Protein 2VK8 (pdb70)

GO terms:
  GO:0004737 pyruvate decarboxylase activity (F, IDA)
  GO:0005634 nucleus (C, IDA)
  GO:0005829 cytosol (C, IDA)
  GO:0019655 pyruvate fermentation to ethanol (P, IDA)
  GO:0000949 aromatic amino acid family catabolic process to alcohol via Ehrlich pathway (P, IGI)
  GO:0006559 L-phenylalanine catabolic process (P, IGI)
  GO:0006569 L-tryptophan catabolic process (P, IGI)
  GO:0005634 nucleus (C, HDA)
  GO:0005737 cytoplasm (C, HDA)
  GO:0047433 branched-chain-2-oxoacid decarboxylase activity (F, IMP)
  GO:0047433 branched-chain-2-oxoacid decarboxylase activity (F, EXP)
  GO:0047434 indolepyruvate decarboxylase activity (F, EXP)
  GO:0050177 phenylpyruvate decarboxylase activity (F, EXP)
  GO:0005515 protein binding (F, IPI)

InterPro domains:
  IPR000399 TPP-binding enzyme, conserved site [PS00187] (427-446)
  IPR011766 Thiamine pyrophosphate enzyme, TPP-binding [PF02775] (403-512)
  IPR012000 Thiamine pyrophosphate enzyme, central domain [PF00205] (201-325)
  IPR012001 Thiamine pyrophosphate enzyme, N-terminal TPP-binding domain [PF02776] (5-108)
  IPR012110 Pyruvate decarboxylase/indolepyruvate decarboxylase-like [PIRSF036565] (2-561)
  IPR012110 Pyruvate decarboxylase/indolepyruvate decarboxylase-like [PTHR43452] (2-561)
  IPR029035 DHS-like NAD/FAD-binding domain superfamily [SSF52467] (184-339)
  IPR029061 Thiamin diphosphate-binding fold [SSF52518] (4-183)
  IPR029061 Thiamin diphosphate-binding fold [SSF52518] (362-553)
  IPR047213 Pyruvate decarboxylase/indolepyruvate decarboxylase-like, pyrimidine-binding domain [cd07038] (9-169)
  IPR047214 Pyruvate decarboxylase/indolepyruvate decarboxylase-like, PP-binding domain [cd02005] (364-550)

Sequence (2248 aa):
SEITLGKYLFERLKQVNVNTVFGLPGDFNLSLLDKIYEVEGMRWAGNANELNAAYAADGYARIKGMSCIITTFGVGELSALNGIAGSYAEHVGVLHVVGVPSISAQAKQLLLHHTLGNGDFTVFHRMSANISETTAMITDIATAPAEIDRCIRTTYVTQRPVYLGLPANLVDLNVPAKLLQTPIDMSLKPNDAESEKEVIDTILVLDKDAKNPVILADACCSRHDVKAETKKLIDLTQFPAFVTPMGKGSIDEQHPRYGGVYVGTLSKPEVKEAVESADLILSVGALLSDFNTGSFSYSYKTKNIVEFHSDHMKIRNATFPGVQMKFVLQKLLTTIADAAKGYKPVAVPARTPANAAVPASTPLKQEWMWNQLGNFLQEGDVVIAETGTSAFGINQTTFPNNTYGISQVLWGSIGFTTGATLGAAFAAEEIDPKKRVILFIGDGSLQLTVQEISTMIRWGLKPYLFVLNNDGYTIQKLIHGPKAQYNEIQGWDHLSLLPTFGAKDYETHRVATTGEWDKLTQDKSFNDNSKIRMIEVMLPVFDAPQNLVEQAKLTAATNAKQSEITLGKYLFERLKQVNVNTVFGLPGDFNLSLLDKIYEVEGMRWAGNANELNAAYAADGYARIKGMSCIITTFGVGELSALNGIAGSYAEHVGVLHVVGVPSISAQAKQLLLHHTLGNGDFTVFHRMSANISETTAMITDIATAPAEIDRCIRTTYVTQRPVYLGLPANLVDLNVPAKLLQTPIDMSLKPNDAESEKEVIDTILVLDKDAKNPVILADACCSRHDVKAETKKLIDLTQFPAFVTPMGKGSIDEQHPRYGGVYVGTLSKPEVKEAVESADLILSVGALLSDFNTGSFSYSYKTKNIVEFHSDHMKIRNATFPGVQMKFVLQKLLTTIADAAKGYKPVAVPARTPANAAVPASTPLKQEWMWNQLGNFLQEGDVVIAETGTSAFGINQTTFPNNTYGISQVLWGSIGFTTGATLGAAFAAEEIDPKKRVILFIGDGSLQLTVQEISTMIRWGLKPYLFVLNNDGYTIQKLIHGPKAQYNEIQGWDHLSLLPTFGAKDYETHRVATTGEWDKLTQDKSFNDNSKIRMIEVMLPVFDAPQNLVEQAKLTAATNAKQSEITLGKYLFERLKQVNVNTVFGLPGDFNLSLLDKIYEVEGMRWAGNANELNAAYAADGYARIKGMSCIITTFGVGELSALNGIAGSYAEHVGVLHVVGVPSISAQAKQLLLHHTLGNGDFTVFHRMSANISETTAMITDIATAPAEIDRCIRTTYVTQRPVYLGLPANLVDLNVPAKLLQTPIDMSLKPNDAESEKEVIDTILVLDKDAKNPVILADACCSRHDVKAETKKLIDLTQFPAFVTPMGKGSIDEQHPRYGGVYVGTLSKPEVKEAVESADLILSVGALLSDFNTGSFSYSYKTKNIVEFHSDHMKIRNATFPGVQMKFVLQKLLTTIADAAKGYKPVAVPARTPANAAVPASTPLKQEWMWNQLGNFLQEGDVVIAETGTSAFGINQTTFPNNTYGISQVLWGSIGFTTGATLGAAFAAEEIDPKKRVILFIGDGSLQLTVQEISTMIRWGLKPYLFVLNNDGYTIQKLIHGPKAQYNEIQGWDHLSLLPTFGAKDYETHRVATTGEWDKLTQDKSFNDNSKIRMIEVMLPVFDAPQNLVEQAKLTAATNAKQSEITLGKYLFERLKQVNVNTVFGLPGDFNLSLLDKIYEVEGMRWAGNANELNAAYAADGYARIKGMSCIITTFGVGELSALNGIAGSYAEHVGVLHVVGVPSISAQAKQLLLHHTLGNGDFTVFHRMSANISETTAMITDIATAPAEIDRCIRTTYVTQRPVYLGLPANLVDLNVPAKLLQTPIDMSLKPNDAESEKEVIDTILVLDKDAKNPVILADACCSRHDVKAETKKLIDLTQFPAFVTPMGKGSIDEQHPRYGGVYVGTLSKPEVKEAVESADLILSVGALLSDFNTGSFSYSYKTKNIVEFHSDHMKIRNATFPGVQMKFVLQKLLTTIADAAKGYKPVAVPARTPANAAVPASTPLKQEWMWNQLGNFLQEGDVVIAETGTSAFGINQTTFPNNTYGISQVLWGSIGFTTGATLGAAFAAEEIDPKKRVILFIGDGSLQLTVQEISTMIRWGLKPYLFVLNNDGYTIQKLIHGPKAQYNEIQGWDHLSLLPTFGAKDYETHRVATTGEWDKLTQDKSFNDNSKIRMIEVMLPVFDAPQNLVEQAKLTAATNAKQ

B-factor: mean 18.93, std 6.26, range [8.35, 51.86]

Nearest PDB structures (foldseek):
  2vk8-assembly2_D  TM=1.002E+00  e=0.000E+00  Saccharomyces cerevisiae
  2vk1-assembly2_D  TM=1.002E+00  e=0.000E+00  Saccharomyces cerevisiae
  2w93-assembly2_C  TM=9.975E-01  e=0.000E+00  Saccharomyces cerevisiae
  2vjy-assembly1_B  TM=9.996E-01  e=4.349E-104  Kluyveromyces lactis
  1qpb-assembly1_A  TM=9.727E-01  e=3.755E-102  Saccharomyces pastorianus Weihenstephan 34/70

Secondary structure (DSSP, 8-state):
-EEEHHHHHHHHHHHTT--EEEE---GGGHHHHHGGGGSTT-EE---SSHHHHHHHHHHHHHHHS-EEEEEETTHHHHHHHHHHHHHHHHT--EEEEEEE--HHHHHTT---TTS-SSS-SSHHHHHHHTT-SEEEE---TTTHHHHHHHHHHHHHHHTS-EEEEEETTGGGSEEEGGGGGS----SPPPPPHHHHHHHHHHHHHHHHH-SSEEEEE-HHHHHTT-HHHHHHHHHHH---EEE-TTTTTSS-TTSTTEEEE--GGGS-HHHHHHHHT-SEEEEES----TTTTTTT------S-EEEE-SSEEEETTEEEET--HHHHHHHHHHHHHHHTTT--PPPPPPPPPPPPP--TTPBP-HHHHHHHHTTT--TT-EEEE-TTHHHHHGGGSPPPSS-EEE--TTT--TTHHHHHHHHHHHHHHHH-TT--EEEEEEHHHHHHHGGGHHHHHHTT---EEEEEESSS-HHHHHHS-TT-GGG--PPP-GGGHHHHTT-SSEEEEEE-BHHHHHHHHT-TTTTS-SSEEEEEEE--TT---HHHHHHHHHHHHHHH--/-EEEHHHHHHHHHHHTT--EEEE---GGGHHHHHGGGGSTT-EE---SSHHHHHHHHHHHHHHHS-EEEEEETTHHHHHHHHHHHHHHHHT--EEEEEEE--HHHHHTT---TTS-SSS-SSHHHHHHHTT-SEEEE---TTTHHHHHHHHHHHHHHHTS-EEEEEETTGGGSEEEGGGGGSPPP-SPPPPPHHHHHHHHHHHHHHHHH-SSEEEEE-HHHHHTT-HHHHHHHHHHH---EEE-TTTTTSS-TTSTTEEEE-BTBTS-HHHHHHHHT-SEEEEES----HHHHTTT----S-S-EEEE-SSEEEETTEEEET--HHHHHHHHTTTHHHHTTT--PPP-PPPPPPPPP--TTPBP-HHHHHHHHTTT--TT-EEEE-TTHHHHHGGGSPPPSS-EEE--TTT--TTHHHHHHHHHHHHHHHH-TT--EEEEEEHHHHHHHTTHHHHHHHTT---EEEEEESSS-HHHHHHS-TT-GGG--PPP-GGGHHHHTT-SSEEEEEE-BHHHHHHHHT-HHHHS--SEEEEEEE--TT---HHHHHHHHHHHHHHH--/-EEEHHHHHHHHHHHTT--EEEE---GGGHHHHHGGGGSTT-EE---S-HHHHHHHHHHHHHHHS-EEEEEETTHHHHHHHHHHHHHHHHT--EEEEEEE--HHHHHTT---TTS-SSS-SSHHHHHHGGG-SEEEE---TTTHHHHHHHHHHHHHHHTS-EEEEEETTGGGSEEEGGGGGS----PPPPPPHHHHHHHHHHHHHHHHH-SSEEEEE-HHHHHTT-HHHHHHHHHHH---EEE-TTTTTSS-TTSTTEEEE-BTBTS-HHHHHHHHT-SEEEEES----HHHHTTT----S-S-EEEE-SSEEEETTEEEET--HHHHHHHHHHHHHHHTTT--PPPPPPPPPPPPP--TTPBP-HHHHHHHGGGT--TT-EEEE-TTHHHHHGGGSPPPSS-EEE--TTT--TTHHHHHHHHHHHHHHHH-TT--EEEEEEHHHHHHHTTHHHHHHHTT---EEEEEESSS-HHHHHHS-TT-GGG--PPP-GGGHHHHTT-SSEEEEEE-BHHHHHHHHH-TTTTS--SEEEEEEE--TT---HHHHHHHHHHHHHHH--/-EEEHHHHHHHHHHHTT--EEEE---GGGHHHHHGGGGSTT-EE---SSHHHHHHHHHHHHHHHS-EEEEEETTHHHHHHHHHHHHHHHHT--EEEEEEE--HHHHHTT---TTS-SSS-SSHHHHHHHTT-SEEEE---TTTHHHHHHHHHHHHHHHTS-EEEEEEGGGGGSEEEGGGGGS----SPPPPPHHHHHHHHHHHHHHHHH-SSEEEEE-HHHHHTT-HHHHHHHHHHH---EEE-TTTTTSS-TTSTTEEEE-BTBTS-HHHHHHHHT-SEEEEES----TTTTTTT----S-S-EEEE-SSEEEETTEEEET--HHHHHHHHHHHHHHHTTT--PPPPPPPPPPPPP--TTPBP-HHHHHHHHTTT--TT-EEEE-TTHHHHHGGGSPPPSS-EEE--TTT--TTHHHHHHHHHHHHHHHH-TT--EEEEEEHHHHHHHGGGHHHHHHTT---EEEEEESSS-HHHHHHS-TT-GGG--PPP-GGGHHHHTT--SEEEEEE-BHHHHHHHHT-TTTTS--SEEEEEEE--TT---HHHHHHHHHHHHHHH--

Solvent-accessible surface area: 72796 Å² total; per-residue (Å²): 136,116,17,32,0,0,57,0,0,0,39,6,0,82,91,29,79,0,26,0,0,0,0,3,16,5,16,3,1,2,24,2,0,38,13,0,85,94,5,150,50,17,41,11,1,13,4,4,8,10,15,1,0,1,4,0,0,1,0,0,1,20,27,31,23,4,0,0,0,0,0,5,3,0,13,0,1,2,5,0,0,0,2,3,0,0,0,37,1,2,26,0,0,0,0,2,0,0,1,1,0,0,57,24,0,44,84,100,113,37,42,4,4,14,2,6,30,88,14,40,16,72,4,2,40,112,0,2,50,43,0,14,80,33,33,6,51,6,94,65,50,82,74,0,8,65,48,0,31,89,0,0,45,21,0,76,29,36,14,46,0,0,2,0,0,0,0,9,7,10,3,64,53,77,4,56,28,130,60,20,151,95,106,20,87,49,65,56,139,119,18,89,77,71,17,11,125,31,0,22,62,40,0,21,88,38,3,111,126,7,100,29,0,1,0,4,0,2,2,8,0,22,20,27,82,0,64,60,10,0,134,114,0,9,80,68,4,70,1,4,1,0,0,0,8,23,1,14,7,8,10,41,13,87,53,110,24,31,4,12,23,0,9,0,75,36,13,84,113,102,1,60,111,22,0,2,48,4,50,1,0,1,5,0,0,19,17,68,0,3,22,0,1,2,26,81,29,43,49,55,128,23,110,47,28,0,43,0,23,31,87,51,0,68,8,84,31,6,26,5,86,48,1,29,1,42,44,0,0,75,109,1,28,127,38,0,47,82,6,10,158,48,23,147,94,56,89,36,14,72,148,56,110,93,41,80,108,68,99,70,89,42,90,2,100,0,124,34,0,1,31,22,0,20,108,7,13,72,112,8,0,0,2,0,2,1,19,9,9,2,12,13,0,8,13,78,3,23,4,20,42,96,4,37,19,3,15,4,14,0,0,3,4,46,0,0,0,1,0,0,0,0,0,0,6,0,0,2,63,56,87,59,83,146,42,2,7,0,2,0,0,20,3,3,8,2,8,12,0,0,0,0,1,3,2,0,25,75,81,47,6,77,1,0,2,0,0,0,30,8,81,3,23,4,24,20,7,46,22,70,14,71,157,20,126,4,0,54,21,29,50,17,62,7,27,33,0,0,48,3,0,19,12,194,92,66,48,46,49,132,3,39,25,5,20,81,2,38,170,24,8,123,62,187,75,4,39,73,14,50,58,7,1,0,0,8,0,68,14,57,48,88,20,14,4,106,15,2,36,59,2,1,124,70,6,29,62,30,12,68,105,124,137,115,18,30,0,0,55,1,0,0,39,6,0,84,92,25,79,0,28,0,0,0,0,3,16,5,14,2,2,2,24,2,0,38,12,0,97,93,5,152,50,17,46,12,1,13,4,4,8,11,14,0,0,0,3,0,0,1,0,0,1,20,24,30,23,3,0,0,0,0,0,4,3,0,12,0,0,0,7,0,0,0,2,3,0,0,0,38,1,2,26,0,0,0,0,2,0,0,0,2,0,0,60,22,0,43,84,99,111,33,43,4,5,14,2,7,27,88,16,38,16,70,4,1,39,109,0,1,50,37,0,14,81,33,32,6,49,5,92,66,47,83,76,0,7,67,48,0,29,89,0,0,42,22,0,71,28,37,14,46,0,1,3,0,0,1,0,9,7,11,3,62,54,78,4,60,29,125,62,28,154,94,107,20,84,45,65,50,140,118,16,90,77,72,17,7,119,25,0,20,61,42,0,30,78,43,4,132,93,12,145,27,0,1,0,4,0,2,2,8,0,22,19,26,84,0,62,56,11,0,128,113,0,9,82,66,4,68,0,4,1,0,0,0,7,22,1,14,8,7,10,34,8,78,49,114,26,32,4,11,21,0,10,0,71,38,11,85,107,115,0,59,108,22,0,6,51,3,49,2,0,1,5,0,0,20,18,71,0,3,23,0,1,1,29,78,22,45,38,48,144,19,104,41,40,0,50,0,23,30,89,51,0,73,10,100,32,6,25,4,88,48,2,32,1,42,41,0,0,74,108,0,33,126,40,0,47,89,8,9,159,73,28,168,94,55,88,34,20,86,137,58,110,91,42,81,108,70,95,69,83,36,96,2,102,0,100,34,0,1,38,21,0,24,107,8,12,73,111,7,0,0,2,0,1,1,21,9,9,2,12,13,0,7,14,81,3,38,4,19,40,96,5,38,18,2,14,4,14,0,0,3,4,46,0,0,0,0,0,0,0,0,0,0,6,0,0,2,67,54,90,54,95,164,42,3,5,0,1,0,0,19,4,3,7,2,7,11,0,0,0,0,1,3,1,0,26,75,84,48,6,77,2,1,3,0,0,1,28,8,81,3,24,4,26,21,6,56,21,70,16,72,175,19,115,3,0,58,19,29,49,17,68,7,27,25,0,0,50,4,0,24,11,199,97,68,49,47,48,128,4,38,27,6,19,79,2,38,170,23,8,114,63,187,74,4,39,83,16,47,39,7,0,0,0,8,0,69,14,54,50,96,22,13,3,122,18,1,55,75,1,2,116,67,5,30,62,28,10,64,99,119,137,116,17,32,0,0,56,0,0,0,39,6,0,78,90,31,79,0,28,0,0,0,0,3,16,5,15,2,2,2,25,1,0,38,12,0,93,94,6,142,43,18,43,12,1,12,4,4,9,12,15,0,0,0,3,0,0,1,0,0,1,20,25,32,24,2,0,0,0,0,0,4,3,0,12,0,1,0,6,0,0,0,2,2,0,0,1,37,0,7,28,0,0,0,0,2,0,0,1,2,0,0,57,23,1,42,80,130,112,45,43,4,4,15,2,6,29,89,16,39,17,74,4,2,38,116,0,1,51,42,0,14,80,34,32,5,48,6,88,66,52,88,71,0,8,66,48,0,29,88,0,0,49,23,0,85,30,37,14,46,0,0,3,0,0,0,0,8,9,11,3,61,56,75,4,74,28,163,77,17,140,95,102,22,82,47,68,61,130,114,17,93,78,83,11,9,132,34,0,21,61,30,0,22,89,29,4,107,115,11,157,27,0,1,0,3,0,1,5,9,0,24,22,28,88,0,64,58,12,0,106,108,0,9,66,76,5,72,1,4,1,0,0,0,7,23,1,14,7,7,8,32,11,77,44,109,25,32,4,12,21,0,10,0,78,37,12,85,112,108,2,64,110,22,0,4,51,3,46,1,0,0,5,0,0,18,19,68,0,4,20,0,1,1,26,79,29,43,48,51,137,18,130,44,27,0,38,0,22,33,88,54,0,72,2,80,33,6,21,4,90,48,2,28,2,43,49,0,0,75,108,0,29,126,40,0,46,78,7,10,153,55,26,157,89,57,89,37,13,70,152,57,112,90,42,82,107,67,97,71,89,40,80,2,88,0,94,34,0,0,39,21,0,24,106,7,12,74,114,9,1,0,2,0,1,1,19,9,9,2,12,12,0,8,20,59,2,32,4,20,43,100,4,39,19,2,15,3,13,0,0,3,4,48,0,1,0,0,0,0,0,0,0,0,6,0,0,2,63,57,89,57,86,117,44,2,6,0,1,0,0,19,3,3,7,2,8,12,0,0,0,0,1,2,1,0,26,76,81,48,6,72,1,0,3,0,0,0,29,8,81,3,25,4,23,20,7,40,22,70,13,70,157,19,120,4,0,53,21,28,51,16,63,6,26,34,0,0,48,2,0,21,11,199,96,68,49,46,47,126,3,37,28,5,19,81,1,39,168,23,8,121,61,181,75,4,38,61,8,43,46,6,1,0,0,8,0,69,15,52,48,86,29,14,0,102,18,2,36,65,1,1,117,70,5,30,63,33,12,67,109,123,134,120,18,31,0,0,57,1,0,0,40,6,0,80,92,24,79,0,30,0,0,0,0,3,16,6,15,3,3,3,24,1,0,38,12,0,101,94,7,150,46,15,51,12,1,14,4,4,8,12,17,1,0,1,3,0,0,1,0,0,1,21,24,29,23,4,0,0,0,0,0,5,4,0,12,0,1,1,6,0,0,0,2,2,0,0,0,38,1,1,31,0,0,0,0,2,0,0,1,2,0,0,61,21,1,46,79,100,113,34,44,4,5,13,1,6,28,88,17,40,18,71,3,1,39,110,0,2,50,36,0,15,79,32,33,5,50,5,94,65,49,81,78,0,8,67,48,0,30,89,0,0,44,22,0,74,29,36,13,39,0,0,3,0,0,1,0,10,6,8,3,64,53,79,4,65,30,150,68,23,155,92,107,21,89,45,65,59,144,118,17,92,78,88,11,7,124,11,0,20,60,34,0,29,82,43,4,120,114,13,164,28,0,1,0,4,0,2,2,8,0,20,20,26,85,0,63,61,10,0,129,112,0,9,79,66,4,70,1,4,1,0,0,0,7,21,1,13,9,7,8,42,6,74,51,110,25,32,3,12,22,0,11,0,72,32,12,87,112,102,1,60,121,24,0,10,43,3,51,0,0,0,5,0,0,22,18,73,0,3,21,0,1,1,26,79,22,44,63,50,158,26,104,23,38,0,47,0,24,32,86,50,0,70,13,102,26,6,27,4,90,49,2,30,1,39,42,0,0,75,113,1,29,126,40,0,46,85,6,9,165,58,28,168,94,56,88,35,8,72,141,62,110,92,39,80,109,70,94,69,91,35,77,2,92,0,129,34,0,1,39,21,0,23,106,7,12,71,110,7,0,0,2,0,2,0,20,10,10,2,13,12,0,8,15,79,3,37,4,20,44,97,4,37,19,2,16,4,14,0,0,2,4,47,0,0,0,0,0,0,0,0,0,0,6,0,0,1,59,55,90,53,97,161,42,3,6,0,1,0,0,18,3,3,8,2,7,11,0,0,0,0,1,3,3,0,26,77,85,37,6,89,2,0,2,0,0,0,27,8,80,3,24,4,24,19,7,46,23,70,15,66,148,22,120,3,0,58,21,28,50,17,67,6,26,24,0,0,48,3,0,22,10,197,91,68,48,48,48,130,3,41,31,5,18,82,1,37,167,22,9,121,62,177,67,4,39,80,25,50,58,7,2,0,0,7,0,67,16,49,50,83,29,15,5,112,18,2,35,76,2,1,130,70,5,29,63,34,10,64,93,116

Foldseek 3Di:
DKDFLLLLLLLQCVVLQAAEEFFADDPLCPVSVVNQVVDPRHYYLHFPALCLRLLLQQLQCLQRQGYEYEYEAQPNLVRNQLSQLLQLFLLAQYEYEYRAAAPVCLVVLPQDPNDPSPSDRCVSVVVCCVQFPEEEADDDLVCSSVVSLVLNLCSRQRSHYYYYYDYSVRRGDIDDPCVSVDHRDNDDDDFDPVLLVVLLVVVLLLLLPWQQEEEEEESCCSSNPVLVLVQLLCVLQVHAYEYWLNRPQSHALPPQRHFAYAQAPLDDPQSLCSQQVTQAYEYEADDPACQRHVHVRRRRPYLQYWYAHQAWIDGRHDTGGRNGRNVSSVVSSVCNSVSNVPHDYDHGHDQDDQDDDDDFFAFDFLQNCLSCCLVQADAQEEEEAAQAQRSVSVSNHRHHHNYHYHYSRHSRQQLSVLSSQNSNQVSSCVVPVFYEYEYEHEPASCVVHVLSVLSCQVVQGQYEAEYEDQFFRQLVLLQDPVPDCVRGDDDDPVQCSCVVSPHDFEEEEEDTTPNRVCVQSVDPVNSGSNGHYYYYYYYHNNGHPPSSSSSSPVVSCVVVPD/DKDFLLLLLLLQCVVLQAAEEFFADDPLCPVSVVNQVVDPSHYYLHFPAQCLRLLLQQLLCLQRQGYEYEYEAQPRLVRNQLSQQLQLVLLAQYEYEYRAAAPVCLVVLPQDPNDPSPSDRCVSVVVCCVQFPEEEEDDDLVCSSVVSLVLNLCSRQRSHYYYYYDYSVRRGDMDDPCVSVDHRDNDDDDFDPVLLVVLLVVVLQLQLPWAQEEEEEESCLSSNPVLVLVALLCVLQVHAYEYWLNRPQSHALPDQRHFAYAQAPLDDVQSLCSQQVTQAYEYEADDPACQRHVHVRRRRPYLQYWYAHQAWIDGRNDTGGRNGNNVSSVVSSVCNSVSNVPHDYDHHHDQDDADDDDDFFAFDFLQNCLSCCQVLADAQEEEEAAQAQRSVSVSNHRHHHNYHYHYSRHSRQQLSVLSSQNSNQVSSCVVPVQYEYEYEHEPASCVVHVCSVLSCQVVQGQYEAEYEDQFFRQLVLLLDPVPDPVRGDDDDPVQCSCVVSPHDDEEEEEDTGPNRVCVQSVDPVNSGSNGHYYYYYYYHNNGHPPSSSSSSPVVSCVVPPD/DKDFLLLLLLLQCVLLQAAEEFFADDPLCPVSVVNQVVDPSHYYLHFPALCLRLLLQQLLCLQRQGYEYEYEAQPNLVSNQLSQQLQLVLLAQYEYEYRYAAPVCLVVLPQDPNDPSPSDRCVSVVVCCVQFPEEEADDDLVCSSVVSLVLNLCSRQRSHYYYYYDHSVRSGDIDDPCVSVDHRDNDDDDFDPVLLVVLLVVVLQLLLPWQQEEEEEESCLSSNPVLVLVALVCVLQVHQYEYWLNRPQSHALPPQRDFAYAQAPLDDVQQLCSQQVTQAYEYEADDCACQRHVHNRRRRPYLQYWYAHQAWIQGRNDTGGRNGNNVSSVVSSVCNSVSNVPHDNDHGHDQDDADDDDDQFAFDFLQNCLSCVLVLADAQEEEEAAQALRSVSVSNHRHHHNYHYHYSRHSRDQLSVLSSQNSNQVSSCVVPVFHEYEYEHEPASCVVHVLSVLSCQVVQGQYEAEYEPQFFRQLVLLQDPVPDPVRGDDDDPVQCSCVVSPHDDEEEEEDTGPNSVCVQSVDPVNSTSPGHYYYYYYYHSNGHPPSSSSSSPVVSCVVPPD/DKDFLLLLLVLQCVVLQAQEEFFADDPLCVVSVVNQVVDPSHYYLHFPALCLRLLLQQLLCLQGQGYEYEYEAQPNLVSNVLSQQLQLFLLAQYEYEYRAAAPVCLVVLPQDPNDPSPSDRCVSVVVCCVFFPEEEADDDLVCSSVVSLVLNLCSRLRSHYYYYYDYSVRRGDMDDPCVSVDHRDNDDDDFDPVLLVVLLVVVLQLLLPWAQEEEEEESCLSSNPVLVLVALVCVLQVHQYEYWLNRPQSHALPDQRDFAYAQAPLDDPQSLCSQQVTQAYEYEADDCACQRRVHVRHRRPYLQYWYAHQAWIDGNHDTGGRNGNNVSSVVSSVCNSVSNVPHDYDHGHDQDDADDDDDFFAFDFLQNCQSCVLVLADAQEEEEAAQALRSVSVSNHRHHHNYHYHYSRHSRQQLSVLSSQNSNQVSSVVVPLQYEYEYEHEPASCVVNVCSVLSCQVVQGQYEAEYEPQFFRQLVLLQDPVPDPVRGDDDDPVQCSCVVSPHDDEEEEEDTGPNRVCVQSVDPVNSGSNGHYYYYYYYHNNGHPPSSSSSSPVVSCVVPPD

Radius of gyration: 40.86 Å; Cα contacts (8 Å, |Δi|>4): 5414; chains: 4; bounding box: 85×119×110 Å

Organism: Saccharomyces cerevisiae (strain ATCC 204508 / S288c) (NCBI:txid559292)

Structure (mmCIF, N/CA/C/O backbone):
data_2VK8
#
_entry.id   2VK8
#
_cell.length_a   78.980
_cell.length_b   190.510
_cell.length_c   84.140
_cell.angle_alpha   90.00
_cell.angle_beta   113.01
_cell.angle_gamma   90.00
#
_symmetry.space_group_name_H-M   'P 1 21 1'
#
loop_
_entity.id
_entity.type
_entity.pdbx_description
1 polymer 'PYRUVATE DECARBOXYLASE ISOZYME 1'
2 non-polymer 'THIAMINE DIPHOSPHATE'
3 non-polymer 'MAGNESIUM ION'
4 non-polymer '(2S)-2-HYDROXYPROPANOIC ACID'
5 water water
#
loop_
_atom_site.group_PDB
_atom_site.id
_atom_site.type_symbol
_atom_site.label_atom_id
_atom_site.label_alt_id
_atom_site.label_comp_id
_atom_site.label_asym_id
_atom_site.label_entity_id
_atom_site.label_seq_id
_atom_site.pdbx_PDB_ins_code
_atom_site.Cartn_x
_atom_site.Cartn_y
_atom_site.Cartn_z
_atom_site.occupancy
_atom_site.B_iso_or_equiv
_atom_site.auth_seq_id
_atom_site.auth_comp_id
_atom_site.auth_asym_id
_atom_site.auth_atom_id
_atom_site.pdbx_PDB_model_num
ATOM 1 N N . SER A 1 2 ? 53.278 -2.003 0.196 1.00 28.84 2 SER A N 1
ATOM 2 C CA . SER A 1 2 ? 53.478 -0.559 -0.125 1.00 28.76 2 SER A CA 1
ATOM 3 C C . SER A 1 2 ? 52.157 0.128 -0.469 1.00 27.87 2 SER A C 1
ATOM 4 O O . SER A 1 2 ? 51.895 1.241 -0.021 1.00 27.98 2 SER A O 1
ATOM 7 N N . GLU A 1 3 ? 51.351 -0.535 -1.294 1.00 26.92 3 GLU A N 1
ATOM 8 C CA . GLU A 1 3 ? 50.104 0.044 -1.787 1.00 25.94 3 GLU A CA 1
ATOM 9 C C . GLU A 1 3 ? 48.960 -0.933 -1.644 1.00 24.54 3 GLU A C 1
ATOM 10 O O . GLU A 1 3 ? 49.133 -2.150 -1.772 1.00 24.11 3 GLU A O 1
ATOM 16 N N . ILE A 1 4 ? 47.783 -0.372 -1.403 1.00 23.09 4 ILE A N 1
ATOM 17 C CA . ILE A 1 4 ? 46.560 -1.135 -1.225 1.00 22.18 4 ILE A CA 1
ATOM 18 C C . ILE A 1 4 ? 45.473 -0.419 -2.033 1.00 20.56 4 ILE A C 1
ATOM 19 O O . ILE A 1 4 ? 45.506 0.808 -2.150 1.00 20.50 4 ILE A O 1
ATOM 24 N N . THR A 1 5 ? 44.519 -1.160 -2.601 1.00 19.30 5 THR A N 1
ATOM 25 C CA . THR A 1 5 ? 43.400 -0.484 -3.269 1.00 17.74 5 THR A CA 1
ATOM 26 C C . THR A 1 5 ? 42.568 0.263 -2.229 1.00 17.39 5 THR A C 1
ATOM 27 O O . THR A 1 5 ? 42.514 -0.120 -1.051 1.00 16.71 5 THR A O 1
ATOM 31 N N . LEU A 1 6 ? 41.910 1.324 -2.677 1.00 16.28 6 LEU A N 1
ATOM 32 C CA . LEU A 1 6 ? 41.034 2.092 -1.794 1.00 16.57 6 LEU A CA 1
ATOM 33 C C . LEU A 1 6 ? 39.939 1.206 -1.201 1.00 15.63 6 LEU A C 1
ATOM 34 O O . LEU A 1 6 ? 39.583 1.357 -0.036 1.00 15.82 6 LEU A O 1
ATOM 39 N N . GLY A 1 7 ? 39.404 0.291 -2.010 1.00 15.36 7 GLY A N 1
ATOM 40 C CA . GLY A 1 7 ? 38.384 -0.638 -1.526 1.00 15.54 7 GLY A CA 1
ATOM 41 C C . GLY A 1 7 ? 38.873 -1.518 -0.392 1.00 15.57 7 GLY A C 1
ATOM 42 O O . GLY A 1 7 ? 38.200 -1.672 0.623 1.00 15.34 7 GLY A O 1
ATOM 43 N N . LYS A 1 8 ? 40.070 -2.075 -0.554 1.00 15.72 8 LYS A N 1
ATOM 44 C CA . LYS A 1 8 ? 40.613 -2.927 0.493 1.00 15.97 8 LYS A CA 1
ATOM 45 C C . LYS A 1 8 ? 40.918 -2.122 1.765 1.00 15.47 8 LYS A C 1
ATOM 46 O O . LYS A 1 8 ? 40.701 -2.606 2.876 1.00 15.58 8 LYS A O 1
ATOM 52 N N . TYR A 1 9 ? 41.399 -0.890 1.583 1.00 15.27 9 TYR A N 1
ATOM 53 C CA . TYR A 1 9 ? 41.639 0.035 2.690 1.00 15.09 9 TYR A CA 1
ATOM 54 C C . TYR A 1 9 ? 40.382 0.204 3.559 1.00 14.49 9 TYR A C 1
ATOM 55 O O . TYR A 1 9 ? 40.458 0.177 4.795 1.00 14.45 9 TYR A O 1
ATOM 64 N N . LEU A 1 10 ? 39.221 0.365 2.907 1.00 14.06 10 LEU A N 1
ATOM 65 C CA . LEU A 1 10 ? 37.965 0.499 3.648 1.00 14.12 10 LEU A CA 1
ATOM 66 C C . LEU A 1 10 ? 37.750 -0.688 4.583 1.00 13.31 10 LEU A C 1
ATOM 67 O O . LEU A 1 10 ? 37.439 -0.503 5.758 1.00 14.02 10 LEU A O 1
ATOM 72 N N . PHE A 1 11 ? 37.918 -1.901 4.056 1.00 13.69 11 PHE A N 1
ATOM 73 C CA . PHE A 1 11 ? 37.623 -3.081 4.861 1.00 13.59 11 PHE A CA 1
ATOM 74 C C . PHE A 1 11 ? 38.669 -3.341 5.940 1.00 13.97 11 PHE A C 1
ATOM 75 O O . PHE A 1 11 ? 38.341 -3.829 7.019 1.00 14.29 11 PHE A O 1
ATOM 83 N N . GLU A 1 12 ? 39.915 -2.991 5.649 1.00 14.72 12 GLU A N 1
ATOM 84 C CA . GLU A 1 12 ? 40.950 -3.054 6.689 1.00 14.90 12 GLU A CA 1
ATOM 85 C C . GLU A 1 12 ? 40.630 -2.101 7.834 1.00 14.92 12 GLU A C 1
ATOM 86 O O . GLU A 1 12 ? 40.772 -2.455 9.005 1.00 15.10 12 GLU A O 1
ATOM 92 N N . ARG A 1 13 ? 40.174 -0.895 7.504 1.00 14.60 13 ARG A N 1
ATOM 93 C CA . ARG A 1 13 ? 39.747 0.032 8.548 1.00 15.20 13 ARG A CA 1
ATOM 94 C C . ARG A 1 13 ? 38.548 -0.482 9.343 1.00 14.84 13 ARG A C 1
ATOM 95 O O . ARG A 1 13 ? 38.507 -0.364 10.569 1.00 14.87 13 ARG A O 1
ATOM 103 N N . LEU A 1 14 ? 37.548 -1.027 8.641 1.00 14.36 14 LEU A N 1
ATOM 104 C CA . LEU A 1 14 ? 36.381 -1.568 9.347 1.00 14.55 14 LEU A CA 1
ATOM 105 C C . LEU A 1 14 ? 36.783 -2.682 10.318 1.00 14.05 14 LEU A C 1
ATOM 106 O O . LEU A 1 14 ? 36.305 -2.739 11.453 1.00 14.59 14 LEU A O 1
ATOM 111 N N . LYS A 1 15 ? 37.683 -3.552 9.867 1.00 14.44 15 LYS A N 1
ATOM 112 C CA . LYS A 1 15 ? 38.203 -4.610 10.738 1.00 14.97 15 LYS A CA 1
ATOM 113 C C . LYS A 1 15 ? 38.860 -4.027 12.006 1.00 15.14 15 LYS A C 1
ATOM 114 O O . LYS A 1 15 ? 38.643 -4.537 13.118 1.00 15.50 15 LYS A O 1
ATOM 120 N N . GLN A 1 16 ? 39.647 -2.963 11.827 1.00 15.52 16 GLN A N 1
ATOM 121 C CA . GLN A 1 16 ? 40.321 -2.287 12.949 1.00 16.80 16 GLN A CA 1
ATOM 122 C C . GLN A 1 16 ? 39.352 -1.728 13.980 1.00 16.77 16 GLN A C 1
ATOM 123 O O . GLN A 1 16 ? 39.682 -1.655 15.166 1.00 17.61 16 GLN A O 1
ATOM 129 N N . VAL A 1 17 ? 38.157 -1.327 13.533 1.00 16.47 17 VAL A N 1
ATOM 130 C CA . VAL A 1 17 ? 37.141 -0.792 14.438 1.00 16.82 17 VAL A CA 1
ATOM 131 C C . VAL A 1 17 ? 36.064 -1.822 14.807 1.00 16.78 17 VAL A C 1
ATOM 132 O O . VAL A 1 17 ? 34.979 -1.467 15.266 1.00 17.46 17 VAL A O 1
ATOM 136 N N . ASN A 1 18 ? 36.375 -3.106 14.608 1.00 16.49 18 ASN A N 1
ATOM 137 C CA . ASN A 1 18 ? 35.540 -4.206 15.096 1.00 16.95 18 ASN A CA 1
ATOM 138 C C . ASN A 1 18 ? 34.227 -4.385 14.329 1.00 16.26 18 ASN A C 1
ATOM 139 O O . ASN A 1 18 ? 33.241 -4.891 14.879 1.00 16.88 18 ASN A O 1
ATOM 144 N N . VAL A 1 19 ? 34.225 -3.956 13.070 1.00 15.01 19 VAL A N 1
ATOM 145 C CA . VAL A 1 19 ? 33.108 -4.228 12.160 1.00 14.64 19 VAL A CA 1
ATOM 146 C C . VAL A 1 19 ? 33.518 -5.405 11.283 1.00 15.09 19 VAL A C 1
ATOM 147 O O . VAL A 1 19 ? 34.395 -5.272 10.436 1.00 15.86 19 VAL A O 1
ATOM 151 N N . ASN A 1 20 ? 32.910 -6.567 11.508 1.00 14.39 20 ASN A N 1
ATOM 152 C CA . ASN A 1 20 ? 33.354 -7.793 10.849 1.00 14.48 20 ASN A CA 1
ATOM 153 C C . ASN A 1 20 ? 32.337 -8.392 9.890 1.00 14.23 20 ASN A C 1
ATOM 154 O O . ASN A 1 20 ? 32.663 -9.259 9.106 1.00 14.64 20 ASN A O 1
ATOM 159 N N . THR A 1 21 ? 31.101 -7.909 9.979 1.00 13.56 21 THR A N 1
ATOM 160 C CA . THR A 1 21 ? 30.046 -8.271 9.037 1.00 13.83 21 THR A CA 1
ATOM 161 C C . THR A 1 21 ? 29.605 -6.993 8.340 1.00 12.61 21 THR A C 1
ATOM 162 O O . THR A 1 21 ? 29.401 -5.963 8.988 1.00 13.70 21 THR A O 1
ATOM 166 N N . VAL A 1 22 ? 29.472 -7.070 7.020 1.00 12.39 22 VAL A N 1
ATOM 167 C CA . VAL A 1 22 ? 29.061 -5.918 6.221 1.00 12.26 22 VAL A CA 1
ATOM 168 C C . VAL A 1 22 ? 27.721 -6.264 5.573 1.00 11.79 22 VAL A C 1
ATOM 169 O O . VAL A 1 22 ? 27.572 -7.333 4.979 1.00 11.55 22 VAL A O 1
ATOM 173 N N . PHE A 1 23 ? 26.759 -5.351 5.713 1.00 11.07 23 PHE A N 1
ATOM 174 C CA . PHE A 1 23 ? 25.383 -5.537 5.240 1.00 11.11 23 PHE A CA 1
ATOM 175 C C . PHE A 1 23 ? 25.159 -4.864 3.903 1.00 11.34 23 PHE A C 1
ATOM 176 O O . PHE A 1 23 ? 25.996 -4.088 3.453 1.00 11.39 23 PHE A O 1
ATOM 184 N N . GLY A 1 24 ? 24.039 -5.201 3.258 1.00 10.73 24 GLY A N 1
ATOM 185 C CA . GLY A 1 24 ? 23.666 -4.564 2.003 1.00 11.18 24 GLY A CA 1
ATOM 186 C C . GLY A 1 24 ? 23.407 -5.550 0.882 1.00 10.18 24 GLY A C 1
ATOM 187 O O . GLY A 1 24 ? 23.316 -6.757 1.107 1.00 10.63 24 GLY A O 1
ATOM 188 N N . LEU A 1 25 ? 23.270 -5.010 -0.331 1.00 11.19 25 LEU A N 1
ATOM 189 C CA . LEU A 1 25 ? 23.087 -5.807 -1.533 1.00 10.40 25 LEU A CA 1
ATOM 190 C C . LEU A 1 25 ? 23.997 -5.335 -2.643 1.00 11.02 25 LEU A C 1
ATOM 191 O O . LEU A 1 25 ? 24.311 -4.135 -2.719 1.00 11.17 25 LEU A O 1
ATOM 196 N N . PRO A 1 26 ? 24.428 -6.272 -3.502 1.00 10.86 26 PRO A N 1
ATOM 197 C CA . PRO A 1 26 ? 25.294 -5.891 -4.616 1.00 10.69 26 PRO A CA 1
ATOM 198 C C . PRO A 1 26 ? 24.535 -5.144 -5.707 1.00 11.41 26 PRO A C 1
ATOM 199 O O . PRO A 1 26 ? 23.306 -5.284 -5.823 1.00 11.73 26 PRO A O 1
ATOM 203 N N . GLY A 1 27 ? 25.282 -4.380 -6.498 1.00 11.51 27 GLY A N 1
ATOM 204 C CA . GLY A 1 27 ? 24.792 -3.815 -7.761 1.00 11.76 27 GLY A CA 1
ATOM 205 C C . GLY A 1 27 ? 26.026 -3.516 -8.590 1.00 12.51 27 GLY A C 1
ATOM 206 O O . GLY A 1 27 ? 27.126 -3.431 -8.032 1.00 11.64 27 GLY A O 1
ATOM 207 N N . ASP A 1 28 ? 25.870 -3.338 -9.898 1.00 12.74 28 ASP A N 1
ATOM 208 C CA . ASP A 1 28 ? 27.036 -3.103 -10.762 1.00 12.84 28 ASP A CA 1
ATOM 209 C C . ASP A 1 28 ? 27.970 -2.015 -10.218 1.00 12.90 28 ASP A C 1
ATOM 210 O O . ASP A 1 28 ? 29.196 -2.169 -10.296 1.00 12.60 28 ASP A O 1
ATOM 215 N N . PHE A 1 29 ? 27.411 -0.971 -9.595 1.00 13.01 29 PHE A N 1
ATOM 216 C CA . PHE A 1 29 ? 28.228 0.140 -9.093 1.00 13.16 29 PHE A CA 1
ATOM 217 C C . PHE A 1 29 ? 29.052 -0.172 -7.840 1.00 13.31 29 PHE A C 1
ATOM 218 O O . PHE A 1 29 ? 29.893 0.651 -7.435 1.00 14.07 29 PHE A O 1
ATOM 226 N N . ASN A 1 30 ? 28.825 -1.341 -7.229 1.00 12.80 30 ASN A N 1
ATOM 227 C CA . ASN A 1 30 ? 29.606 -1.733 -6.039 1.00 12.04 30 ASN A CA 1
ATOM 228 C C . ASN A 1 30 ? 30.296 -3.087 -6.101 1.00 12.49 30 ASN A C 1
ATOM 229 O O . ASN A 1 30 ? 30.939 -3.479 -5.120 1.00 12.08 30 ASN A O 1
ATOM 234 N N . LEU A 1 31 ? 30.212 -3.781 -7.237 1.00 12.69 31 LEU A N 1
ATOM 235 C CA . LEU A 1 31 ? 30.751 -5.151 -7.298 1.00 13.29 31 LEU A CA 1
ATOM 236 C C . LEU A 1 31 ? 32.251 -5.206 -7.058 1.00 13.86 31 LEU A C 1
ATOM 237 O O . LEU A 1 31 ? 32.724 -6.060 -6.315 1.00 14.32 31 LEU A O 1
ATOM 242 N N . SER A 1 32 ? 32.992 -4.296 -7.673 1.00 14.26 32 SER A N 1
ATOM 243 C CA . SER A 1 32 ? 34.442 -4.317 -7.496 1.00 15.44 32 SER A CA 1
ATOM 244 C C . SER A 1 32 ? 34.822 -4.036 -6.048 1.00 15.00 32 SER A C 1
ATOM 245 O O . SER A 1 32 ? 35.761 -4.646 -5.508 1.00 15.70 32 SER A O 1
ATOM 248 N N . LEU A 1 33 ? 34.072 -3.150 -5.398 1.00 14.24 33 LEU A N 1
ATOM 249 C CA . LEU A 1 33 ? 34.259 -2.895 -3.979 1.00 13.44 33 LEU A CA 1
ATOM 250 C C . LEU A 1 33 ? 34.024 -4.141 -3.143 1.00 13.94 33 LEU A C 1
ATOM 251 O O . LEU A 1 33 ? 34.820 -4.471 -2.256 1.00 13.55 33 LEU A O 1
ATOM 256 N N . LEU A 1 34 ? 32.921 -4.837 -3.401 1.00 13.43 34 LEU A N 1
ATOM 257 C CA . LEU A 1 34 ? 32.603 -6.033 -2.632 1.00 13.16 34 LEU A CA 1
ATOM 258 C C . LEU A 1 34 ? 33.655 -7.129 -2.736 1.00 14.15 34 LEU A C 1
ATOM 259 O O . LEU A 1 34 ? 33.856 -7.866 -1.774 1.00 13.65 34 LEU A O 1
ATOM 264 N N . ASP A 1 35 ? 34.329 -7.238 -3.880 1.00 13.87 35 ASP A N 1
ATOM 265 C CA . ASP A 1 35 ? 35.453 -8.184 -4.020 1.00 15.00 35 ASP A CA 1
ATOM 266 C C . ASP A 1 35 ? 36.454 -8.024 -2.889 1.00 15.37 35 ASP A C 1
ATOM 267 O O . ASP A 1 35 ? 37.069 -8.989 -2.449 1.00 15.84 35 ASP A O 1
ATOM 272 N N . LYS A 1 36 ? 36.627 -6.794 -2.436 1.00 15.16 36 LYS A N 1
ATOM 273 C CA . LYS A 1 36 ? 37.702 -6.509 -1.492 1.00 15.46 36 LYS A CA 1
ATOM 274 C C . LYS A 1 36 ? 37.432 -7.034 -0.078 1.00 15.85 36 LYS A C 1
ATOM 275 O O . LYS A 1 36 ? 38.366 -7.211 0.715 1.00 15.83 36 LYS A O 1
ATOM 281 N N . ILE A 1 37 ? 36.171 -7.290 0.252 1.00 15.42 37 ILE A N 1
ATOM 282 C CA . ILE A 1 37 ? 35.822 -7.872 1.546 1.00 16.31 37 ILE A CA 1
ATOM 283 C C . ILE A 1 37 ? 36.550 -9.194 1.739 1.00 16.71 37 ILE A C 1
ATOM 284 O O . ILE A 1 37 ? 37.037 -9.488 2.828 1.00 16.27 37 ILE A O 1
ATOM 289 N N . TYR A 1 38 ? 36.605 -9.984 0.678 1.00 16.91 38 TYR A N 1
ATOM 290 C CA . TYR A 1 38 ? 37.138 -11.341 0.743 1.00 17.99 38 TYR A CA 1
ATOM 291 C C . TYR A 1 38 ? 38.655 -11.347 0.822 1.00 17.85 38 TYR A C 1
ATOM 292 O O . TYR A 1 38 ? 39.265 -12.398 1.052 1.00 19.03 38 TYR A O 1
ATOM 301 N N . GLU A 1 39 ? 39.255 -10.174 0.639 1.00 17.07 39 GLU A N 1
ATOM 302 C CA . GLU A 1 39 ? 40.716 -10.025 0.686 1.00 17.35 39 GLU A CA 1
ATOM 303 C C . GLU A 1 39 ? 41.199 -9.687 2.086 1.00 17.17 39 GLU A C 1
ATOM 304 O O . GLU A 1 39 ? 42.413 -9.580 2.320 1.00 17.56 39 GLU A O 1
ATOM 310 N N . VAL A 1 40 ? 40.254 -9.499 3.005 1.00 16.00 40 VAL A N 1
ATOM 311 C CA . VAL A 1 40 ? 40.571 -9.179 4.389 1.00 16.31 40 VAL A CA 1
ATOM 312 C C . VAL A 1 40 ? 40.051 -10.298 5.290 1.00 16.68 40 VAL A C 1
ATOM 313 O O . VAL A 1 40 ? 38.836 -10.542 5.384 1.00 16.55 40 VAL A O 1
ATOM 317 N N . GLU A 1 41 ? 40.975 -10.986 5.958 1.00 16.61 41 GLU A N 1
ATOM 318 C CA . GLU A 1 41 ? 40.605 -12.082 6.830 1.00 17.67 41 GLU A CA 1
ATOM 319 C C . GLU A 1 41 ? 39.706 -11.577 7.956 1.00 17.35 41 GLU A C 1
ATOM 320 O O . GLU A 1 41 ? 39.962 -10.526 8.542 1.00 18.15 41 GLU A O 1
ATOM 326 N N . GLY A 1 42 ? 38.656 -12.335 8.256 1.00 17.55 42 GLY A N 1
ATOM 327 C CA . GLY A 1 42 ? 37.771 -12.010 9.368 1.00 17.39 42 GLY A CA 1
ATOM 328 C C . GLY A 1 42 ? 36.640 -11.061 9.020 1.00 17.47 42 GLY A C 1
ATOM 329 O O . GLY A 1 42 ? 35.969 -10.548 9.920 1.00 18.05 42 GLY A O 1
ATOM 330 N N . MET A 1 43 ? 36.451 -10.835 7.720 1.00 16.71 43 MET A N 1
ATOM 331 C CA . MET A 1 43 ? 35.372 -9.984 7.212 1.00 16.08 43 MET A CA 1
ATOM 332 C C . MET A 1 43 ? 34.393 -10.819 6.406 1.00 16.13 43 MET A C 1
ATOM 333 O O . MET A 1 43 ? 34.790 -11.676 5.619 1.00 16.78 43 MET A O 1
ATOM 338 N N . ARG A 1 44 ? 33.105 -10.555 6.595 1.00 15.11 44 ARG A N 1
ATOM 339 C CA . ARG A 1 44 ? 32.098 -11.257 5.802 1.00 15.01 44 ARG A CA 1
ATOM 340 C C . ARG A 1 44 ? 31.027 -10.317 5.277 1.00 14.45 44 ARG A C 1
ATOM 341 O O . ARG A 1 44 ? 30.757 -9.264 5.855 1.00 14.10 44 ARG A O 1
ATOM 349 N N . TRP A 1 45 ? 30.407 -10.769 4.196 1.00 13.71 45 TRP A N 1
ATOM 350 C CA . TRP A 1 45 ? 29.293 -10.079 3.541 1.00 13.24 45 TRP A CA 1
ATOM 351 C C . TRP A 1 45 ? 28.012 -10.843 3.851 1.00 12.95 45 TRP A C 1
ATOM 352 O O . TRP A 1 45 ? 27.900 -12.033 3.523 1.00 13.26 45 TRP A O 1
ATOM 363 N N . ALA A 1 46 ? 27.056 -10.179 4.490 1.00 12.87 46 ALA A N 1
ATOM 364 C CA . ALA A 1 46 ? 25.840 -10.859 4.920 1.00 12.72 46 ALA A CA 1
ATOM 365 C C . ALA A 1 46 ? 25.031 -11.466 3.770 1.00 12.88 46 ALA A C 1
ATOM 366 O O . ALA A 1 46 ? 24.521 -12.581 3.893 1.00 13.67 46 ALA A O 1
ATOM 368 N N . GLY A 1 47 ? 24.921 -10.737 2.659 1.00 12.75 47 GLY A N 1
ATOM 369 C CA . GLY A 1 47 ? 24.047 -11.151 1.558 1.00 12.91 47 GLY A CA 1
ATOM 370 C C . GLY A 1 47 ? 22.575 -10.990 1.941 1.00 12.28 47 GLY A C 1
ATOM 371 O O . GLY A 1 47 ? 21.825 -11.973 2.015 1.00 12.66 47 GLY A O 1
ATOM 372 N N . ASN A 1 48 ? 22.170 -9.753 2.229 1.00 11.61 48 ASN A N 1
ATOM 373 C CA . ASN A 1 48 ? 20.806 -9.468 2.653 1.00 11.41 48 ASN A CA 1
ATOM 374 C C . ASN A 1 48 ? 19.763 -9.690 1.544 1.00 11.57 48 ASN A C 1
ATOM 375 O O . ASN A 1 48 ? 20.091 -9.684 0.352 1.00 11.41 48 ASN A O 1
ATOM 380 N N . ALA A 1 49 ? 18.518 -9.881 1.974 1.00 11.60 49 ALA A N 1
ATOM 381 C CA . ALA A 1 49 ? 17.421 -10.142 1.046 1.00 11.37 49 ALA A CA 1
ATOM 382 C C . ALA A 1 49 ? 16.748 -8.886 0.497 1.00 11.56 49 ALA A C 1
ATOM 383 O O . ALA A 1 49 ? 16.092 -8.959 -0.537 1.00 12.84 49 ALA A O 1
ATOM 385 N N . ASN A 1 50 ? 16.863 -7.761 1.201 1.00 10.66 50 ASN A N 1
ATOM 386 C CA . ASN A 1 50 ? 16.613 -6.439 0.622 1.00 9.86 50 ASN A CA 1
ATOM 387 C C . ASN A 1 50 ? 17.335 -5.337 1.395 1.00 10.75 50 ASN A C 1
ATOM 388 O O . ASN A 1 50 ? 17.854 -5.591 2.496 1.00 10.50 50 ASN A O 1
ATOM 393 N N . GLU A 1 51 ? 17.389 -4.135 0.829 1.00 10.12 51 GLU A N 1
ATOM 394 C CA . GLU A 1 51 ? 18.205 -3.077 1.433 1.00 10.55 51 GLU A CA 1
ATOM 395 C C . GLU A 1 51 ? 17.614 -2.481 2.691 1.00 10.67 51 GLU A C 1
ATOM 396 O O . GLU A 1 51 ? 18.359 -2.074 3.583 1.00 10.55 51 GLU A O 1
ATOM 402 N N . LEU A 1 52 ? 16.288 -2.400 2.771 1.00 10.18 52 LEU A N 1
ATOM 403 C CA . LEU A 1 52 ? 15.667 -1.918 4.007 1.00 10.63 52 LEU A CA 1
ATOM 404 C C . LEU A 1 52 ? 16.024 -2.841 5.164 1.00 10.57 52 LEU A C 1
ATOM 405 O O . LEU A 1 52 ? 16.470 -2.390 6.223 1.00 10.92 52 LEU A O 1
ATOM 410 N N . ASN A 1 53 ? 15.849 -4.140 4.944 1.00 10.79 53 ASN A N 1
ATOM 411 C CA . ASN A 1 53 ? 16.201 -5.121 5.954 1.00 10.69 53 ASN A CA 1
ATOM 412 C C . ASN A 1 53 ? 17.686 -5.051 6.297 1.00 10.96 53 ASN A C 1
ATOM 413 O O . ASN A 1 53 ? 18.064 -5.201 7.469 1.00 11.02 53 ASN A O 1
ATOM 418 N N . ALA A 1 54 ? 18.526 -4.847 5.282 1.00 10.40 54 ALA A N 1
ATOM 419 C CA . ALA A 1 54 ? 19.974 -4.668 5.496 1.00 9.99 54 ALA A CA 1
ATOM 420 C C . ALA A 1 54 ? 20.259 -3.508 6.428 1.00 11.11 54 ALA A C 1
ATOM 421 O O . ALA A 1 54 ? 21.126 -3.601 7.285 1.00 10.97 54 ALA A O 1
ATOM 423 N N . ALA A 1 55 ? 19.548 -2.397 6.251 1.00 10.16 55 ALA A N 1
ATOM 424 C CA . ALA A 1 55 ? 19.747 -1.230 7.117 1.00 10.85 55 ALA A CA 1
ATOM 425 C C . ALA A 1 55 ? 19.283 -1.499 8.538 1.00 10.59 55 ALA A C 1
ATOM 426 O O . ALA A 1 55 ? 19.961 -1.110 9.509 1.00 11.10 55 ALA A O 1
ATOM 428 N N . TYR A 1 56 ? 18.134 -2.163 8.674 1.00 10.51 56 TYR A N 1
ATOM 429 C CA . TYR A 1 56 ? 17.672 -2.585 9.991 1.00 11.10 56 TYR A CA 1
ATOM 430 C C . TYR A 1 56 ? 18.709 -3.513 10.648 1.00 11.04 56 TYR A C 1
ATOM 431 O O . TYR A 1 56 ? 18.979 -3.413 11.857 1.00 10.99 56 TYR A O 1
ATOM 440 N N . ALA A 1 57 ? 19.295 -4.408 9.853 1.00 10.97 57 ALA A N 1
ATOM 441 C CA . ALA A 1 57 ? 20.323 -5.316 10.382 1.00 11.34 57 ALA A CA 1
ATOM 442 C C . ALA A 1 57 ? 21.601 -4.572 10.788 1.00 11.54 57 ALA A C 1
ATOM 443 O O . ALA A 1 57 ? 22.167 -4.843 11.846 1.00 11.89 57 ALA A O 1
ATOM 445 N N . ALA A 1 58 ? 22.044 -3.609 9.975 1.00 11.07 58 ALA A N 1
ATOM 446 C CA . ALA A 1 58 ? 23.223 -2.817 10.340 1.00 11.71 58 ALA A CA 1
ATOM 447 C C . ALA A 1 58 ? 22.947 -2.079 11.661 1.00 11.90 58 ALA A C 1
ATOM 448 O O . ALA A 1 58 ? 23.838 -1.951 12.502 1.00 11.64 58 ALA A O 1
ATOM 450 N N . ASP A 1 59 ? 21.703 -1.659 11.882 1.00 11.18 59 ASP A N 1
ATOM 451 C CA . ASP A 1 59 ? 21.323 -0.983 13.119 1.00 11.63 59 ASP A CA 1
ATOM 452 C C . ASP A 1 59 ? 21.465 -1.937 14.313 1.00 11.59 59 ASP A C 1
ATOM 453 O O . ASP A 1 59 ? 22.149 -1.601 15.303 1.00 11.84 59 ASP A O 1
ATOM 458 N N . GLY A 1 60 ? 20.869 -3.128 14.216 1.00 11.60 60 GLY A N 1
ATOM 459 C CA . GLY A 1 60 ? 20.984 -4.128 15.293 1.00 12.37 60 GLY A CA 1
ATOM 460 C C . GLY A 1 60 ? 22.434 -4.506 15.564 1.00 12.28 60 GLY A C 1
ATOM 461 O O . GLY A 1 60 ? 22.852 -4.645 16.733 1.00 12.66 60 GLY A O 1
ATOM 462 N N . TYR A 1 61 ? 23.214 -4.667 14.502 1.00 12.13 61 TYR A N 1
ATOM 463 C CA . TYR A 1 61 ? 24.625 -4.997 14.651 1.00 12.73 61 TYR A CA 1
ATOM 464 C C . TYR A 1 61 ? 25.375 -3.887 15.397 1.00 12.94 61 TYR A C 1
ATOM 465 O O . TYR A 1 61 ? 26.146 -4.168 16.329 1.00 14.16 61 TYR A O 1
ATOM 474 N N . ALA A 1 62 ? 25.165 -2.635 15.001 1.00 12.73 62 ALA A N 1
ATOM 475 C CA . ALA A 1 62 ? 25.823 -1.494 15.659 1.00 13.15 62 ALA A CA 1
ATOM 476 C C . ALA A 1 62 ? 25.431 -1.403 17.121 1.00 13.42 62 ALA A C 1
ATOM 477 O O . ALA A 1 62 ? 26.268 -1.070 17.975 1.00 13.48 62 ALA A O 1
ATOM 479 N N . ARG A 1 63 ? 24.178 -1.707 17.437 1.00 13.27 63 ARG A N 1
ATOM 480 C CA . ARG A 1 63 ? 23.733 -1.649 18.832 1.00 13.73 63 ARG A CA 1
ATOM 481 C C . ARG A 1 63 ? 24.524 -2.597 19.721 1.00 14.71 63 ARG A C 1
ATOM 482 O O . ARG A 1 63 ? 24.855 -2.246 20.850 1.00 15.67 63 ARG A O 1
ATOM 490 N N . ILE A 1 64 ? 24.873 -3.762 19.189 1.00 14.76 64 ILE A N 1
ATOM 491 C CA . ILE A 1 64 ? 25.522 -4.811 19.966 1.00 15.65 64 ILE A CA 1
ATOM 492 C C . ILE A 1 64 ? 27.039 -4.701 19.881 1.00 15.87 64 ILE A C 1
ATOM 493 O O . ILE A 1 64 ? 27.736 -4.876 20.900 1.00 16.60 64 ILE A O 1
ATOM 498 N N . LYS A 1 65 ? 27.556 -4.408 18.686 1.00 15.25 65 LYS A N 1
ATOM 499 C CA . LYS A 1 65 ? 28.996 -4.413 18.421 1.00 16.02 65 LYS A CA 1
ATOM 500 C C . LYS A 1 65 ? 29.683 -3.062 18.619 1.00 16.60 65 LYS A C 1
ATOM 501 O O . LYS A 1 65 ? 30.872 -3.021 18.980 1.00 17.29 65 LYS A O 1
ATOM 507 N N . GLY A 1 66 ? 28.966 -1.963 18.375 1.00 15.61 66 GLY A N 1
ATOM 508 C CA . GLY A 1 66 ? 29.528 -0.621 18.566 1.00 15.72 66 GLY A CA 1
ATOM 509 C C . GLY A 1 66 ? 29.221 0.313 17.405 1.00 15.66 66 GLY A C 1
ATOM 510 O O . GLY A 1 66 ? 28.814 1.458 17.596 1.00 16.57 66 GLY A O 1
ATOM 511 N N . MET A 1 67 ? 29.463 -0.172 16.196 1.00 14.73 67 MET A N 1
ATOM 512 C CA . MET A 1 67 ? 29.023 0.518 14.980 1.00 14.70 67 MET A CA 1
ATOM 513 C C . MET A 1 67 ? 28.871 -0.523 13.874 1.00 13.43 67 MET A C 1
ATOM 514 O O . MET A 1 67 ? 29.137 -1.706 14.079 1.00 13.23 67 MET A O 1
ATOM 519 N N . SER A 1 68 ? 28.416 -0.092 12.700 1.00 13.16 68 SER A N 1
ATOM 520 C CA . SER A 1 68 ? 28.181 -1.025 11.611 1.00 13.05 68 SER A CA 1
ATOM 521 C C . SER A 1 68 ? 28.405 -0.380 10.254 1.00 12.67 68 SER A C 1
ATOM 522 O O . SER A 1 68 ? 28.599 0.837 10.148 1.00 12.90 68 SER A O 1
ATOM 525 N N . CYS A 1 69 ? 28.329 -1.204 9.213 1.00 12.23 69 CYS A N 1
ATOM 526 C CA . CYS A 1 69 ? 28.438 -0.735 7.834 1.00 11.99 69 CYS A CA 1
ATOM 527 C C . CYS A 1 69 ? 27.438 -1.482 6.949 1.00 11.26 69 CYS A C 1
ATOM 528 O O . CYS A 1 69 ? 27.354 -2.714 6.989 1.00 11.79 69 CYS A O 1
ATOM 531 N N . ILE A 1 70 ? 26.713 -0.706 6.143 1.00 11.01 70 ILE A N 1
ATOM 532 C CA . ILE A 1 70 ? 25.876 -1.204 5.052 1.00 11.13 70 ILE A CA 1
ATOM 533 C C . ILE A 1 70 ? 26.380 -0.600 3.731 1.00 11.44 70 ILE A C 1
ATOM 534 O O . ILE A 1 70 ? 26.699 0.588 3.662 1.00 12.04 70 ILE A O 1
ATOM 539 N N . ILE A 1 71 ? 26.475 -1.450 2.712 1.00 10.92 71 ILE A N 1
ATOM 540 C CA . ILE A 1 71 ? 26.847 -1.032 1.363 1.00 11.59 71 ILE A CA 1
ATOM 541 C C . ILE A 1 71 ? 25.671 -1.272 0.425 1.00 11.19 71 ILE A C 1
ATOM 542 O O . ILE A 1 71 ? 25.130 -2.383 0.331 1.00 12.14 71 ILE A O 1
ATOM 547 N N . THR A 1 72 ? 25.277 -0.209 -0.271 1.00 10.82 72 THR A N 1
ATOM 548 C CA . THR A 1 72 ? 24.211 -0.327 -1.268 1.00 11.38 72 THR A CA 1
ATOM 549 C C . THR A 1 72 ? 24.671 0.187 -2.622 1.00 11.55 72 THR A C 1
ATOM 550 O O . THR A 1 72 ? 25.803 0.660 -2.779 1.00 12.33 72 THR A O 1
ATOM 554 N N . THR A 1 73 ? 23.814 0.041 -3.626 1.00 12.13 73 THR A N 1
ATOM 555 C CA . THR A 1 73 ? 24.102 0.577 -4.951 1.00 12.47 73 THR A CA 1
ATOM 556 C C . THR A 1 73 ? 23.335 1.885 -5.184 1.00 11.75 73 THR A C 1
ATOM 557 O O . THR A 1 73 ? 22.236 2.096 -4.626 1.00 12.15 73 THR A O 1
ATOM 561 N N . PHE A 1 74 ? 23.942 2.752 -5.981 1.00 12.17 74 PHE A N 1
ATOM 562 C CA . PHE A 1 74 ? 23.390 4.045 -6.372 1.00 12.26 74 PHE A CA 1
ATOM 563 C C . PHE A 1 74 ? 21.907 4.021 -6.715 1.00 11.19 74 PHE A C 1
ATOM 564 O O . PHE A 1 74 ? 21.448 3.141 -7.443 1.00 11.31 74 PHE A O 1
ATOM 572 N N . GLY A 1 75 ? 21.178 4.979 -6.145 1.00 10.72 75 GLY A N 1
ATOM 573 C CA . GLY A 1 75 ? 19.764 5.183 -6.451 1.00 10.18 75 GLY A CA 1
ATOM 574 C C . GLY A 1 75 ? 18.868 4.141 -5.809 1.00 10.17 75 GLY A C 1
ATOM 575 O O . GLY A 1 75 ? 18.292 4.359 -4.739 1.00 10.91 75 GLY A O 1
ATOM 576 N N . VAL A 1 76 ? 18.774 2.997 -6.480 1.00 10.25 76 VAL A N 1
ATOM 577 C CA . VAL A 1 76 ? 17.810 1.960 -6.100 1.00 10.89 76 VAL A CA 1
ATOM 578 C C . VAL A 1 76 ? 18.137 1.289 -4.777 1.00 11.39 76 VAL A C 1
ATOM 579 O O . VAL A 1 76 ? 17.233 0.903 -4.041 1.00 12.22 76 VAL A O 1
ATOM 583 N N . GLY A 1 77 ? 19.423 1.156 -4.457 1.00 10.44 77 GLY A N 1
ATOM 584 C CA . GLY A 1 77 ? 19.833 0.494 -3.232 1.00 11.36 77 GLY A CA 1
ATOM 585 C C . GLY A 1 77 ? 19.760 1.482 -2.083 1.00 10.65 77 GLY A C 1
ATOM 586 O O . GLY A 1 77 ? 19.099 1.242 -1.063 1.00 11.27 77 GLY A O 1
ATOM 587 N N . GLU A 1 78 ? 20.408 2.628 -2.256 1.00 10.71 78 GLU A N 1
ATOM 588 C CA . GLU A 1 78 ? 20.412 3.617 -1.178 1.00 11.12 78 GLU A CA 1
ATOM 589 C C . GLU A 1 78 ? 19.017 4.125 -0.790 1.00 11.28 78 GLU A C 1
ATOM 590 O O . GLU A 1 78 ? 18.713 4.268 0.396 1.00 11.31 78 GLU A O 1
ATOM 596 N N . LEU A 1 79 ? 18.146 4.393 -1.767 1.00 10.54 79 LEU A N 1
ATOM 597 C CA . LEU A 1 79 ? 16.822 4.872 -1.400 1.00 11.10 79 LEU A CA 1
ATOM 598 C C . LEU A 1 79 ? 15.988 3.815 -0.688 1.00 11.13 79 LEU A C 1
ATOM 599 O O . LEU A 1 79 ? 15.180 4.148 0.177 1.00 11.29 79 LEU A O 1
ATOM 604 N N . SER A 1 80 ? 16.182 2.550 -1.052 1.00 10.86 80 SER A N 1
ATOM 605 C CA . SER A 1 80 ? 15.518 1.454 -0.338 1.00 10.79 80 SER A CA 1
ATOM 606 C C . SER A 1 80 ? 15.885 1.409 1.152 1.00 10.96 80 SER A C 1
ATOM 607 O O . SER A 1 80 ? 15.072 1.007 1.997 1.00 12.22 80 SER A O 1
ATOM 610 N N . ALA A 1 81 ? 17.103 1.831 1.466 1.00 10.79 81 ALA A N 1
ATOM 611 C CA . ALA A 1 81 ? 17.598 1.792 2.843 1.00 10.92 81 ALA A CA 1
ATOM 612 C C . ALA A 1 81 ? 17.168 2.939 3.752 1.00 11.30 81 ALA A C 1
ATOM 613 O O . ALA A 1 81 ? 17.388 2.866 4.964 1.00 11.86 81 ALA A O 1
ATOM 615 N N . LEU A 1 82 ? 16.620 4.014 3.191 1.00 11.44 82 LEU A N 1
ATOM 616 C CA . LEU A 1 82 ? 16.524 5.258 3.951 1.00 11.71 82 LEU A CA 1
ATOM 617 C C . LEU A 1 82 ? 15.694 5.222 5.223 1.00 11.77 82 LEU A C 1
ATOM 618 O O . LEU A 1 82 ? 16.042 5.897 6.186 1.00 11.65 82 LEU A O 1
ATOM 623 N N . ASN A 1 83 ? 14.643 4.419 5.260 1.00 10.88 83 ASN A N 1
ATOM 624 C CA . ASN A 1 83 ? 13.874 4.334 6.490 1.00 10.81 83 ASN A CA 1
ATOM 625 C C . ASN A 1 83 ? 14.689 3.687 7.611 1.00 10.64 83 ASN A C 1
ATOM 626 O O . ASN A 1 83 ? 14.518 3.993 8.798 1.00 11.37 83 ASN A O 1
ATOM 631 N N . GLY A 1 84 ? 15.568 2.768 7.227 1.00 10.38 84 GLY A N 1
ATOM 632 C CA . GLY A 1 84 ? 16.484 2.154 8.188 1.00 10.98 84 GLY A CA 1
ATOM 633 C C . GLY A 1 84 ? 17.458 3.207 8.694 1.00 11.67 84 GLY A C 1
ATOM 634 O O . GLY A 1 84 ? 17.650 3.379 9.902 1.00 11.99 84 GLY A O 1
ATOM 635 N N . ILE A 1 85 ? 18.058 3.934 7.769 1.00 11.17 85 ILE A N 1
ATOM 636 C CA . ILE A 1 85 ? 19.015 4.978 8.146 1.00 11.87 85 ILE A CA 1
ATOM 637 C C . ILE A 1 85 ? 18.361 6.040 9.024 1.00 11.60 85 ILE A C 1
ATOM 638 O O . ILE A 1 85 ? 18.945 6.457 10.028 1.00 11.38 85 ILE A O 1
ATOM 643 N N . ALA A 1 86 ? 17.153 6.488 8.674 1.00 11.37 86 ALA A N 1
ATOM 644 C CA . ALA A 1 86 ? 16.468 7.507 9.476 1.00 11.54 86 ALA A CA 1
ATOM 645 C C . ALA A 1 86 ? 16.207 7.032 10.900 1.00 11.70 86 ALA A C 1
ATOM 646 O O . ALA A 1 86 ? 16.354 7.807 11.834 1.00 12.53 86 ALA A O 1
ATOM 648 N N . GLY A 1 87 ? 15.825 5.768 11.066 1.00 11.66 87 GLY A N 1
ATOM 649 C CA . GLY A 1 87 ? 15.643 5.192 12.401 1.00 11.99 87 GLY A CA 1
ATOM 650 C C . GLY A 1 87 ? 16.920 5.167 13.204 1.00 11.53 87 GLY A C 1
ATOM 651 O O . GLY A 1 87 ? 16.910 5.387 14.426 1.00 12.19 87 GLY A O 1
ATOM 652 N N . SER A 1 88 ? 18.027 4.887 12.533 1.00 11.69 88 SER A N 1
ATOM 653 C CA . SER A 1 88 ? 19.336 4.947 13.180 1.00 12.19 88 SER A CA 1
ATOM 654 C C . SER A 1 88 ? 19.685 6.388 13.571 1.00 12.74 88 SER A C 1
ATOM 655 O O . SER A 1 88 ? 20.264 6.629 14.637 1.00 13.21 88 SER A O 1
ATOM 658 N N . TYR A 1 89 ? 19.346 7.353 12.722 1.00 12.63 89 TYR A N 1
ATOM 659 C CA . TYR A 1 89 ? 19.556 8.760 13.092 1.00 13.17 89 TYR A CA 1
ATOM 660 C C . TYR A 1 89 ? 18.728 9.152 14.322 1.00 13.75 89 TYR A C 1
ATOM 661 O O . TYR A 1 89 ? 19.252 9.738 15.287 1.00 14.07 89 TYR A O 1
ATOM 670 N N . ALA A 1 90 ? 17.441 8.813 14.303 1.00 12.81 90 ALA A N 1
ATOM 671 C CA . ALA A 1 90 ? 16.519 9.156 15.379 1.00 13.34 90 ALA A CA 1
ATOM 672 C C . ALA A 1 90 ? 16.952 8.571 16.712 1.00 13.77 90 ALA A C 1
ATOM 673 O O . ALA A 1 90 ? 16.869 9.222 17.757 1.00 14.16 90 ALA A O 1
ATOM 675 N N . GLU A 1 91 ? 17.430 7.337 16.671 1.00 13.16 91 GLU A N 1
ATOM 676 C CA . GLU A 1 91 ? 17.711 6.605 17.902 1.00 14.17 91 GLU A CA 1
ATOM 677 C C . GLU A 1 91 ? 19.181 6.596 18.287 1.00 14.18 91 GLU A C 1
ATOM 678 O O . GLU A 1 91 ? 19.557 5.912 19.231 1.00 14.86 91 GLU A O 1
ATOM 684 N N . HIS A 1 92 ? 19.998 7.368 17.566 1.00 13.76 92 HIS A N 1
ATOM 685 C CA . HIS A 1 92 ? 21.424 7.508 17.877 1.00 14.22 92 HIS A CA 1
ATOM 686 C C . HIS A 1 92 ? 22.174 6.180 17.728 1.00 13.91 92 HIS A C 1
ATOM 687 O O . HIS A 1 92 ? 22.820 5.698 18.676 1.00 13.90 92 HIS A O 1
ATOM 694 N N . VAL A 1 93 ? 22.108 5.599 16.527 1.00 13.15 93 VAL A N 1
ATOM 695 C CA . VAL A 1 93 ? 22.848 4.384 16.215 1.00 12.94 93 VAL A CA 1
ATOM 696 C C . VAL A 1 93 ? 23.863 4.656 15.105 1.00 12.81 93 VAL A C 1
ATOM 697 O O . VAL A 1 93 ? 23.515 5.153 14.034 1.00 13.14 93 VAL A O 1
ATOM 701 N N . GLY A 1 94 ? 25.123 4.315 15.356 1.00 13.09 94 GLY A N 1
ATOM 702 C CA . GLY A 1 94 ? 26.199 4.599 14.418 1.00 12.79 94 GLY A CA 1
ATOM 703 C C . GLY A 1 94 ? 26.300 3.612 13.264 1.00 12.65 94 GLY A C 1
ATOM 704 O O . GLY A 1 94 ? 26.965 2.581 13.371 1.00 13.05 94 GLY A O 1
ATOM 705 N N . VAL A 1 95 ? 25.661 3.956 12.144 1.00 13.09 95 VAL A N 1
ATOM 706 C CA . VAL A 1 95 ? 25.677 3.140 10.929 1.00 12.93 95 VAL A CA 1
ATOM 707 C C . VAL A 1 95 ? 26.381 3.889 9.798 1.00 12.98 95 VAL A C 1
ATOM 708 O O . VAL A 1 95 ? 25.957 4.986 9.411 1.00 12.89 95 VAL A O 1
ATOM 712 N N . LEU A 1 96 ? 27.448 3.302 9.267 1.00 12.07 96 LEU A N 1
ATOM 713 C CA . LEU A 1 96 ? 28.122 3.858 8.098 1.00 12.16 96 LEU A CA 1
ATOM 714 C C . LEU A 1 96 ? 27.465 3.312 6.825 1.00 11.97 96 LEU A C 1
ATOM 715 O O . LEU A 1 96 ? 27.519 2.110 6.552 1.00 12.07 96 LEU A O 1
ATOM 720 N N . HIS A 1 97 ? 26.833 4.205 6.062 1.00 11.44 97 HIS A N 1
ATOM 721 C CA . HIS A 1 97 ? 26.185 3.825 4.803 1.00 11.08 97 HIS A CA 1
ATOM 722 C C . HIS A 1 97 ? 27.096 4.173 3.650 1.00 10.97 97 HIS A C 1
ATOM 723 O O . HIS A 1 97 ? 27.265 5.357 3.332 1.00 11.52 97 HIS A O 1
ATOM 730 N N . VAL A 1 98 ? 27.664 3.139 3.040 1.00 11.84 98 VAL A N 1
ATOM 731 C CA . VAL A 1 98 ? 28.550 3.295 1.886 1.00 11.93 98 VAL A CA 1
ATOM 732 C C . VAL A 1 98 ? 27.716 3.005 0.645 1.00 12.42 98 VAL A C 1
ATOM 733 O O . VAL A 1 98 ? 27.011 2.000 0.598 1.00 12.73 98 VAL A O 1
ATOM 737 N N . VAL A 1 99 ? 27.778 3.907 -0.336 1.00 11.87 99 VAL A N 1
ATOM 738 C CA . VAL A 1 99 ? 27.064 3.722 -1.601 1.00 12.18 99 VAL A CA 1
ATOM 739 C C . VAL A 1 99 ? 28.056 3.633 -2.756 1.00 12.08 99 VAL A C 1
ATOM 740 O O . VAL A 1 99 ? 28.905 4.527 -2.918 1.00 13.00 99 VAL A O 1
ATOM 744 N N . GLY A 1 100 ? 27.985 2.552 -3.533 1.00 11.93 100 GLY A N 1
ATOM 745 C CA . GLY A 1 100 ? 28.732 2.467 -4.782 1.00 12.82 100 GLY A CA 1
ATOM 746 C C . GLY A 1 100 ? 28.049 3.336 -5.806 1.00 13.66 100 GLY A C 1
ATOM 747 O O . GLY A 1 100 ? 26.851 3.160 -6.088 1.00 13.01 100 GLY A O 1
ATOM 748 N N . VAL A 1 101 ? 28.780 4.313 -6.338 1.00 13.30 101 VAL A N 1
ATOM 749 C CA . VAL A 1 101 ? 28.192 5.277 -7.272 1.00 13.73 101 VAL A CA 1
ATOM 750 C C . VAL A 1 101 ? 28.874 5.214 -8.644 1.00 13.83 101 VAL A C 1
ATOM 751 O O . VAL A 1 101 ? 29.939 4.605 -8.788 1.00 14.00 101 VAL A O 1
ATOM 755 N N . PRO A 1 102 ? 28.245 5.803 -9.676 1.00 13.29 102 PRO A N 1
ATOM 756 C CA . PRO A 1 102 ? 28.855 5.764 -11.004 1.00 13.89 102 PRO A CA 1
ATOM 757 C C . PRO A 1 102 ? 30.256 6.367 -11.033 1.00 14.45 102 PRO A C 1
ATOM 758 O O . PRO A 1 102 ? 30.596 7.234 -10.211 1.00 14.55 102 PRO A O 1
ATOM 762 N N . SER A 1 103 ? 31.057 5.900 -11.988 1.00 14.74 103 SER A N 1
ATOM 763 C CA . SER A 1 103 ? 32.439 6.357 -12.112 1.00 15.87 103 SER A CA 1
ATOM 764 C C . SER A 1 103 ? 32.501 7.857 -12.344 1.00 16.22 103 SER A C 1
ATOM 765 O O . SER A 1 103 ? 31.546 8.478 -12.810 1.00 16.14 103 SER A O 1
ATOM 768 N N . ILE A 1 104 ? 33.652 8.435 -12.020 1.00 16.91 104 ILE A N 1
ATOM 769 C CA . ILE A 1 104 ? 33.880 9.865 -12.187 1.00 18.16 104 ILE A CA 1
ATOM 770 C C . ILE A 1 104 ? 33.620 10.281 -13.635 1.00 18.26 104 ILE A C 1
ATOM 771 O O . ILE A 1 104 ? 32.977 11.307 -13.879 1.00 18.49 104 ILE A O 1
ATOM 776 N N . SER A 1 105 ? 34.098 9.471 -14.578 1.00 18.28 105 SER A N 1
ATOM 777 C CA . SER A 1 105 ? 33.897 9.761 -16.005 1.00 18.81 105 SER A CA 1
ATOM 778 C C . SER A 1 105 ? 32.413 9.723 -16.409 1.00 19.00 105 SER A C 1
ATOM 779 O O . SER A 1 105 ? 31.964 10.548 -17.210 1.00 19.76 105 SER A O 1
ATOM 782 N N . ALA A 1 106 ? 31.654 8.784 -15.844 1.00 18.75 106 ALA A N 1
ATOM 783 C CA . ALA A 1 106 ? 30.201 8.694 -16.111 1.00 18.47 106 ALA A CA 1
ATOM 784 C C . ALA A 1 106 ? 29.460 9.931 -15.631 1.00 19.01 106 ALA A C 1
ATOM 785 O O . ALA A 1 106 ? 28.550 10.440 -16.300 1.00 18.50 106 ALA A O 1
ATOM 787 N N . GLN A 1 107 ? 29.830 10.381 -14.439 1.00 19.01 107 GLN A N 1
ATOM 788 C CA . GLN A 1 107 ? 29.231 11.560 -13.838 1.00 20.26 107 GLN A CA 1
ATOM 789 C C . GLN A 1 107 ? 29.544 12.824 -14.629 1.00 21.31 107 GLN A C 1
ATOM 790 O O . GLN A 1 107 ? 28.653 13.655 -14.842 1.00 21.77 107 GLN A O 1
ATOM 796 N N . ALA A 1 108 ? 30.803 12.952 -15.057 1.00 22.16 108 ALA A N 1
ATOM 797 C CA . ALA A 1 108 ? 31.281 14.127 -15.807 1.00 22.77 108 ALA A CA 1
ATOM 798 C C . ALA A 1 108 ? 30.569 14.250 -17.149 1.00 23.04 108 ALA A C 1
ATOM 799 O O . ALA A 1 108 ? 30.217 15.354 -17.576 1.00 23.12 108 ALA A O 1
ATOM 801 N N . LYS A 1 109 ? 30.378 13.133 -17.809 1.00 22.80 109 LYS A N 1
ATOM 802 C CA . LYS A 1 109 ? 29.622 13.053 -19.058 1.00 23.62 109 LYS A CA 1
ATOM 803 C C . LYS A 1 109 ? 28.098 13.059 -18.903 1.00 22.82 109 LYS A C 1
ATOM 804 O O . LYS A 1 109 ? 27.396 13.062 -19.852 1.00 23.24 109 LYS A O 1
ATOM 810 N N . GLN A 1 110 ? 27.645 13.021 -17.678 1.00 22.27 110 GLN A N 1
ATOM 811 C CA . GLN A 1 110 ? 26.219 12.965 -17.350 1.00 22.14 110 GLN A CA 1
ATOM 812 C C . GLN A 1 110 ? 25.496 11.905 -18.184 1.00 20.86 110 GLN A C 1
ATOM 813 O O . GLN A 1 110 ? 24.449 12.173 -18.793 1.00 20.93 110 GLN A O 1
ATOM 819 N N . LEU A 1 111 ? 26.077 10.707 -18.209 1.00 19.02 111 LEU A N 1
ATOM 820 C CA . LEU A 1 111 ? 25.497 9.590 -18.957 1.00 17.55 111 LEU A CA 1
ATOM 821 C C . LEU A 1 111 ? 24.140 9.246 -18.370 1.00 16.61 111 LEU A C 1
ATOM 822 O O . LEU A 1 111 ? 23.966 9.227 -17.147 1.00 16.38 111 LEU A O 1
ATOM 827 N N . LEU A 1 112 ? 23.182 8.955 -19.252 1.00 15.32 112 LEU A N 1
ATOM 828 C CA . LEU A 1 112 ? 21.823 8.604 -18.838 1.00 14.75 112 LEU A CA 1
ATOM 829 C C . LEU A 1 112 ? 21.807 7.132 -18.417 1.00 14.35 112 LEU A C 1
ATOM 830 O O . LEU A 1 112 ? 21.359 6.245 -19.149 1.00 13.27 112 LEU A O 1
ATOM 835 N N . LEU A 1 113 ? 22.333 6.885 -17.226 1.00 13.74 113 LEU A N 1
ATOM 836 C CA . LEU A 1 113 ? 22.513 5.529 -16.737 1.00 13.39 113 LEU A CA 1
ATOM 837 C C . LEU A 1 113 ? 21.301 5.022 -15.973 1.00 12.42 113 LEU A C 1
ATOM 838 O O . LEU A 1 113 ? 20.529 5.781 -15.388 1.00 12.12 113 LEU A O 1
ATOM 843 N N . HIS A 1 114 ? 21.188 3.701 -15.931 1.00 11.84 114 HIS A N 1
ATOM 844 C CA . HIS A 1 114 ? 20.239 3.061 -15.035 1.00 12.23 114 HIS A CA 1
ATOM 845 C C . HIS A 1 114 ? 20.457 3.521 -13.586 1.00 11.69 114 HIS A C 1
ATOM 846 O O . HIS A 1 114 ? 21.578 3.872 -13.185 1.00 11.88 114 HIS A O 1
ATOM 853 N N . HIS A 1 115 ? 19.358 3.521 -12.834 1.00 11.08 115 HIS A N 1
ATOM 854 C CA . HIS A 1 115 ? 19.299 3.950 -11.429 1.00 12.02 115 HIS A CA 1
ATOM 855 C C . HIS A 1 115 ? 19.469 5.470 -11.281 1.00 12.34 115 HIS A C 1
ATOM 856 O O . HIS A 1 115 ? 19.696 5.957 -10.172 1.00 12.84 115 HIS A O 1
ATOM 863 N N . THR A 1 116 ? 19.352 6.220 -12.383 1.00 12.27 116 THR A N 1
ATOM 864 C CA . THR A 1 116 ? 19.261 7.681 -12.285 1.00 12.51 116 THR A CA 1
ATOM 865 C C . THR A 1 116 ? 17.830 8.141 -12.554 1.00 12.85 116 THR A C 1
ATOM 866 O O . THR A 1 116 ? 16.991 7.373 -13.040 1.00 13.54 116 THR A O 1
ATOM 870 N N . LEU A 1 117 ? 17.547 9.400 -12.233 1.00 13.33 117 LEU A N 1
ATOM 871 C CA . LEU A 1 117 ? 16.222 9.965 -12.530 1.00 13.86 117 LEU A CA 1
ATOM 872 C C . LEU A 1 117 ? 16.065 10.393 -13.989 1.00 14.51 117 LEU A C 1
ATOM 873 O O . LEU A 1 117 ? 15.019 10.926 -14.367 1.00 15.54 117 LEU A O 1
ATOM 878 N N . GLY A 1 118 ? 17.103 10.150 -14.790 1.00 14.81 118 GLY A N 1
ATOM 879 C CA . GLY A 1 118 ? 17.089 10.462 -16.221 1.00 16.08 118 GLY A CA 1
ATOM 880 C C . GLY A 1 118 ? 17.285 11.930 -16.539 1.00 17.59 118 GLY A C 1
ATOM 881 O O . GLY A 1 118 ? 17.035 12.352 -17.666 1.00 18.28 118 GLY A O 1
ATOM 882 N N . ASN A 1 119 ? 17.744 12.703 -15.553 1.00 17.73 119 ASN A N 1
ATOM 883 C CA . ASN A 1 119 ? 17.956 14.147 -15.713 1.00 18.10 119 ASN A CA 1
ATOM 884 C C . ASN A 1 119 ? 19.420 14.561 -15.554 1.00 18.37 119 ASN A C 1
ATOM 885 O O . ASN A 1 119 ? 19.726 15.760 -15.500 1.00 19.30 119 ASN A O 1
ATOM 890 N N . GLY A 1 120 ? 20.320 13.583 -15.475 1.00 17.82 120 GLY A N 1
ATOM 891 C CA . GLY A 1 120 ? 21.755 13.864 -15.369 1.00 17.95 120 GLY A CA 1
ATOM 892 C C . GLY A 1 120 ? 22.248 14.359 -14.016 1.00 17.80 120 GLY A C 1
ATOM 893 O O . GLY A 1 120 ? 23.412 14.763 -13.889 1.00 18.39 120 GLY A O 1
ATOM 894 N N . ASP A 1 121 ? 21.388 14.314 -13.002 1.00 17.48 121 ASP A N 1
ATOM 895 C CA . ASP A 1 121 ? 21.749 14.804 -11.672 1.00 17.09 121 ASP A CA 1
ATOM 896 C C . ASP A 1 121 ? 22.249 13.644 -10.806 1.00 16.78 121 ASP A C 1
ATOM 897 O O . ASP A 1 121 ? 21.459 12.829 -10.323 1.00 17.80 121 ASP A O 1
ATOM 902 N N . PHE A 1 122 ? 23.561 13.589 -10.596 1.00 15.89 122 PHE A N 1
ATOM 903 C CA . PHE A 1 122 ? 24.152 12.504 -9.820 1.00 15.50 122 PHE A CA 1
ATOM 904 C C . PHE A 1 122 ? 24.262 12.835 -8.333 1.00 14.66 122 PHE A C 1
ATOM 905 O O . PHE A 1 122 ? 24.750 12.015 -7.557 1.00 15.57 122 PHE A O 1
ATOM 913 N N . THR A 1 123 ? 23.769 14.010 -7.939 1.00 14.31 123 THR A N 1
ATOM 914 C CA . THR A 1 123 ? 23.884 14.473 -6.549 1.00 14.89 123 THR A CA 1
ATOM 915 C C . THR A 1 123 ? 22.617 14.257 -5.728 1.00 14.09 123 THR A C 1
ATOM 916 O O . THR A 1 123 ? 22.636 14.418 -4.514 1.00 13.83 123 THR A O 1
ATOM 920 N N . VAL A 1 124 ? 21.518 13.909 -6.394 1.00 13.80 124 VAL A N 1
ATOM 921 C CA . VAL A 1 124 ? 20.210 13.992 -5.758 1.00 13.24 124 VAL A CA 1
ATOM 922 C C . VAL A 1 124 ? 20.055 13.037 -4.563 1.00 12.99 124 VAL A C 1
ATOM 923 O O . VAL A 1 124 ? 19.481 13.413 -3.545 1.00 13.40 124 VAL A O 1
ATOM 927 N N . PHE A 1 125 ? 20.581 11.819 -4.680 1.00 12.33 125 PHE A N 1
ATOM 928 C CA . PHE A 1 125 ? 20.376 10.830 -3.606 1.00 12.37 125 PHE A CA 1
ATOM 929 C C . PHE A 1 125 ? 21.239 11.167 -2.401 1.00 12.59 125 PHE A C 1
ATOM 930 O O . PHE A 1 125 ? 20.809 11.007 -1.262 1.00 12.16 125 PHE A O 1
ATOM 938 N N . HIS A 1 126 ? 22.438 11.670 -2.677 1.00 13.20 126 HIS A N 1
ATOM 939 C CA . HIS A 1 126 ? 23.336 12.200 -1.654 1.00 13.42 126 HIS A CA 1
ATOM 940 C C . HIS A 1 126 ? 22.656 13.342 -0.892 1.00 13.73 126 HIS A C 1
ATOM 941 O O . HIS A 1 126 ? 22.617 13.370 0.357 1.00 13.72 126 HIS A O 1
ATOM 948 N N . ARG A 1 127 ? 22.077 14.278 -1.641 1.00 13.99 127 ARG A N 1
ATOM 949 C CA . ARG A 1 127 ? 21.356 15.376 -1.005 1.00 14.79 127 ARG A CA 1
ATOM 950 C C . ARG A 1 127 ? 20.210 14.877 -0.122 1.00 14.59 127 ARG A C 1
ATOM 951 O O . ARG A 1 127 ? 19.986 15.391 0.971 1.00 15.24 127 ARG A O 1
ATOM 959 N N . MET A 1 128 ? 19.500 13.849 -0.578 1.00 13.75 128 MET A N 1
ATOM 960 C CA . MET A 1 128 ? 18.416 13.270 0.219 1.00 13.74 128 MET A CA 1
ATOM 961 C C . MET A 1 128 ? 18.926 12.675 1.529 1.00 13.50 128 MET A C 1
ATOM 962 O O . MET A 1 128 ? 18.377 12.954 2.597 1.00 13.31 128 MET A O 1
ATOM 967 N N . SER A 1 129 ? 19.987 11.875 1.432 1.00 12.98 129 SER A N 1
ATOM 968 C CA . SER A 1 129 ? 20.570 11.258 2.617 1.00 13.08 129 SER A CA 1
ATOM 969 C C . SER A 1 129 ? 21.178 12.256 3.608 1.00 13.54 129 SER A C 1
ATOM 970 O O . SER A 1 129 ? 21.254 11.963 4.800 1.00 13.12 129 SER A O 1
ATOM 973 N N . ALA A 1 130 ? 21.610 13.422 3.125 1.00 14.10 130 ALA A N 1
ATOM 974 C CA . ALA A 1 130 ? 22.203 14.413 4.016 1.00 14.67 130 ALA A CA 1
ATOM 975 C C . ALA A 1 130 ? 21.222 14.850 5.105 1.00 15.08 130 ALA A C 1
ATOM 976 O O . ALA A 1 130 ? 21.643 15.275 6.181 1.00 16.56 130 ALA A O 1
ATOM 978 N N . ASN A 1 131 ? 19.922 14.734 4.835 1.00 14.70 131 ASN A N 1
ATOM 979 C CA . ASN A 1 131 ? 18.892 15.105 5.816 1.00 15.54 131 ASN A CA 1
ATOM 980 C C . ASN A 1 131 ? 18.829 14.180 7.028 1.00 15.53 131 ASN A C 1
ATOM 981 O O . ASN A 1 131 ? 18.247 14.532 8.046 1.00 16.06 131 ASN A O 1
ATOM 986 N N . ILE A 1 132 ? 19.391 12.983 6.893 1.00 14.96 132 ILE A N 1
ATOM 987 C CA . ILE A 1 132 ? 19.330 11.982 7.957 1.00 14.73 132 ILE A CA 1
ATOM 988 C C . ILE A 1 132 ? 20.715 11.410 8.282 1.00 14.68 132 ILE A C 1
ATOM 989 O O . ILE A 1 132 ? 20.837 10.269 8.744 1.00 15.47 132 ILE A O 1
ATOM 994 N N . SER A 1 133 ? 21.755 12.211 8.047 1.00 14.35 133 SER A N 1
ATOM 995 C CA . SER A 1 133 ? 23.124 11.823 8.342 1.00 14.85 133 SER A CA 1
ATOM 996 C C . SER A 1 133 ? 23.806 12.880 9.198 1.00 15.15 133 SER A C 1
ATOM 997 O O . SER A 1 133 ? 23.527 14.073 9.048 1.00 15.84 133 SER A O 1
ATOM 1000 N N . GLU A 1 134 ? 24.715 12.453 10.070 1.00 14.70 134 GLU A N 1
ATOM 1001 C CA . GLU A 1 134 ? 25.523 13.409 10.832 1.00 15.55 134 GLU A CA 1
ATOM 1002 C C . GLU A 1 134 ? 26.459 14.167 9.906 1.00 15.82 134 GLU A C 1
ATOM 1003 O O . GLU A 1 134 ? 26.627 15.384 10.029 1.00 16.58 134 GLU A O 1
ATOM 1009 N N . THR A 1 135 ? 27.067 13.444 8.971 1.00 15.25 135 THR A N 1
ATOM 1010 C CA . THR A 1 135 ? 27.905 14.056 7.940 1.00 15.66 135 THR A CA 1
ATOM 1011 C C . THR A 1 135 ? 27.861 13.172 6.695 1.00 15.57 135 THR A C 1
ATOM 1012 O O . THR A 1 135 ? 27.334 12.048 6.738 1.00 15.00 135 THR A O 1
ATOM 1016 N N . THR A 1 136 ? 28.394 13.685 5.594 1.00 15.76 136 THR A N 1
ATOM 1017 C CA . THR A 1 136 ? 28.464 12.936 4.352 1.00 16.68 136 THR A CA 1
ATOM 1018 C C . THR A 1 136 ? 29.812 13.157 3.677 1.00 17.14 136 THR A C 1
ATOM 1019 O O . THR A 1 136 ? 30.520 14.127 3.970 1.00 16.85 136 THR A O 1
ATOM 1023 N N . ALA A 1 137 ? 30.154 12.257 2.767 1.00 17.50 137 ALA A N 1
ATOM 1024 C CA . ALA A 1 137 ? 31.325 12.399 1.915 1.00 18.24 137 ALA A CA 1
ATOM 1025 C C . ALA A 1 137 ? 30.994 11.768 0.580 1.00 19.17 137 ALA A C 1
ATOM 1026 O O . ALA A 1 137 ? 30.464 10.661 0.534 1.00 19.68 137 ALA A O 1
ATOM 1028 N N . MET A 1 138 ? 31.273 12.484 -0.500 1.00 19.51 138 MET A N 1
ATOM 1029 C CA . MET A 1 138 ? 31.179 11.921 -1.841 1.00 20.05 138 MET A CA 1
ATOM 1030 C C . MET A 1 138 ? 32.585 11.995 -2.411 1.00 20.47 138 MET A C 1
ATOM 1031 O O . MET A 1 138 ? 33.081 13.085 -2.705 1.00 20.53 138 MET A O 1
ATOM 1036 N N . ILE A 1 139 ? 33.243 10.846 -2.525 1.00 20.38 139 ILE A N 1
ATOM 1037 C CA . ILE A 1 139 ? 34.659 10.812 -2.876 1.00 21.62 139 ILE A CA 1
ATOM 1038 C C . ILE A 1 139 ? 34.860 11.155 -4.346 1.00 22.41 139 ILE A C 1
ATOM 1039 O O . ILE A 1 139 ? 34.195 10.604 -5.222 1.00 21.97 139 ILE A O 1
ATOM 1044 N N . THR A 1 140 ? 35.771 12.089 -4.609 1.00 23.99 140 THR A N 1
ATOM 1045 C CA . THR A 1 140 ? 36.077 12.479 -5.985 1.00 25.56 140 THR A CA 1
ATOM 1046 C C . THR A 1 140 ? 37.573 12.423 -6.271 1.00 26.28 140 THR A C 1
ATOM 1047 O O . THR A 1 140 ? 37.980 12.403 -7.435 1.00 27.12 140 THR A O 1
ATOM 1051 N N . ASP A 1 141 ? 38.372 12.381 -5.206 1.00 26.99 141 ASP A N 1
ATOM 1052 C CA . ASP A 1 141 ? 39.824 12.544 -5.281 1.00 27.70 141 ASP A CA 1
ATOM 1053 C C . ASP A 1 141 ? 40.530 11.417 -4.524 1.00 27.09 141 ASP A C 1
ATOM 1054 O O . ASP A 1 141 ? 40.401 11.313 -3.297 1.00 27.53 141 ASP A O 1
ATOM 1059 N N . ILE A 1 142 ? 41.276 10.580 -5.248 1.00 26.68 142 ILE A N 1
ATOM 1060 C CA . ILE A 1 142 ? 42.033 9.486 -4.619 1.00 26.26 142 ILE A CA 1
ATOM 1061 C C . ILE A 1 142 ? 43.015 9.971 -3.544 1.00 25.86 142 ILE A C 1
ATOM 1062 O O . ILE A 1 142 ? 43.277 9.266 -2.569 1.00 25.43 142 ILE A O 1
ATOM 1067 N N . ALA A 1 143 ? 43.528 11.185 -3.721 1.00 25.93 143 ALA A N 1
ATOM 1068 C CA . ALA A 1 143 ? 44.557 11.714 -2.836 1.00 25.76 143 ALA A CA 1
ATOM 1069 C C . ALA A 1 143 ? 44.071 11.956 -1.402 1.00 25.86 143 ALA A C 1
ATOM 1070 O O . ALA A 1 143 ? 44.833 11.776 -0.451 1.00 26.20 143 ALA A O 1
ATOM 1072 N N . THR A 1 144 ? 42.814 12.347 -1.249 1.00 25.16 144 THR A N 1
ATOM 1073 C CA . THR A 1 144 ? 42.260 12.620 0.080 1.00 24.95 144 THR A CA 1
ATOM 1074 C C . THR A 1 144 ? 41.250 11.565 0.531 1.00 23.86 144 THR A C 1
ATOM 1075 O O . THR A 1 144 ? 40.647 11.694 1.602 1.00 24.39 144 THR A O 1
ATOM 1079 N N . ALA A 1 145 ? 41.071 10.528 -0.283 1.00 22.61 145 ALA A N 1
ATOM 1080 C CA . ALA A 1 145 ? 40.072 9.491 0.011 1.00 21.76 145 ALA A CA 1
ATOM 1081 C C . ALA A 1 145 ? 40.297 8.720 1.326 1.00 21.10 145 ALA A C 1
ATOM 1082 O O . ALA A 1 145 ? 39.347 8.533 2.090 1.00 21.00 145 ALA A O 1
ATOM 1084 N N . PRO A 1 146 ? 41.542 8.274 1.608 1.00 20.46 146 PRO A N 1
ATOM 1085 C CA . PRO A 1 146 ? 41.773 7.627 2.912 1.00 19.82 146 PRO A CA 1
ATOM 1086 C C . PRO A 1 146 ? 41.393 8.485 4.117 1.00 19.12 146 PRO A C 1
ATOM 1087 O O . PRO A 1 146 ? 40.779 7.977 5.048 1.00 19.54 146 PRO A O 1
ATOM 1091 N N . ALA A 1 147 ? 41.737 9.775 4.085 1.00 18.87 147 ALA A N 1
ATOM 1092 C CA . ALA A 1 147 ? 41.391 10.695 5.174 1.00 18.57 147 ALA A CA 1
ATOM 1093 C C . ALA A 1 147 ? 39.871 10.832 5.311 1.00 18.01 147 ALA A C 1
ATOM 1094 O O . ALA A 1 147 ? 39.342 10.892 6.423 1.00 18.30 147 ALA A O 1
ATOM 1096 N N . GLU A 1 148 ? 39.178 10.868 4.175 1.00 18.24 148 GLU A N 1
ATOM 1097 C CA . GLU A 1 148 ? 37.717 10.986 4.175 1.00 17.88 148 GLU A CA 1
ATOM 1098 C C . GLU A 1 148 ? 37.019 9.733 4.710 1.00 16.73 148 GLU A C 1
ATOM 1099 O O . GLU A 1 148 ? 36.065 9.840 5.487 1.00 16.67 148 GLU A O 1
ATOM 1105 N N . ILE A 1 149 ? 37.520 8.561 4.327 1.00 16.49 149 ILE A N 1
ATOM 1106 C CA . ILE A 1 149 ? 37.046 7.306 4.910 1.00 16.52 149 ILE A CA 1
ATOM 1107 C C . ILE A 1 149 ? 37.248 7.294 6.434 1.00 16.32 149 ILE A C 1
ATOM 1108 O O . ILE A 1 149 ? 36.323 6.987 7.190 1.00 15.94 149 ILE A O 1
ATOM 1113 N N . ASP A 1 150 ? 38.453 7.652 6.892 1.00 15.86 150 ASP A N 1
ATOM 1114 C CA . ASP A 1 150 ? 38.730 7.740 8.333 1.00 16.27 150 ASP A CA 1
ATOM 1115 C C . ASP A 1 150 ? 37.795 8.716 9.039 1.00 15.79 150 ASP A C 1
ATOM 1116 O O . ASP A 1 150 ? 37.305 8.431 10.136 1.00 15.95 150 ASP A O 1
ATOM 1121 N N . ARG A 1 151 ? 37.563 9.880 8.422 1.00 15.18 151 ARG A N 1
ATOM 1122 C CA . ARG A 1 151 ? 36.679 10.871 9.023 1.00 15.63 151 ARG A CA 1
ATOM 1123 C C . ARG A 1 151 ? 35.253 10.320 9.173 1.00 14.76 151 ARG A C 1
ATOM 1124 O O . ARG A 1 151 ? 34.603 10.511 10.200 1.00 14.81 151 ARG A O 1
ATOM 1132 N N . CYS A 1 152 ? 34.780 9.635 8.132 1.00 14.85 152 CYS A N 1
ATOM 1133 C CA . CYS A 1 152 ? 33.430 9.063 8.168 1.00 14.83 152 CYS A CA 1
ATOM 1134 C C . CYS A 1 152 ? 33.297 7.980 9.235 1.00 14.66 152 CYS A C 1
ATOM 1135 O O . CYS A 1 152 ? 32.301 7.935 9.968 1.00 14.47 152 CYS A O 1
ATOM 1138 N N . ILE A 1 153 ? 34.307 7.121 9.338 1.00 14.86 153 ILE A N 1
ATOM 1139 C CA . ILE A 1 153 ? 34.296 6.073 10.359 1.00 15.20 153 ILE A CA 1
ATOM 1140 C C . ILE A 1 153 ? 34.335 6.643 11.790 1.00 14.93 153 ILE A C 1
ATOM 1141 O O . ILE A 1 153 ? 33.554 6.240 12.652 1.00 14.69 153 ILE A O 1
ATOM 1146 N N . ARG A 1 154 ? 35.229 7.606 12.029 1.00 15.50 154 ARG A N 1
ATOM 1147 C CA . ARG A 1 154 ? 35.289 8.283 13.320 1.00 15.99 154 ARG A CA 1
ATOM 1148 C C . ARG A 1 154 ? 33.943 8.907 13.683 1.00 15.11 154 ARG A C 1
ATOM 1149 O O . ARG A 1 154 ? 33.424 8.712 14.780 1.00 15.12 154 ARG A O 1
ATOM 1157 N N . THR A 1 155 ? 33.381 9.658 12.740 1.00 15.17 155 THR A N 1
ATOM 1158 C CA . THR A 1 155 ? 32.165 10.405 13.026 1.00 15.56 155 THR A CA 1
ATOM 1159 C C . THR A 1 155 ? 31.017 9.447 13.370 1.00 14.71 155 THR A C 1
ATOM 1160 O O . THR A 1 155 ? 30.266 9.688 14.316 1.00 14.99 155 THR A O 1
ATOM 1164 N N . THR A 1 156 ? 30.904 8.361 12.602 1.00 15.08 156 THR A N 1
ATOM 1165 C CA . THR A 1 156 ? 29.879 7.342 12.855 1.00 15.49 156 THR A CA 1
ATOM 1166 C C . THR A 1 156 ? 29.977 6.871 14.300 1.00 16.02 156 THR A C 1
ATOM 1167 O O . THR A 1 156 ? 28.976 6.826 15.019 1.00 15.65 156 THR A O 1
ATOM 1171 N N . TYR A 1 157 ? 31.194 6.544 14.723 1.00 17.31 157 TYR A N 1
ATOM 1172 C CA . TYR A 1 157 ? 31.366 5.999 16.062 1.00 18.60 157 TYR A CA 1
ATOM 1173 C C . TYR A 1 157 ? 31.197 7.003 17.195 1.00 18.50 157 TYR A C 1
ATOM 1174 O O . TYR A 1 157 ? 30.482 6.728 18.157 1.00 18.53 157 TYR A O 1
ATOM 1183 N N . VAL A 1 158 ? 31.852 8.162 17.089 1.00 18.26 158 VAL A N 1
ATOM 1184 C CA . VAL A 1 158 ? 31.815 9.139 18.194 1.00 18.14 158 VAL A CA 1
ATOM 1185 C C . VAL A 1 158 ? 30.461 9.826 18.346 1.00 17.71 158 VAL A C 1
ATOM 1186 O O . VAL A 1 158 ? 30.046 10.164 19.458 1.00 18.31 158 VAL A O 1
ATOM 1190 N N . THR A 1 159 ? 29.754 10.028 17.234 1.00 16.33 159 THR A N 1
ATOM 1191 C CA . THR A 1 159 ? 28.445 10.678 17.322 1.00 16.41 159 THR A CA 1
ATOM 1192 C C . THR A 1 159 ? 27.287 9.691 17.424 1.00 15.13 159 THR A C 1
ATOM 1193 O O . THR A 1 159 ? 26.189 10.068 17.805 1.00 16.38 159 THR A O 1
ATOM 1197 N N . GLN A 1 160 ? 27.542 8.429 17.076 1.00 14.98 160 GLN A N 1
ATOM 1198 C CA . GLN A 1 160 ? 26.486 7.416 17.028 1.00 15.38 160 GLN A CA 1
ATOM 1199 C C . GLN A 1 160 ? 25.293 7.905 16.200 1.00 15.33 160 GLN A C 1
ATOM 1200 O O . GLN A 1 160 ? 24.149 7.850 16.636 1.00 15.77 160 GLN A O 1
ATOM 1206 N N . ARG A 1 161 ? 25.602 8.417 15.011 1.00 15.27 161 ARG A N 1
ATOM 1207 C CA . ARG A 1 161 ? 24.582 8.741 14.011 1.00 14.92 161 ARG A CA 1
ATOM 1208 C C . ARG A 1 161 ? 25.076 8.191 12.682 1.00 13.99 161 ARG A C 1
ATOM 1209 O O . ARG A 1 161 ? 26.276 8.014 12.487 1.00 14.31 161 ARG A O 1
ATOM 1217 N N . PRO A 1 162 ? 24.150 7.919 11.747 1.00 13.27 162 PRO A N 1
ATOM 1218 C CA . PRO A 1 162 ? 24.583 7.493 10.421 1.00 13.21 162 PRO A CA 1
ATOM 1219 C C . PRO A 1 162 ? 25.424 8.525 9.679 1.00 12.61 162 PRO A C 1
ATOM 1220 O O . PRO A 1 162 ? 25.258 9.741 9.859 1.00 13.05 162 PRO A O 1
ATOM 1224 N N . VAL A 1 163 ? 26.309 8.000 8.841 1.00 12.42 163 VAL A N 1
ATOM 1225 C CA . VAL A 1 163 ? 27.181 8.785 7.982 1.00 13.03 163 VAL A CA 1
ATOM 1226 C C . VAL A 1 163 ? 27.059 8.195 6.587 1.00 13.28 163 VAL A C 1
ATOM 1227 O O . VAL A 1 163 ? 26.973 6.980 6.427 1.00 13.54 163 VAL A O 1
ATOM 1231 N N . TYR A 1 164 ? 27.065 9.065 5.583 1.00 12.81 164 TYR A N 1
ATOM 1232 C CA . TYR A 1 164 ? 26.946 8.681 4.183 1.00 12.88 164 TYR A CA 1
ATOM 1233 C C . TYR A 1 164 ? 28.289 8.821 3.495 1.00 13.05 164 TYR A C 1
ATOM 1234 O O . TYR A 1 164 ? 28.902 9.897 3.556 1.00 13.83 164 TYR A O 1
ATOM 1243 N N . LEU A 1 165 ? 28.727 7.756 2.839 1.00 12.89 165 LEU A N 1
ATOM 1244 C CA . LEU A 1 165 ? 29.998 7.740 2.123 1.00 13.16 165 LEU A CA 1
ATOM 1245 C C . LEU A 1 165 ? 29.776 7.207 0.705 1.00 13.38 165 LEU A C 1
ATOM 1246 O O . LEU A 1 165 ? 29.511 6.019 0.523 1.00 14.26 165 LEU A O 1
ATOM 1251 N N . GLY A 1 166 ? 29.884 8.080 -0.299 1.00 14.30 166 GLY A N 1
ATOM 1252 C CA . GLY A 1 166 ? 29.747 7.667 -1.702 1.00 14.18 166 GLY A CA 1
ATOM 1253 C C . GLY A 1 166 ? 31.090 7.326 -2.327 1.00 14.53 166 GLY A C 1
ATOM 1254 O O . GLY A 1 166 ? 32.031 8.140 -2.248 1.00 15.41 166 GLY A O 1
ATOM 1255 N N . LEU A 1 167 ? 31.189 6.151 -2.956 1.00 14.79 167 LEU A N 1
ATOM 1256 C CA . LEU A 1 167 ? 32.443 5.682 -3.554 1.00 14.98 167 LEU A CA 1
ATOM 1257 C C . LEU A 1 167 ? 32.244 5.379 -5.038 1.00 15.20 167 LEU A C 1
ATOM 1258 O O . LEU A 1 167 ? 31.623 4.368 -5.386 1.00 14.98 167 LEU A O 1
ATOM 1263 N N . PRO A 1 168 ? 32.744 6.265 -5.924 1.00 15.30 168 PRO A N 1
ATOM 1264 C CA . PRO A 1 168 ? 32.724 5.970 -7.368 1.00 15.79 168 PRO A CA 1
ATOM 1265 C C . PRO A 1 168 ? 33.392 4.653 -7.721 1.00 16.12 168 PRO A C 1
ATOM 1266 O O . PRO A 1 168 ? 34.473 4.333 -7.193 1.00 16.02 168 PRO A O 1
ATOM 1270 N N . ALA A 1 169 ? 32.740 3.889 -8.599 1.00 16.06 169 ALA A N 1
ATOM 1271 C CA . ALA A 1 169 ? 33.178 2.535 -8.919 1.00 17.28 169 ALA A CA 1
ATOM 1272 C C . ALA A 1 169 ? 34.620 2.464 -9.417 1.00 17.93 169 ALA A C 1
ATOM 1273 O O . ALA A 1 169 ? 35.338 1.522 -9.103 1.00 19.25 169 ALA A O 1
ATOM 1275 N N . ASN A 1 170 ? 35.059 3.468 -10.165 1.00 17.77 170 ASN A N 1
ATOM 1276 C CA . ASN A 1 170 ? 36.424 3.444 -10.688 1.00 18.34 170 ASN A CA 1
ATOM 1277 C C . ASN A 1 170 ? 37.485 3.677 -9.611 1.00 18.74 170 ASN A C 1
ATOM 1278 O O . ASN A 1 170 ? 38.601 3.153 -9.717 1.00 19.52 170 ASN A O 1
ATOM 1283 N N . LEU A 1 171 ? 37.142 4.438 -8.574 1.00 18.36 171 LEU A N 1
ATOM 1284 C CA . LEU A 1 171 ? 38.129 4.846 -7.563 1.00 18.56 171 LEU A CA 1
ATOM 1285 C C . LEU A 1 171 ? 38.464 3.734 -6.575 1.00 18.56 171 LEU A C 1
ATOM 1286 O O . LEU A 1 171 ? 39.559 3.703 -6.009 1.00 18.61 171 LEU A O 1
ATOM 1291 N N . VAL A 1 172 ? 37.546 2.795 -6.390 1.00 18.29 172 VAL A N 1
ATOM 1292 C CA . VAL A 1 172 ? 37.782 1.698 -5.438 1.00 18.39 172 VAL A CA 1
ATOM 1293 C C . VAL A 1 172 ? 38.964 0.797 -5.823 1.00 18.21 172 VAL A C 1
ATOM 1294 O O . VAL A 1 172 ? 39.495 0.086 -4.971 1.00 17.06 172 VAL A O 1
ATOM 1298 N N . ASP A 1 173 ? 39.364 0.828 -7.093 1.00 18.52 173 ASP A N 1
ATOM 1299 C CA . ASP A 1 173 ? 40.491 0.024 -7.575 1.00 19.64 173 ASP A CA 1
ATOM 1300 C C . ASP A 1 173 ? 41.821 0.773 -7.701 1.00 20.23 173 ASP A C 1
ATOM 1301 O O . ASP A 1 173 ? 42.828 0.194 -8.137 1.00 20.74 173 ASP A O 1
ATOM 1306 N N . LEU A 1 174 ? 41.819 2.044 -7.317 1.00 20.48 174 LEU A N 1
ATOM 1307 C CA . LEU A 1 174 ? 43.047 2.831 -7.307 1.00 20.84 174 LEU A CA 1
ATOM 1308 C C . LEU A 1 174 ? 43.812 2.624 -6.006 1.00 21.22 174 LEU A C 1
ATOM 1309 O O . LEU A 1 174 ? 43.219 2.431 -4.936 1.00 20.91 174 LEU A O 1
ATOM 1314 N N . ASN A 1 175 ? 45.141 2.670 -6.107 1.00 21.83 175 ASN A N 1
ATOM 1315 C CA . ASN A 1 175 ? 46.002 2.385 -4.967 1.00 22.63 175 ASN A CA 1
ATOM 1316 C C . ASN A 1 175 ? 46.193 3.570 -4.037 1.00 22.48 175 ASN A C 1
ATOM 1317 O O . ASN A 1 175 ? 46.259 4.724 -4.472 1.00 22.94 175 ASN A O 1
ATOM 1322 N N . VAL A 1 176 ? 46.279 3.265 -2.748 1.00 22.29 176 VAL A N 1
ATOM 1323 C CA . VAL A 1 176 ? 46.589 4.249 -1.716 1.00 22.72 176 VAL A CA 1
ATOM 1324 C C . VAL A 1 176 ? 47.738 3.696 -0.861 1.00 23.01 176 VAL A C 1
ATOM 1325 O O . VAL A 1 176 ? 47.998 2.487 -0.875 1.00 22.94 176 VAL A O 1
ATOM 1329 N N . PRO A 1 177 ? 48.446 4.576 -0.132 1.00 23.64 177 PRO A N 1
ATOM 1330 C CA . PRO A 1 177 ? 49.560 4.070 0.674 1.00 23.56 177 PRO A CA 1
ATOM 1331 C C . PRO A 1 177 ? 49.124 3.178 1.846 1.00 23.14 177 PRO A C 1
ATOM 1332 O O . PRO A 1 177 ? 48.390 3.624 2.734 1.00 23.91 177 PRO A O 1
ATOM 1336 N N . ALA A 1 178 ? 49.602 1.933 1.838 1.00 23.18 178 ALA A N 1
ATOM 1337 C CA . ALA A 1 178 ? 49.268 0.949 2.879 1.00 23.21 178 ALA A CA 1
ATOM 1338 C C . ALA A 1 178 ? 49.701 1.364 4.288 1.00 23.30 178 ALA A C 1
ATOM 1339 O O . ALA A 1 178 ? 49.063 0.984 5.278 1.00 22.93 178 ALA A O 1
ATOM 1341 N N . LYS A 1 179 ? 50.780 2.145 4.373 1.00 23.50 179 LYS A N 1
ATOM 1342 C CA . LYS A 1 179 ? 51.307 2.583 5.665 1.00 23.77 179 LYS A CA 1
ATOM 1343 C C . LYS A 1 179 ? 50.289 3.388 6.487 1.00 23.33 179 LYS A C 1
ATOM 1344 O O . LYS A 1 179 ? 50.377 3.441 7.716 1.00 23.43 179 LYS A O 1
ATOM 1350 N N . LEU A 1 180 ? 49.308 3.988 5.806 1.00 23.06 180 LEU A N 1
ATOM 1351 C CA . LEU A 1 180 ? 48.274 4.778 6.475 1.00 22.57 180 LEU A CA 1
ATOM 1352 C C . LEU A 1 180 ? 47.487 3.964 7.504 1.00 22.31 180 LEU A C 1
ATOM 1353 O O . LEU A 1 180 ? 47.035 4.507 8.501 1.00 21.58 180 LEU A O 1
ATOM 1358 N N . LEU A 1 181 ? 47.351 2.660 7.260 1.00 22.19 181 LEU A N 1
ATOM 1359 C CA . LEU A 1 181 ? 46.657 1.752 8.181 1.00 22.59 181 LEU A CA 1
ATOM 1360 C C . LEU A 1 181 ? 47.401 1.512 9.495 1.00 22.89 181 LEU A C 1
ATOM 1361 O O . LEU A 1 181 ? 46.825 1.007 10.456 1.00 22.72 181 LEU A O 1
ATOM 1366 N N . GLN A 1 182 ? 48.680 1.876 9.538 1.00 23.78 182 GLN A N 1
ATOM 1367 C CA . GLN A 1 182 ? 49.502 1.639 10.730 1.00 24.94 182 GLN A CA 1
ATOM 1368 C C . GLN A 1 182 ? 49.289 2.692 11.822 1.00 25.18 182 GLN A C 1
ATOM 1369 O O . GLN A 1 182 ? 49.782 2.548 12.949 1.00 25.29 182 GLN A O 1
ATOM 1375 N N . THR A 1 183 ? 48.549 3.745 11.488 1.00 24.76 183 THR A N 1
ATOM 1376 C CA . THR A 1 183 ? 48.096 4.712 12.483 1.00 24.67 183 THR A CA 1
ATOM 1377 C C . THR A 1 183 ? 46.584 4.552 12.623 1.00 24.11 183 THR A C 1
ATOM 1378 O O . THR A 1 183 ? 45.857 4.742 11.638 1.00 23.80 183 THR A O 1
ATOM 1382 N N . PRO A 1 184 ? 46.108 4.194 13.833 1.00 23.91 184 PRO A N 1
ATOM 1383 C CA . PRO A 1 184 ? 44.681 3.965 14.026 1.00 23.51 184 PRO A CA 1
ATOM 1384 C C . PRO A 1 184 ? 43.855 5.227 13.825 1.00 23.20 184 PRO A C 1
ATOM 1385 O O . PRO A 1 184 ? 44.355 6.345 13.955 1.00 22.93 184 PRO A O 1
ATOM 1389 N N . ILE A 1 185 ? 42.584 5.039 13.499 1.00 22.60 185 ILE A N 1
ATOM 1390 C CA . ILE A 1 185 ? 41.638 6.146 13.507 1.00 22.34 185 ILE A CA 1
ATOM 1391 C C . ILE A 1 185 ? 41.423 6.562 14.967 1.00 23.36 185 ILE A C 1
ATOM 1392 O O . ILE A 1 185 ? 41.310 5.707 15.852 1.00 22.80 185 ILE A O 1
ATOM 1397 N N . ASP A 1 186 ? 41.383 7.871 15.212 1.00 24.92 186 ASP A N 1
ATOM 1398 C CA . ASP A 1 186 ? 41.061 8.402 16.538 1.00 26.60 186 ASP A CA 1
ATOM 1399 C C . ASP A 1 186 ? 39.578 8.205 16.831 1.00 26.72 186 ASP A C 1
ATOM 1400 O O . ASP A 1 186 ? 38.724 8.790 16.154 1.00 26.97 186 ASP A O 1
ATOM 1405 N N . MET A 1 187 ? 39.278 7.401 17.816 1.00 26.78 187 MET A N 1
ATOM 1406 C CA . MET A 1 187 ? 37.896 7.051 18.137 1.00 27.06 187 MET A CA 1
ATOM 1407 C C . MET A 1 187 ? 37.376 7.635 19.424 1.00 27.64 187 MET A C 1
ATOM 1408 O O . MET A 1 187 ? 36.387 7.166 19.967 1.00 27.92 187 MET A O 1
ATOM 1413 N N . SER A 1 188 ? 38.063 8.673 19.885 1.00 27.45 188 SER A N 1
ATOM 1414 C CA . SER A 1 188 ? 37.811 9.294 21.179 1.00 28.20 188 SER A CA 1
ATOM 1415 C C . SER A 1 188 ? 37.197 10.684 21.059 1.00 27.90 188 SER A C 1
ATOM 1416 O O . SER A 1 188 ? 37.428 11.408 20.084 1.00 27.60 188 SER A O 1
ATOM 1419 N N . LEU A 1 189 ? 36.424 11.043 22.073 1.00 27.66 189 LEU A N 1
ATOM 1420 C CA . LEU A 1 189 ? 35.852 12.376 22.213 1.00 27.26 189 LEU A CA 1
ATOM 1421 C C . LEU A 1 189 ? 36.919 13.425 22.506 1.00 26.67 189 LEU A C 1
ATOM 1422 O O . LEU A 1 189 ? 37.972 13.115 23.063 1.00 27.63 189 LEU A O 1
ATOM 1427 N N . LYS A 1 190 ? 36.636 14.672 22.137 1.00 25.70 190 LYS A N 1
ATOM 1428 C CA . LYS A 1 190 ? 37.485 15.803 22.501 1.00 24.94 190 LYS A CA 1
ATOM 1429 C C . LYS A 1 190 ? 37.216 16.181 23.964 1.00 23.68 190 LYS A C 1
ATOM 1430 O O . LYS A 1 190 ? 36.087 16.032 24.430 1.00 23.42 190 LYS A O 1
ATOM 1436 N N . PRO A 1 191 ? 38.238 16.681 24.690 1.00 22.50 191 PRO A N 1
ATOM 1437 C CA . PRO A 1 191 ? 38.017 17.086 26.089 1.00 21.35 191 PRO A CA 1
ATOM 1438 C C . PRO A 1 191 ? 36.979 18.201 26.205 1.00 20.20 191 PRO A C 1
ATOM 1439 O O . PRO A 1 191 ? 36.842 19.018 25.283 1.00 20.29 191 PRO A O 1
ATOM 1443 N N . ASN A 1 192 ? 36.253 18.227 27.318 1.00 18.52 192 ASN A N 1
ATOM 1444 C CA . ASN A 1 192 ? 35.337 19.335 27.597 1.00 17.94 192 ASN A CA 1
ATOM 1445 C C . ASN A 1 192 ? 36.074 20.635 27.888 1.00 17.81 192 ASN A C 1
ATOM 1446 O O . ASN A 1 192 ? 37.240 20.616 28.304 1.00 17.68 192 ASN A O 1
ATOM 1451 N N . ASP A 1 193 ? 35.389 21.761 27.690 1.00 17.51 193 ASP A N 1
ATOM 1452 C CA . ASP A 1 193 ? 35.846 23.037 28.227 1.00 17.57 193 ASP A CA 1
ATOM 1453 C C . ASP A 1 193 ? 36.104 22.868 29.721 1.00 17.61 193 ASP A C 1
ATOM 1454 O O . ASP A 1 193 ? 35.231 22.425 30.465 1.00 17.30 193 ASP A O 1
ATOM 1459 N N . ALA A 1 194 ? 37.308 23.231 30.146 1.00 17.65 194 ALA A N 1
ATOM 1460 C CA . ALA A 1 194 ? 37.743 22.983 31.518 1.00 18.14 194 ALA A CA 1
ATOM 1461 C C . ALA A 1 194 ? 36.890 23.683 32.575 1.00 17.91 194 ALA A C 1
ATOM 1462 O O . ALA A 1 194 ? 36.455 23.053 33.548 1.00 17.95 194 ALA A O 1
ATOM 1464 N N . GLU A 1 195 ? 36.650 24.981 32.384 1.00 18.10 195 GLU A N 1
ATOM 1465 C CA . GLU A 1 195 ? 35.882 25.763 33.358 1.00 18.33 195 GLU A CA 1
ATOM 1466 C C . GLU A 1 195 ? 34.419 25.324 33.454 1.00 17.28 195 GLU A C 1
ATOM 1467 O O . GLU A 1 195 ? 33.875 25.199 34.552 1.00 17.19 195 GLU A O 1
ATOM 1473 N N . SER A 1 196 ? 33.787 25.089 32.302 1.00 16.23 196 SER A N 1
ATOM 1474 C CA . SER A 1 196 ? 32.392 24.652 32.283 1.00 16.40 196 SER A CA 1
ATOM 1475 C C . SER A 1 196 ? 32.237 23.291 32.944 1.00 15.66 196 SER A C 1
ATOM 1476 O O . SER A 1 196 ? 31.323 23.087 33.744 1.00 15.46 196 SER A O 1
ATOM 1479 N N . GLU A 1 197 ? 33.139 22.364 32.619 1.00 15.65 197 GLU A N 1
ATOM 1480 C CA . GLU A 1 197 ? 33.043 21.031 33.177 1.00 15.66 197 GLU A CA 1
ATOM 1481 C C . GLU A 1 197 ? 33.228 21.060 34.693 1.00 16.18 197 GLU A C 1
ATOM 1482 O O . GLU A 1 197 ? 32.512 20.376 35.419 1.00 15.67 197 GLU A O 1
ATOM 1488 N N . LYS A 1 198 ? 34.172 21.874 35.160 1.00 16.63 198 LYS A N 1
ATOM 1489 C CA . LYS A 1 198 ? 34.432 21.974 36.592 1.00 17.29 198 LYS A CA 1
ATOM 1490 C C . LYS A 1 198 ? 33.219 22.533 37.329 1.00 15.97 198 LYS A C 1
ATOM 1491 O O . LYS A 1 198 ? 32.850 22.017 38.393 1.00 15.97 198 LYS A O 1
ATOM 1497 N N . GLU A 1 199 ? 32.581 23.554 36.746 1.00 15.87 199 GLU A N 1
ATOM 1498 C CA . GLU A 1 199 ? 31.375 24.108 37.359 1.00 15.93 199 GLU A CA 1
ATOM 1499 C C . GLU A 1 199 ? 30.284 23.050 37.453 1.00 15.58 199 GLU A C 1
ATOM 1500 O O . GLU A 1 199 ? 29.660 22.907 38.493 1.00 15.87 199 GLU A O 1
ATOM 1506 N N . VAL A 1 200 ? 30.069 22.302 36.369 1.00 14.84 200 VAL A N 1
ATOM 1507 C CA . VAL A 1 200 ? 29.066 21.242 36.343 1.00 15.09 200 VAL A CA 1
ATOM 1508 C C . VAL A 1 200 ? 29.351 20.197 37.427 1.00 14.87 200 VAL A C 1
ATOM 1509 O O . VAL A 1 200 ? 28.467 19.856 38.213 1.00 14.32 200 VAL A O 1
ATOM 1513 N N . ILE A 1 201 ? 30.595 19.719 37.489 1.00 15.34 201 ILE A N 1
ATOM 1514 C CA . ILE A 1 201 ? 30.947 18.699 38.478 1.00 16.86 201 ILE A CA 1
ATOM 1515 C C . ILE A 1 201 ? 30.773 19.216 39.914 1.00 17.08 201 ILE A C 1
ATOM 1516 O O . ILE A 1 201 ? 30.167 18.531 40.751 1.00 17.37 201 ILE A O 1
ATOM 1521 N N . ASP A 1 202 ? 31.255 20.408 40.206 1.00 18.02 202 ASP A N 1
ATOM 1522 C CA . ASP A 1 202 ? 31.119 20.990 41.537 1.00 19.02 202 ASP A CA 1
ATOM 1523 C C . ASP A 1 202 ? 29.664 21.159 41.961 1.00 18.68 202 ASP A C 1
ATOM 1524 O O . ASP A 1 202 ? 29.307 20.894 43.047 1.00 19.39 202 ASP A O 1
ATOM 1529 N N . THR A 1 203 ? 28.825 21.613 41.060 1.00 18.58 203 THR A N 1
ATOM 1530 C CA . THR A 1 203 ? 27.419 21.779 41.331 1.00 18.73 203 THR A CA 1
ATOM 1531 C C . THR A 1 203 ? 26.692 20.455 41.603 1.00 18.38 203 THR A C 1
ATOM 1532 O O . THR A 1 203 ? 25.934 20.353 42.506 1.00 18.24 203 THR A O 1
ATOM 1536 N N . ILE A 1 204 ? 26.974 19.439 40.808 1.00 17.54 204 ILE A N 1
ATOM 1537 C CA . ILE A 1 204 ? 26.387 18.155 41.017 1.00 17.40 204 ILE A CA 1
ATOM 1538 C C . ILE A 1 204 ? 26.801 17.597 42.360 1.00 17.80 204 ILE A C 1
ATOM 1539 O O . ILE A 1 204 ? 26.014 17.112 43.049 1.00 17.36 204 ILE A O 1
ATOM 1544 N N . LEU A 1 205 ? 28.077 17.686 42.667 1.00 17.89 205 LEU A N 1
ATOM 1545 C CA . LEU A 1 205 ? 28.553 17.165 43.923 1.00 18.72 205 LEU A CA 1
ATOM 1546 C C . LEU A 1 205 ? 27.863 17.836 45.125 1.00 19.48 205 LEU A C 1
ATOM 1547 O O . LEU A 1 205 ? 27.494 17.208 46.040 1.00 19.71 205 LEU A O 1
ATOM 1552 N N . VAL A 1 206 ? 27.689 19.139 45.062 1.00 20.52 206 VAL A N 1
ATOM 1553 C CA . VAL A 1 206 ? 27.019 19.819 46.176 1.00 22.03 206 VAL A CA 1
ATOM 1554 C C . VAL A 1 206 ? 25.545 19.442 46.283 1.00 21.52 206 VAL A C 1
ATOM 1555 O O . VAL A 1 206 ? 25.011 19.309 47.391 1.00 21.76 206 VAL A O 1
ATOM 1559 N N . LEU A 1 207 ? 24.892 19.238 45.139 1.00 21.52 207 LEU A N 1
ATOM 1560 C CA . LEU A 1 207 ? 23.506 18.764 45.130 1.00 21.67 207 LEU A CA 1
ATOM 1561 C C . LEU A 1 207 ? 23.406 17.362 45.724 1.00 22.27 207 LEU A C 1
ATOM 1562 O O . LEU A 1 207 ? 22.480 17.052 46.474 1.00 22.07 207 LEU A O 1
ATOM 1567 N N . ASP A 1 208 ? 24.327 16.531 45.406 1.00 23.01 208 ASP A N 1
ATOM 1568 C CA . ASP A 1 208 ? 24.385 15.244 45.993 1.00 24.63 208 ASP A CA 1
ATOM 1569 C C . ASP A 1 208 ? 24.509 15.236 47.492 1.00 25.07 208 ASP A C 1
ATOM 1570 O O . ASP A 1 208 ? 23.891 14.460 48.153 1.00 24.41 208 ASP A O 1
ATOM 1575 N N . LYS A 1 209 ? 25.436 16.043 47.984 1.00 25.75 209 LYS A N 1
ATOM 1576 C CA . LYS A 1 209 ? 25.640 16.113 49.440 1.00 26.99 209 LYS A CA 1
ATOM 1577 C C . LYS A 1 209 ? 24.353 16.476 50.197 1.00 27.38 209 LYS A C 1
ATOM 1578 O O . LYS A 1 209 ? 24.118 15.975 51.301 1.00 27.51 209 LYS A O 1
ATOM 1584 N N . ASP A 1 210 ? 23.525 17.330 49.596 1.00 28.02 210 ASP A N 1
ATOM 1585 C CA . ASP A 1 210 ? 22.304 17.826 50.241 1.00 28.71 210 ASP A CA 1
ATOM 1586 C C . ASP A 1 210 ? 21.065 16.951 50.068 1.00 28.28 210 ASP A C 1
ATOM 1587 O O . ASP A 1 210 ? 20.060 17.154 50.760 1.00 28.64 210 ASP A O 1
ATOM 1592 N N . ALA A 1 211 ? 21.118 15.987 49.153 1.00 27.76 211 ALA A N 1
ATOM 1593 C CA . ALA A 1 211 ? 19.945 15.195 48.811 1.00 27.12 211 ALA A CA 1
ATOM 1594 C C . ALA A 1 211 ? 19.649 14.104 49.836 1.00 26.70 211 ALA A C 1
ATOM 1595 O O . ALA A 1 211 ? 20.542 13.357 50.238 1.00 26.86 211 ALA A O 1
ATOM 1597 N N . LYS A 1 212 ? 18.385 14.018 50.241 1.00 26.44 212 LYS A N 1
ATOM 1598 C CA . LYS A 1 212 ? 17.936 12.976 51.167 1.00 26.15 212 LYS A CA 1
ATOM 1599 C C . LYS A 1 212 ? 17.170 11.853 50.465 1.00 25.31 212 LYS A C 1
ATOM 1600 O O . LYS A 1 212 ? 17.127 10.717 50.953 1.00 25.28 212 LYS A O 1
ATOM 1606 N N . ASN A 1 213 ? 16.589 12.168 49.309 1.00 24.34 213 ASN A N 1
ATOM 1607 C CA . ASN A 1 213 ? 15.945 11.158 48.469 1.00 23.39 213 ASN A CA 1
ATOM 1608 C C . ASN A 1 213 ? 16.358 11.313 46.995 1.00 22.54 213 ASN A C 1
ATOM 1609 O O . ASN A 1 213 ? 15.518 11.597 46.146 1.00 22.87 213 ASN A O 1
ATOM 1614 N N . PRO A 1 214 ? 17.662 11.151 46.694 1.00 21.99 214 PRO A N 1
ATOM 1615 C CA . PRO A 1 214 ? 18.118 11.216 45.298 1.00 21.27 214 PRO A CA 1
ATOM 1616 C C . PRO A 1 214 ? 17.816 9.922 44.549 1.00 21.03 214 PRO A C 1
ATOM 1617 O O . PRO A 1 214 ? 17.794 8.844 45.147 1.00 20.56 214 PRO A O 1
ATOM 1621 N N . VAL A 1 215 ? 17.576 10.028 43.245 1.00 20.00 215 VAL A N 1
ATOM 1622 C CA . VAL A 1 215 ? 17.356 8.840 42.416 1.00 19.80 215 VAL A CA 1
ATOM 1623 C C . VAL A 1 215 ? 18.090 8.989 41.084 1.00 19.23 215 VAL A C 1
ATOM 1624 O O . VAL A 1 215 ? 18.324 10.107 40.617 1.00 19.81 215 VAL A O 1
ATOM 1628 N N . ILE A 1 216 ? 18.450 7.860 40.491 1.00 18.47 216 ILE A N 1
ATOM 1629 C CA . ILE A 1 216 ? 19.085 7.808 39.177 1.00 18.07 216 ILE A CA 1
ATOM 1630 C C . ILE A 1 216 ? 18.046 7.266 38.198 1.00 18.46 216 ILE A C 1
ATOM 1631 O O . ILE A 1 216 ? 17.358 6.301 38.500 1.00 18.40 216 ILE A O 1
ATOM 1636 N N . LEU A 1 217 ? 17.911 7.923 37.048 1.00 17.63 217 LEU A N 1
ATOM 1637 C CA . LEU A 1 217 ? 17.015 7.459 35.990 1.00 17.91 217 LEU A CA 1
ATOM 1638 C C . LEU A 1 217 ? 17.802 7.322 34.692 1.00 17.53 217 LEU A C 1
ATOM 1639 O O . LEU A 1 217 ? 18.246 8.326 34.112 1.00 17.67 217 LEU A O 1
ATOM 1644 N N . ALA A 1 218 ? 18.000 6.076 34.260 1.00 17.05 218 ALA A N 1
ATOM 1645 C CA . ALA A 1 218 ? 18.722 5.785 33.029 1.00 17.53 218 ALA A CA 1
ATOM 1646 C C . ALA A 1 218 ? 17.767 5.695 31.841 1.00 17.39 218 ALA A C 1
ATOM 1647 O O . ALA A 1 218 ? 16.783 4.968 31.886 1.00 18.21 218 ALA A O 1
ATOM 1649 N N . ASP A 1 219 ? 18.084 6.433 30.780 1.00 16.94 219 ASP A N 1
ATOM 1650 C CA . ASP A 1 219 ? 17.227 6.500 29.584 1.00 17.44 219 ASP A CA 1
ATOM 1651 C C . ASP A 1 219 ? 18.051 6.123 28.350 1.00 17.08 219 ASP A C 1
ATOM 1652 O O . ASP A 1 219 ? 19.192 5.683 28.465 1.00 16.46 219 ASP A O 1
ATOM 1657 N N . ALA A 1 220 ? 17.466 6.328 27.170 1.00 17.32 220 ALA A N 1
ATOM 1658 C CA . ALA A 1 220 ? 18.030 5.855 25.912 1.00 17.23 220 ALA A CA 1
ATOM 1659 C C . ALA A 1 220 ? 19.505 6.164 25.718 1.00 16.65 220 ALA A C 1
ATOM 1660 O O . ALA A 1 220 ? 20.275 5.303 25.299 1.00 16.84 220 ALA A O 1
ATOM 1662 N N . CYS A 1 221 ? 19.915 7.397 26.001 1.00 16.40 221 CYS A N 1
ATOM 1663 C CA . CYS A 1 221 ? 21.286 7.769 25.663 1.00 17.19 221 CYS A CA 1
ATOM 1664 C C . CYS A 1 221 ? 22.343 7.246 26.633 1.00 17.33 221 CYS A C 1
ATOM 1665 O O . CYS A 1 221 ? 23.535 7.321 26.342 1.00 17.25 221 CYS A O 1
ATOM 1668 N N . CYS A 1 222 ? 21.897 6.705 27.766 1.00 17.81 222 CYS A N 1
ATOM 1669 C CA . CYS A 1 222 ? 22.792 5.974 28.649 1.00 18.06 222 CYS A CA 1
ATOM 1670 C C . CYS A 1 222 ? 23.440 4.841 27.856 1.00 18.09 222 CYS A C 1
ATOM 1671 O O . CYS A 1 222 ? 24.655 4.660 27.876 1.00 17.63 222 CYS A O 1
ATOM 1674 N N . SER A 1 223 ? 22.609 4.108 27.122 1.00 18.63 223 SER A N 1
ATOM 1675 C CA . SER A 1 223 ? 23.059 3.008 26.288 1.00 19.31 223 SER A CA 1
ATOM 1676 C C . SER A 1 223 ? 23.708 3.493 24.985 1.00 18.94 223 SER A C 1
ATOM 1677 O O . SER A 1 223 ? 24.813 3.077 24.618 1.00 19.64 223 SER A O 1
ATOM 1680 N N . ARG A 1 224 ? 23.014 4.385 24.289 1.00 18.69 224 ARG A N 1
ATOM 1681 C CA . ARG A 1 224 ? 23.457 4.797 22.958 1.00 18.39 224 ARG A CA 1
ATOM 1682 C C . ARG A 1 224 ? 24.799 5.521 22.946 1.00 19.04 224 ARG A C 1
ATOM 1683 O O . ARG A 1 224 ? 25.590 5.354 22.016 1.00 18.96 224 ARG A O 1
ATOM 1691 N N . HIS A 1 225 ? 25.064 6.317 23.981 1.00 18.96 225 HIS A N 1
ATOM 1692 C CA . HIS A 1 225 ? 26.310 7.067 24.049 1.00 19.34 225 HIS A CA 1
ATOM 1693 C C . HIS A 1 225 ? 27.326 6.525 25.057 1.00 20.01 225 HIS A C 1
ATOM 1694 O O . HIS A 1 225 ? 28.152 7.271 25.594 1.00 20.70 225 HIS A O 1
ATOM 1701 N N . ASP A 1 226 ? 27.260 5.211 25.266 1.00 20.73 226 ASP A N 1
ATOM 1702 C CA . ASP A 1 226 ? 28.334 4.445 25.905 1.00 21.60 226 ASP A CA 1
ATOM 1703 C C . ASP A 1 226 ? 28.703 4.949 27.300 1.00 20.37 226 ASP A C 1
ATOM 1704 O O . ASP A 1 226 ? 29.880 5.209 27.582 1.00 21.07 226 ASP A O 1
ATOM 1709 N N . VAL A 1 227 ? 27.703 5.111 28.160 1.00 19.07 227 VAL A N 1
ATOM 1710 C CA . VAL A 1 227 ? 27.979 5.388 29.586 1.00 18.07 227 VAL A CA 1
ATOM 1711 C C . VAL A 1 227 ? 27.369 4.372 30.543 1.00 18.57 227 VAL A C 1
ATOM 1712 O O . VAL A 1 227 ? 27.163 4.661 31.724 1.00 18.02 227 VAL A O 1
ATOM 1716 N N . LYS A 1 228 ? 27.114 3.166 30.045 1.00 18.37 228 LYS A N 1
ATOM 1717 C CA . LYS A 1 228 ? 26.598 2.101 30.902 1.00 18.83 228 LYS A CA 1
ATOM 1718 C C . LYS A 1 228 ? 27.550 1.736 32.035 1.00 18.77 228 LYS A C 1
ATOM 1719 O O . LYS A 1 228 ? 27.094 1.543 33.162 1.00 18.79 228 LYS A O 1
ATOM 1725 N N . ALA A 1 229 ? 28.839 1.712 31.759 1.00 18.84 229 ALA A N 1
ATOM 1726 C CA . ALA A 1 229 ? 29.833 1.295 32.751 1.00 19.11 229 ALA A CA 1
ATOM 1727 C C . ALA A 1 229 ? 29.943 2.326 33.846 1.00 19.22 229 ALA A C 1
ATOM 1728 O O . ALA A 1 229 ? 29.957 2.013 34.984 1.00 19.33 229 ALA A O 1
ATOM 1730 N N . GLU A 1 230 ? 29.995 3.570 33.441 1.00 19.38 230 GLU A N 1
ATOM 1731 C CA . GLU A 1 230 ? 29.999 4.675 34.374 1.00 19.19 230 GLU A CA 1
ATOM 1732 C C . GLU A 1 230 ? 28.750 4.744 35.200 1.00 19.20 230 GLU A C 1
ATOM 1733 O O . GLU A 1 230 ? 28.790 5.028 36.347 1.00 18.86 230 GLU A O 1
ATOM 1739 N N . THR A 1 231 ? 27.621 4.442 34.603 1.00 19.09 231 THR A N 1
ATOM 1740 C CA . THR A 1 231 ? 26.375 4.462 35.307 1.00 19.62 231 THR A CA 1
ATOM 1741 C C . THR A 1 231 ? 26.293 3.351 36.355 1.00 19.55 231 THR A C 1
ATOM 1742 O O . THR A 1 231 ? 25.859 3.559 37.437 1.00 19.25 231 THR A O 1
ATOM 1746 N N . LYS A 1 232 ? 26.766 2.187 36.000 1.00 19.35 232 LYS A N 1
ATOM 1747 C CA . LYS A 1 232 ? 26.852 1.093 36.924 1.00 20.19 232 LYS A CA 1
ATOM 1748 C C . LYS A 1 232 ? 27.704 1.481 38.134 1.00 19.90 232 LYS A C 1
ATOM 1749 O O . LYS A 1 232 ? 27.294 1.292 39.228 1.00 19.60 232 LYS A O 1
ATOM 1755 N N . LYS A 1 233 ? 28.863 2.049 37.887 1.00 20.00 233 LYS A N 1
ATOM 1756 C CA . LYS A 1 233 ? 29.677 2.580 38.971 1.00 20.57 233 LYS A CA 1
ATOM 1757 C C . LYS A 1 233 ? 29.007 3.632 39.788 1.00 20.62 233 LYS A C 1
ATOM 1758 O O . LYS A 1 233 ? 29.099 3.615 40.975 1.00 20.40 233 LYS A O 1
ATOM 1764 N N . LEU A 1 234 ? 28.324 4.546 39.138 1.00 20.13 234 LEU A N 1
ATOM 1765 C CA . LEU A 1 234 ? 27.555 5.584 39.832 1.00 20.50 234 LEU A CA 1
ATOM 1766 C C . LEU A 1 234 ? 26.558 4.960 40.806 1.00 20.39 234 LEU A C 1
ATOM 1767 O O . LEU A 1 234 ? 26.461 5.377 41.956 1.00 20.39 234 LEU A O 1
ATOM 1772 N N . ILE A 1 235 ? 25.824 3.955 40.342 1.00 20.68 235 ILE A N 1
ATOM 1773 C CA . ILE A 1 235 ? 24.854 3.251 41.175 1.00 21.26 235 ILE A CA 1
ATOM 1774 C C . ILE A 1 235 ? 25.548 2.602 42.376 1.00 21.73 235 ILE A C 1
ATOM 1775 O O . ILE A 1 235 ? 25.075 2.736 43.511 1.00 22.25 235 ILE A O 1
ATOM 1780 N N . ASP A 1 236 ? 26.664 1.963 42.133 1.00 22.44 236 ASP A N 1
ATOM 1781 C CA . ASP A 1 236 ? 27.395 1.277 43.191 1.00 23.38 236 ASP A CA 1
ATOM 1782 C C . ASP A 1 236 ? 27.993 2.234 44.226 1.00 23.17 236 ASP A C 1
ATOM 1783 O O . ASP A 1 236 ? 27.836 2.040 45.399 1.00 23.80 236 ASP A O 1
ATOM 1788 N N . LEU A 1 237 ? 28.667 3.270 43.781 1.00 22.74 237 LEU A N 1
ATOM 1789 C CA . LEU A 1 237 ? 29.285 4.213 44.688 1.00 22.44 237 LEU A CA 1
ATOM 1790 C C . LEU A 1 237 ? 28.305 5.045 45.502 1.00 22.59 237 LEU A C 1
ATOM 1791 O O . LEU A 1 237 ? 28.615 5.448 46.570 1.00 22.97 237 LEU A O 1
ATOM 1796 N N . THR A 1 238 ? 27.117 5.298 44.975 1.00 22.18 238 THR A N 1
ATOM 1797 C CA . THR A 1 238 ? 26.150 6.127 45.652 1.00 22.20 238 THR A CA 1
ATOM 1798 C C . THR A 1 238 ? 25.102 5.343 46.455 1.00 21.60 238 THR A C 1
ATOM 1799 O O . THR A 1 238 ? 24.560 5.846 47.400 1.00 21.33 238 THR A O 1
ATOM 1803 N N . GLN A 1 239 ? 24.771 4.145 45.995 1.00 20.66 239 GLN A N 1
ATOM 1804 C CA . GLN A 1 239 ? 23.653 3.382 46.506 1.00 20.54 239 GLN A CA 1
ATOM 1805 C C . GLN A 1 239 ? 22.284 4.033 46.338 1.00 20.06 239 GLN A C 1
ATOM 1806 O O . GLN A 1 239 ? 21.371 3.682 46.961 1.00 19.97 239 GLN A O 1
ATOM 1812 N N . PHE A 1 240 ? 22.174 4.980 45.428 1.00 19.86 240 PHE A N 1
ATOM 1813 C CA . PHE A 1 240 ? 20.889 5.617 45.165 1.00 19.97 240 PHE A CA 1
ATOM 1814 C C . PHE A 1 240 ? 19.977 4.662 44.406 1.00 19.86 240 PHE A C 1
ATOM 1815 O O . PHE A 1 240 ? 20.460 3.842 43.613 1.00 20.70 240 PHE A O 1
ATOM 1823 N N . PRO A 1 241 ? 18.652 4.770 44.638 1.00 19.49 241 PRO A N 1
ATOM 1824 C CA . PRO A 1 241 ? 17.697 4.015 43.826 1.00 19.19 241 PRO A CA 1
ATOM 1825 C C . PRO A 1 241 ? 17.909 4.316 42.337 1.00 18.93 241 PRO A C 1
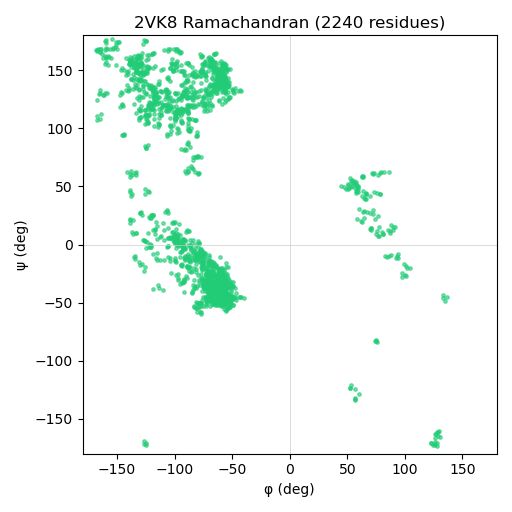ATOM 1826 O O . PRO A 1 241 ? 18.097 5.483 41.962 1.00 18.59 241 PRO A O 1
ATOM 1830 N N . ALA A 1 242 ? 17.890 3.268 41.517 1.00 19.11 242 ALA A N 1
ATOM 1831 C CA . ALA A 1 242 ? 18.090 3.395 40.078 1.00 18.65 242 ALA A CA 1
ATOM 1832 C C . ALA A 1 242 ? 16.892 2.862 39.311 1.00 18.95 242 ALA A C 1
ATOM 1833 O O . ALA A 1 242 ? 16.459 1.726 39.524 1.00 19.46 242 ALA A O 1
ATOM 1835 N N . PHE A 1 243 ? 16.373 3.692 38.412 1.00 18.50 243 PHE A N 1
ATOM 1836 C CA . PHE A 1 243 ? 15.221 3.335 37.588 1.00 18.61 243 PHE A CA 1
ATOM 1837 C C . PHE A 1 243 ? 15.597 3.442 36.121 1.00 18.70 243 PHE A C 1
ATOM 1838 O O . PHE A 1 243 ? 16.602 4.065 35.769 1.00 18.79 243 PHE A O 1
ATOM 1846 N N . VAL A 1 244 ? 14.790 2.818 35.271 1.00 17.92 244 VAL A N 1
ATOM 1847 C CA . VAL A 1 244 ? 15.069 2.820 33.840 1.00 17.69 244 VAL A CA 1
ATOM 1848 C C . VAL A 1 244 ? 13.798 3.187 33.088 1.00 17.46 244 VAL A C 1
ATOM 1849 O O . VAL A 1 244 ? 12.689 3.008 33.589 1.00 17.68 244 VAL A O 1
ATOM 1853 N N . THR A 1 245 ? 13.970 3.734 31.892 1.00 17.30 245 THR A N 1
ATOM 1854 C CA . THR A 1 245 ? 12.840 4.014 31.020 1.00 16.73 245 THR A CA 1
ATOM 1855 C C . THR A 1 245 ? 12.659 2.866 30.019 1.00 17.12 245 THR A C 1
ATOM 1856 O O . THR A 1 245 ? 13.563 2.046 29.840 1.00 17.03 245 THR A O 1
ATOM 1860 N N . PRO A 1 246 ? 11.498 2.820 29.333 1.00 17.10 246 PRO A N 1
ATOM 1861 C CA . PRO A 1 246 ? 11.339 1.832 28.267 1.00 17.23 246 PRO A CA 1
ATOM 1862 C C . PRO A 1 246 ? 12.472 1.821 27.234 1.00 18.02 246 PRO A C 1
ATOM 1863 O O . PRO A 1 246 ? 13.004 0.761 26.908 1.00 17.32 246 PRO A O 1
ATOM 1867 N N . MET A 1 247 ? 12.851 3.001 26.744 1.00 18.95 247 MET A N 1
ATOM 1868 C CA . MET A 1 247 ? 13.844 3.085 25.683 1.00 20.58 247 MET A CA 1
ATOM 1869 C C . MET A 1 247 ? 15.239 2.732 26.201 1.00 20.16 247 MET A C 1
ATOM 1870 O O . MET A 1 247 ? 16.093 2.255 25.446 1.00 21.23 247 MET A O 1
ATOM 1875 N N . GLY A 1 248 ? 15.462 2.954 27.496 1.00 20.09 248 GLY A N 1
ATOM 1876 C CA . GLY A 1 248 ? 16.737 2.617 28.121 1.00 19.97 248 GLY A CA 1
ATOM 1877 C C . GLY A 1 248 ? 16.823 1.240 28.760 1.00 19.64 248 GLY A C 1
ATOM 1878 O O . GLY A 1 248 ? 17.869 0.879 29.306 1.00 19.40 248 GLY A O 1
ATOM 1879 N N . LYS A 1 249 ? 15.739 0.466 28.702 1.00 19.32 249 LYS A N 1
ATOM 1880 C CA . LYS A 1 249 ? 15.689 -0.834 29.389 1.00 19.14 249 LYS A CA 1
ATOM 1881 C C . LYS A 1 249 ? 16.832 -1.756 28.959 1.00 19.38 249 LYS A C 1
ATOM 1882 O O . LYS A 1 249 ? 17.089 -1.934 27.768 1.00 19.03 249 LYS A O 1
ATOM 1888 N N . GLY A 1 250 ? 17.519 -2.332 29.942 1.00 19.45 250 GLY A N 1
ATOM 1889 C CA . GLY A 1 250 ? 18.727 -3.098 29.699 1.00 19.57 250 GLY A CA 1
ATOM 1890 C C . GLY A 1 250 ? 20.012 -2.340 30.020 1.00 19.60 250 GLY A C 1
ATOM 1891 O O . GLY A 1 250 ? 21.056 -2.960 30.220 1.00 20.13 250 GLY A O 1
ATOM 1892 N N . SER A 1 251 ? 19.943 -1.007 30.080 1.00 19.81 251 SER A N 1
ATOM 1893 C CA . SER A 1 251 ? 21.152 -0.185 30.283 1.00 20.32 251 SER A CA 1
ATOM 1894 C C . SER A 1 251 ? 21.691 -0.272 31.717 1.00 20.49 251 SER A C 1
ATOM 1895 O O . SER A 1 251 ? 22.867 0.010 31.965 1.00 20.16 251 SER A O 1
ATOM 1898 N N . ILE A 1 252 ? 20.811 -0.647 32.641 1.00 20.34 252 ILE A N 1
ATOM 1899 C CA . ILE A 1 252 ? 21.183 -0.919 34.028 1.00 20.65 252 ILE A CA 1
ATOM 1900 C C . ILE A 1 252 ? 20.700 -2.305 34.443 1.00 20.89 252 ILE A C 1
ATOM 1901 O O . ILE A 1 252 ? 19.655 -2.785 33.975 1.00 20.83 252 ILE A O 1
ATOM 1906 N N . ASP A 1 253 ? 21.481 -2.944 35.309 1.00 20.89 253 ASP A N 1
ATOM 1907 C CA . ASP A 1 253 ? 21.238 -4.324 35.727 1.00 21.48 253 ASP A CA 1
ATOM 1908 C C . ASP A 1 253 ? 20.028 -4.452 36.657 1.00 21.36 253 ASP A C 1
ATOM 1909 O O . ASP A 1 253 ? 20.011 -3.898 37.752 1.00 21.64 253 ASP A O 1
ATOM 1914 N N . GLU A 1 254 ? 19.027 -5.204 36.213 1.00 21.11 254 GLU A N 1
ATOM 1915 C CA . GLU A 1 254 ? 17.747 -5.259 36.927 1.00 20.96 254 GLU A CA 1
ATOM 1916 C C . GLU A 1 254 ? 17.736 -6.161 38.159 1.00 20.99 254 GLU A C 1
ATOM 1917 O O . GLU A 1 254 ? 16.758 -6.158 38.912 1.00 21.01 254 GLU A O 1
ATOM 1923 N N . GLN A 1 255 ? 18.827 -6.898 38.371 1.00 21.61 255 GLN A N 1
ATOM 1924 C CA . GLN A 1 255 ? 18.971 -7.741 39.569 1.00 22.18 255 GLN A CA 1
ATOM 1925 C C . GLN A 1 255 ? 19.783 -7.052 40.667 1.00 22.53 255 GLN A C 1
ATOM 1926 O O . GLN A 1 255 ? 20.014 -7.626 41.734 1.00 22.98 255 GLN A O 1
ATOM 1932 N N . HIS A 1 256 ? 20.217 -5.826 40.410 1.00 22.36 256 HIS A N 1
ATOM 1933 C CA . HIS A 1 256 ? 20.909 -5.047 41.432 1.00 22.52 256 HIS A CA 1
ATOM 1934 C C . HIS A 1 256 ? 19.945 -4.734 42.579 1.00 22.16 256 HIS A C 1
ATOM 1935 O O . HIS A 1 256 ? 18.789 -4.403 42.337 1.00 21.91 256 HIS A O 1
ATOM 1942 N N . PRO A 1 257 ? 20.406 -4.860 43.846 1.00 22.22 257 PRO A N 1
ATOM 1943 C CA . PRO A 1 257 ? 19.529 -4.575 44.985 1.00 22.25 257 PRO A CA 1
ATOM 1944 C C . PRO A 1 257 ? 18.899 -3.184 44.996 1.00 21.87 257 PRO A C 1
ATOM 1945 O O . PRO A 1 257 ? 17.853 -2.991 45.613 1.00 22.07 257 PRO A O 1
ATOM 1949 N N . ARG A 1 258 ? 19.541 -2.221 44.333 1.00 21.98 258 ARG A N 1
ATOM 1950 C CA . ARG A 1 258 ? 19.051 -0.840 44.329 1.00 21.58 258 ARG A CA 1
ATOM 1951 C C . ARG A 1 258 ? 18.238 -0.472 43.082 1.00 21.72 258 ARG A C 1
ATOM 1952 O O . ARG A 1 258 ? 17.830 0.681 42.921 1.00 21.70 258 ARG A O 1
ATOM 1960 N N . TYR A 1 259 ? 17.987 -1.453 42.219 1.00 21.26 259 TYR A N 1
ATOM 1961 C CA . TYR A 1 259 ? 17.146 -1.232 41.037 1.00 21.32 259 TYR A CA 1
ATOM 1962 C C . TYR A 1 259 ? 15.675 -1.158 41.426 1.00 21.00 259 TYR A C 1
ATOM 1963 O O . TYR A 1 259 ? 15.143 -2.085 42.058 1.00 21.56 259 TYR A O 1
ATOM 1972 N N . GLY A 1 260 ? 15.013 -0.075 41.021 1.00 20.78 260 GLY A N 1
ATOM 1973 C CA . GLY A 1 260 ? 13.651 0.203 41.456 1.00 20.37 260 GLY A CA 1
ATOM 1974 C C . GLY A 1 260 ? 12.523 -0.048 40.472 1.00 20.36 260 GLY A C 1
ATOM 1975 O O . GLY A 1 260 ? 11.360 -0.067 40.863 1.00 20.87 260 GLY A O 1
ATOM 1976 N N . GLY A 1 261 ? 12.854 -0.219 39.194 1.00 20.12 261 GLY A N 1
ATOM 1977 C CA . GLY A 1 261 ? 11.839 -0.498 38.181 1.00 19.83 261 GLY A CA 1
ATOM 1978 C C . GLY A 1 261 ? 11.857 0.404 36.965 1.00 19.75 261 GLY A C 1
ATOM 1979 O O . GLY A 1 261 ? 12.789 1.195 36.760 1.00 19.21 261 GLY A O 1
ATOM 1980 N N . VAL A 1 262 ? 10.813 0.261 36.155 1.00 19.34 262 VAL A N 1
ATOM 1981 C CA . VAL A 1 262 ? 10.672 0.989 34.894 1.00 19.03 262 VAL A CA 1
ATOM 1982 C C . VAL A 1 262 ? 9.770 2.208 35.084 1.00 19.28 262 VAL A C 1
ATOM 1983 O O . VAL A 1 262 ? 8.588 2.085 35.427 1.00 19.91 262 VAL A O 1
ATOM 1987 N N . TYR A 1 263 ? 10.337 3.398 34.906 1.00 19.20 263 TYR A N 1
ATOM 1988 C CA . TYR A 1 263 ? 9.568 4.626 35.075 1.00 19.62 263 TYR A CA 1
ATOM 1989 C C . TYR A 1 263 ? 9.066 5.113 33.723 1.00 20.00 263 TYR A C 1
ATOM 1990 O O . TYR A 1 263 ? 9.864 5.269 32.787 1.00 19.29 263 TYR A O 1
ATOM 1999 N N . VAL A 1 264 ? 7.747 5.323 33.643 1.00 20.71 264 VAL A N 1
ATOM 2000 C CA . VAL A 1 264 ? 7.052 5.768 32.424 1.00 21.58 264 VAL A CA 1
ATOM 2001 C C . VAL A 1 264 ? 5.992 6.832 32.768 1.00 22.13 264 VAL A C 1
ATOM 2002 O O . VAL A 1 264 ? 4.869 6.809 32.250 1.00 21.96 264 VAL A O 1
ATOM 2006 N N . GLY A 1 265 ? 6.338 7.760 33.652 1.00 22.57 265 GLY A N 1
ATOM 2007 C CA . GLY A 1 265 ? 5.390 8.794 34.068 1.00 23.74 265 GLY A CA 1
ATOM 2008 C C . GLY A 1 265 ? 4.144 8.213 34.724 1.00 24.20 265 GLY A C 1
ATOM 2009 O O . GLY A 1 265 ? 4.247 7.337 35.593 1.00 24.45 265 GLY A O 1
ATOM 2010 N N . THR A 1 266 ? 2.998 8.624 34.239 1.00 24.96 266 THR A N 1
ATOM 2011 C CA . THR A 1 266 ? 1.751 8.235 34.834 1.00 26.15 266 THR A CA 1
ATOM 2012 C C . THR A 1 266 ? 1.412 6.806 34.548 1.00 25.93 266 THR A C 1
ATOM 2013 O O . THR A 1 266 ? 0.559 6.279 35.146 1.00 27.01 266 THR A O 1
ATOM 2017 N N . LEU A 1 267 ? 2.126 6.189 33.629 1.00 26.29 267 LEU A N 1
ATOM 2018 C CA . LEU A 1 267 ? 1.900 4.803 33.225 1.00 26.05 267 LEU A CA 1
ATOM 2019 C C . LEU A 1 267 ? 2.757 3.807 34.002 1.00 26.55 267 LEU A C 1
ATOM 2020 O O . LEU A 1 267 ? 2.662 2.592 33.782 1.00 26.66 267 LEU A O 1
ATOM 2025 N N . SER A 1 268 ? 3.582 4.322 34.914 1.00 26.47 268 SER A N 1
ATOM 2026 C CA . SER A 1 268 ? 4.361 3.485 35.822 1.00 26.86 268 SER A CA 1
ATOM 2027 C C . SER A 1 268 ? 3.453 2.785 36.826 1.00 27.62 268 SER A C 1
ATOM 2028 O O . SER A 1 268 ? 2.330 3.230 37.086 1.00 27.81 268 SER A O 1
ATOM 2031 N N . LYS A 1 269 ? 3.959 1.694 37.395 1.00 28.51 269 LYS A N 1
ATOM 2032 C CA . LYS A 1 269 ? 3.389 1.145 38.618 1.00 29.79 269 LYS A CA 1
ATOM 2033 C C . LYS A 1 269 ? 3.345 2.276 39.649 1.00 29.87 269 LYS A C 1
ATOM 2034 O O . LYS A 1 269 ? 4.314 3.035 39.771 1.00 29.63 269 LYS A O 1
ATOM 2040 N N . PRO A 1 270 ? 2.224 2.401 40.387 1.00 30.18 270 PRO A N 1
ATOM 2041 C CA . PRO A 1 270 ? 2.077 3.438 41.414 1.00 30.34 270 PRO A CA 1
ATOM 2042 C C . PRO A 1 270 ? 3.284 3.569 42.357 1.00 30.13 270 PRO A C 1
ATOM 2043 O O . PRO A 1 270 ? 3.686 4.694 42.666 1.00 30.42 270 PRO A O 1
ATOM 2047 N N . GLU A 1 271 ? 3.854 2.444 42.792 1.00 30.08 271 GLU A N 1
ATOM 2048 C CA . GLU A 1 271 ? 5.032 2.461 43.672 1.00 30.03 271 GLU A CA 1
ATOM 2049 C C . GLU A 1 271 ? 6.248 3.097 42.996 1.00 29.48 271 GLU A C 1
ATOM 2050 O O . GLU A 1 271 ? 6.994 3.846 43.631 1.00 29.18 271 GLU A O 1
ATOM 2056 N N . VAL A 1 272 ? 6.442 2.782 41.714 1.00 28.71 272 VAL A N 1
ATOM 2057 C CA . VAL A 1 272 ? 7.564 3.320 40.933 1.00 28.06 272 VAL A CA 1
ATOM 2058 C C . VAL A 1 272 ? 7.384 4.814 40.661 1.00 27.81 272 VAL A C 1
ATOM 2059 O O . VAL A 1 272 ? 8.320 5.596 40.849 1.00 27.19 272 VAL A O 1
ATOM 2063 N N . LYS A 1 273 ? 6.183 5.203 40.232 1.00 27.32 273 LYS A N 1
ATOM 2064 C CA . LYS A 1 273 ? 5.854 6.609 40.000 1.00 27.59 273 LYS A CA 1
ATOM 2065 C C . LYS A 1 273 ? 6.187 7.459 41.227 1.00 27.30 273 LYS A C 1
ATOM 2066 O O . LYS A 1 273 ? 6.884 8.473 41.117 1.00 27.19 273 LYS A O 1
ATOM 2072 N N . GLU A 1 274 ? 5.698 7.024 42.388 1.00 27.42 274 GLU A 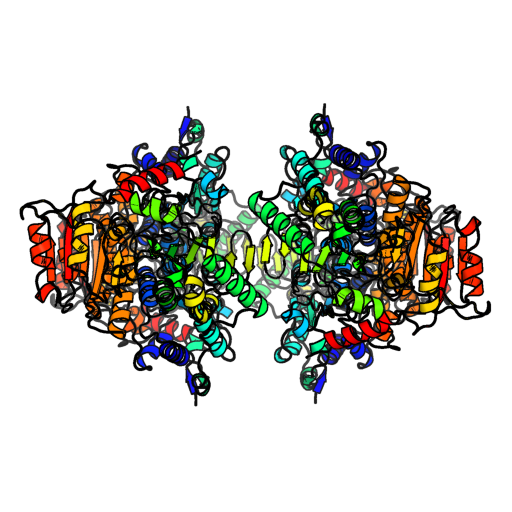N 1
ATOM 2073 C CA . GLU A 1 274 ? 5.869 7.755 43.645 1.00 27.34 274 GLU A CA 1
ATOM 2074 C C . GLU A 1 274 ? 7.328 7.814 44.101 1.00 26.65 274 GLU A C 1
ATOM 2075 O O . GLU A 1 274 ? 7.792 8.855 44.562 1.00 26.20 274 GLU A O 1
ATOM 2081 N N . ALA A 1 275 ? 8.039 6.699 43.953 1.00 25.88 275 ALA A N 1
ATOM 2082 C CA . ALA A 1 275 ? 9.466 6.624 44.296 1.00 25.68 275 ALA A CA 1
ATOM 2083 C C . ALA A 1 275 ? 10.315 7.606 43.475 1.00 25.47 275 ALA A C 1
ATOM 2084 O O . ALA A 1 275 ? 11.189 8.290 44.020 1.00 25.60 275 ALA A O 1
ATOM 2086 N N . VAL A 1 276 ? 10.047 7.683 42.172 1.00 24.97 276 VAL A N 1
ATOM 2087 C CA . VAL A 1 276 ? 10.757 8.620 41.299 1.00 24.13 276 VAL A CA 1
ATOM 2088 C C . VAL A 1 276 ? 10.321 10.052 41.562 1.00 24.42 276 VAL A C 1
ATOM 2089 O O . VAL A 1 276 ? 11.156 10.931 41.760 1.00 23.62 276 VAL A O 1
ATOM 2093 N N . GLU A 1 277 ? 9.014 10.292 41.578 1.00 24.12 277 GLU A N 1
ATOM 2094 C CA . GLU A 1 277 ? 8.525 11.668 41.663 1.00 25.12 277 GLU A CA 1
ATOM 2095 C C . GLU A 1 277 ? 8.669 12.321 43.048 1.00 25.12 277 GLU A C 1
ATOM 2096 O O . GLU A 1 277 ? 8.626 13.551 43.162 1.00 25.50 277 GLU A O 1
ATOM 2102 N N . SER A 1 278 ? 8.872 11.505 44.082 1.00 25.13 278 SER A N 1
ATOM 2103 C CA . SER A 1 278 ? 9.146 12.027 45.428 1.00 25.32 278 SER A CA 1
ATOM 2104 C C . SER A 1 278 ? 10.614 12.429 45.629 1.00 24.87 278 SER A C 1
ATOM 2105 O O . SER A 1 278 ? 10.962 13.014 46.659 1.00 24.76 278 SER A O 1
ATOM 2108 N N . ALA A 1 279 ? 11.474 12.116 44.658 1.00 23.87 279 ALA A N 1
ATOM 2109 C CA . ALA A 1 279 ? 12.897 12.452 44.763 1.00 23.60 279 ALA A CA 1
ATOM 2110 C C . ALA A 1 279 ? 13.136 13.942 45.015 1.00 23.44 279 ALA A C 1
ATOM 2111 O O . ALA A 1 279 ? 12.361 14.783 44.559 1.00 23.76 279 ALA A O 1
ATOM 2113 N N . ASP A 1 280 ? 14.207 14.265 45.740 1.00 22.79 280 ASP A N 1
ATOM 2114 C CA . ASP A 1 280 ? 14.613 15.658 45.907 1.00 22.87 280 ASP A CA 1
ATOM 2115 C C . ASP A 1 280 ? 15.847 15.982 45.062 1.00 22.39 280 ASP A C 1
ATOM 2116 O O . ASP A 1 280 ? 16.411 17.077 45.155 1.00 22.25 280 ASP A O 1
ATOM 2121 N N . LEU A 1 281 ? 16.251 15.005 44.246 1.00 21.19 281 LEU A N 1
ATOM 2122 C CA . LEU A 1 281 ? 17.317 15.146 43.257 1.00 20.30 281 LEU A CA 1
ATOM 2123 C C . LEU A 1 281 ? 17.169 14.008 42.256 1.00 19.84 281 LEU A C 1
ATOM 2124 O O . LEU A 1 281 ? 17.053 12.845 42.635 1.00 19.60 281 LEU A O 1
ATOM 2129 N N . ILE A 1 282 ? 17.154 14.354 40.974 1.00 19.65 282 ILE A N 1
ATOM 2130 C CA . ILE A 1 282 ? 17.089 13.343 39.929 1.00 19.44 282 ILE A CA 1
ATOM 2131 C C . ILE A 1 282 ? 18.334 13.425 39.062 1.00 18.38 282 ILE A C 1
ATOM 2132 O O . ILE A 1 282 ? 18.629 14.475 38.484 1.00 17.58 282 ILE A O 1
ATOM 2137 N N . LEU A 1 283 ? 19.092 12.333 39.022 1.00 17.81 283 LEU A N 1
ATOM 2138 C CA . LEU A 1 283 ? 20.228 12.219 38.125 1.00 17.28 283 LEU A CA 1
ATOM 2139 C C . LEU A 1 283 ? 19.752 11.481 36.872 1.00 17.06 283 LEU A C 1
ATOM 2140 O O . LEU A 1 283 ? 19.666 10.251 36.845 1.00 17.50 283 LEU A O 1
ATOM 2145 N N . SER A 1 284 ? 19.410 12.265 35.856 1.00 16.45 284 SER A N 1
ATOM 2146 C CA . SER A 1 284 ? 18.809 11.766 34.617 1.00 15.98 284 SER A CA 1
ATOM 2147 C C . SER A 1 284 ? 19.898 11.524 33.589 1.00 16.11 284 SER A C 1
ATOM 2148 O O . SER A 1 284 ? 20.526 12.463 33.102 1.00 15.79 284 SER A O 1
ATOM 2151 N N . VAL A 1 285 ? 20.144 10.257 33.270 1.00 16.19 285 VAL A N 1
ATOM 2152 C CA . VAL A 1 285 ? 21.234 9.906 32.362 1.00 16.27 285 VAL A CA 1
ATOM 2153 C C . VAL A 1 285 ? 20.698 9.600 30.961 1.00 16.54 285 VAL A C 1
ATOM 2154 O O . VAL A 1 285 ? 20.131 8.531 30.709 1.00 16.14 285 VAL A O 1
ATOM 2158 N N . GLY A 1 286 ? 20.869 10.560 30.059 1.00 16.22 286 GLY A N 1
ATOM 2159 C CA . GLY A 1 286 ? 20.541 10.357 28.638 1.00 17.03 286 GLY A CA 1
ATOM 2160 C C . GLY A 1 286 ? 19.057 10.383 28.285 1.00 17.00 286 GLY A C 1
ATOM 2161 O O . GLY A 1 286 ? 18.601 9.557 27.485 1.00 17.19 286 GLY A O 1
ATOM 2162 N N . ALA A 1 287 ? 18.325 11.347 28.840 1.00 16.92 287 ALA A N 1
ATOM 2163 C CA . ALA A 1 287 ? 16.881 11.484 28.597 1.00 17.87 287 ALA A CA 1
ATOM 2164 C C . ALA A 1 287 ? 16.529 11.634 27.117 1.00 18.06 287 ALA A C 1
ATOM 2165 O O . ALA A 1 287 ? 17.212 12.331 26.368 1.00 18.38 287 ALA A O 1
ATOM 2167 N N . LEU A 1 288 ? 15.453 10.969 26.719 1.00 17.94 288 LEU A N 1
ATOM 2168 C CA . LEU A 1 288 ? 14.898 11.137 25.385 1.00 18.38 288 LEU A CA 1
ATOM 2169 C C . LEU A 1 288 ? 13.393 10.990 25.557 1.00 17.98 288 LEU A C 1
ATOM 2170 O O . LEU A 1 288 ? 12.844 9.891 25.556 1.00 17.95 288 LEU A O 1
ATOM 2175 N N . LEU A 1 289 ? 12.732 12.126 25.722 1.00 18.32 289 LEU A N 1
ATOM 2176 C CA . LEU A 1 289 ? 11.368 12.149 26.234 1.00 18.67 289 LEU A CA 1
ATOM 2177 C C . LEU A 1 289 ? 10.297 12.066 25.146 1.00 18.45 289 LEU A C 1
ATOM 2178 O O . LEU A 1 289 ? 9.482 12.969 24.977 1.00 18.40 289 LEU A O 1
ATOM 2183 N N . SER A 1 290 ? 10.311 10.957 24.417 1.00 18.35 290 SER A N 1
ATOM 2184 C CA . SER A 1 290 ? 9.326 10.737 23.352 1.00 17.77 290 SER A CA 1
ATOM 2185 C C . SER A 1 290 ? 7.969 10.353 23.944 1.00 18.06 290 SER A C 1
ATOM 2186 O O . SER A 1 290 ? 7.889 9.935 25.107 1.00 17.97 290 SER A O 1
ATOM 2189 N N . ASP A 1 291 ? 6.903 10.472 23.154 1.00 17.72 291 ASP A N 1
ATOM 2190 C CA . ASP A 1 291 ? 5.552 10.111 23.633 1.00 17.77 291 ASP A CA 1
ATOM 2191 C C . ASP A 1 291 ? 5.458 8.700 24.237 1.00 18.06 291 ASP A C 1
ATOM 2192 O O . ASP A 1 291 ? 4.986 8.538 25.371 1.00 18.08 291 ASP A O 1
ATOM 2197 N N . PHE A 1 292 ? 5.898 7.685 23.497 1.00 17.50 292 PHE A N 1
ATOM 2198 C CA . PHE A 1 292 ? 5.762 6.301 23.967 1.00 18.33 292 PHE A CA 1
ATOM 2199 C C . PHE A 1 292 ? 6.704 5.985 25.128 1.00 18.48 292 PHE A C 1
ATOM 2200 O O . PHE A 1 292 ? 6.459 5.053 25.899 1.00 19.04 292 PHE A O 1
ATOM 2208 N N . ASN A 1 293 ? 7.773 6.745 25.253 1.00 18.19 293 ASN A N 1
ATOM 2209 C CA . ASN A 1 293 ? 8.759 6.549 26.316 1.00 18.86 293 ASN A CA 1
ATOM 2210 C C . ASN A 1 293 ? 8.302 7.140 27.650 1.00 19.62 293 ASN A C 1
ATOM 2211 O O . ASN A 1 293 ? 8.885 6.880 28.667 1.00 19.61 293 ASN A O 1
ATOM 2216 N N . THR A 1 294 ? 7.253 7.942 27.603 1.00 20.77 294 THR A N 1
ATOM 2217 C CA . THR A 1 294 ? 6.886 8.827 28.732 1.00 21.28 294 THR A CA 1
ATOM 2218 C C . THR A 1 294 ? 5.394 8.866 29.053 1.00 21.31 294 THR A C 1
ATOM 2219 O O . THR A 1 294 ? 4.974 9.712 29.777 1.00 21.04 294 THR A O 1
ATOM 2223 N N . GLY A 1 295 ? 4.595 7.981 28.483 1.00 21.06 295 GLY A N 1
ATOM 2224 C CA . GLY A 1 295 ? 3.133 8.117 28.594 1.00 20.90 295 GLY A CA 1
ATOM 2225 C C . GLY A 1 295 ? 2.584 9.462 28.150 1.00 21.24 295 GLY A C 1
ATOM 2226 O O . GLY A 1 295 ? 1.810 10.105 28.823 1.00 21.33 295 GLY A O 1
ATOM 2227 N N . SER A 1 296 ? 2.995 9.871 26.964 1.00 21.00 296 SER A N 1
ATOM 2228 C CA . SER A 1 296 ? 2.623 11.151 26.406 1.00 21.46 296 SER A CA 1
ATOM 2229 C C . SER A 1 296 ? 3.018 12.344 27.274 1.00 21.60 296 SER A C 1
ATOM 2230 O O . SER A 1 296 ? 2.239 13.197 27.547 1.00 21.90 296 SER A O 1
ATOM 2233 N N . PHE A 1 297 ? 4.273 12.379 27.656 1.00 21.56 297 PHE A N 1
ATOM 2234 C CA . PHE A 1 297 ? 4.875 13.553 28.315 1.00 21.79 297 PHE A CA 1
ATOM 2235 C C . PHE A 1 297 ? 4.252 13.782 29.692 1.00 22.55 297 PHE A C 1
ATOM 2236 O O . PHE A 1 297 ? 3.950 14.917 30.076 1.00 23.48 297 PHE A O 1
ATOM 2244 N N . SER A 1 298 ? 4.094 12.682 30.429 1.00 22.61 298 SER A N 1
ATOM 2245 C CA . SER A 1 298 ? 3.337 12.664 31.689 1.00 22.79 298 SER A CA 1
ATOM 2246 C C . SER A 1 298 ? 4.199 12.696 32.964 1.00 23.21 298 SER A C 1
ATOM 2247 O O . SER A 1 298 ? 3.676 12.523 34.064 1.00 23.62 298 SER A O 1
ATOM 2250 N N . TYR A 1 299 ? 5.506 12.913 32.822 1.00 23.43 299 TYR A N 1
ATOM 2251 C CA . TYR A 1 299 ? 6.387 13.030 33.991 1.00 24.16 299 TYR A CA 1
ATOM 2252 C C . TYR A 1 299 ? 5.849 14.123 34.911 1.00 25.32 299 TYR A C 1
ATOM 2253 O O . TYR A 1 299 ? 5.437 15.187 34.448 1.00 25.18 299 TYR A O 1
ATOM 2262 N N . SER A 1 300 ? 5.850 13.852 36.214 1.00 26.92 300 SER A N 1
ATOM 2263 C CA . SER A 1 300 ? 5.429 14.848 37.194 1.00 28.59 300 SER A CA 1
ATOM 2264 C C . SER A 1 300 ? 6.418 14.910 38.358 1.00 29.26 300 SER A C 1
ATOM 2265 O O . SER A 1 300 ? 6.060 14.663 39.517 1.00 29.47 300 SER A O 1
ATOM 2268 N N . TYR A 1 301 ? 7.668 15.233 38.032 1.00 30.25 301 TYR A N 1
ATOM 2269 C CA . TYR A 1 301 ? 8.692 15.468 39.040 1.00 31.17 301 TYR A CA 1
ATOM 2270 C C . TYR A 1 301 ? 8.233 16.565 39.992 1.00 31.44 301 TYR A C 1
ATOM 2271 O O . TYR A 1 301 ? 7.791 17.627 39.551 1.00 31.88 301 TYR A O 1
ATOM 2280 N N . LYS A 1 302 ? 8.348 16.315 41.275 1.00 31.76 302 LYS A N 1
ATOM 2281 C CA . LYS A 1 302 ? 8.027 17.322 42.253 1.00 31.77 302 LYS A CA 1
ATOM 2282 C C . LYS A 1 302 ? 9.176 18.263 42.489 1.00 31.29 302 LYS A C 1
ATOM 2283 O O . LYS A 1 302 ? 8.972 19.408 42.787 1.00 31.69 302 LYS A O 1
ATOM 2289 N N . THR A 1 303 ? 10.382 17.768 42.336 1.00 30.22 303 THR A N 1
ATOM 2290 C CA . THR A 1 303 ? 11.591 18.551 42.567 1.00 29.26 303 THR A CA 1
ATOM 2291 C C . THR A 1 303 ? 11.993 19.365 41.346 1.00 29.06 303 THR A C 1
ATOM 2292 O O . THR A 1 303 ? 11.690 18.993 40.209 1.00 29.09 303 THR A O 1
ATOM 2296 N N . LYS A 1 304 ? 12.676 20.477 41.601 1.00 28.46 304 LYS A N 1
ATOM 2297 C CA . LYS A 1 304 ? 13.284 21.278 40.544 1.00 27.97 304 LYS A CA 1
ATOM 2298 C C . LYS A 1 304 ? 14.751 20.876 40.371 1.00 27.02 304 LYS A C 1
ATOM 2299 O O . LYS A 1 304 ? 15.425 21.325 39.435 1.00 26.69 304 LYS A O 1
ATOM 2305 N N . ASN A 1 305 ? 15.228 20.013 41.269 1.00 25.64 305 ASN A N 1
ATOM 2306 C CA . ASN A 1 305 ? 16.611 19.556 41.262 1.00 24.37 305 ASN A CA 1
ATOM 2307 C C . ASN A 1 305 ? 16.804 18.392 40.297 1.00 23.37 305 ASN A C 1
ATOM 2308 O O . ASN A 1 305 ? 16.960 17.234 40.707 1.00 22.34 305 ASN A O 1
ATOM 2313 N N . ILE A 1 306 ? 16.776 18.715 39.005 1.00 21.87 306 ILE A N 1
ATOM 2314 C CA . ILE A 1 306 ? 17.000 17.742 37.945 1.00 20.79 306 ILE A CA 1
ATOM 2315 C C . ILE A 1 306 ? 18.358 18.002 37.306 1.00 19.29 306 ILE A C 1
ATOM 2316 O O . ILE A 1 306 ? 18.648 19.125 36.875 1.00 19.48 306 ILE A O 1
ATOM 2321 N N . VAL A 1 307 ? 19.194 16.971 37.272 1.00 18.37 307 VAL A N 1
ATOM 2322 C CA . VAL A 1 307 ? 20.452 17.013 36.542 1.00 17.58 307 VAL A CA 1
ATOM 2323 C C . VAL A 1 307 ? 20.305 16.137 35.301 1.00 17.34 307 VAL A C 1
ATOM 2324 O O . VAL A 1 307 ? 20.120 14.922 35.408 1.00 16.28 307 VAL A O 1
ATOM 2328 N N . GLU A 1 308 ? 20.379 16.764 34.130 1.00 16.90 308 GLU A N 1
ATOM 2329 C CA . GLU A 1 308 ? 20.314 16.047 32.860 1.00 17.66 308 GLU A CA 1
ATOM 2330 C C . GLU A 1 308 ? 21.706 15.855 32.283 1.00 16.37 308 GLU A C 1
ATOM 2331 O O . GLU A 1 308 ? 22.366 16.822 31.895 1.00 16.29 308 GLU A O 1
ATOM 2337 N N . PHE A 1 309 ? 22.143 14.602 32.217 1.00 15.78 309 PHE A N 1
ATOM 2338 C CA . PHE A 1 309 ? 23.379 14.224 31.535 1.00 15.27 309 PHE A CA 1
ATOM 2339 C C . PHE A 1 309 ? 23.025 13.925 30.087 1.00 15.25 309 PHE A C 1
ATOM 2340 O O . PHE A 1 309 ? 22.122 13.118 29.828 1.00 15.54 309 PHE A O 1
ATOM 2348 N N . HIS A 1 310 ? 23.711 14.579 29.152 1.00 14.79 310 HIS A N 1
ATOM 2349 C CA . HIS A 1 310 ? 23.539 14.284 27.725 1.00 15.28 310 HIS A CA 1
ATOM 2350 C C . HIS A 1 310 ? 24.867 14.102 27.021 1.00 15.33 310 HIS A C 1
ATOM 2351 O O . HIS A 1 310 ? 25.912 14.554 27.504 1.00 14.51 310 HIS A O 1
ATOM 2358 N N . SER A 1 311 ? 24.830 13.441 25.866 1.00 15.82 311 SER A N 1
ATOM 2359 C CA . SER A 1 311 ? 26.041 13.219 25.093 1.00 16.26 311 SER A CA 1
ATOM 2360 C C . SER A 1 311 ? 26.814 14.507 24.785 1.00 16.54 311 SER A C 1
ATOM 2361 O O . SER A 1 311 ? 28.046 14.508 24.791 1.00 17.24 311 SER A O 1
ATOM 2364 N N . ASP A 1 312 ? 26.080 15.593 24.535 1.00 16.86 312 ASP A N 1
ATOM 2365 C CA . ASP A 1 312 ? 26.644 16.809 23.970 1.00 17.52 312 ASP A CA 1
ATOM 2366 C C . ASP A 1 312 ? 26.460 18.038 24.848 1.00 17.16 312 ASP A C 1
ATOM 2367 O O . ASP A 1 312 ? 26.898 19.125 24.480 1.00 17.56 312 ASP A O 1
ATOM 2372 N N . HIS A 1 313 ? 25.789 17.881 25.989 1.00 15.96 313 HIS A N 1
ATOM 2373 C CA . HIS A 1 313 ? 25.564 19.017 26.888 1.00 16.34 313 HIS A CA 1
ATOM 2374 C C . HIS A 1 313 ? 25.072 18.545 28.238 1.00 15.76 313 HIS A C 1
ATOM 2375 O O . HIS A 1 313 ? 24.717 17.376 28.410 1.00 15.62 313 HIS A O 1
ATOM 2382 N N . MET A 1 314 ? 25.088 19.460 29.197 1.00 14.92 314 MET A N 1
ATOM 2383 C CA . MET A 1 314 ? 24.559 19.198 30.529 1.00 14.96 314 MET A CA 1
ATOM 2384 C C . MET A 1 314 ? 23.461 20.205 30.852 1.00 15.48 314 MET A C 1
ATOM 2385 O O . MET A 1 314 ? 23.469 21.336 30.347 1.00 15.78 314 MET A O 1
ATOM 2390 N N . LYS A 1 315 ? 22.518 19.794 31.690 1.00 16.31 315 LYS A N 1
ATOM 2391 C CA . LYS A 1 315 ? 21.550 20.723 32.254 1.00 17.67 315 LYS A CA 1
ATOM 2392 C C . LYS A 1 315 ? 21.425 20.461 33.752 1.00 17.28 315 LYS A C 1
ATOM 2393 O O . LYS A 1 315 ? 21.389 19.311 34.191 1.00 17.72 315 LYS A O 1
ATOM 2399 N N . ILE A 1 316 ? 21.415 21.530 34.537 1.00 17.29 316 ILE A N 1
ATOM 2400 C CA . ILE A 1 316 ? 21.216 21.426 35.975 1.00 17.61 316 ILE A CA 1
ATOM 2401 C C . ILE A 1 316 ? 20.129 22.441 36.332 1.00 18.26 316 ILE A C 1
ATOM 2402 O O . ILE A 1 316 ? 20.323 23.641 36.142 1.00 18.13 316 ILE A O 1
ATOM 2407 N N . ARG A 1 317 ? 18.999 21.958 36.832 1.00 18.94 317 ARG A N 1
ATOM 2408 C CA . ARG A 1 317 ? 17.806 22.801 37.014 1.00 20.51 317 ARG A CA 1
ATOM 2409 C C . ARG A 1 317 ? 17.534 23.494 35.664 1.00 20.12 317 ARG A C 1
ATOM 2410 O O . ARG A 1 317 ? 17.435 22.814 34.646 1.00 19.92 317 ARG A O 1
ATOM 2418 N N . ASN A 1 318 ? 17.471 24.826 35.636 1.00 19.83 318 ASN A N 1
ATOM 2419 C CA . ASN A 1 318 ? 17.238 25.538 34.376 1.00 20.24 318 ASN A CA 1
ATOM 2420 C C . ASN A 1 318 ? 18.500 25.973 33.626 1.00 19.83 318 ASN A C 1
ATOM 2421 O O . ASN A 1 318 ? 18.411 26.528 32.525 1.00 20.78 318 ASN A O 1
ATOM 2426 N N . ALA A 1 319 ? 19.655 25.712 34.218 1.00 19.59 319 ALA A N 1
ATOM 2427 C CA . ALA A 1 319 ? 20.944 26.114 33.650 1.00 19.33 319 ALA A CA 1
ATOM 2428 C C . ALA A 1 319 ? 21.395 25.104 32.612 1.00 19.46 319 ALA A C 1
ATOM 2429 O O . ALA A 1 319 ? 21.448 23.902 32.901 1.00 19.79 319 ALA A O 1
ATOM 2431 N N . THR A 1 320 ? 21.715 25.592 31.418 1.00 18.35 320 THR A N 1
ATOM 2432 C CA . THR A 1 320 ? 22.281 24.756 30.360 1.00 18.37 320 THR A CA 1
ATOM 2433 C C . THR A 1 320 ? 23.779 25.001 30.225 1.00 17.42 320 THR A C 1
ATOM 2434 O O . THR A 1 320 ? 24.253 26.133 30.350 1.00 17.29 320 THR A O 1
ATOM 2438 N N . PHE A 1 321 ? 24.520 23.923 29.986 1.00 16.45 321 PHE A N 1
ATOM 2439 C CA . PHE A 1 321 ? 25.956 24.002 29.756 1.00 16.08 321 PHE A CA 1
ATOM 2440 C C . PHE A 1 321 ? 26.248 23.363 28.401 1.00 16.44 321 PHE A C 1
ATOM 2441 O O . PHE A 1 321 ? 26.526 22.168 28.316 1.00 15.70 321 PHE A O 1
ATOM 2449 N N . PRO A 1 322 ? 26.133 24.151 27.322 1.00 16.54 322 PRO A N 1
ATOM 2450 C CA . PRO A 1 322 ? 26.320 23.636 25.969 1.00 16.97 322 PRO A CA 1
ATOM 2451 C C . PRO A 1 322 ? 27.712 23.050 25.800 1.00 16.78 322 PRO A C 1
ATOM 2452 O O . PRO A 1 322 ? 28.699 23.627 26.270 1.00 17.14 322 PRO A O 1
ATOM 2456 N N . GLY A 1 323 ? 27.778 21.899 25.146 1.00 16.37 323 GLY A N 1
ATOM 2457 C CA . GLY A 1 323 ? 29.054 21.306 24.780 1.00 15.85 323 GLY A CA 1
ATOM 2458 C C . GLY A 1 323 ? 29.702 20.439 25.848 1.00 15.41 323 GLY A C 1
ATOM 2459 O O . GLY A 1 323 ? 30.708 19.794 25.570 1.00 16.53 323 GLY A O 1
ATOM 2460 N N . VAL A 1 324 ? 29.165 20.453 27.067 1.00 15.10 324 VAL A N 1
ATOM 2461 C CA . VAL A 1 324 ? 29.745 19.664 28.158 1.00 14.70 324 VAL A CA 1
ATOM 2462 C C . VAL A 1 324 ? 29.243 18.221 28.055 1.00 14.46 324 VAL A C 1
ATOM 2463 O O . VAL A 1 324 ? 28.086 17.933 28.345 1.00 15.11 324 VAL A O 1
ATOM 2467 N N . GLN A 1 325 ? 30.139 17.332 27.636 1.00 14.93 325 GLN A N 1
ATOM 2468 C CA . GLN A 1 325 ? 29.800 15.951 27.307 1.00 15.37 325 GLN A CA 1
ATOM 2469 C C . GLN A 1 325 ? 29.734 15.086 28.554 1.00 15.48 325 GLN A C 1
ATOM 2470 O O . GLN A 1 325 ? 30.657 15.100 29.385 1.00 15.02 325 GLN A O 1
ATOM 2476 N N . MET A 1 326 ? 28.654 14.326 28.683 1.00 15.40 326 MET A N 1
ATOM 2477 C CA . MET A 1 326 ? 28.424 13.531 29.884 1.00 15.63 326 MET A CA 1
ATOM 2478 C C . MET A 1 326 ? 29.469 12.451 30.160 1.00 16.07 326 MET A C 1
ATOM 2479 O O . MET A 1 326 ? 29.698 12.122 31.319 1.00 16.29 326 MET A O 1
ATOM 2484 N N . LYS A 1 327 ? 30.083 11.894 29.116 1.00 16.23 327 LYS A N 1
ATOM 2485 C CA . LYS A 1 327 ? 31.065 10.817 29.298 1.00 17.04 327 LYS A CA 1
ATOM 2486 C C . LYS A 1 327 ? 32.123 11.238 30.321 1.00 16.72 327 LYS A C 1
ATOM 2487 O O . LYS A 1 327 ? 32.401 10.511 31.275 1.00 16.62 327 LYS A O 1
ATOM 2493 N N . PHE A 1 328 ? 32.685 12.425 30.131 1.00 16.58 328 PHE A N 1
ATOM 2494 C CA . PHE A 1 328 ? 33.760 12.890 31.009 1.00 16.52 328 PHE A CA 1
ATOM 2495 C C . PHE A 1 328 ? 33.229 13.407 32.341 1.00 16.69 328 PHE A C 1
ATOM 2496 O O . PHE A 1 328 ? 33.873 13.233 33.376 1.00 16.83 328 PHE A O 1
ATOM 2504 N N . VAL A 1 329 ? 32.058 14.034 32.331 1.00 15.74 329 VAL A N 1
ATOM 2505 C CA . VAL A 1 329 ? 31.436 14.436 33.589 1.00 15.78 329 VAL A CA 1
ATOM 2506 C C . VAL A 1 329 ? 31.237 13.223 34.493 1.00 16.12 329 VAL A C 1
ATOM 2507 O O . VAL A 1 329 ? 31.618 13.246 35.663 1.00 16.47 329 VAL A O 1
ATOM 2511 N N . LEU A 1 330 ? 30.635 12.166 33.955 1.00 16.12 330 LEU A N 1
ATOM 2512 C CA . LEU A 1 330 ? 30.379 10.966 34.731 1.00 16.51 330 LEU A CA 1
ATOM 2513 C C . LEU A 1 330 ? 31.687 10.326 35.203 1.00 16.52 330 LEU A C 1
ATOM 2514 O O . LEU A 1 330 ? 31.811 9.983 36.387 1.00 17.08 330 LEU A O 1
ATOM 2519 N N . GLN A 1 331 ? 32.669 10.195 34.312 1.00 16.35 331 GLN A N 1
ATOM 2520 C CA . GLN A 1 331 ? 33.955 9.595 34.708 1.00 16.26 331 GLN A CA 1
ATOM 2521 C C . GLN A 1 331 ? 34.583 10.359 35.860 1.00 16.44 331 GLN A C 1
ATOM 2522 O O . GLN A 1 331 ? 35.029 9.761 36.841 1.00 17.09 331 GLN A O 1
ATOM 2528 N N . LYS A 1 332 ? 34.592 11.683 35.757 1.00 15.96 332 LYS A N 1
ATOM 2529 C CA . LYS A 1 332 ? 35.267 12.497 36.772 1.00 16.52 332 LYS A CA 1
ATOM 2530 C C . LYS A 1 332 ? 34.481 12.578 38.075 1.00 17.52 332 LYS A C 1
ATOM 2531 O O . LYS A 1 332 ? 35.086 12.617 39.151 1.00 18.32 332 LYS A O 1
ATOM 2537 N N . LEU A 1 333 ? 33.152 12.569 37.987 1.00 18.11 333 LEU A N 1
ATOM 2538 C CA . LEU A 1 333 ? 32.305 12.500 39.175 1.00 18.51 333 LEU A CA 1
ATOM 2539 C C . LEU A 1 333 ? 32.618 11.267 40.021 1.00 19.22 333 LEU A C 1
ATOM 2540 O O . LEU A 1 333 ? 32.590 11.344 41.248 1.00 18.58 333 LEU A O 1
ATOM 2545 N N . LEU A 1 334 ? 32.917 10.142 39.371 1.00 19.50 334 LEU A N 1
ATOM 2546 C CA . LEU A 1 334 ? 33.163 8.893 40.092 1.00 20.90 334 LEU A CA 1
ATOM 2547 C C . LEU A 1 334 ? 34.324 8.976 41.073 1.00 21.81 334 LEU A C 1
ATOM 2548 O O . LEU A 1 334 ? 34.413 8.167 41.999 1.00 22.65 334 LEU A O 1
ATOM 2553 N N . THR A 1 335 ? 35.203 9.951 40.878 1.00 22.04 335 THR A N 1
ATOM 2554 C CA . THR A 1 335 ? 36.362 10.112 41.752 1.00 22.54 335 THR A CA 1
ATOM 2555 C C . THR A 1 335 ? 35.959 10.606 43.146 1.00 22.75 335 THR A C 1
ATOM 2556 O O . THR A 1 335 ? 36.533 10.164 44.154 1.00 23.27 335 THR A O 1
ATOM 2560 N N . THR A 1 336 ? 34.961 11.490 43.204 1.00 22.38 336 THR A N 1
ATOM 2561 C CA . THR A 1 336 ? 34.535 12.124 44.457 1.00 22.28 336 THR A CA 1
ATOM 2562 C C . THR A 1 336 ? 33.117 11.785 44.921 1.00 22.11 336 THR A C 1
ATOM 2563 O O . THR A 1 336 ? 32.720 12.186 46.019 1.00 22.23 336 THR A O 1
ATOM 2565 N N . ILE A 1 337 ? 32.349 11.072 44.097 1.00 21.81 337 ILE A N 1
ATOM 2566 C CA . ILE A 1 337 ? 30.930 10.848 44.395 1.00 22.41 337 ILE A CA 1
ATOM 2567 C C . ILE A 1 337 ? 30.669 10.045 45.678 1.00 22.36 337 ILE A C 1
ATOM 2568 O O . ILE A 1 337 ? 29.698 10.322 46.378 1.00 21.96 337 ILE A O 1
ATOM 2573 N N . ALA A 1 338 ? 31.523 9.063 45.977 1.00 22.82 338 ALA A N 1
ATOM 2574 C CA . ALA A 1 338 ? 31.317 8.234 47.171 1.00 23.19 338 ALA A CA 1
ATOM 2575 C C . ALA A 1 338 ? 31.390 9.108 48.416 1.00 23.36 338 ALA A C 1
ATOM 2576 O O . ALA A 1 338 ? 30.540 9.002 49.299 1.00 23.63 338 ALA A O 1
ATOM 2578 N N . ASP A 1 339 ? 32.378 10.001 48.450 1.00 23.73 339 ASP A N 1
ATOM 2579 C CA . ASP A 1 339 ? 32.486 10.974 49.533 1.00 24.26 339 ASP A CA 1
ATOM 2580 C C . ASP A 1 339 ? 31.275 11.903 49.603 1.00 23.78 339 ASP A C 1
ATOM 2581 O O . ASP A 1 339 ? 30.769 12.173 50.684 1.00 23.57 339 ASP A O 1
ATOM 2586 N N . ALA A 1 340 ? 30.806 12.398 48.454 1.00 23.23 340 ALA A N 1
ATOM 2587 C CA . ALA A 1 340 ? 29.651 13.296 48.438 1.00 23.49 340 ALA A CA 1
ATOM 2588 C C . ALA A 1 340 ? 28.393 12.604 48.957 1.00 23.72 340 ALA A C 1
ATOM 2589 O O . ALA A 1 340 ? 27.547 13.235 49.594 1.00 23.57 340 ALA A O 1
ATOM 2591 N N . ALA A 1 341 ? 28.300 11.298 48.709 1.00 23.74 341 ALA A N 1
ATOM 2592 C CA . ALA A 1 341 ? 27.118 10.514 49.073 1.00 24.41 341 ALA A CA 1
ATOM 2593 C C . ALA A 1 341 ? 27.236 9.790 50.421 1.00 24.92 341 ALA A C 1
ATOM 2594 O O . ALA A 1 341 ? 26.363 8.996 50.771 1.00 24.68 341 ALA A O 1
ATOM 2596 N N . LYS A 1 342 ? 28.300 10.083 51.171 1.00 25.97 342 LYS A N 1
ATOM 2597 C CA . LYS A 1 342 ? 28.602 9.371 52.427 1.00 27.22 342 LYS A CA 1
ATOM 2598 C C . LYS A 1 342 ? 27.490 9.444 53.484 1.00 26.81 342 LYS A C 1
ATOM 2599 O O . LYS A 1 342 ? 27.307 8.494 54.250 1.00 27.57 342 LYS A O 1
ATOM 2605 N N . GLY A 1 343 ? 26.762 10.560 53.514 1.00 26.92 343 GLY A N 1
ATOM 2606 C CA . GLY A 1 343 ? 25.694 10.784 54.493 1.00 26.94 343 GLY A CA 1
ATOM 2607 C C . GLY A 1 343 ? 24.322 10.257 54.109 1.00 26.77 343 GLY A C 1
ATOM 2608 O O . GLY A 1 343 ? 23.363 10.383 54.878 1.00 27.00 343 GLY A O 1
ATOM 2609 N N . TYR A 1 344 ? 24.226 9.658 52.921 1.00 26.08 344 TYR A N 1
ATOM 2610 C CA . TYR A 1 344 ? 22.962 9.135 52.427 1.00 25.60 344 TYR A CA 1
ATOM 2611 C C . TYR A 1 344 ? 22.508 7.902 53.198 1.00 25.86 344 TYR A C 1
ATOM 2612 O O . TYR A 1 344 ? 23.194 6.885 53.229 1.00 25.74 344 TYR A O 1
ATOM 2621 N N . LYS A 1 345 ? 21.341 8.010 53.806 1.00 26.55 345 LYS A N 1
ATOM 2622 C CA . LYS A 1 345 ? 20.686 6.871 54.423 1.00 27.78 345 LYS A CA 1
ATOM 2623 C C . LYS A 1 345 ? 19.761 6.243 53.381 1.00 27.85 345 LYS A C 1
ATOM 2624 O O . LYS A 1 345 ? 18.814 6.894 52.927 1.00 28.09 345 LYS A O 1
ATOM 2630 N N . PRO A 1 346 ? 20.055 4.990 52.976 1.00 28.19 346 PRO A N 1
ATOM 2631 C CA . PRO A 1 346 ? 19.328 4.333 51.883 1.00 28.43 346 PRO A CA 1
ATOM 2632 C C . PRO A 1 346 ? 17.816 4.339 52.050 1.00 28.53 346 PRO A C 1
ATOM 2633 O O . PRO A 1 346 ? 17.293 3.924 53.088 1.00 28.71 346 PRO A O 1
ATOM 2637 N N . VAL A 1 347 ? 17.132 4.823 51.017 1.00 28.21 347 VAL A N 1
ATOM 2638 C CA . VAL A 1 347 ? 15.682 4.753 50.912 1.00 28.20 347 VAL A CA 1
ATOM 2639 C C . VAL A 1 347 ? 15.337 3.426 50.230 1.00 27.93 347 VAL A C 1
ATOM 2640 O O . VAL A 1 347 ? 16.041 2.990 49.315 1.00 27.80 347 VAL A O 1
ATOM 2644 N N . ALA A 1 348 ? 14.269 2.779 50.691 1.00 27.81 348 ALA A N 1
ATOM 2645 C CA . ALA A 1 348 ? 13.793 1.531 50.096 1.00 27.30 348 ALA A CA 1
ATOM 2646 C C . ALA A 1 348 ? 13.384 1.733 48.636 1.00 27.18 348 ALA A C 1
ATOM 2647 O O . ALA A 1 348 ? 12.876 2.796 48.264 1.00 26.75 348 ALA A O 1
ATOM 2649 N N . VAL A 1 349 ? 13.612 0.710 47.821 1.00 27.13 349 VAL A N 1
ATOM 2650 C CA . VAL A 1 349 ? 13.133 0.717 46.434 1.00 27.52 349 VAL A CA 1
ATOM 2651 C C . VAL A 1 349 ? 11.834 -0.084 46.301 1.00 27.82 349 VAL A C 1
ATOM 2652 O O . VAL A 1 349 ? 11.601 -1.027 47.071 1.00 27.57 349 VAL A O 1
ATOM 2656 N N . PRO A 1 350 ? 10.971 0.300 45.338 1.00 28.11 350 PRO A N 1
ATOM 2657 C CA . PRO A 1 350 ? 9.780 -0.504 45.080 1.00 28.49 350 PRO A CA 1
ATOM 2658 C C . PRO A 1 350 ? 10.117 -1.974 44.833 1.00 28.74 350 PRO A C 1
ATOM 2659 O O . PRO A 1 350 ? 11.112 -2.284 44.174 1.00 28.89 350 PRO A O 1
ATOM 2663 N N . ALA A 1 351 ? 9.295 -2.867 45.374 1.00 29.49 351 ALA A N 1
ATOM 2664 C CA . ALA A 1 351 ? 9.512 -4.296 45.203 1.00 29.77 351 ALA A CA 1
ATOM 2665 C C . ALA A 1 351 ? 9.222 -4.725 43.765 1.00 30.21 351 ALA A C 1
ATOM 2666 O O . ALA A 1 351 ? 8.453 -4.073 43.052 1.00 30.12 351 ALA A O 1
ATOM 2668 N N . ARG A 1 352 ? 9.874 -5.804 43.344 1.00 30.49 352 ARG A N 1
ATOM 2669 C CA . ARG A 1 352 ? 9.582 -6.455 42.074 1.00 30.98 352 ARG A CA 1
ATOM 2670 C C . ARG A 1 352 ? 8.108 -6.875 42.027 1.00 30.55 352 ARG A C 1
ATOM 2671 O O . ARG A 1 352 ? 7.531 -7.250 43.051 1.00 30.69 352 ARG A O 1
ATOM 2679 N N . THR A 1 353 ? 7.501 -6.790 40.845 1.00 29.70 353 THR A N 1
ATOM 2680 C CA . THR A 1 353 ? 6.165 -7.338 40.619 1.00 28.79 353 THR A CA 1
ATOM 2681 C C . THR A 1 353 ? 6.158 -8.807 41.048 1.00 27.56 353 THR A C 1
ATOM 2682 O O . THR A 1 353 ? 7.069 -9.559 40.692 1.00 26.62 353 THR A O 1
ATOM 2686 N N . PRO A 1 354 ? 5.148 -9.211 41.846 1.00 27.04 354 PRO A N 1
ATOM 2687 C CA . PRO A 1 354 ? 5.100 -10.616 42.245 1.00 26.53 354 PRO A CA 1
ATOM 2688 C C . PRO A 1 354 ? 5.007 -11.563 41.053 1.00 26.12 354 PRO A C 1
ATOM 2689 O O . PRO A 1 354 ? 4.459 -11.198 40.000 1.00 25.76 354 PRO A O 1
ATOM 2693 N N . ALA A 1 355 ? 5.556 -12.763 41.225 1.00 25.36 355 ALA A N 1
ATOM 2694 C CA . ALA A 1 355 ? 5.442 -13.833 40.237 1.00 25.05 355 ALA A CA 1
ATOM 2695 C C . ALA A 1 355 ? 3.974 -14.149 39.963 1.00 24.60 355 ALA A C 1
ATOM 2696 O O . ALA A 1 355 ? 3.110 -13.916 40.808 1.00 24.54 355 ALA A O 1
ATOM 2698 N N . ASN A 1 356 ? 3.679 -14.658 38.770 1.00 23.87 356 ASN A N 1
ATOM 2699 C CA . ASN A 1 356 ? 2.310 -15.064 38.469 1.00 23.61 356 ASN A CA 1
ATOM 2700 C C . ASN A 1 356 ? 1.873 -16.143 39.448 1.00 24.08 356 ASN A C 1
ATOM 2701 O O . ASN A 1 356 ? 2.642 -17.046 39.758 1.00 24.07 356 ASN A O 1
ATOM 2706 N N . ALA A 1 357 ? 0.641 -16.033 39.930 1.00 24.82 357 ALA A N 1
ATOM 2707 C CA . ALA A 1 357 ? 0.042 -17.094 40.741 1.00 25.77 357 ALA A CA 1
ATOM 2708 C C . ALA A 1 357 ? -0.023 -18.373 39.907 1.00 26.26 357 ALA A C 1
ATOM 2709 O O . ALA A 1 357 ? -0.285 -18.320 38.696 1.00 25.98 357 ALA A O 1
ATOM 2711 N N . ALA A 1 358 ? 0.240 -19.518 40.535 1.00 26.48 358 ALA A N 1
ATOM 2712 C CA . ALA A 1 358 ? 0.112 -20.800 39.849 1.00 26.54 358 ALA A CA 1
ATOM 2713 C C . ALA A 1 358 ? -1.327 -20.956 39.354 1.00 26.60 358 ALA A C 1
ATOM 2714 O O . ALA A 1 358 ? -2.275 -20.583 40.051 1.00 27.00 358 ALA A O 1
ATOM 2716 N N . VAL A 1 359 ? -1.479 -21.472 38.135 1.00 26.43 359 VAL A N 1
ATOM 2717 C CA . VAL A 1 359 ? -2.798 -21.628 37.501 1.00 25.77 359 VAL A CA 1
ATOM 2718 C C . VAL A 1 359 ? -2.839 -22.938 36.709 1.00 25.23 359 VAL A C 1
ATOM 2719 O O . VAL A 1 359 ? -1.787 -23.493 36.401 1.00 24.86 359 VAL A O 1
ATOM 2723 N N . PRO A 1 360 ? -4.053 -23.450 36.392 1.00 25.37 360 PRO A N 1
ATOM 2724 C CA . PRO A 1 360 ? -4.076 -24.740 35.690 1.00 25.29 360 PRO A CA 1
ATOM 2725 C C . PRO A 1 360 ? -3.469 -24.671 34.288 1.00 25.09 360 PRO A C 1
ATOM 2726 O O . PRO A 1 360 ? -3.544 -23.629 33.623 1.00 25.33 360 PRO A O 1
ATOM 2730 N N . ALA A 1 361 ? -2.885 -25.785 33.855 1.00 24.27 361 ALA A N 1
ATOM 2731 C CA . ALA A 1 361 ? -2.188 -25.886 32.571 1.00 23.65 361 ALA A CA 1
ATOM 2732 C C . ALA A 1 361 ? -2.986 -25.387 31.355 1.00 23.05 361 ALA A C 1
ATOM 2733 O O . ALA A 1 361 ? -2.396 -24.878 30.395 1.00 22.46 361 ALA A O 1
ATOM 2735 N N . SER A 1 362 ? -4.310 -25.541 31.392 1.00 22.21 362 SER A N 1
ATOM 2736 C CA . SER A 1 362 ? -5.175 -25.181 30.265 1.00 21.96 362 SER A CA 1
ATOM 2737 C C . SER A 1 362 ? -5.489 -23.689 30.160 1.00 21.44 362 SER A C 1
ATOM 2738 O O . SER A 1 362 ? -6.203 -23.272 29.245 1.00 21.00 362 SER A O 1
ATOM 2741 N N . THR A 1 363 ? -4.974 -22.895 31.096 1.00 20.40 363 THR A N 1
ATOM 2742 C CA . THR A 1 363 ? -5.281 -21.466 31.144 1.00 20.49 363 THR A CA 1
ATOM 2743 C C . THR A 1 363 ? -4.789 -20.826 29.846 1.00 19.46 363 THR A C 1
ATOM 2744 O O . THR A 1 363 ? -3.614 -20.969 29.494 1.00 19.45 363 THR A O 1
ATOM 2748 N N . PRO A 1 364 ? -5.688 -20.141 29.122 1.00 19.21 364 PRO A N 1
ATOM 2749 C CA . PRO A 1 364 ? -5.266 -19.481 27.885 1.00 18.93 364 PRO A CA 1
ATOM 2750 C C . PRO A 1 364 ? -4.180 -18.448 28.164 1.00 18.54 364 PRO A C 1
ATOM 2751 O O . PRO A 1 364 ? -4.223 -17.756 29.192 1.00 18.41 364 PRO A O 1
ATOM 2755 N N . LEU A 1 365 ? -3.226 -18.336 27.239 1.00 18.15 365 LEU A N 1
ATOM 2756 C CA . LEU A 1 365 ? -2.194 -17.300 27.310 1.00 17.95 365 LEU A CA 1
ATOM 2757 C C . LEU A 1 365 ? -2.795 -15.920 27.170 1.00 17.89 365 LEU A C 1
ATOM 2758 O O . LEU A 1 365 ? -3.661 -15.682 26.327 1.00 17.96 365 LEU A O 1
ATOM 2763 N N . LYS A 1 366 ? -2.329 -15.021 28.021 1.00 18.40 366 LYS A N 1
ATOM 2764 C CA . LYS A 1 366 ? -2.675 -13.616 27.971 1.00 18.89 366 LYS A CA 1
ATOM 2765 C C . LYS A 1 366 ? -1.388 -12.811 28.087 1.00 18.38 366 LYS A C 1
ATOM 2766 O O . LYS A 1 366 ? -0.399 -13.268 28.676 1.00 17.96 366 LYS A O 1
ATOM 2772 N N . GLN A 1 367 ? -1.416 -11.617 27.499 1.00 17.97 367 GLN A N 1
ATOM 2773 C CA . GLN A 1 367 ? -0.250 -10.731 27.440 1.00 17.97 367 GLN A CA 1
ATOM 2774 C C . GLN A 1 367 ? 0.340 -10.462 28.827 1.00 18.07 367 GLN A C 1
ATOM 2775 O O . GLN A 1 367 ? 1.531 -10.669 29.047 1.00 17.41 367 GLN A O 1
ATOM 2781 N N . GLU A 1 368 ? -0.486 -9.994 29.757 1.00 18.79 368 GLU A N 1
ATOM 2782 C CA . GLU A 1 368 ? 0.034 -9.626 31.070 1.00 19.58 368 GLU A CA 1
ATOM 2783 C C . GLU A 1 368 ? 0.739 -10.808 31.746 1.00 19.22 368 GLU A C 1
ATOM 2784 O O . GLU A 1 368 ? 1.839 -10.667 32.263 1.00 19.41 368 GLU A O 1
ATOM 2790 N N . TRP A 1 369 ? 0.113 -11.979 31.707 1.00 18.72 369 TRP A N 1
ATOM 2791 C CA . TRP A 1 369 ? 0.741 -13.180 32.228 1.00 18.30 369 TRP A CA 1
ATOM 2792 C C . TRP A 1 369 ? 2.082 -13.446 31.547 1.00 17.90 369 TRP A C 1
ATOM 2793 O O . TRP A 1 369 ? 3.097 -13.651 32.222 1.00 17.82 369 TRP A O 1
ATOM 2804 N N . MET A 1 370 ? 2.084 -13.425 30.213 1.00 17.37 370 MET A N 1
ATOM 2805 C CA . MET A 1 370 ? 3.264 -13.796 29.434 1.00 16.91 370 MET A CA 1
ATOM 2806 C C . MET A 1 370 ? 4.479 -12.908 29.708 1.00 16.39 370 MET A C 1
ATOM 2807 O O . MET A 1 370 ? 5.585 -13.409 29.895 1.00 16.25 370 MET A O 1
ATOM 2812 N N . TRP A 1 371 ? 4.271 -11.593 29.736 1.00 16.87 371 TRP A N 1
ATOM 2813 C CA . TRP A 1 371 ? 5.405 -10.691 29.977 1.00 16.75 371 TRP A CA 1
ATOM 2814 C C . TRP A 1 371 ? 5.992 -10.862 31.371 1.00 17.34 371 TRP A C 1
ATOM 2815 O O . TRP A 1 371 ? 7.206 -10.760 31.543 1.00 18.00 371 TRP A O 1
ATOM 2826 N N . ASN A 1 372 ? 5.134 -11.166 32.342 1.00 18.36 372 ASN A N 1
ATOM 2827 C CA . ASN A 1 372 ? 5.595 -11.436 33.707 1.00 19.54 372 ASN A CA 1
ATOM 2828 C C . ASN A 1 372 ? 6.343 -12.771 33.777 1.00 19.95 372 ASN A C 1
ATOM 2829 O O . ASN A 1 372 ? 7.374 -12.892 34.463 1.00 22.25 372 ASN A O 1
ATOM 2834 N N . GLN A 1 373 ? 5.846 -13.758 33.036 1.00 18.90 373 GLN A N 1
ATOM 2835 C CA . GLN A 1 373 ? 6.448 -15.086 33.000 1.00 18.65 373 GLN A CA 1
ATOM 2836 C C . GLN A 1 373 ? 7.783 -15.153 32.268 1.00 18.73 373 GLN A C 1
ATOM 2837 O O . GLN A 1 373 ? 8.636 -15.987 32.588 1.00 18.33 373 GLN A O 1
ATOM 2843 N N . LEU A 1 374 ? 7.965 -14.269 31.285 1.00 18.18 374 LEU A N 1
ATOM 2844 C CA . LEU A 1 374 ? 9.124 -14.314 30.390 1.00 17.91 374 LEU A CA 1
ATOM 2845 C C . LEU A 1 374 ? 10.472 -14.239 31.120 1.00 18.02 374 LEU A C 1
ATOM 2846 O O . LEU A 1 374 ? 11.454 -14.831 30.685 1.00 18.04 374 LEU A O 1
ATOM 2851 N N . GLY A 1 375 ? 10.495 -13.510 32.232 1.00 18.54 375 GLY A N 1
ATOM 2852 C CA . GLY A 1 375 ? 11.689 -13.420 33.068 1.00 19.32 375 GLY A CA 1
ATOM 2853 C C . GLY A 1 375 ? 12.273 -14.768 33.474 1.00 19.75 375 GLY A C 1
ATOM 2854 O O . GLY A 1 375 ? 13.481 -14.880 33.653 1.00 20.47 375 GLY A O 1
ATOM 2855 N N . ASN A 1 376 ? 11.422 -15.788 33.618 1.00 19.90 376 ASN A N 1
ATOM 2856 C CA . ASN A 1 376 ? 11.882 -17.136 33.979 1.00 20.24 376 ASN A CA 1
ATOM 2857 C C . ASN A 1 376 ? 12.782 -17.748 32.908 1.00 19.93 376 ASN A C 1
ATOM 2858 O O . ASN A 1 376 ? 13.689 -18.532 33.206 1.00 20.18 376 ASN A O 1
ATOM 2863 N N . PHE A 1 377 ? 12.521 -17.383 31.651 1.00 19.72 377 PHE A N 1
ATOM 2864 C CA . PHE A 1 377 ? 13.212 -17.962 30.499 1.00 19.23 377 PHE A CA 1
ATOM 2865 C C . PHE A 1 377 ? 14.553 -17.283 30.193 1.00 19.21 377 PHE A C 1
ATOM 2866 O O . PHE A 1 377 ? 15.509 -17.930 29.766 1.00 19.49 377 PHE A O 1
ATOM 2874 N N . LEU A 1 378 ? 14.605 -15.976 30.424 1.00 19.42 378 LEU A N 1
ATOM 2875 C CA . LEU A 1 378 ? 15.793 -15.192 30.086 1.00 19.69 378 LEU A CA 1
ATOM 2876 C C . LEU A 1 378 ? 17.005 -15.580 30.930 1.00 20.20 378 LEU A C 1
ATOM 2877 O O . LEU A 1 378 ? 16.869 -16.001 32.084 1.00 20.53 378 LEU A O 1
ATOM 2882 N N . GLN A 1 379 ? 18.191 -15.451 30.342 1.00 20.34 379 GLN A N 1
ATOM 2883 C CA . GLN A 1 379 ? 19.432 -15.675 31.061 1.00 20.76 379 GLN A CA 1
ATOM 2884 C C . GLN A 1 379 ? 20.392 -14.516 30.829 1.00 20.74 379 GLN A C 1
ATOM 2885 O O . GLN A 1 379 ? 20.256 -13.754 29.863 1.00 20.04 379 GLN A O 1
ATOM 2891 N N . GLU A 1 380 ? 21.368 -14.380 31.718 1.00 20.87 380 GLU A N 1
ATOM 2892 C CA . GLU A 1 380 ? 22.404 -13.366 31.560 1.00 21.40 380 GLU A CA 1
ATOM 2893 C C . GLU A 1 380 ? 23.065 -13.453 30.190 1.00 20.97 380 GLU A C 1
ATOM 2894 O O . GLU A 1 380 ? 23.346 -14.541 29.695 1.00 21.30 380 GLU A O 1
ATOM 2900 N N . GLY A 1 381 ? 23.289 -12.296 29.566 1.00 20.59 381 GLY A N 1
ATOM 2901 C CA . GLY A 1 381 ? 23.955 -12.250 28.263 1.00 20.28 381 GLY A CA 1
ATOM 2902 C C . GLY A 1 381 ? 23.002 -12.236 27.070 1.00 19.55 381 GLY A C 1
ATOM 2903 O O . GLY A 1 381 ? 23.428 -12.009 25.940 1.00 20.27 381 GLY A O 1
ATOM 2904 N N . ASP A 1 382 ? 21.720 -12.501 27.321 1.00 18.96 382 ASP A N 1
ATOM 2905 C CA . ASP A 1 382 ? 20.707 -12.522 26.254 1.00 18.26 382 ASP A CA 1
ATOM 2906 C C . ASP A 1 382 ? 20.602 -11.160 25.573 1.00 17.39 382 ASP A C 1
ATOM 2907 O O . ASP A 1 382 ? 20.760 -10.113 26.223 1.00 17.08 382 ASP A O 1
ATOM 2912 N N . VAL A 1 383 ? 20.316 -11.188 24.269 1.00 16.52 383 VAL A N 1
ATOM 2913 C CA . VAL A 1 383 ? 19.841 -10.002 23.563 1.00 15.65 383 VAL A CA 1
ATOM 2914 C C . VAL A 1 383 ? 18.325 -10.161 23.405 1.00 15.40 383 VAL A C 1
ATOM 2915 O O . VAL A 1 383 ? 17.865 -11.178 22.881 1.00 16.65 383 VAL A O 1
ATOM 2919 N N . VAL A 1 384 ? 17.565 -9.187 23.879 1.00 15.02 384 VAL A N 1
ATOM 2920 C CA . VAL A 1 384 ? 16.108 -9.291 23.869 1.00 15.41 384 VAL A CA 1
ATOM 2921 C C . VAL A 1 384 ? 15.544 -8.152 23.031 1.00 15.18 384 VAL A C 1
ATOM 2922 O O . VAL A 1 384 ? 15.711 -6.975 23.350 1.00 15.08 384 VAL A O 1
ATOM 2926 N N . ILE A 1 385 ? 14.875 -8.529 21.949 1.00 13.58 385 ILE A N 1
ATOM 2927 C CA . ILE A 1 385 ? 14.408 -7.574 20.938 1.00 13.63 385 ILE A CA 1
ATOM 2928 C C . ILE A 1 385 ? 12.885 -7.610 20.884 1.00 13.41 385 ILE A C 1
ATOM 2929 O O . ILE A 1 385 ? 12.302 -8.693 20.813 1.00 13.72 385 ILE A O 1
ATOM 2934 N N . ALA A 1 386 ? 12.239 -6.444 20.958 1.00 13.56 386 ALA A N 1
ATOM 2935 C CA . ALA A 1 386 ? 10.780 -6.381 21.013 1.00 13.90 386 ALA A CA 1
ATOM 2936 C C . ALA A 1 386 ? 10.267 -5.380 19.993 1.00 13.90 386 ALA A C 1
ATOM 2937 O O . ALA A 1 386 ? 10.705 -4.225 19.963 1.00 14.26 386 ALA A O 1
ATOM 2939 N N . GLU A 1 387 ? 9.330 -5.832 19.161 1.00 13.43 387 GLU A N 1
ATOM 2940 C CA . GLU A 1 387 ? 8.824 -5.022 18.059 1.00 13.50 387 GLU A CA 1
ATOM 2941 C C . GLU A 1 387 ? 7.765 -4.029 18.510 1.00 13.40 387 GLU A C 1
ATOM 2942 O O . GLU A 1 387 ? 6.959 -4.319 19.400 1.00 13.85 387 GLU A O 1
ATOM 2948 N N . THR A 1 388 ? 7.763 -2.850 17.887 1.00 13.41 388 THR A N 1
ATOM 2949 C CA . THR A 1 388 ? 6.687 -1.882 18.046 1.00 14.31 388 THR A CA 1
ATOM 2950 C C . THR A 1 388 ? 5.338 -2.590 17.846 1.00 14.02 388 THR A C 1
ATOM 2951 O O . THR A 1 388 ? 5.157 -3.322 16.875 1.00 14.43 388 THR A O 1
ATOM 2955 N N . GLY A 1 389 ? 4.410 -2.367 18.779 1.00 15.07 389 GLY A N 1
ATOM 2956 C CA . GLY A 1 389 ? 3.188 -3.176 18.873 1.00 15.02 389 GLY A CA 1
ATOM 2957 C C . GLY A 1 389 ? 3.062 -3.654 20.309 1.00 15.34 389 GLY A C 1
ATOM 2958 O O . GLY A 1 389 ? 3.732 -3.119 21.192 1.00 15.30 389 GLY A O 1
ATOM 2959 N N . THR A 1 390 ? 2.217 -4.651 20.566 1.00 15.24 390 THR A N 1
ATOM 2960 C CA . THR A 1 390 ? 2.071 -5.107 21.949 1.00 15.21 390 THR A CA 1
ATOM 2961 C C . THR A 1 390 ? 3.397 -5.558 22.569 1.00 15.21 390 THR A C 1
ATOM 2962 O O . THR A 1 390 ? 3.608 -5.377 23.779 1.00 15.90 390 THR A O 1
ATOM 2966 N N . SER A 1 391 ? 4.292 -6.124 21.756 1.00 14.16 391 SER A N 1
ATOM 2967 C CA . SER A 1 391 ? 5.588 -6.607 22.258 1.00 14.74 391 SER A CA 1
ATOM 2968 C C . SER A 1 391 ? 6.424 -5.516 22.919 1.00 14.95 391 SER A C 1
ATOM 2969 O O . SER A 1 391 ? 6.942 -5.704 24.019 1.00 15.18 391 SER A O 1
ATOM 2972 N N . ALA A 1 392 ? 6.552 -4.369 22.260 1.00 15.35 392 ALA A N 1
ATOM 2973 C CA . ALA A 1 392 ? 7.378 -3.287 22.801 1.00 15.59 392 ALA A CA 1
ATOM 2974 C C . ALA A 1 392 ? 6.804 -2.771 24.107 1.00 15.55 392 ALA A C 1
ATOM 2975 O O . ALA A 1 392 ? 7.548 -2.429 25.028 1.00 16.56 392 ALA A O 1
ATOM 2977 N N . PHE A 1 393 ? 5.480 -2.715 24.193 1.00 15.44 393 PHE A N 1
ATOM 2978 C CA . PHE A 1 393 ? 4.854 -2.235 25.414 1.00 16.58 393 PHE A CA 1
ATOM 2979 C C . PHE A 1 393 ? 4.910 -3.280 26.520 1.00 16.88 393 PHE A C 1
ATOM 2980 O O . PHE A 1 393 ? 5.103 -2.937 27.691 1.00 17.94 393 PHE A O 1
ATOM 2988 N N . GLY A 1 394 ? 4.797 -4.550 26.147 1.00 15.85 394 GLY A N 1
ATOM 2989 C CA . GLY A 1 394 ? 4.775 -5.627 27.136 1.00 15.79 394 GLY A CA 1
ATOM 2990 C C . GLY A 1 394 ? 6.134 -5.896 27.752 1.00 15.65 394 GLY A C 1
ATOM 2991 O O . GLY A 1 394 ? 6.222 -6.229 28.944 1.00 16.61 394 GLY A O 1
ATOM 2992 N N . ILE A 1 395 ? 7.200 -5.794 26.959 1.00 15.47 395 ILE A N 1
ATOM 2993 C CA . ILE A 1 395 ? 8.546 -6.102 27.442 1.00 15.73 395 ILE A CA 1
ATOM 2994 C C . ILE A 1 395 ? 8.948 -5.212 28.634 1.00 15.98 395 ILE A C 1
ATOM 2995 O O . ILE A 1 395 ? 9.806 -5.591 29.436 1.00 15.52 395 ILE A O 1
ATOM 3000 N N . ASN A 1 396 ? 8.328 -4.041 28.738 1.00 16.37 396 ASN A N 1
ATOM 3001 C CA . ASN A 1 396 ? 8.487 -3.184 29.920 1.00 17.62 396 ASN A CA 1
ATOM 3002 C C . ASN A 1 396 ? 8.154 -3.901 31.228 1.00 18.35 396 ASN A C 1
ATOM 3003 O O . ASN A 1 396 ? 8.645 -3.512 32.285 1.00 18.96 396 ASN A O 1
ATOM 3008 N N . GLN A 1 397 ? 7.312 -4.934 31.150 1.00 18.26 397 GLN A N 1
ATOM 3009 C CA . GLN A 1 397 ? 6.830 -5.648 32.340 1.00 18.88 397 GLN A CA 1
ATOM 3010 C C . GLN A 1 397 ? 7.648 -6.896 32.626 1.00 18.84 397 GLN A C 1
ATOM 3011 O O . GLN A 1 397 ? 7.405 -7.585 33.629 1.00 19.45 397 GLN A O 1
ATOM 3017 N N . THR A 1 398 ? 8.630 -7.173 31.771 1.00 18.40 398 THR A N 1
ATOM 3018 C CA . THR A 1 398 ? 9.536 -8.317 31.935 1.00 18.46 398 THR A CA 1
ATOM 3019 C C . THR A 1 398 ? 10.774 -7.942 32.756 1.00 19.22 398 THR A C 1
ATOM 3020 O O . THR A 1 398 ? 11.416 -6.918 32.507 1.00 19.53 398 THR A O 1
ATOM 3024 N N . THR A 1 399 ? 11.105 -8.766 33.745 1.00 19.27 399 THR A N 1
ATOM 3025 C CA . THR A 1 399 ? 12.342 -8.573 34.494 1.00 19.90 399 THR A CA 1
ATOM 3026 C C . THR A 1 399 ? 13.523 -9.221 33.787 1.00 19.58 399 THR A C 1
ATOM 3027 O O . THR A 1 399 ? 13.508 -10.416 33.478 1.00 19.62 399 THR A O 1
ATOM 3031 N N . PHE A 1 400 ? 14.553 -8.423 33.529 1.00 19.54 400 PHE A N 1
ATOM 3032 C CA . PHE A 1 400 ? 15.754 -8.909 32.869 1.00 19.84 400 PHE A CA 1
ATOM 3033 C C . PHE A 1 400 ? 16.800 -9.434 33.867 1.00 19.99 400 PHE A C 1
ATOM 3034 O O . PHE A 1 400 ? 16.993 -8.843 34.944 1.00 20.24 400 PHE A O 1
ATOM 3042 N N . PRO A 1 401 ? 17.507 -10.513 33.501 1.00 20.17 401 PRO A N 1
ATOM 3043 C CA . PRO A 1 401 ? 18.713 -10.879 34.246 1.00 20.81 401 PRO A CA 1
ATOM 3044 C C . PRO A 1 401 ? 19.756 -9.783 34.067 1.00 21.12 401 PRO A C 1
ATOM 3045 O O . PRO A 1 401 ? 19.634 -8.950 33.158 1.00 20.82 401 PRO A O 1
ATOM 3049 N N . ASN A 1 402 ? 20.784 -9.771 34.912 1.00 21.62 402 ASN A N 1
ATOM 3050 C CA . ASN A 1 402 ? 21.904 -8.861 34.686 1.00 22.00 402 ASN A CA 1
ATOM 3051 C C . ASN A 1 402 ? 22.537 -9.094 33.304 1.00 21.79 402 ASN A C 1
ATOM 3052 O O . ASN A 1 402 ? 22.433 -10.188 32.741 1.00 21.44 402 ASN A O 1
ATOM 3057 N N . ASN A 1 403 ? 23.168 -8.058 32.748 1.00 21.64 403 ASN A N 1
ATOM 3058 C CA . ASN A 1 403 ? 23.859 -8.168 31.452 1.00 21.85 403 ASN A CA 1
ATOM 3059 C C . ASN A 1 403 ? 22.910 -8.626 30.326 1.00 21.39 403 ASN A C 1
ATOM 3060 O O . ASN A 1 403 ? 23.237 -9.507 29.543 1.00 21.90 403 ASN A O 1
ATOM 3065 N N . THR A 1 404 ? 21.731 -8.018 30.275 1.00 20.43 404 THR A N 1
ATOM 3066 C CA . THR A 1 404 ? 20.776 -8.270 29.191 1.00 20.07 404 THR A CA 1
ATOM 3067 C C . THR A 1 404 ? 20.781 -7.052 28.285 1.00 19.49 404 THR A C 1
ATOM 3068 O O . THR A 1 404 ? 20.644 -5.917 28.761 1.00 20.02 404 THR A O 1
ATOM 3072 N N . TYR A 1 405 ? 20.939 -7.276 26.981 1.00 19.15 405 TYR A N 1
ATOM 3073 C CA . TYR A 1 405 ? 20.830 -6.155 26.050 1.00 19.00 405 TYR A CA 1
ATOM 3074 C C . TYR A 1 405 ? 19.440 -6.088 25.433 1.00 18.17 405 TYR A C 1
ATOM 3075 O O . TYR A 1 405 ? 19.046 -6.991 24.692 1.00 18.93 405 TYR A O 1
ATOM 3084 N N . GLY A 1 406 ? 18.724 -5.015 25.741 1.00 17.57 406 GLY A N 1
ATOM 3085 C CA . GLY A 1 406 ? 17.390 -4.778 25.219 1.00 16.68 406 GLY A CA 1
ATOM 3086 C C . GLY A 1 406 ? 17.445 -3.913 23.973 1.00 16.65 406 GLY A C 1
ATOM 3087 O O . GLY A 1 406 ? 18.190 -2.938 23.901 1.00 16.80 406 GLY A O 1
ATOM 3088 N N . ILE A 1 407 ? 16.650 -4.296 22.977 1.00 16.11 407 ILE A N 1
ATOM 3089 C CA . ILE A 1 407 ? 16.450 -3.467 21.793 1.00 15.64 407 ILE A CA 1
ATOM 3090 C C . ILE A 1 407 ? 14.956 -3.258 21.624 1.00 15.54 407 ILE A C 1
ATOM 3091 O O . ILE A 1 407 ? 14.209 -4.215 21.425 1.00 14.84 407 ILE A O 1
ATOM 3096 N N . SER A 1 408 ? 14.532 -2.003 21.740 1.00 15.77 408 SER A N 1
ATOM 3097 C CA . SER A 1 408 ? 13.163 -1.581 21.467 1.00 16.59 408 SER A CA 1
ATOM 3098 C C . SER A 1 408 ? 13.234 -0.187 20.867 1.00 16.53 408 SER A C 1
ATOM 3099 O O . SER A 1 408 ? 13.743 0.747 21.492 1.00 16.56 408 SER A O 1
ATOM 3102 N N . GLN A 1 409 ? 12.738 -0.061 19.644 1.00 15.70 409 GLN A N 1
ATOM 3103 C CA . GLN A 1 409 ? 12.827 1.181 18.876 1.00 15.48 409 GLN A CA 1
ATOM 3104 C C . GLN A 1 409 ? 11.677 2.137 19.233 1.00 15.45 409 GLN A C 1
ATOM 3105 O O . GLN A 1 409 ? 10.803 2.458 18.409 1.00 14.76 409 GLN A O 1
ATOM 3111 N N . VAL A 1 410 ? 11.687 2.609 20.476 1.00 14.93 410 VAL A N 1
ATOM 3112 C CA . VAL A 1 410 ? 10.546 3.337 21.036 1.00 15.26 410 VAL A CA 1
ATOM 3113 C C . VAL A 1 410 ? 10.250 4.658 20.313 1.00 14.78 410 VAL A C 1
ATOM 3114 O O . VAL A 1 410 ? 9.084 5.014 20.119 1.00 15.95 410 VAL A O 1
ATOM 3118 N N . LEU A 1 411 ? 11.295 5.382 19.910 1.00 14.36 411 LEU A N 1
ATOM 3119 C CA . LEU A 1 411 ? 11.103 6.654 19.206 1.00 14.29 411 LEU A CA 1
ATOM 3120 C C . LEU A 1 411 ? 10.721 6.475 17.737 1.00 13.96 411 LEU A C 1
ATOM 3121 O O . LEU A 1 411 ? 9.665 6.945 17.316 1.00 14.63 411 LEU A O 1
ATOM 3126 N N . TRP A 1 412 ? 11.562 5.796 16.959 1.00 13.08 412 TRP A N 1
ATOM 3127 C CA . TRP A 1 412 ? 11.286 5.713 15.524 1.00 12.80 412 TRP A CA 1
ATOM 3128 C C . TRP A 1 412 ? 10.073 4.833 15.256 1.00 13.23 412 TRP A C 1
ATOM 3129 O O . TRP A 1 412 ? 9.172 5.222 14.511 1.00 13.42 412 TRP A O 1
ATOM 3140 N N . GLY A 1 413 ? 10.020 3.673 15.909 1.00 13.20 413 GLY A N 1
ATOM 3141 C CA . GLY A 1 413 ? 8.825 2.844 15.866 1.00 13.12 413 GLY A CA 1
ATOM 3142 C C . GLY A 1 413 ? 8.446 2.323 14.497 1.00 12.25 413 GLY A C 1
ATOM 3143 O O . GLY A 1 413 ? 7.268 2.319 14.153 1.00 12.79 413 GLY A O 1
ATOM 3144 N N . SER A 1 414 ? 9.435 1.886 13.721 1.00 12.25 414 SER A N 1
ATOM 3145 C CA . SER A 1 414 ? 9.175 1.331 12.390 1.00 12.34 414 SER A CA 1
ATOM 3146 C C . SER A 1 414 ? 8.900 -0.163 12.474 1.00 12.13 414 SER A C 1
ATOM 3147 O O . SER A 1 414 ? 9.820 -0.954 12.699 1.00 13.67 414 SER A O 1
ATOM 3150 N N . ILE A 1 415 ? 7.648 -0.564 12.275 1.00 11.63 415 ILE A N 1
ATOM 3151 C CA . ILE A 1 415 ? 7.356 -1.991 12.325 1.00 11.97 415 ILE A CA 1
ATOM 3152 C C . ILE A 1 415 ? 8.088 -2.745 11.234 1.00 11.72 415 ILE A C 1
ATOM 3153 O O . ILE A 1 415 ? 8.212 -2.255 10.100 1.00 11.96 415 ILE A O 1
ATOM 3158 N N . GLY A 1 416 ? 8.563 -3.939 11.573 1.00 11.92 416 GLY A N 1
ATOM 3159 C CA . GLY A 1 416 ? 9.403 -4.694 10.658 1.00 11.85 416 GLY A CA 1
ATOM 3160 C C . GLY A 1 416 ? 10.879 -4.584 11.008 1.00 11.38 416 GLY A C 1
ATOM 3161 O O . GLY A 1 416 ? 11.657 -5.478 10.678 1.00 11.36 416 GLY A O 1
ATOM 3162 N N . PHE A 1 417 ? 11.256 -3.472 11.645 1.00 11.13 417 PHE A N 1
ATOM 3163 C CA . PHE A 1 417 ? 12.640 -3.230 12.068 1.00 10.91 417 PHE A CA 1
ATOM 3164 C C . PHE A 1 417 ? 13.267 -4.472 12.704 1.00 11.29 417 PHE A C 1
ATOM 3165 O O . PHE A 1 417 ? 14.413 -4.827 12.417 1.00 11.65 417 PHE A O 1
ATOM 3173 N N . THR A 1 418 ? 12.509 -5.113 13.585 1.00 12.05 418 THR A N 1
ATOM 3174 C CA . THR A 1 418 ? 13.112 -6.136 14.429 1.00 12.48 418 THR A CA 1
ATOM 3175 C C . THR A 1 418 ? 13.533 -7.403 13.704 1.00 12.54 418 THR A C 1
ATOM 3176 O O . THR A 1 418 ? 14.442 -8.068 14.164 1.00 13.53 418 THR A O 1
ATOM 3180 N N . THR A 1 419 ? 12.930 -7.746 12.563 1.00 12.54 419 THR A N 1
ATOM 3181 C CA . THR A 1 419 ? 13.420 -8.922 11.823 1.00 13.00 419 THR A CA 1
ATOM 3182 C C . THR A 1 419 ? 14.850 -8.670 11.360 1.00 13.12 419 THR A C 1
ATOM 3183 O O . THR A 1 419 ? 15.728 -9.533 11.501 1.00 13.21 419 THR A O 1
ATOM 3187 N N . GLY A 1 420 ? 15.097 -7.469 10.827 1.00 12.53 420 GLY A N 1
ATOM 3188 C CA . GLY A 1 420 ? 16.447 -7.120 10.411 1.00 12.14 420 GLY A CA 1
ATOM 3189 C C . GLY A 1 420 ? 17.372 -6.965 11.607 1.00 11.76 420 GLY A C 1
ATOM 3190 O O . GLY A 1 420 ? 18.501 -7.473 11.593 1.00 12.20 420 GLY A O 1
ATOM 3191 N N . ALA A 1 421 ? 16.901 -6.268 12.638 1.00 11.68 421 ALA A N 1
ATOM 3192 C CA . ALA A 1 421 ? 17.726 -6.043 13.834 1.00 12.33 421 ALA A CA 1
ATOM 3193 C C . ALA A 1 421 ? 18.149 -7.369 14.453 1.00 13.18 421 ALA A C 1
ATOM 3194 O O . ALA A 1 421 ? 19.263 -7.482 14.952 1.00 13.88 421 ALA A O 1
ATOM 3196 N N . THR A 1 422 ? 17.262 -8.362 14.412 1.00 12.81 422 THR A N 1
ATOM 3197 C CA . THR A 1 422 ? 17.571 -9.694 14.936 1.00 12.74 422 THR A CA 1
ATOM 3198 C C . THR A 1 422 ? 18.742 -10.309 14.173 1.00 12.21 422 THR A C 1
ATOM 3199 O O . THR A 1 422 ? 19.661 -10.874 14.784 1.00 12.40 422 THR A O 1
ATOM 3203 N N . LEU A 1 423 ? 18.733 -10.210 12.844 1.00 11.89 423 LEU A N 1
ATOM 3204 C CA . LEU A 1 423 ? 19.845 -10.700 12.047 1.00 11.92 423 LEU A CA 1
ATOM 3205 C C . LEU A 1 423 ? 21.148 -10.030 12.467 1.00 12.07 423 LEU A C 1
ATOM 3206 O O . LEU A 1 423 ? 22.140 -10.702 12.739 1.00 12.38 423 LEU A O 1
ATOM 3211 N N . GLY A 1 424 ? 21.142 -8.697 12.525 1.00 11.93 424 GLY A N 1
ATOM 3212 C CA . GLY A 1 424 ? 22.361 -7.944 12.822 1.00 12.18 424 GLY A CA 1
ATOM 3213 C C . GLY A 1 424 ? 22.879 -8.230 14.217 1.00 12.20 424 GLY A C 1
ATOM 3214 O O . GLY A 1 424 ? 24.087 -8.450 14.412 1.00 12.39 424 GLY A O 1
ATOM 3215 N N . ALA A 1 425 ? 21.959 -8.232 15.178 1.00 12.21 425 ALA A N 1
ATOM 3216 C CA . ALA A 1 425 ? 22.297 -8.583 16.566 1.00 13.29 425 ALA A CA 1
ATOM 3217 C C . ALA A 1 425 ? 22.861 -9.990 16.655 1.00 14.10 425 ALA A C 1
ATOM 3218 O O . ALA A 1 425 ? 23.811 -10.221 17.406 1.00 14.34 425 ALA A O 1
ATOM 3220 N N . ALA A 1 426 ? 22.323 -10.929 15.879 1.00 13.55 426 ALA A N 1
ATOM 3221 C CA . ALA A 1 426 ? 22.810 -12.307 15.929 1.00 13.71 426 ALA A CA 1
ATOM 3222 C C . ALA A 1 426 ? 24.221 -12.450 15.361 1.00 13.91 426 ALA A C 1
ATOM 3223 O O . ALA A 1 426 ? 25.036 -13.173 15.934 1.00 14.56 426 ALA A O 1
ATOM 3225 N N . PHE A 1 427 ? 24.538 -11.756 14.265 1.00 13.75 427 PHE A N 1
ATOM 3226 C CA . PHE A 1 427 ? 25.906 -11.748 13.749 1.00 13.90 427 PHE A CA 1
ATOM 3227 C C . PHE A 1 427 ? 26.853 -11.194 14.822 1.00 14.17 427 PHE A C 1
ATOM 3228 O O . PHE A 1 427 ? 27.888 -11.795 15.123 1.00 15.04 427 PHE A O 1
ATOM 3236 N N . ALA A 1 428 ? 26.516 -10.030 15.377 1.00 14.32 428 ALA A N 1
ATOM 3237 C CA . ALA A 1 428 ? 27.345 -9.396 16.409 1.00 14.34 428 ALA A CA 1
ATOM 3238 C C . ALA A 1 428 ? 27.509 -10.313 17.631 1.00 15.43 428 ALA A C 1
ATOM 3239 O O . ALA A 1 428 ? 28.629 -10.477 18.133 1.00 15.54 428 ALA A O 1
ATOM 3241 N N . ALA A 1 429 ? 26.404 -10.884 18.113 1.00 15.49 429 ALA A N 1
ATOM 3242 C CA . ALA A 1 429 ? 26.433 -11.795 19.267 1.00 16.34 429 ALA A CA 1
ATOM 3243 C C . ALA A 1 429 ? 27.329 -12.997 18.999 1.00 17.02 429 ALA A C 1
ATOM 3244 O O . ALA A 1 429 ? 28.094 -13.422 19.880 1.00 17.04 429 ALA A O 1
ATOM 3246 N N . GLU A 1 430 ? 27.275 -13.523 17.783 1.00 16.56 430 GLU A N 1
ATOM 3247 C CA . GLU A 1 430 ? 28.096 -14.656 17.395 1.00 17.42 430 GLU A CA 1
ATOM 3248 C C . GLU A 1 430 ? 29.579 -14.300 17.484 1.00 17.68 430 GLU A C 1
ATOM 3249 O O . GLU A 1 430 ? 30.393 -15.112 17.924 1.00 18.08 430 GLU A O 1
ATOM 3255 N N . GLU A 1 431 ? 29.921 -13.084 17.067 1.00 17.15 431 GLU A N 1
ATOM 3256 C CA . GLU A 1 431 ? 31.297 -12.607 17.069 1.00 17.72 431 GLU A CA 1
ATOM 3257 C C . GLU A 1 431 ? 31.831 -12.377 18.478 1.00 18.35 431 GLU A C 1
ATOM 3258 O O . GLU A 1 431 ? 33.029 -12.558 18.734 1.00 19.44 431 GLU A O 1
ATOM 3264 N N . ILE A 1 432 ? 30.944 -11.988 19.381 1.00 18.99 432 ILE A N 1
ATOM 3265 C CA . ILE A 1 432 ? 31.300 -11.723 20.775 1.00 20.21 432 ILE A CA 1
ATOM 3266 C C . ILE A 1 432 ? 31.402 -13.027 21.559 1.00 21.17 432 ILE A C 1
ATOM 3267 O O . ILE A 1 432 ? 32.406 -13.270 22.247 1.00 21.41 432 ILE A O 1
ATOM 3272 N N . ASP A 1 433 ? 30.381 -13.866 21.449 1.00 21.94 433 ASP A N 1
ATOM 3273 C CA . ASP A 1 433 ? 30.280 -15.091 22.228 1.00 22.98 433 ASP A CA 1
ATOM 3274 C C . ASP A 1 433 ? 29.167 -15.935 21.625 1.00 23.66 433 ASP A C 1
ATOM 3275 O O . ASP A 1 433 ? 27.988 -15.598 21.776 1.00 23.13 433 ASP A O 1
ATOM 3280 N N . PRO A 1 434 ? 29.532 -17.026 20.938 1.00 24.60 434 PRO A N 1
ATOM 3281 C CA . PRO A 1 434 ? 28.550 -17.890 20.271 1.00 25.13 434 PRO A CA 1
ATOM 3282 C C . PRO A 1 434 ? 27.522 -18.524 21.219 1.00 25.47 434 PRO A C 1
ATOM 3283 O O . PRO A 1 434 ? 26.558 -19.134 20.743 1.00 26.14 434 PRO A O 1
ATOM 3287 N N . LYS A 1 435 ? 27.736 -18.423 22.522 1.00 25.32 435 LYS A N 1
ATOM 3288 C CA . LYS A 1 435 ? 26.747 -18.839 23.496 1.00 24.98 435 LYS A CA 1
ATOM 3289 C C . LYS A 1 435 ? 25.640 -17.842 23.842 1.00 23.70 435 LYS A C 1
ATOM 3290 O O . LYS A 1 435 ? 24.718 -18.168 24.484 1.00 23.66 435 LYS A O 1
ATOM 3296 N N . LYS A 1 436 ? 25.784 -16.605 23.392 1.00 21.88 436 LYS A N 1
ATOM 3297 C CA . LYS A 1 436 ? 24.808 -15.575 23.665 1.00 21.16 436 LYS A CA 1
ATOM 3298 C C . LYS A 1 436 ? 23.559 -15.879 22.817 1.00 19.43 436 LYS A C 1
ATOM 3299 O O . LYS A 1 436 ? 23.674 -16.156 21.678 1.00 20.28 436 LYS A O 1
ATOM 3305 N N . ARG A 1 437 ? 22.406 -15.818 23.447 1.00 18.27 437 ARG A N 1
ATOM 3306 C CA . ARG A 1 437 ? 21.137 -16.049 22.754 1.00 17.56 437 ARG A CA 1
ATOM 3307 C C . ARG A 1 437 ? 20.569 -14.723 22.275 1.00 16.90 437 ARG A C 1
ATOM 3308 O O . ARG A 1 437 ? 20.766 -13.688 22.910 1.00 16.41 437 ARG A O 1
ATOM 3316 N N . VAL A 1 438 ? 19.856 -14.772 21.156 1.00 16.13 438 VAL A N 1
ATOM 3317 C CA . VAL A 1 438 ? 19.153 -13.618 20.637 1.00 15.37 438 VAL A CA 1
ATOM 3318 C C . VAL A 1 438 ? 17.677 -14.003 20.557 1.00 14.80 438 VAL A C 1
ATOM 3319 O O . VAL A 1 438 ? 17.333 -14.999 19.912 1.00 14.93 438 VAL A O 1
ATOM 3323 N N . ILE A 1 439 ? 16.854 -13.227 21.243 1.00 14.41 439 ILE A N 1
ATOM 3324 C CA . ILE A 1 439 ? 15.457 -13.561 21.459 1.00 15.21 439 ILE A CA 1
ATOM 3325 C C . ILE A 1 439 ? 14.595 -12.438 20.913 1.00 14.84 439 ILE A C 1
ATOM 3326 O O . ILE A 1 439 ? 14.723 -11.302 21.347 1.00 14.84 439 ILE A O 1
ATOM 3331 N N . LEU A 1 440 ? 13.705 -12.772 19.979 1.00 14.34 440 LEU A N 1
ATOM 3332 C CA . LEU A 1 440 ? 12.883 -11.783 19.310 1.00 14.15 440 LEU A CA 1
ATOM 3333 C C . LEU A 1 440 ? 11.425 -12.020 19.643 1.00 13.21 440 LEU A C 1
ATOM 3334 O O . LEU A 1 440 ? 10.955 -13.155 19.541 1.00 14.21 440 LEU A O 1
ATOM 3339 N N . PHE A 1 441 ? 10.725 -10.960 20.045 1.00 13.12 441 PHE A N 1
ATOM 3340 C CA . PHE A 1 441 ? 9.270 -10.938 20.095 1.00 13.25 441 PHE A CA 1
ATOM 3341 C C . PHE A 1 441 ? 8.761 -9.973 19.037 1.00 13.25 441 PHE A C 1
ATOM 3342 O O . PHE A 1 441 ? 8.987 -8.758 19.134 1.00 13.11 441 PHE A O 1
ATOM 3350 N N . ILE A 1 442 ? 8.066 -10.525 18.040 1.00 13.19 442 ILE A N 1
ATOM 3351 C CA . ILE A 1 442 ? 7.584 -9.740 16.904 1.00 12.87 442 ILE A CA 1
ATOM 3352 C C . ILE A 1 442 ? 6.105 -10.060 16.649 1.00 12.71 442 ILE A C 1
ATOM 3353 O O . ILE A 1 442 ? 5.682 -11.211 16.777 1.00 13.60 442 ILE A O 1
ATOM 3358 N N . GLY A 1 443 ? 5.319 -9.047 16.305 1.00 12.22 443 GLY A N 1
ATOM 3359 C CA . GLY A 1 443 ? 3.916 -9.267 15.995 1.00 12.22 443 GLY A CA 1
ATOM 3360 C C . GLY A 1 443 ? 3.717 -9.888 14.622 1.00 12.28 443 GLY A C 1
ATOM 3361 O O . GLY A 1 443 ? 4.554 -9.754 13.731 1.00 12.26 443 GLY A O 1
ATOM 3362 N N . ASP A 1 444 ? 2.600 -10.583 14.450 1.00 11.80 444 ASP A N 1
ATOM 3363 C CA . ASP A 1 444 ? 2.231 -11.145 13.164 1.00 12.05 444 ASP A CA 1
ATOM 3364 C C . ASP A 1 444 ? 2.167 -10.100 12.043 1.00 11.63 444 ASP A C 1
ATOM 3365 O O . ASP A 1 444 ? 2.553 -10.380 10.902 1.00 12.42 444 ASP A O 1
ATOM 3370 N N . GLY A 1 445 ? 1.679 -8.906 12.369 1.00 11.91 445 GLY A N 1
ATOM 3371 C CA . GLY A 1 445 ? 1.606 -7.823 11.372 1.00 11.62 445 GLY A CA 1
ATOM 3372 C C . GLY A 1 445 ? 2.983 -7.344 10.955 1.00 12.21 445 GLY A C 1
ATOM 3373 O O . GLY A 1 445 ? 3.284 -7.243 9.756 1.00 11.69 445 GLY A O 1
ATOM 3374 N N . SER A 1 446 ? 3.819 -7.030 11.944 1.00 11.72 446 SER A N 1
ATOM 3375 C CA . SER A 1 446 ? 5.153 -6.495 11.689 1.00 12.10 446 SER A CA 1
ATOM 3376 C C . SER A 1 446 ? 6.024 -7.460 10.909 1.00 11.88 446 SER A C 1
ATOM 3377 O O . SER A 1 446 ? 6.805 -7.058 10.048 1.00 11.48 446 SER A O 1
ATOM 3380 N N . LEU A 1 447 ? 5.899 -8.751 11.212 1.00 11.34 447 LEU A N 1
ATOM 3381 C CA . LEU A 1 447 ? 6.678 -9.771 10.521 1.00 11.54 447 LEU A CA 1
ATOM 3382 C C . LEU A 1 447 ? 6.513 -9.692 9.002 1.00 11.14 447 LEU A C 1
ATOM 3383 O O . LEU A 1 447 ? 7.460 -9.938 8.252 1.00 11.93 447 LEU A O 1
ATOM 3388 N N . GLN A 1 448 ? 5.309 -9.353 8.550 1.00 10.86 448 GLN A N 1
ATOM 3389 C CA . GLN A 1 448 ? 5.047 -9.359 7.115 1.00 11.12 448 GLN A CA 1
ATOM 3390 C C . GLN A 1 448 ? 5.946 -8.383 6.356 1.00 10.73 448 GLN A C 1
ATOM 3391 O O . GLN A 1 448 ? 6.291 -8.634 5.201 1.00 11.52 448 GLN A O 1
ATOM 3397 N N . LEU A 1 449 ? 6.297 -7.265 6.989 1.00 10.98 449 LEU A N 1
ATOM 3398 C CA . LEU A 1 449 ? 7.024 -6.204 6.266 1.00 10.79 449 LEU A CA 1
ATOM 3399 C C . LEU A 1 449 ? 8.447 -6.599 5.887 1.00 10.11 449 LEU A C 1
ATOM 3400 O O . LEU A 1 449 ? 8.990 -6.075 4.912 1.00 10.34 449 LEU A O 1
ATOM 3405 N N . THR A 1 450 ? 9.050 -7.495 6.668 1.00 10.28 450 THR A N 1
ATOM 3406 C CA . THR A 1 450 ? 10.483 -7.776 6.552 1.00 10.83 450 THR A CA 1
ATOM 3407 C C . THR A 1 450 ? 10.787 -9.275 6.669 1.00 10.95 450 THR A C 1
ATOM 3408 O O . THR A 1 450 ? 11.938 -9.661 6.936 1.00 10.98 450 THR A O 1
ATOM 3412 N N . VAL A 1 451 ? 9.772 -10.105 6.401 1.00 10.90 451 VAL A N 1
ATOM 3413 C CA . VAL A 1 451 ? 9.851 -11.551 6.650 1.00 11.29 451 VAL 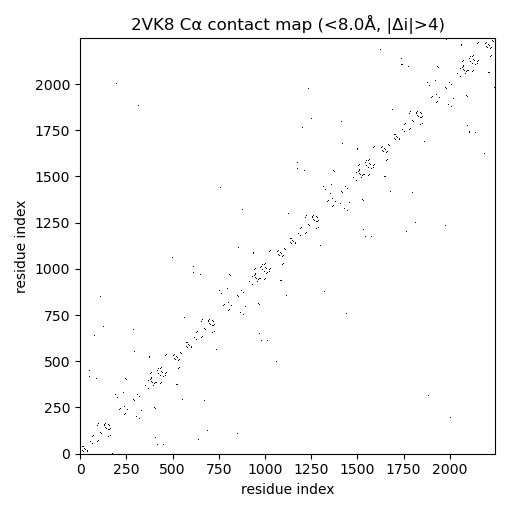A CA 1
ATOM 3414 C C . VAL A 1 451 ? 11.036 -12.211 5.943 1.00 11.51 451 VAL A C 1
ATOM 3415 O O . VAL A 1 451 ? 11.612 -13.177 6.460 1.00 12.17 451 VAL A O 1
ATOM 3419 N N . GLN A 1 452 ? 11.410 -11.704 4.772 1.00 11.34 452 GLN A N 1
ATOM 3420 C CA . GLN A 1 452 ? 12.442 -12.392 3.982 1.00 11.34 452 GLN A CA 1
ATOM 3421 C C . GLN A 1 452 ? 13.807 -12.404 4.658 1.00 11.98 452 GLN A C 1
ATOM 3422 O O . GLN A 1 452 ? 14.671 -13.204 4.277 1.00 12.00 452 GLN A O 1
ATOM 3428 N N . GLU A 1 453 ? 14.022 -11.534 5.649 1.00 11.65 453 GLU A N 1
ATOM 3429 C CA . GLU A 1 453 ? 15.343 -11.533 6.282 1.00 11.82 453 GLU A CA 1
ATOM 3430 C C . GLU A 1 453 ? 15.623 -12.783 7.130 1.00 12.30 453 GLU A C 1
ATOM 3431 O O . GLU A 1 453 ? 16.786 -13.058 7.459 1.00 12.50 453 GLU A O 1
ATOM 3437 N N . ILE A 1 454 ? 14.598 -13.560 7.439 1.00 12.10 454 ILE A N 1
ATOM 3438 C CA . ILE A 1 454 ? 14.801 -14.890 8.037 1.00 12.67 454 ILE A CA 1
ATOM 3439 C C . ILE A 1 454 ? 15.695 -15.754 7.139 1.00 12.34 454 ILE A C 1
ATOM 3440 O O . ILE A 1 454 ? 16.513 -16.541 7.635 1.00 12.73 454 ILE A O 1
ATOM 3445 N N . SER A 1 455 ? 15.563 -15.606 5.823 1.00 12.22 455 SER A N 1
ATOM 3446 C CA . SER A 1 455 ? 16.427 -16.274 4.864 1.00 12.07 455 SER A CA 1
ATOM 3447 C C . SER A 1 455 ? 17.928 -16.100 5.161 1.00 12.13 455 SER A C 1
ATOM 3448 O O . SER A 1 455 ? 18.699 -17.060 5.115 1.00 12.79 455 SER A O 1
ATOM 3451 N N . THR A 1 456 ? 18.318 -14.873 5.495 1.00 12.09 456 THR A N 1
ATOM 3452 C CA . THR A 1 456 ? 19.728 -14.553 5.725 1.00 12.31 456 THR A CA 1
ATOM 3453 C C . THR A 1 456 ? 20.210 -15.144 7.054 1.00 12.88 456 THR A C 1
ATOM 3454 O O . THR A 1 456 ? 21.384 -15.529 7.182 1.00 13.41 456 THR A O 1
ATOM 3458 N N . MET A 1 457 ? 19.314 -15.214 8.033 1.00 12.36 457 MET A N 1
ATOM 3459 C CA . MET A 1 457 ? 19.619 -15.940 9.286 1.00 13.13 457 MET A CA 1
ATOM 3460 C C . MET A 1 457 ? 19.945 -17.405 8.996 1.00 14.06 457 MET A C 1
ATOM 3461 O O . MET A 1 457 ? 20.939 -17.944 9.499 1.00 14.64 457 MET A O 1
ATOM 3466 N N . ILE A 1 458 ? 19.096 -18.051 8.199 1.00 13.79 458 ILE A N 1
ATOM 3467 C CA . ILE A 1 458 ? 19.273 -19.460 7.829 1.00 14.14 458 ILE A CA 1
ATOM 3468 C C . ILE A 1 458 ? 20.585 -19.671 7.083 1.00 14.39 458 ILE A C 1
ATOM 3469 O O . ILE A 1 458 ? 21.347 -20.602 7.372 1.00 15.23 458 ILE A O 1
ATOM 3474 N N . ARG A 1 459 ? 20.871 -18.808 6.118 1.00 14.35 459 ARG A N 1
ATOM 3475 C CA . ARG A 1 459 ? 22.032 -19.018 5.273 1.00 15.18 459 ARG A CA 1
ATOM 3476 C C . ARG A 1 459 ? 23.344 -18.991 6.065 1.00 15.13 459 ARG A C 1
ATOM 3477 O O . ARG A 1 459 ? 24.305 -19.651 5.674 1.00 15.79 459 ARG A O 1
ATOM 3485 N N . TRP A 1 460 ? 23.357 -18.248 7.171 1.00 14.92 460 TRP A N 1
ATOM 3486 C CA . TRP A 1 460 ? 24.559 -18.107 8.002 1.00 15.26 460 TRP A CA 1
ATOM 3487 C C . TRP A 1 460 ? 24.539 -19.003 9.240 1.00 15.87 460 TRP A C 1
ATOM 3488 O O . TRP A 1 460 ? 25.468 -18.967 10.051 1.00 16.41 460 TRP A O 1
ATOM 3499 N N . GLY A 1 461 ? 23.491 -19.805 9.391 1.00 15.55 461 GLY A N 1
ATOM 3500 C CA . GLY A 1 461 ? 23.402 -20.732 10.521 1.00 15.47 461 GLY A CA 1
ATOM 3501 C C . GLY A 1 461 ? 23.260 -20.038 11.854 1.00 16.26 461 GLY A C 1
ATOM 3502 O O . GLY A 1 461 ? 23.680 -20.568 12.882 1.00 16.88 461 GLY A O 1
ATOM 3503 N N . LEU A 1 462 ? 22.684 -18.842 11.843 1.00 15.43 462 LEU A N 1
ATOM 3504 C CA . LEU A 1 462 ? 22.406 -18.108 13.066 1.00 15.73 462 LEU A CA 1
ATOM 3505 C C . LEU A 1 462 ? 21.187 -18.691 13.763 1.00 16.04 462 LEU A C 1
ATOM 3506 O O . LEU A 1 462 ? 20.285 -19.225 13.106 1.00 16.19 462 LEU A O 1
ATOM 3511 N N . LYS A 1 463 ? 21.136 -18.556 15.085 1.00 16.08 463 LYS A N 1
ATOM 3512 C CA . LYS A 1 463 ? 20.219 -19.368 15.905 1.00 16.63 463 LYS A CA 1
ATOM 3513 C C . LYS A 1 463 ? 19.266 -18.602 16.837 1.00 16.14 463 LYS A C 1
ATOM 3514 O O . LYS A 1 463 ? 19.048 -19.000 17.975 1.00 15.64 463 LYS A O 1
ATOM 3520 N N . PRO A 1 464 ? 18.646 -17.514 16.342 1.00 15.00 464 PRO A N 1
ATOM 3521 C CA . PRO A 1 464 ? 17.741 -16.741 17.193 1.00 15.03 464 PRO A CA 1
ATOM 3522 C C . PRO A 1 464 ? 16.455 -17.493 17.516 1.00 14.85 464 PRO A C 1
ATOM 3523 O O . PRO A 1 464 ? 16.077 -18.432 16.792 1.00 15.36 464 PRO A O 1
ATOM 3527 N N . TYR A 1 465 ? 15.807 -17.074 18.599 1.00 14.39 465 TYR A N 1
ATOM 3528 C CA . TYR A 1 465 ? 14.475 -17.527 18.966 1.00 15.07 465 TYR A CA 1
ATOM 3529 C C . TYR A 1 465 ? 13.504 -16.512 18.402 1.00 14.34 465 TYR A C 1
ATOM 3530 O O . TYR A 1 465 ? 13.507 -15.348 18.797 1.00 14.75 465 TYR A O 1
ATOM 3539 N N . LEU A 1 466 ? 12.650 -16.960 17.490 1.00 14.13 466 LEU A N 1
ATOM 3540 C CA . LEU A 1 466 ? 11.711 -16.053 16.836 1.00 13.94 466 LEU A CA 1
ATOM 3541 C C . LEU A 1 466 ? 10.311 -16.310 17.383 1.00 13.63 466 LEU A C 1
ATOM 3542 O O . LEU A 1 466 ? 9.614 -17.220 16.899 1.00 13.75 466 LEU A O 1
ATOM 3547 N N . PHE A 1 467 ? 9.922 -15.545 18.405 1.00 13.93 467 PHE A N 1
ATOM 3548 C CA . PHE A 1 467 ? 8.571 -15.620 18.963 1.00 14.21 467 PHE A CA 1
ATOM 3549 C C . PHE A 1 467 ? 7.662 -14.691 18.164 1.00 14.49 467 PHE A C 1
ATOM 3550 O O . PHE A 1 467 ? 7.891 -13.477 18.125 1.00 15.26 467 PHE A O 1
ATOM 3558 N N . VAL A 1 468 ? 6.624 -15.259 17.557 1.00 14.21 468 VAL A N 1
ATOM 3559 C CA . VAL A 1 468 ? 5.693 -14.512 16.709 1.00 13.78 468 VAL A CA 1
ATOM 3560 C C . VAL A 1 468 ? 4.338 -14.442 17.400 1.00 13.60 468 VAL A C 1
ATOM 3561 O O . VAL A 1 468 ? 3.723 -15.487 17.671 1.00 14.82 468 VAL A O 1
ATOM 3565 N N . LEU A 1 469 ? 3.888 -13.236 17.735 1.00 14.15 469 LEU A N 1
ATOM 3566 C CA . LEU A 1 469 ? 2.632 -13.072 18.456 1.00 14.10 469 LEU A CA 1
ATOM 3567 C C . LEU A 1 469 ? 1.468 -13.042 17.476 1.00 14.61 469 LEU A C 1
ATOM 3568 O O . LEU A 1 469 ? 1.222 -12.038 16.811 1.00 13.60 469 LEU A O 1
ATOM 3573 N N . ASN A 1 470 ? 0.785 -14.177 17.355 1.00 14.44 470 ASN A N 1
ATOM 3574 C CA . ASN A 1 470 ? -0.388 -14.255 16.498 1.00 14.72 470 ASN A CA 1
ATOM 3575 C C . ASN A 1 470 ? -1.656 -13.851 17.240 1.00 14.53 470 ASN A C 1
ATOM 3576 O O . ASN A 1 470 ? -2.241 -14.643 18.007 1.00 15.35 470 ASN A O 1
ATOM 3581 N N . ASN A 1 471 ? -2.060 -12.605 17.033 1.00 14.48 471 ASN A N 1
ATOM 3582 C CA . ASN A 1 471 ? -3.338 -12.096 17.527 1.00 14.23 471 ASN A CA 1
ATOM 3583 C C . ASN A 1 471 ? -4.231 -11.637 16.378 1.00 14.07 471 ASN A C 1
ATOM 3584 O O . ASN A 1 471 ? -5.103 -10.790 16.546 1.00 14.42 471 ASN A O 1
ATOM 3589 N N . ASP A 1 472 ? -3.987 -12.229 15.210 1.00 14.88 472 ASP A N 1
ATOM 3590 C CA . ASP A 1 472 ? -4.784 -11.988 14.007 1.00 15.54 472 ASP A CA 1
ATOM 3591 C C . ASP A 1 472 ? -4.920 -10.505 13.638 1.00 15.26 472 ASP A C 1
ATOM 3592 O O . ASP A 1 472 ? -6.027 -9.990 13.488 1.00 16.01 472 ASP A O 1
ATOM 3597 N N . GLY A 1 473 ? -3.784 -9.821 13.492 1.00 14.70 473 GLY A N 1
ATOM 3598 C CA . GLY A 1 473 ? -3.798 -8.460 12.988 1.00 13.98 473 GLY A CA 1
ATOM 3599 C C . GLY A 1 473 ? -3.054 -7.449 13.830 1.00 13.41 473 GLY A C 1
ATOM 3600 O O . GLY A 1 473 ? -2.218 -7.789 14.684 1.00 13.84 473 GLY A O 1
ATOM 3601 N N . TYR A 1 474 ? -3.380 -6.202 13.593 1.00 13.24 474 TYR A N 1
ATOM 3602 C CA . TYR A 1 474 ? -2.651 -5.112 14.183 1.00 13.59 474 TYR A CA 1
ATOM 3603 C C . TYR A 1 474 ? -3.338 -4.668 15.482 1.00 14.04 474 TYR A C 1
ATOM 3604 O O . TYR A 1 474 ? -4.048 -3.748 15.499 1.00 14.99 474 TYR A O 1
ATOM 3613 N N . THR A 1 475 ? -3.074 -5.361 16.565 1.00 15.06 475 THR A N 1
ATOM 3614 C CA . THR A 1 475 ? -3.794 -5.099 17.824 1.00 15.93 475 THR A CA 1
ATOM 3615 C C . THR A 1 475 ? -3.523 -3.721 18.426 1.00 16.15 475 THR A C 1
ATOM 3616 O O . THR A 1 475 ? -4.401 -3.073 18.831 1.00 15.70 475 THR A O 1
ATOM 3620 N N . ILE A 1 476 ? -2.276 -3.292 18.441 1.00 15.77 476 ILE A N 1
ATOM 3621 C CA . ILE A 1 476 ? -2.003 -1.947 18.884 1.00 16.91 476 ILE A CA 1
ATOM 3622 C C . ILE A 1 476 ? -2.895 -0.909 18.214 1.00 17.27 476 ILE A C 1
ATOM 3623 O O . ILE A 1 476 ? -3.417 -0.042 18.871 1.00 17.38 476 ILE A O 1
ATOM 3628 N N . GLN A 1 477 ? -3.052 -1.014 16.903 1.00 17.28 477 GLN A N 1
ATOM 3629 C CA . GLN A 1 477 ? -3.844 -0.027 16.170 1.00 17.62 477 GLN A CA 1
ATOM 3630 C C . GLN A 1 477 ? -5.335 -0.163 16.424 1.00 17.61 477 GLN A C 1
ATOM 3631 O O . GLN A 1 477 ? -6.050 0.837 16.447 1.00 17.99 477 GLN A O 1
ATOM 3637 N N . LYS A 1 478 ? -5.796 -1.396 16.613 1.00 17.46 478 LYS A N 1
ATOM 3638 C CA . LYS A 1 478 ? -7.202 -1.648 16.935 1.00 17.72 478 LYS A CA 1
ATOM 3639 C C . LYS A 1 478 ? -7.605 -0.949 18.236 1.00 19.08 478 LYS A C 1
ATOM 3640 O O . LYS A 1 478 ? -8.758 -0.519 18.390 1.00 19.25 478 LYS A O 1
ATOM 3646 N N . LEU A 1 479 ? -6.639 -0.808 19.143 1.00 19.80 479 LEU A N 1
ATOM 3647 C CA . LEU A 1 479 ? -6.850 -0.114 20.419 1.00 20.92 479 LEU A CA 1
ATOM 3648 C C . LEU A 1 479 ? -6.754 1.420 20.303 1.00 21.20 479 LEU A C 1
ATOM 3649 O O . LEU A 1 479 ? -7.285 2.147 21.153 1.00 22.30 479 LEU A O 1
ATOM 3654 N N . ILE A 1 480 ? -6.090 1.910 19.257 1.00 20.76 480 ILE A N 1
ATOM 3655 C CA . ILE A 1 480 ? -6.009 3.349 18.977 1.00 20.74 480 ILE A CA 1
ATOM 3656 C C . ILE A 1 480 ? -7.282 3.829 18.262 1.00 20.86 480 ILE A C 1
ATOM 3657 O O . ILE A 1 480 ? -7.943 4.781 18.706 1.00 20.39 480 ILE A O 1
ATOM 3662 N N . HIS A 1 481 ? -7.604 3.172 17.152 1.00 20.68 481 HIS A N 1
ATOM 3663 C CA . HIS A 1 481 ? -8.706 3.557 16.284 1.00 20.89 481 HIS A CA 1
ATOM 3664 C C . HIS A 1 481 ? -9.029 2.399 15.340 1.00 20.73 481 HIS A C 1
ATOM 3665 O O . HIS A 1 481 ? -8.118 1.814 14.732 1.00 20.74 481 HIS A O 1
ATOM 3672 N N . GLY A 1 482 ? -10.315 2.069 15.222 1.00 20.61 482 GLY A N 1
ATOM 3673 C CA . GLY A 1 482 ? -10.776 1.031 14.284 1.00 19.79 482 GLY A CA 1
ATOM 3674 C C . GLY A 1 482 ? -10.584 -0.410 14.733 1.00 19.60 482 GLY A C 1
ATOM 3675 O O . GLY A 1 482 ? -9.904 -1.191 14.060 1.00 19.30 482 GLY A O 1
ATOM 3676 N N . PRO A 1 483 ? -11.219 -0.797 15.856 1.00 19.46 483 PRO A N 1
ATOM 3677 C CA . PRO A 1 483 ? -11.035 -2.152 16.381 1.00 19.18 483 PRO A CA 1
ATOM 3678 C C . PRO A 1 483 ? -11.448 -3.257 15.408 1.00 19.08 483 PRO A C 1
ATOM 3679 O O . PRO A 1 483 ? -10.888 -4.352 15.455 1.00 18.77 483 PRO A O 1
ATOM 3683 N N . LYS A 1 484 ? -12.409 -2.965 14.533 1.00 19.24 484 LYS A N 1
ATOM 3684 C CA . LYS A 1 484 ? -12.826 -3.927 13.516 1.00 19.91 484 LYS A CA 1
ATOM 3685 C C . LYS A 1 484 ? -12.571 -3.432 12.087 1.00 19.04 484 LYS A C 1
ATOM 3686 O O . LYS A 1 484 ? -13.097 -4.009 11.131 1.00 19.41 484 LYS A O 1
ATOM 3692 N N . ALA A 1 485 ? -11.778 -2.370 11.942 1.00 17.93 485 ALA A N 1
ATOM 3693 C CA . ALA A 1 485 ? -11.533 -1.784 10.625 1.00 17.33 485 ALA A CA 1
ATOM 3694 C C . ALA A 1 485 ? -10.709 -2.752 9.791 1.00 16.91 485 ALA A C 1
ATOM 3695 O O . ALA A 1 485 ? -9.767 -3.373 10.292 1.00 16.72 485 ALA A O 1
ATOM 3697 N N . GLN A 1 486 ? -11.077 -2.895 8.520 1.00 16.48 486 GLN A N 1
ATOM 3698 C CA . GLN A 1 486 ? -10.400 -3.848 7.645 1.00 16.99 486 GLN A CA 1
ATOM 3699 C C . GLN A 1 486 ? -8.916 -3.527 7.421 1.00 15.52 486 GLN A C 1
ATOM 3700 O O . GLN A 1 486 ? -8.122 -4.439 7.205 1.00 15.14 486 GLN A O 1
ATOM 3706 N N . TYR A 1 487 ? -8.550 -2.246 7.496 1.00 14.72 487 TYR A N 1
ATOM 3707 C CA . TYR A 1 487 ? -7.136 -1.861 7.377 1.00 14.40 487 TYR A CA 1
ATOM 3708 C C . TYR A 1 487 ? -6.265 -2.348 8.551 1.00 14.44 487 TYR A C 1
ATOM 3709 O O . TYR A 1 487 ? -5.036 -2.371 8.443 1.00 14.38 487 TYR A O 1
ATOM 3718 N N . ASN A 1 488 ? -6.891 -2.715 9.669 1.00 13.91 488 ASN A N 1
ATOM 3719 C CA . ASN A 1 488 ? -6.158 -3.269 10.804 1.00 13.98 488 ASN A CA 1
ATOM 3720 C C . ASN A 1 488 ? -6.074 -4.789 10.784 1.00 14.21 488 ASN A C 1
ATOM 3721 O O . ASN A 1 488 ? -5.544 -5.406 11.718 1.00 14.43 488 ASN A O 1
ATOM 3726 N N . GLU A 1 489 ? -6.605 -5.388 9.718 1.00 14.04 489 GLU A N 1
ATOM 3727 C CA . GLU A 1 489 ? -6.561 -6.829 9.530 1.00 13.82 489 GLU A CA 1
ATOM 3728 C C . GLU A 1 489 ? -5.477 -7.218 8.531 1.00 13.83 489 GLU A C 1
ATOM 3729 O O . GLU A 1 489 ? -5.092 -6.409 7.688 1.00 13.73 489 GLU A O 1
ATOM 3735 N N . ILE A 1 490 ? -4.985 -8.450 8.640 1.00 13.40 490 ILE A N 1
ATOM 3736 C CA . ILE A 1 490 ? -3.900 -8.929 7.778 1.00 13.51 490 ILE A CA 1
ATOM 3737 C C . ILE A 1 490 ? -4.261 -10.265 7.143 1.00 13.80 490 ILE A C 1
ATOM 3738 O O . ILE A 1 490 ? -5.127 -11.002 7.655 1.00 14.09 490 ILE A O 1
ATOM 3743 N N . GLN A 1 491 ? -3.622 -10.568 6.018 1.00 12.69 491 GLN A N 1
ATOM 3744 C CA . GLN A 1 491 ? -3.722 -11.899 5.421 1.00 12.68 491 GLN A CA 1
ATOM 3745 C C . GLN A 1 491 ? -3.088 -12.912 6.371 1.00 13.22 491 GLN A C 1
ATOM 3746 O O . GLN A 1 491 ? -2.017 -12.658 6.914 1.00 12.77 491 GLN A O 1
ATOM 3752 N N . GLY A 1 492 ? -3.760 -14.042 6.589 1.00 13.35 492 GLY A N 1
ATOM 3753 C CA . GLY A 1 492 ? -3.272 -15.055 7.526 1.00 13.36 492 GLY A CA 1
ATOM 3754 C C . GLY A 1 492 ? -2.188 -15.917 6.894 1.00 13.12 492 GLY A C 1
ATOM 3755 O O . GLY A 1 492 ? -2.426 -16.577 5.865 1.00 15.09 492 GLY A O 1
ATOM 3756 N N . TRP A 1 493 ? -1.000 -15.918 7.498 1.00 13.16 493 TRP A N 1
ATOM 3757 C CA . TRP A 1 493 ? 0.100 -16.744 7.006 1.00 12.94 493 TRP A CA 1
ATOM 3758 C C . TRP A 1 493 ? 0.308 -18.001 7.832 1.00 13.07 493 TRP A C 1
ATOM 3759 O O . TRP A 1 493 ? -0.033 -18.036 9.013 1.00 13.63 493 TRP A O 1
ATOM 3770 N N . ASP A 1 494 ? 0.902 -19.007 7.197 1.00 12.98 494 ASP A N 1
ATOM 3771 C CA . ASP A 1 494 ? 1.355 -20.213 7.892 1.00 13.13 494 ASP A CA 1
ATOM 3772 C C . ASP A 1 494 ? 2.762 -19.925 8.415 1.00 12.91 494 ASP A C 1
ATOM 3773 O O . ASP A 1 494 ? 3.753 -20.245 7.758 1.00 13.28 494 ASP A O 1
ATOM 3778 N N . HIS A 1 495 ? 2.833 -19.280 9.582 1.00 13.05 495 HIS A N 1
ATOM 3779 C CA . HIS A 1 495 ? 4.116 -18.831 10.118 1.00 13.26 495 HIS A CA 1
ATOM 3780 C C . HIS A 1 495 ? 5.141 -19.942 10.259 1.00 13.98 495 HIS A C 1
ATOM 3781 O O . HIS A 1 495 ? 6.308 -19.761 9.912 1.00 13.52 495 HIS A O 1
ATOM 3788 N N . LEU A 1 496 ? 4.707 -21.100 10.756 1.00 13.44 496 LEU A N 1
ATOM 3789 C CA . LEU A 1 496 ? 5.671 -22.164 11.027 1.00 14.04 496 LEU A CA 1
ATOM 3790 C C . LEU A 1 496 ? 6.277 -22.773 9.759 1.00 13.65 496 LEU A C 1
ATOM 3791 O O . LEU A 1 496 ? 7.306 -23.442 9.822 1.00 14.95 496 LEU A O 1
ATOM 3796 N N . SER A 1 497 ? 5.667 -22.505 8.601 1.00 13.74 497 SER A N 1
ATOM 3797 C CA . SER A 1 497 ? 6.249 -22.956 7.340 1.00 13.91 497 SER A CA 1
ATOM 3798 C C . SER A 1 497 ? 7.298 -21.999 6.743 1.00 13.15 497 SER A C 1
ATOM 3799 O O . SER A 1 497 ? 7.924 -22.326 5.743 1.00 12.88 497 SER A O 1
ATOM 3802 N N . LEU A 1 498 ? 7.487 -20.836 7.371 1.00 13.26 498 LEU A N 1
ATOM 3803 C CA . LEU A 1 498 ? 8.433 -19.847 6.838 1.00 13.60 498 LEU A CA 1
ATOM 3804 C C . LEU A 1 498 ? 9.863 -20.380 6.793 1.00 13.76 498 LEU A C 1
ATOM 3805 O O . LEU A 1 498 ? 10.533 -20.282 5.767 1.00 13.55 498 LEU A O 1
ATOM 3810 N N . LEU A 1 499 ? 10.325 -20.975 7.893 1.00 13.32 499 LEU A N 1
ATOM 3811 C CA . LEU A 1 499 ? 11.685 -21.517 7.920 1.00 13.91 499 LEU A CA 1
ATOM 3812 C C . LEU A 1 499 ? 11.965 -22.518 6.773 1.00 14.23 499 LEU A C 1
ATOM 3813 O O . LEU A 1 499 ? 12.895 -22.312 5.993 1.00 14.64 499 LEU A O 1
ATOM 3818 N N . PRO A 1 500 ? 11.147 -23.588 6.641 1.00 13.92 500 PRO A N 1
ATOM 3819 C CA . PRO A 1 500 ? 11.409 -24.476 5.498 1.00 13.91 500 PRO A CA 1
ATOM 3820 C C . PRO A 1 500 ? 11.219 -23.830 4.120 1.00 14.29 500 PRO A C 1
ATOM 3821 O O . PRO A 1 500 ? 11.934 -24.177 3.187 1.00 14.97 500 PRO A O 1
ATOM 3825 N N . THR A 1 501 ? 10.290 -22.883 4.003 1.00 13.86 501 THR A N 1
ATOM 3826 C CA . THR A 1 501 ? 10.077 -22.193 2.720 1.00 14.07 501 THR A CA 1
ATOM 3827 C C . THR A 1 501 ? 11.334 -21.439 2.288 1.00 13.86 501 THR A C 1
ATOM 3828 O O . THR A 1 501 ? 11.663 -21.392 1.102 1.00 14.36 501 THR A O 1
ATOM 3832 N N . PHE A 1 502 ? 12.065 -20.909 3.272 1.00 14.06 502 PHE A N 1
ATOM 3833 C CA . PHE A 1 502 ? 13.319 -20.214 2.999 1.00 14.37 502 PHE A CA 1
ATOM 3834 C C . PHE A 1 502 ? 14.540 -21.134 3.007 1.00 14.93 502 PHE A C 1
ATOM 3835 O O . PHE A 1 502 ? 15.667 -20.658 3.010 1.00 15.53 502 PHE A O 1
ATOM 3843 N N . GLY A 1 503 ? 14.299 -22.451 2.991 1.00 15.30 503 GLY A N 1
ATOM 3844 C CA . GLY A 1 503 ? 15.366 -23.430 2.844 1.00 16.09 503 GLY A CA 1
ATOM 3845 C C . GLY A 1 503 ? 16.019 -23.916 4.125 1.00 16.42 503 GLY A C 1
ATOM 3846 O O . GLY A 1 503 ? 17.064 -24.562 4.044 1.00 17.12 503 GLY A O 1
ATOM 3847 N N . ALA A 1 504 ? 15.440 -23.626 5.294 1.00 16.79 504 ALA A N 1
ATOM 3848 C CA . ALA A 1 504 ? 16.005 -24.132 6.564 1.00 17.52 504 ALA A CA 1
ATOM 3849 C C . ALA A 1 504 ? 15.971 -25.664 6.608 1.00 18.77 504 ALA A C 1
ATOM 3850 O O . ALA A 1 504 ? 14.997 -26.279 6.191 1.00 19.04 504 ALA A O 1
ATOM 3852 N N . LYS A 1 505 ? 17.058 -26.255 7.104 1.00 20.34 505 LYS A N 1
ATOM 3853 C CA . LYS A 1 505 ? 17.172 -27.712 7.266 1.00 21.74 505 LYS A CA 1
ATOM 3854 C C . LYS A 1 505 ? 17.253 -28.088 8.745 1.00 22.04 505 LYS A C 1
ATOM 3855 O O . LYS A 1 505 ? 16.739 -29.130 9.152 1.00 22.96 505 LYS A O 1
ATOM 3861 N N . ASP A 1 506 ? 17.907 -27.232 9.530 1.00 21.67 506 ASP A N 1
ATOM 3862 C CA . ASP A 1 506 ? 18.161 -27.470 10.951 1.00 21.43 506 ASP A CA 1
ATOM 3863 C C . ASP A 1 506 ? 17.465 -26.377 11.754 1.00 20.45 506 ASP A C 1
ATOM 3864 O O . ASP A 1 506 ? 17.952 -25.249 11.841 1.00 20.51 506 ASP A O 1
ATOM 3869 N N . TYR A 1 507 ? 16.322 -26.721 12.328 1.00 18.77 507 TYR A N 1
ATOM 3870 C CA . TYR A 1 507 ? 15.439 -25.754 12.982 1.00 18.22 507 TYR A CA 1
ATOM 3871 C C . TYR A 1 507 ? 14.372 -26.480 13.796 1.00 18.21 507 TYR A C 1
ATOM 3872 O O . TYR A 1 507 ? 14.186 -27.699 13.664 1.00 19.04 507 TYR A O 1
ATOM 3881 N N . GLU A 1 508 ? 13.670 -25.731 14.636 1.00 17.97 508 GLU A N 1
ATOM 3882 C CA . GLU A 1 508 ? 12.474 -26.226 15.305 1.00 18.30 508 GLU A CA 1
ATOM 3883 C C . GLU A 1 508 ? 11.366 -25.216 15.157 1.00 17.89 508 GLU A C 1
ATOM 3884 O O . GLU A 1 508 ? 11.608 -23.999 15.128 1.00 17.41 508 GLU A O 1
ATOM 3890 N N . THR A 1 509 ? 10.141 -25.710 15.092 1.00 16.69 509 THR A N 1
ATOM 3891 C CA . THR A 1 509 ? 8.970 -24.855 15.182 1.00 16.90 509 THR A CA 1
ATOM 3892 C C . THR A 1 509 ? 8.060 -25.361 16.285 1.00 16.38 509 THR A C 1
ATOM 3893 O O . THR A 1 509 ? 8.002 -26.580 16.544 1.00 17.04 509 THR A O 1
ATOM 3897 N N . HIS A 1 510 ? 7.362 -24.433 16.932 1.00 16.28 510 HIS A N 1
ATOM 3898 C CA . HIS A 1 510 ? 6.465 -24.714 18.049 1.00 16.03 510 HIS A CA 1
ATOM 3899 C C . HIS A 1 510 ? 5.265 -23.777 18.049 1.00 16.48 510 HIS A C 1
ATOM 3900 O O . HIS A 1 510 ? 5.368 -22.631 17.608 1.00 15.85 510 HIS A O 1
ATOM 3907 N N . ARG A 1 511 ? 4.145 -24.246 18.594 1.00 16.64 511 ARG A N 1
ATOM 3908 C CA . ARG A 1 511 ? 2.984 -23.408 18.855 1.00 17.20 511 ARG A CA 1
ATOM 3909 C C . ARG A 1 511 ? 2.633 -23.477 20.340 1.00 17.12 511 ARG A C 1
ATOM 3910 O O . ARG A 1 511 ? 2.607 -24.567 20.934 1.00 17.59 511 ARG A O 1
ATOM 3918 N N . VAL A 1 512 ? 2.364 -22.324 20.943 1.00 17.78 512 VAL A N 1
ATOM 3919 C CA . VAL A 1 512 ? 1.856 -22.279 22.311 1.00 17.34 512 VAL A CA 1
ATOM 3920 C C . VAL A 1 512 ? 0.588 -21.432 22.416 1.00 17.01 512 VAL A C 1
ATOM 3921 O O . VAL A 1 512 ? 0.506 -20.345 21.824 1.00 16.87 512 VAL A O 1
ATOM 3925 N N . ALA A 1 513 ? -0.392 -21.924 23.175 1.00 16.77 513 ALA A N 1
ATOM 3926 C CA . ALA A 1 513 ? -1.672 -21.231 23.340 1.00 16.54 513 ALA A CA 1
ATOM 3927 C C . ALA A 1 513 ? -2.126 -21.180 24.792 1.00 16.28 513 ALA A C 1
ATOM 3928 O O . ALA A 1 513 ? -3.076 -20.460 25.129 1.00 17.05 513 ALA A O 1
ATOM 3930 N N . THR A 1 514 ? -1.434 -21.916 25.652 1.00 16.98 514 THR A N 1
ATOM 3931 C CA . THR A 1 514 ? -1.780 -22.020 27.072 1.00 17.55 514 THR A CA 1
ATOM 3932 C C . THR A 1 514 ? -0.573 -21.833 27.975 1.00 17.55 514 THR A C 1
ATOM 3933 O O . THR A 1 514 ? 0.504 -21.988 27.548 1.00 17.86 514 THR A O 1
ATOM 3937 N N . THR A 1 515 ? -0.840 -21.545 29.241 1.00 18.35 515 THR A N 1
ATOM 3938 C CA . THR A 1 515 ? 0.193 -21.350 30.240 1.00 19.63 515 THR A CA 1
ATOM 3939 C C . THR A 1 515 ? 0.984 -22.616 30.407 1.00 19.12 515 THR A C 1
ATOM 3940 O O . THR A 1 515 ? 2.142 -22.573 30.526 1.00 18.77 515 THR A O 1
ATOM 3944 N N . GLY A 1 516 ? 0.301 -23.752 30.395 1.00 18.77 516 GLY A N 1
ATOM 3945 C CA . GLY A 1 516 ? 0.972 -25.026 30.437 1.00 18.83 516 GLY A CA 1
ATOM 3946 C C . GLY A 1 516 ? 1.894 -25.280 29.284 1.00 18.84 516 GLY A C 1
ATOM 3947 O O . GLY A 1 516 ? 2.970 -25.711 29.448 1.00 19.32 516 GLY A O 1
ATOM 3948 N N . GLU A 1 517 ? 1.438 -24.948 28.091 1.00 18.65 517 GLU A N 1
ATOM 3949 C CA . GLU A 1 517 ? 2.290 -25.126 26.915 1.00 18.55 517 GLU A CA 1
ATOM 3950 C C . GLU A 1 517 ? 3.499 -24.180 26.938 1.00 17.72 517 GLU A C 1
ATOM 3951 O O . GLU A 1 517 ? 4.603 -24.593 26.613 1.00 17.32 517 GLU A O 1
ATOM 3957 N N . TRP A 1 518 ? 3.278 -22.935 27.363 1.00 17.57 518 TRP A N 1
ATOM 3958 C CA . TRP A 1 518 ? 4.362 -21.960 27.529 1.00 17.49 518 TRP A CA 1
ATOM 3959 C C . TRP A 1 518 ? 5.425 -22.478 28.499 1.00 18.21 518 TRP A C 1
ATOM 3960 O O . TRP A 1 518 ? 6.609 -22.495 28.174 1.00 17.90 518 TRP A O 1
ATOM 3971 N N . ASP A 1 519 ? 4.994 -22.889 29.696 1.00 18.66 519 ASP A N 1
ATOM 3972 C CA . ASP A 1 519 ? 5.936 -23.359 30.711 1.00 19.50 519 ASP A CA 1
ATOM 3973 C C . ASP A 1 519 ? 6.666 -24.617 30.264 1.00 19.82 519 ASP A C 1
ATOM 3974 O O . ASP A 1 519 ? 7.879 -24.720 30.421 1.00 20.16 519 ASP A O 1
ATOM 3979 N N . LYS A 1 520 ? 5.936 -25.572 29.689 1.00 20.61 520 LYS A N 1
ATOM 3980 C CA . LYS A 1 520 ? 6.565 -26.809 29.222 1.00 21.11 520 LYS A CA 1
ATOM 3981 C C . LYS A 1 520 ? 7.664 -26.546 28.194 1.00 20.67 520 LYS A C 1
ATOM 3982 O O . LYS A 1 520 ? 8.737 -27.148 28.240 1.00 21.44 520 LYS A O 1
ATOM 3988 N N . LEU A 1 521 ? 7.402 -25.638 27.259 1.00 20.22 521 LEU A N 1
ATOM 3989 C CA . LEU A 1 521 ? 8.380 -25.352 26.217 1.00 19.70 521 LEU A CA 1
ATOM 3990 C C . LEU A 1 521 ? 9.584 -24.565 26.746 1.00 19.32 521 LEU A C 1
ATOM 3991 O O . LEU A 1 521 ? 10.729 -24.952 26.543 1.00 19.29 521 LEU A O 1
ATOM 3996 N N . THR A 1 522 ? 9.303 -23.465 27.436 1.00 19.05 522 THR A N 1
ATOM 3997 C CA . THR A 1 522 ? 10.346 -22.515 27.833 1.00 19.32 522 THR A CA 1
ATOM 3998 C C . THR A 1 522 ? 11.208 -22.978 29.015 1.00 19.76 522 THR A C 1
ATOM 3999 O O . THR A 1 522 ? 12.330 -22.498 29.193 1.00 20.51 522 THR A O 1
ATOM 4003 N N . GLN A 1 523 ? 10.701 -23.926 29.801 1.00 20.23 523 GLN A N 1
ATOM 4004 C CA . GLN A 1 523 ? 11.500 -24.508 30.882 1.00 21.44 523 GLN A CA 1
ATOM 4005 C C . GLN A 1 523 ? 12.358 -25.692 30.426 1.00 21.65 523 GLN A C 1
ATOM 4006 O O . GLN A 1 523 ? 13.229 -26.158 31.172 1.00 22.73 523 GLN A O 1
ATOM 4012 N N . ASP A 1 524 ? 12.122 -26.184 29.212 1.00 22.38 524 ASP A N 1
ATOM 4013 C CA . ASP A 1 524 ? 12.827 -27.363 28.707 1.00 22.73 524 ASP A CA 1
ATOM 4014 C C . ASP A 1 524 ? 14.323 -27.105 28.510 1.00 23.18 524 ASP A C 1
ATOM 4015 O O . ASP A 1 524 ? 14.719 -26.090 27.927 1.00 22.17 524 ASP A O 1
ATOM 4020 N N . LYS A 1 525 ? 15.158 -28.020 29.003 1.00 23.60 525 LYS A N 1
ATOM 4021 C CA . LYS A 1 525 ? 16.607 -27.801 28.979 1.00 24.49 525 LYS A CA 1
ATOM 4022 C C . LYS A 1 525 ? 17.151 -27.643 27.559 1.00 23.82 525 LYS A C 1
ATOM 4023 O O . LYS A 1 525 ? 17.887 -26.693 27.278 1.00 23.89 525 LYS A O 1
ATOM 4029 N N . SER A 1 526 ? 16.780 -28.562 26.669 1.00 23.20 526 SER A N 1
ATOM 4030 C CA . SER A 1 526 ? 17.227 -28.502 25.280 1.00 23.26 526 SER A CA 1
ATOM 4031 C C . SER A 1 526 ? 16.785 -27.208 24.589 1.00 22.48 526 SER A C 1
ATOM 4032 O O . SER A 1 526 ? 17.572 -26.611 23.850 1.00 22.58 526 SER A O 1
ATOM 4035 N N . PHE A 1 527 ? 15.541 -26.785 24.839 1.00 21.96 527 PHE A N 1
ATOM 4036 C CA . PHE A 1 527 ? 15.010 -25.535 24.262 1.00 21.36 527 PHE A CA 1
ATOM 4037 C C . PHE A 1 527 ? 15.867 -24.328 24.657 1.00 21.68 527 PHE A C 1
ATOM 4038 O O . PHE A 1 527 ? 16.050 -23.403 23.861 1.00 21.35 527 PHE A O 1
ATOM 4046 N N . ASN A 1 528 ? 16.408 -24.344 25.872 1.00 21.56 528 ASN A N 1
ATOM 4047 C CA . ASN A 1 528 ? 17.212 -23.226 26.371 1.00 21.80 528 ASN A CA 1
ATOM 4048 C C . ASN A 1 528 ? 18.615 -23.124 25.793 1.00 21.95 528 ASN A C 1
ATOM 4049 O O . ASN A 1 528 ? 19.309 -22.135 26.025 1.00 22.56 528 ASN A O 1
ATOM 4054 N N . ASP A 1 529 ? 19.027 -24.140 25.043 1.00 22.63 529 ASP A N 1
ATOM 4055 C CA . ASP A 1 529 ? 20.300 -24.118 24.328 1.00 23.40 529 ASP A CA 1
ATOM 4056 C C . ASP A 1 529 ? 20.097 -23.530 22.927 1.00 23.08 529 ASP A C 1
ATOM 4057 O O . ASP A 1 529 ? 19.171 -23.923 22.223 1.00 22.84 529 ASP A O 1
ATOM 4062 N N . ASN A 1 530 ? 20.965 -22.602 22.528 1.00 22.86 530 ASN A N 1
ATOM 4063 C CA . ASN A 1 530 ? 20.869 -21.979 21.207 1.00 22.76 530 ASN A CA 1
ATOM 4064 C C . ASN A 1 530 ? 21.515 -22.879 20.151 1.00 22.07 530 ASN A C 1
ATOM 4065 O O . ASN A 1 530 ? 22.494 -22.511 19.514 1.00 22.03 530 ASN A O 1
ATOM 4070 N N . SER A 1 531 ? 20.953 -24.075 19.984 1.00 21.41 531 SER A N 1
ATOM 4071 C CA . SER A 1 531 ? 21.509 -25.103 19.112 1.00 21.23 531 SER A CA 1
ATOM 4072 C C . SER A 1 531 ? 21.079 -24.967 17.652 1.00 20.68 531 SER A C 1
ATOM 4073 O O . SER A 1 531 ? 21.754 -25.466 16.750 1.00 21.23 531 SER A O 1
ATOM 4076 N N . LYS A 1 532 ? 19.945 -24.301 17.433 1.00 19.64 532 LYS A N 1
ATOM 4077 C CA . LYS A 1 532 ? 19.397 -24.100 16.093 1.00 19.15 532 LYS A CA 1
ATOM 4078 C C . LYS A 1 532 ? 18.378 -22.962 16.129 1.00 17.68 532 LYS A C 1
ATOM 4079 O O . LYS A 1 532 ? 17.854 -22.609 17.191 1.00 17.95 532 LYS A O 1
ATOM 4085 N N . ILE A 1 533 ? 18.101 -22.394 14.957 1.00 16.77 533 ILE A N 1
ATOM 4086 C CA . ILE A 1 533 ? 17.053 -21.389 14.801 1.00 16.08 533 ILE A CA 1
ATOM 4087 C C . ILE A 1 533 ? 15.691 -21.987 15.153 1.00 15.27 533 ILE A C 1
ATOM 4088 O O . ILE A 1 533 ? 15.424 -23.156 14.847 1.00 15.42 533 ILE A O 1
ATOM 4093 N N . ARG A 1 534 ? 14.856 -21.206 15.831 1.00 15.23 534 ARG A N 1
ATOM 4094 C CA . ARG A 1 534 ? 13.544 -21.670 16.263 1.00 15.44 534 ARG A CA 1
ATOM 4095 C C . ARG A 1 534 ? 12.488 -20.612 16.010 1.00 15.53 534 ARG A C 1
ATOM 4096 O O . ARG A 1 534 ? 12.742 -19.419 16.175 1.00 15.90 534 ARG A O 1
ATOM 4104 N N . MET A 1 535 ? 11.301 -21.048 15.598 1.00 14.57 535 MET A N 1
ATOM 4105 C CA . MET A 1 535 ? 10.150 -20.149 15.564 1.00 15.16 535 MET A CA 1
ATOM 4106 C C . MET A 1 535 ? 9.058 -20.684 16.470 1.00 14.83 535 MET A C 1
ATOM 4107 O O . MET A 1 535 ? 8.736 -21.872 16.418 1.00 15.24 535 MET A O 1
ATOM 4112 N N . ILE A 1 536 ? 8.486 -19.800 17.273 1.00 14.80 536 ILE A N 1
ATOM 4113 C CA . ILE A 1 536 ? 7.444 -20.147 18.212 1.00 15.27 536 ILE A CA 1
ATOM 4114 C C . ILE A 1 536 ? 6.254 -19.241 17.907 1.00 15.47 536 ILE A C 1
ATOM 4115 O O . ILE A 1 536 ? 6.335 -18.025 18.105 1.00 15.11 536 ILE A O 1
ATOM 4120 N N . GLU A 1 537 ? 5.160 -19.825 17.416 1.00 15.13 537 GLU A N 1
ATOM 4121 C CA . GLU A 1 537 ? 3.932 -19.078 17.207 1.00 15.50 537 GLU A CA 1
ATOM 4122 C C . GLU A 1 537 ? 3.133 -19.044 18.504 1.00 15.46 537 GLU A C 1
ATOM 4123 O O . GLU A 1 537 ? 2.740 -20.098 19.024 1.00 16.55 537 GLU A O 1
ATOM 4129 N N . VAL A 1 538 ? 2.914 -17.841 19.022 1.00 15.82 538 VAL A N 1
ATOM 4130 C CA . VAL A 1 538 ? 2.215 -17.630 20.289 1.00 15.69 538 VAL A CA 1
ATOM 4131 C C . VAL A 1 538 ? 0.799 -17.146 19.999 1.00 16.01 538 VAL A C 1
ATOM 4132 O O . VAL A 1 538 ? 0.625 -16.068 19.421 1.00 15.22 538 VAL A O 1
ATOM 4136 N N . MET A 1 539 ? -0.204 -17.924 20.404 1.00 16.15 539 MET A N 1
ATOM 4137 C CA . MET A 1 539 ? -1.597 -17.572 20.143 1.00 16.38 539 MET A CA 1
ATOM 4138 C C . MET A 1 539 ? -2.149 -16.727 21.267 1.00 16.92 539 MET A C 1
ATOM 4139 O O . MET A 1 539 ? -2.173 -17.168 22.412 1.00 16.82 539 MET A O 1
ATOM 4144 N N . LEU A 1 540 ? -2.581 -15.520 20.924 1.00 16.38 540 LEU A N 1
ATOM 4145 C CA . LEU A 1 540 ? -3.061 -14.537 21.881 1.00 16.84 540 LEU A CA 1
ATOM 4146 C C . LEU A 1 540 ? -4.364 -13.923 21.381 1.00 17.34 540 LEU A C 1
ATOM 4147 O O . LEU A 1 540 ? -4.597 -13.911 20.163 1.00 17.50 540 LEU A O 1
ATOM 4152 N N . PRO A 1 541 ? -5.224 -13.426 22.288 1.00 17.30 541 PRO A N 1
ATOM 4153 C CA . PRO A 1 541 ? -6.489 -12.834 21.860 1.00 16.96 541 PRO A CA 1
ATOM 4154 C C . PRO A 1 541 ? -6.312 -11.553 21.057 1.00 17.17 541 PRO A C 1
ATOM 4155 O O . PRO A 1 541 ? -5.331 -10.821 21.244 1.00 17.89 541 PRO A O 1
ATOM 4159 N N . VAL A 1 542 ? -7.275 -11.288 20.177 1.00 16.91 542 VAL A N 1
ATOM 4160 C CA . VAL A 1 542 ? -7.244 -10.126 19.301 1.00 17.61 542 VAL A CA 1
ATOM 4161 C C . VAL A 1 542 ? -7.114 -8.829 20.085 1.00 17.99 542 VAL A C 1
ATOM 4162 O O . VAL A 1 542 ? -6.332 -7.964 19.714 1.00 18.22 542 VAL A O 1
ATOM 4166 N N . PHE A 1 543 ? -7.871 -8.678 21.164 1.00 18.08 543 PHE A N 1
ATOM 4167 C CA . PHE A 1 543 ? -7.943 -7.376 21.821 1.00 18.96 543 PHE A CA 1
ATOM 4168 C C . PHE A 1 543 ? -7.180 -7.310 23.130 1.00 19.45 543 PHE A C 1
ATOM 4169 O O . PHE A 1 543 ? -7.349 -6.367 23.917 1.00 21.07 543 PHE A O 1
ATOM 4177 N N . ASP A 1 544 ? -6.330 -8.304 23.342 1.00 19.22 544 ASP A N 1
ATOM 4178 C CA . ASP A 1 544 ? -5.514 -8.397 24.540 1.00 19.49 544 ASP A CA 1
ATOM 4179 C C . ASP A 1 544 ? -4.217 -7.604 24.361 1.00 19.68 544 ASP A C 1
ATOM 4180 O O . ASP A 1 544 ? -3.562 -7.673 23.314 1.00 19.11 544 ASP A O 1
ATOM 4185 N N . ALA A 1 545 ? -3.855 -6.841 25.386 1.00 20.04 545 ALA A N 1
ATOM 4186 C CA . ALA A 1 545 ? -2.688 -5.972 25.316 1.00 20.52 545 ALA A CA 1
ATOM 4187 C C . ALA A 1 545 ? -2.242 -5.617 26.719 1.00 20.84 545 ALA A C 1
ATOM 4188 O O . ALA A 1 545 ? -3.062 -5.645 27.637 1.00 21.75 545 ALA A O 1
ATOM 4190 N N . PRO A 1 546 ? -0.948 -5.268 26.895 1.00 20.67 546 PRO A N 1
ATOM 4191 C CA . PRO A 1 546 ? -0.508 -4.739 28.189 1.00 21.06 546 PRO A CA 1
ATOM 4192 C C . PRO A 1 546 ? -1.291 -3.482 28.558 1.00 21.68 546 PRO A C 1
ATOM 4193 O O . PRO A 1 546 ? -1.630 -2.674 27.682 1.00 21.53 546 PRO A O 1
ATOM 4197 N N . GLN A 1 547 ? -1.574 -3.314 29.847 1.00 22.77 547 GLN A N 1
ATOM 4198 C CA . GLN A 1 547 ? -2.372 -2.183 30.314 1.00 23.67 547 GLN A CA 1
ATOM 4199 C C . GLN A 1 547 ? -1.782 -0.816 29.940 1.00 23.31 547 GLN A C 1
ATOM 4200 O O . GLN A 1 547 ? -2.527 0.121 29.633 1.00 23.04 547 GLN A O 1
ATOM 4206 N N . ASN A 1 548 ? -0.455 -0.711 29.940 1.00 22.85 548 ASN A N 1
ATOM 4207 C CA . ASN A 1 548 ? 0.194 0.539 29.560 1.00 22.73 548 ASN A CA 1
ATOM 4208 C C . ASN A 1 548 ? -0.048 0.931 28.104 1.00 22.24 548 ASN A C 1
ATOM 4209 O O . ASN A 1 548 ? -0.117 2.117 27.789 1.00 22.28 548 ASN A O 1
ATOM 4214 N N . LEU A 1 549 ? -0.196 -0.065 27.227 1.00 22.14 549 LEU A N 1
ATOM 4215 C CA . LEU A 1 549 ? -0.566 0.200 25.838 1.00 22.05 549 LEU A CA 1
ATOM 4216 C C . LEU A 1 549 ? -2.022 0.640 25.705 1.00 22.26 549 LEU A C 1
ATOM 4217 O O . LEU A 1 549 ? -2.337 1.533 24.920 1.00 21.96 549 LEU A O 1
ATOM 4222 N N . VAL A 1 550 ? -2.906 0.006 26.469 1.00 22.43 550 VAL A N 1
ATOM 4223 C CA . VAL A 1 550 ? -4.315 0.381 26.470 1.00 23.15 550 VAL A CA 1
ATOM 4224 C C . VAL A 1 550 ? -4.436 1.886 26.721 1.00 23.26 550 VAL A C 1
ATOM 4225 O O . VAL A 1 550 ? -5.162 2.590 26.012 1.00 23.86 550 VAL A O 1
ATOM 4229 N N . GLU A 1 551 ? -3.701 2.372 27.718 1.00 23.56 551 GLU A N 1
ATOM 4230 C CA . GLU A 1 551 ? -3.748 3.785 28.081 1.00 24.07 551 GLU A CA 1
ATOM 4231 C C . GLU A 1 551 ? -3.038 4.664 27.059 1.00 23.35 551 GLU A C 1
ATOM 4232 O O . GLU A 1 551 ? -3.572 5.698 26.654 1.00 22.83 551 GLU A O 1
ATOM 4238 N N . GLN A 1 552 ? -1.844 4.249 26.635 1.00 23.00 552 GLN A N 1
ATOM 4239 C CA . GLN A 1 552 ? -1.104 4.989 25.615 1.00 22.50 552 GLN A CA 1
ATOM 4240 C C . GLN A 1 552 ? -1.916 5.173 24.327 1.00 22.23 552 GLN A C 1
ATOM 4241 O O . GLN A 1 552 ? -1.931 6.264 23.743 1.00 22.11 552 GLN A O 1
ATOM 4247 N N . ALA A 1 553 ? -2.605 4.113 23.909 1.00 22.14 553 ALA A N 1
ATOM 4248 C CA . ALA A 1 553 ? -3.409 4.149 22.690 1.00 22.31 553 ALA A CA 1
ATOM 4249 C C . ALA A 1 553 ? -4.463 5.259 22.744 1.00 22.71 553 ALA A C 1
ATOM 4250 O O . ALA A 1 553 ? -4.667 5.982 21.759 1.00 22.22 553 ALA A O 1
ATOM 4252 N N . LYS A 1 554 ? -5.106 5.399 23.903 1.00 23.14 554 LYS A N 1
ATOM 4253 C CA . LYS A 1 554 ? -6.127 6.423 24.109 1.00 23.74 554 LYS A CA 1
ATOM 4254 C C . LYS A 1 554 ? -5.539 7.835 24.037 1.00 23.22 554 LYS A C 1
ATOM 4255 O O . LYS A 1 554 ? -6.134 8.731 23.428 1.00 23.53 554 LYS A O 1
ATOM 4261 N N . LEU A 1 555 ? -4.358 8.011 24.631 1.00 22.83 555 LEU A N 1
ATOM 4262 C CA . LEU A 1 555 ? -3.647 9.295 24.629 1.00 22.56 555 LEU A CA 1
ATOM 4263 C C . LEU A 1 555 ? -3.204 9.691 23.222 1.00 22.39 555 LEU A C 1
ATOM 4264 O O . LEU A 1 555 ? -3.293 10.856 22.834 1.00 22.34 555 LEU A O 1
ATOM 4269 N N . THR A 1 556 ? -2.726 8.704 22.470 1.00 22.08 556 THR A N 1
ATOM 4270 C CA . THR A 1 556 ? -2.271 8.895 21.100 1.00 21.94 556 THR A CA 1
ATOM 4271 C C . THR A 1 556 ? -3.442 9.241 20.166 1.00 21.68 556 THR A C 1
ATOM 4272 O O . THR A 1 556 ? -3.350 10.173 19.363 1.00 21.43 556 THR A O 1
ATOM 4276 N N . ALA A 1 557 ? -4.552 8.516 20.308 1.00 21.51 557 ALA A N 1
ATOM 4277 C CA . ALA A 1 557 ? -5.754 8.799 19.523 1.00 21.98 557 ALA A CA 1
ATOM 4278 C C . ALA A 1 557 ? -6.219 10.242 19.762 1.00 22.09 557 ALA A C 1
ATOM 4279 O O . ALA A 1 557 ? -6.512 10.970 18.809 1.00 21.51 557 ALA A O 1
ATOM 4281 N N . ALA A 1 558 ? -6.261 10.654 21.030 1.00 22.61 558 ALA A N 1
ATOM 4282 C CA . ALA A 1 558 ? -6.667 12.017 21.390 1.00 23.10 558 ALA A CA 1
ATOM 4283 C C . ALA A 1 558 ? -5.730 13.089 20.829 1.00 23.29 558 ALA A C 1
ATOM 4284 O O . ALA A 1 558 ? -6.189 14.128 20.333 1.00 23.56 558 ALA A O 1
ATOM 4286 N N . THR A 1 559 ? -4.423 12.830 20.911 1.00 23.48 559 THR A N 1
ATOM 4287 C CA . THR A 1 559 ? -3.404 13.733 20.379 1.00 23.90 559 THR A CA 1
ATOM 4288 C C . THR A 1 559 ? -3.607 13.998 18.883 1.00 23.74 559 THR A C 1
ATOM 4289 O O . THR A 1 559 ? -3.535 15.145 18.433 1.00 23.40 559 THR A O 1
ATOM 4293 N N . ASN A 1 560 ? -3.885 12.940 18.124 1.00 23.55 560 ASN A N 1
ATOM 4294 C CA . ASN A 1 560 ? -4.061 13.061 16.677 1.00 23.85 560 ASN A CA 1
ATOM 4295 C C . ASN A 1 560 ? -5.365 13.731 16.266 1.00 24.18 560 ASN A C 1
ATOM 4296 O O . ASN A 1 560 ? -5.413 14.429 15.249 1.00 23.78 560 ASN A O 1
ATOM 4301 N N . ALA A 1 561 ? -6.412 13.514 17.063 1.00 25.16 561 ALA A N 1
ATOM 4302 C CA . ALA A 1 561 ? -7.760 14.008 16.755 1.00 26.49 561 ALA A CA 1
ATOM 4303 C C . ALA A 1 561 ? -8.001 15.436 17.249 1.00 27.66 561 ALA A C 1
ATOM 4304 O O . ALA A 1 561 ? -9.021 16.049 16.914 1.00 27.92 561 ALA A O 1
ATOM 4306 N N . LYS A 1 562 ? -7.066 15.951 18.048 1.00 28.74 562 LYS A N 1
ATOM 4307 C CA . LYS A 1 562 ? -7.197 17.266 18.683 1.00 30.27 562 LYS A CA 1
ATOM 4308 C C . LYS A 1 562 ? -7.170 18.397 17.655 1.00 30.59 562 LYS A C 1
ATOM 4309 O O . LYS A 1 562 ? -6.316 18.425 16.764 1.00 30.71 562 LYS A O 1
ATOM 4315 N N . GLN A 1 563 ? -8.117 19.322 17.793 1.00 31.40 563 GLN A N 1
ATOM 4316 C CA . GLN A 1 563 ? -8.221 20.479 16.910 1.00 31.94 563 GLN A CA 1
ATOM 4317 C C . GLN A 1 563 ? -7.586 21.711 17.555 1.00 32.47 563 GLN A C 1
ATOM 4318 O O . GLN A 1 563 ? -7.402 22.747 16.907 1.00 33.06 563 GLN A O 1
ATOM 4324 N N . SER B 1 2 ? -24.754 18.631 1.989 1.00 30.19 2 SER B N 1
ATOM 4325 C CA . SER B 1 2 ? -24.198 20.015 1.947 1.00 29.75 2 SER B CA 1
ATOM 4326 C C . SER B 1 2 ? -22.694 20.042 2.257 1.00 29.05 2 SER B C 1
ATOM 4327 O O . SER B 1 2 ? -21.931 20.752 1.595 1.00 28.66 2 SER B O 1
ATOM 4330 N N . GLU B 1 3 ? -22.286 19.282 3.274 1.00 28.15 3 GLU B N 1
ATOM 4331 C CA . GLU B 1 3 ? -20.878 19.192 3.671 1.00 27.78 3 GLU B CA 1
ATOM 4332 C C . GLU B 1 3 ? -20.370 17.754 3.681 1.00 26.19 3 GLU B C 1
ATOM 4333 O O . GLU B 1 3 ? -21.134 16.808 3.871 1.00 26.49 3 GLU B O 1
ATOM 4339 N N . ILE B 1 4 ? -19.067 17.616 3.494 1.00 24.54 4 ILE B N 1
ATOM 4340 C CA . ILE B 1 4 ? -18.407 16.325 3.495 1.00 23.27 4 ILE B CA 1
ATOM 4341 C C . ILE B 1 4 ? -17.034 16.495 4.150 1.00 21.35 4 ILE B C 1
ATOM 4342 O O . ILE B 1 4 ? -16.486 17.515 4.056 1.00 21.31 4 ILE B O 1
ATOM 4347 N N . THR B 1 5 ? -16.511 15.471 4.794 1.00 20.08 5 THR B N 1
ATOM 4348 C CA . THR B 1 5 ? -15.181 15.596 5.397 1.00 18.94 5 THR B CA 1
ATOM 4349 C C . THR B 1 5 ? -14.124 15.729 4.310 1.00 18.19 5 THR B C 1
ATOM 4350 O O . THR B 1 5 ? -14.312 15.248 3.178 1.00 17.58 5 THR B O 1
ATOM 4354 N N . LEU B 1 6 ? -13.013 16.363 4.665 1.00 17.48 6 LEU B N 1
ATOM 4355 C CA . LEU B 1 6 ? -11.893 16.510 3.741 1.00 16.76 6 LEU B CA 1
ATOM 4356 C C . LEU B 1 6 ? -11.391 15.133 3.282 1.00 16.68 6 LEU B C 1
ATOM 4357 O O . LEU B 1 6 ? -11.072 14.947 2.106 1.00 16.50 6 LEU B O 1
ATOM 4362 N N . GLY B 1 7 ? -11.332 14.186 4.218 1.00 16.46 7 GLY B N 1
ATOM 4363 C CA . GLY B 1 7 ? -10.946 12.814 3.907 1.00 16.31 7 GLY B CA 1
ATOM 4364 C C . GLY B 1 7 ? -11.844 12.150 2.881 1.00 16.52 7 GLY B C 1
ATOM 4365 O O . GLY B 1 7 ? -11.357 11.536 1.913 1.00 15.89 7 GLY B O 1
ATOM 4366 N N . LYS B 1 8 ? -13.160 12.250 3.075 1.00 16.16 8 LYS B N 1
ATOM 4367 C CA . LYS B 1 8 ? -14.090 11.687 2.103 1.00 16.16 8 LYS B CA 1
ATOM 4368 C C . LYS B 1 8 ? -13.980 12.394 0.745 1.00 15.53 8 LYS B C 1
ATOM 4369 O O . LYS B 1 8 ? -14.054 11.746 -0.305 1.00 15.73 8 LYS B O 1
ATOM 4375 N N . TYR B 1 9 ? -13.747 13.707 0.770 1.00 15.54 9 TYR B N 1
ATOM 4376 C CA . TYR B 1 9 ? -13.554 14.476 -0.455 1.00 15.50 9 TYR B CA 1
ATOM 4377 C C . TYR B 1 9 ? -12.413 13.899 -1.310 1.00 15.67 9 TYR B C 1
ATOM 4378 O O . TYR B 1 9 ? -12.539 13.781 -2.532 1.00 15.94 9 TYR B O 1
ATOM 4387 N N . LEU B 1 10 ? -11.303 13.556 -0.653 1.00 15.06 10 LEU B N 1
ATOM 4388 C CA . LEU B 1 10 ? -10.166 12.958 -1.352 1.00 15.23 10 LEU B CA 1
ATOM 4389 C C . LEU B 1 10 ? -10.597 11.732 -2.148 1.00 14.80 10 LEU B C 1
ATOM 4390 O O . LEU B 1 10 ? -10.285 11.607 -3.337 1.00 15.03 10 LEU B O 1
ATOM 4395 N N . PHE B 1 11 ? -11.302 10.824 -1.488 1.00 14.66 11 PHE B N 1
ATOM 4396 C CA . PHE B 1 11 ? -11.691 9.575 -2.123 1.00 14.32 11 PHE B CA 1
ATOM 4397 C C . PHE B 1 11 ? -12.769 9.737 -3.164 1.00 14.87 11 PHE B C 1
ATOM 4398 O O . PHE B 1 11 ? -12.774 9.013 -4.156 1.00 14.56 11 PHE B O 1
ATOM 4406 N N . GLU B 1 12 ? -13.668 10.696 -2.959 1.00 15.23 12 GLU B N 1
ATOM 4407 C CA . GLU B 1 12 ? -14.632 11.016 -4.014 1.00 15.59 12 GLU B CA 1
ATOM 4408 C C . GLU B 1 12 ? -13.939 11.522 -5.276 1.00 14.53 12 GLU B C 1
ATOM 4409 O O . GLU B 1 12 ? -14.324 11.146 -6.380 1.00 15.48 12 GLU B O 1
ATOM 4415 N N . ARG B 1 13 ? -12.910 12.356 -5.114 1.00 14.51 13 ARG B N 1
ATOM 4416 C CA . ARG B 1 13 ? -12.121 12.824 -6.251 1.00 14.37 13 ARG B CA 1
ATOM 4417 C C . ARG B 1 13 ? -11.357 11.684 -6.938 1.00 14.28 13 ARG B C 1
ATOM 4418 O O . ARG B 1 13 ? -11.323 11.608 -8.160 1.00 14.29 13 ARG B O 1
ATOM 4426 N N . LEU B 1 14 ? -10.724 10.814 -6.148 1.00 14.14 14 LEU B N 1
ATOM 4427 C CA . LEU B 1 14 ? -10.007 9.677 -6.729 1.00 14.54 14 LEU B CA 1
ATOM 4428 C C . LEU B 1 14 ? -10.948 8.800 -7.560 1.00 14.40 14 LEU B C 1
ATOM 4429 O O . LEU B 1 14 ? -10.621 8.397 -8.673 1.00 14.04 14 LEU B O 1
ATOM 4434 N N . LYS B 1 15 ? -12.138 8.542 -7.026 1.00 14.60 15 LYS B N 1
ATOM 4435 C CA . LYS B 1 15 ? -13.164 7.803 -7.765 1.00 14.95 15 LYS B CA 1
ATOM 4436 C C . LYS B 1 15 ? -13.489 8.490 -9.099 1.00 15.16 15 LYS B C 1
ATOM 4437 O O . LYS B 1 15 ? -13.586 7.846 -10.142 1.00 15.26 15 LYS B O 1
ATOM 4443 N N . GLN B 1 16 ? -13.627 9.813 -9.058 1.00 14.72 16 GLN B N 1
ATOM 4444 C CA . GLN B 1 16 ? -13.939 10.579 -10.267 1.00 15.36 16 GLN B CA 1
ATOM 4445 C C . GLN B 1 16 ? -12.867 10.445 -11.348 1.00 15.71 16 GLN B C 1
ATOM 4446 O O . GLN B 1 16 ? -13.181 10.504 -12.544 1.00 17.16 16 GLN B O 1
ATOM 4452 N N . VAL B 1 17 ? -11.609 10.251 -10.935 1.00 15.54 17 VAL B N 1
ATOM 4453 C CA . VAL B 1 17 ? -10.505 10.133 -11.899 1.00 15.78 17 VAL B CA 1
ATOM 4454 C C . VAL B 1 17 ? -10.077 8.680 -12.114 1.00 15.50 17 VAL B C 1
ATOM 4455 O O . VAL B 1 17 ? -8.969 8.403 -12.612 1.00 16.45 17 VAL B O 1
ATOM 4459 N N . ASN B 1 18 ? -10.974 7.768 -11.753 1.00 15.31 18 ASN B N 1
ATOM 4460 C CA . ASN B 1 18 ? -10.833 6.356 -12.074 1.00 15.10 18 ASN B CA 1
ATOM 4461 C C . ASN B 1 18 ? -9.735 5.653 -11.262 1.00 14.37 18 ASN B C 1
ATOM 4462 O O . ASN B 1 18 ? -9.146 4.672 -11.732 1.00 14.15 18 ASN B O 1
ATOM 4467 N N . VAL B 1 19 ? -9.488 6.132 -10.040 1.00 13.43 19 VAL B N 1
ATOM 4468 C CA . VAL B 1 19 ? -8.599 5.456 -9.095 1.00 13.71 19 VAL B CA 1
ATOM 4469 C C . VAL B 1 19 ? -9.514 4.790 -8.076 1.00 13.67 19 VAL B C 1
ATOM 4470 O O . VAL B 1 19 ? -10.172 5.473 -7.281 1.00 15.21 19 VAL B O 1
ATOM 4474 N N . ASN B 1 20 ? -9.588 3.461 -8.131 1.00 13.44 20 ASN B N 1
ATOM 4475 C CA . ASN B 1 20 ? -10.560 2.696 -7.343 1.00 13.00 20 ASN B CA 1
ATOM 4476 C C . ASN B 1 20 ? -9.923 1.777 -6.320 1.00 12.94 20 ASN B C 1
ATOM 4477 O O . ASN B 1 20 ? -10.616 1.232 -5.465 1.00 13.38 20 ASN B O 1
ATOM 4482 N N . THR B 1 21 ? -8.602 1.605 -6.424 1.00 11.83 21 THR B N 1
ATOM 4483 C CA . THR B 1 21 ? -7.816 0.875 -5.419 1.00 11.34 21 THR B CA 1
ATOM 4484 C C . THR B 1 21 ? -6.801 1.852 -4.852 1.00 11.48 21 THR B C 1
ATOM 4485 O O . THR B 1 21 ? -6.179 2.597 -5.611 1.00 12.25 21 THR B O 1
ATOM 4489 N N . VAL B 1 22 ? -6.651 1.842 -3.529 1.00 11.67 22 VAL B N 1
ATOM 4490 C CA . VAL B 1 22 ? -5.688 2.720 -2.856 1.00 11.91 22 VAL B CA 1
ATOM 4491 C C . VAL B 1 22 ? -4.681 1.844 -2.125 1.00 11.06 22 VAL B C 1
ATOM 4492 O O . VAL B 1 22 ? -5.041 0.917 -1.396 1.00 11.14 22 VAL B O 1
ATOM 4496 N N . PHE B 1 23 ? -3.405 2.152 -2.352 1.00 10.54 23 PHE B N 1
ATOM 4497 C CA . PHE B 1 23 ? -2.303 1.368 -1.822 1.00 10.77 23 PHE B CA 1
ATOM 4498 C C . PHE B 1 23 ? -1.737 1.989 -0.563 1.00 10.90 23 PHE B C 1
ATOM 4499 O O . PHE B 1 23 ? -2.049 3.141 -0.244 1.00 11.29 23 PHE B O 1
ATOM 4507 N N . GLY B 1 24 ? -0.893 1.226 0.142 1.00 10.68 24 GLY B N 1
ATOM 4508 C CA . GLY B 1 24 ? -0.256 1.738 1.355 1.00 11.86 24 GLY B CA 1
ATOM 4509 C C . GLY B 1 24 ? -0.478 0.892 2.594 1.00 11.57 24 GLY B C 1
ATOM 4510 O O . GLY B 1 24 ? -1.003 -0.225 2.525 1.00 11.94 24 GLY B O 1
ATOM 4511 N N . LEU B 1 25 ? -0.033 1.434 3.731 1.00 11.03 25 LEU B N 1
ATOM 4512 C CA . LEU B 1 25 ? -0.226 0.779 5.027 1.00 11.60 25 LEU B CA 1
ATOM 4513 C C . LEU B 1 25 ? -0.755 1.787 6.026 1.00 11.69 25 LEU B C 1
ATOM 4514 O O . LEU B 1 25 ? -0.417 2.972 5.944 1.00 11.67 25 LEU B O 1
ATOM 4519 N N . PRO B 1 26 ? -1.547 1.306 6.999 1.00 12.35 26 PRO B N 1
ATOM 4520 C CA . PRO B 1 26 ? -2.066 2.187 8.034 1.00 12.12 26 PRO B CA 1
ATOM 4521 C C . PRO B 1 26 ? -0.991 2.578 9.059 1.00 12.75 26 PRO B C 1
ATOM 4522 O O . PRO B 1 26 ? 0.013 1.861 9.239 1.00 12.90 26 PRO B O 1
ATOM 4526 N N . GLY B 1 27 ? -1.216 3.718 9.699 1.00 12.90 27 GLY B N 1
ATOM 4527 C CA . GLY B 1 27 ? -0.454 4.138 10.886 1.00 14.21 27 GLY B CA 1
ATOM 4528 C C . GLY B 1 27 ? -1.330 5.128 11.630 1.00 14.76 27 GLY B C 1
ATOM 4529 O O . GLY B 1 27 ? -2.272 5.663 11.049 1.00 14.87 27 GLY B O 1
ATOM 4530 N N . ASP B 1 28 ? -1.052 5.379 12.909 1.00 15.56 28 ASP B N 1
ATOM 4531 C CA . ASP B 1 28 ? -1.950 6.233 13.694 1.00 16.36 28 ASP B CA 1
ATOM 4532 C C . ASP B 1 28 ? -2.275 7.573 13.017 1.00 16.22 28 ASP B C 1
ATOM 4533 O O . ASP B 1 28 ? -3.419 8.036 13.104 1.00 16.66 28 ASP B O 1
ATOM 4538 N N . PHE B 1 29 ? -1.298 8.154 12.306 1.00 15.56 29 PHE B N 1
ATOM 4539 C CA . PHE B 1 29 ? -1.500 9.449 11.630 1.00 15.18 29 PHE B CA 1
ATOM 4540 C C . PHE B 1 29 ? -2.372 9.412 10.372 1.00 14.78 29 PHE B C 1
ATOM 4541 O O . PHE B 1 29 ? -2.693 10.472 9.830 1.00 15.45 29 PHE B O 1
ATOM 4549 N N . ASN B 1 30 ? -2.750 8.221 9.920 1.00 14.49 30 ASN B N 1
ATOM 4550 C CA . ASN B 1 30 ? -3.661 8.120 8.774 1.00 14.16 30 ASN B CA 1
ATOM 4551 C C . ASN B 1 30 ? -4.942 7.315 8.999 1.00 14.16 30 ASN B C 1
ATOM 4552 O O . ASN B 1 30 ? -5.736 7.171 8.067 1.00 13.97 30 ASN B O 1
ATOM 4557 N N . LEU B 1 31 ? -5.167 6.802 10.212 1.00 14.27 31 LEU B N 1
ATOM 4558 C CA . LEU B 1 31 ? -6.309 5.899 10.436 1.00 14.85 31 LEU B CA 1
ATOM 4559 C C . LEU B 1 31 ? -7.664 6.552 10.137 1.00 15.29 31 LEU B C 1
ATOM 4560 O O . LEU B 1 31 ? -8.520 5.952 9.490 1.00 15.65 31 LEU B O 1
ATOM 4565 N N . SER B 1 32 ? -7.851 7.778 10.611 1.00 16.74 32 SER B N 1
ATOM 4566 C CA . SER B 1 32 ? -9.119 8.472 10.364 1.00 17.48 32 SER B CA 1
ATOM 4567 C C . SER B 1 32 ? -9.341 8.726 8.869 1.00 17.18 32 SER B C 1
ATOM 4568 O O . SER B 1 32 ? -10.467 8.671 8.374 1.00 17.23 32 SER B O 1
ATOM 4571 N N . LEU B 1 33 ? -8.260 8.996 8.148 1.00 16.38 33 LEU B N 1
ATOM 4572 C CA . LEU B 1 33 ? -8.348 9.146 6.709 1.00 15.72 33 LEU B CA 1
ATOM 4573 C C . LEU B 1 33 ? -8.802 7.839 6.058 1.00 15.65 33 LEU B C 1
ATOM 4574 O O . LEU B 1 33 ? -9.702 7.828 5.209 1.00 15.00 33 LEU B O 1
ATOM 4579 N N . LEU B 1 34 ? -8.190 6.725 6.455 1.00 15.19 34 LEU B N 1
ATOM 4580 C CA . LEU B 1 34 ? -8.535 5.432 5.858 1.00 15.57 34 LEU B CA 1
ATOM 4581 C C . LEU B 1 34 ? -9.996 5.033 6.079 1.00 15.69 34 LEU B C 1
ATOM 4582 O O . LEU B 1 34 ? -10.588 4.362 5.226 1.00 15.63 34 LEU B O 1
ATOM 4587 N N . ASP B 1 35 ? -10.573 5.432 7.217 1.00 16.10 35 ASP B N 1
ATOM 4588 C CA . ASP B 1 35 ? -12.004 5.197 7.454 1.00 16.58 35 ASP B CA 1
ATOM 4589 C C . ASP B 1 35 ? -12.873 5.640 6.293 1.00 16.22 35 ASP B C 1
ATOM 4590 O O . ASP B 1 35 ? -13.891 5.017 6.001 1.00 16.09 35 ASP B O 1
ATOM 4595 N N . LYS B 1 36 ? -12.476 6.733 5.652 1.00 15.89 36 LYS B N 1
ATOM 4596 C CA . LYS B 1 36 ? -13.313 7.361 4.633 1.00 16.43 36 LYS B CA 1
ATOM 4597 C C . LYS B 1 36 ? -13.383 6.559 3.330 1.00 16.94 36 LYS B C 1
ATOM 4598 O O . LYS B 1 36 ? -14.295 6.748 2.534 1.00 17.14 36 LYS B O 1
ATOM 4604 N N . ILE B 1 37 ? -12.408 5.673 3.105 1.00 16.98 37 ILE B N 1
ATOM 4605 C CA . ILE B 1 37 ? -12.412 4.824 1.907 1.00 17.71 37 ILE B CA 1
ATOM 4606 C C . ILE B 1 37 ? -13.700 4.003 1.888 1.00 18.38 37 ILE B C 1
ATOM 4607 O O . ILE B 1 37 ? -14.335 3.845 0.843 1.00 18.87 37 ILE B O 1
ATOM 4612 N N . TYR B 1 38 ? -14.097 3.522 3.063 1.00 18.64 38 TYR B N 1
ATOM 4613 C CA . TYR B 1 38 ? -15.237 2.631 3.192 1.00 19.81 38 TYR B CA 1
ATOM 4614 C C . TYR B 1 38 ? -16.564 3.382 3.078 1.00 20.21 38 TYR B C 1
ATOM 4615 O O . TYR B 1 38 ? -17.622 2.760 3.022 1.00 22.06 38 TYR B O 1
ATOM 4624 N N . GLU B 1 39 ? -16.486 4.709 3.002 1.00 19.90 39 GLU B N 1
ATOM 4625 C CA . GLU B 1 39 ? -17.668 5.558 2.876 1.00 20.15 39 GLU B CA 1
ATOM 4626 C C . GLU B 1 39 ? -17.962 5.891 1.419 1.00 19.93 39 GLU B C 1
ATOM 4627 O O . GLU B 1 39 ? -18.968 6.523 1.108 1.00 20.17 39 GLU B O 1
ATOM 4633 N N . VAL B 1 40 ? -17.059 5.483 0.530 1.00 18.93 40 VAL B N 1
ATOM 4634 C CA . VAL B 1 40 ? -17.196 5.773 -0.889 1.00 19.06 40 VAL B CA 1
ATOM 4635 C C . VAL B 1 40 ? -17.313 4.459 -1.664 1.00 19.48 40 VAL B C 1
ATOM 4636 O O . VAL B 1 40 ? -16.363 3.674 -1.725 1.00 18.64 40 VAL B O 1
ATOM 4640 N N . GLU B 1 41 ? -18.488 4.214 -2.246 1.00 19.55 41 GLU B N 1
ATOM 4641 C CA . GLU B 1 41 ? -18.718 2.988 -2.990 1.00 19.99 41 GLU B CA 1
ATOM 4642 C C . GLU B 1 41 ? -17.771 2.886 -4.177 1.00 19.11 41 GLU B C 1
ATOM 4643 O O . GLU B 1 41 ? -17.545 3.859 -4.878 1.00 18.86 41 GLU B O 1
ATOM 4649 N N . GLY B 1 42 ? -17.225 1.694 -4.380 1.00 18.76 42 GLY B N 1
ATOM 4650 C CA . GLY B 1 42 ? -16.352 1.440 -5.510 1.00 18.49 42 GLY B CA 1
ATOM 4651 C C . GLY B 1 42 ? -14.909 1.767 -5.228 1.00 18.62 42 GLY B C 1
ATOM 4652 O O . GLY B 1 42 ? -14.103 1.772 -6.154 1.00 19.19 42 GLY B O 1
ATOM 4653 N N . MET B 1 43 ? -14.595 2.044 -3.958 1.00 16.94 43 MET B N 1
ATOM 4654 C CA . MET B 1 43 ? -13.224 2.300 -3.504 1.00 16.54 43 MET B CA 1
ATOM 4655 C C . MET B 1 43 ? -12.781 1.195 -2.567 1.00 16.35 43 MET B C 1
ATOM 4656 O O . MET B 1 43 ? -13.545 0.753 -1.703 1.00 17.13 43 MET B O 1
ATOM 4661 N N . ARG B 1 44 ? -11.537 0.755 -2.723 1.00 14.86 44 ARG B N 1
ATOM 4662 C CA . ARG B 1 44 ? -11.006 -0.281 -1.843 1.00 14.73 44 ARG B CA 1
ATOM 4663 C C . ARG B 1 44 ? -9.583 0.031 -1.421 1.00 13.29 44 ARG B C 1
ATOM 4664 O O . ARG B 1 44 ? -8.860 0.747 -2.116 1.00 13.92 44 ARG B O 1
ATOM 4672 N N . TRP B 1 45 ? -9.214 -0.538 -0.279 1.00 12.78 45 TRP B N 1
ATOM 4673 C CA . TRP B 1 45 ? -7.883 -0.403 0.314 1.00 12.42 45 TRP B CA 1
ATOM 4674 C C . TRP B 1 45 ? -7.138 -1.729 0.136 1.00 12.34 45 TRP B C 1
ATOM 4675 O O . TRP B 1 45 ? -7.588 -2.767 0.622 1.00 13.42 45 TRP B O 1
ATOM 4686 N N . ALA B 1 46 ? -5.992 -1.701 -0.551 1.00 11.83 46 ALA B N 1
ATOM 4687 C CA . ALA B 1 46 ? -5.300 -2.959 -0.884 1.00 11.39 46 ALA B CA 1
ATOM 4688 C C . ALA B 1 46 ? -4.866 -3.726 0.352 1.00 11.69 46 ALA B C 1
ATOM 4689 O O . ALA B 1 46 ? -5.010 -4.944 0.403 1.00 12.67 46 ALA B O 1
ATOM 4691 N N . GLY B 1 47 ? -4.316 -3.008 1.330 1.00 11.69 47 GLY B N 1
ATOM 4692 C CA . GLY B 1 47 ? -3.782 -3.669 2.521 1.00 11.96 47 GLY B CA 1
ATOM 4693 C C . GLY B 1 47 ? -2.443 -4.303 2.195 1.00 11.94 47 GLY B C 1
ATOM 4694 O O . GLY B 1 47 ? -2.279 -5.512 2.298 1.00 12.53 47 GLY B O 1
ATOM 4695 N N . ASN B 1 48 ? -1.492 -3.481 1.772 1.00 11.26 48 ASN B N 1
ATOM 4696 C CA . ASN B 1 48 ? -0.188 -3.991 1.371 1.00 10.92 48 ASN B CA 1
ATOM 4697 C C . ASN B 1 48 ? 0.647 -4.537 2.520 1.00 11.56 48 ASN B C 1
ATOM 4698 O O . ASN B 1 48 ? 0.417 -4.199 3.685 1.00 12.13 48 ASN B O 1
ATOM 4703 N N . ALA B 1 49 ? 1.618 -5.372 2.161 1.00 11.39 49 ALA B N 1
ATOM 4704 C CA . ALA B 1 49 ? 2.471 -6.034 3.151 1.00 11.50 49 ALA B CA 1
ATOM 4705 C C . ALA B 1 49 ? 3.696 -5.218 3.560 1.00 11.54 49 ALA B C 1
ATOM 4706 O O . ALA B 1 49 ? 4.298 -5.495 4.584 1.00 13.21 49 ALA B O 1
ATOM 4708 N N . ASN B 1 50 ? 4.092 -4.242 2.744 1.00 10.77 50 ASN B N 1
ATOM 4709 C CA . ASN B 1 50 ? 5.015 -3.174 3.184 1.00 10.33 50 ASN B CA 1
ATOM 4710 C C . ASN B 1 50 ? 4.916 -1.978 2.239 1.00 9.91 50 ASN B C 1
ATOM 4711 O O . ASN B 1 50 ? 4.289 -2.083 1.178 1.00 10.53 50 ASN B O 1
ATOM 4716 N N . GLU B 1 51 ? 5.488 -0.847 2.629 1.00 9.74 51 GLU B N 1
ATOM 4717 C CA . GLU B 1 51 ? 5.281 0.397 1.898 1.00 9.99 51 GLU B CA 1
ATOM 4718 C C . GLU B 1 51 ? 6.064 0.459 0.601 1.00 10.13 51 GLU B C 1
ATOM 4719 O O . GLU B 1 51 ? 5.601 1.067 -0.368 1.00 10.30 51 GLU B O 1
ATOM 4725 N N . LEU B 1 52 ? 7.246 -0.147 0.562 1.00 10.17 52 LEU B N 1
ATOM 4726 C CA . LEU B 1 52 ? 7.992 -0.143 -0.694 1.00 9.68 52 LEU B CA 1
ATOM 4727 C C . LEU B 1 52 ? 7.166 -0.902 -1.737 1.00 9.78 52 LEU B C 1
ATOM 4728 O O . LEU B 1 52 ? 6.971 -0.437 -2.871 1.00 9.36 52 LEU B O 1
ATOM 4733 N N . ASN B 1 53 ? 6.692 -2.085 -1.360 1.00 9.80 53 ASN B N 1
ATOM 4734 C CA . ASN B 1 53 ? 5.856 -2.875 -2.260 1.00 9.37 53 ASN B CA 1
ATOM 4735 C C . ASN B 1 53 ? 4.594 -2.138 -2.669 1.00 9.56 53 ASN B C 1
ATOM 4736 O O . ASN B 1 53 ? 4.148 -2.227 -3.823 1.00 10.26 53 ASN B O 1
ATOM 4741 N N . ALA B 1 54 ? 4.003 -1.429 -1.706 1.00 10.01 54 ALA B N 1
ATOM 4742 C CA . ALA B 1 54 ? 2.842 -0.591 -1.994 1.00 9.54 54 ALA B CA 1
ATOM 4743 C C . ALA B 1 54 ? 3.127 0.456 -3.070 1.00 9.51 54 ALA B C 1
ATOM 4744 O O . ALA B 1 54 ? 2.278 0.726 -3.923 1.00 10.17 54 ALA B O 1
ATOM 4746 N N . ALA B 1 55 ? 4.312 1.060 -3.012 1.00 9.36 55 ALA B N 1
ATOM 4747 C CA . ALA B 1 55 ? 4.680 2.066 -3.990 1.00 9.24 55 ALA B CA 1
ATOM 4748 C C . ALA B 1 55 ? 4.903 1.452 -5.366 1.00 9.96 55 ALA B C 1
ATOM 4749 O O . ALA B 1 55 ? 4.471 2.008 -6.392 1.00 9.82 55 ALA B O 1
ATOM 4751 N N . TYR B 1 56 ? 5.547 0.287 -5.397 1.00 8.79 56 TYR B N 1
ATOM 4752 C CA . TYR B 1 56 ? 5.722 -0.438 -6.644 1.00 8.77 56 TYR B CA 1
ATOM 4753 C C . TYR B 1 56 ? 4.343 -0.819 -7.228 1.00 8.65 56 TYR B C 1
ATOM 4754 O O . TYR B 1 56 ? 4.122 -0.740 -8.445 1.00 8.82 56 TYR B O 1
ATOM 4763 N N . ALA B 1 57 ? 3.417 -1.218 -6.346 1.00 8.91 57 ALA B N 1
ATOM 4764 C CA . ALA B 1 57 ? 2.061 -1.566 -6.776 1.00 9.04 57 ALA B CA 1
ATOM 4765 C C . ALA B 1 57 ? 1.311 -0.348 -7.311 1.00 8.80 57 ALA B C 1
ATOM 4766 O O . ALA B 1 57 ? 0.619 -0.445 -8.325 1.00 9.40 57 ALA B O 1
ATOM 4768 N N . ALA B 1 58 ? 1.443 0.795 -6.634 1.00 9.74 58 ALA B N 1
ATOM 4769 C CA . ALA B 1 58 ? 0.810 2.015 -7.131 1.00 10.17 58 ALA B CA 1
ATOM 4770 C C . ALA B 1 58 ? 1.332 2.357 -8.521 1.00 10.25 58 ALA B C 1
ATOM 4771 O O . ALA B 1 58 ? 0.592 2.839 -9.387 1.00 10.61 58 ALA B O 1
ATOM 4773 N N . ASP B 1 59 ? 2.614 2.111 -8.748 1.00 9.85 59 ASP B N 1
ATOM 4774 C CA . ASP B 1 59 ? 3.239 2.375 -10.046 1.00 9.90 59 ASP B CA 1
ATOM 4775 C C . ASP B 1 59 ? 2.618 1.464 -11.126 1.00 10.08 59 ASP B C 1
ATOM 4776 O O . ASP B 1 59 ? 2.150 1.953 -12.166 1.00 10.39 59 ASP B O 1
ATOM 4781 N N . GLY B 1 60 ? 2.569 0.155 -10.865 1.00 10.04 60 GLY B N 1
ATOM 4782 C CA . GLY B 1 60 ? 1.931 -0.767 -11.809 1.00 10.09 60 GLY B CA 1
ATOM 4783 C C . GLY B 1 60 ? 0.480 -0.403 -12.088 1.00 9.90 60 GLY B C 1
ATOM 4784 O O . GLY B 1 60 ? 0.037 -0.456 -13.237 1.00 10.77 60 GLY B O 1
ATOM 4785 N N . TYR B 1 61 ? -0.265 -0.065 -11.037 1.00 9.85 61 TYR B N 1
ATOM 4786 C CA . TYR B 1 61 ? -1.663 0.345 -11.206 1.00 9.84 61 TYR B CA 1
ATOM 4787 C C . TYR B 1 61 ? -1.765 1.584 -12.073 1.00 10.25 61 TYR B C 1
ATOM 4788 O O . TYR B 1 61 ? -2.622 1.638 -12.961 1.00 10.37 61 TYR B O 1
ATOM 4797 N N . ALA B 1 62 ? -0.928 2.586 -11.812 1.00 9.92 62 ALA B N 1
ATOM 4798 C CA . ALA B 1 62 ? -0.938 3.795 -12.636 1.00 10.63 62 ALA B CA 1
ATOM 4799 C C . ALA B 1 62 ? -0.639 3.516 -14.096 1.00 11.14 62 ALA B C 1
ATOM 4800 O O . ALA B 1 62 ? -1.224 4.162 -14.984 1.00 11.66 62 ALA B O 1
ATOM 4802 N N . ARG B 1 63 ? 0.302 2.613 -14.373 1.00 10.56 63 ARG B N 1
ATOM 4803 C CA . ARG B 1 63 ? 0.658 2.305 -15.764 1.00 11.19 63 ARG B CA 1
ATOM 4804 C C . ARG B 1 63 ? -0.560 1.765 -16.517 1.00 11.43 63 ARG B C 1
ATOM 4805 O O . ARG B 1 63 ? -0.780 2.118 -17.682 1.00 13.03 63 ARG B O 1
ATOM 4813 N N . ILE B 1 64 ? -1.350 0.921 -15.862 1.00 11.90 64 ILE B N 1
ATOM 4814 C CA . ILE B 1 64 ? -2.491 0.276 -16.515 1.00 12.23 64 ILE B CA 1
ATOM 4815 C C . ILE B 1 64 ? -3.755 1.134 -16.500 1.00 13.01 64 ILE B C 1
ATOM 4816 O O . ILE B 1 64 ? -4.482 1.175 -17.503 1.00 14.63 64 ILE B O 1
ATOM 4821 N N . LYS B 1 65 ? -4.017 1.795 -15.368 1.00 13.14 65 LYS B N 1
ATOM 4822 C CA . LYS B 1 65 ? -5.279 2.516 -15.126 1.00 13.55 65 LYS B CA 1
ATOM 4823 C C . LYS B 1 65 ? -5.232 3.996 -15.519 1.00 13.95 65 LYS B C 1
ATOM 4824 O O . LYS B 1 65 ? -6.264 4.569 -15.910 1.00 14.94 65 LYS B O 1
ATOM 4830 N N . GLY B 1 66 ? -4.064 4.624 -15.384 1.00 12.84 66 GLY B N 1
ATOM 4831 C CA . GLY B 1 66 ? -3.881 6.031 -15.743 1.00 13.17 66 GLY B CA 1
ATOM 4832 C C . GLY B 1 66 ? -3.142 6.834 -14.687 1.00 12.83 66 GLY B C 1
ATOM 4833 O O . GLY B 1 66 ? -2.288 7.664 -15.010 1.00 14.48 66 GLY B O 1
ATOM 4834 N N . MET B 1 67 ? -3.507 6.615 -13.428 1.00 12.60 67 MET B N 1
ATOM 4835 C CA . MET B 1 67 ? -2.785 7.195 -12.298 1.00 13.15 67 MET B CA 1
ATOM 4836 C C . MET B 1 67 ? -3.146 6.377 -11.069 1.00 12.27 67 MET B C 1
ATOM 4837 O O . MET B 1 67 ? -3.979 5.483 -11.138 1.00 12.18 67 MET B O 1
ATOM 4842 N N . SER B 1 68 ? -2.513 6.682 -9.943 1.00 11.48 68 SER B N 1
ATOM 4843 C CA . SER B 1 68 ? -2.732 5.888 -8.747 1.00 11.08 68 SER B CA 1
ATOM 4844 C C . SER B 1 68 ? -2.545 6.712 -7.489 1.00 10.73 68 SER B C 1
ATOM 4845 O O . SER B 1 68 ? -2.118 7.871 -7.542 1.00 11.20 68 SER B O 1
ATOM 4848 N N . CYS B 1 69 ? -2.843 6.089 -6.352 1.00 11.09 69 CYS B N 1
ATOM 4849 C CA . CYS B 1 69 ? -2.639 6.728 -5.066 1.00 11.09 69 CYS B CA 1
ATOM 4850 C C . CYS B 1 69 ? -2.146 5.710 -4.047 1.00 11.34 69 CYS B C 1
ATOM 4851 O O . CYS B 1 69 ? -2.687 4.607 -3.942 1.00 11.81 69 CYS B O 1
ATOM 4854 N N . ILE B 1 70 ? -1.108 6.108 -3.319 1.00 11.08 70 ILE B N 1
ATOM 4855 C CA . ILE B 1 70 ? -0.609 5.380 -2.162 1.00 11.26 70 ILE B CA 1
ATOM 4856 C C . ILE B 1 70 ? -0.683 6.306 -0.943 1.00 11.23 70 ILE B C 1
ATOM 4857 O O . ILE B 1 70 ? -0.332 7.486 -1.043 1.00 11.55 70 ILE B O 1
ATOM 4862 N N . ILE B 1 71 ? -1.139 5.754 0.186 1.00 11.70 71 ILE B N 1
ATOM 4863 C CA . ILE B 1 71 ? -1.212 6.477 1.466 1.00 11.82 71 ILE B CA 1
ATOM 4864 C C . ILE B 1 71 ? -0.289 5.797 2.467 1.00 11.52 71 ILE B C 1
ATOM 4865 O O . ILE B 1 71 ? -0.382 4.593 2.692 1.00 11.62 71 ILE B O 1
ATOM 4870 N N . THR B 1 72 ? 0.625 6.576 3.037 1.00 11.60 72 THR B N 1
ATOM 4871 C CA . THR B 1 72 ? 1.517 6.075 4.065 1.00 12.31 72 THR B CA 1
ATOM 4872 C C . THR B 1 72 ? 1.421 6.931 5.326 1.00 12.58 72 THR B C 1
ATOM 4873 O O . THR B 1 72 ? 0.689 7.928 5.360 1.00 12.92 72 THR B O 1
ATOM 4877 N N . THR B 1 73 ? 2.120 6.498 6.370 1.00 13.06 73 THR B N 1
ATOM 4878 C CA . THR B 1 73 ? 2.172 7.247 7.616 1.00 13.97 73 THR B CA 1
ATOM 4879 C C . THR B 1 73 ? 3.494 8.019 7.707 1.00 13.26 73 THR B C 1
ATOM 4880 O O . THR B 1 73 ? 4.520 7.605 7.161 1.00 14.52 73 THR B O 1
ATOM 4884 N N . PHE B 1 74 ? 3.430 9.156 8.386 1.00 13.28 74 PHE B N 1
ATOM 4885 C CA . PHE B 1 74 ? 4.548 10.060 8.619 1.00 13.45 74 PHE B CA 1
ATOM 4886 C C . PHE B 1 74 ? 5.841 9.347 9.002 1.00 13.16 74 PHE B C 1
ATOM 4887 O O . PHE B 1 74 ? 5.834 8.452 9.859 1.00 13.19 74 PHE B O 1
ATOM 4895 N N . GLY B 1 75 ? 6.940 9.735 8.359 1.00 12.73 75 GLY B N 1
ATOM 4896 C CA . GLY B 1 75 ? 8.271 9.219 8.698 1.00 12.22 75 GLY B CA 1
ATOM 4897 C C . GLY B 1 75 ? 8.499 7.798 8.222 1.00 12.13 75 GLY B C 1
ATOM 4898 O O . GLY B 1 75 ? 9.063 7.572 7.150 1.00 12.61 75 GLY B O 1
ATOM 4899 N N . VAL B 1 76 ? 8.032 6.844 9.023 1.00 11.78 76 VAL B N 1
ATOM 4900 C CA . VAL B 1 76 ? 8.333 5.428 8.806 1.00 12.20 76 VAL B CA 1
ATOM 4901 C C . VAL B 1 76 ? 7.691 4.861 7.556 1.00 12.68 76 VAL B C 1
ATOM 4902 O O . VAL B 1 76 ? 8.268 4.001 6.895 1.00 13.29 76 VAL B O 1
ATOM 4906 N N . GLY B 1 77 ? 6.487 5.334 7.246 1.00 12.03 77 GLY B N 1
ATOM 4907 C CA . GLY B 1 77 ? 5.796 4.844 6.055 1.00 11.93 77 GLY B CA 1
ATOM 4908 C C . GLY B 1 77 ? 6.325 5.501 4.802 1.00 11.33 77 GLY B C 1
ATOM 4909 O O . GLY B 1 77 ? 6.740 4.814 3.847 1.00 11.72 77 GLY B O 1
ATOM 4910 N N . GLU B 1 78 ? 6.324 6.832 4.794 1.00 11.07 78 GLU B N 1
ATOM 4911 C CA . GLU B 1 78 ? 6.756 7.559 3.608 1.00 11.37 78 GLU B CA 1
ATOM 4912 C C . GLU B 1 78 ? 8.202 7.254 3.207 1.00 11.94 78 GLU B C 1
ATOM 4913 O O . GLU B 1 78 ? 8.473 7.075 2.016 1.00 12.27 78 GLU B O 1
ATOM 4919 N N . LEU B 1 79 ? 9.134 7.182 4.163 1.00 11.28 79 LEU B N 1
ATOM 4920 C CA . LEU B 1 79 ? 10.518 6.906 3.773 1.00 11.17 79 LEU B CA 1
ATOM 4921 C C . LEU B 1 79 ? 10.694 5.509 3.229 1.00 11.15 79 LEU B C 1
ATOM 4922 O O . LEU B 1 79 ? 11.559 5.286 2.388 1.00 11.55 79 LEU B O 1
ATOM 4927 N N . SER B 1 80 ? 9.913 4.561 3.733 1.00 10.62 80 SER B N 1
ATOM 4928 C CA . SER B 1 80 ? 9.951 3.202 3.217 1.00 10.30 80 SER B CA 1
ATOM 4929 C C . SER B 1 80 ? 9.540 3.162 1.735 1.00 11.00 80 SER B C 1
ATOM 4930 O O . SER B 1 80 ? 10.008 2.305 0.982 1.00 11.48 80 SER B O 1
ATOM 4933 N N . ALA B 1 81 ? 8.664 4.085 1.322 1.00 11.45 81 ALA B N 1
ATOM 4934 C CA . ALA B 1 81 ? 8.143 4.126 -0.053 1.00 11.11 81 ALA B CA 1
ATOM 4935 C C . ALA B 1 81 ? 9.057 4.794 -1.066 1.00 11.61 81 ALA B C 1
ATOM 4936 O O . ALA B 1 81 ? 8.807 4.700 -2.274 1.00 11.90 81 ALA B O 1
ATOM 4938 N N . LEU B 1 82 ? 10.109 5.477 -0.605 1.00 11.45 82 LEU B N 1
ATOM 4939 C CA . LEU B 1 82 ? 10.794 6.434 -1.496 1.00 12.09 82 LEU B CA 1
ATOM 4940 C C . LEU B 1 82 ? 11.437 5.842 -2.743 1.00 11.25 82 LEU B C 1
ATOM 4941 O O . LEU B 1 82 ? 11.437 6.487 -3.774 1.00 11.79 82 LEU B O 1
ATOM 4946 N N . ASN B 1 83 ? 11.968 4.624 -2.661 1.00 10.89 83 ASN B N 1
ATOM 4947 C CA . ASN B 1 83 ? 12.567 4.038 -3.857 1.00 10.71 83 ASN B CA 1
ATOM 4948 C C . ASN B 1 83 ? 11.497 3.729 -4.922 1.00 10.30 83 ASN B C 1
ATOM 4949 O O . ASN B 1 83 ? 11.755 3.779 -6.142 1.00 10.43 83 ASN B O 1
ATOM 4954 N N . GLY B 1 84 ? 10.293 3.419 -4.455 1.00 10.24 84 GLY B N 1
ATOM 4955 C CA . GLY B 1 84 ? 9.174 3.229 -5.378 1.00 9.88 84 GLY B CA 1
ATOM 4956 C C . GLY B 1 84 ? 8.802 4.548 -6.031 1.00 9.92 84 GLY B C 1
ATOM 4957 O O . GLY B 1 84 ? 8.682 4.650 -7.265 1.00 10.57 84 GLY B O 1
ATOM 4958 N N . ILE B 1 85 ? 8.675 5.584 -5.211 1.00 10.16 85 ILE B N 1
ATOM 4959 C CA . ILE B 1 85 ? 8.349 6.901 -5.742 1.00 11.02 85 ILE B CA 1
ATOM 4960 C C . ILE B 1 85 ? 9.395 7.392 -6.738 1.00 10.57 85 ILE B C 1
ATOM 4961 O O . ILE B 1 85 ? 9.056 7.935 -7.798 1.00 10.93 85 ILE B O 1
ATOM 4966 N N . ALA B 1 86 ? 10.670 7.205 -6.400 1.00 9.95 86 ALA B N 1
ATOM 4967 C CA . ALA B 1 86 ? 11.758 7.660 -7.264 1.00 10.13 86 ALA B CA 1
ATOM 4968 C C . ALA B 1 86 ? 11.699 6.972 -8.615 1.00 10.60 86 ALA B C 1
ATOM 4969 O O . ALA B 1 86 ? 11.911 7.615 -9.631 1.00 10.19 86 ALA B O 1
ATOM 4971 N N . GLY B 1 87 ? 11.410 5.672 -8.637 1.00 10.17 87 GLY B N 1
ATOM 4972 C CA . GLY B 1 87 ? 11.265 4.968 -9.910 1.00 9.92 87 GLY B CA 1
ATOM 4973 C C . GLY B 1 87 ? 10.093 5.480 -10.727 1.00 9.45 87 GLY B C 1
ATOM 4974 O O . GLY B 1 87 ? 10.155 5.494 -11.960 1.00 10.29 87 GLY B O 1
ATOM 4975 N N . SER B 1 88 ? 9.010 5.863 -10.047 1.00 10.21 88 SER B N 1
ATOM 4976 C CA . SER B 1 88 ? 7.875 6.479 -10.752 1.00 10.32 88 SER B CA 1
ATOM 4977 C C . SER B 1 88 ? 8.268 7.843 -11.324 1.00 11.52 88 SER B C 1
ATOM 4978 O O . SER B 1 88 ? 7.853 8.199 -12.423 1.00 12.12 88 SER B O 1
ATOM 4981 N N . TYR B 1 89 ? 9.117 8.577 -10.608 1.00 10.97 89 TYR B N 1
ATOM 4982 C CA . TYR B 1 89 ? 9.596 9.852 -11.143 1.00 11.61 89 TYR B CA 1
ATOM 4983 C C . TYR B 1 89 ? 10.471 9.612 -12.369 1.00 10.99 89 TYR B C 1
ATOM 4984 O O . TYR B 1 89 ? 10.274 10.235 -13.427 1.00 11.41 89 TYR B O 1
ATOM 4993 N N . ALA B 1 90 ? 11.425 8.692 -12.248 1.00 10.69 90 ALA B N 1
ATOM 4994 C CA . ALA B 1 90 ? 12.346 8.423 -13.337 1.00 10.17 90 ALA B CA 1
ATOM 4995 C C . ALA B 1 90 ? 11.623 7.991 -14.610 1.00 10.70 90 ALA B C 1
ATOM 4996 O O . ALA B 1 90 ? 12.002 8.409 -15.709 1.00 11.66 90 ALA B O 1
ATOM 4998 N N . GLU B 1 91 ? 10.608 7.144 -14.450 1.00 10.69 91 GLU B N 1
ATOM 4999 C CA . GLU B 1 91 ? 9.957 6.509 -15.583 1.00 11.19 91 GLU B CA 1
ATOM 5000 C C . GLU B 1 91 ? 8.658 7.188 -15.996 1.00 11.85 91 GLU B C 1
ATOM 5001 O O . GLU B 1 91 ? 7.949 6.677 -16.867 1.00 12.37 91 GLU B O 1
ATOM 5007 N N . HIS B 1 92 ? 8.364 8.340 -15.396 1.00 11.80 92 HIS B N 1
ATOM 5008 C CA . HIS B 1 92 ? 7.181 9.147 -15.758 1.00 11.22 92 HIS B CA 1
ATOM 5009 C C . HIS B 1 92 ? 5.880 8.390 -15.487 1.00 11.74 92 HIS B C 1
ATOM 5010 O O . HIS B 1 92 ? 5.081 8.159 -16.404 1.00 11.57 92 HIS B O 1
ATOM 5017 N N . VAL B 1 93 ? 5.680 7.990 -14.233 1.00 11.03 93 VAL B N 1
ATOM 5018 C CA . VAL B 1 93 ? 4.438 7.334 -13.811 1.00 11.24 93 VAL B CA 1
ATOM 5019 C C . VAL B 1 93 ? 3.738 8.209 -12.757 1.00 11.26 93 VAL B C 1
ATOM 5020 O O . VAL B 1 93 ? 4.347 8.610 -11.759 1.00 11.73 93 VAL B O 1
ATOM 5024 N N . GLY B 1 94 ? 2.463 8.504 -12.991 1.00 11.30 94 GLY B N 1
ATOM 5025 C CA . GLY B 1 94 ? 1.710 9.418 -12.134 1.00 11.48 94 GLY B CA 1
ATOM 5026 C C . GLY B 1 94 ? 1.178 8.752 -10.887 1.00 11.16 94 GLY B C 1
ATOM 5027 O O . GLY B 1 94 ? 0.089 8.162 -10.904 1.00 11.97 94 GLY B O 1
ATOM 5028 N N . VAL B 1 95 ? 1.963 8.846 -9.817 1.00 11.30 95 VAL B N 1
ATOM 5029 C CA . VAL B 1 95 ? 1.579 8.314 -8.512 1.00 11.58 95 VAL B CA 1
ATOM 5030 C C . VAL B 1 95 ? 1.375 9.443 -7.493 1.00 11.49 95 VAL B C 1
ATOM 5031 O O . VAL B 1 95 ? 2.295 10.221 -7.250 1.00 12.08 95 VAL B O 1
ATOM 5035 N N . LEU B 1 96 ? 0.176 9.532 -6.919 1.00 11.59 96 LEU B N 1
ATOM 5036 C CA . LEU B 1 96 ? -0.105 10.492 -5.849 1.00 11.95 96 LEU B CA 1
ATOM 5037 C C . LEU B 1 96 ? 0.239 9.847 -4.512 1.00 11.13 96 LEU B C 1
ATOM 5038 O O . LEU B 1 96 ? -0.406 8.877 -4.108 1.00 11.22 96 LEU B O 1
ATOM 5043 N N . HIS B 1 97 ? 1.262 10.379 -3.845 1.00 11.13 97 HIS B N 1
ATOM 5044 C CA . HIS B 1 97 ? 1.665 9.892 -2.541 1.00 11.55 97 HIS B CA 1
ATOM 5045 C C . HIS B 1 97 ? 1.081 10.802 -1.466 1.00 12.08 97 HIS B C 1
ATOM 5046 O O . HIS B 1 97 ? 1.498 11.941 -1.314 1.00 12.96 97 HIS B O 1
ATOM 5053 N N . VAL B 1 98 ? 0.097 10.267 -0.755 1.00 12.30 98 VAL B N 1
ATOM 5054 C CA . VAL B 1 98 ? -0.559 10.962 0.355 1.00 12.29 98 VAL B CA 1
ATOM 5055 C C . VAL B 1 98 ? 0.063 10.465 1.660 1.00 12.52 98 VAL B C 1
ATOM 5056 O O . VAL B 1 98 ? 0.161 9.262 1.886 1.00 12.39 98 VAL B O 1
ATOM 5060 N N . VAL B 1 99 ? 0.486 11.382 2.521 1.00 12.72 99 VAL B N 1
ATOM 5061 C CA . VAL B 1 99 ? 1.071 11.005 3.806 1.00 13.46 99 VAL B CA 1
ATOM 5062 C C . VAL B 1 99 ? 0.195 11.563 4.919 1.00 13.67 99 VAL B C 1
ATOM 5063 O O . VAL B 1 99 ? -0.049 12.778 4.952 1.00 14.50 99 VAL B O 1
ATOM 5067 N N . GLY B 1 100 ? -0.269 10.698 5.812 1.00 13.99 100 GLY B N 1
ATOM 5068 C CA . GLY B 1 100 ? -0.917 11.157 7.051 1.00 14.25 100 GLY B CA 1
ATOM 5069 C C . GLY B 1 100 ? 0.149 11.698 7.982 1.00 15.35 100 GLY B C 1
ATOM 5070 O O . GLY B 1 100 ? 1.086 10.980 8.334 1.00 14.84 100 GLY B O 1
ATOM 5071 N N . VAL B 1 101 ? 0.025 12.965 8.384 1.00 15.30 101 VAL B N 1
ATOM 5072 C CA . VAL B 1 101 ? 1.042 13.598 9.224 1.00 16.36 101 VAL B CA 1
ATOM 5073 C C . VAL B 1 101 ? 0.444 14.060 10.571 1.00 16.44 101 VAL B C 1
ATOM 5074 O O . VAL B 1 101 ? -0.777 14.107 10.727 1.00 16.54 101 VAL B O 1
ATOM 5078 N N . PRO B 1 102 ? 1.303 14.352 11.564 1.00 16.74 102 PRO B N 1
ATOM 5079 C CA . PRO B 1 102 ? 0.788 14.794 12.858 1.00 17.05 102 PRO B CA 1
ATOM 5080 C C . PRO B 1 102 ? -0.114 16.012 12.758 1.00 18.24 102 PRO B C 1
ATOM 5081 O O . PRO B 1 102 ? 0.022 16.827 11.837 1.00 18.35 102 PRO B O 1
ATOM 5085 N N . SER B 1 103 ? -1.039 16.109 13.708 1.00 18.84 103 SER B N 1
ATOM 5086 C CA . SER B 1 103 ? -1.976 17.218 13.760 1.00 20.11 103 SER B CA 1
ATOM 5087 C C . SER B 1 103 ? -1.280 18.577 13.809 1.00 20.16 103 SER B C 1
ATOM 5088 O O . SER B 1 103 ? -0.133 18.706 14.273 1.00 20.24 103 SER B O 1
ATOM 5091 N N . ILE B 1 104 ? -1.999 19.596 13.349 1.00 21.21 104 ILE B N 1
ATOM 5092 C CA . ILE B 1 104 ? -1.498 20.965 13.355 1.00 22.01 104 ILE B CA 1
ATOM 5093 C C . ILE B 1 104 ? -1.051 21.385 14.761 1.00 22.50 104 ILE B C 1
ATOM 5094 O O . ILE B 1 104 ? 0.001 22.010 14.909 1.00 22.72 104 ILE B O 1
ATOM 5099 N N . SER B 1 105 ? -1.828 21.013 15.778 1.00 22.86 105 SER B N 1
ATOM 5100 C CA . SER B 1 105 ? -1.453 21.313 17.172 1.00 23.88 105 SER B CA 1
ATOM 5101 C C . SER B 1 105 ? -0.188 20.575 17.643 1.00 24.12 105 SER B C 1
ATOM 5102 O O . SER B 1 105 ? 0.639 21.148 18.362 1.00 24.45 105 SER B O 1
ATOM 5105 N N . ALA B 1 106 ? -0.024 19.318 17.225 1.00 23.92 106 ALA B N 1
ATOM 5106 C CA . ALA B 1 106 ? 1.180 18.550 17.573 1.00 24.28 106 ALA B CA 1
ATOM 5107 C C . ALA B 1 106 ? 2.447 19.155 16.953 1.00 24.55 106 ALA B C 1
ATOM 5108 O O . ALA B 1 106 ? 3.508 19.193 17.586 1.00 24.54 106 ALA B O 1
ATOM 5110 N N . GLN B 1 107 ? 2.321 19.651 15.740 1.00 25.04 107 GLN B N 1
ATOM 5111 C CA . GLN B 1 107 ? 3.436 20.253 15.057 1.00 25.86 107 GLN B CA 1
ATOM 5112 C C . GLN B 1 107 ? 3.854 21.579 15.657 1.00 26.81 107 GLN B C 1
ATOM 5113 O O . GLN B 1 107 ? 5.013 21.842 15.786 1.00 26.91 107 GLN B O 1
ATOM 5119 N N . ALA B 1 108 ? 2.857 22.390 15.978 1.00 27.93 108 ALA B N 1
ATOM 5120 C CA . ALA B 1 108 ? 3.085 23.700 16.537 1.00 29.13 108 ALA B CA 1
ATOM 5121 C C . ALA B 1 108 ? 3.754 23.592 17.886 1.00 29.76 108 ALA B C 1
ATOM 5122 O O . ALA B 1 108 ? 4.571 24.417 18.194 1.00 29.90 108 ALA B O 1
ATOM 5124 N N . LYS B 1 109 ? 3.402 22.570 18.661 1.00 30.39 109 LYS B N 1
ATOM 5125 C CA . LYS B 1 109 ? 4.008 22.321 19.960 1.00 31.41 109 LYS B CA 1
ATOM 5126 C C . LYS B 1 109 ? 5.367 21.629 19.821 1.00 31.76 109 LYS B C 1
ATOM 5127 O O . LYS B 1 109 ? 6.089 21.477 20.731 1.00 32.61 109 LYS B O 1
ATOM 5133 N N . GLN B 1 110 ? 5.675 21.209 18.629 1.00 30.85 110 GLN B N 1
ATOM 5134 C CA . GLN B 1 110 ? 6.838 20.410 18.426 1.00 30.07 110 GLN B CA 1
ATOM 5135 C C . GLN B 1 110 ? 6.933 19.248 19.401 1.00 28.28 110 GLN B C 1
ATOM 5136 O O . GLN B 1 110 ? 7.965 19.001 19.962 1.00 28.07 110 GLN B O 1
ATOM 5142 N N . LEU B 1 111 ? 5.835 18.520 19.547 1.00 25.93 111 LEU B N 1
ATOM 5143 C CA . LEU B 1 111 ? 5.817 17.317 20.359 1.00 23.78 111 LEU B CA 1
ATOM 5144 C C . LEU B 1 111 ? 6.861 16.308 19.896 1.00 22.73 111 LEU B C 1
ATOM 5145 O O . LEU B 1 111 ? 7.083 16.149 18.724 1.00 22.47 111 LEU B O 1
ATOM 5150 N N . LEU B 1 112 ? 7.508 15.648 20.851 1.00 21.06 112 LEU B N 1
ATOM 5151 C CA . LEU B 1 112 ? 8.502 14.639 20.518 1.00 19.77 112 LEU B CA 1
ATOM 5152 C C . LEU B 1 112 ? 7.792 13.309 20.263 1.00 18.71 112 LEU B C 1
ATOM 5153 O O . LEU B 1 112 ? 7.806 12.402 21.093 1.00 17.73 112 LEU B O 1
ATOM 5158 N N . LEU B 1 113 ? 7.153 13.213 19.100 1.00 17.61 113 LEU B N 1
ATOM 5159 C CA . LEU B 1 113 ? 6.330 12.066 18.771 1.00 17.50 113 LEU B CA 1
ATOM 5160 C C . LEU B 1 113 ? 7.119 10.951 18.104 1.00 16.72 113 LEU B C 1
ATOM 5161 O O . LEU B 1 113 ? 8.175 11.184 17.501 1.00 16.21 113 LEU B O 1
ATOM 5166 N N . HIS B 1 114 ? 6.589 9.739 18.214 1.00 15.99 114 HIS B N 1
ATOM 5167 C CA . HIS B 1 114 ? 7.072 8.610 17.439 1.00 16.36 114 HIS B CA 1
ATOM 5168 C C . HIS B 1 114 ? 7.074 8.956 15.940 1.00 16.25 114 HIS B C 1
ATOM 5169 O O . HIS B 1 114 ? 6.285 9.787 15.465 1.00 16.39 114 HIS B O 1
ATOM 5176 N N . HIS B 1 115 ? 8.000 8.322 15.227 1.00 15.68 115 HIS B N 1
ATOM 5177 C CA . HIS B 1 115 ? 8.216 8.521 13.790 1.00 15.87 115 HIS B CA 1
ATOM 5178 C C . HIS B 1 115 ? 8.832 9.888 13.467 1.00 16.47 115 HIS B C 1
ATOM 5179 O O . HIS B 1 115 ? 8.842 10.300 12.304 1.00 17.06 115 HIS B O 1
ATOM 5186 N N . THR B 1 116 ? 9.323 10.609 14.472 1.00 16.75 116 THR B N 1
ATOM 5187 C CA . THR B 1 116 ? 10.139 11.808 14.190 1.00 17.05 116 THR B CA 1
ATOM 5188 C C . THR B 1 116 ? 11.619 11.542 14.430 1.00 16.69 116 THR B C 1
ATOM 5189 O O . THR B 1 116 ? 11.988 10.536 15.038 1.00 16.63 116 THR B O 1
ATOM 5193 N N . LEU B 1 117 ? 12.462 12.466 13.980 1.00 16.98 117 LEU B N 1
ATOM 5194 C CA . LEU B 1 117 ? 13.897 12.373 14.263 1.00 17.75 117 LEU B CA 1
ATOM 5195 C C . LEU B 1 117 ? 14.250 12.828 15.681 1.00 18.73 117 LEU B C 1
ATOM 5196 O O . LEU B 1 117 ? 15.415 12.811 16.066 1.00 19.21 117 LEU B O 1
ATOM 5201 N N . GLY B 1 118 ? 13.244 13.214 16.458 1.00 19.13 118 GLY B N 1
ATOM 5202 C CA . GLY B 1 118 ? 13.463 13.605 17.844 1.00 20.05 118 GLY B CA 1
ATOM 5203 C C . GLY B 1 118 ? 13.966 15.028 17.985 1.00 20.59 118 GLY B C 1
ATOM 5204 O O . GLY B 1 118 ? 14.338 15.438 19.085 1.00 21.36 118 GLY B O 1
ATOM 5205 N N . ASN B 1 119 ? 13.970 15.777 16.879 1.00 20.89 119 ASN B N 1
ATOM 5206 C CA . ASN B 1 119 ? 14.479 17.154 16.848 1.00 21.10 119 ASN B CA 1
ATOM 5207 C C . ASN B 1 119 ? 13.407 18.233 16.609 1.00 21.14 119 ASN B C 1
ATOM 5208 O O . ASN B 1 119 ? 13.735 19.413 16.429 1.00 21.63 119 ASN B O 1
ATOM 5213 N N . GLY B 1 120 ? 12.139 17.831 16.587 1.00 21.29 120 GLY B N 1
ATOM 5214 C CA . GLY B 1 120 ? 11.014 18.764 16.433 1.00 21.24 120 GLY B CA 1
ATOM 5215 C C . GLY B 1 120 ? 10.780 19.285 15.019 1.00 21.06 120 GLY B C 1
ATOM 5216 O O . GLY B 1 120 ? 9.951 20.184 14.817 1.00 21.75 120 GLY B O 1
ATOM 5217 N N . ASP B 1 121 ? 11.507 18.729 14.051 1.00 20.54 121 ASP B N 1
ATOM 5218 C CA . ASP B 1 121 ? 11.394 19.144 12.650 1.00 19.85 121 ASP B CA 1
ATOM 5219 C C . ASP B 1 121 ? 10.390 18.269 11.893 1.00 19.28 121 ASP B C 1
ATOM 5220 O O . ASP B 1 121 ? 10.688 17.127 11.537 1.00 19.17 121 ASP B O 1
ATOM 5225 N N . PHE B 1 122 ? 9.210 18.819 11.635 1.00 18.28 122 PHE B N 1
ATOM 5226 C CA . PHE B 1 122 ? 8.151 18.078 10.958 1.00 18.79 122 PHE B CA 1
ATOM 5227 C C . PHE B 1 122 ? 8.167 18.272 9.442 1.00 18.10 122 PHE B C 1
ATOM 5228 O O . PHE B 1 122 ? 7.256 17.785 8.754 1.00 19.11 122 PHE B O 1
ATOM 5236 N N . THR B 1 123 ? 9.179 18.984 8.943 1.00 17.48 123 THR B N 1
ATOM 5237 C CA . THR B 1 123 ? 9.329 19.271 7.504 1.00 17.36 123 THR B CA 1
ATOM 5238 C C . THR B 1 123 ? 10.298 18.347 6.769 1.00 16.36 123 THR B C 1
ATOM 5239 O O . THR B 1 123 ? 10.310 18.322 5.534 1.00 15.65 123 THR B O 1
ATOM 5243 N N . VAL B 1 124 ? 11.117 17.603 7.512 1.00 15.34 124 VAL B N 1
ATOM 5244 C CA . VAL B 1 124 ? 12.281 16.940 6.912 1.00 15.00 124 VAL B CA 1
ATOM 5245 C C . VAL B 1 124 ? 11.913 15.918 5.831 1.00 14.66 124 VAL B C 1
ATOM 5246 O O . VAL B 1 124 ? 12.561 15.848 4.776 1.00 14.68 124 VAL B O 1
ATOM 5250 N N . PHE B 1 125 ? 10.857 15.151 6.083 1.00 13.86 125 PHE B N 1
ATOM 5251 C CA . PHE B 1 125 ? 10.495 14.085 5.145 1.00 13.81 125 PHE B CA 1
ATOM 5252 C C . PHE B 1 125 ? 9.847 14.635 3.879 1.00 14.19 125 PHE B C 1
ATOM 5253 O O . PHE B 1 125 ? 10.078 14.143 2.774 1.00 13.50 125 PHE B O 1
ATOM 5261 N N . HIS B 1 126 ? 9.073 15.691 4.057 1.00 14.06 126 HIS B N 1
ATOM 5262 C CA . HIS B 1 126 ? 8.496 16.452 2.952 1.00 15.32 126 HIS B CA 1
ATOM 5263 C C . HIS B 1 126 ? 9.615 16.993 2.064 1.00 15.34 126 HIS B C 1
ATOM 5264 O O . HIS B 1 126 ? 9.580 16.835 0.833 1.00 15.11 126 HIS B O 1
ATOM 5271 N N . ARG B 1 127 ? 10.641 17.578 2.684 1.00 15.32 127 ARG B N 1
ATOM 5272 C CA . ARG B 1 127 ? 11.792 18.100 1.953 1.00 16.48 127 ARG B CA 1
ATOM 5273 C C . ARG B 1 127 ? 12.519 17.007 1.170 1.00 15.79 127 ARG B C 1
ATOM 5274 O O . ARG B 1 127 ? 12.956 17.220 0.044 1.00 16.31 127 ARG B O 1
ATOM 5282 N N . MET B 1 128 ? 12.627 15.826 1.771 1.00 14.78 128 MET B N 1
ATOM 5283 C CA . MET B 1 128 ? 13.258 14.703 1.089 1.00 14.51 128 MET B CA 1
ATOM 5284 C C . MET B 1 128 ? 12.453 14.292 -0.147 1.00 14.66 128 MET B C 1
ATOM 5285 O O . MET B 1 128 ? 13.011 14.142 -1.234 1.00 14.40 128 MET B O 1
ATOM 5290 N N . SER B 1 129 ? 11.145 14.137 0.025 1.00 14.41 129 SER B N 1
ATOM 5291 C CA . SER B 1 129 ? 10.272 13.753 -1.086 1.00 14.54 129 SER B CA 1
ATOM 5292 C C . SER B 1 129 ? 10.211 14.804 -2.193 1.00 14.58 129 SER B C 1
ATOM 5293 O O . SER B 1 129 ? 9.942 14.471 -3.343 1.00 14.01 129 SER B O 1
ATOM 5296 N N . ALA B 1 130 ? 10.448 16.072 -1.861 1.00 14.78 130 ALA B N 1
ATOM 5297 C CA . ALA B 1 130 ? 10.375 17.111 -2.899 1.00 15.24 130 ALA B CA 1
ATOM 5298 C C . ALA B 1 130 ? 11.409 16.887 -4.008 1.00 15.56 130 ALA B C 1
ATOM 5299 O O . ALA B 1 130 ? 11.212 17.323 -5.132 1.00 15.99 130 ALA B O 1
ATOM 5301 N N . ASN B 1 131 ? 12.500 16.179 -3.704 1.00 15.19 131 ASN B N 1
ATOM 5302 C CA . ASN B 1 131 ? 13.529 15.857 -4.696 1.00 15.68 131 ASN B CA 1
ATOM 5303 C C . ASN B 1 131 ? 13.084 14.876 -5.792 1.00 15.38 131 ASN B C 1
ATOM 5304 O O . ASN B 1 131 ? 13.731 14.767 -6.842 1.00 16.10 131 ASN B O 1
ATOM 5309 N N . ILE B 1 132 ? 11.998 14.147 -5.529 1.00 14.41 132 ILE B N 1
ATOM 5310 C CA . ILE B 1 132 ? 11.524 13.102 -6.449 1.00 14.03 132 ILE B CA 1
ATOM 5311 C C . ILE B 1 132 ? 10.023 13.249 -6.742 1.00 14.00 132 ILE B C 1
ATOM 5312 O O . ILE B 1 132 ? 9.346 12.275 -7.080 1.00 14.61 132 ILE B O 1
ATOM 5317 N N . SER B 1 133 ? 9.526 14.486 -6.633 1.00 13.64 133 SER B N 1
ATOM 5318 C CA . SER B 1 133 ? 8.125 14.814 -6.910 1.00 14.22 133 SER B CA 1
ATOM 5319 C C . SER B 1 133 ? 8.037 15.969 -7.896 1.00 14.38 133 SER B C 1
ATOM 5320 O O . SER B 1 133 ? 8.889 16.873 -7.869 1.00 16.12 133 SER B O 1
ATOM 5323 N N . GLU B 1 134 ? 7.020 15.937 -8.754 1.00 14.66 134 GLU B N 1
ATOM 5324 C CA . GLU B 1 134 ? 6.757 17.060 -9.664 1.00 14.94 134 GLU B CA 1
ATOM 5325 C C . GLU B 1 134 ? 6.394 18.304 -8.862 1.00 15.37 134 GLU B C 1
ATOM 5326 O O . GLU B 1 134 ? 6.862 19.400 -9.151 1.00 16.28 134 GLU B O 1
ATOM 5332 N N . THR B 1 135 ? 5.555 18.110 -7.852 1.00 15.02 135 THR B N 1
ATOM 5333 C CA . THR B 1 135 ? 5.157 19.178 -6.939 1.00 15.40 135 THR B CA 1
ATOM 5334 C C . THR B 1 135 ? 4.769 18.546 -5.612 1.00 15.44 135 THR B C 1
ATOM 5335 O O . THR B 1 135 ? 4.652 17.322 -5.508 1.00 14.37 135 THR B O 1
ATOM 5339 N N . THR B 1 136 ? 4.590 19.385 -4.594 1.00 16.00 136 THR B N 1
ATOM 5340 C CA . THR B 1 136 ? 4.219 18.927 -3.270 1.00 17.33 136 THR B CA 1
ATOM 5341 C C . THR B 1 136 ? 3.168 19.862 -2.696 1.00 17.51 136 THR B C 1
ATOM 5342 O O . THR B 1 136 ? 3.024 21.010 -3.145 1.00 17.75 136 THR B O 1
ATOM 5346 N N . ALA B 1 137 ? 2.425 19.360 -1.720 1.00 18.32 137 ALA B N 1
ATOM 5347 C CA . ALA B 1 137 ? 1.526 20.182 -0.912 1.00 19.11 137 ALA B CA 1
ATOM 5348 C C . ALA B 1 137 ? 1.504 19.628 0.495 1.00 20.25 137 ALA B C 1
ATOM 5349 O O . ALA B 1 137 ? 1.346 18.420 0.690 1.00 21.05 137 ALA B O 1
ATOM 5351 N N . MET B 1 138 ? 1.702 20.507 1.470 1.00 20.48 138 MET B N 1
ATOM 5352 C CA . MET B 1 138 ? 1.499 20.166 2.867 1.00 21.35 138 MET B CA 1
ATOM 5353 C C . MET B 1 138 ? 0.317 20.992 3.343 1.00 22.01 138 MET B C 1
ATOM 5354 O O . MET B 1 138 ? 0.422 22.216 3.468 1.00 22.53 138 MET B O 1
ATOM 5359 N N . ILE B 1 139 ? -0.810 20.326 3.571 1.00 22.58 139 ILE B N 1
ATOM 5360 C CA . ILE B 1 139 ? -2.056 21.010 3.916 1.00 23.54 139 ILE B CA 1
ATOM 5361 C C . ILE B 1 139 ? -1.992 21.582 5.328 1.00 23.97 139 ILE B C 1
ATOM 5362 O O . ILE B 1 139 ? -1.624 20.886 6.273 1.00 23.73 139 ILE B O 1
ATOM 5367 N N . THR B 1 140 ? -2.335 22.863 5.457 1.00 25.27 140 THR B N 1
ATOM 5368 C CA . THR B 1 140 ? -2.331 23.542 6.756 1.00 26.31 140 THR B CA 1
ATOM 5369 C C . THR B 1 140 ? -3.670 24.219 7.047 1.00 27.14 140 THR B C 1
ATOM 5370 O O . THR B 1 140 ? -4.012 24.450 8.214 1.00 27.71 140 THR B O 1
ATOM 5374 N N . ASP B 1 141 ? -4.419 24.513 5.984 1.00 27.64 141 ASP B N 1
ATOM 5375 C CA . ASP B 1 141 ? -5.631 25.331 6.046 1.00 28.03 141 ASP B CA 1
ATOM 5376 C C . ASP B 1 141 ? -6.786 24.619 5.350 1.00 27.51 141 ASP B C 1
ATOM 5377 O O . ASP B 1 141 ? -6.718 24.336 4.151 1.00 27.55 141 ASP B O 1
ATOM 5382 N N . ILE B 1 142 ? -7.844 24.345 6.108 1.00 26.84 142 ILE B N 1
ATOM 5383 C CA . ILE B 1 142 ? -9.043 23.697 5.576 1.00 26.30 142 ILE B CA 1
ATOM 5384 C C . ILE B 1 142 ? -9.694 24.464 4.414 1.00 25.82 142 ILE B C 1
ATOM 5385 O O . ILE B 1 142 ? -10.289 23.859 3.522 1.00 25.29 142 ILE B O 1
ATOM 5390 N N . ALA B 1 143 ? -9.557 25.790 4.411 1.00 25.40 143 ALA B N 1
ATOM 5391 C CA . ALA B 1 143 ? -10.204 26.624 3.398 1.00 25.21 143 ALA B CA 1
ATOM 5392 C C . ALA B 1 143 ? -9.673 26.422 1.973 1.00 25.15 143 ALA B C 1
ATOM 5393 O O . ALA B 1 143 ? -10.427 26.537 1.009 1.00 25.46 143 ALA B O 1
ATOM 5395 N N . THR B 1 144 ? -8.383 26.124 1.844 1.00 24.59 144 THR B N 1
ATOM 5396 C CA . THR B 1 144 ? -7.775 25.940 0.522 1.00 24.51 144 THR B CA 1
ATOM 5397 C C . THR B 1 144 ? -7.509 24.461 0.227 1.00 23.77 144 THR B C 1
ATOM 5398 O O . THR B 1 144 ? -7.019 24.113 -0.856 1.00 23.89 144 THR B O 1
ATOM 5402 N N . ALA B 1 145 ? -7.837 23.599 1.188 1.00 22.82 145 ALA B N 1
ATOM 5403 C CA . ALA B 1 145 ? -7.501 22.175 1.082 1.00 21.28 145 ALA B CA 1
ATOM 5404 C C . ALA B 1 145 ? -8.114 21.472 -0.143 1.00 21.04 145 ALA B C 1
ATOM 5405 O O . ALA B 1 145 ? -7.397 20.773 -0.856 1.00 20.25 145 ALA B O 1
ATOM 5407 N N . PRO B 1 146 ? -9.430 21.647 -0.401 1.00 20.19 146 PRO B N 1
ATOM 5408 C CA . PRO B 1 146 ? -9.973 21.024 -1.615 1.00 20.06 146 PRO B CA 1
ATOM 5409 C C . PRO B 1 146 ? -9.260 21.439 -2.910 1.00 19.70 146 PRO B C 1
ATOM 5410 O O . PRO B 1 146 ? -8.992 20.585 -3.758 1.00 19.40 146 PRO B O 1
ATOM 5414 N N . ALA B 1 147 ? -8.944 22.725 -3.066 1.00 19.37 147 ALA B N 1
ATOM 5415 C CA . ALA B 1 147 ? -8.230 23.191 -4.249 1.00 19.02 147 ALA B CA 1
ATOM 5416 C C . ALA B 1 147 ? -6.838 22.571 -4.361 1.00 18.68 147 ALA B C 1
ATOM 5417 O O . ALA B 1 147 ? -6.394 22.261 -5.465 1.00 18.46 147 ALA B O 1
ATOM 5419 N N . GLU B 1 148 ? -6.163 22.410 -3.224 1.00 18.68 148 GLU B N 1
ATOM 5420 C CA . GLU B 1 148 ? -4.832 21.815 -3.191 1.00 18.14 148 GLU B CA 1
ATOM 5421 C C . GLU B 1 148 ? -4.871 20.331 -3.552 1.00 17.49 148 GLU B C 1
ATOM 5422 O O . GLU B 1 148 ? -4.013 19.852 -4.300 1.00 17.32 148 GLU B O 1
ATOM 5428 N N . ILE B 1 149 ? -5.879 19.623 -3.053 1.00 17.12 149 ILE B N 1
ATOM 5429 C CA . ILE B 1 149 ? -6.103 18.233 -3.459 1.00 16.44 149 ILE B CA 1
ATOM 5430 C C . ILE B 1 149 ? -6.334 18.134 -4.970 1.00 16.64 149 ILE B C 1
ATOM 5431 O O . ILE B 1 149 ? -5.718 17.301 -5.649 1.00 16.03 149 ILE B O 1
ATOM 5436 N N . ASP B 1 150 ? -7.206 18.987 -5.511 1.00 16.38 150 ASP B N 1
ATOM 5437 C CA . ASP B 1 150 ? -7.473 18.985 -6.940 1.00 16.68 150 ASP B CA 1
ATOM 5438 C C . ASP B 1 150 ? -6.210 19.268 -7.750 1.00 15.95 150 ASP B C 1
ATOM 5439 O O . ASP B 1 150 ? -5.982 18.632 -8.784 1.00 15.67 150 ASP B O 1
ATOM 5444 N N . ARG B 1 151 ? -5.399 20.221 -7.284 1.00 16.04 151 ARG B N 1
ATOM 5445 C CA . ARG B 1 151 ? -4.148 20.585 -7.964 1.00 15.66 151 ARG B CA 1
ATOM 5446 C C . ARG B 1 151 ? -3.185 19.396 -7.993 1.00 14.84 151 ARG B C 1
ATOM 5447 O O . ARG B 1 151 ? -2.544 19.137 -9.005 1.00 15.35 151 ARG B O 1
ATOM 5455 N N . CYS B 1 152 ? -3.092 18.699 -6.863 1.00 14.60 152 CYS B N 1
ATOM 5456 C CA . CYS B 1 152 ? -2.207 17.543 -6.758 1.00 14.70 152 CYS B CA 1
ATOM 5457 C C . CYS B 1 152 ? -2.658 16.413 -7.693 1.00 13.93 152 CYS B C 1
ATOM 5458 O O . CYS B 1 152 ? -1.833 15.813 -8.394 1.00 14.14 152 CYS B O 1
ATOM 5461 N N . ILE B 1 153 ? -3.961 16.141 -7.724 1.00 14.07 153 ILE B N 1
ATOM 5462 C CA . ILE B 1 153 ? -4.503 15.108 -8.610 1.00 14.60 153 ILE B CA 1
ATOM 5463 C C . ILE B 1 153 ? -4.292 15.470 -10.084 1.00 14.62 153 ILE B C 1
ATOM 5464 O O . ILE B 1 153 ? -3.820 14.640 -10.871 1.00 14.44 153 ILE B O 1
ATOM 5469 N N . ARG B 1 154 ? -4.629 16.707 -10.463 1.00 14.78 154 ARG B N 1
ATOM 5470 C CA . ARG B 1 154 ? -4.376 17.154 -11.836 1.00 15.38 154 ARG B CA 1
ATOM 5471 C C . ARG B 1 154 ? -2.909 16.978 -12.222 1.00 14.33 154 ARG B C 1
ATOM 5472 O O . ARG B 1 154 ? -2.601 16.399 -13.266 1.00 14.71 154 ARG B O 1
ATOM 5480 N N . THR B 1 155 ? -2.013 17.491 -11.377 1.00 14.27 155 THR B N 1
ATOM 5481 C CA . THR B 1 155 ? -0.594 17.479 -11.693 1.00 14.75 155 THR B CA 1
ATOM 5482 C C . THR B 1 155 ? -0.072 16.050 -11.887 1.00 14.22 155 THR B C 1
ATOM 5483 O O . THR B 1 155 ? 0.663 15.791 -12.838 1.00 14.66 155 THR B O 1
ATOM 5487 N N . THR B 1 156 ? -0.464 15.143 -10.991 1.00 13.77 156 THR B N 1
ATOM 5488 C CA . THR B 1 156 ? -0.074 13.732 -11.089 1.00 13.88 156 THR B CA 1
ATOM 5489 C C . THR B 1 156 ? -0.398 13.185 -12.478 1.00 14.10 156 THR B C 1
ATOM 5490 O O . THR B 1 156 ? 0.449 12.579 -13.143 1.00 14.02 156 THR B O 1
ATOM 5494 N N . TYR B 1 157 ? -1.623 13.444 -12.922 1.00 14.97 157 TYR B N 1
ATOM 5495 C CA . TYR B 1 157 ? -2.094 12.857 -14.163 1.00 15.92 157 TYR B CA 1
ATOM 5496 C C . TYR B 1 157 ? -1.507 13.503 -15.414 1.00 15.80 157 TYR B C 1
ATOM 5497 O O . TYR B 1 157 ? -1.077 12.801 -16.339 1.00 15.85 157 TYR B O 1
ATOM 5506 N N . VAL B 1 158 ? -1.475 14.837 -15.448 1.00 15.76 158 VAL B N 1
ATOM 5507 C CA . VAL B 1 158 ? -1.047 15.516 -16.671 1.00 16.12 158 VAL B CA 1
ATOM 5508 C C . VAL B 1 158 ? 0.464 15.495 -16.861 1.00 15.74 158 VAL B C 1
ATOM 5509 O O . VAL B 1 158 ? 0.949 15.530 -17.988 1.00 16.93 158 VAL B O 1
ATOM 5513 N N . THR B 1 159 ? 1.211 15.446 -15.756 1.00 14.57 159 THR B N 1
ATOM 5514 C CA . THR B 1 159 ? 2.669 15.368 -15.867 1.00 13.98 159 THR B CA 1
ATOM 5515 C C . THR B 1 159 ? 3.207 13.937 -15.825 1.00 13.88 159 THR B C 1
ATOM 5516 O O . THR B 1 159 ? 4.356 13.696 -16.225 1.00 14.45 159 THR B O 1
ATOM 5520 N N . GLN B 1 160 ? 2.387 13.008 -15.343 1.00 13.11 160 GLN B N 1
ATOM 5521 C CA . GLN B 1 160 ? 2.820 11.621 -15.127 1.00 13.51 160 GLN B CA 1
ATOM 5522 C C . GLN B 1 160 ? 4.113 11.557 -14.322 1.00 13.54 160 GLN B C 1
ATOM 5523 O O . GLN B 1 160 ? 5.097 10.922 -14.707 1.00 13.73 160 GLN B O 1
ATOM 5529 N N . ARG B 1 161 ? 4.096 12.242 -13.187 1.00 13.89 161 ARG B N 1
ATOM 5530 C CA . ARG B 1 161 ? 5.181 12.169 -12.217 1.00 14.08 161 ARG B CA 1
ATOM 5531 C C . ARG B 1 161 ? 4.539 12.146 -10.842 1.00 13.43 161 ARG B C 1
ATOM 5532 O O . ARG B 1 161 ? 3.424 12.617 -10.661 1.00 13.91 161 ARG B O 1
ATOM 5540 N N . PRO B 1 162 ? 5.243 11.597 -9.850 1.00 12.87 162 PRO B N 1
ATOM 5541 C CA . PRO B 1 162 ? 4.676 11.594 -8.509 1.00 12.79 162 PRO B CA 1
ATOM 5542 C C . PRO B 1 162 ? 4.479 12.968 -7.909 1.00 12.46 162 PRO B C 1
ATOM 5543 O O . PRO B 1 162 ? 5.230 13.910 -8.191 1.00 13.14 162 PRO B O 1
ATOM 5547 N N . VAL B 1 163 ? 3.461 13.050 -7.062 1.00 12.01 163 VAL B N 1
ATOM 5548 C CA . VAL B 1 163 ? 3.138 14.262 -6.333 1.00 12.56 163 VAL B CA 1
ATOM 5549 C C . VAL B 1 163 ? 2.999 13.872 -4.864 1.00 13.30 163 VAL B C 1
ATOM 5550 O O . VAL B 1 163 ? 2.504 12.794 -4.550 1.00 14.12 163 VAL B O 1
ATOM 5554 N N . TYR B 1 164 ? 3.467 14.752 -3.978 1.00 13.04 164 TYR B N 1
ATOM 5555 C CA . TYR B 1 164 ? 3.430 14.545 -2.535 1.00 13.39 164 TYR B CA 1
ATOM 5556 C C . TYR B 1 164 ? 2.326 15.396 -1.911 1.00 14.01 164 TYR B C 1
ATOM 5557 O O . TYR B 1 164 ? 2.294 16.613 -2.114 1.00 14.47 164 TYR B O 1
ATOM 5566 N N . LEU B 1 165 ? 1.454 14.765 -1.134 1.00 14.52 165 LEU B N 1
ATOM 5567 C CA . LEU B 1 165 ? 0.361 15.471 -0.464 1.00 14.22 165 LEU B CA 1
ATOM 5568 C C . LEU B 1 165 ? 0.325 15.084 1.005 1.00 14.54 165 LEU B C 1
ATOM 5569 O O . LEU B 1 165 ? -0.031 13.959 1.349 1.00 13.85 165 LEU B O 1
ATOM 5574 N N . GLY B 1 166 ? 0.711 16.023 1.869 1.00 15.02 166 GLY B N 1
ATOM 5575 C CA . GLY B 1 166 ? 0.732 15.769 3.307 1.00 15.17 166 GLY B CA 1
ATOM 5576 C C . GLY B 1 166 ? -0.580 16.217 3.930 1.00 15.46 166 GLY B C 1
ATOM 5577 O O . GLY B 1 166 ? -1.011 17.355 3.713 1.00 16.30 166 GLY B O 1
ATOM 5578 N N . LEU B 1 167 ? -1.215 15.330 4.692 1.00 15.72 167 LEU B N 1
ATOM 5579 C CA . LEU B 1 167 ? -2.523 15.610 5.300 1.00 16.50 167 LEU B CA 1
ATOM 5580 C C . LEU B 1 167 ? -2.504 15.423 6.817 1.00 16.63 167 LEU B C 1
ATOM 5581 O O . LEU B 1 167 ? -2.478 14.295 7.298 1.00 16.28 167 LEU B O 1
ATOM 5586 N N . PRO B 1 168 ? -2.493 16.537 7.581 1.00 17.00 168 PRO B N 1
ATOM 5587 C CA . PRO B 1 168 ? -2.562 16.433 9.049 1.00 17.21 168 PRO B CA 1
ATOM 5588 C C . PRO B 1 168 ? -3.797 15.687 9.558 1.00 17.75 168 PRO B C 1
ATOM 5589 O O . PRO B 1 168 ? -4.911 15.876 9.037 1.00 17.44 168 PRO B O 1
ATOM 5593 N N . ALA B 1 169 ? -3.587 14.819 10.549 1.00 17.97 169 ALA B N 1
ATOM 5594 C CA . ALA B 1 169 ? -4.618 13.900 11.040 1.00 19.31 169 ALA B CA 1
ATOM 5595 C C . ALA B 1 169 ? -5.897 14.610 11.478 1.00 20.42 169 ALA B C 1
ATOM 5596 O O . ALA B 1 169 ? -6.991 14.105 11.244 1.00 21.60 169 ALA B O 1
ATOM 5598 N N . ASN B 1 170 ? -5.763 15.786 12.089 1.00 20.92 170 ASN B N 1
ATOM 5599 C CA . ASN B 1 170 ? -6.947 16.506 12.569 1.00 21.51 170 ASN B CA 1
ATOM 5600 C C . ASN B 1 170 ? -7.797 17.074 11.437 1.00 21.45 170 ASN B C 1
ATOM 5601 O O . ASN B 1 170 ? -9.031 17.134 11.550 1.00 22.68 170 ASN B O 1
ATOM 5606 N N . LEU B 1 171 ? -7.147 17.466 10.342 1.00 20.55 171 LEU B N 1
ATOM 5607 C CA . LEU B 1 171 ? -7.825 18.176 9.254 1.00 20.27 171 LEU B CA 1
ATOM 5608 C C . LEU B 1 171 ? -8.681 17.264 8.392 1.00 20.12 171 LEU B C 1
ATOM 5609 O O . LEU B 1 171 ? -9.597 17.734 7.715 1.00 19.50 171 LEU B O 1
ATOM 5614 N N . VAL B 1 172 ? -8.398 15.961 8.419 1.00 19.56 172 VAL B N 1
ATOM 5615 C CA . VAL B 1 172 ? -9.154 15.027 7.572 1.00 20.21 172 VAL B CA 1
ATOM 5616 C C . VAL B 1 172 ? -10.627 14.894 7.982 1.00 20.10 172 VAL B C 1
ATOM 5617 O O . VAL B 1 172 ? -11.471 14.522 7.164 1.00 19.56 172 VAL B O 1
ATOM 5621 N N . ASP B 1 173 ? -10.931 15.219 9.239 1.00 20.34 173 ASP B N 1
ATOM 5622 C CA . ASP B 1 173 ? -12.298 15.127 9.738 1.00 21.11 173 ASP B CA 1
ATOM 5623 C C . ASP B 1 173 ? -13.035 16.458 9.724 1.00 21.25 173 ASP B C 1
ATOM 5624 O O . ASP B 1 173 ? -14.178 16.533 10.167 1.00 21.65 173 ASP B O 1
ATOM 5629 N N . LEU B 1 174 ? -12.391 17.502 9.211 1.00 20.98 174 LEU B N 1
ATOM 5630 C CA . LEU B 1 174 ? -13.077 18.788 9.081 1.00 21.68 174 LEU B CA 1
ATOM 5631 C C . LEU B 1 174 ? -13.896 18.843 7.802 1.00 21.70 174 LEU B C 1
ATOM 5632 O O . LEU B 1 174 ? -13.538 18.246 6.780 1.00 21.76 174 LEU B O 1
ATOM 5637 N N . ASN B 1 175 ? -15.006 19.576 7.854 1.00 22.28 175 ASN B N 1
ATOM 5638 C CA . ASN B 1 175 ? -15.940 19.623 6.738 1.00 23.11 175 ASN B CA 1
ATOM 5639 C C . ASN B 1 175 ? -15.556 20.625 5.658 1.00 22.69 175 ASN B C 1
ATOM 5640 O O . ASN B 1 175 ? -14.998 21.684 5.945 1.00 23.23 175 ASN B O 1
ATOM 5645 N N . VAL B 1 176 ? -15.849 20.258 4.413 1.00 22.95 176 VAL B N 1
ATOM 5646 C CA . VAL B 1 176 ? -15.668 21.121 3.257 1.00 23.15 176 VAL B CA 1
ATOM 5647 C C . VAL B 1 176 ? -16.976 21.075 2.455 1.00 23.42 176 VAL B C 1
ATOM 5648 O O . VAL B 1 176 ? -17.784 20.167 2.654 1.00 23.03 176 VAL B O 1
ATOM 5652 N N . PRO B 1 177 ? -17.200 22.062 1.565 1.00 23.75 177 PRO B N 1
ATOM 5653 C CA . PRO B 1 177 ? -18.448 22.046 0.790 1.00 23.98 177 PRO B CA 1
ATOM 5654 C C . PRO B 1 177 ? -18.537 20.909 -0.249 1.00 23.95 177 PRO B C 1
ATOM 5655 O O . PRO B 1 177 ? -17.690 20.810 -1.155 1.00 24.19 177 PRO B O 1
ATOM 5659 N N . ALA B 1 178 ? -19.570 20.077 -0.111 1.00 24.09 178 ALA B N 1
ATOM 5660 C CA . ALA B 1 178 ? -19.799 18.933 -1.004 1.00 23.97 178 ALA B CA 1
ATOM 5661 C C . ALA B 1 178 ? -20.040 19.353 -2.455 1.00 23.94 178 ALA B C 1
ATOM 5662 O O . ALA B 1 178 ? -19.746 18.592 -3.381 1.00 24.50 178 ALA B O 1
ATOM 5664 N N . LYS B 1 179 ? -20.552 20.569 -2.650 1.00 24.05 179 LYS B N 1
ATOM 5665 C CA . LYS B 1 179 ? -20.838 21.079 -3.994 1.00 24.05 179 LYS B CA 1
ATOM 5666 C C . LYS B 1 179 ? -19.589 21.190 -4.892 1.00 23.05 179 LYS B C 1
ATOM 5667 O O . LYS B 1 179 ? -19.701 21.179 -6.113 1.00 22.51 179 LYS B O 1
ATOM 5673 N N . LEU B 1 180 ? -18.410 21.302 -4.277 1.00 22.48 180 LEU B N 1
ATOM 5674 C CA . LEU B 1 180 ? -17.147 21.367 -5.019 1.00 22.53 180 LEU B CA 1
ATOM 5675 C C . LEU B 1 180 ? -16.942 20.138 -5.902 1.00 22.10 180 LEU B C 1
ATOM 5676 O O . LEU B 1 180 ? -16.325 20.230 -6.964 1.00 22.22 180 LEU B O 1
ATOM 5681 N N . LEU B 1 181 ? -17.483 19.001 -5.467 1.00 22.10 181 LEU B N 1
ATOM 5682 C CA . LEU B 1 181 ? -17.361 17.744 -6.213 1.00 22.13 181 LEU B CA 1
ATOM 5683 C C . LEU B 1 181 ? -18.168 17.740 -7.516 1.00 23.09 181 LEU B C 1
ATOM 5684 O O . LEU B 1 181 ? -17.926 16.920 -8.402 1.00 23.01 181 LEU B O 1
ATOM 5689 N N . GLN B 1 182 ? -19.124 18.660 -7.636 1.00 23.75 182 GLN B N 1
ATOM 5690 C CA . GLN B 1 182 ? -19.992 18.698 -8.821 1.00 25.28 182 GLN B CA 1
ATOM 5691 C C . GLN B 1 182 ? -19.312 19.308 -10.051 1.00 25.15 182 GLN B C 1
ATOM 5692 O O . GLN B 1 182 ? -19.839 19.231 -11.168 1.00 25.91 182 GLN B O 1
ATOM 5698 N N . THR B 1 183 ? -18.147 19.915 -9.837 1.00 24.80 183 THR B N 1
ATOM 5699 C CA . THR B 1 183 ? -17.317 20.429 -10.916 1.00 24.85 183 THR B CA 1
ATOM 5700 C C . THR B 1 183 ? -16.073 19.552 -11.008 1.00 23.96 183 THR B C 1
ATOM 5701 O O . THR B 1 183 ? -15.319 19.456 -10.039 1.00 23.68 183 THR B O 1
ATOM 5705 N N . PRO B 1 184 ? -15.857 18.915 -12.168 1.00 23.79 184 PRO B N 1
ATOM 5706 C CA . PRO B 1 184 ? -14.729 17.990 -12.284 1.00 23.28 184 PRO B CA 1
ATOM 5707 C C . PRO B 1 184 ? -13.380 18.690 -12.209 1.00 22.94 184 PRO B C 1
ATOM 5708 O O . PRO B 1 184 ? -13.265 19.878 -12.505 1.00 22.89 184 PRO B O 1
ATOM 5712 N N . ILE B 1 185 ? -12.366 17.945 -11.788 1.00 22.48 185 ILE B N 1
ATOM 5713 C CA . ILE B 1 185 ? -10.990 18.378 -11.949 1.00 22.24 185 ILE B CA 1
ATOM 5714 C C . ILE B 1 185 ? -10.664 18.397 -13.445 1.00 23.18 185 ILE B C 1
ATOM 5715 O O . ILE B 1 185 ? -11.033 17.477 -14.177 1.00 23.05 185 ILE B O 1
ATOM 5720 N N . ASP B 1 186 ? -9.971 19.448 -13.885 1.00 24.26 186 ASP B N 1
ATOM 5721 C CA . ASP B 1 186 ? -9.448 19.529 -15.246 1.00 25.26 186 ASP B CA 1
ATOM 5722 C C . ASP B 1 186 ? -8.253 18.594 -15.397 1.00 25.21 186 ASP B C 1
ATOM 5723 O O . ASP B 1 186 ? -7.224 18.787 -14.745 1.00 25.87 186 ASP B O 1
ATOM 5728 N N . MET B 1 187 ? -8.392 17.597 -16.264 1.00 24.58 187 MET B N 1
ATOM 5729 C CA . MET B 1 187 ? -7.379 16.545 -16.399 1.00 24.62 187 MET B CA 1
ATOM 5730 C C . MET B 1 187 ? -6.734 16.562 -17.781 1.00 24.85 187 MET B C 1
ATOM 5731 O O . MET B 1 187 ? -6.132 15.577 -18.221 1.00 24.90 187 MET B O 1
ATOM 5736 N N . SER B 1 188 ? -6.860 17.700 -18.453 1.00 24.93 188 SER B N 1
ATOM 5737 C CA . SER B 1 188 ? -6.345 17.854 -19.803 1.00 25.30 188 SER B CA 1
ATOM 5738 C C . SER B 1 188 ? -5.166 18.818 -19.843 1.00 24.80 188 SER B C 1
ATOM 5739 O O . SER B 1 188 ? -5.072 19.745 -19.035 1.00 24.40 188 SER B O 1
ATOM 5742 N N . LEU B 1 189 ? -4.267 18.587 -20.796 1.00 24.91 189 LEU B N 1
ATOM 5743 C CA . LEU B 1 189 ? -3.175 19.515 -21.078 1.00 25.22 189 LEU B CA 1
ATOM 5744 C C . LEU B 1 189 ? -3.708 20.856 -21.556 1.00 25.18 189 LEU B C 1
ATOM 5745 O O . LEU B 1 189 ? -4.783 20.931 -22.148 1.00 26.08 189 LEU B O 1
ATOM 5750 N N . LYS B 1 190 ? -2.977 21.915 -21.296 1.00 24.84 190 LYS B N 1
ATOM 5751 C CA . LYS B 1 190 ? -3.263 23.223 -21.870 1.00 25.04 190 LYS B CA 1
ATOM 5752 C C . LYS B 1 190 ? -2.872 23.180 -23.342 1.00 24.51 190 LYS B C 1
ATOM 5753 O O . LYS B 1 190 ? -1.904 22.544 -23.681 1.00 23.93 190 LYS B O 1
ATOM 5759 N N . PRO B 1 191 ? -3.624 23.878 -24.187 1.00 23.84 191 PRO B N 1
ATOM 5760 C CA . PRO B 1 191 ? -3.255 23.970 -25.599 1.00 23.47 191 PRO B CA 1
ATOM 5761 C C . PRO B 1 191 ? -1.865 24.571 -25.826 1.00 22.29 191 PRO B C 1
ATOM 5762 O O . PRO B 1 191 ? -1.388 25.387 -25.033 1.00 22.66 191 PRO B O 1
ATOM 5766 N N . ASN B 1 192 ? -1.220 24.145 -26.908 1.00 21.05 192 ASN B N 1
ATOM 5767 C CA . ASN B 1 192 ? 0.068 24.687 -27.309 1.00 20.28 192 ASN B CA 1
ATOM 5768 C C . ASN B 1 192 ? -0.047 26.118 -27.799 1.00 20.10 192 ASN B C 1
ATOM 5769 O O . ASN B 1 192 ? -1.120 26.550 -28.240 1.00 20.28 192 ASN B O 1
ATOM 5774 N N . ASP B 1 193 ? 1.070 26.836 -27.739 1.00 20.02 193 ASP B N 1
ATOM 5775 C CA . ASP B 1 193 ? 1.190 28.108 -28.449 1.00 20.29 193 ASP B CA 1
ATOM 5776 C C . ASP B 1 193 ? 0.838 27.845 -29.915 1.00 20.19 193 ASP B C 1
ATOM 5777 O O . ASP B 1 193 ? 1.433 26.977 -30.553 1.00 19.79 193 ASP B O 1
ATOM 5782 N N . ALA B 1 194 ? -0.128 28.592 -30.445 1.00 20.08 194 ALA B N 1
ATOM 5783 C CA . ALA B 1 194 ? -0.670 28.320 -31.775 1.00 20.34 194 ALA B CA 1
ATOM 5784 C C . ALA B 1 194 ? 0.354 28.453 -32.904 1.00 20.23 194 ALA B C 1
ATOM 5785 O O . ALA B 1 194 ? 0.411 27.617 -33.809 1.00 19.93 194 ALA B O 1
ATOM 5787 N N . GLU B 1 195 ? 1.153 29.510 -32.855 1.00 20.36 195 GLU B N 1
ATOM 5788 C CA . GLU B 1 195 ? 2.127 29.768 -33.908 1.00 20.62 195 GLU B CA 1
ATOM 5789 C C . GLU B 1 195 ? 3.283 28.762 -33.912 1.00 19.70 195 GLU B C 1
ATOM 5790 O O . GLU B 1 195 ? 3.701 28.301 -34.976 1.00 19.20 195 GLU B O 1
ATOM 5796 N N . SER B 1 196 ? 3.791 28.416 -32.731 1.00 18.78 196 SER B N 1
ATOM 5797 C CA . SER B 1 196 ? 4.874 27.436 -32.644 1.00 18.03 196 SER B CA 1
ATOM 5798 C C . SER B 1 196 ? 4.384 26.072 -33.106 1.00 17.25 196 SER B C 1
ATOM 5799 O O . SER B 1 196 ? 5.082 25.388 -33.857 1.00 16.50 196 SER B O 1
ATOM 5802 N N . GLU B 1 197 ? 3.203 25.677 -32.643 1.00 16.77 197 GLU B N 1
ATOM 5803 C CA . GLU B 1 197 ? 2.623 24.393 -33.041 1.00 16.80 197 GLU B CA 1
ATOM 5804 C C . GLU B 1 197 ? 2.415 24.314 -34.551 1.00 16.94 197 GLU B C 1
ATOM 5805 O O . GLU B 1 197 ? 2.765 23.317 -35.177 1.00 16.32 197 GLU B O 1
ATOM 5811 N N . LYS B 1 198 ? 1.864 25.376 -35.138 1.00 16.67 198 LYS B N 1
ATOM 5812 C CA . LYS B 1 198 ? 1.652 25.420 -36.577 1.00 17.12 198 LYS B CA 1
ATOM 5813 C C . LYS B 1 198 ? 2.975 25.264 -37.344 1.00 16.41 198 LYS B C 1
ATOM 5814 O O . LYS B 1 198 ? 3.051 24.516 -38.332 1.00 17.07 198 LYS B O 1
ATOM 5820 N N . GLU B 1 199 ? 4.016 25.969 -36.898 1.00 15.73 199 GLU B N 1
ATOM 5821 C CA . GLU B 1 199 ? 5.314 25.851 -37.556 1.00 15.78 199 GLU B CA 1
ATOM 5822 C C . GLU B 1 199 ? 5.821 24.411 -37.499 1.00 15.38 199 GLU B C 1
ATOM 5823 O O . GLU B 1 199 ? 6.279 23.866 -38.501 1.00 14.75 199 GLU B O 1
ATOM 5829 N N . VAL B 1 200 ? 5.743 23.810 -36.320 1.00 14.45 200 VAL B N 1
ATOM 5830 C CA . VAL B 1 200 ? 6.169 22.424 -36.133 1.00 14.32 200 VAL B CA 1
ATOM 5831 C C . VAL B 1 200 ? 5.426 21.472 -37.082 1.00 14.11 200 VAL B C 1
ATOM 5832 O O . VAL B 1 200 ? 6.054 20.694 -37.795 1.00 14.17 200 VAL B O 1
ATOM 5836 N N . ILE B 1 201 ? 4.096 21.559 -37.095 1.00 14.70 201 ILE B N 1
ATOM 5837 C CA . ILE B 1 201 ? 3.268 20.694 -37.938 1.00 15.70 201 ILE B CA 1
ATOM 5838 C C . ILE B 1 201 ? 3.622 20.895 -39.405 1.00 15.99 201 ILE B C 1
ATOM 5839 O O . ILE B 1 201 ? 3.850 19.927 -40.135 1.00 15.46 201 ILE B O 1
ATOM 5844 N N . ASP B 1 202 ? 3.738 22.126 -39.848 1.00 16.12 202 ASP B N 1
ATOM 5845 C CA . ASP B 1 202 ? 3.992 22.379 -41.228 1.00 16.87 202 ASP B CA 1
ATOM 5846 C C . ASP B 1 202 ? 5.366 21.870 -41.653 1.00 16.54 202 ASP B C 1
ATOM 5847 O O . ASP B 1 202 ? 5.493 21.328 -42.702 1.00 16.78 202 ASP B O 1
ATOM 5852 N N . THR B 1 203 ? 6.378 22.060 -40.823 1.00 15.89 203 THR B N 1
ATOM 5853 C CA . THR B 1 203 ? 7.696 21.549 -41.098 1.00 16.29 203 THR B CA 1
ATOM 5854 C C . THR B 1 203 ? 7.738 19.996 -41.234 1.00 15.70 203 THR B C 1
ATOM 5855 O O . THR B 1 203 ? 8.336 19.475 -42.091 1.00 15.87 203 THR B O 1
ATOM 5859 N N . ILE B 1 204 ? 7.049 19.342 -40.339 1.00 14.95 204 ILE B N 1
ATOM 5860 C CA . ILE B 1 204 ? 6.993 17.908 -40.356 1.00 14.85 204 ILE B CA 1
ATOM 5861 C C . ILE B 1 204 ? 6.303 17.426 -41.599 1.00 15.31 204 ILE B C 1
ATOM 5862 O O . ILE B 1 204 ? 6.742 16.526 -42.211 1.00 14.91 204 ILE B O 1
ATOM 5867 N N . LEU B 1 205 ? 5.181 18.033 -41.916 1.00 15.41 205 LEU B N 1
ATOM 5868 C CA . LEU B 1 205 ? 4.471 17.650 -43.138 1.00 16.18 205 LEU B CA 1
ATOM 5869 C C . LEU B 1 205 ? 5.359 17.766 -44.384 1.00 16.84 205 LEU B C 1
ATOM 5870 O O . LEU B 1 205 ? 5.331 16.879 -45.240 1.00 17.14 205 LEU B O 1
ATOM 5875 N N . VAL B 1 206 ? 6.155 18.832 -44.483 1.00 17.44 206 VAL B N 1
ATOM 5876 C CA . VAL B 1 206 ? 7.059 18.987 -45.627 1.00 18.90 206 VAL B CA 1
ATOM 5877 C C . VAL B 1 206 ? 8.186 17.955 -45.631 1.00 18.36 206 VAL B C 1
ATOM 5878 O O . VAL B 1 206 ? 8.568 17.477 -46.698 1.00 18.99 206 VAL B O 1
ATOM 5882 N N . LEU B 1 207 ? 8.694 17.609 -44.449 1.00 17.90 207 LEU B N 1
ATOM 5883 C CA . LEU B 1 207 ? 9.725 16.576 -44.365 1.00 17.40 207 LEU B CA 1
ATOM 5884 C C . LEU B 1 207 ? 9.135 15.230 -44.785 1.00 17.39 207 LEU B C 1
ATOM 5885 O O . LEU B 1 207 ? 9.776 14.464 -45.507 1.00 17.37 207 LEU B O 1
ATOM 5890 N N . ASP B 1 208 ? 7.972 14.968 -44.372 1.00 17.34 208 ASP B N 1
ATOM 5891 C CA . ASP B 1 208 ? 7.307 13.772 -44.783 1.00 18.86 208 ASP B CA 1
ATOM 5892 C C . ASP B 1 208 ? 7.059 13.584 -46.261 1.00 19.69 208 ASP B C 1
ATOM 5893 O O . ASP B 1 208 ? 7.197 12.523 -46.800 1.00 20.03 208 ASP B O 1
ATOM 5898 N N . LYS B 1 209 ? 6.634 14.662 -46.865 1.00 20.54 209 LYS B N 1
ATOM 5899 C CA . LYS B 1 209 ? 6.389 14.654 -48.305 1.00 22.27 209 LYS B CA 1
ATOM 5900 C C . LYS B 1 209 ? 7.655 14.326 -49.099 1.00 22.31 209 LYS B C 1
ATOM 5901 O O . LYS B 1 209 ? 7.579 13.675 -50.145 1.00 22.63 209 LYS B O 1
ATOM 5907 N N . ASP B 1 210 ? 8.801 14.756 -48.586 1.00 22.57 210 ASP B N 1
ATOM 5908 C CA . ASP B 1 210 ? 10.080 14.604 -49.270 1.00 23.31 210 ASP B CA 1
ATOM 5909 C C . ASP B 1 210 ? 10.819 13.302 -48.975 1.00 22.90 210 ASP B C 1
ATOM 5910 O O . ASP B 1 210 ? 11.817 12.996 -49.627 1.00 23.24 210 ASP B O 1
ATOM 5915 N N . ALA B 1 211 ? 10.340 12.546 -47.990 1.00 21.82 211 ALA B N 1
ATOM 5916 C CA . ALA B 1 211 ? 11.071 11.378 -47.514 1.00 21.02 211 ALA B CA 1
ATOM 5917 C C . ALA B 1 211 ? 10.810 10.131 -48.344 1.00 20.52 211 ALA B C 1
ATOM 5918 O O . ALA B 1 211 ? 9.662 9.800 -48.635 1.00 20.49 211 ALA B O 1
ATOM 5920 N N . LYS B 1 212 ? 11.892 9.438 -48.690 1.00 19.73 212 LYS B N 1
ATOM 5921 C CA . LYS B 1 212 ? 11.805 8.191 -49.460 1.00 19.90 212 LYS B CA 1
ATOM 5922 C C . LYS B 1 212 ? 11.861 6.942 -48.577 1.00 18.84 212 LYS B C 1
ATOM 5923 O O . LYS B 1 212 ? 11.350 5.899 -48.957 1.00 19.12 212 LYS B O 1
ATOM 5929 N N . ASN B 1 213 ? 12.474 7.064 -47.403 1.00 17.16 213 ASN B N 1
ATOM 5930 C CA . ASN B 1 213 ? 12.592 5.953 -46.453 1.00 16.05 213 ASN B CA 1
ATOM 5931 C C . ASN B 1 213 ? 12.410 6.477 -45.018 1.00 15.49 213 ASN B C 1
ATOM 5932 O O . ASN B 1 213 ? 13.334 6.399 -44.198 1.00 15.49 213 ASN B O 1
ATOM 5937 N N . PRO B 1 214 ? 11.225 7.031 -44.720 1.00 14.91 214 PRO B N 1
ATOM 5938 C CA . PRO B 1 214 ? 10.948 7.468 -43.355 1.00 14.85 214 PRO B CA 1
ATOM 5939 C C . PRO B 1 214 ? 10.638 6.266 -42.469 1.00 15.05 214 PRO B C 1
ATOM 5940 O O . PRO B 1 214 ? 10.058 5.269 -42.935 1.00 14.56 214 PRO B O 1
ATOM 5944 N N . VAL B 1 215 ? 10.998 6.368 -41.194 1.00 14.23 215 VAL B N 1
ATOM 5945 C CA . VAL B 1 215 ? 10.660 5.330 -40.223 1.00 14.68 215 VAL B CA 1
ATOM 5946 C C . VAL B 1 215 ? 10.139 5.980 -38.945 1.00 14.03 215 VAL B C 1
ATOM 5947 O O . VAL B 1 215 ? 10.497 7.125 -38.621 1.00 14.45 215 VAL B O 1
ATOM 5951 N N . ILE B 1 216 ? 9.293 5.253 -38.238 1.00 12.60 216 ILE B N 1
ATOM 5952 C CA . ILE B 1 216 ? 8.758 5.671 -36.950 1.00 12.46 216 ILE B CA 1
ATOM 5953 C C . ILE B 1 216 ? 9.439 4.827 -35.868 1.00 12.09 216 ILE B C 1
ATOM 5954 O O . ILE B 1 216 ? 9.561 3.606 -36.026 1.00 11.78 216 ILE B O 1
ATOM 5959 N N . LEU B 1 217 ? 9.912 5.475 -34.799 1.00 11.41 217 LEU B N 1
ATOM 5960 C CA . LEU B 1 217 ? 10.525 4.790 -33.657 1.00 11.29 217 LEU B CA 1
ATOM 5961 C C . LEU B 1 217 ? 9.819 5.174 -32.364 1.00 11.34 217 LEU B C 1
ATOM 5962 O O . LEU B 1 217 ? 9.947 6.317 -31.897 1.00 12.18 217 LEU B O 1
ATOM 5967 N N . ALA B 1 218 ? 9.057 4.238 -31.797 1.00 10.80 218 ALA B N 1
ATOM 5968 C CA . ALA B 1 218 ? 8.273 4.477 -30.584 1.00 11.21 218 ALA B CA 1
ATOM 5969 C C . ALA B 1 218 ? 9.045 4.064 -29.338 1.00 11.64 218 ALA B C 1
ATOM 5970 O O . ALA B 1 218 ? 9.553 2.947 -29.261 1.00 12.10 218 ALA B O 1
ATOM 5972 N N . ASP B 1 219 ? 9.152 4.977 -28.374 1.00 11.22 219 ASP B N 1
ATOM 5973 C CA . ASP B 1 219 ? 9.978 4.761 -27.175 1.00 11.34 219 ASP B CA 1
ATOM 5974 C C . ASP B 1 219 ? 9.128 5.008 -25.930 1.00 11.72 219 ASP B C 1
ATOM 5975 O O . ASP B 1 219 ? 7.899 5.165 -26.023 1.00 11.42 219 ASP B O 1
ATOM 5980 N N . ALA B 1 220 ? 9.779 5.023 -24.764 1.00 12.01 220 ALA B N 1
ATOM 5981 C CA . ALA B 1 220 ? 9.090 5.042 -23.475 1.00 12.21 220 ALA B CA 1
ATOM 5982 C C . ALA B 1 220 ? 7.948 6.056 -23.368 1.00 12.15 220 ALA B C 1
ATOM 5983 O O . ALA B 1 220 ? 6.850 5.721 -22.922 1.00 12.57 220 ALA B O 1
ATOM 5985 N N . CYS B 1 221 ? 8.195 7.296 -23.785 1.00 11.59 221 CYS B N 1
ATOM 5986 C CA . CYS B 1 221 ? 7.169 8.321 -23.557 1.00 12.78 221 CYS B CA 1
ATOM 5987 C C . CYS B 1 221 ? 5.969 8.253 -24.501 1.00 13.02 221 CYS B C 1
ATOM 5988 O O . CYS B 1 221 ? 4.959 8.883 -24.243 1.00 12.73 221 CYS B O 1
ATOM 5991 N N . CYS B 1 222 ? 6.056 7.449 -25.559 1.00 12.30 222 CYS B N 1
ATOM 5992 C CA . CYS B 1 222 ? 4.879 7.145 -26.374 1.00 12.23 222 CYS B CA 1
ATOM 5993 C C . CYS B 1 222 ? 3.803 6.540 -25.462 1.00 12.74 222 CYS B C 1
ATOM 5994 O O . CYS B 1 222 ? 2.629 6.934 -25.502 1.00 13.57 222 CYS B O 1
ATOM 5997 N N . SER B 1 223 ? 4.222 5.605 -24.610 1.00 13.45 223 SER B N 1
ATOM 5998 C CA . SER B 1 223 ? 3.332 4.971 -23.659 1.00 13.98 223 SER B CA 1
ATOM 5999 C C . SER B 1 223 ? 3.053 5.876 -22.443 1.00 13.69 223 SER B C 1
ATOM 6000 O O . SER B 1 223 ? 1.905 6.078 -22.055 1.00 14.83 223 SER B O 1
ATOM 6003 N N . ARG B 1 224 ? 4.113 6.401 -21.829 1.00 13.65 224 ARG B N 1
ATOM 6004 C CA . ARG B 1 224 ? 3.950 7.117 -20.566 1.00 13.71 224 ARG B CA 1
ATOM 6005 C C . ARG B 1 224 ? 3.137 8.393 -20.696 1.00 14.28 224 ARG B C 1
ATOM 6006 O O . ARG B 1 224 ? 2.419 8.747 -19.777 1.00 14.43 224 ARG B O 1
ATOM 6014 N N . HIS B 1 225 ? 3.244 9.070 -21.832 1.00 14.18 225 HIS B N 1
ATOM 6015 C CA . HIS B 1 225 ? 2.524 10.325 -22.034 1.00 15.17 225 HIS B CA 1
ATOM 6016 C C . HIS B 1 225 ? 1.325 10.194 -22.975 1.00 16.19 225 HIS B C 1
ATOM 6017 O O . HIS B 1 225 ? 0.893 11.168 -23.595 1.00 17.24 225 HIS B O 1
ATOM 6024 N N . ASP B 1 226 ? 0.775 8.980 -23.022 1.00 16.75 226 ASP B N 1
ATOM 6025 C CA . ASP B 1 226 ? -0.552 8.740 -23.568 1.00 17.52 226 ASP B CA 1
ATOM 6026 C C . ASP B 1 226 ? -0.691 9.167 -25.034 1.00 15.99 226 ASP B C 1
ATOM 6027 O O . ASP B 1 226 ? -1.634 9.883 -25.383 1.00 16.65 226 ASP B O 1
ATOM 6032 N N . VAL B 1 227 ? 0.243 8.751 -25.893 1.00 13.96 227 VAL B N 1
ATOM 6033 C CA . VAL B 1 227 ? 0.065 9.009 -27.343 1.00 13.07 227 VAL B CA 1
ATOM 6034 C C . VAL B 1 227 ? 0.049 7.730 -28.170 1.00 12.54 227 VAL B C 1
ATOM 6035 O O . VAL B 1 227 ? 0.282 7.754 -29.372 1.00 12.78 227 VAL B O 1
ATOM 6039 N N . LYS B 1 228 ? -0.274 6.613 -27.529 1.00 13.13 228 LYS B N 1
ATOM 6040 C CA . LYS B 1 228 ? -0.345 5.354 -28.252 1.00 13.81 228 LYS B CA 1
ATOM 6041 C C . LYS B 1 228 ? -1.404 5.339 -29.358 1.00 13.68 228 LYS B C 1
ATOM 6042 O O . LYS B 1 228 ? -1.149 4.829 -30.457 1.00 14.10 228 LYS B O 1
ATOM 6048 N N . ALA B 1 229 ? -2.564 5.894 -29.116 1.00 14.58 229 ALA B N 1
ATOM 6049 C CA . ALA B 1 229 ? -3.630 5.909 -30.112 1.00 14.10 229 ALA B CA 1
ATOM 6050 C C . ALA B 1 229 ? -3.280 6.767 -31.323 1.00 14.39 229 ALA B C 1
ATOM 6051 O O . ALA B 1 229 ? -3.502 6.400 -32.436 1.00 14.97 229 ALA B O 1
ATOM 6053 N N . GLU B 1 230 ? -2.699 7.906 -31.047 1.00 13.83 230 GLU B N 1
ATOM 6054 C CA . GLU B 1 230 ? -2.220 8.789 -32.081 1.00 14.07 230 GLU B CA 1
ATOM 6055 C C . GLU B 1 230 ? -1.115 8.151 -32.902 1.00 14.61 230 GLU B C 1
ATOM 6056 O O . GLU B 1 230 ? -1.080 8.287 -34.051 1.00 14.38 230 GLU B O 1
ATOM 6062 N N . THR B 1 231 ? -0.188 7.476 -32.252 1.00 14.57 231 THR B N 1
ATOM 6063 C CA . THR B 1 231 ? 0.881 6.792 -32.946 1.00 14.99 231 THR B CA 1
ATOM 6064 C C . THR B 1 231 ? 0.366 5.617 -33.811 1.00 14.86 231 THR B C 1
ATOM 6065 O O . THR B 1 231 ? 0.811 5.405 -34.872 1.00 14.41 231 THR B O 1
ATOM 6069 N N . LYS B 1 232 ? -0.617 4.901 -33.311 1.00 14.67 232 LYS B N 1
ATOM 6070 C CA . LYS B 1 232 ? -1.263 3.873 -34.081 1.00 15.64 232 LYS B CA 1
ATOM 6071 C C . LYS B 1 232 ? -1.866 4.450 -35.354 1.00 15.04 232 LYS B C 1
ATOM 6072 O O . LYS B 1 232 ? -1.729 3.919 -36.392 1.00 14.57 232 LYS B O 1
ATOM 6078 N N . LYS B 1 233 ? -2.525 5.563 -35.218 1.00 15.34 233 LYS B N 1
ATOM 6079 C CA . LYS B 1 233 ? -3.124 6.165 -36.377 1.00 16.92 233 LYS B CA 1
ATOM 6080 C C . LYS B 1 233 ? -2.079 6.692 -37.319 1.00 16.18 233 LYS B C 1
ATOM 6081 O O . LYS B 1 233 ? -2.241 6.618 -38.500 1.00 16.55 233 LYS B O 1
ATOM 6087 N N . LEU B 1 234 ? -1.008 7.243 -36.771 1.00 15.32 234 LEU B N 1
ATOM 6088 C CA . LEU B 1 234 ? 0.094 7.721 -37.597 1.00 14.99 234 LEU B CA 1
ATOM 6089 C C . LEU B 1 234 ? 0.654 6.583 -38.445 1.00 14.73 234 LEU B C 1
ATOM 6090 O O . LEU B 1 234 ? 0.921 6.750 -39.624 1.00 15.10 234 LEU B O 1
ATOM 6095 N N . ILE B 1 235 ? 0.855 5.429 -37.820 1.00 14.99 235 ILE B N 1
ATOM 6096 C CA . ILE B 1 235 ? 1.354 4.256 -38.526 1.00 15.30 235 ILE B CA 1
ATOM 6097 C C . ILE B 1 235 ? 0.407 3.843 -39.667 1.00 15.72 235 ILE B C 1
ATOM 6098 O O . ILE B 1 235 ? 0.858 3.628 -40.796 1.00 15.55 235 ILE B O 1
ATOM 6103 N N . ASP B 1 236 ? -0.891 3.763 -39.368 1.00 16.08 236 ASP B N 1
ATOM 6104 C CA . ASP B 1 236 ? -1.897 3.376 -40.364 1.00 16.89 236 ASP B CA 1
ATOM 6105 C C . ASP B 1 236 ? -1.971 4.355 -41.544 1.00 16.87 236 ASP B C 1
ATOM 6106 O O . ASP B 1 236 ? -1.978 3.940 -42.713 1.00 16.83 236 ASP B O 1
ATOM 6111 N N . LEU B 1 237 ? -1.991 5.641 -41.266 1.00 16.74 237 LEU B N 1
ATOM 6112 C CA . LEU B 1 237 ? -2.159 6.635 -42.316 1.00 17.06 237 LEU B CA 1
ATOM 6113 C C . LEU B 1 237 ? -0.936 6.806 -43.177 1.00 17.36 237 LEU B C 1
ATOM 6114 O O . LEU B 1 237 ? -1.046 7.140 -44.302 1.00 18.26 237 LEU B O 1
ATOM 6119 N N . THR B 1 238 ? 0.241 6.547 -42.638 1.00 17.42 238 THR B N 1
ATOM 6120 C CA . THR B 1 238 ? 1.441 6.726 -43.390 1.00 16.49 238 THR B CA 1
ATOM 6121 C C . THR B 1 238 ? 1.942 5.471 -44.095 1.00 16.25 238 THR B C 1
ATOM 6122 O O . THR B 1 238 ? 2.546 5.553 -45.086 1.00 15.71 238 THR B O 1
ATOM 6126 N N . GLN B 1 239 ? 1.709 4.338 -43.484 1.00 15.21 239 GLN B N 1
ATOM 6127 C CA . GLN B 1 239 ? 2.331 3.097 -43.884 1.00 15.06 239 GLN B CA 1
ATOM 6128 C C . GLN B 1 239 ? 3.862 3.032 -43.761 1.00 14.80 239 GLN B C 1
ATOM 6129 O O . GLN B 1 239 ? 4.502 2.219 -44.331 1.00 14.78 239 GLN B O 1
ATOM 6135 N N . PHE B 1 240 ? 4.411 3.915 -42.959 1.00 13.88 240 PHE B N 1
ATOM 6136 C CA . PHE B 1 240 ? 5.831 3.884 -42.710 1.00 13.41 240 PHE B CA 1
ATOM 6137 C C . PHE B 1 240 ? 6.224 2.691 -41.781 1.00 13.41 240 PHE B C 1
ATOM 6138 O O . PHE B 1 240 ? 5.482 2.353 -40.938 1.00 13.85 240 PHE B O 1
ATOM 6146 N N . PRO B 1 241 ? 7.406 2.132 -41.986 1.00 13.16 241 PRO B N 1
ATOM 6147 C CA . PRO B 1 241 ? 7.924 1.115 -41.057 1.00 12.83 241 PRO B CA 1
ATOM 6148 C C . PRO B 1 241 ? 7.932 1.674 -39.640 1.00 12.88 241 PRO B C 1
ATOM 6149 O O . PRO B 1 241 ? 8.293 2.850 -39.430 1.00 13.36 241 PRO B O 1
ATOM 6153 N N . ALA B 1 242 ? 7.520 0.846 -38.686 1.00 12.52 242 ALA B N 1
ATOM 6154 C CA . ALA B 1 242 ? 7.449 1.246 -37.285 1.00 12.17 242 ALA B CA 1
ATOM 6155 C C . ALA B 1 242 ? 8.246 0.275 -36.424 1.00 11.76 242 ALA B C 1
ATOM 6156 O O . ALA B 1 242 ? 8.071 -0.943 -36.530 1.00 12.29 242 ALA B O 1
ATOM 6158 N N . PHE B 1 243 ? 9.118 0.833 -35.589 1.00 11.50 243 PHE B N 1
ATOM 6159 C CA . PHE B 1 243 ? 9.990 0.078 -34.694 1.00 11.32 243 PHE B CA 1
ATOM 6160 C C . PHE B 1 243 ? 9.728 0.539 -33.275 1.00 11.39 243 PHE B C 1
ATOM 6161 O O . PHE B 1 243 ? 9.216 1.640 -33.058 1.00 11.42 243 PHE B O 1
ATOM 6169 N N . VAL B 1 244 ? 10.100 -0.295 -32.317 1.00 11.02 244 VAL B N 1
ATOM 6170 C CA . VAL B 1 244 ? 9.908 0.025 -30.903 1.00 11.12 244 VAL B CA 1
ATOM 6171 C C . VAL B 1 244 ? 11.213 -0.185 -30.139 1.00 11.23 244 VAL B C 1
ATOM 6172 O O . VAL B 1 244 ? 12.086 -0.944 -30.575 1.00 11.74 244 VAL B O 1
ATOM 6176 N N . THR B 1 245 ? 11.355 0.504 -29.007 1.00 11.47 245 THR B N 1
ATOM 6177 C CA . THR B 1 245 ? 12.513 0.319 -28.133 1.00 11.22 245 THR B CA 1
ATOM 6178 C C . THR B 1 245 ? 12.169 -0.662 -27.008 1.00 11.14 245 THR B C 1
ATOM 6179 O O . THR B 1 245 ? 11.000 -0.931 -26.743 1.00 11.23 245 THR B O 1
ATOM 6183 N N . PRO B 1 246 ? 13.192 -1.159 -26.292 1.00 11.45 246 PRO B N 1
ATOM 6184 C CA . PRO B 1 246 ? 12.861 -1.979 -25.120 1.00 11.17 246 PRO B CA 1
ATOM 6185 C C . PRO B 1 246 ? 11.915 -1.315 -24.118 1.00 11.43 246 PRO B C 1
ATOM 6186 O O . PRO B 1 246 ? 10.953 -1.931 -23.662 1.00 11.67 246 PRO B O 1
ATOM 6190 N N . MET B 1 247 ? 12.194 -0.069 -23.754 1.00 11.80 247 MET B N 1
ATOM 6191 C CA . MET B 1 247 ? 11.398 0.610 -22.750 1.00 13.94 247 MET B CA 1
ATOM 6192 C C . MET B 1 247 ? 9.994 0.950 -23.261 1.00 13.26 247 MET B C 1
ATOM 6193 O O . MET B 1 247 ? 9.065 1.110 -22.457 1.00 14.25 247 MET B O 1
ATOM 6198 N N . GLY B 1 248 ? 9.850 1.053 -24.579 1.00 13.02 248 GLY B N 1
ATOM 6199 C CA . GLY B 1 248 ? 8.553 1.367 -25.177 1.00 12.58 248 GLY B CA 1
ATOM 6200 C C . GLY B 1 248 ? 7.778 0.132 -25.628 1.00 12.95 248 GLY B C 1
ATOM 6201 O O . GLY B 1 248 ? 6.671 0.254 -26.145 1.00 12.65 248 GLY B O 1
ATOM 6202 N N . LYS B 1 249 ? 8.345 -1.057 -25.443 1.00 12.60 249 LYS B N 1
ATOM 6203 C CA . LYS B 1 249 ? 7.745 -2.275 -26.003 1.00 12.13 249 LYS B CA 1
ATOM 6204 C C . LYS B 1 249 ? 6.313 -2.443 -25.513 1.00 12.43 249 LYS B C 1
ATOM 6205 O O . LYS B 1 249 ? 6.021 -2.305 -24.326 1.00 12.57 249 LYS B O 1
ATOM 6211 N N . GLY B 1 250 ? 5.432 -2.738 -26.463 1.00 11.65 250 GLY B N 1
ATOM 6212 C CA . GLY B 1 250 ? 3.997 -2.791 -26.206 1.00 12.97 250 GLY B CA 1
ATOM 6213 C C . GLY B 1 250 ? 3.263 -1.530 -26.626 1.00 12.97 250 GLY B C 1
ATOM 6214 O O . GLY B 1 250 ? 2.044 -1.562 -26.784 1.00 14.32 250 GLY B O 1
ATOM 6215 N N . SER B 1 251 ? 3.990 -0.429 -26.833 1.00 13.09 251 SER B N 1
ATOM 6216 C CA . SER B 1 251 ? 3.347 0.842 -27.181 1.00 14.00 251 SER B CA 1
ATOM 6217 C C . SER B 1 251 ? 2.780 0.832 -28.590 1.00 13.93 251 SER B C 1
ATOM 6218 O O . SER B 1 251 ? 1.834 1.572 -28.874 1.00 15.10 251 SER B O 1
ATOM 6221 N N . ILE B 1 252 ? 3.350 0.005 -29.465 1.00 13.47 252 ILE B N 1
ATOM 6222 C CA . ILE B 1 252 ? 2.818 -0.211 -30.815 1.00 13.43 252 ILE B CA 1
ATOM 6223 C C . ILE B 1 252 ? 2.561 -1.695 -31.055 1.00 13.44 252 ILE B C 1
ATOM 6224 O O . ILE B 1 252 ? 3.209 -2.565 -30.458 1.00 13.54 252 ILE B O 1
ATOM 6229 N N . ASP B 1 253 ? 1.612 -1.967 -31.937 1.00 13.70 253 ASP B N 1
ATOM 6230 C CA . ASP B 1 253 ? 1.154 -3.323 -32.210 1.00 14.22 253 ASP B CA 1
ATOM 6231 C C . ASP B 1 253 ? 2.149 -4.115 -33.054 1.00 14.20 253 ASP B C 1
ATOM 6232 O O . ASP B 1 253 ? 2.467 -3.756 -34.199 1.00 14.66 253 ASP B O 1
ATOM 6237 N N . GLU B 1 254 ? 2.634 -5.215 -32.474 1.00 13.35 254 GLU B N 1
ATOM 6238 C CA . GLU B 1 254 ? 3.692 -5.992 -33.108 1.00 13.54 254 GLU B CA 1
ATOM 6239 C C . GLU B 1 254 ? 3.196 -6.940 -34.203 1.00 13.41 254 GLU B C 1
ATOM 6240 O O . GLU B 1 254 ? 4.009 -7.511 -34.927 1.00 14.01 254 GLU B O 1
ATOM 6246 N N . GLN B 1 255 ? 1.876 -7.096 -34.317 1.00 14.03 255 GLN B N 1
ATOM 6247 C CA . GLN B 1 255 ? 1.287 -7.891 -35.406 1.00 14.88 255 GLN B CA 1
ATOM 6248 C C . GLN B 1 255 ? 0.920 -7.031 -36.625 1.00 15.44 255 GLN B C 1
ATOM 6249 O O . GLN B 1 255 ? 0.438 -7.554 -37.633 1.00 16.97 255 GLN B O 1
ATOM 6255 N N . HIS B 1 256 ? 1.146 -5.724 -36.540 1.00 15.49 256 HIS B N 1
ATOM 6256 C CA . HIS B 1 256 ? 0.877 -4.849 -37.680 1.00 15.58 256 HIS B CA 1
ATOM 6257 C C . HIS B 1 256 ? 1.818 -5.194 -38.837 1.00 15.55 256 HIS B C 1
ATOM 6258 O O . HIS B 1 256 ? 2.996 -5.437 -38.616 1.00 15.44 256 HIS B O 1
ATOM 6265 N N . PRO B 1 257 ? 1.304 -5.221 -40.088 1.00 15.67 257 PRO B N 1
ATOM 6266 C CA . PRO B 1 257 ? 2.178 -5.578 -41.205 1.00 15.68 257 PRO B CA 1
ATOM 6267 C C . PRO B 1 257 ? 3.406 -4.692 -41.406 1.00 14.83 257 PRO B C 1
ATOM 6268 O O . PRO B 1 257 ? 4.355 -5.125 -42.034 1.00 15.80 257 PRO B O 1
ATOM 6272 N N . ARG B 1 258 ? 3.388 -3.469 -40.871 1.00 14.76 258 ARG B N 1
ATOM 6273 C CA . ARG B 1 258 ? 4.505 -2.542 -41.072 1.00 14.43 258 ARG B CA 1
ATOM 6274 C C . ARG B 1 258 ? 5.427 -2.459 -39.847 1.00 14.11 258 ARG B C 1
ATOM 6275 O O . ARG B 1 258 ? 6.350 -1.639 -39.796 1.00 14.11 258 ARG B O 1
ATOM 6283 N N . TYR B 1 259 ? 5.177 -3.314 -38.862 1.00 13.57 259 TYR B N 1
ATOM 6284 C CA . TYR B 1 259 ? 6.043 -3.375 -37.683 1.00 13.19 259 TYR B CA 1
ATOM 6285 C C . TYR B 1 259 ? 7.341 -4.063 -38.045 1.00 13.42 259 TYR B C 1
ATOM 6286 O O . TYR B 1 259 ? 7.334 -5.185 -38.578 1.00 14.58 259 TYR B O 1
ATOM 6295 N N . GLY B 1 260 ? 8.455 -3.408 -37.724 1.00 13.81 260 GLY B N 1
ATOM 6296 C CA . GLY B 1 260 ? 9.760 -3.873 -38.121 1.00 14.06 260 GLY B CA 1
ATOM 6297 C C . GLY B 1 260 ? 10.635 -4.505 -37.052 1.00 13.63 260 GLY B C 1
ATOM 6298 O O . GLY B 1 260 ? 11.665 -5.088 -37.376 1.00 15.16 260 GLY B O 1
ATOM 6299 N N . GLY B 1 261 ? 10.251 -4.394 -35.782 1.00 12.69 261 GLY B N 1
ATOM 6300 C CA . GLY B 1 261 ? 11.021 -5.024 -34.708 1.00 12.40 261 GLY B CA 1
ATOM 6301 C C . GLY B 1 261 ? 11.501 -4.063 -33.632 1.00 11.96 261 GLY B C 1
ATOM 6302 O O . GLY B 1 261 ? 11.100 -2.891 -33.594 1.00 12.15 261 GLY B O 1
ATOM 6303 N N . VAL B 1 262 ? 12.362 -4.584 -32.755 1.00 12.20 262 VAL B N 1
ATOM 6304 C CA . VAL B 1 262 ? 12.878 -3.860 -31.593 1.00 11.88 262 VAL B CA 1
ATOM 6305 C C . VAL B 1 262 ? 14.250 -3.287 -31.906 1.00 12.30 262 VAL B C 1
ATOM 6306 O O . VAL B 1 262 ? 15.208 -4.025 -32.172 1.00 13.04 262 VAL B O 1
ATOM 6310 N N . TYR B 1 263 ? 14.334 -1.957 -31.905 1.00 11.48 263 TYR B N 1
ATOM 6311 C CA . TYR B 1 263 ? 15.589 -1.275 -32.174 1.00 11.83 263 TYR B CA 1
ATOM 6312 C C . TYR B 1 263 ? 16.294 -0.949 -30.863 1.00 12.09 263 TYR B C 1
ATOM 6313 O O . TYR B 1 263 ? 15.709 -0.314 -29.978 1.00 12.65 263 TYR B O 1
ATOM 6322 N N . VAL B 1 264 ? 17.540 -1.413 -30.756 1.00 12.79 264 VAL B N 1
ATOM 6323 C CA . VAL B 1 264 ? 18.378 -1.228 -29.566 1.00 13.65 264 VAL B CA 1
ATOM 6324 C C . VAL B 1 264 ? 19.805 -0.859 -30.004 1.00 14.10 264 VAL B C 1
ATOM 6325 O O . VAL B 1 264 ? 20.790 -1.396 -29.490 1.00 14.01 264 VAL B O 1
ATOM 6329 N N . GLY B 1 265 ? 19.920 0.039 -30.976 1.00 13.97 265 GLY B N 1
ATOM 6330 C CA . GLY B 1 265 ? 21.229 0.408 -31.497 1.00 14.86 265 GLY B CA 1
ATOM 6331 C C . GLY B 1 265 ? 22.002 -0.797 -32.004 1.00 15.55 265 GLY B C 1
ATOM 6332 O O . GLY B 1 265 ? 21.471 -1.619 -32.750 1.00 15.39 265 GLY B O 1
ATOM 6333 N N . THR B 1 266 ? 23.265 -0.899 -31.594 1.00 15.86 266 THR B N 1
ATOM 6334 C CA . THR B 1 266 ? 24.147 -1.975 -32.063 1.00 17.38 266 THR B CA 1
ATOM 6335 C C . THR B 1 266 ? 23.710 -3.362 -31.581 1.00 16.53 266 THR B C 1
ATOM 6336 O O . THR B 1 266 ? 24.154 -4.373 -32.126 1.00 17.41 266 THR B O 1
ATOM 6340 N N . LEU B 1 267 ? 22.849 -3.411 -30.563 1.00 15.93 267 LEU B N 1
ATOM 6341 C CA . LEU B 1 267 ? 22.356 -4.696 -30.049 1.00 15.90 267 LEU B CA 1
ATOM 6342 C C . LEU B 1 267 ? 21.099 -5.202 -30.765 1.00 16.00 267 LEU B C 1
ATOM 6343 O O . LEU B 1 267 ? 20.582 -6.275 -30.435 1.00 17.45 267 LEU B O 1
ATOM 6348 N N . SER B 1 268 ? 20.603 -4.438 -31.737 1.00 15.52 268 SER B N 1
ATOM 6349 C CA . SER B 1 268 ? 19.480 -4.887 -32.562 1.00 16.27 268 SER B CA 1
ATOM 6350 C C . SER B 1 268 ? 19.918 -6.067 -33.422 1.00 16.70 268 SER B C 1
ATOM 6351 O O . SER B 1 268 ? 21.109 -6.219 -33.712 1.00 17.23 268 SER B O 1
ATOM 6354 N N . LYS B 1 269 ? 18.951 -6.866 -33.868 1.00 17.86 269 LYS B N 1
ATOM 6355 C CA . LYS B 1 269 ? 19.203 -7.822 -34.946 1.00 19.44 269 LYS B CA 1
ATOM 6356 C C . LYS B 1 269 ? 19.747 -7.011 -36.113 1.00 18.95 269 LYS B C 1
ATOM 6357 O O . LYS B 1 269 ? 19.314 -5.882 -36.334 1.00 17.46 269 LYS B O 1
ATOM 6363 N N . PRO B 1 270 ? 20.710 -7.566 -36.866 1.00 18.87 270 PRO B N 1
ATOM 6364 C CA . PRO B 1 270 ? 21.306 -6.799 -37.969 1.00 18.98 270 PRO B CA 1
ATOM 6365 C C . PRO B 1 270 ? 20.285 -6.188 -38.933 1.00 18.45 270 PRO B C 1
ATOM 6366 O O . PRO B 1 270 ? 20.449 -5.042 -39.357 1.00 18.05 270 PRO B O 1
ATOM 6370 N N . GLU B 1 271 ? 19.235 -6.931 -39.272 1.00 18.43 271 GLU B N 1
ATOM 6371 C CA . GLU B 1 271 ? 18.268 -6.414 -40.250 1.00 18.48 271 GLU B CA 1
ATOM 6372 C C . GLU B 1 271 ? 17.480 -5.229 -39.686 1.00 17.63 271 GLU B C 1
ATOM 6373 O O . GLU B 1 271 ? 17.121 -4.321 -40.435 1.00 17.32 271 GLU B O 1
ATOM 6379 N N . VAL B 1 272 ? 17.237 -5.243 -38.376 1.00 16.59 272 VAL B N 1
ATOM 6380 C CA . VAL B 1 272 ? 16.534 -4.128 -37.729 1.00 15.83 272 VAL B CA 1
ATOM 6381 C C . VAL B 1 272 ? 17.433 -2.889 -37.641 1.00 15.78 272 VAL B C 1
ATOM 6382 O O . VAL B 1 272 ? 16.992 -1.784 -37.957 1.00 14.49 272 VAL B O 1
ATOM 6386 N N . LYS B 1 273 ? 18.686 -3.070 -37.225 1.00 16.54 273 LYS B N 1
ATOM 6387 C CA . LYS B 1 273 ? 19.643 -1.964 -37.183 1.00 17.70 273 LYS B CA 1
ATOM 6388 C C . LYS B 1 273 ? 19.728 -1.262 -38.545 1.00 17.33 273 LYS B C 1
ATOM 6389 O O . LYS B 1 273 ? 19.657 -0.036 -38.629 1.00 17.21 273 LYS B O 1
ATOM 6395 N N . GLU B 1 274 ? 19.883 -2.053 -39.605 1.00 17.86 274 GLU B N 1
ATOM 6396 C CA . GLU B 1 274 ? 20.018 -1.520 -40.953 1.00 18.71 274 GLU B CA 1
ATOM 6397 C C . GLU B 1 274 ? 18.748 -0.779 -41.402 1.00 17.70 274 GLU B C 1
ATOM 6398 O O . GLU B 1 274 ? 18.825 0.298 -41.996 1.00 17.84 274 GLU B O 1
ATOM 6404 N N . ALA B 1 275 ? 17.580 -1.347 -41.119 1.00 16.55 275 ALA B N 1
ATOM 6405 C CA . ALA B 1 275 ? 16.326 -0.740 -41.571 1.00 16.20 275 ALA B CA 1
ATOM 6406 C C . ALA B 1 275 ? 16.058 0.608 -40.901 1.00 16.12 275 ALA B C 1
ATOM 6407 O O . ALA B 1 275 ? 15.556 1.529 -41.536 1.00 16.31 275 ALA B O 1
ATOM 6409 N N . VAL B 1 276 ? 16.390 0.717 -39.619 1.00 15.06 276 VAL B N 1
ATOM 6410 C CA . VAL B 1 276 ? 16.217 1.982 -38.906 1.00 14.90 276 VAL B CA 1
ATOM 6411 C C . VAL B 1 276 ? 17.256 2.995 -39.352 1.00 15.46 276 VAL B C 1
ATOM 6412 O O . VAL B 1 276 ? 16.920 4.141 -39.693 1.00 15.76 276 VAL B O 1
ATOM 6416 N N . GLU B 1 277 ? 18.516 2.569 -39.378 1.00 16.02 277 GLU B N 1
ATOM 6417 C CA . GLU B 1 277 ? 19.606 3.509 -39.577 1.00 16.98 277 GLU B CA 1
ATOM 6418 C C . GLU B 1 277 ? 19.767 3.976 -41.016 1.00 17.48 277 GLU B C 1
ATOM 6419 O O . GLU B 1 277 ? 20.443 4.970 -41.261 1.00 18.72 277 GLU B O 1
ATOM 6425 N N . SER B 1 278 ? 19.114 3.281 -41.943 1.00 16.87 278 SER B N 1
ATOM 6426 C CA . SER B 1 278 ? 19.096 3.684 -43.351 1.00 16.80 278 SER B CA 1
ATOM 6427 C C . SER B 1 278 ? 18.038 4.752 -43.645 1.00 16.36 278 SER B C 1
ATOM 6428 O O . SER B 1 278 ? 17.956 5.253 -44.771 1.00 16.97 278 SER B O 1
ATOM 6431 N N . ALA B 1 279 ? 17.229 5.099 -42.646 1.00 15.79 279 ALA B N 1
ATOM 6432 C CA . ALA B 1 279 ? 16.120 6.036 -42.845 1.00 15.51 279 ALA B CA 1
ATOM 6433 C C . ALA B 1 279 ? 16.617 7.389 -43.319 1.00 15.60 279 ALA B C 1
ATOM 6434 O O . ALA B 1 279 ? 17.685 7.816 -42.920 1.00 16.28 279 ALA B O 1
ATOM 6436 N N . ASP B 1 280 ? 15.824 8.057 -44.154 1.00 15.63 280 ASP B N 1
ATOM 6437 C CA . ASP B 1 280 ? 16.101 9.465 -44.485 1.00 15.79 280 ASP B CA 1
ATOM 6438 C C . ASP B 1 280 ? 15.227 10.460 -43.702 1.00 15.95 280 ASP B C 1
ATOM 6439 O O . ASP B 1 280 ? 15.311 11.664 -43.908 1.00 15.88 280 ASP B O 1
ATOM 6444 N N . LEU B 1 281 ? 14.404 9.936 -42.797 1.00 14.85 281 LEU B N 1
ATOM 6445 C CA . LEU B 1 281 ? 13.599 10.724 -41.877 1.00 14.70 281 LEU B CA 1
ATOM 6446 C C . LEU B 1 281 ? 13.258 9.795 -40.723 1.00 14.20 281 LEU B C 1
ATOM 6447 O O . LEU B 1 281 ? 12.812 8.667 -40.949 1.00 13.77 281 LEU B O 1
ATOM 6452 N N . ILE B 1 282 ? 13.474 10.259 -39.492 1.00 13.57 282 ILE B N 1
ATOM 6453 C CA . ILE B 1 282 ? 13.091 9.479 -38.310 1.00 13.95 282 ILE B CA 1
ATOM 6454 C C . ILE B 1 282 ? 12.079 10.258 -37.505 1.00 13.29 282 ILE B C 1
ATOM 6455 O O . ILE B 1 282 ? 12.354 11.398 -37.080 1.00 13.84 282 ILE B O 1
ATOM 6460 N N . LEU B 1 283 ? 10.910 9.660 -37.335 1.00 12.89 283 LEU B N 1
ATOM 6461 C CA . LEU B 1 283 ? 9.868 10.188 -36.471 1.00 12.54 283 LEU B CA 1
ATOM 6462 C C . LEU B 1 283 ? 9.994 9.457 -35.132 1.00 12.44 283 LEU B C 1
ATOM 6463 O O . LEU B 1 283 ? 9.553 8.312 -34.989 1.00 12.34 283 LEU B O 1
ATOM 6468 N N . SER B 1 284 ? 10.636 10.126 -34.180 1.00 11.80 284 SER B N 1
ATOM 6469 C CA . SER B 1 284 ? 10.990 9.547 -32.885 1.00 12.18 284 SER B CA 1
ATOM 6470 C C . SER B 1 284 ? 9.957 9.977 -31.873 1.00 12.08 284 SER B C 1
ATOM 6471 O O . SER B 1 284 ? 9.846 11.174 -31.553 1.00 11.90 284 SER B O 1
ATOM 6474 N N . VAL B 1 285 ? 9.163 9.023 -31.393 1.00 12.12 285 VAL B N 1
ATOM 6475 C CA . VAL B 1 285 ? 8.067 9.333 -30.476 1.00 12.08 285 VAL B CA 1
ATOM 6476 C C . VAL B 1 285 ? 8.436 8.972 -29.032 1.00 12.17 285 VAL B C 1
ATOM 6477 O O . VAL B 1 285 ? 8.407 7.798 -28.634 1.00 12.85 285 VAL B O 1
ATOM 6481 N N . GLY B 1 286 ? 8.799 9.986 -28.253 1.00 12.51 286 GLY B N 1
ATOM 6482 C CA . GLY B 1 286 ? 8.994 9.826 -26.820 1.00 12.42 286 GLY B CA 1
ATOM 6483 C C . GLY B 1 286 ? 10.310 9.188 -26.411 1.00 12.70 286 GLY B C 1
ATOM 6484 O O . GLY B 1 286 ? 10.326 8.357 -25.496 1.00 12.33 286 GLY B O 1
ATOM 6485 N N . ALA B 1 287 ? 11.403 9.598 -27.042 1.00 12.89 287 ALA B N 1
ATOM 6486 C CA . ALA B 1 287 ? 12.722 8.995 -26.779 1.00 13.23 287 ALA B CA 1
ATOM 6487 C C . ALA B 1 287 ? 13.153 9.150 -25.324 1.00 13.67 287 ALA B C 1
ATOM 6488 O O . ALA B 1 287 ? 12.938 10.189 -24.696 1.00 14.03 287 ALA B O 1
ATOM 6490 N N . LEU B 1 288 ? 13.764 8.098 -24.794 1.00 13.28 288 LEU B N 1
ATOM 6491 C CA . LEU B 1 288 ? 14.384 8.151 -23.486 1.00 13.85 288 LEU B CA 1
ATOM 6492 C C . LEU B 1 288 ? 15.627 7.273 -23.599 1.00 13.66 288 LEU B C 1
ATOM 6493 O O . LEU B 1 288 ? 15.555 6.048 -23.440 1.00 13.85 288 LEU B O 1
ATOM 6498 N N . LEU B 1 289 ? 16.756 7.902 -23.904 1.00 13.10 289 LEU B N 1
ATOM 6499 C CA . LEU B 1 289 ? 17.934 7.175 -24.357 1.00 13.27 289 LEU B CA 1
ATOM 6500 C C . LEU B 1 289 ? 18.848 6.708 -23.221 1.00 12.95 289 LEU B C 1
ATOM 6501 O O . LEU B 1 289 ? 20.004 7.120 -23.123 1.00 13.70 289 LEU B O 1
ATOM 6506 N N . SER B 1 290 ? 18.317 5.829 -22.376 1.00 12.57 290 SER B N 1
ATOM 6507 C CA . SER B 1 290 ? 19.090 5.281 -21.256 1.00 11.95 290 SER B CA 1
ATOM 6508 C C . SER B 1 290 ? 20.055 4.210 -21.729 1.00 12.41 290 SER B C 1
ATOM 6509 O O . SER B 1 290 ? 19.883 3.649 -22.811 1.00 12.21 290 SER B O 1
ATOM 6512 N N . ASP B 1 291 ? 21.061 3.894 -20.923 1.00 11.93 291 ASP B N 1
ATOM 6513 C CA . ASP B 1 291 ? 22.047 2.864 -21.298 1.00 12.31 291 ASP B CA 1
ATOM 6514 C C . ASP B 1 291 ? 21.431 1.524 -21.711 1.00 11.62 291 ASP B C 1
ATOM 6515 O O . ASP B 1 291 ? 21.706 1.028 -22.811 1.00 12.49 291 ASP B O 1
ATOM 6520 N N . PHE B 1 292 ? 20.600 0.937 -20.892 1.00 11.77 292 PHE B N 1
ATOM 6521 C CA . PHE B 1 292 ? 20.034 -0.366 -21.191 1.00 12.58 292 PHE B CA 1
ATOM 6522 C C . PHE B 1 292 ? 18.987 -0.300 -22.342 1.00 12.41 292 PHE B C 1
ATOM 6523 O O . PHE B 1 292 ? 18.729 -1.262 -22.981 1.00 13.13 292 PHE B O 1
ATOM 6531 N N . ASN B 1 293 ? 18.419 0.865 -22.543 1.00 11.63 293 ASN B N 1
ATOM 6532 C CA . ASN B 1 293 ? 17.475 1.061 -23.642 1.00 11.85 293 ASN B CA 1
ATOM 6533 C C . ASN B 1 293 ? 18.171 1.153 -24.983 1.00 12.53 293 ASN B C 1
ATOM 6534 O O . ASN B 1 293 ? 17.554 0.997 -25.968 1.00 12.90 293 ASN B O 1
ATOM 6539 N N . THR B 1 294 ? 19.468 1.362 -25.003 1.00 13.63 294 THR B N 1
ATOM 6540 C CA . THR B 1 294 ? 20.143 1.811 -26.226 1.00 14.37 294 THR B CA 1
ATOM 6541 C C . THR B 1 294 ? 21.467 1.085 -26.532 1.00 14.26 294 THR B C 1
ATOM 6542 O O . THR B 1 294 ? 22.181 1.479 -27.423 1.00 14.56 294 THR B O 1
ATOM 6546 N N . GLY B 1 295 ? 21.781 0.034 -25.799 1.00 14.05 295 GLY B N 1
ATOM 6547 C CA . GLY B 1 295 ? 23.102 -0.570 -25.913 1.00 13.56 295 GLY B CA 1
ATOM 6548 C C . GLY B 1 295 ? 24.239 0.359 -25.584 1.00 14.03 295 GLY B C 1
ATOM 6549 O O . GLY B 1 295 ? 25.198 0.427 -26.264 1.00 13.83 295 GLY B O 1
ATOM 6550 N N . SER B 1 296 ? 24.073 1.033 -24.466 1.00 13.43 296 SER B N 1
ATOM 6551 C CA . SER B 1 296 ? 25.036 2.044 -24.019 1.00 13.99 296 SER B CA 1
ATOM 6552 C C . SER B 1 296 ? 25.255 3.130 -25.083 1.00 14.13 296 SER B C 1
ATOM 6553 O O . SER B 1 296 ? 26.386 3.429 -25.479 1.00 14.97 296 SER B O 1
ATOM 6556 N N . PHE B 1 297 ? 24.149 3.714 -25.542 1.00 13.23 297 PHE B N 1
ATOM 6557 C CA . PHE B 1 297 ? 24.165 4.948 -26.355 1.00 13.89 297 PHE B CA 1
ATOM 6558 C C . PHE B 1 297 ? 24.736 4.688 -27.748 1.00 14.67 297 PHE B C 1
ATOM 6559 O O . PHE B 1 297 ? 25.486 5.496 -28.304 1.00 15.42 297 PHE B O 1
ATOM 6567 N N . SER B 1 298 ? 24.335 3.553 -28.313 1.00 14.84 298 SER B N 1
ATOM 6568 C CA . SER B 1 298 ? 24.945 3.038 -29.534 1.00 14.98 298 SER B CA 1
ATOM 6569 C C . SER B 1 298 ? 24.180 3.336 -30.822 1.00 15.51 298 SER B C 1
ATOM 6570 O O . SER B 1 298 ? 24.524 2.781 -31.864 1.00 16.19 298 SER B O 1
ATOM 6573 N N . TYR B 1 299 ? 23.155 4.186 -30.767 1.00 15.18 299 TYR B N 1
ATOM 6574 C CA . TYR B 1 299 ? 22.439 4.570 -31.993 1.00 15.90 299 TYR B CA 1
ATOM 6575 C C . TYR B 1 299 ? 23.410 5.139 -33.013 1.00 17.27 299 TYR B C 1
ATOM 6576 O O . TYR B 1 299 ? 24.318 5.896 -32.660 1.00 17.50 299 TYR B O 1
ATOM 6585 N N . SER B 1 300 ? 23.189 4.796 -34.277 1.00 18.45 300 SER B N 1
ATOM 6586 C CA . SER B 1 300 ? 24.027 5.281 -35.366 1.00 21.10 300 SER B CA 1
ATOM 6587 C C . SER B 1 300 ? 23.150 5.657 -36.565 1.00 21.85 300 SER B C 1
ATOM 6588 O O . SER B 1 300 ? 23.310 5.116 -37.665 1.00 23.08 300 SER B O 1
ATOM 6591 N N . TYR B 1 301 ? 22.219 6.579 -36.337 1.00 23.22 301 TYR B N 1
ATOM 6592 C CA . TYR B 1 301 ? 21.389 7.128 -37.415 1.00 24.59 301 TYR B CA 1
ATOM 6593 C C . TYR B 1 301 ? 22.297 7.736 -38.471 1.00 25.16 301 TYR B C 1
ATOM 6594 O O . TYR B 1 301 ? 23.221 8.477 -38.140 1.00 25.30 301 TYR B O 1
ATOM 6603 N N . LYS B 1 302 ? 22.029 7.436 -39.735 1.00 25.84 302 LYS B N 1
ATOM 6604 C CA . LYS B 1 302 ? 22.826 8.010 -40.814 1.00 26.62 302 LYS B CA 1
ATOM 6605 C C . LYS B 1 302 ? 22.277 9.374 -41.240 1.00 26.45 302 LYS B C 1
ATOM 6606 O O . LYS B 1 302 ? 22.972 10.150 -41.902 1.00 27.56 302 LYS B O 1
ATOM 6612 N N . THR B 1 303 ? 21.059 9.695 -40.849 1.00 25.49 303 THR B N 1
ATOM 6613 C CA . THR B 1 303 ? 20.400 10.946 -41.194 1.00 24.98 303 THR B CA 1
ATOM 6614 C C . THR B 1 303 ? 20.445 11.958 -40.036 1.00 24.40 303 THR B C 1
ATOM 6615 O O . THR B 1 303 ? 20.519 11.591 -38.889 1.00 24.29 303 THR B O 1
ATOM 6619 N N . LYS B 1 304 ? 20.404 13.216 -40.425 1.00 23.56 304 LYS B N 1
ATOM 6620 C CA . LYS B 1 304 ? 20.187 14.336 -39.515 1.00 23.26 304 LYS B CA 1
ATOM 6621 C C . LYS B 1 304 ? 18.708 14.752 -39.473 1.00 21.74 304 LYS B C 1
ATOM 6622 O O . LYS B 1 304 ? 18.313 15.554 -38.616 1.00 20.51 304 LYS B O 1
ATOM 6628 N N . ASN B 1 305 ? 17.892 14.222 -40.389 1.00 19.90 305 ASN B N 1
ATOM 6629 C CA . ASN B 1 305 ? 16.456 14.528 -40.437 1.00 19.21 305 ASN B CA 1
ATOM 6630 C C . ASN B 1 305 ? 15.714 13.762 -39.345 1.00 17.96 305 ASN B C 1
ATOM 6631 O O . ASN B 1 305 ? 15.049 12.752 -39.614 1.00 16.94 305 ASN B O 1
ATOM 6636 N N . ILE B 1 306 ? 15.858 14.235 -38.113 1.00 16.55 306 ILE B N 1
ATOM 6637 C CA . ILE B 1 306 ? 15.235 13.599 -36.962 1.00 16.15 306 ILE B CA 1
ATOM 6638 C C . ILE B 1 306 ? 14.204 14.545 -36.369 1.00 15.29 306 ILE B C 1
ATOM 6639 O O . ILE B 1 306 ? 14.493 15.722 -36.080 1.00 15.74 306 ILE B O 1
ATOM 6644 N N . VAL B 1 307 ? 12.995 14.028 -36.209 1.00 14.09 307 VAL B N 1
ATOM 6645 C CA . VAL B 1 307 ? 11.942 14.742 -35.521 1.00 13.72 307 VAL B CA 1
ATOM 6646 C C . VAL B 1 307 ? 11.746 14.061 -34.177 1.00 13.67 307 VAL B C 1
ATOM 6647 O O . VAL B 1 307 ? 11.325 12.892 -34.124 1.00 13.36 307 VAL B O 1
ATOM 6651 N N . GLU B 1 308 ? 12.049 14.778 -33.099 1.00 13.39 308 GLU B N 1
ATOM 6652 C CA . GLU B 1 308 ? 11.813 14.274 -31.737 1.00 13.62 308 GLU B CA 1
ATOM 6653 C C . GLU B 1 308 ? 10.498 14.811 -31.190 1.00 13.29 308 GLU B C 1
ATOM 6654 O O . GLU B 1 308 ? 10.372 16.021 -30.964 1.00 13.02 308 GLU B O 1
ATOM 6660 N N . PHE B 1 309 ? 9.539 13.918 -30.979 1.00 12.59 309 PHE B N 1
ATOM 6661 C CA . PHE B 1 309 ? 8.299 14.254 -30.282 1.00 12.01 309 PHE B CA 1
ATOM 6662 C C . PHE B 1 309 ? 8.523 13.999 -28.794 1.00 12.72 309 PHE B C 1
ATOM 6663 O O . PHE B 1 309 ? 8.962 12.899 -28.400 1.00 12.49 309 PHE B O 1
ATOM 6671 N N . HIS B 1 310 ? 8.250 15.006 -27.969 1.00 12.26 310 HIS B N 1
ATOM 6672 C CA . HIS B 1 310 ? 8.312 14.832 -26.517 1.00 13.04 310 HIS B CA 1
ATOM 6673 C C . HIS B 1 310 ? 7.069 15.390 -25.837 1.00 13.48 310 HIS B C 1
ATOM 6674 O O . HIS B 1 310 ? 6.333 16.185 -26.431 1.00 13.47 310 HIS B O 1
ATOM 6681 N N . SER B 1 311 ? 6.853 14.992 -24.584 1.00 13.53 311 SER B N 1
ATOM 6682 C CA . SER B 1 311 ? 5.677 15.411 -23.832 1.00 14.20 311 SER B CA 1
ATOM 6683 C C . SER B 1 311 ? 5.595 16.932 -23.701 1.00 14.45 311 SER B C 1
ATOM 6684 O O . SER B 1 311 ? 4.499 17.495 -23.735 1.00 15.40 311 SER B O 1
ATOM 6687 N N . ASP B 1 312 ? 6.758 17.573 -23.565 1.00 14.52 312 ASP B N 1
ATOM 6688 C CA . ASP B 1 312 ? 6.855 18.976 -23.172 1.00 15.74 312 ASP B CA 1
ATOM 6689 C C . ASP B 1 312 ? 7.552 19.871 -24.197 1.00 15.38 312 ASP B C 1
ATOM 6690 O O . ASP B 1 312 ? 7.690 21.072 -23.962 1.00 16.26 312 ASP B O 1
ATOM 6695 N N . HIS B 1 313 ? 8.021 19.290 -25.301 1.00 14.46 313 HIS B N 1
ATOM 6696 C CA . HIS B 1 313 ? 8.728 20.032 -26.342 1.00 14.11 313 HIS B CA 1
ATOM 6697 C C . HIS B 1 313 ? 8.873 19.218 -27.607 1.00 14.21 313 HIS B C 1
ATOM 6698 O O . HIS B 1 313 ? 8.653 17.992 -27.600 1.00 13.64 313 HIS B O 1
ATOM 6705 N N . MET B 1 314 ? 9.252 19.900 -28.683 1.00 13.49 314 MET B N 1
ATOM 6706 C CA . MET B 1 314 ? 9.581 19.244 -29.949 1.00 13.54 314 MET B CA 1
ATOM 6707 C C . MET B 1 314 ? 10.985 19.620 -30.364 1.00 14.20 314 MET B C 1
ATOM 6708 O O . MET B 1 314 ? 11.474 20.695 -30.018 1.00 13.71 314 MET B O 1
ATOM 6713 N N . LYS B 1 315 ? 11.641 18.735 -31.106 1.00 14.21 315 LYS B N 1
ATOM 6714 C CA . LYS B 1 315 ? 12.897 19.059 -31.766 1.00 15.30 315 LYS B CA 1
ATOM 6715 C C . LYS B 1 315 ? 12.808 18.571 -33.215 1.00 14.49 315 LYS B C 1
ATOM 6716 O O . LYS B 1 315 ? 12.301 17.480 -33.498 1.00 14.69 315 LYS B O 1
ATOM 6722 N N . ILE B 1 316 ? 13.273 19.395 -34.146 1.00 14.43 316 ILE B N 1
ATOM 6723 C CA . ILE B 1 316 ? 13.350 18.998 -35.540 1.00 14.84 316 ILE B CA 1
ATOM 6724 C C . ILE B 1 316 ? 14.747 19.356 -35.999 1.00 15.55 316 ILE B C 1
ATOM 6725 O O . ILE B 1 316 ? 15.116 20.535 -36.030 1.00 14.76 316 ILE B O 1
ATOM 6730 N N . ARG B 1 317 ? 15.540 18.347 -36.350 1.00 16.14 317 ARG B N 1
ATOM 6731 C CA . ARG B 1 317 ? 16.950 18.573 -36.656 1.00 17.17 317 ARG B CA 1
ATOM 6732 C C . ARG B 1 317 ? 17.598 19.258 -35.433 1.00 16.64 317 ARG B C 1
ATOM 6733 O O . ARG B 1 317 ? 17.478 18.755 -34.324 1.00 17.06 317 ARG B O 1
ATOM 6741 N N . ASN B 1 318 ? 18.224 20.426 -35.613 1.00 16.33 318 ASN B N 1
ATOM 6742 C CA . ASN B 1 318 ? 18.820 21.147 -34.484 1.00 16.63 318 ASN B CA 1
ATOM 6743 C C . ASN B 1 318 ? 17.889 22.170 -33.836 1.00 15.95 318 ASN B C 1
ATOM 6744 O O . ASN B 1 318 ? 18.242 22.785 -32.821 1.00 16.95 318 ASN B O 1
ATOM 6749 N N . ALA B 1 319 ? 16.708 22.339 -34.416 1.00 15.61 319 ALA B N 1
ATOM 6750 C CA . ALA B 1 319 ? 15.746 23.349 -33.949 1.00 16.00 319 ALA B CA 1
ATOM 6751 C C . ALA B 1 319 ? 14.924 22.801 -32.797 1.00 16.45 319 ALA B C 1
ATOM 6752 O O . ALA B 1 319 ? 14.330 21.726 -32.920 1.00 16.61 319 ALA B O 1
ATOM 6754 N N . THR B 1 320 ? 14.887 23.534 -31.685 1.00 16.28 320 THR B N 1
ATOM 6755 C CA . THR B 1 320 ? 14.077 23.172 -30.523 1.00 16.26 320 THR B CA 1
ATOM 6756 C C . THR B 1 320 ? 12.854 24.080 -30.426 1.00 15.76 320 THR B C 1
ATOM 6757 O O . THR B 1 320 ? 12.939 25.284 -30.724 1.00 16.02 320 THR B O 1
ATOM 6761 N N . PHE B 1 321 ? 11.726 23.505 -30.014 1.00 14.98 321 PHE B N 1
ATOM 6762 C CA . PHE B 1 321 ? 10.480 24.238 -29.832 1.00 14.83 321 PHE B CA 1
ATOM 6763 C C . PHE B 1 321 ? 9.991 24.003 -28.404 1.00 15.12 321 PHE B C 1
ATOM 6764 O O . PHE B 1 321 ? 9.180 23.101 -28.158 1.00 14.55 321 PHE B O 1
ATOM 6772 N N . PRO B 1 322 ? 10.524 24.784 -27.443 1.00 16.20 322 PRO B N 1
ATOM 6773 C CA . PRO B 1 322 ? 10.160 24.602 -26.043 1.00 16.23 322 PRO B CA 1
ATOM 6774 C C . PRO B 1 322 ? 8.667 24.753 -25.841 1.00 16.11 322 PRO B C 1
ATOM 6775 O O . PRO B 1 322 ? 8.038 25.620 -26.457 1.00 16.38 322 PRO B O 1
ATOM 6779 N N . GLY B 1 323 ? 8.109 23.882 -25.013 1.00 15.15 323 GLY B N 1
ATOM 6780 C CA . GLY B 1 323 ? 6.710 23.976 -24.642 1.00 14.63 323 GLY B CA 1
ATOM 6781 C C . GLY B 1 323 ? 5.724 23.373 -25.631 1.00 14.75 323 GLY B C 1
ATOM 6782 O O . GLY B 1 323 ? 4.540 23.267 -25.317 1.00 15.53 323 GLY B O 1
ATOM 6783 N N . VAL B 1 324 ? 6.192 22.990 -26.826 1.00 14.89 324 VAL B N 1
ATOM 6784 C CA . VAL B 1 324 ? 5.296 22.387 -27.819 1.00 14.40 324 VAL B CA 1
ATOM 6785 C C . VAL B 1 324 ? 5.098 20.902 -27.516 1.00 14.05 324 VAL B C 1
ATOM 6786 O O . VAL B 1 324 ? 6.006 20.096 -27.688 1.00 14.36 324 VAL B O 1
ATOM 6790 N N . GLN B 1 325 ? 3.906 20.587 -27.023 1.00 13.94 325 GLN B N 1
ATOM 6791 C CA . GLN B 1 325 ? 3.564 19.257 -26.487 1.00 14.55 325 GLN B CA 1
ATOM 6792 C C . GLN B 1 325 ? 3.181 18.313 -27.611 1.00 14.49 325 GLN B C 1
ATOM 6793 O O . GLN B 1 325 ? 2.345 18.640 -28.444 1.00 14.17 325 GLN B O 1
ATOM 6799 N N . MET B 1 326 ? 3.790 17.125 -27.624 1.00 13.85 326 MET B N 1
ATOM 6800 C CA . MET B 1 326 ? 3.566 16.180 -28.720 1.00 14.11 326 MET B CA 1
ATOM 6801 C C . MET B 1 326 ? 2.130 15.682 -28.839 1.00 14.33 326 MET B C 1
ATOM 6802 O O . MET B 1 326 ? 1.714 15.303 -29.935 1.00 14.74 326 MET B O 1
ATOM 6807 N N . LYS B 1 327 ? 1.379 15.651 -27.738 1.00 15.09 327 LYS B N 1
ATOM 6808 C CA . LYS B 1 327 ? 0.000 15.150 -27.788 1.00 16.10 327 LYS B CA 1
ATOM 6809 C C . LYS B 1 327 ? -0.783 15.848 -28.889 1.00 16.20 327 LYS B C 1
ATOM 6810 O O . LYS B 1 327 ? -1.394 15.199 -29.743 1.00 16.73 327 LYS B O 1
ATOM 6816 N N . PHE B 1 328 ? -0.734 17.176 -28.879 1.00 15.66 328 PHE B N 1
ATOM 6817 C CA . PHE B 1 328 ? -1.491 17.960 -29.847 1.00 15.80 328 PHE B CA 1
ATOM 6818 C C . PHE B 1 328 ? -0.841 18.029 -31.221 1.00 15.50 328 PHE B C 1
ATOM 6819 O O . PHE B 1 328 ? -1.539 18.076 -32.241 1.00 16.51 328 PHE B O 1
ATOM 6827 N N . VAL B 1 329 ? 0.490 18.013 -31.270 1.00 14.49 329 VAL B N 1
ATOM 6828 C CA . VAL B 1 329 ? 1.185 17.931 -32.562 1.00 14.14 329 VAL B CA 1
ATOM 6829 C C . VAL B 1 329 ? 0.778 16.640 -33.295 1.00 14.75 329 VAL B C 1
ATOM 6830 O O . VAL B 1 329 ? 0.418 16.675 -34.471 1.00 14.49 329 VAL B O 1
ATOM 6834 N N . LEU B 1 330 ? 0.840 15.509 -32.590 1.00 14.99 330 LEU B N 1
ATOM 6835 C CA . LEU B 1 330 ? 0.464 14.227 -33.182 1.00 15.34 330 LEU B CA 1
ATOM 6836 C C . LEU B 1 330 ? -1.000 14.224 -33.629 1.00 15.79 330 LEU B C 1
ATOM 6837 O O . LEU B 1 330 ? -1.296 13.821 -34.752 1.00 16.45 330 LEU B O 1
ATOM 6842 N N . GLN B 1 331 ? -1.904 14.708 -32.774 1.00 16.62 331 GLN B N 1
ATOM 6843 C CA . GLN B 1 331 ? -3.331 14.731 -33.110 1.00 17.70 331 GLN B CA 1
ATOM 6844 C C . GLN B 1 331 ? -3.582 15.538 -34.373 1.00 17.58 331 GLN B C 1
ATOM 6845 O O . GLN B 1 331 ? -4.290 15.077 -35.274 1.00 17.93 331 GLN B O 1
ATOM 6851 N N . LYS B 1 332 ? -2.988 16.724 -34.444 1.00 17.60 332 LYS B N 1
ATOM 6852 C CA . LYS B 1 332 ? -3.220 17.626 -35.574 1.00 17.40 332 LYS B CA 1
ATOM 6853 C C . LYS B 1 332 ? -2.517 17.153 -36.840 1.00 16.99 332 LYS B C 1
ATOM 6854 O O . LYS B 1 332 ? -3.027 17.363 -37.946 1.00 17.46 332 LYS B O 1
ATOM 6860 N N . LEU B 1 333 ? -1.373 16.487 -36.693 1.00 16.67 333 LEU B N 1
ATOM 6861 C CA . LEU B 1 333 ? -0.695 15.897 -37.849 1.00 16.96 333 LEU B CA 1
ATOM 6862 C C . LEU B 1 333 ? -1.592 14.905 -38.578 1.00 16.51 333 LEU B C 1
ATOM 6863 O O . LEU B 1 333 ? -1.529 14.798 -39.806 1.00 16.16 333 LEU B O 1
ATOM 6868 N N . LEU B 1 334 ? -2.445 14.200 -37.834 1.00 16.20 334 LEU B N 1
ATOM 6869 C CA . LEU B 1 334 ? -3.316 13.200 -38.447 1.00 16.91 334 LEU B CA 1
ATOM 6870 C C . LEU B 1 334 ? -4.277 13.798 -39.474 1.00 17.01 334 LEU B C 1
ATOM 6871 O O . LEU B 1 334 ? -4.782 13.076 -40.333 1.00 17.39 334 LEU B O 1
ATOM 6876 N N . THR B 1 335 ? -4.531 15.102 -39.384 1.00 17.58 335 THR B N 1
ATOM 6877 C CA . THR B 1 335 ? -5.447 15.769 -40.317 1.00 18.00 335 THR B CA 1
ATOM 6878 C C . THR B 1 335 ? -4.932 15.745 -41.747 1.00 17.88 335 THR B C 1
ATOM 6879 O O . THR B 1 335 ? -5.716 15.598 -42.683 1.00 17.42 335 THR B O 1
ATOM 6883 N N . THR B 1 336 ? -3.622 15.888 -41.922 1.00 17.35 336 THR B N 1
ATOM 6884 C CA . THR B 1 336 ? -3.054 16.063 -43.251 1.00 17.40 336 THR B CA 1
ATOM 6885 C C . THR B 1 336 ? -1.975 15.057 -43.636 1.00 16.79 336 THR B C 1
ATOM 6886 O O . THR B 1 336 ? -1.476 15.091 -44.753 1.00 16.88 336 THR B O 1
ATOM 6888 N N . ILE B 1 337 ? -1.613 14.164 -42.725 1.00 16.48 337 ILE B N 1
ATOM 6889 C CA . ILE B 1 337 ? -0.445 13.322 -42.980 1.00 16.86 337 ILE B CA 1
ATOM 6890 C C . ILE B 1 337 ? -0.677 12.289 -44.088 1.00 16.51 337 ILE B C 1
ATOM 6891 O O . ILE B 1 337 ? 0.256 11.954 -44.807 1.00 16.90 337 ILE B O 1
ATOM 6896 N N . ALA B 1 338 ? -1.918 11.821 -44.243 1.00 16.18 338 ALA B N 1
ATOM 6897 C CA . ALA B 1 338 ? -2.203 10.842 -45.302 1.00 16.66 338 ALA B CA 1
ATOM 6898 C C . ALA B 1 338 ? -1.899 11.454 -46.662 1.00 16.93 338 ALA B C 1
ATOM 6899 O O . ALA B 1 338 ? -1.248 10.825 -47.503 1.00 17.30 338 ALA B O 1
ATOM 6901 N N . ASP B 1 339 ? -2.330 12.700 -46.861 1.00 17.57 339 ASP B N 1
ATOM 6902 C CA . ASP B 1 339 ? -2.027 13.416 -48.100 1.00 18.43 339 ASP B CA 1
ATOM 6903 C C . ASP B 1 339 ? -0.514 13.667 -48.259 1.00 18.06 339 ASP B C 1
ATOM 6904 O O . ASP B 1 339 ? 0.058 13.478 -49.343 1.00 18.40 339 ASP B O 1
ATOM 6909 N N . ALA B 1 340 ? 0.149 14.072 -47.172 1.00 17.85 340 ALA B N 1
ATOM 6910 C CA . ALA B 1 340 ? 1.592 14.308 -47.197 1.00 18.05 340 ALA B CA 1
ATOM 6911 C C . ALA B 1 340 ? 2.391 13.061 -47.606 1.00 17.80 340 ALA B C 1
ATOM 6912 O O . ALA B 1 340 ? 3.433 13.165 -48.262 1.00 18.31 340 ALA B O 1
ATOM 6914 N N . ALA B 1 341 ? 1.882 11.897 -47.199 1.00 17.92 341 ALA B N 1
ATOM 6915 C CA . ALA B 1 341 ? 2.551 10.612 -47.400 1.00 18.79 341 ALA B CA 1
ATOM 6916 C C . ALA B 1 341 ? 2.031 9.853 -48.625 1.00 19.78 341 ALA B C 1
ATOM 6917 O O . ALA B 1 341 ? 2.435 8.711 -48.866 1.00 19.41 341 ALA B O 1
ATOM 6919 N N . LYS B 1 342 ? 1.163 10.496 -49.409 1.00 20.67 342 LYS B N 1
ATOM 6920 C CA . LYS B 1 342 ? 0.521 9.858 -50.570 1.00 22.42 342 LYS B CA 1
ATOM 6921 C C . LYS B 1 342 ? 1.500 9.290 -51.599 1.00 21.72 342 LYS B C 1
ATOM 6922 O O . LYS B 1 342 ? 1.202 8.276 -52.224 1.00 22.44 342 LYS B O 1
ATOM 6928 N N . GLY B 1 343 ? 2.651 9.936 -51.774 1.00 21.20 343 GLY B N 1
ATOM 6929 C CA . GLY B 1 343 ? 3.638 9.504 -52.770 1.00 21.31 343 GLY B CA 1
ATOM 6930 C C . GLY B 1 343 ? 4.619 8.449 -52.285 1.00 20.88 343 GLY B C 1
ATOM 6931 O O . GLY B 1 343 ? 5.540 8.077 -53.021 1.00 21.67 343 GLY B O 1
ATOM 6932 N N . TYR B 1 344 ? 4.432 7.966 -51.053 1.00 19.50 344 TYR B N 1
ATOM 6933 C CA . TYR B 1 344 ? 5.379 7.030 -50.448 1.00 18.96 344 TYR B CA 1
ATOM 6934 C C . TYR B 1 344 ? 5.234 5.614 -51.007 1.00 18.96 344 TYR B C 1
ATOM 6935 O O . TYR B 1 344 ? 4.165 5.021 -50.935 1.00 19.45 344 TYR B O 1
ATOM 6944 N N . LYS B 1 345 ? 6.325 5.090 -51.559 1.00 19.38 345 LYS B N 1
ATOM 6945 C CA . LYS B 1 345 ? 6.370 3.709 -52.048 1.00 19.73 345 LYS B CA 1
ATOM 6946 C C . LYS B 1 345 ? 6.909 2.831 -50.922 1.00 19.59 345 LYS B C 1
ATOM 6947 O O . LYS B 1 345 ? 8.068 2.989 -50.545 1.00 19.06 345 LYS B O 1
ATOM 6953 N N . PRO B 1 346 ? 6.069 1.928 -50.377 1.00 20.05 346 PRO B N 1
ATOM 6954 C CA . PRO B 1 346 ? 6.458 1.201 -49.160 1.00 20.13 346 PRO B CA 1
ATOM 6955 C C . PRO B 1 346 ? 7.776 0.452 -49.274 1.00 19.84 346 PRO B C 1
ATOM 6956 O O . PRO B 1 346 ? 8.002 -0.286 -50.236 1.00 20.16 346 PRO B O 1
ATOM 6960 N N . VAL B 1 347 ? 8.632 0.687 -48.294 1.00 18.72 347 VAL B N 1
ATOM 6961 C CA . VAL B 1 347 ? 9.892 -0.016 -48.135 1.00 18.59 347 VAL B CA 1
ATOM 6962 C C . VAL B 1 347 ? 9.578 -1.246 -47.286 1.00 18.37 347 VAL B C 1
ATOM 6963 O O . VAL B 1 347 ? 8.747 -1.185 -46.364 1.00 18.32 347 VAL B O 1
ATOM 6967 N N . ALA B 1 348 ? 10.207 -2.372 -47.617 1.00 18.00 348 ALA B N 1
ATOM 6968 C CA . ALA B 1 348 ? 10.006 -3.608 -46.866 1.00 17.30 348 ALA B CA 1
ATOM 6969 C C . ALA B 1 348 ? 10.475 -3.456 -45.423 1.00 16.93 348 ALA B C 1
ATOM 6970 O O . ALA B 1 348 ? 11.405 -2.708 -45.133 1.00 16.62 348 ALA B O 1
ATOM 6972 N N . VAL B 1 349 ? 9.820 -4.171 -44.517 1.00 16.55 349 VAL B N 1
ATOM 6973 C CA . VAL B 1 349 ? 10.285 -4.234 -43.130 1.00 16.70 349 VAL B CA 1
ATOM 6974 C C . VAL B 1 349 ? 10.956 -5.589 -42.887 1.00 16.32 349 VAL B C 1
ATOM 6975 O O . VAL B 1 349 ? 10.625 -6.569 -43.551 1.00 16.05 349 VAL B O 1
ATOM 6979 N N . PRO B 1 350 ? 11.910 -5.645 -41.941 1.00 16.23 350 PRO B N 1
ATOM 6980 C CA . PRO B 1 350 ? 12.575 -6.908 -41.608 1.00 16.70 350 PRO B CA 1
ATOM 6981 C C . PRO B 1 350 ? 11.575 -7.966 -41.192 1.00 17.37 350 PRO B C 1
ATOM 6982 O O . PRO B 1 350 ? 10.588 -7.646 -40.525 1.00 16.74 350 PRO B O 1
ATOM 6986 N N . ALA B 1 351 ? 11.829 -9.220 -41.575 1.00 17.34 351 ALA B N 1
ATOM 6987 C CA . ALA B 1 351 ? 10.944 -10.316 -41.177 1.00 17.87 351 ALA B CA 1
ATOM 6988 C C . ALA B 1 351 ? 11.063 -10.587 -39.682 1.00 17.75 351 ALA B C 1
ATOM 6989 O O . ALA B 1 351 ? 12.085 -10.304 -39.064 1.00 17.49 351 ALA B O 1
ATOM 6991 N N . ARG B 1 352 ? 9.990 -11.126 -39.116 1.00 17.99 352 ARG B N 1
ATOM 6992 C CA . ARG B 1 352 ? 10.005 -11.629 -37.753 1.00 19.50 352 ARG B CA 1
ATOM 6993 C C . ARG B 1 352 ? 11.051 -12.738 -37.618 1.00 19.00 352 ARG B C 1
ATOM 6994 O O . ARG B 1 352 ? 11.279 -13.525 -38.548 1.00 18.31 352 ARG B O 1
ATOM 7002 N N . THR B 1 353 ? 11.688 -12.794 -36.454 1.00 18.90 353 THR B N 1
ATOM 7003 C CA . THR B 1 353 ? 12.596 -13.881 -36.111 1.00 19.06 353 THR B CA 1
ATOM 7004 C C . THR B 1 353 ? 11.906 -15.227 -36.367 1.00 18.53 353 THR B C 1
ATOM 7005 O O . THR B 1 353 ? 10.739 -15.393 -36.015 1.00 18.10 353 THR B O 1
ATOM 7009 N N . PRO B 1 354 ? 12.611 -16.170 -37.026 1.00 18.74 354 PRO B N 1
ATOM 7010 C CA . PRO B 1 354 ? 11.984 -17.474 -37.246 1.00 19.17 354 PRO B CA 1
ATOM 7011 C C . PRO B 1 354 ? 11.551 -18.149 -35.943 1.00 18.79 354 PRO B C 1
ATOM 7012 O O . PRO B 1 354 ? 12.216 -18.003 -34.906 1.00 18.24 354 PRO B O 1
ATOM 7016 N N . ALA B 1 355 ? 10.434 -18.868 -36.001 1.00 18.78 355 ALA B N 1
ATOM 7017 C CA . ALA B 1 355 ? 9.984 -19.702 -34.902 1.00 18.23 355 ALA B CA 1
ATOM 7018 C C . ALA B 1 355 ? 11.032 -20.747 -34.552 1.00 17.48 355 ALA B C 1
ATOM 7019 O O . ALA B 1 355 ? 11.836 -21.147 -35.397 1.00 17.59 355 ALA B O 1
ATOM 7021 N N . ASN B 1 356 ? 11.030 -21.187 -33.297 1.00 15.95 356 ASN B N 1
ATOM 7022 C CA . ASN B 1 356 ? 11.903 -22.263 -32.881 1.00 15.24 356 ASN B CA 1
ATOM 7023 C C . ASN B 1 356 ? 11.598 -23.531 -33.663 1.00 16.04 356 ASN B C 1
ATOM 7024 O O . ASN B 1 356 ? 10.443 -23.911 -33.804 1.00 16.11 356 ASN B O 1
ATOM 7029 N N . ALA B 1 357 ? 12.647 -24.208 -34.124 1.00 16.72 357 ALA B N 1
ATOM 7030 C CA . ALA B 1 357 ? 12.476 -25.523 -34.740 1.00 17.10 357 ALA B CA 1
ATOM 7031 C C . ALA B 1 357 ? 12.066 -26.559 -33.699 1.00 17.09 357 ALA B C 1
ATOM 7032 O O . ALA B 1 357 ? 12.388 -26.434 -32.519 1.00 16.01 357 ALA B O 1
ATOM 7034 N N . ALA B 1 358 ? 11.358 -27.592 -34.147 1.00 16.83 358 ALA B N 1
ATOM 7035 C CA . ALA B 1 358 ? 10.976 -28.685 -33.269 1.00 16.53 358 ALA B CA 1
ATOM 7036 C C . ALA B 1 358 ? 12.223 -29.357 -32.709 1.00 16.54 358 ALA B C 1
ATOM 7037 O O . ALA B 1 358 ? 13.210 -29.558 -33.418 1.00 16.62 358 ALA B O 1
ATOM 7039 N N . VAL B 1 359 ? 12.188 -29.650 -31.414 1.00 15.58 359 VAL B N 1
ATOM 7040 C CA . VAL B 1 359 ? 13.284 -30.335 -30.727 1.00 15.19 359 VAL B CA 1
ATOM 7041 C C . VAL B 1 359 ? 12.679 -31.384 -29.790 1.00 15.31 359 VAL B C 1
ATOM 7042 O O . VAL B 1 359 ? 11.496 -31.285 -29.434 1.00 14.79 359 VAL B O 1
ATOM 7046 N N . PRO B 1 360 ? 13.467 -32.400 -29.399 1.00 15.11 360 PRO B N 1
ATOM 7047 C CA . PRO B 1 360 ? 12.907 -33.418 -28.490 1.00 15.09 360 PRO B CA 1
ATOM 7048 C C . PRO B 1 360 ? 12.330 -32.839 -27.199 1.00 15.01 360 PRO B C 1
ATOM 7049 O O . PRO B 1 360 ? 12.812 -31.824 -26.703 1.00 14.27 360 PRO B O 1
ATOM 7053 N N . ALA B 1 361 ? 11.332 -33.486 -26.652 1.00 14.18 361 ALA B N 1
ATOM 7054 C CA . ALA B 1 361 ? 10.709 -33.039 -25.418 1.00 14.33 361 ALA B CA 1
ATOM 7055 C C . ALA B 1 361 ? 11.634 -32.858 -24.239 1.00 14.25 361 ALA B C 1
ATOM 7056 O O . ALA B 1 361 ? 11.396 -32.090 -23.423 1.00 13.52 361 ALA B O 1
ATOM 7058 N N . SER B 1 362 ? 12.655 -33.668 -24.183 1.00 13.52 362 SER B N 1
ATOM 7059 C CA . SER B 1 362 ? 13.613 -33.714 -23.125 1.00 14.51 362 SER B CA 1
ATOM 7060 C C . SER B 1 362 ? 14.645 -32.592 -23.184 1.00 13.84 362 SER B C 1
ATOM 7061 O O . SER B 1 362 ? 15.433 -32.484 -22.312 1.00 14.36 362 SER B O 1
ATOM 7064 N N . THR B 1 363 ? 14.610 -31.762 -24.212 1.00 13.69 363 THR B N 1
ATOM 7065 C CA . THR B 1 363 ? 15.573 -30.698 -24.341 1.00 14.69 363 THR B CA 1
ATOM 7066 C C . THR B 1 363 ? 15.539 -29.730 -23.138 1.00 14.30 363 THR B C 1
ATOM 7067 O O . THR B 1 363 ? 14.541 -29.147 -22.874 1.00 13.62 363 THR B O 1
ATOM 7071 N N . PRO B 1 364 ? 16.656 -29.577 -22.440 1.00 13.72 364 PRO B N 1
ATOM 7072 C CA . PRO B 1 364 ? 16.673 -28.630 -21.347 1.00 13.48 364 PRO B CA 1
ATOM 7073 C C . PRO B 1 364 ? 16.332 -27.225 -21.807 1.00 13.10 364 PRO B C 1
ATOM 7074 O O . PRO B 1 364 ? 16.725 -26.824 -22.824 1.00 13.21 364 PRO B O 1
ATOM 7078 N N . LEU B 1 365 ? 15.618 -26.510 -20.971 1.00 12.34 365 LEU B N 1
ATOM 7079 C CA . LEU B 1 365 ? 15.245 -25.137 -21.266 1.00 12.52 365 LEU B CA 1
ATOM 7080 C C . LEU B 1 365 ? 16.449 -24.202 -21.311 1.00 12.19 365 LEU B C 1
ATOM 7081 O O . LEU B 1 365 ? 17.344 -24.263 -20.455 1.00 12.79 365 LEU B O 1
ATOM 7086 N N . LYS B 1 366 ? 16.446 -23.342 -22.324 1.00 12.38 366 LYS B N 1
ATOM 7087 C CA . LYS B 1 366 ? 17.439 -22.280 -22.466 1.00 12.76 366 LYS B CA 1
ATOM 7088 C C . LYS B 1 366 ? 16.695 -20.967 -22.661 1.00 11.96 366 LYS B C 1
ATOM 7089 O O . LYS B 1 366 ? 15.581 -20.946 -23.217 1.00 12.99 366 LYS B O 1
ATOM 7095 N N . GLN B 1 367 ? 17.315 -19.878 -22.215 1.00 11.90 367 GLN B N 1
ATOM 7096 C CA . GLN B 1 367 ? 16.735 -18.545 -22.289 1.00 11.46 367 GLN B CA 1
ATOM 7097 C C . GLN B 1 367 ? 16.333 -18.174 -23.713 1.00 11.76 367 GLN B C 1
ATOM 7098 O O . GLN B 1 367 ? 15.198 -17.780 -23.947 1.00 11.68 367 GLN B O 1
ATOM 7104 N N . GLU B 1 368 ? 17.235 -18.321 -24.678 1.00 11.79 368 GLU B N 1
ATOM 7105 C CA . GLU B 1 368 ? 16.937 -17.849 -26.023 1.00 12.30 368 GLU B CA 1
ATOM 7106 C C . GLU B 1 368 ? 15.715 -18.576 -26.585 1.00 11.88 368 GLU B C 1
ATOM 7107 O O . GLU B 1 368 ? 14.811 -17.954 -27.154 1.00 12.53 368 GLU B O 1
ATOM 7113 N N . TRP B 1 369 ? 15.673 -19.891 -26.402 1.00 11.52 369 TRP B N 1
ATOM 7114 C CA . TRP B 1 369 ? 14.527 -20.666 -26.832 1.00 11.06 369 TRP B CA 1
ATOM 7115 C C . TRP B 1 369 ? 13.243 -20.155 -26.177 1.00 10.63 369 TRP B C 1
ATOM 7116 O O . TRP B 1 369 ? 12.224 -19.933 -26.851 1.00 10.33 369 TRP B O 1
ATOM 7127 N N . MET B 1 370 ? 13.302 -19.972 -24.861 1.00 10.65 370 MET B N 1
ATOM 7128 C CA . MET B 1 370 ? 12.129 -19.606 -24.086 1.00 10.29 370 MET B CA 1
ATOM 7129 C C . MET B 1 370 ? 11.524 -18.268 -24.529 1.00 10.19 370 MET B C 1
ATOM 7130 O O . MET B 1 370 ? 10.310 -18.183 -24.737 1.00 10.15 370 MET B O 1
ATOM 7135 N N . TRP B 1 371 ? 12.353 -17.230 -24.682 1.00 9.85 371 TRP B N 1
ATOM 7136 C CA . TRP B 1 371 ? 11.805 -15.931 -25.085 1.00 10.28 371 TRP B CA 1
ATOM 7137 C C . TRP B 1 371 ? 11.203 -15.972 -26.480 1.00 10.91 371 TRP B C 1
ATOM 7138 O O . TRP B 1 371 ? 10.202 -15.301 -26.748 1.00 11.48 371 TRP B O 1
ATOM 7149 N N . ASN B 1 372 ? 11.791 -16.780 -27.360 1.00 11.45 372 ASN B N 1
ATOM 7150 C CA . ASN B 1 372 ? 11.254 -16.949 -28.715 1.00 12.82 372 ASN B CA 1
ATOM 7151 C C . ASN B 1 372 ? 10.025 -17.846 -28.770 1.00 13.23 372 ASN B C 1
ATOM 7152 O O . ASN B 1 372 ? 9.312 -17.832 -29.790 1.00 16.22 372 ASN B O 1
ATOM 7157 N N . GLN B 1 373 ? 9.811 -18.660 -27.733 1.00 11.45 373 GLN B N 1
ATOM 7158 C CA . GLN B 1 373 ? 8.624 -19.517 -27.630 1.00 11.05 373 GLN B CA 1
ATOM 7159 C C . GLN B 1 373 ? 7.452 -18.819 -26.944 1.00 11.32 373 GLN B C 1
ATOM 7160 O O . GLN B 1 373 ? 6.286 -19.134 -27.200 1.00 10.97 373 GLN B O 1
ATOM 7166 N N . LEU B 1 374 ? 7.770 -17.882 -26.054 1.00 11.28 374 LEU B N 1
ATOM 7167 C CA . LEU B 1 374 ? 6.780 -17.240 -25.190 1.00 11.39 374 LEU B CA 1
ATOM 7168 C C . LEU B 1 374 ? 5.645 -16.564 -25.976 1.00 11.16 374 LEU B C 1
ATOM 7169 O O . LEU B 1 374 ? 4.500 -16.499 -25.506 1.00 11.01 374 LEU B O 1
ATOM 7174 N N . GLY B 1 375 ? 5.944 -16.081 -27.175 1.00 10.97 375 GLY B N 1
ATOM 7175 C CA . GLY B 1 375 ? 4.911 -15.453 -27.991 1.00 11.62 375 GLY B CA 1
ATOM 7176 C C . GLY B 1 375 ? 3.741 -16.387 -28.294 1.00 11.70 375 GLY B C 1
ATOM 7177 O O . GLY B 1 375 ? 2.627 -15.917 -28.530 1.00 13.10 375 GLY B O 1
ATOM 7178 N N . ASN B 1 376 ? 3.969 -17.702 -28.273 1.00 12.01 376 ASN B N 1
ATOM 7179 C CA . ASN B 1 376 ? 2.875 -18.659 -28.516 1.00 12.06 376 ASN B CA 1
ATOM 7180 C C . ASN B 1 376 ? 1.815 -18.606 -27.418 1.00 11.78 376 ASN B C 1
ATOM 7181 O O . ASN B 1 376 ? 0.635 -18.856 -27.664 1.00 12.34 376 ASN B O 1
ATOM 7186 N N . PHE B 1 377 ? 2.263 -18.323 -26.199 1.00 11.48 377 PHE B N 1
ATOM 7187 C CA . PHE B 1 377 ? 1.402 -18.369 -25.017 1.00 11.55 377 PHE B CA 1
ATOM 7188 C C . PHE B 1 377 ? 0.585 -17.083 -24.848 1.00 11.55 377 PHE B C 1
ATOM 7189 O O . PHE B 1 377 ? -0.587 -17.101 -24.413 1.00 11.13 377 PHE B O 1
ATOM 7197 N N . LEU B 1 378 ? 1.197 -15.961 -25.197 1.00 11.71 378 LEU B N 1
ATOM 7198 C CA . LEU B 1 378 ? 0.578 -14.654 -24.981 1.00 12.03 378 LEU B CA 1
ATOM 7199 C C . LEU B 1 378 ? -0.693 -14.499 -25.813 1.00 12.21 378 LEU B C 1
ATOM 7200 O O . LEU B 1 378 ? -0.835 -15.127 -26.869 1.00 13.01 378 LEU B O 1
ATOM 7205 N N . GLN B 1 379 ? -1.607 -13.654 -25.329 1.00 11.68 379 GLN B N 1
ATOM 7206 C CA . GLN B 1 379 ? -2.837 -13.351 -26.060 1.00 12.60 379 GLN B CA 1
ATOM 7207 C C . GLN B 1 379 ? -3.130 -11.854 -26.011 1.00 12.84 379 GLN B C 1
ATOM 7208 O O . GLN B 1 379 ? -2.624 -11.138 -25.140 1.00 12.36 379 GLN B O 1
ATOM 7214 N N . GLU B 1 380 ? -3.961 -11.382 -26.935 1.00 13.04 380 GLU B N 1
ATOM 7215 C CA . GLU B 1 380 ? -4.334 -9.964 -26.941 1.00 13.72 380 GLU B CA 1
ATOM 7216 C C . GLU B 1 380 ? -4.915 -9.570 -25.585 1.00 13.93 380 GLU B C 1
ATOM 7217 O O . GLU B 1 380 ? -5.686 -10.330 -24.982 1.00 14.86 380 GLU B O 1
ATOM 7223 N N . GLY B 1 381 ? -4.523 -8.382 -25.111 1.00 14.47 381 GLY B N 1
ATOM 7224 C CA . GLY B 1 381 ? -4.996 -7.860 -23.836 1.00 14.58 381 GLY B CA 1
ATOM 7225 C C . GLY B 1 381 ? -4.110 -8.192 -22.638 1.00 14.48 381 GLY B C 1
ATOM 7226 O O . GLY B 1 381 ? -4.296 -7.637 -21.559 1.00 16.27 381 GLY B O 1
ATOM 7227 N N . ASP B 1 382 ? -3.154 -9.101 -22.816 1.00 13.35 382 ASP B N 1
ATOM 7228 C CA . ASP B 1 382 ? -2.264 -9.446 -21.707 1.00 12.83 382 ASP B CA 1
ATOM 7229 C C . ASP B 1 382 ? -1.464 -8.245 -21.220 1.00 12.08 382 ASP B C 1
ATOM 7230 O O . ASP B 1 382 ? -1.097 -7.356 -21.991 1.00 12.11 382 ASP B O 1
ATOM 7235 N N . VAL B 1 383 ? -1.191 -8.246 -19.923 1.00 11.49 383 VAL B N 1
ATOM 7236 C CA . VAL B 1 383 ? -0.185 -7.361 -19.332 1.00 11.53 383 VAL B CA 1
ATOM 7237 C C . VAL B 1 383 ? 1.036 -8.241 -19.090 1.00 11.63 383 VAL B C 1
ATOM 7238 O O . VAL B 1 383 ? 0.924 -9.282 -18.431 1.00 11.89 383 VAL B O 1
ATOM 7242 N N . VAL B 1 384 ? 2.185 -7.860 -19.644 1.00 11.04 384 VAL B N 1
ATOM 7243 C CA . VAL B 1 384 ? 3.391 -8.686 -19.574 1.00 11.09 384 VAL B CA 1
ATOM 7244 C C . VAL B 1 384 ? 4.477 -7.885 -18.872 1.00 10.35 384 VAL B C 1
ATOM 7245 O O . VAL B 1 384 ? 4.884 -6.829 -19.362 1.00 10.78 384 VAL B O 1
ATOM 7249 N N . ILE B 1 385 ? 4.918 -8.383 -17.722 1.00 9.82 385 ILE B N 1
ATOM 7250 C CA . ILE B 1 385 ? 5.820 -7.661 -16.836 1.00 9.69 385 ILE B CA 1
ATOM 7251 C C . ILE B 1 385 ? 7.118 -8.441 -16.727 1.00 9.46 385 ILE B C 1
ATOM 7252 O O . ILE B 1 385 ? 7.082 -9.650 -16.483 1.00 9.48 385 ILE B O 1
ATOM 7257 N N . ALA B 1 386 ? 8.246 -7.771 -16.929 1.00 9.62 386 ALA B N 1
ATOM 7258 C CA . ALA B 1 386 ? 9.553 -8.442 -16.911 1.00 9.59 386 ALA B CA 1
ATOM 7259 C C . ALA B 1 386 ? 10.513 -7.710 -15.999 1.00 9.64 386 ALA B C 1
ATOM 7260 O O . ALA B 1 386 ? 10.717 -6.509 -16.158 1.00 10.35 386 ALA B O 1
ATOM 7262 N N . GLU B 1 387 ? 11.119 -8.440 -15.067 1.00 9.83 387 GLU B N 1
ATOM 7263 C CA . GLU B 1 387 ? 12.016 -7.845 -14.085 1.00 10.15 387 GLU B CA 1
ATOM 7264 C C . GLU B 1 387 ? 13.416 -7.599 -14.607 1.00 10.63 387 GLU B C 1
ATOM 7265 O O . GLU B 1 387 ? 13.949 -8.381 -15.403 1.00 10.97 387 GLU B O 1
ATOM 7271 N N . THR B 1 388 ? 14.024 -6.515 -14.123 1.00 10.47 388 THR B N 1
ATOM 7272 C CA . THR B 1 388 ? 15.440 -6.261 -14.345 1.00 10.43 388 THR B CA 1
ATOM 7273 C C . THR B 1 388 ? 16.242 -7.526 -13.998 1.00 10.72 388 THR B C 1
ATOM 7274 O O . THR B 1 388 ? 16.012 -8.149 -12.951 1.00 11.06 388 THR B O 1
ATOM 7278 N N . GLY B 1 389 ? 17.155 -7.884 -14.899 1.00 11.07 389 GLY B N 1
ATOM 7279 C CA . GLY B 1 389 ? 17.816 -9.192 -14.900 1.00 11.19 389 GLY B CA 1
ATOM 7280 C C . GLY B 1 389 ? 17.651 -9.829 -16.266 1.00 10.78 389 GLY B C 1
ATOM 7281 O O . GLY B 1 389 ? 17.292 -9.150 -17.232 1.00 10.88 389 GLY B O 1
ATOM 7282 N N . THR B 1 390 ? 17.864 -11.136 -16.374 1.00 10.51 390 THR B N 1
ATOM 7283 C CA . THR B 1 390 ? 17.688 -11.778 -17.681 1.00 10.64 390 THR B CA 1
ATOM 7284 C C . THR B 1 390 ? 16.288 -11.547 -18.260 1.00 10.72 390 THR B C 1
ATOM 7285 O O . THR B 1 390 ? 16.166 -11.426 -19.464 1.00 10.87 390 THR B O 1
ATOM 7289 N N . SER B 1 391 ? 15.257 -11.482 -17.409 1.00 10.24 391 SER B N 1
ATOM 7290 C CA . SER B 1 391 ? 13.869 -11.345 -17.899 1.00 10.26 391 SER B CA 1
ATOM 7291 C C . SER B 1 391 ? 13.671 -10.078 -18.726 1.00 10.66 391 SER B C 1
ATOM 7292 O O . SER B 1 391 ? 13.134 -10.133 -19.840 1.00 11.08 391 SER B O 1
ATOM 7295 N N . ALA B 1 392 ? 14.103 -8.937 -18.202 1.00 10.53 392 ALA B N 1
ATOM 7296 C CA . ALA B 1 392 ? 13.914 -7.693 -18.936 1.00 10.75 392 ALA B CA 1
ATOM 7297 C C . ALA B 1 392 ? 14.651 -7.706 -20.275 1.00 11.35 392 ALA B C 1
ATOM 7298 O O . ALA B 1 392 ? 14.169 -7.162 -21.271 1.00 12.31 392 ALA B O 1
ATOM 7300 N N . PHE B 1 393 ? 15.836 -8.317 -20.312 1.00 10.18 393 PHE B N 1
ATOM 7301 C CA . PHE B 1 393 ? 16.571 -8.370 -21.559 1.00 11.24 393 PHE B CA 1
ATOM 7302 C C . PHE B 1 393 ? 15.966 -9.379 -22.524 1.00 10.70 393 PHE B C 1
ATOM 7303 O O . PHE B 1 393 ? 15.901 -9.139 -23.721 1.00 11.89 393 PHE B O 1
ATOM 7311 N N . GLY B 1 394 ? 15.484 -10.492 -21.987 1.00 10.27 394 GLY B N 1
ATOM 7312 C CA . GLY B 1 394 ? 14.939 -11.543 -22.822 1.00 10.19 394 GLY B CA 1
ATOM 7313 C C . GLY B 1 394 ? 13.606 -11.176 -23.455 1.00 10.57 394 GLY B C 1
ATOM 7314 O O . GLY B 1 394 ? 13.333 -11.582 -24.588 1.00 10.60 394 GLY B O 1
ATOM 7315 N N . ILE B 1 395 ? 12.767 -10.432 -22.734 1.00 10.11 395 ILE B N 1
ATOM 7316 C CA . ILE B 1 395 ? 11.441 -10.121 -23.250 1.00 10.53 395 ILE B CA 1
ATOM 7317 C C . ILE B 1 395 ? 11.501 -9.321 -24.561 1.00 10.76 395 ILE B C 1
ATOM 7318 O O . ILE B 1 395 ? 10.565 -9.331 -25.365 1.00 11.33 395 ILE B O 1
ATOM 7323 N N . ASN B 1 396 ? 12.626 -8.642 -24.779 1.00 10.93 396 ASN B N 1
ATOM 7324 C CA . ASN B 1 396 ? 12.834 -7.938 -26.040 1.00 11.84 396 ASN B CA 1
ATOM 7325 C C . ASN B 1 396 ? 12.741 -8.859 -27.253 1.00 11.76 396 ASN B C 1
ATOM 7326 O O . ASN B 1 396 ? 12.441 -8.401 -28.365 1.00 13.06 396 ASN B O 1
ATOM 7331 N N . GLN B 1 397 ? 13.028 -10.142 -27.041 1.00 11.55 397 GLN B N 1
ATOM 7332 C CA . GLN B 1 397 ? 13.003 -11.134 -28.126 1.00 11.96 397 GLN B CA 1
ATOM 7333 C C . GLN B 1 397 ? 11.654 -11.823 -28.289 1.00 12.55 397 GLN B C 1
ATOM 7334 O O . GLN B 1 397 ? 11.483 -12.666 -29.174 1.00 13.67 397 GLN B O 1
ATOM 7340 N N . THR B 1 398 ? 10.715 -11.489 -27.417 1.00 11.22 398 THR B N 1
ATOM 7341 C CA . THR B 1 398 ? 9.384 -12.080 -27.465 1.00 11.59 398 THR B CA 1
ATOM 7342 C C . THR B 1 398 ? 8.487 -11.238 -28.366 1.00 11.97 398 THR B C 1
ATOM 7343 O O . THR B 1 398 ? 8.447 -10.022 -28.230 1.00 13.36 398 THR B O 1
ATOM 7347 N N . THR B 1 399 ? 7.741 -11.892 -29.255 1.00 12.53 399 THR B N 1
ATOM 7348 C CA . THR B 1 399 ? 6.762 -11.197 -30.079 1.00 12.66 399 THR B CA 1
ATOM 7349 C C . THR B 1 399 ? 5.452 -11.106 -29.312 1.00 12.20 399 THR B C 1
ATOM 7350 O O . THR B 1 399 ? 4.915 -12.112 -28.851 1.00 12.39 399 THR B O 1
ATOM 7354 N N . PHE B 1 400 ? 4.930 -9.889 -29.190 1.00 11.52 400 PHE B N 1
ATOM 7355 C CA . PHE B 1 400 ? 3.655 -9.663 -28.502 1.00 11.47 400 PHE B CA 1
ATOM 7356 C C . PHE B 1 400 ? 2.479 -9.728 -29.474 1.00 12.18 400 PHE B C 1
ATOM 7357 O O . PHE B 1 400 ? 2.588 -9.272 -30.619 1.00 12.40 400 PHE B O 1
ATOM 7365 N N . PRO B 1 401 ? 1.328 -10.238 -29.006 1.00 12.20 401 PRO B N 1
ATOM 7366 C CA . PRO B 1 401 ? 0.072 -10.030 -29.739 1.00 13.00 401 PRO B CA 1
ATOM 7367 C C . PRO B 1 401 ? -0.259 -8.533 -29.761 1.00 12.88 401 PRO B C 1
ATOM 7368 O O . PRO B 1 401 ? 0.319 -7.756 -28.983 1.00 12.93 401 PRO B O 1
ATOM 7372 N N . ASN B 1 402 ? -1.182 -8.119 -30.626 1.00 13.34 402 ASN B N 1
ATOM 7373 C CA . ASN B 1 402 ? -1.673 -6.747 -30.572 1.00 14.00 402 ASN B CA 1
ATOM 7374 C C . ASN B 1 402 ? -2.282 -6.477 -29.196 1.00 14.15 402 ASN B C 1
ATOM 7375 O O . ASN B 1 402 ? -2.699 -7.409 -28.498 1.00 14.24 402 ASN B O 1
ATOM 7380 N N . ASN B 1 403 ? -2.333 -5.207 -28.798 1.00 14.36 403 ASN B N 1
ATOM 7381 C CA . ASN B 1 403 ? -2.959 -4.818 -27.538 1.00 15.16 403 ASN B CA 1
ATOM 7382 C C . ASN B 1 403 ? -2.341 -5.529 -26.324 1.00 14.69 403 ASN B C 1
ATOM 7383 O O . ASN B 1 403 ? -3.062 -6.037 -25.450 1.00 15.73 403 ASN B O 1
ATOM 7388 N N . THR B 1 404 ? -1.010 -5.581 -26.298 1.00 14.49 404 THR B N 1
ATOM 7389 C CA . THR B 1 404 ? -0.273 -6.109 -25.145 1.00 14.15 404 THR B CA 1
ATOM 7390 C C . THR B 1 404 ? 0.325 -4.935 -24.393 1.00 13.93 404 THR B C 1
ATOM 7391 O O . THR B 1 404 ? 0.956 -4.069 -24.999 1.00 14.38 404 THR B O 1
ATOM 7395 N N . TYR B 1 405 ? 0.130 -4.905 -23.083 1.00 13.11 405 TYR B N 1
ATOM 7396 C CA . TYR B 1 405 ? 0.742 -3.859 -22.275 1.00 13.67 405 TYR B CA 1
ATOM 7397 C C . TYR B 1 405 ? 1.989 -4.396 -21.625 1.00 13.71 405 TYR B C 1
ATOM 7398 O O . TYR B 1 405 ? 1.896 -5.220 -20.721 1.00 14.29 405 TYR B O 1
ATOM 7407 N N . GLY B 1 406 ? 3.148 -3.932 -22.084 1.00 12.51 406 GLY B N 1
ATOM 7408 C CA . GLY B 1 406 ? 4.415 -4.346 -21.488 1.00 12.36 406 GLY B CA 1
ATOM 7409 C C . GLY B 1 406 ? 4.827 -3.419 -20.367 1.00 11.83 406 GLY B C 1
ATOM 7410 O O . GLY B 1 406 ? 4.637 -2.203 -20.449 1.00 12.69 406 GLY B O 1
ATOM 7411 N N . ILE B 1 407 ? 5.366 -4.004 -19.299 1.00 10.94 407 ILE B N 1
ATOM 7412 C CA . ILE B 1 407 ? 6.018 -3.233 -18.235 1.00 11.75 407 ILE B CA 1
ATOM 7413 C C . ILE B 1 407 ? 7.438 -3.756 -18.059 1.00 11.24 407 ILE B C 1
ATOM 7414 O O . ILE B 1 407 ? 7.645 -4.935 -17.716 1.00 12.19 407 ILE B O 1
ATOM 7419 N N . SER B 1 408 ? 8.423 -2.895 -18.317 1.00 12.10 408 SER B N 1
ATOM 7420 C CA . SER B 1 408 ? 9.818 -3.206 -18.014 1.00 12.39 408 SER B CA 1
ATOM 7421 C C . SER B 1 408 ? 10.465 -1.895 -17.597 1.00 12.06 408 SER B C 1
ATOM 7422 O O . SER B 1 408 ? 10.494 -0.945 -18.372 1.00 12.17 408 SER B O 1
ATOM 7425 N N . GLN B 1 409 ? 10.989 -1.868 -16.378 1.00 11.20 409 GLN B N 1
ATOM 7426 C CA . GLN B 1 409 ? 11.576 -0.675 -15.751 1.00 11.38 409 GLN B CA 1
ATOM 7427 C C . GLN B 1 409 ? 13.040 -0.479 -16.180 1.00 11.48 409 GLN B C 1
ATOM 7428 O O . GLN B 1 409 ? 13.987 -0.556 -15.375 1.00 12.31 409 GLN B O 1
ATOM 7434 N N . VAL B 1 410 ? 13.219 -0.214 -17.465 1.00 11.07 410 VAL B N 1
ATOM 7435 C CA . VAL B 1 410 ? 14.534 -0.230 -18.093 1.00 11.44 410 VAL B CA 1
ATOM 7436 C C . VAL B 1 410 ? 15.452 0.843 -17.515 1.00 11.35 410 VAL B C 1
ATOM 7437 O O . VAL B 1 410 ? 16.647 0.589 -17.304 1.00 12.18 410 VAL B O 1
ATOM 7441 N N . LEU B 1 411 ? 14.911 2.035 -17.250 1.00 11.54 411 LEU B N 1
ATOM 7442 C CA . LEU B 1 411 ? 15.742 3.099 -16.679 1.00 11.44 411 LEU B CA 1
ATOM 7443 C C . LEU B 1 411 ? 15.994 2.936 -15.187 1.00 11.36 411 LEU B C 1
ATOM 7444 O O . LEU B 1 411 ? 17.156 2.885 -14.752 1.00 11.73 411 LEU B O 1
ATOM 7449 N N . TRP B 1 412 ? 14.938 2.876 -14.384 1.00 10.23 412 TRP B N 1
ATOM 7450 C CA . TRP B 1 412 ? 15.169 2.873 -12.934 1.00 10.53 412 TRP B CA 1
ATOM 7451 C C . TRP B 1 412 ? 15.804 1.565 -12.501 1.00 10.97 412 TRP B C 1
ATOM 7452 O O . TRP B 1 412 ? 16.776 1.562 -11.748 1.00 10.72 412 TRP B O 1
ATOM 7463 N N . GLY B 1 413 ? 15.269 0.454 -12.982 1.00 10.10 413 GLY B N 1
ATOM 7464 C CA . GLY B 1 413 ? 15.937 -0.836 -12.812 1.00 10.43 413 GLY B CA 1
ATOM 7465 C C . GLY B 1 413 ? 16.029 -1.328 -11.390 1.00 10.95 413 GLY B C 1
ATOM 7466 O O . GLY B 1 413 ? 17.044 -1.909 -11.016 1.00 11.61 413 GLY B O 1
ATOM 7467 N N . SER B 1 414 ? 14.978 -1.120 -10.604 1.00 10.85 414 SER B N 1
ATOM 7468 C CA . SER B 1 414 ? 14.984 -1.557 -9.219 1.00 11.24 414 SER B CA 1
ATOM 7469 C C . SER B 1 414 ? 14.473 -2.989 -9.113 1.00 10.98 414 SER B C 1
ATOM 7470 O O . SER B 1 414 ? 13.279 -3.244 -9.262 1.00 11.60 414 SER B O 1
ATOM 7473 N N . ILE B 1 415 ? 15.351 -3.939 -8.815 1.00 10.33 415 ILE B N 1
ATOM 7474 C CA . ILE B 1 415 ? 14.875 -5.327 -8.683 1.00 10.76 415 ILE B CA 1
ATOM 7475 C C . ILE B 1 415 ? 13.902 -5.481 -7.516 1.00 10.62 415 ILE B C 1
ATOM 7476 O O . ILE B 1 415 ? 14.069 -4.845 -6.464 1.00 11.31 415 ILE B O 1
ATOM 7481 N N . GLY B 1 416 ? 12.902 -6.327 -7.719 1.00 10.01 416 GLY B N 1
ATOM 7482 C CA . GLY B 1 416 ? 11.797 -6.467 -6.786 1.00 10.77 416 GLY B CA 1
ATOM 7483 C C . GLY B 1 416 ? 10.582 -5.657 -7.201 1.00 10.00 416 GLY B C 1
ATOM 7484 O O . GLY B 1 416 ? 9.462 -5.998 -6.836 1.00 10.57 416 GLY B O 1
ATOM 7485 N N . PHE B 1 417 ? 10.798 -4.562 -7.929 1.00 9.45 417 PHE B N 1
ATOM 7486 C CA . PHE B 1 417 ? 9.694 -3.741 -8.468 1.00 9.22 417 PHE B CA 1
ATOM 7487 C C . PHE B 1 417 ? 8.545 -4.577 -8.985 1.00 9.25 417 PHE B C 1
ATOM 7488 O O . PHE B 1 417 ? 7.372 -4.272 -8.701 1.00 8.97 417 PHE B O 1
ATOM 7496 N N . THR B 1 418 ? 8.871 -5.616 -9.749 1.00 8.96 418 THR B N 1
ATOM 7497 C CA . THR B 1 418 ? 7.822 -6.298 -10.497 1.00 10.21 418 THR B CA 1
ATOM 7498 C C . THR B 1 418 ? 6.839 -7.100 -9.637 1.00 10.38 418 THR B C 1
ATOM 7499 O O . THR B 1 418 ? 5.687 -7.287 -10.051 1.00 10.49 418 THR B O 1
ATOM 7503 N N . THR B 1 419 ? 7.223 -7.556 -8.447 1.00 9.81 419 THR B N 1
ATOM 7504 C CA . THR B 1 419 ? 6.232 -8.256 -7.604 1.00 10.70 419 THR B CA 1
ATOM 7505 C C . THR B 1 419 ? 5.147 -7.265 -7.226 1.00 10.11 419 THR B C 1
ATOM 7506 O O . THR B 1 419 ? 3.957 -7.586 -7.302 1.00 10.93 419 THR B O 1
ATOM 7510 N N . GLY B 1 420 ? 5.533 -6.046 -6.829 1.00 10.34 420 GLY B N 1
ATOM 7511 C CA . GLY B 1 420 ? 4.527 -5.051 -6.470 1.00 10.53 420 GLY B CA 1
ATOM 7512 C C . GLY B 1 420 ? 3.785 -4.562 -7.693 1.00 9.96 420 GLY B C 1
ATOM 7513 O O . GLY B 1 420 ? 2.555 -4.435 -7.659 1.00 10.15 420 GLY B O 1
ATOM 7514 N N . ALA B 1 421 ? 4.505 -4.308 -8.786 1.00 9.66 421 ALA B N 1
ATOM 7515 C CA . ALA B 1 421 ? 3.858 -3.840 -10.010 1.00 9.66 421 ALA B CA 1
ATOM 7516 C C . ALA B 1 421 ? 2.818 -4.837 -10.508 1.00 9.39 421 ALA B C 1
ATOM 7517 O O . ALA B 1 421 ? 1.783 -4.435 -11.073 1.00 10.42 421 ALA B O 1
ATOM 7519 N N . THR B 1 422 ? 3.084 -6.127 -10.309 1.00 9.81 422 THR B N 1
ATOM 7520 C CA . THR B 1 422 ? 2.147 -7.174 -10.711 1.00 10.07 422 THR B CA 1
ATOM 7521 C C . THR B 1 422 ? 0.845 -7.060 -9.927 1.00 9.74 422 THR B C 1
ATOM 7522 O O . THR B 1 422 ? -0.251 -7.190 -10.478 1.00 10.19 422 THR B O 1
ATOM 7526 N N . LEU B 1 423 ? 0.956 -6.816 -8.622 1.00 10.04 423 LEU B N 1
ATOM 7527 C CA . LEU B 1 423 ? -0.244 -6.606 -7.810 1.00 10.34 423 LEU B CA 1
ATOM 7528 C C . LEU B 1 423 ? -1.050 -5.418 -8.330 1.00 10.66 423 LEU B C 1
ATOM 7529 O O . LEU B 1 423 ? -2.246 -5.528 -8.545 1.00 10.73 423 LEU B O 1
ATOM 7534 N N . GLY B 1 424 ? -0.390 -4.285 -8.534 1.00 10.04 424 GLY B N 1
ATOM 7535 C CA . GLY B 1 424 ? -1.094 -3.076 -8.960 1.00 10.13 424 GLY B CA 1
ATOM 7536 C C . GLY B 1 424 ? -1.702 -3.248 -10.347 1.00 9.93 424 GLY B C 1
ATOM 7537 O O . GLY B 1 424 ? -2.851 -2.867 -10.585 1.00 10.25 424 GLY B O 1
ATOM 7538 N N . ALA B 1 425 ? -0.940 -3.824 -11.270 1.00 10.40 425 ALA B N 1
ATOM 7539 C CA . ALA B 1 425 ? -1.459 -4.116 -12.606 1.00 10.15 425 ALA B CA 1
ATOM 7540 C C . ALA B 1 425 ? -2.640 -5.069 -12.561 1.00 10.22 425 ALA B C 1
ATOM 7541 O O . ALA B 1 425 ? -3.579 -4.906 -13.340 1.00 10.76 425 ALA B O 1
ATOM 7543 N N . ALA B 1 426 ? -2.605 -6.055 -11.659 1.00 9.99 426 ALA B N 1
ATOM 7544 C CA . ALA B 1 426 ? -3.714 -7.016 -11.547 1.00 11.07 426 ALA B CA 1
ATOM 7545 C C . ALA B 1 426 ? -4.978 -6.347 -11.016 1.00 11.47 426 ALA B C 1
ATOM 7546 O O . ALA B 1 426 ? -6.079 -6.635 -11.498 1.00 11.07 426 ALA B O 1
ATOM 7548 N N . PHE B 1 427 ? -4.846 -5.439 -10.051 1.00 11.22 427 PHE B N 1
ATOM 7549 C CA . PHE B 1 427 ? -6.025 -4.712 -9.559 1.00 11.45 427 PHE B CA 1
ATOM 7550 C C . PHE B 1 427 ? -6.621 -3.887 -10.710 1.00 11.54 427 PHE B C 1
ATOM 7551 O O . PHE B 1 427 ? -7.837 -3.903 -10.955 1.00 11.93 427 PHE B O 1
ATOM 7559 N N . ALA B 1 428 ? -5.764 -3.174 -11.432 1.00 11.51 428 ALA B N 1
ATOM 7560 C CA . ALA B 1 428 ? -6.239 -2.300 -12.502 1.00 11.48 428 ALA B CA 1
ATOM 7561 C C . ALA B 1 428 ? -6.875 -3.146 -13.607 1.00 11.81 428 ALA B C 1
ATOM 7562 O O . ALA B 1 428 ? -7.966 -2.809 -14.124 1.00 12.14 428 ALA B O 1
ATOM 7564 N N . ALA B 1 429 ? -6.210 -4.240 -13.980 1.00 11.57 429 ALA B N 1
ATOM 7565 C CA . ALA B 1 429 ? -6.720 -5.110 -15.035 1.00 12.12 429 ALA B CA 1
ATOM 7566 C C . ALA B 1 429 ? -8.079 -5.673 -14.652 1.00 12.29 429 ALA B C 1
ATOM 7567 O O . ALA B 1 429 ? -8.965 -5.775 -15.501 1.00 13.46 429 ALA B O 1
ATOM 7569 N N . GLU B 1 430 ? -8.248 -6.038 -13.383 1.00 12.39 430 GLU B N 1
ATOM 7570 C CA . GLU B 1 430 ? -9.519 -6.589 -12.901 1.00 13.50 430 GLU B CA 1
ATOM 7571 C C . GLU B 1 430 ? -10.645 -5.568 -13.077 1.00 13.96 430 GLU B C 1
ATOM 7572 O O . GLU B 1 430 ? -11.770 -5.931 -13.455 1.00 14.54 430 GLU B O 1
ATOM 7578 N N . GLU B 1 431 ? -10.336 -4.304 -12.810 1.00 13.56 431 GLU B N 1
ATOM 7579 C CA . GLU B 1 431 ? -11.300 -3.208 -12.930 1.00 13.80 431 GLU B CA 1
ATOM 7580 C C . GLU B 1 431 ? -11.684 -2.920 -14.377 1.00 14.74 431 GLU B C 1
ATOM 7581 O O . GLU B 1 431 ? -12.830 -2.554 -14.651 1.00 15.77 431 GLU B O 1
ATOM 7587 N N . ILE B 1 432 ? -10.748 -3.105 -15.300 1.00 14.25 432 ILE B N 1
ATOM 7588 C CA . ILE B 1 432 ? -10.972 -2.877 -16.732 1.00 15.23 432 ILE B CA 1
ATOM 7589 C C . ILE B 1 432 ? -11.735 -4.056 -17.359 1.00 15.52 432 ILE B C 1
ATOM 7590 O O . ILE B 1 432 ? -12.741 -3.852 -18.057 1.00 15.84 432 ILE B O 1
ATOM 7595 N N . ASP B 1 433 ? -11.260 -5.275 -17.115 1.00 16.22 433 ASP B N 1
ATOM 7596 C CA . ASP B 1 433 ? -11.803 -6.482 -17.734 1.00 16.40 433 ASP B CA 1
ATOM 7597 C C . ASP B 1 433 ? -11.250 -7.709 -17.023 1.00 17.48 433 ASP B C 1
ATOM 7598 O O . ASP B 1 433 ? -10.058 -7.991 -17.131 1.00 16.94 433 ASP B O 1
ATOM 7603 N N . PRO B 1 434 ? -12.102 -8.432 -16.287 1.00 18.32 434 PRO B N 1
ATOM 7604 C CA . PRO B 1 434 ? -11.685 -9.622 -15.552 1.00 19.48 434 PRO B CA 1
ATOM 7605 C C . PRO B 1 434 ? -10.999 -10.708 -16.385 1.00 19.23 434 PRO B C 1
ATOM 7606 O O . PRO B 1 434 ? -10.318 -11.570 -15.809 1.00 20.16 434 PRO B O 1
ATOM 7610 N N . LYS B 1 435 ? -11.189 -10.681 -17.703 1.00 19.06 435 LYS B N 1
ATOM 7611 C CA . LYS B 1 435 ? -10.562 -11.657 -18.604 1.00 18.44 435 LYS B CA 1
ATOM 7612 C C . LYS B 1 435 ? -9.123 -11.289 -18.983 1.00 17.01 435 LYS B C 1
ATOM 7613 O O . LYS B 1 435 ? -8.409 -12.096 -19.585 1.00 16.96 435 LYS B O 1
ATOM 7619 N N . LYS B 1 436 ? -8.697 -10.073 -18.649 1.00 15.03 436 LYS B N 1
ATOM 7620 C CA . LYS B 1 436 ? -7.324 -9.672 -18.938 1.00 14.86 436 LYS B CA 1
ATOM 7621 C C . LYS B 1 436 ? -6.356 -10.408 -18.014 1.00 13.07 436 LYS B C 1
ATOM 7622 O O . LYS B 1 436 ? -6.513 -10.389 -16.797 1.00 12.86 436 LYS B O 1
ATOM 7628 N N . ARG B 1 437 ? -5.342 -11.035 -18.614 1.00 11.88 437 ARG B N 1
ATOM 7629 C CA . ARG B 1 437 ? -4.323 -11.781 -17.857 1.00 11.82 437 ARG B CA 1
ATOM 7630 C C . ARG B 1 437 ? -3.146 -10.881 -17.527 1.00 11.18 437 ARG B C 1
ATOM 7631 O O . ARG B 1 437 ? -2.814 -9.967 -18.277 1.00 11.58 437 ARG B O 1
ATOM 7639 N N . VAL B 1 438 ? -2.517 -11.171 -16.397 1.00 11.03 438 VAL B N 1
ATOM 7640 C CA . VAL B 1 438 ? -1.318 -10.476 -15.967 1.00 11.01 438 VAL B CA 1
ATOM 7641 C C . VAL B 1 438 ? -0.235 -11.524 -15.795 1.00 10.50 438 VAL B C 1
ATOM 7642 O O . VAL B 1 438 ? -0.387 -12.473 -15.010 1.00 10.39 438 VAL B O 1
ATOM 7646 N N . ILE B 1 439 ? 0.836 -11.349 -16.555 1.00 10.18 439 ILE B N 1
ATOM 7647 C CA . ILE B 1 439 ? 1.904 -12.336 -16.660 1.00 10.64 439 ILE B CA 1
ATOM 7648 C C . ILE B 1 439 ? 3.240 -11.734 -16.239 1.00 9.96 439 ILE B C 1
ATOM 7649 O O . ILE B 1 439 ? 3.667 -10.716 -16.809 1.00 10.97 439 ILE B O 1
ATOM 7654 N N . LEU B 1 440 ? 3.858 -12.333 -15.226 1.00 9.70 440 LEU B N 1
ATOM 7655 C CA . LEU B 1 440 ? 5.109 -11.841 -14.662 1.00 9.53 440 LEU B CA 1
ATOM 7656 C C . LEU B 1 440 ? 6.255 -12.808 -14.929 1.00 9.63 440 LEU B C 1
ATOM 7657 O O . LEU B 1 440 ? 6.110 -14.011 -14.698 1.00 9.74 440 LEU B O 1
ATOM 7662 N N . PHE B 1 441 ? 7.388 -12.275 -15.406 1.00 9.30 441 PHE B N 1
ATOM 7663 C CA . PHE B 1 441 ? 8.688 -12.976 -15.422 1.00 9.53 441 PHE B CA 1
ATOM 7664 C C . PHE B 1 441 ? 9.607 -12.244 -14.468 1.00 9.28 441 PHE B C 1
ATOM 7665 O O . PHE B 1 441 ? 9.933 -11.075 -14.692 1.00 10.38 441 PHE B O 1
ATOM 7673 N N . ILE B 1 442 ? 9.938 -12.919 -13.372 1.00 9.56 442 ILE B N 1
ATOM 7674 C CA . ILE B 1 442 ? 10.773 -12.364 -12.319 1.00 9.71 442 ILE B CA 1
ATOM 7675 C C . ILE B 1 442 ? 11.879 -13.361 -11.985 1.00 9.67 442 ILE B C 1
ATOM 7676 O O . ILE B 1 442 ? 11.661 -14.584 -11.955 1.00 9.90 442 ILE B O 1
ATOM 7681 N N . GLY B 1 443 ? 13.074 -12.838 -11.747 1.00 9.58 443 GLY B N 1
ATOM 7682 C CA . GLY B 1 443 ? 14.168 -13.697 -11.340 1.00 9.93 443 GLY B CA 1
ATOM 7683 C C . GLY B 1 443 ? 14.049 -14.188 -9.912 1.00 9.64 443 GLY B C 1
ATOM 7684 O O . GLY B 1 443 ? 13.414 -13.550 -9.065 1.00 9.60 443 GLY B O 1
ATOM 7685 N N . ASP B 1 444 ? 14.709 -15.316 -9.636 1.00 10.13 444 ASP B N 1
ATOM 7686 C CA . ASP B 1 444 ? 14.829 -15.820 -8.275 1.00 10.62 444 ASP B CA 1
ATOM 7687 C C . ASP B 1 444 ? 15.445 -14.827 -7.285 1.00 10.50 444 ASP B C 1
ATOM 7688 O O . ASP B 1 444 ? 14.983 -14.711 -6.153 1.00 11.65 444 ASP B O 1
ATOM 7693 N N . GLY B 1 445 ? 16.455 -14.076 -7.728 1.00 10.52 445 GLY B N 1
ATOM 7694 C CA . GLY B 1 445 ? 17.064 -13.067 -6.862 1.00 10.63 445 GLY B CA 1
ATOM 7695 C C . GLY B 1 445 ? 16.128 -11.902 -6.552 1.00 10.03 445 GLY B C 1
ATOM 7696 O O . GLY B 1 445 ? 15.957 -11.505 -5.387 1.00 10.50 445 GLY B O 1
ATOM 7697 N N . SER B 1 446 ? 15.502 -11.353 -7.594 1.00 10.03 446 SER B N 1
ATOM 7698 C CA . SER B 1 446 ? 14.615 -10.201 -7.447 1.00 10.00 446 SER B CA 1
ATOM 7699 C C . SER B 1 446 ? 13.408 -10.529 -6.601 1.00 9.84 446 SER B C 1
ATOM 7700 O O . SER B 1 446 ? 12.945 -9.703 -5.825 1.00 9.57 446 SER B O 1
ATOM 7703 N N . LEU B 1 447 ? 12.898 -11.750 -6.733 1.00 9.75 447 LEU B N 1
ATOM 7704 C CA . LEU B 1 447 ? 11.719 -12.134 -5.962 1.00 10.14 447 LEU B CA 1
ATOM 7705 C C . LEU B 1 447 ? 11.940 -11.962 -4.463 1.00 9.35 447 LEU B C 1
ATOM 7706 O O . LEU B 1 447 ? 11.006 -11.624 -3.723 1.00 10.23 447 LEU B O 1
ATOM 7711 N N . GLN B 1 448 ? 13.169 -12.211 -4.013 1.00 9.57 448 GLN B N 1
ATOM 7712 C CA . GLN B 1 448 ? 13.422 -12.190 -2.575 1.00 9.99 448 GLN B CA 1
ATOM 7713 C C . GLN B 1 448 ? 13.169 -10.828 -1.957 1.00 9.83 448 GLN B C 1
ATOM 7714 O O . GLN B 1 448 ? 12.792 -10.746 -0.788 1.00 10.50 448 GLN B O 1
ATOM 7720 N N . LEU B 1 449 ? 13.356 -9.757 -2.739 1.00 9.40 449 LEU B N 1
ATOM 7721 C CA . LEU B 1 449 ? 13.277 -8.407 -2.178 1.00 9.21 449 LEU B CA 1
ATOM 7722 C C . LEU B 1 449 ? 11.869 -7.985 -1.803 1.00 9.56 449 LEU B C 1
ATOM 7723 O O . LEU B 1 449 ? 11.699 -7.147 -0.914 1.00 9.68 449 LEU B O 1
ATOM 7728 N N . THR B 1 450 ? 10.874 -8.567 -2.483 1.00 9.01 450 THR B N 1
ATOM 7729 C CA . THR B 1 450 ? 9.496 -8.089 -2.402 1.00 10.15 450 THR B CA 1
ATOM 7730 C C . THR B 1 450 ? 8.478 -9.228 -2.334 1.00 9.91 450 THR B C 1
ATOM 7731 O O . THR B 1 450 ? 7.270 -9.025 -2.582 1.00 9.52 450 THR B O 1
ATOM 7735 N N . VAL B 1 451 ? 8.954 -10.404 -1.928 1.00 9.66 451 VAL B N 1
ATOM 7736 C CA . VAL B 1 451 ? 8.176 -11.634 -2.018 1.00 10.64 451 VAL B CA 1
ATOM 7737 C C . VAL B 1 451 ? 6.836 -11.548 -1.280 1.00 10.14 451 VAL B C 1
ATOM 7738 O O . VAL B 1 451 ? 5.853 -12.189 -1.685 1.00 10.90 451 VAL B O 1
ATOM 7742 N N . GLN B 1 452 ? 6.783 -10.795 -0.178 1.00 10.36 452 GLN B N 1
ATOM 7743 C CA . GLN B 1 452 ? 5.556 -10.806 0.636 1.00 10.67 452 GLN B CA 1
ATOM 7744 C C . GLN B 1 452 ? 4.346 -10.212 -0.080 1.00 10.55 452 GLN B C 1
ATOM 7745 O O . GLN B 1 452 ? 3.223 -10.421 0.359 1.00 11.09 452 GLN B O 1
ATOM 7751 N N . GLU B 1 453 ? 4.553 -9.469 -1.172 1.00 10.41 453 GLU B N 1
ATOM 7752 C CA . GLU B 1 453 ? 3.386 -8.889 -1.830 1.00 10.49 453 GLU B CA 1
ATOM 7753 C C . GLU B 1 453 ? 2.508 -9.924 -2.534 1.00 10.92 453 GLU B C 1
ATOM 7754 O O . GLU B 1 453 ? 1.352 -9.629 -2.890 1.00 11.71 453 GLU B O 1
ATOM 7760 N N . ILE B 1 454 ? 3.023 -11.142 -2.701 1.00 10.81 454 ILE B N 1
ATOM 7761 C CA . ILE B 1 454 ? 2.181 -12.240 -3.146 1.00 11.47 454 ILE B CA 1
ATOM 7762 C C . ILE B 1 454 ? 0.995 -12.418 -2.189 1.00 11.48 454 ILE B C 1
ATOM 7763 O O . ILE B 1 454 ? -0.111 -12.753 -2.616 1.00 11.86 454 ILE B O 1
ATOM 7768 N N . SER B 1 455 ? 1.231 -12.169 -0.901 1.00 11.33 455 SER B N 1
ATOM 7769 C CA . SER B 1 455 ? 0.181 -12.242 0.112 1.00 11.31 455 SER B CA 1
ATOM 7770 C C . SER B 1 455 ? -1.029 -11.395 -0.259 1.00 11.40 455 SER B C 1
ATOM 7771 O O . SER B 1 455 ? -2.179 -11.815 -0.124 1.00 11.34 455 SER B O 1
ATOM 7774 N N . THR B 1 456 ? -0.764 -10.190 -0.740 1.00 10.76 456 THR B N 1
ATOM 7775 C CA . THR B 1 456 ? -1.837 -9.264 -1.062 1.00 10.74 456 THR B CA 1
ATOM 7776 C C . THR B 1 456 ? -2.593 -9.685 -2.321 1.00 10.90 456 THR B C 1
ATOM 7777 O O . THR B 1 456 ? -3.798 -9.423 -2.444 1.00 10.64 456 THR B O 1
ATOM 7781 N N . MET B 1 457 ? -1.890 -10.322 -3.253 1.00 10.82 457 MET B N 1
ATOM 7782 C CA . MET B 1 457 ? -2.550 -10.900 -4.423 1.00 10.70 457 MET B CA 1
ATOM 7783 C C . MET B 1 457 ? -3.557 -11.966 -3.980 1.00 10.67 457 MET B C 1
ATOM 7784 O O . MET B 1 457 ? -4.704 -12.001 -4.443 1.00 11.19 457 MET B O 1
ATOM 7789 N N . ILE B 1 458 ? -3.129 -12.835 -3.074 1.00 10.76 458 ILE B N 1
ATOM 7790 C CA . ILE B 1 458 ? -3.977 -13.910 -2.548 1.00 11.86 458 ILE B CA 1
ATOM 7791 C C . ILE B 1 458 ? -5.188 -13.331 -1.826 1.00 12.35 458 ILE B C 1
ATOM 7792 O O . ILE B 1 458 ? -6.320 -13.778 -2.044 1.00 12.63 458 ILE B O 1
ATOM 7797 N N . ARG B 1 459 ? -4.984 -12.326 -0.984 1.00 12.37 459 ARG B N 1
ATOM 7798 C CA . ARG B 1 459 ? -6.091 -11.868 -0.148 1.00 13.05 459 ARG B CA 1
ATOM 7799 C C . ARG B 1 459 ? -7.221 -11.273 -0.979 1.00 12.81 459 ARG B C 1
ATOM 7800 O O . ARG B 1 459 ? -8.368 -11.299 -0.554 1.00 12.98 459 ARG B O 1
ATOM 7808 N N . TRP B 1 460 ? -6.895 -10.745 -2.158 1.00 12.31 460 TRP B N 1
ATOM 7809 C CA . TRP B 1 460 ? -7.890 -10.155 -3.061 1.00 12.41 460 TRP B CA 1
ATOM 7810 C C . TRP B 1 460 ? -8.327 -11.080 -4.203 1.00 12.45 460 TRP B C 1
ATOM 7811 O O . TRP B 1 460 ? -9.114 -10.670 -5.061 1.00 13.25 460 TRP B O 1
ATOM 7822 N N . GLY B 1 461 ? -7.851 -12.325 -4.201 1.00 12.07 461 GLY B N 1
ATOM 7823 C CA . GLY B 1 461 ? -8.249 -13.290 -5.228 1.00 12.73 461 GLY B CA 1
ATOM 7824 C C . GLY B 1 461 ? -7.806 -12.897 -6.629 1.00 12.87 461 GLY B C 1
ATOM 7825 O O . GLY B 1 461 ? -8.454 -13.265 -7.620 1.00 14.00 461 GLY B O 1
ATOM 7826 N N . LEU B 1 462 ? -6.706 -12.149 -6.726 1.00 12.33 462 LEU B N 1
ATOM 7827 C CA . LEU B 1 462 ? -6.138 -11.791 -8.028 1.00 12.42 462 LEU B CA 1
ATOM 7828 C C . LEU B 1 462 ? -5.401 -12.995 -8.606 1.00 12.03 462 LEU B C 1
ATOM 7829 O O . LEU B 1 462 ? -4.863 -13.822 -7.866 1.00 12.62 462 LEU B O 1
ATOM 7834 N N . LYS B 1 463 ? -5.381 -13.090 -9.937 1.00 11.80 463 LYS B N 1
ATOM 7835 C CA . LYS B 1 463 ? -4.970 -14.335 -10.605 1.00 11.91 463 LYS B CA 1
ATOM 7836 C C . LYS B 1 463 ? -3.788 -14.232 -11.588 1.00 11.15 463 LYS B C 1
ATOM 7837 O O . LYS B 1 463 ? -3.836 -14.796 -12.672 1.00 11.40 463 LYS B O 1
ATOM 7843 N N . PRO B 1 464 ? -2.704 -13.529 -11.197 1.00 10.52 464 PRO B N 1
ATOM 7844 C CA . PRO B 1 464 ? -1.576 -13.430 -12.121 1.00 10.48 464 PRO B CA 1
ATOM 7845 C C . PRO B 1 464 ? -0.869 -14.777 -12.310 1.00 10.59 464 PRO B C 1
ATOM 7846 O O . PRO B 1 464 ? -0.996 -15.685 -11.472 1.00 11.34 464 PRO B O 1
ATOM 7850 N N . TYR B 1 465 ? -0.117 -14.865 -13.404 1.00 10.03 465 TYR B N 1
ATOM 7851 C CA . TYR B 1 465 ? 0.826 -15.948 -13.658 1.00 9.80 465 TYR B CA 1
ATOM 7852 C C . TYR B 1 465 ? 2.203 -15.483 -13.185 1.00 10.28 465 TYR B C 1
ATOM 7853 O O . TYR B 1 465 ? 2.747 -14.530 -13.748 1.00 10.59 465 TYR B O 1
ATOM 7862 N N . LEU B 1 466 ? 2.754 -16.132 -12.168 1.00 9.89 466 LEU B N 1
ATOM 7863 C CA . LEU B 1 466 ? 4.045 -15.744 -11.613 1.00 10.02 466 LEU B CA 1
ATOM 7864 C C . LEU B 1 466 ? 5.118 -16.725 -12.095 1.00 9.52 466 LEU B C 1
ATOM 7865 O O . LEU B 1 466 ? 5.284 -17.806 -11.509 1.00 9.69 466 LEU B O 1
ATOM 7870 N N . PHE B 1 467 ? 5.819 -16.383 -13.182 1.00 9.69 467 PHE B N 1
ATOM 7871 C CA . PHE B 1 467 ? 6.923 -17.225 -13.690 1.00 9.94 467 PHE B CA 1
ATOM 7872 C C . PHE B 1 467 ? 8.203 -16.781 -12.980 1.00 10.23 467 PHE B C 1
ATOM 7873 O O . PHE B 1 467 ? 8.619 -15.608 -13.100 1.00 10.72 467 PHE B O 1
ATOM 7881 N N . VAL B 1 468 ? 8.826 -17.704 -12.255 1.00 10.25 468 VAL B N 1
ATOM 7882 C CA . VAL B 1 468 ? 10.031 -17.403 -11.487 1.00 10.45 468 VAL B CA 1
ATOM 7883 C C . VAL B 1 468 ? 11.214 -18.092 -12.145 1.00 9.99 468 VAL B C 1
ATOM 7884 O O . VAL B 1 468 ? 11.204 -19.322 -12.275 1.00 10.77 468 VAL B O 1
ATOM 7888 N N . LEU B 1 469 ? 12.214 -17.319 -12.577 1.00 10.58 469 LEU B N 1
ATOM 7889 C CA . LEU B 1 469 ? 13.336 -17.913 -13.288 1.00 10.57 469 LEU B CA 1
ATOM 7890 C C . LEU B 1 469 ? 14.390 -18.342 -12.287 1.00 11.01 469 LEU B C 1
ATOM 7891 O O . LEU B 1 469 ? 15.132 -17.514 -11.741 1.00 11.15 469 LEU B O 1
ATOM 7896 N N . ASN B 1 470 ? 14.418 -19.640 -12.013 1.00 11.03 470 ASN B N 1
ATOM 7897 C CA . ASN B 1 470 ? 15.383 -20.195 -11.086 1.00 11.42 470 ASN B CA 1
ATOM 7898 C C . ASN B 1 470 ? 16.670 -20.576 -11.825 1.00 11.59 470 ASN B C 1
ATOM 7899 O O . ASN B 1 470 ? 16.750 -21.631 -12.465 1.00 11.70 470 ASN B O 1
ATOM 7904 N N . ASN B 1 471 ? 17.657 -19.686 -11.746 1.00 11.31 471 ASN B N 1
ATOM 7905 C CA . ASN B 1 471 ? 19.002 -19.945 -12.266 1.00 11.67 471 ASN B CA 1
ATOM 7906 C C . ASN B 1 471 ? 20.039 -19.853 -11.144 1.00 11.70 471 ASN B C 1
ATOM 7907 O O . ASN B 1 471 ? 21.226 -19.590 -11.379 1.00 12.69 471 ASN B O 1
ATOM 7912 N N . ASP B 1 472 ? 19.574 -20.090 -9.922 1.00 12.08 472 ASP B N 1
ATOM 7913 C CA . ASP B 1 472 ? 20.440 -20.137 -8.735 1.00 12.98 472 ASP B CA 1
ATOM 7914 C C . ASP B 1 472 ? 21.307 -18.905 -8.534 1.00 13.08 472 ASP B C 1
ATOM 7915 O O . ASP B 1 472 ? 22.532 -18.999 -8.376 1.00 13.61 472 ASP B O 1
ATOM 7920 N N . GLY B 1 473 ? 20.669 -17.737 -8.535 1.00 12.31 473 GLY B N 1
ATOM 7921 C CA . GLY B 1 473 ? 21.342 -16.517 -8.144 1.00 12.08 473 GLY B CA 1
ATOM 7922 C C . GLY B 1 473 ? 21.193 -15.388 -9.133 1.00 10.93 473 GLY B C 1
ATOM 7923 O O . GLY B 1 473 ? 20.273 -15.370 -9.958 1.00 10.59 473 GLY B O 1
ATOM 7924 N N . TYR B 1 474 ? 22.087 -14.421 -9.024 1.00 10.89 474 TYR B N 1
ATOM 7925 C CA . TYR B 1 474 ? 22.028 -13.199 -9.811 1.00 10.43 474 TYR B CA 1
ATOM 7926 C C . TYR B 1 474 ? 22.797 -13.322 -11.127 1.00 10.86 474 TYR B C 1
ATOM 7927 O O . TYR B 1 474 ? 23.903 -12.878 -11.230 1.00 11.96 474 TYR B O 1
ATOM 7936 N N . THR B 1 475 ? 22.174 -13.927 -12.117 1.00 12.03 475 THR B N 1
ATOM 7937 C CA . THR B 1 475 ? 22.888 -14.204 -13.353 1.00 12.68 475 THR B CA 1
ATOM 7938 C C . THR B 1 475 ? 23.375 -12.956 -14.130 1.00 13.17 475 THR B C 1
ATOM 7939 O O . THR B 1 475 ? 24.480 -12.895 -14.597 1.00 12.82 475 THR B O 1
ATOM 7943 N N . ILE B 1 476 ? 22.515 -11.960 -14.230 1.00 12.93 476 ILE B N 1
ATOM 7944 C CA . ILE B 1 476 ? 22.942 -10.734 -14.859 1.00 13.91 476 ILE B CA 1
ATOM 7945 C C . ILE B 1 476 ? 24.284 -10.224 -14.267 1.00 13.75 476 ILE B C 1
ATOM 7946 O O . ILE B 1 476 ? 25.158 -9.833 -15.003 1.00 13.91 476 ILE B O 1
ATOM 7951 N N . GLN B 1 477 ? 24.391 -10.257 -12.946 1.00 13.71 477 GLN B N 1
ATOM 7952 C CA . GLN B 1 477 ? 25.615 -9.767 -12.301 1.00 14.42 477 GLN B CA 1
ATOM 7953 C C . GLN B 1 477 ? 26.786 -10.705 -12.467 1.00 14.74 477 GLN B C 1
ATOM 7954 O O . GLN B 1 477 ? 27.906 -10.240 -12.578 1.00 15.01 477 GLN B O 1
ATOM 7960 N N . LYS B 1 478 ? 26.537 -12.012 -12.498 1.00 14.48 478 LYS B N 1
ATOM 7961 C CA . LYS B 1 478 ? 27.585 -13.000 -12.758 1.00 14.68 478 LYS B CA 1
ATOM 7962 C C . LYS B 1 478 ? 28.261 -12.772 -14.104 1.00 15.52 478 LYS B C 1
ATOM 7963 O O . LYS B 1 478 ? 29.445 -13.081 -14.278 1.00 16.52 478 LYS B O 1
ATOM 7969 N N . LEU B 1 479 ? 27.519 -12.215 -15.051 1.00 15.72 479 LEU B N 1
ATOM 7970 C CA . LEU B 1 479 ? 28.061 -11.869 -16.358 1.00 16.69 479 LEU B CA 1
ATOM 7971 C C . LEU B 1 479 ? 28.779 -10.513 -16.347 1.00 16.39 479 LEU B C 1
ATOM 7972 O O . LEU B 1 479 ? 29.838 -10.358 -16.980 1.00 18.29 479 LEU B O 1
ATOM 7977 N N . ILE B 1 480 ? 28.249 -9.546 -15.606 1.00 15.68 480 ILE B N 1
ATOM 7978 C CA . ILE B 1 480 ? 28.918 -8.241 -15.457 1.00 15.95 480 ILE B CA 1
ATOM 7979 C C . ILE B 1 480 ? 30.276 -8.386 -14.752 1.00 15.86 480 ILE B C 1
ATOM 7980 O O . ILE B 1 480 ? 31.297 -7.912 -15.262 1.00 16.97 480 ILE B O 1
ATOM 7985 N N . HIS B 1 481 ? 30.280 -9.040 -13.594 1.00 15.74 481 HIS B N 1
ATOM 7986 C CA . HIS B 1 481 ? 31.488 -9.128 -12.782 1.00 15.74 481 HIS B CA 1
ATOM 7987 C C . HIS B 1 481 ? 31.303 -10.163 -11.689 1.00 15.49 481 HIS B C 1
ATOM 7988 O O . HIS B 1 481 ? 30.362 -10.070 -10.908 1.00 15.21 481 HIS B O 1
ATOM 7995 N N . GLY B 1 482 ? 32.201 -11.144 -11.620 1.00 15.80 482 GLY B N 1
ATOM 7996 C CA . GLY B 1 482 ? 32.204 -12.082 -10.501 1.00 16.61 482 GLY B CA 1
ATOM 7997 C C . GLY B 1 482 ? 31.285 -13.280 -10.678 1.00 16.28 482 GLY B C 1
ATOM 7998 O O . GLY B 1 482 ? 30.372 -13.484 -9.883 1.00 16.01 482 GLY B O 1
ATOM 7999 N N . PRO B 1 483 ? 31.543 -14.112 -11.698 1.00 16.64 483 PRO B N 1
ATOM 8000 C CA . PRO B 1 483 ? 30.687 -15.271 -12.002 1.00 17.13 483 PRO B CA 1
ATOM 8001 C C . PRO B 1 483 ? 30.541 -16.255 -10.842 1.00 17.65 483 PRO B C 1
ATOM 8002 O O . PRO B 1 483 ? 29.514 -16.923 -10.728 1.00 17.46 483 PRO B O 1
ATOM 8006 N N . LYS B 1 484 ? 31.568 -16.348 -9.996 1.00 18.31 484 LYS B N 1
ATOM 8007 C CA . LYS B 1 484 ? 31.505 -17.238 -8.839 1.00 19.46 484 LYS B CA 1
ATOM 8008 C C . LYS B 1 484 ? 31.579 -16.484 -7.511 1.00 18.08 484 LYS B C 1
ATOM 8009 O O . LYS B 1 484 ? 31.743 -17.081 -6.455 1.00 18.81 484 LYS B O 1
ATOM 8015 N N . ALA B 1 485 ? 31.429 -15.164 -7.566 1.00 16.57 485 ALA B N 1
ATOM 8016 C CA . ALA B 1 485 ? 31.478 -14.372 -6.341 1.00 15.62 485 ALA B CA 1
ATOM 8017 C C . ALA B 1 485 ? 30.285 -14.672 -5.432 1.00 15.30 485 ALA B C 1
ATOM 8018 O O . ALA B 1 485 ? 29.141 -14.777 -5.881 1.00 15.21 485 ALA B O 1
ATOM 8020 N N . GLN B 1 486 ? 30.552 -14.802 -4.142 1.00 15.36 486 GLN B N 1
ATOM 8021 C CA . GLN B 1 486 ? 29.525 -15.167 -3.176 1.00 15.13 486 GLN B CA 1
ATOM 8022 C C . GLN B 1 486 ? 28.408 -14.126 -3.070 1.00 14.11 486 GLN B C 1
ATOM 8023 O O . GLN B 1 486 ? 27.258 -14.472 -2.757 1.00 13.63 486 GLN B O 1
ATOM 8029 N N . TYR B 1 487 ? 28.750 -12.858 -3.295 1.00 13.02 487 TYR B N 1
ATOM 8030 C CA . TYR B 1 487 ? 27.734 -11.800 -3.280 1.00 12.77 487 TYR B CA 1
ATOM 8031 C C . TYR B 1 487 ? 26.721 -11.937 -4.431 1.00 12.37 487 TYR B C 1
ATOM 8032 O O . TYR B 1 487 ? 25.652 -11.334 -4.375 1.00 12.24 487 TYR B O 1
ATOM 8041 N N . ASN B 1 488 ? 27.054 -12.718 -5.465 1.00 11.96 488 ASN B N 1
ATOM 8042 C CA . ASN B 1 488 ? 26.122 -12.969 -6.564 1.00 12.19 488 ASN B CA 1
ATOM 8043 C C . ASN B 1 488 ? 25.275 -14.216 -6.360 1.00 12.38 488 ASN B C 1
ATOM 8044 O O . ASN B 1 488 ? 24.453 -14.554 -7.230 1.00 12.20 488 ASN B O 1
ATOM 8049 N N . GLU B 1 489 ? 25.434 -14.856 -5.202 1.00 12.02 489 GLU B N 1
ATOM 8050 C CA . GLU B 1 489 ? 24.666 -16.062 -4.864 1.00 12.69 489 GLU B CA 1
ATOM 8051 C C . GLU B 1 489 ? 23.558 -15.713 -3.881 1.00 12.21 489 GLU B C 1
ATOM 8052 O O . GLU B 1 489 ? 23.635 -14.718 -3.161 1.00 13.10 489 GLU B O 1
ATOM 8058 N N . ILE B 1 490 ? 22.518 -16.534 -3.850 1.00 12.51 490 ILE B N 1
ATOM 8059 C CA . ILE B 1 490 ? 21.382 -16.288 -2.968 1.00 12.70 490 ILE B CA 1
ATOM 8060 C C . ILE B 1 490 ? 21.046 -17.548 -2.175 1.00 12.69 490 ILE B C 1
ATOM 8061 O O . ILE B 1 490 ? 21.348 -18.676 -2.612 1.00 13.35 490 ILE B O 1
ATOM 8066 N N . GLN B 1 491 ? 20.407 -17.361 -1.027 1.00 12.29 491 GLN B N 1
ATOM 8067 C CA . GLN B 1 491 ? 19.867 -18.486 -0.271 1.00 12.59 491 GLN B CA 1
ATOM 8068 C C . GLN B 1 491 ? 18.788 -19.152 -1.125 1.00 13.21 491 GLN B C 1
ATOM 8069 O O . GLN B 1 491 ? 17.961 -18.453 -1.726 1.00 13.44 491 GLN B O 1
ATOM 8075 N N . GLY B 1 492 ? 18.795 -20.485 -1.201 1.00 13.47 492 GLY B N 1
ATOM 8076 C CA . GLY B 1 492 ? 17.830 -21.210 -2.039 1.00 13.39 492 GLY B CA 1
ATOM 8077 C C . GLY B 1 492 ? 16.501 -21.406 -1.337 1.00 13.95 492 GLY B C 1
ATOM 8078 O O . GLY B 1 492 ? 16.424 -22.039 -0.283 1.00 15.22 492 GLY B O 1
ATOM 8079 N N . TRP B 1 493 ? 15.443 -20.867 -1.938 1.00 12.86 493 TRP B N 1
ATOM 8080 C CA . TRP B 1 493 ? 14.105 -20.975 -1.404 1.00 12.97 493 TRP B CA 1
ATOM 8081 C C . TRP B 1 493 ? 13.305 -22.090 -2.076 1.00 13.02 493 TRP B C 1
ATOM 8082 O O . TRP B 1 493 ? 13.582 -22.471 -3.208 1.00 13.68 493 TRP B O 1
ATOM 8093 N N . ASP B 1 494 ? 12.300 -22.576 -1.360 1.00 13.26 494 ASP B N 1
ATOM 8094 C CA . ASP B 1 494 ? 11.312 -23.460 -1.938 1.00 13.48 494 ASP B CA 1
ATOM 8095 C C . ASP B 1 494 ? 10.188 -22.586 -2.532 1.00 13.07 494 ASP B C 1
ATOM 8096 O O . ASP B 1 494 ? 9.180 -22.294 -1.891 1.00 13.57 494 ASP B O 1
ATOM 8101 N N . HIS B 1 495 ? 10.385 -22.174 -3.779 1.00 13.12 495 HIS B N 1
ATOM 8102 C CA . HIS B 1 495 ? 9.473 -21.218 -4.408 1.00 12.75 495 HIS B CA 1
ATOM 8103 C C . HIS B 1 495 ? 8.034 -21.664 -4.436 1.00 12.57 495 HIS B C 1
ATOM 8104 O O . HIS B 1 495 ? 7.144 -20.878 -4.132 1.00 12.52 495 HIS B O 1
ATOM 8111 N N . LEU B 1 496 ? 7.801 -22.931 -4.782 1.00 12.48 496 LEU B N 1
ATOM 8112 C CA . LEU B 1 496 ? 6.424 -23.372 -4.984 1.00 12.30 496 LEU B CA 1
ATOM 8113 C C . LEU B 1 496 ? 5.647 -23.468 -3.663 1.00 12.91 496 LEU B C 1
ATOM 8114 O O . LEU B 1 496 ? 4.420 -23.511 -3.670 1.00 14.66 496 LEU B O 1
ATOM 8119 N N . SER B 1 497 ? 6.356 -23.460 -2.531 1.00 12.99 497 SER B N 1
ATOM 8120 C CA . SER B 1 497 ? 5.705 -23.390 -1.231 1.00 13.33 497 SER B CA 1
ATOM 8121 C C . SER B 1 497 ? 5.267 -21.983 -0.813 1.00 12.66 497 SER B C 1
ATOM 8122 O O . SER B 1 497 ? 4.569 -21.836 0.190 1.00 12.67 497 SER B O 1
ATOM 8125 N N . LEU B 1 498 ? 5.656 -20.954 -1.567 1.00 12.46 498 LEU B N 1
ATOM 8126 C CA . LEU B 1 498 ? 5.305 -19.584 -1.179 1.00 12.82 498 LEU B CA 1
ATOM 8127 C C . LEU B 1 498 ? 3.802 -19.326 -1.100 1.00 12.11 498 LEU B C 1
ATOM 8128 O O . LEU B 1 498 ? 3.327 -18.750 -0.127 1.00 12.61 498 LEU B O 1
ATOM 8133 N N . LEU B 1 499 ? 3.056 -19.749 -2.119 1.00 12.26 499 LEU B N 1
ATOM 8134 C CA . LEU B 1 499 ? 1.605 -19.518 -2.136 1.00 12.76 499 LEU B CA 1
ATOM 8135 C C . LEU B 1 499 ? 0.890 -20.103 -0.890 1.00 13.01 499 LEU B C 1
ATOM 8136 O O . LEU B 1 499 ? 0.188 -19.371 -0.200 1.00 14.13 499 LEU B O 1
ATOM 8141 N N . PRO B 1 500 ? 1.049 -21.420 -0.613 1.00 13.72 500 PRO B N 1
ATOM 8142 C CA . PRO B 1 500 ? 0.426 -21.923 0.617 1.00 13.85 500 PRO B CA 1
ATOM 8143 C C . PRO B 1 500 ? 0.985 -21.349 1.914 1.00 13.93 500 PRO B C 1
ATOM 8144 O O . PRO B 1 500 ? 0.235 -21.174 2.875 1.00 14.68 500 PRO B O 1
ATOM 8148 N N . THR B 1 501 ? 2.272 -21.015 1.951 1.00 14.06 501 THR B N 1
ATOM 8149 C CA . THR B 1 501 ? 2.826 -20.364 3.149 1.00 14.18 501 THR B CA 1
ATOM 8150 C C . THR B 1 501 ? 2.153 -19.016 3.433 1.00 14.25 501 THR B C 1
ATOM 8151 O O . THR B 1 501 ? 1.962 -18.637 4.597 1.00 15.47 501 THR B O 1
ATOM 8155 N N . PHE B 1 502 ? 1.743 -18.324 2.367 1.00 14.05 502 PHE B N 1
ATOM 8156 C CA . PHE B 1 502 ? 1.012 -17.075 2.529 1.00 13.94 502 PHE B CA 1
ATOM 8157 C C . PHE B 1 502 ? -0.507 -17.264 2.597 1.00 14.37 502 PHE B C 1
ATOM 8158 O O . PHE B 1 502 ? -1.256 -16.291 2.535 1.00 14.80 502 PHE B O 1
ATOM 8166 N N . GLY B 1 503 ? -0.940 -18.522 2.722 1.00 15.30 503 GLY B N 1
ATOM 8167 C CA . GLY B 1 503 ? -2.345 -18.836 2.991 1.00 15.65 503 GLY B CA 1
ATOM 8168 C C . GLY B 1 503 ? -3.243 -18.986 1.776 1.00 16.42 503 GLY B C 1
ATOM 8169 O O . GLY B 1 503 ? -4.463 -18.935 1.908 1.00 17.16 503 GLY B O 1
ATOM 8170 N N . ALA B 1 504 ? -2.663 -19.173 0.588 1.00 15.45 504 ALA B N 1
ATOM 8171 C CA . ALA B 1 504 ? -3.461 -19.373 -0.615 1.00 15.42 504 ALA B CA 1
ATOM 8172 C C . ALA B 1 504 ? -4.238 -20.675 -0.514 1.00 15.64 504 ALA B C 1
ATOM 8173 O O . ALA B 1 504 ? -3.696 -21.681 -0.056 1.00 15.68 504 ALA B O 1
ATOM 8175 N N . LYS B 1 505 ? -5.504 -20.631 -0.943 1.00 17.13 505 LYS B N 1
ATOM 8176 C CA . LYS B 1 505 ? -6.389 -21.799 -0.972 1.00 18.77 505 LYS B CA 1
ATOM 8177 C C . LYS B 1 505 ? -6.689 -22.265 -2.396 1.00 18.78 505 LYS B C 1
ATOM 8178 O O . LYS B 1 505 ? -6.752 -23.464 -2.658 1.00 19.37 505 LYS B O 1
ATOM 8184 N N . ASP B 1 506 ? -6.877 -21.318 -3.314 1.00 18.68 506 ASP B N 1
ATOM 8185 C CA . ASP B 1 506 ? -7.146 -21.649 -4.717 1.00 18.25 506 ASP B CA 1
ATOM 8186 C C . ASP B 1 506 ? -5.982 -21.163 -5.579 1.00 16.89 506 ASP B C 1
ATOM 8187 O O . ASP B 1 506 ? -5.824 -19.966 -5.837 1.00 16.63 506 ASP B O 1
ATOM 8192 N N . TYR B 1 507 ? -5.164 -22.114 -6.004 1.00 15.22 507 TYR B N 1
ATOM 8193 C CA . TYR B 1 507 ? -3.928 -21.800 -6.739 1.00 14.53 507 TYR B CA 1
ATOM 8194 C C . TYR B 1 507 ? -3.414 -23.052 -7.400 1.00 14.63 507 TYR B C 1
ATOM 8195 O O . TYR B 1 507 ? -3.832 -24.171 -7.052 1.00 14.84 507 TYR B O 1
ATOM 8204 N N . GLU B 1 508 ? -2.484 -22.871 -8.337 1.00 14.13 508 GLU B N 1
ATOM 8205 C CA . GLU B 1 508 ? -1.712 -23.978 -8.900 1.00 14.67 508 GLU B CA 1
ATOM 8206 C C . GLU B 1 508 ? -0.241 -23.647 -8.892 1.00 13.85 508 GLU B C 1
ATOM 8207 O O . GLU B 1 508 ? 0.135 -22.494 -9.081 1.00 14.08 508 GLU B O 1
ATOM 8213 N N . THR B 1 509 ? 0.585 -24.667 -8.714 1.00 12.56 509 THR B N 1
ATOM 8214 C CA . THR B 1 509 ? 2.027 -24.529 -8.870 1.00 12.89 509 THR B CA 1
ATOM 8215 C C . THR B 1 509 ? 2.544 -25.535 -9.893 1.00 13.02 509 THR B C 1
ATOM 8216 O O . THR B 1 509 ? 2.006 -26.661 -10.028 1.00 13.70 509 THR B O 1
ATOM 8220 N N . HIS B 1 510 ? 3.591 -25.135 -10.604 1.00 12.44 510 HIS B N 1
ATOM 8221 C CA . HIS B 1 510 ? 4.151 -25.914 -11.706 1.00 11.67 510 HIS B CA 1
ATOM 8222 C C . HIS B 1 510 ? 5.641 -25.686 -11.748 1.00 11.79 510 HIS B C 1
ATOM 8223 O O . HIS B 1 510 ? 6.120 -24.624 -11.357 1.00 12.29 510 HIS B O 1
ATOM 8230 N N . ARG B 1 511 ? 6.373 -26.688 -12.215 1.00 11.21 511 ARG B N 1
ATOM 8231 C CA . ARG B 1 511 ? 7.793 -26.561 -12.488 1.00 11.89 511 ARG B CA 1
ATOM 8232 C C . ARG B 1 511 ? 8.046 -27.025 -13.914 1.00 12.15 511 ARG B C 1
ATOM 8233 O O . ARG B 1 511 ? 7.518 -28.059 -14.351 1.00 13.56 511 ARG B O 1
ATOM 8241 N N . VAL B 1 512 ? 8.870 -26.265 -14.640 1.00 12.21 512 VAL B N 1
ATOM 8242 C CA . VAL B 1 512 ? 9.251 -26.616 -16.024 1.00 12.11 512 VAL B CA 1
ATOM 8243 C C . VAL B 1 512 ? 10.763 -26.529 -16.182 1.00 12.47 512 VAL B C 1
ATOM 8244 O O . VAL B 1 512 ? 11.385 -25.562 -15.736 1.00 12.93 512 VAL B O 1
ATOM 8248 N N . ALA B 1 513 ? 11.341 -27.553 -16.813 1.00 12.04 513 ALA B N 1
ATOM 8249 C CA . ALA B 1 513 ? 12.785 -27.663 -16.945 1.00 12.11 513 ALA B CA 1
ATOM 8250 C C . ALA B 1 513 ? 13.186 -28.057 -18.364 1.00 12.15 513 ALA B C 1
ATOM 8251 O O . ALA B 1 513 ? 14.360 -28.002 -18.717 1.00 12.91 513 ALA B O 1
ATOM 8253 N N . THR B 1 514 ? 12.204 -28.455 -19.171 1.00 12.24 514 THR B N 1
ATOM 8254 C CA . THR B 1 514 ? 12.448 -28.886 -20.535 1.00 12.37 514 THR B CA 1
ATOM 8255 C C . THR B 1 514 ? 11.487 -28.181 -21.468 1.00 11.92 514 THR B C 1
ATOM 8256 O O . THR B 1 514 ? 10.454 -27.655 -21.068 1.00 12.09 514 THR B O 1
ATOM 8260 N N . THR B 1 515 ? 11.850 -28.204 -22.728 1.00 11.48 515 THR B N 1
ATOM 8261 C CA . THR B 1 515 ? 11.005 -27.672 -23.765 1.00 11.88 515 THR B CA 1
ATOM 8262 C C . THR B 1 515 ? 9.666 -28.408 -23.846 1.00 12.09 515 THR B C 1
ATOM 8263 O O . THR B 1 515 ? 8.672 -27.815 -24.079 1.00 11.93 515 THR B O 1
ATOM 8267 N N . GLY B 1 516 ? 9.700 -29.724 -23.659 1.00 11.75 516 GLY B N 1
ATOM 8268 C CA . GLY B 1 516 ? 8.450 -30.493 -23.633 1.00 12.07 516 GLY B CA 1
ATOM 8269 C C . GLY B 1 516 ? 7.533 -30.059 -22.505 1.00 11.85 516 GLY B C 1
ATOM 8270 O O . GLY B 1 516 ? 6.325 -29.904 -22.696 1.00 12.49 516 GLY B O 1
ATOM 8271 N N . GLU B 1 517 ? 8.102 -29.860 -21.323 1.00 11.41 517 GLU B N 1
ATOM 8272 C CA . GLU B 1 517 ? 7.319 -29.431 -20.170 1.00 11.67 517 GLU B CA 1
ATOM 8273 C C . GLU B 1 517 ? 6.782 -28.023 -20.380 1.00 11.44 517 GLU B C 1
ATOM 8274 O O . GLU B 1 517 ? 5.627 -27.734 -20.032 1.00 11.28 517 GLU B O 1
ATOM 8280 N N . TRP B 1 518 ? 7.596 -27.153 -20.975 1.00 11.11 518 TRP B N 1
ATOM 8281 C CA . TRP B 1 518 ? 7.156 -25.787 -21.274 1.00 11.20 518 TRP B CA 1
ATOM 8282 C C . TRP B 1 518 ? 5.950 -25.806 -22.203 1.00 11.13 518 TRP B C 1
ATOM 8283 O O . TRP B 1 518 ? 4.929 -25.163 -21.938 1.00 11.38 518 TRP B O 1
ATOM 8294 N N . ASP B 1 519 ? 6.072 -26.528 -23.316 1.00 11.25 519 ASP B N 1
ATOM 8295 C CA . ASP B 1 519 ? 4.986 -26.562 -24.295 1.00 11.40 519 ASP B CA 1
ATOM 8296 C C . ASP B 1 519 ? 3.722 -27.224 -23.732 1.00 11.87 519 ASP B C 1
ATOM 8297 O O . ASP B 1 519 ? 2.609 -26.741 -23.961 1.00 12.88 519 ASP B O 1
ATOM 8302 N N . LYS B 1 520 ? 3.890 -28.321 -23.001 1.00 12.53 520 LYS B N 1
ATOM 8303 C CA . LYS B 1 520 ? 2.734 -29.036 -22.458 1.00 13.44 520 LYS B CA 1
ATOM 8304 C C . LYS B 1 520 ? 1.930 -28.135 -21.531 1.00 13.10 520 LYS B C 1
ATOM 8305 O O . LYS B 1 520 ? 0.699 -28.151 -21.559 1.00 14.33 520 LYS B O 1
ATOM 8311 N N . LEU B 1 521 ? 2.625 -27.350 -20.707 1.00 12.62 521 LEU B N 1
ATOM 8312 C CA . LEU B 1 521 ? 1.932 -26.488 -19.746 1.00 12.33 521 LEU B CA 1
ATOM 8313 C C . LEU B 1 521 ? 1.321 -25.289 -20.444 1.00 12.25 521 LEU B C 1
ATOM 8314 O O . LEU B 1 521 ? 0.134 -24.990 -20.275 1.00 12.16 521 LEU B O 1
ATOM 8319 N N . THR B 1 522 ? 2.141 -24.578 -21.210 1.00 11.75 522 THR B N 1
ATOM 8320 C CA . THR B 1 522 ? 1.714 -23.296 -21.735 1.00 12.16 522 THR B CA 1
ATOM 8321 C C . THR B 1 522 ? 0.721 -23.415 -22.893 1.00 11.86 522 THR B C 1
ATOM 8322 O O . THR B 1 522 ? 0.045 -22.431 -23.234 1.00 12.79 522 THR B O 1
ATOM 8326 N N . GLN B 1 523 ? 0.647 -24.593 -23.523 1.00 11.65 523 GLN B N 1
ATOM 8327 C CA . GLN B 1 523 ? -0.343 -24.809 -24.583 1.00 13.23 523 GLN B CA 1
ATOM 8328 C C . GLN B 1 523 ? -1.663 -25.328 -24.023 1.00 12.64 523 GLN B C 1
ATOM 8329 O O . GLN B 1 523 ? -2.666 -25.379 -24.735 1.00 13.99 523 GLN B O 1
ATOM 8335 N N . ASP B 1 524 ? -1.661 -25.731 -22.760 1.00 12.91 524 ASP B N 1
ATOM 8336 C CA . ASP B 1 524 ? -2.839 -26.365 -22.183 1.00 13.11 524 ASP B CA 1
ATOM 8337 C C . ASP B 1 524 ? -3.995 -25.365 -22.074 1.00 13.01 524 ASP B C 1
ATOM 8338 O O . ASP B 1 524 ? -3.819 -24.271 -21.536 1.00 13.01 524 ASP B O 1
ATOM 8343 N N . LYS B 1 525 ? -5.181 -25.737 -22.571 1.00 12.86 525 LYS B N 1
ATOM 8344 C CA . LYS B 1 525 ? -6.326 -24.823 -22.531 1.00 13.18 525 LYS B CA 1
ATOM 8345 C C . LYS B 1 525 ? -6.689 -24.404 -21.107 1.00 12.97 525 LYS B C 1
ATOM 8346 O O . LYS B 1 525 ? -6.964 -23.236 -20.869 1.00 13.90 525 LYS B O 1
ATOM 8352 N N . SER B 1 526 ? -6.637 -25.335 -20.157 1.00 12.48 526 SER B N 1
ATOM 8353 C CA . SER B 1 526 ? -6.967 -25.010 -18.764 1.00 13.50 526 SER B CA 1
ATOM 8354 C C . SER B 1 526 ? -6.004 -23.949 -18.219 1.00 12.51 526 SER B C 1
ATOM 8355 O O . SER B 1 526 ? -6.427 -22.981 -17.565 1.00 13.29 526 SER B O 1
ATOM 8358 N N . PHE B 1 527 ? -4.712 -24.125 -18.513 1.00 11.91 527 PHE B N 1
ATOM 8359 C CA . PHE B 1 527 ? -3.682 -23.223 -17.995 1.00 11.63 527 PHE B CA 1
ATOM 8360 C C . PHE B 1 527 ? -3.881 -21.817 -18.548 1.00 11.50 527 PHE B C 1
ATOM 8361 O O . PHE B 1 527 ? -3.578 -20.819 -17.874 1.00 12.04 527 PHE B O 1
ATOM 8369 N N . ASN B 1 528 ? -4.383 -21.734 -19.776 1.00 11.74 528 ASN B N 1
ATOM 8370 C CA . ASN B 1 528 ? -4.562 -20.438 -20.427 1.00 11.98 528 ASN B CA 1
ATOM 8371 C C . ASN B 1 528 ? -5.746 -19.608 -19.918 1.00 12.22 528 ASN B C 1
ATOM 8372 O O . ASN B 1 528 ? -5.849 -18.428 -20.249 1.00 13.60 528 ASN B O 1
ATOM 8377 N N . ASP B 1 529 ? -6.615 -20.213 -19.108 1.00 12.22 529 ASP B N 1
ATOM 8378 C CA . ASP B 1 529 ? -7.686 -19.451 -18.473 1.00 13.03 529 ASP B CA 1
ATOM 8379 C C . ASP B 1 529 ? -7.155 -18.899 -17.152 1.00 12.79 529 ASP B C 1
ATOM 8380 O O . ASP B 1 529 ? -6.571 -19.642 -16.355 1.00 12.17 529 ASP B O 1
ATOM 8385 N N . ASN B 1 530 ? -7.363 -17.602 -16.924 1.00 13.05 530 ASN B N 1
ATOM 8386 C CA . ASN B 1 530 ? -6.904 -16.946 -15.690 1.00 13.58 530 ASN B CA 1
ATOM 8387 C C . ASN B 1 530 ? -7.879 -17.230 -14.534 1.00 13.51 530 ASN B C 1
ATOM 8388 O O . ASN B 1 530 ? -8.487 -16.313 -13.950 1.00 14.94 530 ASN B O 1
ATOM 8393 N N . SER B 1 531 ? -8.011 -18.509 -14.194 1.00 13.49 531 SER B N 1
ATOM 8394 C CA . SER B 1 531 ? -9.015 -18.938 -13.219 1.00 13.85 531 SER B CA 1
ATOM 8395 C C . SER B 1 531 ? -8.521 -18.922 -11.777 1.00 13.95 531 SER B C 1
ATOM 8396 O O . SER B 1 531 ? -9.330 -18.929 -10.838 1.00 14.36 531 SER B O 1
ATOM 8399 N N . LYS B 1 532 ? -7.203 -18.910 -11.593 1.00 13.49 532 LYS B N 1
ATOM 8400 C CA . LYS B 1 532 ? -6.607 -18.827 -10.253 1.00 13.43 532 LYS B CA 1
ATOM 8401 C C . LYS B 1 532 ? -5.175 -18.348 -10.369 1.00 12.60 532 LYS B C 1
ATOM 8402 O O . LYS B 1 532 ? -4.600 -18.404 -11.454 1.00 12.09 532 LYS B O 1
ATOM 8408 N N . ILE B 1 533 ? -4.627 -17.883 -9.252 1.00 11.59 533 ILE B N 1
ATOM 8409 C CA . ILE B 1 533 ? -3.230 -17.483 -9.185 1.00 11.67 533 ILE B CA 1
ATOM 8410 C C . ILE B 1 533 ? -2.363 -18.716 -9.392 1.00 10.95 533 ILE B C 1
ATOM 8411 O O . ILE B 1 533 ? -2.693 -19.822 -8.935 1.00 11.91 533 ILE B O 1
ATOM 8416 N N . ARG B 1 534 ? -1.269 -18.526 -10.126 1.00 10.86 534 ARG B N 1
ATOM 8417 C CA . ARG B 1 534 ? -0.343 -19.616 -10.418 1.00 10.70 534 ARG B CA 1
ATOM 8418 C C . ARG B 1 534 ? 1.092 -19.199 -10.246 1.00 11.17 534 ARG B C 1
ATOM 8419 O O . ARG B 1 534 ? 1.425 -18.056 -10.550 1.00 10.98 534 ARG B O 1
ATOM 8427 N N . MET B 1 535 ? 1.932 -20.108 -9.767 1.00 10.70 535 MET B N 1
ATOM 8428 C CA . MET B 1 535 ? 3.383 -19.915 -9.815 1.00 11.00 535 MET B CA 1
ATOM 8429 C C . MET B 1 535 ? 4.008 -21.022 -10.635 1.00 10.78 535 MET B C 1
ATOM 8430 O O . MET B 1 535 ? 3.693 -22.200 -10.436 1.00 11.44 535 MET B O 1
ATOM 8435 N N . ILE B 1 536 ? 4.892 -20.633 -11.549 1.00 11.05 536 ILE B N 1
ATOM 8436 C CA . ILE B 1 536 ? 5.592 -21.554 -12.420 1.00 10.48 536 ILE B CA 1
ATOM 8437 C C . ILE B 1 536 ? 7.083 -21.340 -12.186 1.00 11.08 536 ILE B C 1
ATOM 8438 O O . ILE B 1 536 ? 7.607 -20.268 -12.508 1.00 11.26 536 ILE B O 1
ATOM 8443 N N . GLU B 1 537 ? 7.759 -22.332 -11.605 1.00 11.29 537 GLU B N 1
ATOM 8444 C CA . GLU B 1 537 ? 9.196 -22.243 -11.403 1.00 11.28 537 GLU B CA 1
ATOM 8445 C C . GLU B 1 537 ? 9.874 -22.769 -12.661 1.00 11.04 537 GLU B C 1
ATOM 8446 O O . GLU B 1 537 ? 9.687 -23.929 -13.071 1.00 11.78 537 GLU B O 1
ATOM 8452 N N . VAL B 1 538 ? 10.649 -21.902 -13.303 1.00 10.87 538 VAL B N 1
ATOM 8453 C CA . VAL B 1 538 ? 11.342 -22.230 -14.554 1.00 11.08 538 VAL B CA 1
ATOM 8454 C C . VAL B 1 538 ? 12.806 -22.495 -14.252 1.00 11.45 538 VAL B C 1
ATOM 8455 O O . VAL B 1 538 ? 13.523 -21.604 -13.803 1.00 12.01 538 VAL B O 1
ATOM 8459 N N . MET B 1 539 ? 13.255 -23.718 -14.514 1.00 11.16 539 MET B N 1
ATOM 8460 C CA . MET B 1 539 ? 14.632 -24.094 -14.199 1.00 11.97 539 MET B CA 1
ATOM 8461 C C . MET B 1 539 ? 15.544 -23.783 -15.380 1.00 12.04 539 MET B C 1
ATOM 8462 O O . MET B 1 539 ? 15.385 -24.351 -16.461 1.00 12.55 539 MET B O 1
ATOM 8467 N N . LEU B 1 540 ? 16.500 -22.883 -15.163 1.00 12.35 540 LEU B N 1
ATOM 8468 C CA . LEU B 1 540 ? 17.381 -22.426 -16.228 1.00 12.11 540 LEU B CA 1
ATOM 8469 C C . LEU B 1 540 ? 18.845 -22.506 -15.799 1.00 12.17 540 LEU B C 1
ATOM 8470 O O . LEU B 1 540 ? 19.125 -22.497 -14.605 1.00 13.34 540 LEU B O 1
ATOM 8475 N N . PRO B 1 541 ? 19.771 -22.616 -16.770 1.00 12.15 541 PRO B N 1
ATOM 8476 C CA . PRO B 1 541 ? 21.186 -22.721 -16.366 1.00 12.13 541 PRO B CA 1
ATOM 8477 C C . PRO B 1 541 ? 21.710 -21.464 -15.697 1.00 12.72 541 PRO B C 1
ATOM 8478 O O . PRO B 1 541 ? 21.281 -20.350 -16.005 1.00 13.05 541 PRO B O 1
ATOM 8482 N N . VAL B 1 542 ? 22.681 -21.656 -14.811 1.00 12.62 542 VAL B N 1
ATOM 8483 C CA . VAL B 1 542 ? 23.241 -20.565 -14.021 1.00 13.59 542 VAL B CA 1
ATOM 8484 C C . VAL B 1 542 ? 23.825 -19.434 -14.874 1.00 13.50 542 VAL B C 1
ATOM 8485 O O . VAL B 1 542 ? 23.668 -18.271 -14.539 1.00 13.93 542 VAL B O 1
ATOM 8489 N N . PHE B 1 543 ? 24.484 -19.758 -15.978 1.00 12.99 543 PHE B N 1
ATOM 8490 C CA . PHE B 1 543 ? 25.180 -18.730 -16.758 1.00 13.64 543 PHE B CA 1
ATOM 8491 C C . PHE B 1 543 ? 24.529 -18.414 -18.101 1.00 13.99 543 PHE B C 1
ATOM 8492 O O . PHE B 1 543 ? 25.107 -17.738 -18.944 1.00 15.12 543 PHE B O 1
ATOM 8500 N N . ASP B 1 544 ? 23.307 -18.892 -18.275 1.00 13.44 544 ASP B N 1
ATOM 8501 C CA . ASP B 1 544 ? 22.560 -18.700 -19.504 1.00 13.44 544 ASP B CA 1
ATOM 8502 C C . ASP B 1 544 ? 21.858 -17.341 -19.481 1.00 12.97 544 ASP B C 1
ATOM 8503 O O . ASP B 1 544 ? 21.190 -16.982 -18.510 1.00 13.54 544 ASP B O 1
ATOM 8508 N N . ALA B 1 545 ? 22.044 -16.571 -20.541 1.00 13.29 545 ALA B N 1
ATOM 8509 C CA . ALA B 1 545 ? 21.415 -15.257 -20.635 1.00 13.22 545 ALA B CA 1
ATOM 8510 C C . ALA B 1 545 ? 21.178 -14.919 -22.077 1.00 13.85 545 ALA B C 1
ATOM 8511 O O . ALA B 1 545 ? 21.905 -15.402 -22.953 1.00 14.60 545 ALA B O 1
ATOM 8513 N N . PRO B 1 546 ? 20.183 -14.050 -22.346 1.00 13.21 546 PRO B N 1
ATOM 8514 C CA . PRO B 1 546 ? 19.996 -13.574 -23.721 1.00 14.04 546 PRO B CA 1
ATOM 8515 C C . PRO B 1 546 ? 21.262 -12.865 -24.218 1.00 13.64 546 PRO B C 1
ATOM 8516 O O . PRO B 1 546 ? 21.973 -12.217 -23.432 1.00 13.46 546 PRO B O 1
ATOM 8520 N N . GLN B 1 547 ? 21.521 -12.978 -25.514 1.00 15.02 547 GLN B N 1
ATOM 8521 C CA . GLN B 1 547 ? 22.774 -12.485 -26.085 1.00 16.48 547 GLN B CA 1
ATOM 8522 C C . GLN B 1 547 ? 22.901 -10.967 -25.961 1.00 15.40 547 GLN B C 1
ATOM 8523 O O . GLN B 1 547 ? 24.003 -10.460 -25.776 1.00 15.06 547 GLN B O 1
ATOM 8529 N N . ASN B 1 548 ? 21.782 -10.246 -26.028 1.00 14.50 548 ASN B N 1
ATOM 8530 C CA . ASN B 1 548 ? 21.810 -8.797 -25.795 1.00 14.36 548 ASN B CA 1
ATOM 8531 C C . ASN B 1 548 ? 22.283 -8.413 -24.397 1.00 13.62 548 ASN B C 1
ATOM 8532 O O . ASN B 1 548 ? 23.000 -7.404 -24.235 1.00 13.94 548 ASN B O 1
ATOM 8537 N N . LEU B 1 549 ? 21.904 -9.208 -23.392 1.00 13.01 549 LEU B N 1
ATOM 8538 C CA . LEU B 1 549 ? 22.404 -8.979 -22.038 1.00 12.66 549 LEU B CA 1
ATOM 8539 C C . LEU B 1 549 ? 23.879 -9.323 -21.921 1.00 13.28 549 LEU B C 1
ATOM 8540 O O . LEU B 1 549 ? 24.622 -8.621 -21.248 1.00 12.69 549 LEU B O 1
ATOM 8545 N N . VAL B 1 550 ? 24.298 -10.398 -22.578 1.00 13.19 550 VAL B N 1
ATOM 8546 C CA . VAL B 1 550 ? 25.719 -10.761 -22.547 1.00 14.29 550 VAL B CA 1
ATOM 8547 C C . VAL B 1 550 ? 26.562 -9.559 -23.033 1.00 14.16 550 VAL B C 1
ATOM 8548 O O . VAL B 1 550 ? 27.555 -9.181 -22.417 1.00 15.07 550 VAL B O 1
ATOM 8552 N N . GLU B 1 551 ? 26.125 -8.931 -24.116 1.00 14.52 551 GLU B N 1
ATOM 8553 C CA . GLU B 1 551 ? 26.815 -7.762 -24.660 1.00 15.52 551 GLU B CA 1
ATOM 8554 C C . GLU B 1 551 ? 26.667 -6.511 -23.797 1.00 14.82 551 GLU B C 1
ATOM 8555 O O . GLU B 1 551 ? 27.652 -5.807 -23.540 1.00 15.34 551 GLU B O 1
ATOM 8561 N N . GLN B 1 552 ? 25.455 -6.242 -23.314 1.00 13.91 552 GLN B N 1
ATOM 8562 C CA . GLN B 1 552 ? 25.260 -5.102 -22.416 1.00 13.82 552 GLN B CA 1
ATOM 8563 C C . GLN B 1 552 ? 26.124 -5.213 -21.158 1.00 13.95 552 GLN B C 1
ATOM 8564 O O . GLN B 1 552 ? 26.679 -4.207 -20.689 1.00 13.58 552 GLN B O 1
ATOM 8570 N N . ALA B 1 553 ? 26.225 -6.423 -20.610 1.00 14.01 553 ALA B N 1
ATOM 8571 C CA . ALA B 1 553 ? 26.996 -6.662 -19.395 1.00 13.70 553 ALA B CA 1
ATOM 8572 C C . ALA B 1 553 ? 28.452 -6.233 -19.576 1.00 14.38 553 ALA B C 1
ATOM 8573 O O . ALA B 1 553 ? 29.033 -5.589 -18.684 1.00 13.84 553 ALA B O 1
ATOM 8575 N N . LYS B 1 554 ? 29.018 -6.561 -20.737 1.00 14.60 554 LYS B N 1
ATOM 8576 C CA . LYS B 1 554 ? 30.382 -6.180 -21.077 1.00 15.64 554 LYS B CA 1
ATOM 8577 C C . LYS B 1 554 ? 30.520 -4.655 -21.126 1.00 15.03 554 LYS B C 1
ATOM 8578 O O . LYS B 1 554 ? 31.451 -4.095 -20.554 1.00 15.48 554 LYS B O 1
ATOM 8584 N N . LEU B 1 555 ? 29.584 -3.987 -21.789 1.00 14.89 555 LEU B N 1
ATOM 8585 C CA . LEU B 1 555 ? 29.589 -2.535 -21.892 1.00 14.50 555 LEU B CA 1
ATOM 8586 C C . LEU B 1 555 ? 29.489 -1.848 -20.538 1.00 14.27 555 LEU B C 1
ATOM 8587 O O . LEU B 1 555 ? 30.238 -0.914 -20.245 1.00 14.68 555 LEU B O 1
ATOM 8592 N N . THR B 1 556 ? 28.576 -2.325 -19.699 1.00 14.07 556 THR B N 1
ATOM 8593 C CA . THR B 1 556 ? 28.360 -1.751 -18.380 1.00 14.79 556 THR B CA 1
ATOM 8594 C C . THR B 1 556 ? 29.571 -1.948 -17.472 1.00 14.68 556 THR B C 1
ATOM 8595 O O . THR B 1 556 ? 29.990 -1.010 -16.800 1.00 14.63 556 THR B O 1
ATOM 8599 N N . ALA B 1 557 ? 30.148 -3.145 -17.479 1.00 15.36 557 ALA B N 1
ATOM 8600 C CA . ALA B 1 557 ? 31.358 -3.382 -16.688 1.00 14.95 557 ALA B CA 1
ATOM 8601 C C . ALA B 1 557 ? 32.474 -2.407 -17.078 1.00 15.28 557 ALA B C 1
ATOM 8602 O O . ALA B 1 557 ? 33.156 -1.842 -16.217 1.00 15.63 557 ALA B O 1
ATOM 8604 N N . ALA B 1 558 ? 32.657 -2.208 -18.379 1.00 15.55 558 ALA B N 1
ATOM 8605 C CA . ALA B 1 558 ? 33.710 -1.318 -18.855 1.00 15.89 558 ALA B CA 1
ATOM 8606 C C . ALA B 1 558 ? 33.442 0.146 -18.497 1.00 16.38 558 ALA B C 1
ATOM 8607 O O . ALA B 1 558 ? 34.354 0.868 -18.097 1.00 17.06 558 ALA B O 1
ATOM 8609 N N . THR B 1 559 ? 32.187 0.575 -18.608 1.00 16.72 559 THR B N 1
ATOM 8610 C CA . THR B 1 559 ? 31.776 1.918 -18.210 1.00 17.04 559 THR B CA 1
ATOM 8611 C C . THR B 1 559 ? 32.136 2.196 -16.750 1.00 17.11 559 THR B C 1
ATOM 8612 O O . THR B 1 559 ? 32.665 3.252 -16.421 1.00 17.60 559 THR B O 1
ATOM 8616 N N . ASN B 1 560 ? 31.865 1.239 -15.872 1.00 16.42 560 ASN B N 1
ATOM 8617 C CA . ASN B 1 560 ? 32.084 1.436 -14.444 1.00 16.60 560 ASN B CA 1
ATOM 8618 C C . ASN B 1 560 ? 33.550 1.407 -14.048 1.00 17.41 560 ASN B C 1
ATOM 8619 O O . ASN B 1 560 ? 33.954 2.091 -13.113 1.00 17.58 560 ASN B O 1
ATOM 8624 N N . ALA B 1 561 ? 34.336 0.624 -14.778 1.00 18.30 561 ALA B N 1
ATOM 8625 C CA . ALA B 1 561 ? 35.757 0.436 -14.460 1.00 19.53 561 ALA B CA 1
ATOM 8626 C C . ALA B 1 561 ? 36.647 1.499 -15.097 1.00 20.68 561 ALA B C 1
ATOM 8627 O O . ALA B 1 561 ? 37.814 1.627 -14.717 1.00 21.66 561 ALA B O 1
ATOM 8629 N N . LYS B 1 562 ? 36.103 2.261 -16.046 1.00 21.83 562 LYS B N 1
ATOM 8630 C CA . LYS B 1 562 ? 36.881 3.252 -16.802 1.00 23.61 562 LYS B CA 1
ATOM 8631 C C . LYS B 1 562 ? 37.444 4.358 -15.904 1.00 24.20 562 LYS B C 1
ATOM 8632 O O . LYS B 1 562 ? 36.742 4.895 -15.048 1.00 24.73 562 LYS B O 1
ATOM 8638 N N . GLN B 1 563 ? 38.711 4.703 -16.131 1.00 25.08 563 GLN B N 1
ATOM 8639 C CA . GLN B 1 563 ? 39.378 5.759 -15.380 1.00 25.95 563 GLN B CA 1
ATOM 8640 C C . GLN B 1 563 ? 39.357 7.081 -16.146 1.00 26.55 563 GLN B C 1
ATOM 8641 O O . GLN B 1 563 ? 39.063 7.113 -17.348 1.00 27.95 563 GLN B O 1
ATOM 8647 N N . SER C 1 2 ? 61.181 36.146 -10.433 1.00 35.21 2 SER C N 1
ATOM 8648 C CA . SER C 1 2 ? 60.845 34.731 -10.086 1.00 35.02 2 SER C CA 1
ATOM 8649 C C . SER C 1 2 ? 59.490 34.618 -9.375 1.00 34.62 2 SER C C 1
ATOM 8650 O O . SER C 1 2 ? 58.615 33.870 -9.812 1.00 34.46 2 SER C O 1
ATOM 8653 N N . GLU C 1 3 ? 59.331 35.359 -8.280 1.00 34.07 3 GLU C N 1
ATOM 8654 C CA . GLU C 1 3 ? 58.069 35.380 -7.537 1.00 33.76 3 GLU C CA 1
ATOM 8655 C C . GLU C 1 3 ? 57.447 36.772 -7.537 1.00 32.72 3 GLU C C 1
ATOM 8656 O O . GLU C 1 3 ? 58.147 37.778 -7.665 1.00 32.57 3 GLU C O 1
ATOM 8662 N N . ILE C 1 4 ? 56.125 36.806 -7.402 1.00 31.52 4 ILE C N 1
ATOM 8663 C CA . ILE C 1 4 ? 55.363 38.057 -7.341 1.00 30.57 4 ILE C CA 1
ATOM 8664 C C . ILE C 1 4 ? 54.251 37.901 -6.284 1.00 29.22 4 ILE C C 1
ATOM 8665 O O . ILE C 1 4 ? 53.738 36.846 -6.096 1.00 29.05 4 ILE C O 1
ATOM 8670 N N . THR C 1 5 ? 53.906 38.953 -5.593 1.00 28.07 5 THR C N 1
ATOM 8671 C CA . THR C 1 5 ? 52.800 38.863 -4.627 1.00 26.71 5 THR C CA 1
ATOM 8672 C C . THR C 1 5 ? 51.496 38.642 -5.375 1.00 26.23 5 THR C C 1
ATOM 8673 O O . THR C 1 5 ? 51.352 39.089 -6.520 1.00 25.64 5 THR C O 1
ATOM 8677 N N . LEU C 1 6 ? 50.557 37.957 -4.733 1.00 25.09 6 LEU C N 1
ATOM 8678 C CA . LEU C 1 6 ? 49.249 37.706 -5.329 1.00 24.83 6 LEU C CA 1
ATOM 8679 C C . LEU C 1 6 ? 48.560 39.013 -5.716 1.00 24.19 6 LEU C C 1
ATOM 8680 O O . LEU C 1 6 ? 47.945 39.101 -6.774 1.00 24.02 6 LEU C O 1
ATOM 8685 N N . GLY C 1 7 ? 48.690 40.027 -4.862 1.00 23.71 7 GLY C N 1
ATOM 8686 C CA . GLY C 1 7 ? 48.131 41.352 -5.132 1.00 22.81 7 GLY C CA 1
ATOM 8687 C C . GLY C 1 7 ? 48.682 41.995 -6.389 1.00 22.38 7 GLY C C 1
ATOM 8688 O O . GLY C 1 7 ? 47.931 42.539 -7.209 1.00 22.21 7 GLY C O 1
ATOM 8689 N N . LYS C 1 8 ? 50.002 41.947 -6.551 1.00 22.08 8 LYS C N 1
ATOM 8690 C CA . LYS C 1 8 ? 50.617 42.522 -7.742 1.00 21.91 8 LYS C CA 1
ATOM 8691 C C . LYS C 1 8 ? 50.208 41.742 -8.995 1.00 21.39 8 LYS C C 1
ATOM 8692 O O . LYS C 1 8 ? 49.997 42.328 -10.061 1.00 21.35 8 LYS C O 1
ATOM 8698 N N . TYR C 1 9 ? 50.085 40.422 -8.843 1.00 21.00 9 TYR C N 1
ATOM 8699 C CA . TYR C 1 9 ? 49.626 39.541 -9.915 1.00 21.03 9 TYR C CA 1
ATOM 8700 C C . TYR C 1 9 ? 48.269 40.002 -10.471 1.00 21.04 9 TYR C C 1
ATOM 8701 O O . TYR C 1 9 ? 48.080 40.074 -11.680 1.00 21.75 9 TYR C O 1
ATOM 8710 N N . LEU C 1 10 ? 47.330 40.313 -9.576 1.00 20.32 10 LEU C N 1
ATOM 8711 C CA . LEU C 1 10 ? 46.024 40.826 -9.981 1.00 19.55 10 LEU C CA 1
ATOM 8712 C C . LEU C 1 10 ? 46.145 42.020 -10.925 1.00 19.19 10 LEU C C 1
ATOM 8713 O O . LEU C 1 10 ? 45.511 42.042 -11.984 1.00 18.94 10 LEU C O 1
ATOM 8718 N N . PHE C 1 11 ? 46.942 43.012 -10.535 1.00 19.19 11 PHE C N 1
ATOM 8719 C CA . PHE C 1 11 ? 47.053 44.239 -11.311 1.00 19.60 11 PHE C CA 1
ATOM 8720 C C . PHE C 1 11 ? 47.836 44.043 -12.603 1.00 19.83 11 PHE C C 1
ATOM 8721 O O . PHE C 1 11 ? 47.547 44.692 -13.606 1.00 19.44 11 PHE C O 1
ATOM 8729 N N . GLU C 1 12 ? 48.804 43.128 -12.583 1.00 20.21 12 GLU C N 1
ATOM 8730 C CA . GLU C 1 12 ? 49.492 42.758 -13.829 1.00 20.06 12 GLU C CA 1
ATOM 8731 C C . GLU C 1 12 ? 48.525 42.128 -14.833 1.00 19.78 12 GLU C C 1
ATOM 8732 O O . GLU C 1 12 ? 48.580 42.449 -16.026 1.00 19.94 12 GLU C O 1
ATOM 8738 N N . ARG C 1 13 ? 47.628 41.264 -14.347 1.00 19.11 13 ARG C N 1
ATOM 8739 C CA . ARG C 1 13 ? 46.579 40.678 -15.188 1.00 19.12 13 ARG C CA 1
ATOM 8740 C C . ARG C 1 13 ? 45.589 41.731 -15.685 1.00 19.01 13 ARG C C 1
ATOM 8741 O O . ARG C 1 13 ? 45.202 41.723 -16.854 1.00 18.16 13 ARG C O 1
ATOM 8749 N N . LEU C 1 14 ? 45.182 42.645 -14.804 1.00 18.69 14 LEU C N 1
ATOM 8750 C CA . LEU C 1 14 ? 44.269 43.702 -15.231 1.00 18.70 14 LEU C CA 1
ATOM 8751 C C . LEU C 1 14 ? 44.894 44.575 -16.312 1.00 18.69 14 LEU C C 1
ATOM 8752 O O . LEU C 1 14 ? 44.251 44.884 -17.310 1.00 18.96 14 LEU C O 1
ATOM 8757 N N . LYS C 1 15 ? 46.165 44.931 -16.127 1.00 19.20 15 LYS C N 1
ATOM 8758 C CA . LYS C 1 15 ? 46.914 45.654 -17.150 1.00 19.69 15 LYS C CA 1
ATOM 8759 C C . LYS C 1 15 ? 46.878 44.921 -18.495 1.00 19.82 15 LYS C C 1
ATOM 8760 O O . LYS C 1 15 ? 46.666 45.541 -19.535 1.00 20.07 15 LYS C O 1
ATOM 8766 N N . GLN C 1 16 ? 47.062 43.603 -18.456 1.00 19.98 16 GLN C N 1
ATOM 8767 C CA . GLN C 1 16 ? 47.110 42.789 -19.679 1.00 20.78 16 GLN C CA 1
ATOM 8768 C C . GLN C 1 16 ? 45.790 42.801 -20.434 1.00 20.92 16 GLN C C 1
ATOM 8769 O O . GLN C 1 16 ? 45.772 42.660 -21.666 1.00 21.68 16 GLN C O 1
ATOM 8775 N N . VAL C 1 17 ? 44.688 42.956 -19.698 1.00 20.70 17 VAL C N 1
ATOM 8776 C CA . VAL C 1 17 ? 43.351 42.976 -20.306 1.00 20.58 17 VAL C CA 1
ATOM 8777 C C . VAL C 1 17 ? 42.814 44.397 -20.489 1.00 20.17 17 VAL C C 1
ATOM 8778 O O . VAL C 1 17 ? 41.606 44.599 -20.654 1.00 20.09 17 VAL C O 1
ATOM 8782 N N . ASN C 1 18 ? 43.730 45.367 -20.466 1.00 19.62 18 ASN C N 1
ATOM 8783 C CA . ASN C 1 18 ? 43.448 46.760 -20.802 1.00 19.90 18 ASN C CA 1
ATOM 8784 C C . ASN C 1 18 ? 42.574 47.499 -19.766 1.00 19.68 18 ASN C C 1
ATOM 8785 O O . ASN C 1 18 ? 41.865 48.443 -20.103 1.00 19.61 18 ASN C O 1
ATOM 8790 N N . VAL C 1 19 ? 42.642 47.060 -18.512 1.00 18.95 19 VAL C N 1
ATOM 8791 C CA . VAL C 1 19 ? 42.018 47.774 -17.387 1.00 18.72 19 VAL C CA 1
ATOM 8792 C C . VAL C 1 19 ? 43.130 48.576 -16.704 1.00 18.55 19 VAL C C 1
ATOM 8793 O O . VAL C 1 19 ? 43.987 47.981 -16.047 1.00 19.55 19 VAL C O 1
ATOM 8797 N N . ASN C 1 20 ? 43.127 49.901 -16.865 1.00 17.77 20 ASN C N 1
ATOM 8798 C CA . ASN C 1 20 ? 44.226 50.749 -16.374 1.00 17.65 20 ASN C CA 1
ATOM 8799 C C . ASN C 1 20 ? 43.838 51.683 -15.233 1.00 17.23 20 ASN C C 1
ATOM 8800 O O . ASN C 1 20 ? 44.701 52.262 -14.574 1.00 17.83 20 ASN C O 1
ATOM 8805 N N . THR C 1 21 ? 42.530 51.815 -15.009 1.00 16.53 21 THR C N 1
ATOM 8806 C CA . THR C 1 21 ? 41.997 52.552 -13.862 1.00 16.24 21 THR C CA 1
ATOM 8807 C C . THR C 1 21 ? 41.232 51.556 -12.997 1.00 15.89 21 THR C C 1
ATOM 8808 O O . THR C 1 21 ? 40.488 50.729 -13.515 1.00 16.05 21 THR C O 1
ATOM 8812 N N . VAL C 1 22 ? 41.431 51.621 -11.681 1.00 15.50 22 VAL C N 1
ATOM 8813 C CA . VAL C 1 22 ? 40.736 50.728 -10.750 1.00 15.57 22 VAL C CA 1
ATOM 8814 C C . VAL C 1 22 ? 39.882 51.599 -9.835 1.00 14.80 22 VAL C C 1
ATOM 8815 O O . VAL C 1 22 ? 40.347 52.615 -9.332 1.00 14.52 22 VAL C O 1
ATOM 8819 N N . PHE C 1 23 ? 38.613 51.211 -9.688 1.00 14.33 23 PHE C N 1
ATOM 8820 C CA . PHE C 1 23 ? 37.639 52.001 -8.932 1.00 14.30 23 PHE C CA 1
ATOM 8821 C C . PHE C 1 23 ? 37.471 51.406 -7.546 1.00 13.77 23 PHE C C 1
ATOM 8822 O O . PHE C 1 23 ? 37.941 50.312 -7.269 1.00 13.83 23 PHE C O 1
ATOM 8830 N N . GLY C 1 24 ? 36.811 52.153 -6.666 1.00 13.07 24 GLY C N 1
ATOM 8831 C CA . GLY C 1 24 ? 36.552 51.671 -5.313 1.00 13.70 24 GLY C CA 1
ATOM 8832 C C . GLY C 1 24 ? 37.023 52.618 -4.228 1.00 13.15 24 GLY C C 1
ATOM 8833 O O . GLY C 1 24 ? 37.417 53.758 -4.498 1.00 13.58 24 GLY C O 1
ATOM 8834 N N . LEU C 1 25 ? 36.951 52.135 -2.986 1.00 13.50 25 LEU C N 1
ATOM 8835 C CA . LEU C 1 25 ? 37.412 52.894 -1.826 1.00 13.81 25 LEU C CA 1
ATOM 8836 C C . LEU C 1 25 ? 38.255 52.004 -0.934 1.00 13.76 25 LEU C C 1
ATOM 8837 O O . LEU C 1 25 ? 38.022 50.796 -0.866 1.00 13.78 25 LEU C O 1
ATOM 8842 N N . PRO C 1 26 ? 39.237 52.603 -0.247 1.00 14.72 26 PRO C N 1
ATOM 8843 C CA . PRO C 1 26 ? 40.074 51.836 0.667 1.00 15.46 26 PRO C CA 1
ATOM 8844 C C . PRO C 1 26 ? 39.341 51.445 1.956 1.00 15.88 26 PRO C C 1
ATOM 8845 O O . PRO C 1 26 ? 38.371 52.105 2.358 1.00 16.32 26 PRO C O 1
ATOM 8849 N N . GLY C 1 27 ? 39.814 50.384 2.597 1.00 16.23 27 GLY C N 1
ATOM 8850 C CA . GLY C 1 27 ? 39.385 49.997 3.945 1.00 16.64 27 GLY C CA 1
ATOM 8851 C C . GLY C 1 27 ? 40.485 49.105 4.485 1.00 17.91 27 GLY C C 1
ATOM 8852 O O . GLY C 1 27 ? 41.235 48.527 3.699 1.00 18.06 27 GLY C O 1
ATOM 8853 N N . ASP C 1 28 ? 40.612 48.977 5.805 1.00 18.61 28 ASP C N 1
ATOM 8854 C CA . ASP C 1 28 ? 41.745 48.209 6.357 1.00 19.17 28 ASP C CA 1
ATOM 8855 C C . ASP C 1 28 ? 41.941 46.823 5.721 1.00 19.08 28 ASP C C 1
ATOM 8856 O O . ASP C 1 28 ? 43.087 46.363 5.577 1.00 19.57 28 ASP C O 1
ATOM 8861 N N . PHE C 1 29 ? 40.843 46.181 5.307 1.00 18.74 29 PHE C N 1
ATOM 8862 C CA . PHE C 1 29 ? 40.907 44.848 4.690 1.00 18.98 29 PHE C CA 1
ATOM 8863 C C . PHE C 1 29 ? 41.417 44.812 3.246 1.00 18.67 29 PHE C C 1
ATOM 8864 O O . PHE C 1 29 ? 41.584 43.718 2.686 1.00 19.61 29 PHE C O 1
ATOM 8872 N N . ASN C 1 30 ? 41.628 45.980 2.637 1.00 17.65 30 ASN C N 1
ATOM 8873 C CA . ASN C 1 30 ? 42.161 46.035 1.271 1.00 17.39 30 ASN C CA 1
ATOM 8874 C C . ASN C 1 30 ? 43.395 46.917 1.075 1.00 17.79 30 ASN C C 1
ATOM 8875 O O . ASN C 1 30 ? 43.864 47.055 -0.052 1.00 17.64 30 ASN C O 1
ATOM 8880 N N . LEU C 1 31 ? 43.931 47.494 2.153 1.00 18.18 31 LEU C N 1
ATOM 8881 C CA . LEU C 1 31 ? 45.010 48.477 2.031 1.00 18.74 31 LEU C CA 1
ATOM 8882 C C . LEU C 1 31 ? 46.274 47.862 1.418 1.00 19.30 31 LEU C C 1
ATOM 8883 O O . LEU C 1 31 ? 46.889 48.455 0.531 1.00 19.86 31 LEU C O 1
ATOM 8888 N N . SER C 1 32 ? 46.629 46.666 1.877 1.00 20.09 32 SER C N 1
ATOM 8889 C CA . SER C 1 32 ? 47.823 45.985 1.357 1.00 21.09 32 SER C CA 1
ATOM 8890 C C . SER C 1 32 ? 47.672 45.665 -0.126 1.00 21.11 32 SER C C 1
ATOM 8891 O O . SER C 1 32 ? 48.632 45.784 -0.895 1.00 21.31 32 SER C O 1
ATOM 8894 N N . LEU C 1 33 ? 46.469 45.269 -0.530 1.00 20.73 33 LEU C N 1
ATOM 8895 C CA . LEU C 1 33 ? 46.164 45.072 -1.948 1.00 20.21 33 LEU C CA 1
ATOM 8896 C C . LEU C 1 33 ? 46.341 46.369 -2.747 1.00 20.21 33 LEU C C 1
ATOM 8897 O O . LEU C 1 33 ? 47.009 46.377 -3.787 1.00 20.44 33 LEU C O 1
ATOM 8902 N N . LEU C 1 34 ? 45.782 47.475 -2.260 1.00 19.60 34 LEU C N 1
ATOM 8903 C CA . LEU C 1 34 ? 45.879 48.739 -2.989 1.00 19.94 34 LEU C CA 1
ATOM 8904 C C . LEU C 1 34 ? 47.317 49.227 -3.183 1.00 20.37 34 LEU C C 1
ATOM 8905 O O . LEU C 1 34 ? 47.614 49.903 -4.170 1.00 19.91 34 LEU C O 1
ATOM 8910 N N . ASP C 1 35 ? 48.206 48.891 -2.247 1.00 20.83 35 ASP C N 1
ATOM 8911 C CA . ASP C 1 35 ? 49.625 49.235 -2.385 1.00 21.44 35 ASP C CA 1
ATOM 8912 C C . ASP C 1 35 ? 50.183 48.774 -3.728 1.00 21.39 35 ASP C C 1
ATOM 8913 O O . ASP C 1 35 ? 51.008 49.468 -4.346 1.00 20.86 35 ASP C O 1
ATOM 8918 N N . LYS C 1 36 ? 49.719 47.603 -4.161 1.00 21.18 36 LYS C N 1
ATOM 8919 C CA . LYS C 1 36 ? 50.278 46.908 -5.324 1.00 21.68 36 LYS C CA 1
ATOM 8920 C C . LYS C 1 36 ? 49.968 47.625 -6.638 1.00 21.83 36 LYS C C 1
ATOM 8921 O O . LYS C 1 36 ? 50.683 47.445 -7.630 1.00 21.27 36 LYS C O 1
ATOM 8927 N N . ILE C 1 37 ? 48.917 48.449 -6.660 1.00 21.48 37 ILE C N 1
ATOM 8928 C CA . ILE C 1 37 ? 48.593 49.219 -7.866 1.00 21.57 37 ILE C CA 1
ATOM 8929 C C . ILE C 1 37 ? 49.772 50.100 -8.271 1.00 22.23 37 ILE C C 1
ATOM 8930 O O . ILE C 1 37 ? 50.101 50.215 -9.456 1.00 22.19 37 ILE C O 1
ATOM 8935 N N . TYR C 1 38 ? 50.406 50.701 -7.270 1.00 22.77 38 TYR C N 1
ATOM 8936 C CA . TYR C 1 38 ? 51.505 51.638 -7.482 1.00 23.45 38 TYR C CA 1
ATOM 8937 C C . TYR C 1 38 ? 52.803 50.931 -7.889 1.00 23.38 38 TYR C C 1
ATOM 8938 O O . TYR C 1 38 ? 53.772 51.587 -8.277 1.00 24.30 38 TYR C O 1
ATOM 8947 N N . GLU C 1 39 ? 52.799 49.601 -7.831 1.00 23.08 39 GLU C N 1
ATOM 8948 C CA . GLU C 1 39 ? 53.962 48.791 -8.218 1.00 23.32 39 GLU C CA 1
ATOM 8949 C C . GLU C 1 39 ? 53.907 48.409 -9.697 1.00 23.12 39 GLU C C 1
ATOM 8950 O O . GLU C 1 39 ? 54.887 47.900 -10.249 1.00 23.34 39 GLU C O 1
ATOM 8956 N N . VAL C 1 40 ? 52.765 48.659 -10.334 1.00 22.52 40 VAL C N 1
ATOM 8957 C CA . VAL C 1 40 ? 52.553 48.302 -11.735 1.00 22.64 40 VAL C CA 1
ATOM 8958 C C . VAL C 1 40 ? 52.401 49.565 -12.579 1.00 23.10 40 VAL C C 1
ATOM 8959 O O . VAL C 1 40 ? 51.452 50.335 -12.398 1.00 23.26 40 VAL C O 1
ATOM 8963 N N . GLU C 1 41 ? 53.339 49.776 -13.503 1.00 23.21 41 GLU C N 1
ATOM 8964 C CA . GLU C 1 41 ? 53.324 50.954 -14.365 1.00 23.50 41 GLU C CA 1
ATOM 8965 C C . GLU C 1 41 ? 52.054 51.001 -15.219 1.00 22.75 41 GLU C C 1
ATOM 8966 O O . GLU C 1 41 ? 51.649 49.986 -15.783 1.00 22.86 41 GLU C O 1
ATOM 8972 N N . GLY C 1 42 ? 51.449 52.182 -15.316 1.00 22.32 42 GLY C N 1
ATOM 8973 C CA . GLY C 1 42 ? 50.283 52.397 -16.174 1.00 21.82 42 GLY C CA 1
ATOM 8974 C C . GLY C 1 42 ? 48.964 52.037 -15.519 1.00 21.73 42 GLY C C 1
ATOM 8975 O O . GLY C 1 42 ? 47.937 51.946 -16.207 1.00 21.94 42 GLY C O 1
ATOM 8976 N N . MET C 1 43 ? 49.003 51.823 -14.201 1.00 21.05 43 MET C N 1
ATOM 8977 C CA . MET C 1 43 ? 47.802 51.532 -13.398 1.00 20.42 43 MET C CA 1
ATOM 8978 C C . MET C 1 43 ? 47.552 52.680 -12.436 1.00 19.96 43 MET C C 1
ATOM 8979 O O . MET C 1 43 ? 48.493 53.234 -11.866 1.00 20.17 43 MET C O 1
ATOM 8984 N N . ARG C 1 44 ? 46.281 53.036 -12.259 1.00 18.63 44 ARG C N 1
ATOM 8985 C CA . ARG C 1 44 ? 45.932 54.101 -11.327 1.00 17.69 44 ARG C CA 1
ATOM 8986 C C . ARG C 1 44 ? 44.676 53.739 -10.543 1.00 17.08 44 ARG C C 1
ATOM 8987 O O . ARG C 1 44 ? 43.860 52.931 -10.987 1.00 17.62 44 ARG C O 1
ATOM 8995 N N . TRP C 1 45 ? 44.570 54.353 -9.372 1.00 16.37 45 TRP C N 1
ATOM 8996 C CA . TRP C 1 45 ? 43.467 54.175 -8.432 1.00 15.84 45 TRP C CA 1
ATOM 8997 C C . TRP C 1 45 ? 42.654 55.457 -8.483 1.00 15.15 45 TRP C C 1
ATOM 8998 O O . TRP C 1 45 ? 43.170 56.537 -8.198 1.00 15.34 45 TRP C O 1
ATOM 9009 N N . ALA C 1 46 ? 41.378 55.338 -8.854 1.00 15.38 46 ALA C N 1
ATOM 9010 C CA . ALA C 1 46 ? 40.517 56.506 -9.049 1.00 15.36 46 ALA C CA 1
ATOM 9011 C C . ALA C 1 46 ? 40.381 57.363 -7.786 1.00 14.60 46 ALA C C 1
ATOM 9012 O O . ALA C 1 46 ? 40.443 58.584 -7.852 1.00 15.13 46 ALA C O 1
ATOM 9014 N N . GLY C 1 47 ? 40.199 56.703 -6.645 1.00 14.44 47 GLY C N 1
ATOM 9015 C CA . GLY C 1 47 ? 39.903 57.414 -5.400 1.00 14.02 47 GLY C CA 1
ATOM 9016 C C . GLY C 1 47 ? 38.480 57.938 -5.398 1.00 13.53 47 GLY C C 1
ATOM 9017 O O . GLY C 1 47 ? 38.262 59.140 -5.323 1.00 14.15 47 GLY C O 1
ATOM 9018 N N . ASN C 1 48 ? 37.521 57.025 -5.488 1.00 13.71 48 ASN C N 1
ATOM 9019 C CA . ASN C 1 48 ? 36.110 57.413 -5.569 1.00 12.97 48 ASN C CA 1
ATOM 9020 C C . ASN C 1 48 ? 35.567 58.012 -4.277 1.00 13.43 48 ASN C C 1
ATOM 9021 O O . ASN C 1 48 ? 36.111 57.772 -3.191 1.00 14.14 48 ASN C O 1
ATOM 9026 N N . ALA C 1 49 ? 34.480 58.764 -4.416 1.00 12.89 49 ALA C N 1
ATOM 9027 C CA . ALA C 1 49 ? 33.881 59.475 -3.281 1.00 12.88 49 ALA C CA 1
ATOM 9028 C C . ALA C 1 49 ? 32.836 58.643 -2.532 1.00 13.11 49 ALA C C 1
ATOM 9029 O O . ALA C 1 49 ? 32.523 58.948 -1.391 1.00 13.84 49 ALA C O 1
ATOM 9031 N N . ASN C 1 50 ? 32.304 57.597 -3.173 1.00 12.39 50 ASN C N 1
ATOM 9032 C CA . ASN C 1 50 ? 31.637 56.487 -2.457 1.00 12.34 50 ASN C CA 1
ATOM 9033 C C . ASN C 1 50 ? 31.563 55.216 -3.297 1.00 11.94 50 ASN C C 1
ATOM 9034 O O . ASN C 1 50 ? 31.854 55.267 -4.491 1.00 12.17 50 ASN C O 1
ATOM 9039 N N . GLU C 1 51 ? 31.184 54.090 -2.697 1.00 11.33 51 GLU C N 1
ATOM 9040 C CA . GLU C 1 51 ? 31.266 52.804 -3.393 1.00 11.72 51 GLU C CA 1
ATOM 9041 C C . GLU C 1 51 ? 30.191 52.629 -4.464 1.00 11.96 51 GLU C C 1
ATOM 9042 O O . GLU C 1 51 ? 30.427 51.980 -5.482 1.00 12.15 51 GLU C O 1
ATOM 9048 N N . LEU C 1 52 ? 28.999 53.177 -4.236 1.00 11.64 52 LEU C N 1
ATOM 9049 C CA . LEU C 1 52 ? 27.953 53.058 -5.250 1.00 11.48 52 LEU C CA 1
ATOM 9050 C C . LEU C 1 52 ? 28.420 53.794 -6.508 1.00 11.40 52 LEU C C 1
ATOM 9051 O O . LEU C 1 52 ? 28.361 53.258 -7.632 1.00 11.53 52 LEU C O 1
ATOM 9056 N N . ASN C 1 53 ? 28.899 55.021 -6.322 1.00 11.76 53 ASN C N 1
ATOM 9057 C CA . ASN C 1 53 ? 29.425 55.794 -7.447 1.00 11.84 53 ASN C CA 1
ATOM 9058 C C . ASN C 1 53 ? 30.600 55.094 -8.147 1.00 12.51 53 ASN C C 1
ATOM 9059 O O . ASN C 1 53 ? 30.735 55.148 -9.382 1.00 12.41 53 ASN C O 1
ATOM 9064 N N . ALA C 1 54 ? 31.435 54.432 -7.348 1.00 12.34 54 ALA C N 1
ATOM 9065 C CA . ALA C 1 54 ? 32.558 53.652 -7.866 1.00 12.49 54 ALA C CA 1
ATOM 9066 C C . ALA C 1 54 ? 32.066 52.541 -8.782 1.00 12.90 54 ALA C C 1
ATOM 9067 O O . ALA C 1 54 ? 32.649 52.309 -9.849 1.00 13.23 54 ALA C O 1
ATOM 9069 N N . ALA C 1 55 ? 30.981 51.868 -8.387 1.00 12.12 55 ALA C N 1
ATOM 9070 C CA . ALA C 1 55 ? 30.425 50.762 -9.182 1.00 12.06 55 ALA C CA 1
ATOM 9071 C C . ALA C 1 55 ? 29.809 51.303 -10.484 1.00 12.38 55 ALA C C 1
ATOM 9072 O O . ALA C 1 55 ? 29.983 50.715 -11.557 1.00 12.53 55 ALA C O 1
ATOM 9074 N N . TYR C 1 56 ? 29.090 52.421 -10.394 1.00 11.78 56 TYR C N 1
ATOM 9075 C CA . TYR C 1 56 ? 28.576 53.086 -11.582 1.00 11.63 56 TYR C CA 1
ATOM 9076 C C . TYR C 1 56 ? 29.728 53.463 -12.528 1.00 11.19 56 TYR C C 1
ATOM 9077 O O . TYR C 1 56 ? 29.614 53.327 -13.754 1.00 11.49 56 TYR C O 1
ATOM 9086 N N . ALA C 1 57 ? 30.815 53.979 -11.959 1.00 11.84 57 ALA C N 1
ATOM 9087 C CA . ALA C 1 57 ? 31.988 54.374 -12.742 1.00 11.61 57 ALA C CA 1
ATOM 9088 C C . ALA C 1 57 ? 32.647 53.172 -13.400 1.00 12.09 57 ALA C C 1
ATOM 9089 O O . ALA C 1 57 ? 33.019 53.243 -14.568 1.00 12.85 57 ALA C O 1
ATOM 9091 N N . ALA C 1 58 ? 32.780 52.068 -12.669 1.00 12.43 58 ALA C N 1
ATOM 9092 C CA . ALA C 1 58 ? 33.333 50.840 -13.269 1.00 12.34 58 ALA C CA 1
ATOM 9093 C C . ALA C 1 58 ? 32.477 50.392 -14.447 1.00 12.88 58 ALA C C 1
ATOM 9094 O O . ALA C 1 58 ? 32.989 49.902 -15.453 1.00 13.83 58 ALA C O 1
ATOM 9096 N N . ASP C 1 59 ? 31.164 50.542 -14.321 1.00 12.27 59 ASP C N 1
ATOM 9097 C CA . ASP C 1 59 ? 30.238 50.192 -15.395 1.00 12.55 59 ASP C CA 1
ATOM 9098 C C . ASP C 1 59 ? 30.512 51.062 -16.637 1.00 12.81 59 ASP C C 1
ATOM 9099 O O . ASP C 1 59 ? 30.735 50.539 -17.723 1.00 12.99 59 ASP C O 1
ATOM 9104 N N . GLY C 1 60 ? 30.558 52.384 -16.469 1.00 12.90 60 GLY C N 1
ATOM 9105 C CA . GLY C 1 60 ? 30.844 53.265 -17.597 1.00 12.78 60 GLY C CA 1
ATOM 9106 C C . GLY C 1 60 ? 32.207 52.982 -18.213 1.00 13.90 60 GLY C C 1
ATOM 9107 O O . GLY C 1 60 ? 32.356 53.008 -19.449 1.00 14.27 60 GLY C O 1
ATOM 9108 N N . TYR C 1 61 ? 33.200 52.701 -17.369 1.00 13.38 61 TYR C N 1
ATOM 9109 C CA . TYR C 1 61 ? 34.552 52.388 -17.857 1.00 14.16 61 TYR C CA 1
ATOM 9110 C C . TYR C 1 61 ? 34.507 51.104 -18.697 1.00 14.11 61 TYR C C 1
ATOM 9111 O O . TYR C 1 61 ? 35.031 51.070 -19.817 1.00 14.88 61 TYR C O 1
ATOM 9120 N N . ALA C 1 62 ? 33.848 50.063 -18.193 1.00 13.82 62 ALA C N 1
ATOM 9121 C CA . ALA C 1 62 ? 33.751 48.802 -18.921 1.00 14.81 62 ALA C CA 1
ATOM 9122 C C . ALA C 1 62 ? 33.053 48.982 -20.267 1.00 14.86 62 ALA C C 1
ATOM 9123 O O . ALA C 1 62 ? 33.458 48.364 -21.260 1.00 15.82 62 ALA C O 1
ATOM 9125 N N . ARG C 1 63 ? 31.998 49.793 -20.311 1.00 14.41 63 ARG C N 1
ATOM 9126 C CA . ARG C 1 63 ? 31.274 50.016 -21.559 1.00 14.92 63 ARG C CA 1
ATOM 9127 C C . ARG C 1 63 ? 32.189 50.563 -22.635 1.00 15.31 63 ARG C C 1
ATOM 9128 O O . ARG C 1 63 ? 32.098 50.136 -23.792 1.00 16.52 63 ARG C O 1
ATOM 9136 N N . ILE C 1 64 ? 33.068 51.489 -22.260 1.00 15.50 64 ILE C N 1
ATOM 9137 C CA . ILE C 1 64 ? 33.975 52.150 -23.210 1.00 16.44 64 ILE C CA 1
ATOM 9138 C C . ILE C 1 64 ? 35.259 51.351 -23.475 1.00 17.27 64 ILE C C 1
ATOM 9139 O O . ILE C 1 64 ? 35.704 51.249 -24.625 1.00 18.50 64 ILE C O 1
ATOM 9144 N N . LYS C 1 65 ? 35.845 50.778 -22.427 1.00 17.52 65 LYS C N 1
ATOM 9145 C CA . LYS C 1 65 ? 37.158 50.130 -22.525 1.00 17.98 65 LYS C CA 1
ATOM 9146 C C . LYS C 1 65 ? 37.107 48.631 -22.828 1.00 18.17 65 LYS C C 1
ATOM 9147 O O . LYS C 1 65 ? 38.036 48.081 -23.454 1.00 19.11 65 LYS C O 1
ATOM 9153 N N . GLY C 1 66 ? 36.047 47.959 -22.373 1.00 17.54 66 GLY C N 1
ATOM 9154 C CA . GLY C 1 66 ? 35.895 46.515 -22.565 1.00 17.10 66 GLY C CA 1
ATOM 9155 C C . GLY C 1 66 ? 35.480 45.759 -21.319 1.00 17.40 66 GLY C C 1
ATOM 9156 O O . GLY C 1 66 ? 34.600 44.901 -21.362 1.00 18.36 66 GLY C O 1
ATOM 9157 N N . MET C 1 67 ? 36.147 46.065 -20.210 1.00 16.85 67 MET C N 1
ATOM 9158 C CA . MET C 1 67 ? 35.788 45.542 -18.890 1.00 17.64 67 MET C CA 1
ATOM 9159 C C . MET C 1 67 ? 36.399 46.455 -17.836 1.00 16.30 67 MET C C 1
ATOM 9160 O O . MET C 1 67 ? 37.094 47.410 -18.167 1.00 16.15 67 MET C O 1
ATOM 9165 N N . SER C 1 68 ? 36.111 46.186 -16.563 1.00 15.84 68 SER C N 1
ATOM 9166 C CA . SER C 1 68 ? 36.541 47.087 -15.499 1.00 15.20 68 SER C CA 1
ATOM 9167 C C . SER C 1 68 ? 36.759 46.329 -14.199 1.00 14.93 68 SER C C 1
ATOM 9168 O O . SER C 1 68 ? 36.431 45.161 -14.092 1.00 14.45 68 SER C O 1
ATOM 9171 N N . CYS C 1 69 ? 37.318 47.021 -13.211 1.00 15.31 69 CYS C N 1
ATOM 9172 C CA . CYS C 1 69 ? 37.503 46.452 -11.881 1.00 15.52 69 CYS C CA 1
ATOM 9173 C C . CYS C 1 69 ? 37.176 47.509 -10.838 1.00 15.05 69 CYS C C 1
ATOM 9174 O O . CYS C 1 69 ? 37.607 48.646 -10.954 1.00 15.22 69 CYS C O 1
ATOM 9177 N N . ILE C 1 70 ? 36.383 47.108 -9.843 1.00 14.55 70 ILE C N 1
ATOM 9178 C CA . ILE C 1 70 ? 36.164 47.892 -8.636 1.00 14.88 70 ILE C CA 1
ATOM 9179 C C . ILE C 1 70 ? 36.611 47.060 -7.444 1.00 14.48 70 ILE C C 1
ATOM 9180 O O . ILE C 1 70 ? 36.313 45.870 -7.375 1.00 14.43 70 ILE C O 1
ATOM 9185 N N . ILE C 1 71 ? 37.335 47.710 -6.534 1.00 14.93 71 ILE C N 1
ATOM 9186 C CA . ILE C 1 71 ? 37.753 47.101 -5.275 1.00 15.28 71 ILE C CA 1
ATOM 9187 C C . ILE C 1 71 ? 37.073 47.784 -4.085 1.00 14.65 71 ILE C C 1
ATOM 9188 O O . ILE C 1 71 ? 37.148 48.998 -3.935 1.00 14.81 71 ILE C O 1
ATOM 9193 N N . THR C 1 72 ? 36.429 46.984 -3.242 1.00 15.11 72 THR C N 1
ATOM 9194 C CA . THR C 1 72 ? 35.817 47.529 -2.030 1.00 15.39 72 THR C CA 1
ATOM 9195 C C . THR C 1 72 ? 36.302 46.760 -0.802 1.00 16.06 72 THR C C 1
ATOM 9196 O O . THR C 1 72 ? 37.060 45.791 -0.916 1.00 16.64 72 THR C O 1
ATOM 9200 N N . THR C 1 73 ? 35.878 47.215 0.374 1.00 16.32 73 THR C N 1
ATOM 9201 C CA . THR C 1 73 ? 36.198 46.531 1.626 1.00 16.91 73 THR C CA 1
ATOM 9202 C C . THR C 1 73 ? 34.998 45.700 2.101 1.00 16.58 73 THR C C 1
ATOM 9203 O O . THR C 1 73 ? 33.834 46.031 1.822 1.00 16.32 73 THR C O 1
ATOM 9207 N N . PHE C 1 74 ? 35.295 44.614 2.807 1.00 16.37 74 PHE C N 1
ATOM 9208 C CA . PHE C 1 74 ? 34.324 43.680 3.345 1.00 16.34 74 PHE C CA 1
ATOM 9209 C C . PHE C 1 74 ? 33.125 44.357 4.022 1.00 15.24 74 PHE C C 1
ATOM 9210 O O . PHE C 1 74 ? 33.297 45.284 4.829 1.00 15.51 74 PHE C O 1
ATOM 9218 N N . GLY C 1 75 ? 31.926 43.895 3.676 1.00 14.71 75 GLY C N 1
ATOM 9219 C CA . GLY C 1 75 ? 30.703 44.362 4.326 1.00 14.56 75 GLY C CA 1
ATOM 9220 C C . GLY C 1 75 ? 30.272 45.733 3.874 1.00 13.91 75 GLY C C 1
ATOM 9221 O O . GLY C 1 75 ? 29.418 45.861 2.979 1.00 14.72 75 GLY C O 1
ATOM 9222 N N . VAL C 1 76 ? 30.864 46.747 4.492 1.00 13.52 76 VAL C N 1
ATOM 9223 C CA . VAL C 1 76 ? 30.438 48.122 4.295 1.00 13.77 76 VAL C CA 1
ATOM 9224 C C . VAL C 1 76 ? 30.710 48.628 2.892 1.00 14.24 76 VAL C C 1
ATOM 9225 O O . VAL C 1 76 ? 29.922 49.407 2.360 1.00 14.29 76 VAL C O 1
ATOM 9229 N N . GLY C 1 77 ? 31.819 48.209 2.281 1.00 14.23 77 GLY C N 1
ATOM 9230 C CA . GLY C 1 77 ? 32.126 48.667 0.930 1.00 14.49 77 GLY C CA 1
ATOM 9231 C C . GLY C 1 77 ? 31.351 47.876 -0.107 1.00 13.78 77 GLY C C 1
ATOM 9232 O O . GLY C 1 77 ? 30.669 48.453 -0.969 1.00 14.92 77 GLY C O 1
ATOM 9233 N N . GLU C 1 78 ? 31.413 46.552 -0.018 1.00 13.81 78 GLU C N 1
ATOM 9234 C CA . GLU C 1 78 ? 30.749 45.708 -1.015 1.00 14.19 78 GLU C CA 1
ATOM 9235 C C . GLU C 1 78 ? 29.227 45.909 -1.048 1.00 13.89 78 GLU C C 1
ATOM 9236 O O . GLU C 1 78 ? 28.633 45.963 -2.128 1.00 13.82 78 GLU C O 1
ATOM 9242 N N . LEU C 1 79 ? 28.588 46.036 0.116 1.00 13.51 79 LEU C N 1
ATOM 9243 C CA . LEU C 1 79 ? 27.131 46.203 0.108 1.00 13.14 79 LEU C CA 1
ATOM 9244 C C . LEU C 1 79 ? 26.708 47.553 -0.452 1.00 12.71 79 LEU C C 1
ATOM 9245 O O . LEU C 1 79 ? 25.651 47.660 -1.078 1.00 12.99 79 LEU C O 1
ATOM 9250 N N . SER C 1 80 ? 27.518 48.586 -0.233 1.00 12.64 80 SER C N 1
ATOM 9251 C CA . SER C 1 80 ? 27.284 49.898 -0.823 1.00 12.98 80 SER C CA 1
ATOM 9252 C C . SER C 1 80 ? 27.284 49.863 -2.362 1.00 12.86 80 SER C C 1
ATOM 9253 O O . SER C 1 80 ? 26.573 50.632 -3.010 1.00 13.52 80 SER C O 1
ATOM 9256 N N . ALA C 1 81 ? 28.069 48.952 -2.934 1.00 13.18 81 ALA C N 1
ATOM 9257 C CA . ALA C 1 81 ? 28.233 48.836 -4.385 1.00 13.50 81 ALA C CA 1
ATOM 9258 C C . ALA C 1 81 ? 27.122 48.048 -5.094 1.00 13.40 81 ALA C C 1
ATOM 9259 O O . ALA C 1 81 ? 27.045 48.066 -6.330 1.00 13.71 81 ALA C O 1
ATOM 9261 N N . LEU C 1 82 ? 26.287 47.322 -4.345 1.00 13.65 82 LEU C N 1
ATOM 9262 C CA . LEU C 1 82 ? 25.451 46.293 -4.992 1.00 14.24 82 LEU C CA 1
ATOM 9263 C C . LEU C 1 82 ? 24.448 46.774 -6.045 1.00 13.65 82 LEU C C 1
ATOM 9264 O O . LEU C 1 82 ? 24.203 46.070 -7.019 1.00 12.68 82 LEU C O 1
ATOM 9269 N N . ASN C 1 83 ? 23.881 47.962 -5.875 1.00 12.96 83 ASN C N 1
ATOM 9270 C CA . ASN C 1 83 ? 22.996 48.474 -6.900 1.00 12.75 83 ASN C CA 1
ATOM 9271 C C . ASN C 1 83 ? 23.733 48.733 -8.220 1.00 12.30 83 ASN C C 1
ATOM 9272 O O . ASN C 1 83 ? 23.156 48.598 -9.312 1.00 12.02 83 ASN C O 1
ATOM 9277 N N . GLY C 1 84 ? 24.995 49.141 -8.112 1.00 12.24 84 GLY C N 1
ATOM 9278 C CA . GLY C 1 84 ? 25.832 49.300 -9.304 1.00 12.13 84 GLY C CA 1
ATOM 9279 C C . GLY C 1 84 ? 26.072 47.962 -9.974 1.00 12.59 84 GLY C C 1
ATOM 9280 O O . GLY C 1 84 ? 25.846 47.795 -11.187 1.00 12.31 84 GLY C O 1
ATOM 9281 N N . ILE C 1 85 ? 26.485 46.986 -9.171 1.00 12.57 85 ILE C N 1
ATOM 9282 C CA . ILE C 1 85 ? 26.740 45.653 -9.700 1.00 13.39 85 ILE C CA 1
ATOM 9283 C C . ILE C 1 85 ? 25.486 45.058 -10.351 1.00 13.35 85 ILE C C 1
ATOM 9284 O O . ILE C 1 85 ? 25.554 44.484 -11.446 1.00 13.70 85 ILE C O 1
ATOM 9289 N N . ALA C 1 86 ? 24.332 45.202 -9.700 1.00 12.85 86 ALA C N 1
ATOM 9290 C CA . ALA C 1 86 ? 23.084 44.659 -10.232 1.00 13.12 86 ALA C CA 1
ATOM 9291 C C . ALA C 1 86 ? 22.744 45.246 -11.610 1.00 12.81 86 ALA C C 1
ATOM 9292 O O . ALA C 1 86 ? 22.290 44.525 -12.516 1.00 13.28 86 ALA C O 1
ATOM 9294 N N . GLY C 1 87 ? 22.981 46.549 -11.780 1.00 12.62 87 GLY C N 1
ATOM 9295 C CA . GLY C 1 87 ? 22.705 47.211 -13.058 1.00 12.15 87 GLY C CA 1
ATOM 9296 C C . GLY C 1 87 ? 23.640 46.715 -14.143 1.00 12.39 87 GLY C C 1
ATOM 9297 O O . GLY C 1 87 ? 23.250 46.610 -15.316 1.00 12.37 87 GLY C O 1
ATOM 9298 N N . SER C 1 88 ? 24.878 46.415 -13.752 1.00 12.96 88 SER C N 1
ATOM 9299 C CA . SER C 1 88 ? 25.844 45.838 -14.694 1.00 13.01 88 SER C CA 1
ATOM 9300 C C . SER C 1 88 ? 25.413 44.426 -15.071 1.00 13.78 88 SER C C 1
ATOM 9301 O O . SER C 1 88 ? 25.535 44.016 -16.225 1.00 13.67 88 SER C O 1
ATOM 9304 N N . TYR C 1 89 ? 24.869 43.683 -14.113 1.00 13.83 89 TYR C N 1
ATOM 9305 C CA . TYR C 1 89 ? 24.347 42.362 -14.448 1.00 13.83 89 TYR C CA 1
ATOM 9306 C C . TYR C 1 89 ? 23.163 42.470 -15.415 1.00 14.14 89 TYR C C 1
ATOM 9307 O O . TYR C 1 89 ? 23.121 41.777 -16.436 1.00 14.81 89 TYR C O 1
ATOM 9316 N N . ALA C 1 90 ? 22.205 43.339 -15.099 1.00 13.55 90 ALA C N 1
ATOM 9317 C CA . ALA C 1 90 ? 21.011 43.474 -15.921 1.00 14.19 90 ALA C CA 1
ATOM 9318 C C . ALA C 1 90 ? 21.371 43.891 -17.348 1.00 14.51 90 ALA C C 1
ATOM 9319 O O . ALA C 1 90 ? 20.774 43.409 -18.305 1.00 14.81 90 ALA C O 1
ATOM 9321 N N . GLU C 1 91 ? 22.336 44.793 -17.475 1.00 14.45 91 GLU C N 1
ATOM 9322 C CA . GLU C 1 91 ? 22.642 45.380 -18.775 1.00 14.44 91 GLU C CA 1
ATOM 9323 C C . GLU C 1 91 ? 23.825 44.733 -19.485 1.00 14.93 91 GLU C C 1
ATOM 9324 O O . GLU C 1 91 ? 24.244 45.219 -20.541 1.00 15.51 91 GLU C O 1
ATOM 9330 N N . HIS C 1 92 ? 24.331 43.632 -18.931 1.00 14.81 92 HIS C N 1
ATOM 9331 C CA . HIS C 1 92 ? 25.421 42.864 -19.568 1.00 15.01 92 HIS C CA 1
ATOM 9332 C C . HIS C 1 92 ? 26.689 43.717 -19.686 1.00 14.80 92 HIS C C 1
ATOM 9333 O O . HIS C 1 92 ? 27.188 43.965 -20.789 1.00 14.48 92 HIS C O 1
ATOM 9340 N N . VAL C 1 93 ? 27.186 44.189 -18.547 1.00 14.28 93 VAL C N 1
ATOM 9341 C CA . VAL C 1 93 ? 28.455 44.924 -18.492 1.00 14.79 93 VAL C CA 1
ATOM 9342 C C . VAL C 1 93 ? 29.465 44.167 -17.631 1.00 14.88 93 VAL C C 1
ATOM 9343 O O . VAL C 1 93 ? 29.167 43.810 -16.490 1.00 15.15 93 VAL C O 1
ATOM 9347 N N . GLY C 1 94 ? 30.652 43.908 -18.182 1.00 14.65 94 GLY C N 1
ATOM 9348 C CA . GLY C 1 94 ? 31.655 43.116 -17.472 1.00 15.03 94 GLY C CA 1
ATOM 9349 C C . GLY C 1 94 ? 32.445 43.904 -16.448 1.00 15.24 94 GLY C C 1
ATOM 9350 O O . GLY C 1 94 ? 33.431 44.565 -16.785 1.00 16.35 94 GLY C O 1
ATOM 9351 N N . VAL C 1 95 ? 32.017 43.814 -15.188 1.00 15.70 95 VAL C N 1
ATOM 9352 C CA . VAL C 1 95 ? 32.668 44.480 -14.062 1.00 15.71 95 VAL C CA 1
ATOM 9353 C C . VAL C 1 95 ? 33.172 43.423 -13.083 1.00 15.28 95 VAL C C 1
ATOM 9354 O O . VAL C 1 95 ? 32.386 42.621 -12.577 1.00 15.59 95 VAL C O 1
ATOM 9358 N N . LEU C 1 96 ? 34.478 43.430 -12.825 1.00 15.00 96 LEU C N 1
ATOM 9359 C CA . LEU C 1 96 ? 35.067 42.556 -11.812 1.00 15.90 96 LEU C CA 1
ATOM 9360 C C . LEU C 1 96 ? 35.034 43.267 -10.458 1.00 15.11 96 LEU C C 1
ATOM 9361 O O . LEU C 1 96 ? 35.676 44.306 -10.283 1.00 15.70 96 LEU C O 1
ATOM 9366 N N . HIS C 1 97 ? 34.271 42.711 -9.515 1.00 15.17 97 HIS C N 1
ATOM 9367 C CA . HIS C 1 97 ? 34.175 43.274 -8.172 1.00 14.89 97 HIS C CA 1
ATOM 9368 C C . HIS C 1 97 ? 35.091 42.481 -7.252 1.00 14.85 97 HIS C C 1
ATOM 9369 O O . HIS C 1 97 ? 34.811 41.333 -6.933 1.00 15.59 97 HIS C O 1
ATOM 9376 N N . VAL C 1 98 ? 36.181 43.110 -6.845 1.00 15.04 98 VAL C N 1
ATOM 9377 C CA . VAL C 1 98 ? 37.130 42.503 -5.919 1.00 16.01 98 VAL C CA 1
ATOM 9378 C C . VAL C 1 98 ? 36.840 43.068 -4.534 1.00 15.82 98 VAL C C 1
ATOM 9379 O O . VAL C 1 98 ? 36.736 44.274 -4.371 1.00 15.48 98 VAL C O 1
ATOM 9383 N N . VAL C 1 99 ? 36.718 42.190 -3.545 1.00 16.26 99 VAL C N 1
ATOM 9384 C CA . VAL C 1 99 ? 36.487 42.612 -2.163 1.00 16.15 99 VAL C CA 1
ATOM 9385 C C . VAL C 1 99 ? 37.656 42.171 -1.282 1.00 16.41 99 VAL C C 1
ATOM 9386 O O . VAL C 1 99 ? 38.001 40.995 -1.268 1.00 17.05 99 VAL C O 1
ATOM 9390 N N . GLY C 1 100 ? 38.251 43.111 -0.554 1.00 17.00 100 GLY C N 1
ATOM 9391 C CA . GLY C 1 100 ? 39.260 42.775 0.456 1.00 17.77 100 GLY C CA 1
ATOM 9392 C C . GLY C 1 100 ? 38.522 42.261 1.679 1.00 18.85 100 GLY C C 1
ATOM 9393 O O . GLY C 1 100 ? 37.675 42.964 2.228 1.00 18.63 100 GLY C O 1
ATOM 9394 N N . VAL C 1 101 ? 38.803 41.025 2.083 1.00 18.72 101 VAL C N 1
ATOM 9395 C CA . VAL C 1 101 ? 38.082 40.396 3.193 1.00 19.25 101 VAL C CA 1
ATOM 9396 C C . VAL C 1 101 ? 39.037 40.061 4.364 1.00 19.80 101 VAL C C 1
ATOM 9397 O O . VAL C 1 101 ? 40.265 40.111 4.201 1.00 19.80 101 VAL C O 1
ATOM 9401 N N . PRO C 1 102 ? 38.481 39.774 5.561 1.00 20.14 102 PRO C N 1
ATOM 9402 C CA . PRO C 1 102 ? 39.350 39.462 6.701 1.00 20.95 102 PRO C CA 1
ATOM 9403 C C . PRO C 1 102 ? 40.284 38.289 6.450 1.00 21.93 102 PRO C C 1
ATOM 9404 O O . PRO C 1 102 ? 39.956 37.373 5.681 1.00 21.67 102 PRO C O 1
ATOM 9408 N N . SER C 1 103 ? 41.438 38.326 7.107 1.00 22.43 103 SER C N 1
ATOM 9409 C CA . SER C 1 103 ? 42.439 37.271 6.976 1.00 23.72 103 SER C CA 1
ATOM 9410 C C . SER C 1 103 ? 41.860 35.893 7.299 1.00 24.10 103 SER C C 1
ATOM 9411 O O . SER C 1 103 ? 40.873 35.759 8.035 1.00 23.89 103 SER C O 1
ATOM 9414 N N . ILE C 1 104 ? 42.482 34.866 6.731 1.00 24.87 104 ILE C N 1
ATOM 9415 C CA . ILE C 1 104 ? 42.054 33.480 6.922 1.00 25.54 104 ILE C CA 1
ATOM 9416 C C . ILE C 1 104 ? 41.969 33.091 8.412 1.00 25.66 104 ILE C C 1
ATOM 9417 O O . ILE C 1 104 ? 41.014 32.429 8.825 1.00 25.86 104 ILE C O 1
ATOM 9422 N N . SER C 1 105 ? 42.954 33.518 9.202 1.00 26.28 105 SER C N 1
ATOM 9423 C CA . SER C 1 105 ? 42.989 33.229 10.644 1.00 27.17 105 SER C CA 1
ATOM 9424 C C . SER C 1 105 ? 41.915 33.994 11.419 1.00 27.41 105 SER C C 1
ATOM 9425 O O . SER C 1 105 ? 41.369 33.486 12.396 1.00 27.80 105 SER C O 1
ATOM 9428 N N . ALA C 1 106 ? 41.616 35.214 10.978 1.00 27.40 106 ALA C N 1
ATOM 9429 C CA . ALA C 1 106 ? 40.535 35.993 11.572 1.00 27.56 106 ALA C CA 1
ATOM 9430 C C . ALA C 1 106 ? 39.186 35.301 11.363 1.00 27.90 106 ALA C C 1
ATOM 9431 O O . ALA C 1 106 ? 38.366 35.239 12.281 1.00 28.14 106 ALA C O 1
ATOM 9433 N N . GLN C 1 107 ? 38.963 34.774 10.159 1.00 28.33 107 GLN C N 1
ATOM 9434 C CA . GLN C 1 107 ? 37.725 34.054 9.842 1.00 28.97 107 GLN C CA 1
ATOM 9435 C C . GLN C 1 107 ? 37.621 32.747 10.620 1.00 29.55 107 GLN C C 1
ATOM 9436 O O . GLN C 1 107 ? 36.549 32.404 11.128 1.00 29.51 107 GLN C O 1
ATOM 9442 N N . ALA C 1 108 ? 38.745 32.031 10.694 1.00 30.20 108 ALA C N 1
ATOM 9443 C CA . ALA C 1 108 ? 38.836 30.751 11.393 1.00 30.62 108 ALA C CA 1
ATOM 9444 C C . ALA C 1 108 ? 38.459 30.894 12.868 1.00 30.97 108 ALA C C 1
ATOM 9445 O O . ALA C 1 108 ? 37.691 30.091 13.396 1.00 31.35 108 ALA C O 1
ATOM 9447 N N . LYS C 1 109 ? 38.993 31.932 13.510 1.00 31.25 109 LYS C N 1
ATOM 9448 C CA . LYS C 1 109 ? 38.702 32.238 14.911 1.00 31.44 109 LYS C CA 1
ATOM 9449 C C . LYS C 1 109 ? 37.328 32.892 15.090 1.00 31.27 109 LYS C C 1
ATOM 9450 O O . LYS C 1 109 ? 36.852 33.045 16.221 1.00 31.61 109 LYS C O 1
ATOM 9456 N N . GLN C 1 110 ? 36.700 33.260 13.972 1.00 30.90 110 GLN C N 1
ATOM 9457 C CA . GLN C 1 110 ? 35.404 33.955 13.959 1.00 30.62 110 GLN C CA 1
ATOM 9458 C C . GLN C 1 110 ? 35.404 35.178 14.883 1.00 29.25 110 GLN C C 1
ATOM 9459 O O . GLN C 1 110 ? 34.489 35.373 15.699 1.00 29.51 110 GLN C O 1
ATOM 9465 N N . LEU C 1 111 ? 36.455 35.984 14.748 1.00 27.36 111 LEU C N 1
ATOM 9466 C CA . LEU C 1 111 ? 36.617 37.208 15.521 1.00 25.74 111 LEU C CA 1
ATOM 9467 C C . LEU C 1 111 ? 35.474 38.173 15.226 1.00 24.65 111 LEU C C 1
ATOM 9468 O O . LEU C 1 111 ? 35.041 38.306 14.074 1.00 24.57 111 LEU C O 1
ATOM 9473 N N . LEU C 1 112 ? 34.983 38.817 16.276 1.00 22.99 112 LEU C N 1
ATOM 9474 C CA . LEU C 1 112 ? 33.878 39.760 16.144 1.00 21.51 112 LEU C CA 1
ATOM 9475 C C . LEU C 1 112 ? 34.424 41.095 15.633 1.00 20.19 112 LEU C C 1
ATOM 9476 O O . LEU C 1 112 ? 34.607 42.059 16.384 1.00 19.32 112 LEU C O 1
ATOM 9481 N N . LEU C 1 113 ? 34.713 41.124 14.335 1.00 19.45 113 LEU C N 1
ATOM 9482 C CA . LEU C 1 113 ? 35.371 42.257 13.717 1.00 19.10 113 LEU C CA 1
ATOM 9483 C C . LEU C 1 113 ? 34.392 43.310 13.234 1.00 18.04 113 LEU C C 1
ATOM 9484 O O . LEU C 1 113 ? 33.228 43.021 12.945 1.00 17.62 113 LEU C O 1
ATOM 9489 N N . HIS C 1 114 ? 34.888 44.532 13.127 1.00 17.65 114 HIS C N 1
ATOM 9490 C CA . HIS C 1 114 ? 34.135 45.592 12.482 1.00 17.81 114 HIS C CA 1
ATOM 9491 C C . HIS C 1 114 ? 33.769 45.159 11.063 1.00 17.82 114 HIS C C 1
ATOM 9492 O O . HIS C 1 114 ? 34.470 44.351 10.436 1.00 18.00 114 HIS C O 1
ATOM 9499 N N . HIS C 1 115 ? 32.663 45.706 10.571 1.00 17.14 115 HIS C N 1
ATOM 9500 C CA . HIS C 1 115 ? 32.119 45.393 9.234 1.00 17.13 115 HIS C CA 1
ATOM 9501 C C . HIS C 1 115 ? 31.523 43.980 9.128 1.00 17.19 115 HIS C C 1
ATOM 9502 O O . HIS C 1 115 ? 31.295 43.488 8.011 1.00 17.70 115 HIS C O 1
ATOM 9509 N N . THR C 1 116 ? 31.292 43.317 10.262 1.00 17.74 116 THR C N 1
ATOM 9510 C CA . THR C 1 116 ? 30.560 42.046 10.265 1.00 17.99 116 THR C CA 1
ATOM 9511 C C . THR C 1 116 ? 29.187 42.270 10.890 1.00 18.46 116 THR C C 1
ATOM 9512 O O . THR C 1 116 ? 28.935 43.319 11.499 1.00 18.56 116 THR C O 1
ATOM 9516 N N . LEU C 1 117 ? 28.302 41.290 10.745 1.00 18.70 117 LEU C N 1
ATOM 9517 C CA . LEU C 1 117 ? 26.978 41.362 11.375 1.00 19.98 117 LEU C CA 1
ATOM 9518 C C . LEU C 1 117 ? 27.026 40.955 12.844 1.00 20.78 117 LEU C C 1
ATOM 9519 O O . LEU C 1 117 ? 25.992 40.935 13.522 1.00 21.87 117 LEU C O 1
ATOM 9524 N N . GLY C 1 118 ? 28.220 40.625 13.324 1.00 20.93 118 GLY C N 1
ATOM 9525 C CA . GLY C 1 118 ? 28.423 40.290 14.730 1.00 21.48 118 GLY C CA 1
ATOM 9526 C C . GLY C 1 118 ? 28.034 38.871 15.099 1.00 21.98 118 GLY C C 1
ATOM 9527 O O . GLY C 1 118 ? 27.973 38.536 16.286 1.00 22.21 118 GLY C O 1
ATOM 9528 N N . ASN C 1 119 ? 27.775 38.048 14.090 1.00 22.09 119 ASN C N 1
ATOM 9529 C CA . ASN C 1 119 ? 27.340 36.667 14.293 1.00 22.61 119 ASN C CA 1
ATOM 9530 C C . ASN C 1 119 ? 28.378 35.637 13.861 1.00 22.86 119 ASN C C 1
ATOM 9531 O O . ASN C 1 119 ? 28.088 34.442 13.841 1.00 23.50 119 ASN C O 1
ATOM 9536 N N . GLY C 1 120 ? 29.575 36.106 13.510 1.00 22.95 120 GLY C N 1
ATOM 9537 C CA . GLY C 1 120 ? 30.676 35.225 13.102 1.00 23.05 120 GLY C CA 1
ATOM 9538 C C . GLY C 1 120 ? 30.603 34.658 11.692 1.00 22.92 120 GLY C C 1
ATOM 9539 O O . GLY C 1 120 ? 31.419 33.806 11.317 1.00 23.17 120 GLY C O 1
ATOM 9540 N N . ASP C 1 121 ? 29.638 35.127 10.906 1.00 22.84 121 ASP C N 1
ATOM 9541 C CA . ASP C 1 121 ? 29.437 34.626 9.545 1.00 22.51 121 ASP C CA 1
ATOM 9542 C C . ASP C 1 121 ? 30.157 35.488 8.506 1.00 22.34 121 ASP C C 1
ATOM 9543 O O . ASP C 1 121 ? 29.737 36.603 8.200 1.00 22.67 121 ASP C O 1
ATOM 9548 N N . PHE C 1 122 ? 31.244 34.961 7.955 1.00 21.53 122 PHE C N 1
ATOM 9549 C CA . PHE C 1 122 ? 32.019 35.695 6.954 1.00 20.87 122 PHE C CA 1
ATOM 9550 C C . PHE C 1 122 ? 31.615 35.394 5.502 1.00 20.36 122 PHE C C 1
ATOM 9551 O O . PHE C 1 122 ? 32.240 35.905 4.563 1.00 21.11 122 PHE C O 1
ATOM 9559 N N . THR C 1 123 ? 30.560 34.596 5.332 1.00 19.64 123 THR C N 1
ATOM 9560 C CA . THR C 1 123 ? 30.102 34.173 4.009 1.00 19.97 123 THR C CA 1
ATOM 9561 C C . THR C 1 123 ? 28.916 34.987 3.497 1.00 19.29 123 THR C C 1
ATOM 9562 O O . THR C 1 123 ? 28.591 34.922 2.317 1.00 18.55 123 THR C O 1
ATOM 9566 N N . VAL C 1 124 ? 28.268 35.740 4.386 1.00 18.62 124 VAL C N 1
ATOM 9567 C CA . VAL C 1 124 ? 26.952 36.312 4.079 1.00 18.20 124 VAL C CA 1
ATOM 9568 C C . VAL C 1 124 ? 26.941 37.283 2.895 1.00 17.38 124 VAL C C 1
ATOM 9569 O O . VAL C 1 124 ? 26.023 37.252 2.081 1.00 17.38 124 VAL C O 1
ATOM 9573 N N . PHE C 1 125 ? 27.962 38.127 2.806 1.00 17.42 125 PHE C N 1
ATOM 9574 C CA . PHE C 1 125 ? 27.991 39.143 1.759 1.00 17.32 125 PHE C CA 1
ATOM 9575 C C . PHE C 1 125 ? 28.313 38.526 0.399 1.00 17.37 125 PHE C C 1
ATOM 9576 O O . PHE C 1 125 ? 27.733 38.898 -0.615 1.00 17.58 125 PHE C O 1
ATOM 9584 N N . HIS C 1 126 ? 29.199 37.531 0.407 1.00 17.79 126 HIS C N 1
ATOM 9585 C CA . HIS C 1 126 ? 29.494 36.714 -0.769 1.00 18.42 126 HIS C CA 1
ATOM 9586 C C . HIS C 1 126 ? 28.194 36.061 -1.286 1.00 18.27 126 HIS C C 1
ATOM 9587 O O . HIS C 1 126 ? 27.882 36.131 -2.480 1.00 18.07 126 HIS C O 1
ATOM 9594 N N . ARG C 1 127 ? 27.431 35.464 -0.375 1.00 18.65 127 ARG C N 1
ATOM 9595 C CA . ARG C 1 127 ? 26.140 34.863 -0.705 1.00 20.00 127 ARG C CA 1
ATOM 9596 C C . ARG C 1 127 ? 25.173 35.860 -1.346 1.00 18.91 127 ARG C C 1
ATOM 9597 O O . ARG C 1 127 ? 24.498 35.544 -2.325 1.00 19.53 127 ARG C O 1
ATOM 9605 N N . MET C 1 128 ? 25.128 37.077 -0.811 1.00 17.92 128 MET C N 1
ATOM 9606 C CA . MET C 1 128 ? 24.274 38.111 -1.383 1.00 17.59 128 MET C CA 1
ATOM 9607 C C . MET C 1 128 ? 24.721 38.486 -2.799 1.00 17.07 128 MET C C 1
ATOM 9608 O O . MET C 1 128 ? 23.895 38.556 -3.712 1.00 16.99 128 MET C O 1
ATOM 9613 N N . SER C 1 129 ? 26.023 38.700 -2.988 1.00 16.83 129 SER C N 1
ATOM 9614 C CA . SER C 1 129 ? 26.539 39.045 -4.323 1.00 17.20 129 SER C CA 1
ATOM 9615 C C . SER C 1 129 ? 26.349 37.956 -5.371 1.00 17.36 129 SER C C 1
ATOM 9616 O O . SER C 1 129 ? 26.273 38.243 -6.563 1.00 17.37 129 SER C O 1
ATOM 9619 N N . ALA C 1 130 ? 26.283 36.700 -4.932 1.00 17.54 130 ALA C N 1
ATOM 9620 C CA . ALA C 1 130 ? 26.161 35.581 -5.871 1.00 18.02 130 ALA C CA 1
ATOM 9621 C C . ALA C 1 130 ? 24.874 35.680 -6.693 1.00 18.17 130 ALA C C 1
ATOM 9622 O O . ALA C 1 130 ? 24.780 35.138 -7.791 1.00 18.94 130 ALA C O 1
ATOM 9624 N N . ASN C 1 131 ? 23.891 36.405 -6.158 1.00 17.40 131 ASN C N 1
ATOM 9625 C CA . ASN C 1 131 ? 22.597 36.581 -6.813 1.00 18.03 131 ASN C CA 1
ATOM 9626 C C . ASN C 1 131 ? 22.656 37.481 -8.036 1.00 17.77 131 ASN C C 1
ATOM 9627 O O . ASN C 1 131 ? 21.743 37.461 -8.867 1.00 18.70 131 ASN C O 1
ATOM 9632 N N . ILE C 1 132 ? 23.708 38.290 -8.123 1.00 17.66 132 ILE C N 1
ATOM 9633 C CA . ILE C 1 132 ? 23.836 39.282 -9.186 1.00 17.28 132 ILE C CA 1
ATOM 9634 C C . ILE C 1 132 ? 25.198 39.195 -9.865 1.00 17.39 132 ILE C C 1
ATOM 9635 O O . ILE C 1 132 ? 25.706 40.174 -10.404 1.00 17.39 132 ILE C O 1
ATOM 9640 N N . SER C 1 133 ? 25.778 38.007 -9.834 1.00 17.57 133 SER C N 1
ATOM 9641 C CA . SER C 1 133 ? 27.070 37.758 -10.459 1.00 17.78 133 SER C CA 1
ATOM 9642 C C . SER C 1 133 ? 26.977 36.556 -11.389 1.00 18.12 133 SER C C 1
ATOM 9643 O O . SER C 1 133 ? 26.213 35.630 -11.136 1.00 18.54 133 SER C O 1
ATOM 9646 N N . GLU C 1 134 ? 27.755 36.577 -12.465 1.00 18.77 134 GLU C N 1
ATOM 9647 C CA . GLU C 1 134 ? 27.851 35.415 -13.348 1.00 19.32 134 GLU C CA 1
ATOM 9648 C C . GLU C 1 134 ? 28.518 34.241 -12.620 1.00 19.68 134 GLU C C 1
ATOM 9649 O O . GLU C 1 134 ? 28.053 33.100 -12.698 1.00 19.92 134 GLU C O 1
ATOM 9655 N N . THR C 1 135 ? 29.599 34.544 -11.910 1.00 19.78 135 THR C N 1
ATOM 9656 C CA . THR C 1 135 ? 30.300 33.587 -11.063 1.00 20.41 135 THR C CA 1
ATOM 9657 C C . THR C 1 135 ? 30.947 34.319 -9.890 1.00 20.58 135 THR C C 1
ATOM 9658 O O . THR C 1 135 ? 31.023 35.558 -9.884 1.00 20.03 135 THR C O 1
ATOM 9662 N N . THR C 1 136 ? 31.409 33.557 -8.900 1.00 20.71 136 THR C N 1
ATOM 9663 C CA . THR C 1 136 ? 32.125 34.111 -7.759 1.00 21.47 136 THR C CA 1
ATOM 9664 C C . THR C 1 136 ? 33.360 33.273 -7.434 1.00 22.03 136 THR C C 1
ATOM 9665 O O . THR C 1 136 ? 33.479 32.124 -7.866 1.00 22.22 136 THR C O 1
ATOM 9669 N N . ALA C 1 137 ? 34.273 33.871 -6.680 1.00 22.77 137 ALA C N 1
ATOM 9670 C CA . ALA C 1 137 ? 35.407 33.162 -6.098 1.00 23.81 137 ALA C CA 1
ATOM 9671 C C . ALA C 1 137 ? 35.745 33.793 -4.762 1.00 24.71 137 ALA C C 1
ATOM 9672 O O . ALA C 1 137 ? 35.867 35.015 -4.656 1.00 25.14 137 ALA C O 1
ATOM 9674 N N . MET C 1 138 ? 35.850 32.959 -3.734 1.00 25.92 138 MET C N 1
ATOM 9675 C CA . MET C 1 138 ? 36.359 33.394 -2.446 1.00 27.26 138 MET C CA 1
ATOM 9676 C C . MET C 1 138 ? 37.679 32.668 -2.230 1.00 28.05 138 MET C C 1
ATOM 9677 O O . MET C 1 138 ? 37.686 31.476 -1.915 1.00 28.41 138 MET C O 1
ATOM 9682 N N . ILE C 1 139 ? 38.784 33.387 -2.412 1.00 29.23 139 ILE C N 1
ATOM 9683 C CA . ILE C 1 139 ? 40.124 32.786 -2.351 1.00 30.27 139 ILE C CA 1
ATOM 9684 C C . ILE C 1 139 ? 40.495 32.335 -0.939 1.00 31.13 139 ILE C C 1
ATOM 9685 O O . ILE C 1 139 ? 40.424 33.112 0.006 1.00 31.00 139 ILE C O 1
ATOM 9690 N N . THR C 1 140 ? 40.893 31.071 -0.814 1.00 32.41 140 THR C N 1
ATOM 9691 C CA . THR C 1 140 ? 41.281 30.504 0.477 1.00 33.51 140 THR C CA 1
ATOM 9692 C C . THR C 1 140 ? 42.676 29.869 0.453 1.00 34.38 140 THR C C 1
ATOM 9693 O O . THR C 1 140 ? 43.287 29.671 1.508 1.00 34.71 140 THR C O 1
ATOM 9697 N N . ASP C 1 141 ? 43.179 29.552 -0.738 1.00 35.02 141 ASP C N 1
ATOM 9698 C CA . ASP C 1 141 ? 44.517 28.970 -0.856 1.00 35.82 141 ASP C CA 1
ATOM 9699 C C . ASP C 1 141 ? 45.362 29.570 -1.983 1.00 35.73 141 ASP C C 1
ATOM 9700 O O . ASP C 1 141 ? 44.896 29.741 -3.117 1.00 36.03 141 ASP C O 1
ATOM 9705 N N . ILE C 1 142 ? 46.613 29.876 -1.650 1.00 35.46 142 ILE C N 1
ATOM 9706 C CA . ILE C 1 142 ? 47.544 30.522 -2.576 1.00 35.27 142 ILE C CA 1
ATOM 9707 C C . ILE C 1 142 ? 47.875 29.655 -3.799 1.00 35.08 142 ILE C C 1
ATOM 9708 O O . ILE C 1 142 ? 48.231 30.179 -4.856 1.00 34.92 142 ILE C O 1
ATOM 9713 N N . ALA C 1 143 ? 47.727 28.337 -3.653 1.00 34.84 143 ALA C N 1
ATOM 9714 C CA . ALA C 1 143 ? 48.077 27.384 -4.711 1.00 34.55 143 ALA C CA 1
ATOM 9715 C C . ALA C 1 143 ? 47.240 27.542 -5.984 1.00 34.41 143 ALA C C 1
ATOM 9716 O O . ALA C 1 143 ? 47.770 27.447 -7.091 1.00 34.74 143 ALA C O 1
ATOM 9718 N N . THR C 1 144 ? 45.939 27.783 -5.823 1.00 33.94 144 THR C N 1
ATOM 9719 C CA . THR C 1 144 ? 45.023 27.901 -6.963 1.00 33.27 144 THR C CA 1
ATOM 9720 C C . THR C 1 144 ? 44.597 29.347 -7.224 1.00 32.46 144 THR C C 1
ATOM 9721 O O . THR C 1 144 ? 43.859 29.621 -8.177 1.00 32.48 144 THR C O 1
ATOM 9725 N N . ALA C 1 145 ? 45.061 30.263 -6.378 1.00 31.59 145 ALA C N 1
ATOM 9726 C CA . ALA C 1 145 ? 44.667 31.674 -6.465 1.00 30.60 145 ALA C CA 1
ATOM 9727 C C . ALA C 1 145 ? 44.893 32.326 -7.846 1.00 29.92 145 ALA C C 1
ATOM 9728 O O . ALA C 1 145 ? 43.972 32.954 -8.373 1.00 29.51 145 ALA C O 1
ATOM 9730 N N . PRO C 1 146 ? 46.104 32.186 -8.437 1.00 29.31 146 PRO C N 1
ATOM 9731 C CA . PRO C 1 146 ? 46.331 32.683 -9.802 1.00 28.65 146 PRO C CA 1
ATOM 9732 C C . PRO C 1 146 ? 45.314 32.186 -10.835 1.00 27.99 146 PRO C C 1
ATOM 9733 O O . PRO C 1 146 ? 44.791 32.988 -11.614 1.00 28.00 146 PRO C O 1
ATOM 9737 N N . ALA C 1 147 ? 45.031 30.883 -10.837 1.00 27.08 147 ALA C N 1
ATOM 9738 C CA . ALA C 1 147 ? 44.059 30.294 -11.764 1.00 26.40 147 ALA C CA 1
ATOM 9739 C C . ALA C 1 147 ? 42.636 30.824 -11.534 1.00 25.58 147 ALA C C 1
ATOM 9740 O O . ALA C 1 147 ? 41.872 31.005 -12.486 1.00 25.26 147 ALA C O 1
ATOM 9742 N N . GLU C 1 148 ? 42.303 31.057 -10.267 1.00 25.00 148 GLU C N 1
ATOM 9743 C CA . GLU C 1 148 ? 40.991 31.595 -9.915 1.00 24.60 148 GLU C CA 1
ATOM 9744 C C . GLU C 1 148 ? 40.832 33.050 -10.353 1.00 23.91 148 GLU C C 1
ATOM 9745 O O . GLU C 1 148 ? 39.774 33.430 -10.862 1.00 24.23 148 GLU C O 1
ATOM 9751 N N . ILE C 1 149 ? 41.878 33.849 -10.166 1.00 23.14 149 ILE C N 1
ATOM 9752 C CA . ILE C 1 149 ? 41.906 35.231 -10.654 1.00 22.42 149 ILE C CA 1
ATOM 9753 C C . ILE C 1 149 ? 41.730 35.266 -12.175 1.00 22.19 149 ILE C C 1
ATOM 9754 O O . ILE C 1 149 ? 40.913 36.027 -12.701 1.00 22.19 149 ILE C O 1
ATOM 9759 N N . ASP C 1 150 ? 42.475 34.417 -12.877 1.00 22.18 150 ASP C N 1
ATOM 9760 C CA . ASP C 1 150 ? 42.353 34.275 -14.329 1.00 21.96 150 ASP C CA 1
ATOM 9761 C C . ASP C 1 150 ? 40.952 33.893 -14.786 1.00 21.58 150 ASP C C 1
ATOM 9762 O O . ASP C 1 150 ? 40.442 34.452 -15.769 1.00 21.78 150 ASP C O 1
ATOM 9767 N N . ARG C 1 151 ? 40.346 32.925 -14.092 1.00 20.90 151 ARG C N 1
ATOM 9768 C CA . ARG C 1 151 ? 38.987 32.478 -14.387 1.00 21.04 151 ARG C CA 1
ATOM 9769 C C . ARG C 1 151 ? 37.981 33.622 -14.215 1.00 20.75 151 ARG C C 1
ATOM 9770 O O . ARG C 1 151 ? 37.118 33.829 -15.065 1.00 20.98 151 ARG C O 1
ATOM 9778 N N . CYS C 1 152 ? 38.106 34.352 -13.112 1.00 21.06 152 CYS C N 1
ATOM 9779 C CA . CYS C 1 152 ? 37.225 35.498 -12.850 1.00 20.54 152 CYS C CA 1
ATOM 9780 C C . CYS C 1 152 ? 37.343 36.580 -13.927 1.00 20.40 152 CYS C C 1
ATOM 9781 O O . CYS C 1 152 ? 36.335 37.092 -14.414 1.00 20.11 152 CYS C O 1
ATOM 9784 N N . ILE C 1 153 ? 38.573 36.909 -14.309 1.00 20.41 153 ILE C N 1
ATOM 9785 C CA . ILE C 1 153 ? 38.821 37.921 -15.335 1.00 20.18 153 ILE C CA 1
ATOM 9786 C C . ILE C 1 153 ? 38.291 37.462 -16.699 1.00 20.16 153 ILE C C 1
ATOM 9787 O O . ILE C 1 153 ? 37.581 38.208 -17.375 1.00 20.42 153 ILE C O 1
ATOM 9792 N N . ARG C 1 154 ? 38.610 36.222 -17.088 1.00 20.52 154 ARG C N 1
ATOM 9793 C CA . ARG C 1 154 ? 38.040 35.648 -18.312 1.00 20.68 154 ARG C CA 1
ATOM 9794 C C . ARG C 1 154 ? 36.511 35.740 -18.336 1.00 20.03 154 ARG C C 1
ATOM 9795 O O . ARG C 1 154 ? 35.930 36.201 -19.314 1.00 19.45 154 ARG C O 1
ATOM 9803 N N . THR C 1 155 ? 35.868 35.281 -17.263 1.00 19.60 155 THR C N 1
ATOM 9804 C CA . THR C 1 155 ? 34.416 35.190 -17.219 1.00 19.79 155 THR C CA 1
ATOM 9805 C C . THR C 1 155 ? 33.791 36.573 -17.345 1.00 18.88 155 THR C C 1
ATOM 9806 O O . THR C 1 155 ? 32.808 36.740 -18.060 1.00 18.88 155 THR C O 1
ATOM 9810 N N . THR C 1 156 ? 34.397 37.550 -16.671 1.00 18.96 156 THR C N 1
ATOM 9811 C CA . THR C 1 156 ? 33.927 38.928 -16.709 1.00 18.93 156 THR C CA 1
ATOM 9812 C C . THR C 1 156 ? 33.879 39.412 -18.154 1.00 19.64 156 THR C C 1
ATOM 9813 O O . THR C 1 156 ? 32.854 39.923 -18.620 1.00 19.72 156 THR C O 1
ATOM 9817 N N . TYR C 1 157 ? 34.983 39.209 -18.873 1.00 20.67 157 TYR C N 1
ATOM 9818 C CA . TYR C 1 157 ? 35.092 39.711 -20.232 1.00 21.59 157 TYR C CA 1
ATOM 9819 C C . TYR C 1 157 ? 34.210 38.979 -21.243 1.00 21.44 157 TYR C C 1
ATOM 9820 O O . TYR C 1 157 ? 33.495 39.610 -22.025 1.00 21.28 157 TYR C O 1
ATOM 9829 N N . VAL C 1 158 ? 34.247 37.654 -21.214 1.00 21.46 158 VAL C N 1
ATOM 9830 C CA . VAL C 1 158 ? 33.529 36.871 -22.223 1.00 21.48 158 VAL C CA 1
ATOM 9831 C C . VAL C 1 158 ? 32.007 36.842 -22.032 1.00 21.15 158 VAL C C 1
ATOM 9832 O O . VAL C 1 158 ? 31.262 36.770 -23.011 1.00 21.62 158 VAL C O 1
ATOM 9836 N N . THR C 1 159 ? 31.545 36.903 -20.789 1.00 20.14 159 THR C N 1
ATOM 9837 C CA . THR C 1 159 ? 30.105 36.886 -20.531 1.00 19.55 159 THR C CA 1
ATOM 9838 C C . THR C 1 159 ? 29.534 38.294 -20.409 1.00 18.78 159 THR C C 1
ATOM 9839 O O . THR C 1 159 ? 28.324 38.472 -20.514 1.00 18.72 159 THR C O 1
ATOM 9843 N N . GLN C 1 160 ? 30.410 39.267 -20.189 1.00 18.64 160 GLN C N 1
ATOM 9844 C CA . GLN C 1 160 ? 30.002 40.657 -19.941 1.00 18.25 160 GLN C CA 1
ATOM 9845 C C . GLN C 1 160 ? 28.932 40.731 -18.846 1.00 17.93 160 GLN C C 1
ATOM 9846 O O . GLN C 1 160 ? 27.849 41.300 -19.026 1.00 17.46 160 GLN C O 1
ATOM 9852 N N . ARG C 1 161 ? 29.247 40.092 -17.725 1.00 18.00 161 ARG C N 1
ATOM 9853 C CA . ARG C 1 161 ? 28.444 40.181 -16.513 1.00 17.89 161 ARG C CA 1
ATOM 9854 C C . ARG C 1 161 ? 29.420 40.346 -15.368 1.00 16.98 161 ARG C C 1
ATOM 9855 O O . ARG C 1 161 ? 30.570 39.912 -15.468 1.00 17.28 161 ARG C O 1
ATOM 9863 N N . PRO C 1 162 ? 28.969 40.939 -14.253 1.00 16.41 162 PRO C N 1
ATOM 9864 C CA . PRO C 1 162 ? 29.865 41.091 -13.117 1.00 16.44 162 PRO C CA 1
ATOM 9865 C C . PRO C 1 162 ? 30.293 39.755 -12.506 1.00 16.30 162 PRO C C 1
ATOM 9866 O O . PRO C 1 162 ? 29.569 38.759 -12.597 1.00 16.33 162 PRO C O 1
ATOM 9870 N N . VAL C 1 163 ? 31.475 39.763 -11.898 1.00 15.95 163 VAL C N 1
ATOM 9871 C CA . VAL C 1 163 ? 32.036 38.591 -11.226 1.00 15.92 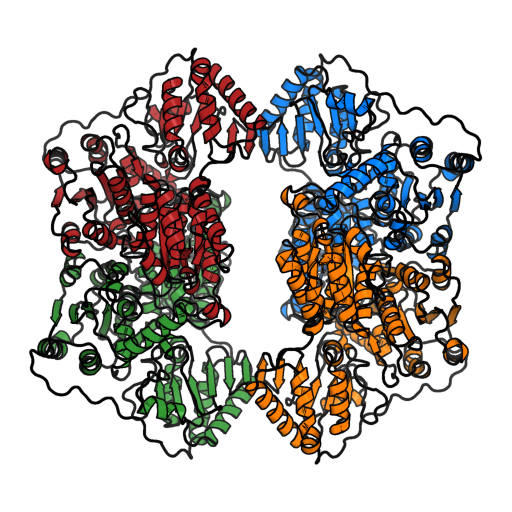163 VAL C CA 1
ATOM 9872 C C . VAL C 1 163 ? 32.543 39.073 -9.875 1.00 16.08 163 VAL C C 1
ATOM 9873 O O . VAL C 1 163 ? 33.062 40.184 -9.761 1.00 16.55 163 VAL C O 1
ATOM 9877 N N . TYR C 1 164 ? 32.383 38.241 -8.854 1.00 16.33 164 TYR C N 1
ATOM 9878 C CA . TYR C 1 164 ? 32.769 38.561 -7.483 1.00 17.04 164 TYR C CA 1
ATOM 9879 C C . TYR C 1 164 ? 34.058 37.822 -7.117 1.00 17.22 164 TYR C C 1
ATOM 9880 O O . TYR C 1 164 ? 34.110 36.606 -7.254 1.00 18.08 164 TYR C O 1
ATOM 9889 N N . LEU C 1 165 ? 35.073 38.534 -6.650 1.00 17.84 165 LEU C N 1
ATOM 9890 C CA . LEU C 1 165 ? 36.329 37.927 -6.223 1.00 18.62 165 LEU C CA 1
ATOM 9891 C C . LEU C 1 165 ? 36.707 38.424 -4.832 1.00 18.67 165 LEU C C 1
ATOM 9892 O O . LEU C 1 165 ? 37.073 39.575 -4.668 1.00 18.77 165 LEU C O 1
ATOM 9897 N N . GLY C 1 166 ? 36.622 37.543 -3.836 1.00 19.20 166 GLY C N 1
ATOM 9898 C CA . GLY C 1 166 ? 37.033 37.887 -2.474 1.00 19.74 166 GLY C CA 1
ATOM 9899 C C . GLY C 1 166 ? 38.486 37.535 -2.197 1.00 20.34 166 GLY C C 1
ATOM 9900 O O . GLY C 1 166 ? 38.923 36.423 -2.493 1.00 20.99 166 GLY C O 1
ATOM 9901 N N . LEU C 1 167 ? 39.224 38.485 -1.630 1.00 20.67 167 LEU C N 1
ATOM 9902 C CA . LEU C 1 167 ? 40.654 38.318 -1.335 1.00 21.28 167 LEU C CA 1
ATOM 9903 C C . LEU C 1 167 ? 40.980 38.600 0.131 1.00 21.57 167 LEU C C 1
ATOM 9904 O O . LEU C 1 167 ? 41.039 39.765 0.536 1.00 21.48 167 LEU C O 1
ATOM 9909 N N . PRO C 1 168 ? 41.208 37.545 0.934 1.00 22.24 168 PRO C N 1
ATOM 9910 C CA . PRO C 1 168 ? 41.657 37.725 2.317 1.00 22.81 168 PRO C CA 1
ATOM 9911 C C . PRO C 1 168 ? 42.938 38.535 2.424 1.00 23.63 168 PRO C C 1
ATOM 9912 O O . PRO C 1 168 ? 43.875 38.336 1.643 1.00 23.90 168 PRO C O 1
ATOM 9916 N N . ALA C 1 169 ? 42.968 39.452 3.386 1.00 24.61 169 ALA C N 1
ATOM 9917 C CA . ALA C 1 169 ? 44.049 40.419 3.522 1.00 25.61 169 ALA C CA 1
ATOM 9918 C C . ALA C 1 169 ? 45.432 39.782 3.618 1.00 26.53 169 ALA C C 1
ATOM 9919 O O . ALA C 1 169 ? 46.393 40.300 3.049 1.00 27.00 169 ALA C O 1
ATOM 9921 N N . ASN C 1 170 ? 45.528 38.664 4.329 1.00 27.19 170 ASN C N 1
ATOM 9922 C CA . ASN C 1 170 ? 46.815 38.005 4.525 1.00 27.79 170 ASN C CA 1
ATOM 9923 C C . ASN C 1 170 ? 47.380 37.404 3.234 1.00 27.96 170 ASN C C 1
ATOM 9924 O O . ASN C 1 170 ? 48.594 37.440 3.019 1.00 28.34 170 ASN C O 1
ATOM 9929 N N . LEU C 1 171 ? 46.501 36.887 2.375 1.00 27.85 171 LEU C N 1
ATOM 9930 C CA . LEU C 1 171 ? 46.914 36.192 1.146 1.00 27.66 171 LEU C CA 1
ATOM 9931 C C . LEU C 1 171 ? 47.457 37.087 0.031 1.00 27.45 171 LEU C C 1
ATOM 9932 O O . LEU C 1 171 ? 48.241 36.627 -0.806 1.00 27.11 171 LEU C O 1
ATOM 9937 N N . VAL C 1 172 ? 47.049 38.353 0.006 1.00 27.00 172 VAL C N 1
ATOM 9938 C CA . VAL C 1 172 ? 47.499 39.264 -1.048 1.00 26.76 172 VAL C CA 1
ATOM 9939 C C . VAL C 1 172 ? 49.019 39.498 -1.016 1.00 27.05 172 VAL C C 1
ATOM 9940 O O . VAL C 1 172 ? 49.605 39.916 -2.016 1.00 26.43 172 VAL C O 1
ATOM 9944 N N . ASP C 1 173 ? 49.642 39.220 0.131 1.00 27.16 173 ASP C N 1
ATOM 9945 C CA . ASP C 1 173 ? 51.085 39.432 0.311 1.00 27.62 173 ASP C CA 1
ATOM 9946 C C . ASP C 1 173 ? 51.934 38.173 0.177 1.00 27.85 173 ASP C C 1
ATOM 9947 O O . ASP C 1 173 ? 53.160 38.232 0.328 1.00 28.09 173 ASP C O 1
ATOM 9952 N N . LEU C 1 174 ? 51.285 37.045 -0.102 1.00 28.07 174 LEU C N 1
ATOM 9953 C CA . LEU C 1 174 ? 51.995 35.793 -0.369 1.00 28.46 174 LEU C CA 1
ATOM 9954 C C . LEU C 1 174 ? 52.408 35.703 -1.834 1.00 28.71 174 LEU C C 1
ATOM 9955 O O . LEU C 1 174 ? 51.704 36.188 -2.727 1.00 28.58 174 LEU C O 1
ATOM 9960 N N . ASN C 1 175 ? 53.550 35.061 -2.069 1.00 29.06 175 ASN C N 1
ATOM 9961 C CA . ASN C 1 175 ? 54.140 34.988 -3.397 1.00 29.37 175 ASN C CA 1
ATOM 9962 C C . ASN C 1 175 ? 53.547 33.903 -4.285 1.00 29.22 175 ASN C C 1
ATOM 9963 O O . ASN C 1 175 ? 53.112 32.850 -3.805 1.00 28.94 175 ASN C O 1
ATOM 9968 N N . VAL C 1 176 ? 53.512 34.201 -5.583 1.00 29.31 176 VAL C N 1
ATOM 9969 C CA . VAL C 1 176 ? 53.126 33.250 -6.626 1.00 29.74 176 VAL C CA 1
ATOM 9970 C C . VAL C 1 176 ? 54.177 33.320 -7.745 1.00 29.79 176 VAL C C 1
ATOM 9971 O O . VAL C 1 176 ? 54.926 34.300 -7.821 1.00 29.97 176 VAL C O 1
ATOM 9975 N N . PRO C 1 177 ? 54.254 32.279 -8.600 1.00 30.13 177 PRO C N 1
ATOM 9976 C CA . PRO C 1 177 ? 55.241 32.287 -9.692 1.00 30.36 177 PRO C CA 1
ATOM 9977 C C . PRO C 1 177 ? 54.958 33.354 -10.750 1.00 30.42 177 PRO C C 1
ATOM 9978 O O . PRO C 1 177 ? 53.904 33.324 -11.399 1.00 30.68 177 PRO C O 1
ATOM 9982 N N . ALA C 1 178 ? 55.901 34.280 -10.916 1.00 30.35 178 ALA C N 1
ATOM 9983 C CA . ALA C 1 178 ? 55.775 35.382 -11.871 1.00 30.47 178 ALA C CA 1
ATOM 9984 C C . ALA C 1 178 ? 55.652 34.917 -13.324 1.00 30.62 178 ALA C C 1
ATOM 9985 O O . ALA C 1 178 ? 55.102 35.634 -14.166 1.00 30.54 178 ALA C O 1
ATOM 9987 N N . LYS C 1 179 ? 56.089 33.701 -13.590 1.00 30.82 179 LYS C N 1
ATOM 9988 C CA . LYS C 1 179 ? 56.088 33.171 -14.919 1.00 30.89 179 LYS C CA 1
ATOM 9989 C C . LYS C 1 179 ? 54.693 32.948 -15.474 1.00 30.34 179 LYS C C 1
ATOM 9990 O O . LYS C 1 179 ? 54.498 32.904 -16.663 1.00 29.89 179 LYS C O 1
ATOM 9996 N N . LEU C 1 180 ? 53.750 32.741 -14.574 1.00 29.82 180 LEU C N 1
ATOM 9997 C CA . LEU C 1 180 ? 52.345 32.530 -14.941 1.00 29.66 180 LEU C CA 1
ATOM 9998 C C . LEU C 1 180 ? 51.781 33.677 -15.778 1.00 29.27 180 LEU C C 1
ATOM 9999 O O . LEU C 1 180 ? 50.882 33.473 -16.591 1.00 29.32 180 LEU C O 1
ATOM 10004 N N . LEU C 1 181 ? 52.328 34.872 -15.575 1.00 28.90 181 LEU C N 1
ATOM 10005 C CA . LEU C 1 181 ? 51.918 36.068 -16.303 1.00 28.75 181 LEU C CA 1
ATOM 10006 C C . LEU C 1 181 ? 52.357 36.054 -17.765 1.00 29.10 181 LEU C C 1
ATOM 10007 O O . LEU C 1 181 ? 51.851 36.829 -18.579 1.00 28.57 181 LEU C O 1
ATOM 10012 N N . GLN C 1 182 ? 53.305 35.175 -18.093 1.00 29.46 182 GLN C N 1
ATOM 10013 C CA . GLN C 1 182 ? 53.850 35.113 -19.450 1.00 30.45 182 GLN C CA 1
ATOM 10014 C C . GLN C 1 182 ? 52.943 34.378 -20.429 1.00 30.32 182 GLN C C 1
ATOM 10015 O O . GLN C 1 182 ? 53.139 34.459 -21.640 1.00 30.91 182 GLN C O 1
ATOM 10021 N N . THR C 1 183 ? 51.959 33.657 -19.893 1.00 30.09 183 THR C N 1
ATOM 10022 C CA . THR C 1 183 ? 50.900 33.069 -20.699 1.00 29.80 183 THR C CA 1
ATOM 10023 C C . THR C 1 183 ? 49.626 33.880 -20.459 1.00 29.48 183 THR C C 1
ATOM 10024 O O . THR C 1 183 ? 49.130 33.935 -19.326 1.00 29.21 183 THR C O 1
ATOM 10028 N N . PRO C 1 184 ? 49.102 34.518 -21.521 1.00 29.12 184 PRO C N 1
ATOM 10029 C CA . PRO C 1 184 ? 47.940 35.404 -21.407 1.00 28.77 184 PRO C CA 1
ATOM 10030 C C . PRO C 1 184 ? 46.694 34.642 -20.994 1.00 28.54 184 PRO C C 1
ATOM 10031 O O . PRO C 1 184 ? 46.618 33.427 -21.183 1.00 28.16 184 PRO C O 1
ATOM 10035 N N . ILE C 1 185 ? 45.730 35.353 -20.416 1.00 28.09 185 ILE C N 1
ATOM 10036 C CA . ILE C 1 185 ? 44.418 34.780 -20.152 1.00 28.20 185 ILE C CA 1
ATOM 10037 C C . ILE C 1 185 ? 43.713 34.547 -21.490 1.00 28.80 185 ILE C C 1
ATOM 10038 O O . ILE C 1 185 ? 43.700 35.429 -22.346 1.00 28.29 185 ILE C O 1
ATOM 10043 N N . ASP C 1 186 ? 43.154 33.352 -21.652 1.00 29.87 186 ASP C N 1
ATOM 10044 C CA . ASP C 1 186 ? 42.406 33.011 -22.857 1.00 31.20 186 ASP C CA 1
ATOM 10045 C C . ASP C 1 186 ? 41.045 33.706 -22.838 1.00 31.62 186 ASP C C 1
ATOM 10046 O O . ASP C 1 186 ? 40.216 33.426 -21.970 1.00 31.83 186 ASP C O 1
ATOM 10051 N N . MET C 1 187 ? 40.844 34.617 -23.788 1.00 31.94 187 MET C N 1
ATOM 10052 C CA . MET C 1 187 ? 39.607 35.376 -23.911 1.00 32.54 187 MET C CA 1
ATOM 10053 C C . MET C 1 187 ? 38.744 34.917 -25.080 1.00 33.00 187 MET C C 1
ATOM 10054 O O . MET C 1 187 ? 37.726 35.542 -25.385 1.00 33.35 187 MET C O 1
ATOM 10059 N N . SER C 1 188 ? 39.148 33.840 -25.744 1.00 33.36 188 SER C N 1
ATOM 10060 C CA . SER C 1 188 ? 38.430 33.395 -26.935 1.00 33.66 188 SER C CA 1
ATOM 10061 C C . SER C 1 188 ? 37.138 32.674 -26.570 1.00 33.55 188 SER C C 1
ATOM 10062 O O . SER C 1 188 ? 37.093 31.906 -25.602 1.00 33.39 188 SER C O 1
ATOM 10065 N N . LEU C 1 189 ? 36.086 32.954 -27.339 1.00 33.30 189 LEU C N 1
ATOM 10066 C CA . LEU C 1 189 ? 34.831 32.220 -27.230 1.00 32.82 189 LEU C CA 1
ATOM 10067 C C . LEU C 1 189 ? 35.035 30.821 -27.790 1.00 32.52 189 LEU C C 1
ATOM 10068 O O . LEU C 1 189 ? 35.851 30.619 -28.695 1.00 32.77 189 LEU C O 1
ATOM 10073 N N . LYS C 1 190 ? 34.306 29.854 -27.244 1.00 31.94 190 LYS C N 1
ATOM 10074 C CA . LYS C 1 190 ? 34.341 28.491 -27.757 1.00 31.47 190 LYS C CA 1
ATOM 10075 C C . LYS C 1 190 ? 33.595 28.442 -29.087 1.00 30.62 190 LYS C C 1
ATOM 10076 O O . LYS C 1 190 ? 32.579 29.120 -29.243 1.00 30.52 190 LYS C O 1
ATOM 10082 N N . PRO C 1 191 ? 34.102 27.654 -30.059 1.00 29.84 191 PRO C N 1
ATOM 10083 C CA . PRO C 1 191 ? 33.397 27.499 -31.333 1.00 28.80 191 PRO C CA 1
ATOM 10084 C C . PRO C 1 191 ? 31.988 26.954 -31.120 1.00 27.58 191 PRO C C 1
ATOM 10085 O O . PRO C 1 191 ? 31.735 26.240 -30.147 1.00 27.68 191 PRO C O 1
ATOM 10089 N N . ASN C 1 192 ? 31.079 27.316 -32.017 1.00 26.18 192 ASN C N 1
ATOM 10090 C CA . ASN C 1 192 ? 29.724 26.787 -32.000 1.00 24.75 192 ASN C CA 1
ATOM 10091 C C . ASN C 1 192 ? 29.693 25.323 -32.401 1.00 24.29 192 ASN C C 1
ATOM 10092 O O . ASN C 1 192 ? 30.578 24.859 -33.127 1.00 25.12 192 ASN C O 1
ATOM 10097 N N . ASP C 1 193 ? 28.673 24.605 -31.934 1.00 23.96 193 ASP C N 1
ATOM 10098 C CA . ASP C 1 193 ? 28.354 23.284 -32.483 1.00 23.53 193 ASP C CA 1
ATOM 10099 C C . ASP C 1 193 ? 28.244 23.416 -33.996 1.00 23.34 193 ASP C C 1
ATOM 10100 O O . ASP C 1 193 ? 27.504 24.263 -34.501 1.00 23.11 193 ASP C O 1
ATOM 10105 N N . ALA C 1 194 ? 28.978 22.574 -34.717 1.00 23.16 194 ALA C N 1
ATOM 10106 C CA . ALA C 1 194 ? 29.107 22.723 -36.162 1.00 23.00 194 ALA C CA 1
ATOM 10107 C C . ALA C 1 194 ? 27.798 22.517 -36.926 1.00 22.81 194 ALA C C 1
ATOM 10108 O O . ALA C 1 194 ? 27.466 23.300 -37.814 1.00 22.72 194 ALA C O 1
ATOM 10110 N N . GLU C 1 195 ? 27.064 21.461 -36.586 1.00 22.57 195 GLU C N 1
ATOM 10111 C CA . GLU C 1 195 ? 25.824 21.149 -37.294 1.00 22.52 195 GLU C CA 1
ATOM 10112 C C . GLU C 1 195 ? 24.728 22.173 -37.016 1.00 21.18 195 GLU C C 1
ATOM 10113 O O . GLU C 1 195 ? 24.013 22.574 -37.936 1.00 20.38 195 GLU C O 1
ATOM 10119 N N . SER C 1 196 ? 24.602 22.588 -35.754 1.00 20.90 196 SER C N 1
ATOM 10120 C CA . SER C 1 196 ? 23.592 23.579 -35.402 1.00 20.44 196 SER C CA 1
ATOM 10121 C C . SER C 1 196 ? 23.888 24.922 -36.071 1.00 19.91 196 SER C C 1
ATOM 10122 O O . SER C 1 196 ? 22.990 25.529 -36.647 1.00 19.52 196 SER C O 1
ATOM 10125 N N . GLU C 1 197 ? 25.149 25.350 -36.025 1.00 19.38 197 GLU C N 1
ATOM 10126 C CA . GLU C 1 197 ? 25.555 26.599 -36.667 1.00 19.73 197 GLU C CA 1
ATOM 10127 C C . GLU C 1 197 ? 25.281 26.561 -38.171 1.00 19.66 197 GLU C C 1
ATOM 10128 O O . GLU C 1 197 ? 24.777 27.534 -38.739 1.00 19.79 197 GLU C O 1
ATOM 10134 N N . LYS C 1 198 ? 25.606 25.437 -38.811 1.00 19.34 198 LYS C N 1
ATOM 10135 C CA . LYS C 1 198 ? 25.387 25.286 -40.248 1.00 19.35 198 LYS C CA 1
ATOM 10136 C C . LYS C 1 198 ? 23.905 25.387 -40.603 1.00 18.39 198 LYS C C 1
ATOM 10137 O O . LYS C 1 198 ? 23.534 26.040 -41.586 1.00 18.63 198 LYS C O 1
ATOM 10143 N N . GLU C 1 199 ? 23.053 24.739 -39.807 1.00 17.43 199 GLU C N 1
ATOM 10144 C CA . GLU C 1 199 ? 21.622 24.817 -40.057 1.00 17.07 199 GLU C CA 1
ATOM 10145 C C . GLU C 1 199 ? 21.141 26.274 -39.937 1.00 16.28 199 GLU C C 1
ATOM 10146 O O . GLU C 1 199 ? 20.383 26.751 -40.776 1.00 16.74 199 GLU C O 1
ATOM 10152 N N . VAL C 1 200 ? 21.595 26.967 -38.893 1.00 16.42 200 VAL C N 1
ATOM 10153 C CA . VAL C 1 200 ? 21.237 28.378 -38.677 1.00 16.47 200 VAL C CA 1
ATOM 10154 C C . VAL C 1 200 ? 21.639 29.245 -39.875 1.00 16.66 200 VAL C C 1
ATOM 10155 O O . VAL C 1 200 ? 20.809 29.965 -40.435 1.00 16.58 200 VAL C O 1
ATOM 10159 N N . ILE C 1 201 ? 22.896 29.138 -40.283 1.00 17.48 201 ILE C N 1
ATOM 10160 C CA . ILE C 1 201 ? 23.396 29.944 -41.394 1.00 18.07 201 ILE C CA 1
ATOM 10161 C C . ILE C 1 201 ? 22.650 29.636 -42.693 1.00 18.13 201 ILE C C 1
ATOM 10162 O O . ILE C 1 201 ? 22.196 30.548 -43.396 1.00 17.99 201 ILE C O 1
ATOM 10167 N N . ASP C 1 202 ? 22.500 28.345 -42.996 1.00 18.44 202 ASP C N 1
ATOM 10168 C CA . ASP C 1 202 ? 21.772 27.937 -44.196 1.00 19.22 202 ASP C CA 1
ATOM 10169 C C . ASP C 1 202 ? 20.345 28.461 -44.220 1.00 18.74 202 ASP C C 1
ATOM 10170 O O . ASP C 1 202 ? 19.876 28.923 -45.256 1.00 18.57 202 ASP C O 1
ATOM 10175 N N . THR C 1 203 ? 19.655 28.407 -43.101 1.00 18.43 203 THR C N 1
ATOM 10176 C CA . THR C 1 203 ? 18.287 28.867 -43.040 1.00 18.89 203 THR C CA 1
ATOM 10177 C C . THR C 1 203 ? 18.174 30.386 -43.220 1.00 18.11 203 THR C C 1
ATOM 10178 O O . THR C 1 203 ? 17.289 30.867 -43.856 1.00 18.06 203 THR C O 1
ATOM 10182 N N . ILE C 1 204 ? 19.066 31.099 -42.579 1.00 18.11 204 ILE C N 1
ATOM 10183 C CA . ILE C 1 204 ? 19.102 32.565 -42.700 1.00 17.44 204 ILE C CA 1
ATOM 10184 C C . ILE C 1 204 ? 19.370 32.986 -44.148 1.00 18.40 204 ILE C C 1
ATOM 10185 O O . ILE C 1 204 ? 18.685 33.867 -44.674 1.00 17.96 204 ILE C O 1
ATOM 10190 N N . LEU C 1 205 ? 20.347 32.341 -44.789 1.00 18.98 205 LEU C N 1
ATOM 10191 C CA . LEU C 1 205 ? 20.666 32.650 -46.187 1.00 19.99 205 LEU C CA 1
ATOM 10192 C C . LEU C 1 205 ? 19.463 32.446 -47.105 1.00 20.59 205 LEU C C 1
ATOM 10193 O O . LEU C 1 205 ? 19.201 33.279 -47.969 1.00 21.03 205 LEU C O 1
ATOM 10198 N N . VAL C 1 206 ? 18.724 31.349 -46.922 1.00 21.65 206 VAL C N 1
ATOM 10199 C CA . VAL C 1 206 ? 17.516 31.140 -47.739 1.00 22.67 206 VAL C CA 1
ATOM 10200 C C . VAL C 1 206 ? 16.389 32.136 -47.473 1.00 22.36 206 VAL C C 1
ATOM 10201 O O . VAL C 1 206 ? 15.674 32.505 -48.402 1.00 22.73 206 VAL C O 1
ATOM 10205 N N . LEU C 1 207 ? 16.234 32.576 -46.222 1.00 22.20 207 LEU C N 1
ATOM 10206 C CA . LEU C 1 207 ? 15.254 33.618 -45.900 1.00 22.38 207 LEU C CA 1
ATOM 10207 C C . LEU C 1 207 ? 15.634 34.937 -46.576 1.00 22.71 207 LEU C C 1
ATOM 10208 O O . LEU C 1 207 ? 14.776 35.627 -47.131 1.00 22.31 207 LEU C O 1
ATOM 10213 N N . ASP C 1 208 ? 16.871 35.271 -46.484 1.00 23.47 208 ASP C N 1
ATOM 10214 C CA . ASP C 1 208 ? 17.393 36.369 -47.219 1.00 25.26 208 ASP C CA 1
ATOM 10215 C C . ASP C 1 208 ? 17.079 36.427 -48.685 1.00 25.66 208 ASP C C 1
ATOM 10216 O O . ASP C 1 208 ? 16.650 37.414 -49.171 1.00 25.59 208 ASP C O 1
ATOM 10221 N N . LYS C 1 209 ? 17.364 35.320 -49.361 1.00 26.35 209 LYS C N 1
ATOM 10222 C CA . LYS C 1 209 ? 17.101 35.175 -50.793 1.00 27.52 209 LYS C CA 1
ATOM 10223 C C . LYS C 1 209 ? 15.645 35.450 -51.148 1.00 27.56 209 LYS C C 1
ATOM 10224 O O . LYS C 1 209 ? 15.354 35.996 -52.211 1.00 27.92 209 LYS C O 1
ATOM 10230 N N . ASP C 1 210 ? 14.732 35.077 -50.257 1.00 27.69 210 ASP C N 1
ATOM 10231 C CA . ASP C 1 210 ? 13.307 35.225 -50.513 1.00 28.24 210 ASP C CA 1
ATOM 10232 C C . ASP C 1 210 ? 12.726 36.600 -50.182 1.00 27.58 210 ASP C C 1
ATOM 10233 O O . ASP C 1 210 ? 11.688 36.982 -50.727 1.00 28.09 210 ASP C O 1
ATOM 10238 N N . ALA C 1 211 ? 13.394 37.346 -49.304 1.00 26.84 211 ALA C N 1
ATOM 10239 C CA . ALA C 1 211 ? 12.839 38.597 -48.775 1.00 25.93 211 ALA C CA 1
ATOM 10240 C C . ALA C 1 211 ? 12.850 39.763 -49.765 1.00 25.26 211 ALA C C 1
ATOM 10241 O O . ALA C 1 211 ? 13.861 40.031 -50.415 1.00 25.55 211 ALA C O 1
ATOM 10243 N N . LYS C 1 212 ? 11.715 40.456 -49.846 1.00 24.68 212 LYS C N 1
ATOM 10244 C CA . LYS C 1 212 ? 11.552 41.630 -50.699 1.00 24.31 212 LYS C CA 1
ATOM 10245 C C . LYS C 1 212 ? 11.700 42.934 -49.917 1.00 23.37 212 LYS C C 1
ATOM 10246 O O . LYS C 1 212 ? 12.060 43.967 -50.477 1.00 23.59 212 LYS C O 1
ATOM 10252 N N . ASN C 1 213 ? 11.408 42.882 -48.622 1.00 21.86 213 ASN C N 1
ATOM 10253 C CA . ASN C 1 213 ? 11.544 44.051 -47.761 1.00 21.09 213 ASN C CA 1
ATOM 10254 C C . ASN C 1 213 ? 12.168 43.649 -46.423 1.00 19.89 213 ASN C C 1
ATOM 10255 O O . ASN C 1 213 ? 11.528 43.766 -45.380 1.00 19.62 213 ASN C O 1
ATOM 10260 N N . PRO C 1 214 ? 13.417 43.151 -46.458 1.00 19.28 214 PRO C N 1
ATOM 10261 C CA . PRO C 1 214 ? 14.083 42.800 -45.206 1.00 18.79 214 PRO C CA 1
ATOM 10262 C C . PRO C 1 214 ? 14.579 44.047 -44.474 1.00 18.35 214 PRO C C 1
ATOM 10263 O O . PRO C 1 214 ? 14.958 45.035 -45.115 1.00 18.43 214 PRO C O 1
ATOM 10267 N N . VAL C 1 215 ? 14.603 43.993 -43.145 1.00 16.72 215 VAL C N 1
ATOM 10268 C CA . VAL C 1 215 ? 15.170 45.087 -42.337 1.00 16.57 215 VAL C CA 1
ATOM 10269 C C . VAL C 1 215 ? 16.079 44.551 -41.231 1.00 15.97 215 VAL C C 1
ATOM 10270 O O . VAL C 1 215 ? 15.905 43.419 -40.758 1.00 16.28 215 VAL C O 1
ATOM 10274 N N . ILE C 1 216 ? 17.054 45.357 -40.830 1.00 15.17 216 ILE C N 1
ATOM 10275 C CA . ILE C 1 216 ? 17.948 45.036 -39.728 1.00 14.97 216 ILE C CA 1
ATOM 10276 C C . ILE C 1 216 ? 17.566 45.919 -38.542 1.00 15.15 216 ILE C C 1
ATOM 10277 O O . ILE C 1 216 ? 17.341 47.115 -38.707 1.00 15.40 216 ILE C O 1
ATOM 10282 N N . LEU C 1 217 ? 17.462 45.318 -37.362 1.00 14.87 217 LEU C N 1
ATOM 10283 C CA . LEU C 1 217 ? 17.165 46.055 -36.130 1.00 14.91 217 LEU C CA 1
ATOM 10284 C C . LEU C 1 217 ? 18.226 45.771 -35.071 1.00 15.12 217 LEU C C 1
ATOM 10285 O O . LEU C 1 217 ? 18.307 44.646 -34.543 1.00 15.73 217 LEU C O 1
ATOM 10290 N N . ALA C 1 218 ? 19.034 46.777 -34.755 1.00 14.54 218 ALA C N 1
ATOM 10291 C CA . ALA C 1 218 ? 20.117 46.634 -33.778 1.00 14.71 218 ALA C CA 1
ATOM 10292 C C . ALA C 1 218 ? 19.637 47.056 -32.393 1.00 14.86 218 ALA C C 1
ATOM 10293 O O . ALA C 1 218 ? 19.088 48.140 -32.223 1.00 15.42 218 ALA C O 1
ATOM 10295 N N . ASP C 1 219 ? 19.848 46.188 -31.409 1.00 14.30 219 ASP C N 1
ATOM 10296 C CA . ASP C 1 219 ? 19.392 46.421 -30.034 1.00 15.08 219 ASP C CA 1
ATOM 10297 C C . ASP C 1 219 ? 20.589 46.314 -29.069 1.00 14.72 219 ASP C C 1
ATOM 10298 O O . ASP C 1 219 ? 21.742 46.203 -29.487 1.00 14.56 219 ASP C O 1
ATOM 10303 N N . ALA C 1 220 ? 20.295 46.352 -27.771 1.00 15.42 220 ALA C N 1
ATOM 10304 C CA . ALA C 1 220 ? 21.301 46.441 -26.712 1.00 15.91 220 ALA C CA 1
ATOM 10305 C C . ALA C 1 220 ? 22.472 45.470 -26.847 1.00 16.04 220 ALA C C 1
ATOM 10306 O O . ALA C 1 220 ? 23.626 45.848 -26.680 1.00 15.90 220 ALA C O 1
ATOM 10308 N N . CYS C 1 221 ? 22.192 44.209 -27.156 1.00 16.24 221 CYS C N 1
ATOM 10309 C CA . CYS C 1 221 ? 23.279 43.233 -27.149 1.00 16.71 221 CYS C CA 1
ATOM 10310 C C . CYS C 1 221 ? 24.168 43.297 -28.379 1.00 16.59 221 CYS C C 1
ATOM 10311 O O . CYS C 1 221 ? 25.247 42.705 -28.383 1.00 16.55 221 CYS C O 1
ATOM 10314 N N . CYS C 1 222 ? 23.745 44.046 -29.402 1.00 16.58 222 CYS C N 1
ATOM 10315 C CA . CYS C 1 222 ? 24.634 44.341 -30.523 1.00 16.98 222 CYS C CA 1
ATOM 10316 C C . CYS C 1 222 ? 25.903 45.014 -29.984 1.00 17.08 222 CYS C C 1
ATOM 10317 O O . CYS C 1 222 ? 27.017 44.637 -30.329 1.00 17.60 222 CYS C O 1
ATOM 10320 N N . SER C 1 223 ? 25.708 45.977 -29.090 1.00 17.65 223 SER C N 1
ATOM 10321 C CA . SER C 1 223 ? 26.782 46.690 -28.426 1.00 18.42 223 SER C CA 1
ATOM 10322 C C . SER C 1 223 ? 27.418 45.884 -27.283 1.00 18.18 223 SER C C 1
ATOM 10323 O O . SER C 1 223 ? 28.649 45.757 -27.205 1.00 18.73 223 SER C O 1
ATOM 10326 N N . ARG C 1 224 ? 26.592 45.345 -26.389 1.00 17.82 224 ARG C N 1
ATOM 10327 C CA . ARG C 1 224 ? 27.129 44.738 -25.168 1.00 18.20 224 ARG C CA 1
ATOM 10328 C C . ARG C 1 224 ? 27.947 43.475 -25.442 1.00 18.62 224 ARG C C 1
ATOM 10329 O O . ARG C 1 224 ? 28.918 43.183 -24.730 1.00 18.75 224 ARG C O 1
ATOM 10337 N N . HIS C 1 225 ? 27.571 42.746 -26.488 1.00 18.84 225 HIS C N 1
ATOM 10338 C CA . HIS C 1 225 ? 28.268 41.507 -26.846 1.00 19.45 225 HIS C CA 1
ATOM 10339 C C . HIS C 1 225 ? 29.112 41.616 -28.121 1.00 20.45 225 HIS C C 1
ATOM 10340 O O . HIS C 1 225 ? 29.351 40.623 -28.828 1.00 21.51 225 HIS C O 1
ATOM 10347 N N . ASP C 1 226 ? 29.566 42.841 -28.385 1.00 21.24 226 ASP C N 1
ATOM 10348 C CA . ASP C 1 226 ? 30.679 43.112 -29.302 1.00 22.13 226 ASP C CA 1
ATOM 10349 C C . ASP C 1 226 ? 30.461 42.608 -30.729 1.00 21.19 226 ASP C C 1
ATOM 10350 O O . ASP C 1 226 ? 31.333 41.944 -31.293 1.00 21.95 226 ASP C O 1
ATOM 10355 N N . VAL C 1 227 ? 29.308 42.918 -31.322 1.00 19.37 227 VAL C N 1
ATOM 10356 C CA . VAL C 1 227 ? 29.118 42.610 -32.750 1.00 18.63 227 VAL C CA 1
ATOM 10357 C C . VAL C 1 227 ? 28.840 43.839 -33.623 1.00 18.58 227 VAL C C 1
ATOM 10358 O O . VAL C 1 227 ? 28.273 43.730 -34.701 1.00 18.13 227 VAL C O 1
ATOM 10362 N N . LYS C 1 228 ? 29.278 45.009 -33.162 1.00 18.03 228 LYS C N 1
ATOM 10363 C CA . LYS C 1 228 ? 29.068 46.244 -33.908 1.00 18.13 228 LYS C CA 1
ATOM 10364 C C . LYS C 1 228 ? 29.761 46.216 -35.270 1.00 17.65 228 LYS C C 1
ATOM 10365 O O . LYS C 1 228 ? 29.197 46.664 -36.266 1.00 17.14 228 LYS C O 1
ATOM 10371 N N . ALA C 1 229 ? 30.976 45.677 -35.313 1.00 17.79 229 ALA C N 1
ATOM 10372 C CA . ALA C 1 229 ? 31.725 45.628 -36.565 1.00 18.21 229 ALA C CA 1
ATOM 10373 C C . ALA C 1 229 ? 31.037 44.709 -37.574 1.00 18.41 229 ALA C C 1
ATOM 10374 O O . ALA C 1 229 ? 30.886 45.046 -38.761 1.00 18.58 229 ALA C O 1
ATOM 10376 N N . GLU C 1 230 ? 30.600 43.566 -37.107 1.00 18.38 230 GLU C N 1
ATOM 10377 C CA . GLU C 1 230 ? 29.885 42.652 -37.976 1.00 18.49 230 GLU C CA 1
ATOM 10378 C C . GLU C 1 230 ? 28.575 43.208 -38.507 1.00 18.64 230 GLU C C 1
ATOM 10379 O O . GLU C 1 230 ? 28.218 42.992 -39.603 1.00 18.14 230 GLU C O 1
ATOM 10385 N N . THR C 1 231 ? 27.853 43.900 -37.647 1.00 18.25 231 THR C N 1
ATOM 10386 C CA . THR C 1 231 ? 26.591 44.457 -38.022 1.00 18.29 231 THR C CA 1
ATOM 10387 C C . THR C 1 231 ? 26.772 45.560 -39.078 1.00 18.27 231 THR C C 1
ATOM 10388 O O . THR C 1 231 ? 26.029 45.690 -39.971 1.00 17.91 231 THR C O 1
ATOM 10392 N N . LYS C 1 232 ? 27.829 46.319 -38.906 1.00 18.43 232 LYS C N 1
ATOM 10393 C CA . LYS C 1 232 ? 28.186 47.332 -39.886 1.00 19.99 232 LYS C CA 1
ATOM 10394 C C . LYS C 1 232 ? 28.422 46.726 -41.264 1.00 19.39 232 LYS C C 1
ATOM 10395 O O . LYS C 1 232 ? 27.931 47.194 -42.216 1.00 18.96 232 LYS C O 1
ATOM 10401 N N . LYS C 1 233 ? 29.178 45.652 -41.306 1.00 19.67 233 LYS C N 1
ATOM 10402 C CA . LYS C 1 233 ? 29.435 44.933 -42.520 1.00 20.73 233 LYS C CA 1
ATOM 10403 C C . LYS C 1 233 ? 28.190 44.310 -43.085 1.00 20.36 233 LYS C C 1
ATOM 10404 O O . LYS C 1 233 ? 27.981 44.348 -44.248 1.00 20.36 233 LYS C O 1
ATOM 10410 N N . LEU C 1 234 ? 27.351 43.772 -42.216 1.00 19.67 234 LEU C N 1
ATOM 10411 C CA . LEU C 1 234 ? 26.082 43.256 -42.612 1.00 19.82 234 LEU C CA 1
ATOM 10412 C C . LEU C 1 234 ? 25.239 44.293 -43.336 1.00 19.61 234 LEU C C 1
ATOM 10413 O O . LEU C 1 234 ? 24.666 44.052 -44.336 1.00 19.21 234 LEU C O 1
ATOM 10418 N N . ILE C 1 235 ? 25.192 45.474 -42.762 1.00 19.36 235 ILE C N 1
ATOM 10419 C CA . ILE C 1 235 ? 24.509 46.580 -43.390 1.00 19.75 235 ILE C CA 1
ATOM 10420 C C . ILE C 1 235 ? 25.124 46.953 -44.727 1.00 19.98 235 ILE C C 1
ATOM 10421 O O . ILE C 1 235 ? 24.428 47.132 -45.647 1.00 19.48 235 ILE C O 1
ATOM 10426 N N . ASP C 1 236 ? 26.429 47.038 -44.796 1.00 20.84 236 ASP C N 1
ATOM 10427 C CA . ASP C 1 236 ? 27.097 47.371 -46.033 1.00 22.33 236 ASP C CA 1
ATOM 10428 C C . ASP C 1 236 ? 26.871 46.365 -47.151 1.00 22.67 236 ASP C C 1
ATOM 10429 O O . ASP C 1 236 ? 26.570 46.736 -48.235 1.00 23.22 236 ASP C O 1
ATOM 10434 N N . LEU C 1 237 ? 26.959 45.089 -46.828 1.00 22.78 237 LEU C N 1
ATOM 10435 C CA . LEU C 1 237 ? 26.875 44.037 -47.821 1.00 22.67 237 LEU C CA 1
ATOM 10436 C C . LEU C 1 237 ? 25.481 43.802 -48.320 1.00 22.70 237 LEU C C 1
ATOM 10437 O O . LEU C 1 237 ? 25.280 43.403 -49.430 1.00 23.74 237 LEU C O 1
ATOM 10442 N N . THR C 1 238 ? 24.504 44.036 -47.468 1.00 22.30 238 THR C N 1
ATOM 10443 C CA . THR C 1 238 ? 23.141 43.778 -47.801 1.00 21.91 238 THR C CA 1
ATOM 10444 C C . THR C 1 238 ? 22.433 45.001 -48.405 1.00 21.56 238 THR C C 1
ATOM 10445 O O . THR C 1 238 ? 21.556 44.874 -49.192 1.00 21.07 238 THR C O 1
ATOM 10449 N N . GLN C 1 239 ? 22.828 46.182 -47.965 1.00 20.05 239 GLN C N 1
ATOM 10450 C CA . GLN C 1 239 ? 22.061 47.379 -48.211 1.00 19.60 239 GLN C CA 1
ATOM 10451 C C . GLN C 1 239 ? 20.632 47.359 -47.686 1.00 18.64 239 GLN C C 1
ATOM 10452 O O . GLN C 1 239 ? 19.830 48.105 -48.103 1.00 17.87 239 GLN C O 1
ATOM 10458 N N . PHE C 1 240 ? 20.354 46.504 -46.704 1.00 17.77 240 PHE C N 1
ATOM 10459 C CA . PHE C 1 240 ? 19.041 46.507 -46.067 1.00 17.22 240 PHE C CA 1
ATOM 10460 C C . PHE C 1 240 ? 18.904 47.732 -45.163 1.00 16.96 240 PHE C C 1
ATOM 10461 O O . PHE C 1 240 ? 19.891 48.159 -44.564 1.00 16.84 240 PHE C O 1
ATOM 10469 N N . PRO C 1 241 ? 17.683 48.287 -45.075 1.00 16.78 241 PRO C N 1
ATOM 10470 C CA . PRO C 1 241 ? 17.424 49.365 -44.102 1.00 16.30 241 PRO C CA 1
ATOM 10471 C C . PRO C 1 241 ? 17.790 48.901 -42.694 1.00 15.60 241 PRO C C 1
ATOM 10472 O O . PRO C 1 241 ? 17.507 47.753 -42.322 1.00 15.70 241 PRO C O 1
ATOM 10476 N N . ALA C 1 242 ? 18.428 49.781 -41.924 1.00 15.36 242 ALA C N 1
ATOM 10477 C CA . ALA C 1 242 ? 18.896 49.440 -40.587 1.00 14.98 242 ALA C CA 1
ATOM 10478 C C . ALA C 1 242 ? 18.336 50.420 -39.570 1.00 14.53 242 ALA C C 1
ATOM 10479 O O . ALA C 1 242 ? 18.433 51.630 -39.749 1.00 15.22 242 ALA C O 1
ATOM 10481 N N . PHE C 1 243 ? 17.763 49.884 -38.496 1.00 13.62 243 PHE C N 1
ATOM 10482 C CA . PHE C 1 243 ? 17.134 50.669 -37.448 1.00 13.76 243 PHE C CA 1
ATOM 10483 C C . PHE C 1 243 ? 17.771 50.303 -36.127 1.00 13.47 243 PHE C C 1
ATOM 10484 O O . PHE C 1 243 ? 18.423 49.259 -36.002 1.00 14.00 243 PHE C O 1
ATOM 10492 N N . VAL C 1 244 ? 17.576 51.160 -35.131 1.00 13.34 244 VAL C N 1
ATOM 10493 C CA . VAL C 1 244 ? 18.153 50.941 -33.811 1.00 13.76 244 VAL C CA 1
ATOM 10494 C C . VAL C 1 244 ? 17.080 51.134 -32.736 1.00 13.73 244 VAL C C 1
ATOM 10495 O O . VAL C 1 244 ? 16.092 51.831 -32.955 1.00 14.28 244 VAL C O 1
ATOM 10499 N N . THR C 1 245 ? 17.264 50.478 -31.595 1.00 14.03 245 THR C N 1
ATOM 10500 C CA . THR C 1 245 ? 16.383 50.665 -30.441 1.00 14.01 245 THR C CA 1
ATOM 10501 C C . THR C 1 245 ? 16.993 51.720 -29.514 1.00 14.31 245 THR C C 1
ATOM 10502 O O . THR C 1 245 ? 18.176 52.047 -29.630 1.00 14.28 245 THR C O 1
ATOM 10506 N N . PRO C 1 246 ? 16.197 52.245 -28.567 1.00 14.23 246 PRO C N 1
ATOM 10507 C CA . PRO C 1 246 ? 16.777 53.153 -27.568 1.00 14.70 246 PRO C CA 1
ATOM 10508 C C . PRO C 1 246 ? 17.994 52.581 -26.847 1.00 15.04 246 PRO C C 1
ATOM 10509 O O . PRO C 1 246 ? 19.017 53.260 -26.697 1.00 15.06 246 PRO C O 1
ATOM 10513 N N . MET C 1 247 ? 17.904 51.325 -26.418 1.00 15.68 247 MET C N 1
ATOM 10514 C CA . MET C 1 247 ? 18.977 50.742 -25.644 1.00 17.65 247 MET C CA 1
ATOM 10515 C C . MET C 1 247 ? 20.197 50.449 -26.505 1.00 17.27 247 MET C C 1
ATOM 10516 O O . MET C 1 247 ? 21.331 50.425 -26.006 1.00 18.63 247 MET C O 1
ATOM 10521 N N . GLY C 1 248 ? 19.966 50.260 -27.802 1.00 16.84 248 GLY C N 1
ATOM 10522 C CA . GLY C 1 248 ? 21.052 49.995 -28.744 1.00 16.21 248 GLY C CA 1
ATOM 10523 C C . GLY C 1 248 ? 21.631 51.228 -29.416 1.00 15.91 248 GLY C C 1
ATOM 10524 O O . GLY C 1 248 ? 22.586 51.123 -30.184 1.00 15.71 248 GLY C O 1
ATOM 10525 N N . LYS C 1 249 ? 21.070 52.401 -29.136 1.00 15.24 249 LYS C N 1
ATOM 10526 C CA . LYS C 1 249 ? 21.450 53.610 -29.875 1.00 14.73 249 LYS C CA 1
ATOM 10527 C C . LYS C 1 249 ? 22.946 53.878 -29.811 1.00 14.33 249 LYS C C 1
ATOM 10528 O O . LYS C 1 249 ? 23.543 53.844 -28.736 1.00 15.15 249 LYS C O 1
ATOM 10534 N N . GLY C 1 250 ? 23.541 54.149 -30.974 1.00 15.05 250 GLY C N 1
ATOM 10535 C CA . GLY C 1 250 ? 24.995 54.300 -31.089 1.00 15.67 250 GLY C CA 1
ATOM 10536 C C . GLY C 1 250 ? 25.678 53.060 -31.646 1.00 16.30 250 GLY C C 1
ATOM 10537 O O . GLY C 1 250 ? 26.800 53.145 -32.142 1.00 17.23 250 GLY C O 1
ATOM 10538 N N . SER C 1 251 ? 24.992 51.918 -31.587 1.00 16.48 251 SER C N 1
ATOM 10539 C CA . SER C 1 251 ? 25.578 50.652 -32.041 1.00 17.04 251 SER C CA 1
ATOM 10540 C C . SER C 1 251 ? 25.723 50.576 -33.559 1.00 16.95 251 SER C C 1
ATOM 10541 O O . SER C 1 251 ? 26.535 49.798 -34.058 1.00 18.10 251 SER C O 1
ATOM 10544 N N . ILE C 1 252 ? 24.918 51.364 -34.275 1.00 16.82 252 ILE C N 1
ATOM 10545 C CA . ILE C 1 252 ? 25.039 51.508 -35.725 1.00 16.60 252 ILE C CA 1
ATOM 10546 C C . ILE C 1 252 ? 25.172 52.988 -36.068 1.00 16.58 252 ILE C C 1
ATOM 10547 O O . ILE C 1 252 ? 24.639 53.843 -35.359 1.00 16.62 252 ILE C O 1
ATOM 10552 N N . ASP C 1 253 ? 25.912 53.280 -37.133 1.00 16.33 253 ASP C N 1
ATOM 10553 C CA . ASP C 1 253 ? 26.207 54.658 -37.520 1.00 16.68 253 ASP C CA 1
ATOM 10554 C C . ASP C 1 253 ? 24.986 55.336 -38.129 1.00 16.27 253 ASP C C 1
ATOM 10555 O O . ASP C 1 253 ? 24.451 54.884 -39.144 1.00 16.26 253 ASP C O 1
ATOM 10560 N N . GLU C 1 254 ? 24.549 56.428 -37.508 1.00 15.58 254 GLU C N 1
ATOM 10561 C CA . GLU C 1 254 ? 23.314 57.085 -37.922 1.00 15.20 254 GLU C CA 1
ATOM 10562 C C . GLU C 1 254 ? 23.454 57.976 -39.165 1.00 15.53 254 GLU C C 1
ATOM 10563 O O . GLU C 1 254 ? 22.449 58.459 -39.690 1.00 15.70 254 GLU C O 1
ATOM 10569 N N . GLN C 1 255 ? 24.685 58.193 -39.631 1.00 16.45 255 GLN C N 1
ATOM 10570 C CA . GLN C 1 255 ? 24.877 58.924 -40.893 1.00 17.52 255 GLN C CA 1
ATOM 10571 C C . GLN C 1 255 ? 25.012 57.986 -42.097 1.00 17.47 255 GLN C C 1
ATOM 10572 O O . GLN C 1 255 ? 25.220 58.435 -43.232 1.00 17.95 255 GLN C O 1
ATOM 10578 N N . HIS C 1 256 ? 24.863 56.686 -41.862 1.00 17.43 256 HIS C N 1
ATOM 10579 C CA . HIS C 1 256 ? 24.871 55.727 -42.964 1.00 16.94 256 HIS C CA 1
ATOM 10580 C C . HIS C 1 256 ? 23.633 55.960 -43.834 1.00 16.49 256 HIS C C 1
ATOM 10581 O O . HIS C 1 256 ? 22.550 56.171 -43.301 1.00 15.96 256 HIS C O 1
ATOM 10588 N N . PRO C 1 257 ? 23.785 55.944 -45.175 1.00 16.10 257 PRO C N 1
ATOM 10589 C CA . PRO C 1 257 ? 22.606 56.178 -46.029 1.00 15.99 257 PRO C CA 1
ATOM 10590 C C . PRO C 1 257 ? 21.439 55.211 -45.837 1.00 16.17 257 PRO C C 1
ATOM 10591 O O . PRO C 1 257 ? 20.301 55.538 -46.181 1.00 16.71 257 PRO C O 1
ATOM 10595 N N . ARG C 1 258 ? 21.718 54.026 -45.298 1.00 16.07 258 ARG C N 1
ATOM 10596 C CA . ARG C 1 258 ? 20.665 53.035 -45.098 1.00 15.98 258 ARG C CA 1
ATOM 10597 C C . ARG C 1 258 ? 20.103 53.042 -43.677 1.00 15.85 258 ARG C C 1
ATOM 10598 O O . ARG C 1 258 ? 19.216 52.247 -43.360 1.00 15.68 258 ARG C O 1
ATOM 10606 N N . TYR C 1 259 ? 20.592 53.949 -42.831 1.00 15.11 259 TYR C N 1
ATOM 10607 C CA . TYR C 1 259 ? 20.023 54.091 -41.482 1.00 15.22 259 TYR C CA 1
ATOM 10608 C C . TYR C 1 259 ? 18.629 54.704 -41.552 1.00 15.16 259 TYR C C 1
ATOM 10609 O O . TYR C 1 259 ? 18.435 55.741 -42.191 1.00 16.20 259 TYR C O 1
ATOM 10618 N N . GLY C 1 260 ? 17.664 54.070 -40.888 1.00 15.28 260 GLY C N 1
ATOM 10619 C CA . GLY C 1 260 ? 16.272 54.469 -41.009 1.00 14.78 260 GLY C CA 1
ATOM 10620 C C . GLY C 1 260 ? 15.661 55.130 -39.787 1.00 14.15 260 GLY C C 1
ATOM 10621 O O . GLY C 1 260 ? 14.570 55.681 -39.876 1.00 15.12 260 GLY C O 1
ATOM 10622 N N . GLY C 1 261 ? 16.326 55.047 -38.637 1.00 13.64 261 GLY C N 1
ATOM 10623 C CA . GLY C 1 261 ? 15.800 55.673 -37.422 1.00 13.79 261 GLY C CA 1
ATOM 10624 C C . GLY C 1 261 ? 15.711 54.767 -36.215 1.00 13.81 261 GLY C C 1
ATOM 10625 O O . GLY C 1 261 ? 16.196 53.634 -36.229 1.00 13.47 261 GLY C O 1
ATOM 10626 N N . VAL C 1 262 ? 15.098 55.304 -35.165 1.00 13.88 262 VAL C N 1
ATOM 10627 C CA . VAL C 1 262 ? 14.937 54.623 -33.889 1.00 14.18 262 VAL C CA 1
ATOM 10628 C C . VAL C 1 262 ? 13.554 53.977 -33.808 1.00 14.29 262 VAL C C 1
ATOM 10629 O O . VAL C 1 262 ? 12.525 54.651 -33.847 1.00 14.67 262 VAL C O 1
ATOM 10633 N N . TYR C 1 263 ? 13.538 52.649 -33.710 1.00 14.31 263 TYR C N 1
ATOM 10634 C CA . TYR C 1 263 ? 12.284 51.924 -33.611 1.00 14.90 263 TYR C CA 1
ATOM 10635 C C . TYR C 1 263 ? 11.968 51.651 -32.135 1.00 15.15 263 TYR C C 1
ATOM 10636 O O . TYR C 1 263 ? 12.785 51.097 -31.389 1.00 14.46 263 TYR C O 1
ATOM 10645 N N . VAL C 1 264 ? 10.770 52.069 -31.736 1.00 16.00 264 VAL C N 1
ATOM 10646 C CA . VAL C 1 264 ? 10.284 51.934 -30.363 1.00 17.43 264 VAL C CA 1
ATOM 10647 C C . VAL C 1 264 ? 8.806 51.504 -30.381 1.00 17.80 264 VAL C C 1
ATOM 10648 O O . VAL C 1 264 ? 7.974 52.054 -29.645 1.00 17.29 264 VAL C O 1
ATOM 10652 N N . GLY C 1 265 ? 8.471 50.524 -31.219 1.00 18.13 265 GLY C N 1
ATOM 10653 C CA . GLY C 1 265 ? 7.084 50.064 -31.320 1.00 19.16 265 GLY C CA 1
ATOM 10654 C C . GLY C 1 265 ? 6.123 51.189 -31.681 1.00 20.01 265 GLY C C 1
ATOM 10655 O O . GLY C 1 265 ? 6.403 51.981 -32.581 1.00 20.08 265 GLY C O 1
ATOM 10656 N N . THR C 1 266 ? 5.031 51.279 -30.970 1.00 20.56 266 THR C N 1
ATOM 10657 C CA . THR C 1 266 ? 4.017 52.261 -31.261 1.00 21.96 266 THR C CA 1
ATOM 10658 C C . THR C 1 266 ? 4.461 53.697 -30.981 1.00 21.35 266 THR C C 1
ATOM 10659 O O . THR C 1 266 ? 3.872 54.612 -31.440 1.00 21.72 266 THR C O 1
ATOM 10663 N N . LEU C 1 267 ? 5.530 53.852 -30.239 1.00 21.21 267 LEU C N 1
ATOM 10664 C CA . LEU C 1 267 ? 6.086 55.174 -29.930 1.00 20.94 267 LEU C CA 1
ATOM 10665 C C . LEU C 1 267 ? 7.041 55.704 -30.997 1.00 20.93 267 LEU C C 1
ATOM 10666 O O . LEU C 1 267 ? 7.522 56.836 -30.888 1.00 21.22 267 LEU C O 1
ATOM 10671 N N . SER C 1 268 ? 7.311 54.897 -32.025 1.00 20.18 268 SER C N 1
ATOM 10672 C CA . SER C 1 268 ? 8.134 55.344 -33.158 1.00 20.37 268 SER C CA 1
ATOM 10673 C C . SER C 1 268 ? 7.430 56.444 -33.954 1.00 20.74 268 SER C C 1
ATOM 10674 O O . SER C 1 268 ? 6.200 56.549 -33.941 1.00 21.13 268 SER C O 1
ATOM 10677 N N . LYS C 1 269 ? 8.213 57.253 -34.658 1.00 21.38 269 LYS C N 1
ATOM 10678 C CA . LYS C 1 269 ? 7.673 58.110 -35.708 1.00 21.78 269 LYS C CA 1
ATOM 10679 C C . LYS C 1 269 ? 6.890 57.218 -36.668 1.00 21.70 269 LYS C C 1
ATOM 10680 O O . LYS C 1 269 ? 7.332 56.103 -36.955 1.00 20.76 269 LYS C O 1
ATOM 10686 N N . PRO C 1 270 ? 5.721 57.684 -37.157 1.00 21.76 270 PRO C N 1
ATOM 10687 C CA . PRO C 1 270 ? 4.904 56.824 -38.024 1.00 21.76 270 PRO C CA 1
ATOM 10688 C C . PRO C 1 270 ? 5.655 56.181 -39.201 1.00 21.58 270 PRO C C 1
ATOM 10689 O O . PRO C 1 270 ? 5.395 55.023 -39.517 1.00 21.35 270 PRO C O 1
ATOM 10693 N N . GLU C 1 271 ? 6.566 56.915 -39.844 1.00 21.47 271 GLU C N 1
ATOM 10694 C CA . GLU C 1 271 ? 7.274 56.387 -41.010 1.00 21.57 271 GLU C CA 1
ATOM 10695 C C . GLU C 1 271 ? 8.222 55.253 -40.616 1.00 20.47 271 GLU C C 1
ATOM 10696 O O . GLU C 1 271 ? 8.394 54.297 -41.376 1.00 19.95 271 GLU C O 1
ATOM 10702 N N . VAL C 1 272 ? 8.834 55.388 -39.440 1.00 19.66 272 VAL C N 1
ATOM 10703 C CA . VAL C 1 272 ? 9.737 54.383 -38.902 1.00 19.03 272 VAL C CA 1
ATOM 10704 C C . VAL C 1 272 ? 8.952 53.137 -38.487 1.00 18.97 272 VAL C C 1
ATOM 10705 O O . VAL C 1 272 ? 9.320 52.023 -38.863 1.00 17.94 272 VAL C O 1
ATOM 10709 N N . LYS C 1 273 ? 7.866 53.328 -37.738 1.00 19.28 273 LYS C N 1
ATOM 10710 C CA . LYS C 1 273 ? 6.974 52.219 -37.372 1.00 20.38 273 LYS C CA 1
ATOM 10711 C C . LYS C 1 273 ? 6.605 51.399 -38.612 1.00 19.97 273 LYS C C 1
ATOM 10712 O O . LYS C 1 273 ? 6.779 50.178 -38.627 1.00 19.70 273 LYS C O 1
ATOM 10718 N N . GLU C 1 274 ? 6.121 52.077 -39.651 1.00 19.91 274 GLU C N 1
ATOM 10719 C CA . GLU C 1 274 ? 5.657 51.399 -40.868 1.00 20.33 274 GLU C CA 1
ATOM 10720 C C . GLU C 1 274 ? 6.790 50.709 -41.630 1.00 19.58 274 GLU C C 1
ATOM 10721 O O . GLU C 1 274 ? 6.605 49.601 -42.153 1.00 19.64 274 GLU C O 1
ATOM 10727 N N . ALA C 1 275 ? 7.957 51.355 -41.691 1.00 18.86 275 ALA C N 1
ATOM 10728 C CA . ALA C 1 275 ? 9.099 50.772 -42.384 1.00 18.17 275 ALA C CA 1
ATOM 10729 C C . ALA C 1 275 ? 9.582 49.470 -41.735 1.00 18.13 275 ALA C C 1
ATOM 10730 O O . ALA C 1 275 ? 9.970 48.524 -42.434 1.00 18.73 275 ALA C O 1
ATOM 10732 N N . VAL C 1 276 ? 9.567 49.423 -40.408 1.00 17.68 276 VAL C N 1
ATOM 10733 C CA . VAL C 1 276 ? 10.001 48.218 -39.693 1.00 17.92 276 VAL C CA 1
ATOM 10734 C C . VAL C 1 276 ? 8.926 47.147 -39.776 1.00 18.47 276 VAL C C 1
ATOM 10735 O O . VAL C 1 276 ? 9.205 45.998 -40.109 1.00 18.87 276 VAL C O 1
ATOM 10739 N N . GLU C 1 277 ? 7.684 47.529 -39.494 1.00 18.80 277 GLU C N 1
ATOM 10740 C CA . GLU C 1 277 ? 6.619 46.544 -39.321 1.00 19.31 277 GLU C CA 1
ATOM 10741 C C . GLU C 1 277 ? 6.070 45.984 -40.631 1.00 19.71 277 GLU C C 1
ATOM 10742 O O . GLU C 1 277 ? 5.399 44.943 -40.628 1.00 20.73 277 GLU C O 1
ATOM 10748 N N . SER C 1 278 ? 6.381 46.646 -41.743 1.00 19.52 278 SER C N 1
ATOM 10749 C CA . SER C 1 278 ? 6.018 46.133 -43.071 1.00 19.76 278 SER C CA 1
ATOM 10750 C C . SER C 1 278 ? 7.072 45.179 -43.628 1.00 19.78 278 SER C C 1
ATOM 10751 O O . SER C 1 278 ? 6.900 44.626 -44.720 1.00 19.81 278 SER C O 1
ATOM 10754 N N . ALA C 1 279 ? 8.161 44.981 -42.886 1.00 19.24 279 ALA C N 1
ATOM 10755 C CA . ALA C 1 279 ? 9.221 44.088 -43.344 1.00 19.27 279 ALA C CA 1
ATOM 10756 C C . ALA C 1 279 ? 8.706 42.667 -43.568 1.00 19.46 279 ALA C C 1
ATOM 10757 O O . ALA C 1 279 ? 7.776 42.244 -42.886 1.00 20.09 279 ALA C O 1
ATOM 10759 N N . ASP C 1 280 ? 9.294 41.947 -44.518 1.00 19.56 280 ASP C N 1
ATOM 10760 C CA . ASP C 1 280 ? 8.994 40.518 -44.670 1.00 19.70 280 ASP C CA 1
ATOM 10761 C C . ASP C 1 280 ? 10.106 39.604 -44.134 1.00 19.40 280 ASP C C 1
ATOM 10762 O O . ASP C 1 280 ? 10.039 38.387 -44.279 1.00 19.50 280 ASP C O 1
ATOM 10767 N N . LEU C 1 281 ? 11.114 40.215 -43.512 1.00 17.96 281 LEU C N 1
ATOM 10768 C CA . LEU C 1 281 ? 12.184 39.526 -42.806 1.00 17.28 281 LEU C CA 1
ATOM 10769 C C . LEU C 1 281 ? 12.790 40.557 -41.861 1.00 16.93 281 LEU C C 1
ATOM 10770 O O . LEU C 1 281 ? 13.094 41.677 -42.278 1.00 16.39 281 LEU C O 1
ATOM 10775 N N . ILE C 1 282 ? 12.939 40.191 -40.592 1.00 16.78 282 ILE C N 1
ATOM 10776 C CA . ILE C 1 282 ? 13.613 41.060 -39.634 1.00 16.46 282 ILE C CA 1
ATOM 10777 C C . ILE C 1 282 ? 14.847 40.367 -39.096 1.00 15.87 282 ILE C C 1
ATOM 10778 O O . ILE C 1 282 ? 14.756 39.269 -38.546 1.00 16.82 282 ILE C O 1
ATOM 10783 N N . LEU C 1 283 ? 15.994 41.003 -39.279 1.00 15.63 283 LEU C N 1
ATOM 10784 C CA . LEU C 1 283 ? 17.246 40.533 -38.718 1.00 14.98 283 LEU C CA 1
ATOM 10785 C C . LEU C 1 283 ? 17.484 41.326 -37.444 1.00 15.32 283 LEU C C 1
ATOM 10786 O O . LEU C 1 283 ? 17.971 42.469 -37.474 1.00 14.94 283 LEU C O 1
ATOM 10791 N N . SER C 1 284 ? 17.086 40.725 -36.331 1.00 14.32 284 SER C N 1
ATOM 10792 C CA . SER C 1 284 ? 17.131 41.370 -35.028 1.00 14.74 284 SER C CA 1
ATOM 10793 C C . SER C 1 284 ? 18.431 41.036 -34.320 1.00 14.64 284 SER C C 1
ATOM 10794 O O . SER C 1 284 ? 18.684 39.873 -33.979 1.00 15.14 284 SER C O 1
ATOM 10797 N N . VAL C 1 285 ? 19.278 42.045 -34.107 1.00 15.05 285 VAL C N 1
ATOM 10798 C CA . VAL C 1 285 ? 20.590 41.809 -33.516 1.00 15.12 285 VAL C CA 1
ATOM 10799 C C . VAL C 1 285 ? 20.638 42.238 -32.046 1.00 15.28 285 VAL C C 1
ATOM 10800 O O . VAL C 1 285 ? 20.715 43.428 -31.732 1.00 15.33 285 VAL C O 1
ATOM 10804 N N . GLY C 1 286 ? 20.579 41.259 -31.149 1.00 15.52 286 GLY C N 1
ATOM 10805 C CA . GLY C 1 286 ? 20.736 41.495 -29.713 1.00 15.80 286 GLY C CA 1
ATOM 10806 C C . GLY C 1 286 ? 19.529 42.062 -28.986 1.00 16.34 286 GLY C C 1
ATOM 10807 O O . GLY C 1 286 ? 19.682 42.955 -28.142 1.00 16.81 286 GLY C O 1
ATOM 10808 N N . ALA C 1 287 ? 18.340 41.544 -29.285 1.00 16.73 287 ALA C N 1
ATOM 10809 C CA . ALA C 1 287 ? 17.104 42.081 -28.698 1.00 17.04 287 ALA C CA 1
ATOM 10810 C C . ALA C 1 287 ? 17.069 42.018 -27.167 1.00 17.19 287 ALA C C 1
ATOM 10811 O O . ALA C 1 287 ? 17.505 41.038 -26.550 1.00 17.54 287 ALA C O 1
ATOM 10813 N N . LEU C 1 288 ? 16.556 43.083 -26.563 1.00 17.65 288 LEU C N 1
ATOM 10814 C CA . LEU C 1 288 ? 16.291 43.097 -25.133 1.00 18.17 288 LEU C CA 1
ATOM 10815 C C . LEU C 1 288 ? 15.027 43.921 -24.962 1.00 18.12 288 LEU C C 1
ATOM 10816 O O . LEU C 1 288 ? 15.082 45.152 -24.892 1.00 18.51 288 LEU C O 1
ATOM 10821 N N . LEU C 1 289 ? 13.888 43.234 -24.914 1.00 17.59 289 LEU C N 1
ATOM 10822 C CA . LEU C 1 289 ? 12.586 43.878 -25.107 1.00 17.67 289 LEU C CA 1
ATOM 10823 C C . LEU C 1 289 ? 11.976 44.361 -23.794 1.00 17.57 289 LEU C C 1
ATOM 10824 O O . LEU C 1 289 ? 10.924 43.907 -23.361 1.00 17.52 289 LEU C O 1
ATOM 10829 N N . SER C 1 290 ? 12.665 45.303 -23.162 1.00 16.61 290 SER C N 1
ATOM 10830 C CA . SER C 1 290 ? 12.191 45.874 -21.908 1.00 16.44 290 SER C CA 1
ATOM 10831 C C . SER C 1 290 ? 11.081 46.885 -22.164 1.00 16.82 290 SER C C 1
ATOM 10832 O O . SER C 1 290 ? 10.909 47.362 -23.294 1.00 16.02 290 SER C O 1
ATOM 10835 N N . ASP C 1 291 ? 10.340 47.223 -21.118 1.00 16.49 291 ASP C N 1
ATOM 10836 C CA . ASP C 1 291 ? 9.212 48.157 -21.244 1.00 16.83 291 ASP C CA 1
ATOM 10837 C C . ASP C 1 291 ? 9.580 49.495 -21.889 1.00 16.50 291 ASP C C 1
ATOM 10838 O O . ASP C 1 291 ? 8.975 49.882 -22.896 1.00 16.82 291 ASP C O 1
ATOM 10843 N N . PHE C 1 292 ? 10.580 50.180 -21.341 1.00 16.56 292 PHE C N 1
ATOM 10844 C CA . PHE C 1 292 ? 10.999 51.482 -21.855 1.00 16.67 292 PHE C CA 1
ATOM 10845 C C . PHE C 1 292 ? 11.673 51.390 -23.215 1.00 16.15 292 PHE C C 1
ATOM 10846 O O . PHE C 1 292 ? 11.695 52.373 -23.972 1.00 16.89 292 PHE C O 1
ATOM 10854 N N . ASN C 1 293 ? 12.232 50.220 -23.524 1.00 15.37 293 ASN C N 1
ATOM 10855 C CA . ASN C 1 293 ? 12.889 50.000 -24.812 1.00 15.43 293 ASN C CA 1
ATOM 10856 C C . ASN C 1 293 ? 11.892 49.793 -25.948 1.00 16.02 293 ASN C C 1
ATOM 10857 O O . ASN C 1 293 ? 12.265 49.895 -27.119 1.00 16.12 293 ASN C O 1
ATOM 10862 N N . THR C 1 294 ? 10.635 49.491 -25.631 1.00 16.82 294 THR C N 1
ATOM 10863 C CA . THR C 1 294 ? 9.668 48.992 -26.608 1.00 17.24 294 THR C CA 1
ATOM 10864 C C . THR C 1 294 ? 8.282 49.672 -26.550 1.00 17.59 294 THR C C 1
ATOM 10865 O O . THR C 1 294 ? 7.376 49.196 -27.145 1.00 18.06 294 THR C O 1
ATOM 10869 N N . GLY C 1 295 ? 8.119 50.752 -25.801 1.00 17.77 295 GLY C N 1
ATOM 10870 C CA . GLY C 1 295 ? 6.796 51.353 -25.645 1.00 18.47 295 GLY C CA 1
ATOM 10871 C C . GLY C 1 295 ? 5.822 50.412 -24.956 1.00 18.74 295 GLY C C 1
ATOM 10872 O O . GLY C 1 295 ? 4.660 50.254 -25.385 1.00 18.72 295 GLY C O 1
ATOM 10873 N N . SER C 1 296 ? 6.291 49.791 -23.874 1.00 18.69 296 SER C N 1
ATOM 10874 C CA . SER C 1 296 ? 5.529 48.778 -23.141 1.00 18.82 296 SER C CA 1
ATOM 10875 C C . SER C 1 296 ? 5.086 47.622 -24.041 1.00 18.78 296 SER C C 1
ATOM 10876 O O . SER C 1 296 ? 3.893 47.284 -24.130 1.00 19.04 296 SER C O 1
ATOM 10879 N N . PHE C 1 297 ? 6.069 47.021 -24.705 1.00 18.32 297 PHE C N 1
ATOM 10880 C CA . PHE C 1 297 ? 5.900 45.741 -25.399 1.00 18.60 297 PHE C CA 1
ATOM 10881 C C . PHE C 1 297 ? 4.939 45.903 -26.573 1.00 18.75 297 PHE C C 1
ATOM 10882 O O . PHE C 1 297 ? 4.068 45.056 -26.805 1.00 19.71 297 PHE C O 1
ATOM 10890 N N . SER C 1 298 ? 5.126 46.995 -27.317 1.00 18.64 298 SER C N 1
ATOM 10891 C CA . SER C 1 298 ? 4.190 47.417 -28.362 1.00 18.71 298 SER C CA 1
ATOM 10892 C C . SER C 1 298 ? 4.614 47.105 -29.810 1.00 18.85 298 SER C C 1
ATOM 10893 O O . SER C 1 298 ? 4.005 47.623 -30.747 1.00 19.57 298 SER C O 1
ATOM 10896 N N . TYR C 1 299 ? 5.655 46.295 -30.003 1.00 18.57 299 TYR C N 1
ATOM 10897 C CA . TYR C 1 299 ? 6.036 45.864 -31.352 1.00 19.24 299 TYR C CA 1
ATOM 10898 C C . TYR C 1 299 ? 4.855 45.170 -32.022 1.00 19.73 299 TYR C C 1
ATOM 10899 O O . TYR C 1 299 ? 4.143 44.385 -31.385 1.00 20.55 299 TYR C O 1
ATOM 10908 N N . SER C 1 300 ? 4.662 45.457 -33.305 1.00 20.90 300 SER C N 1
ATOM 10909 C CA . SER C 1 300 ? 3.615 44.813 -34.082 1.00 22.13 300 SER C CA 1
ATOM 10910 C C . SER C 1 300 ? 4.156 44.472 -35.467 1.00 22.32 300 SER C C 1
ATOM 10911 O O . SER C 1 300 ? 3.671 44.974 -36.489 1.00 22.52 300 SER C O 1
ATOM 10914 N N . TYR C 1 301 ? 5.188 43.634 -35.488 1.00 22.59 301 TYR C N 1
ATOM 10915 C CA . TYR C 1 301 ? 5.712 43.098 -36.739 1.00 23.62 301 TYR C CA 1
ATOM 10916 C C . TYR C 1 301 ? 4.588 42.392 -37.502 1.00 24.32 301 TYR C C 1
ATOM 10917 O O . TYR C 1 301 ? 3.843 41.596 -36.915 1.00 24.61 301 TYR C O 1
ATOM 10926 N N . LYS C 1 302 ? 4.479 42.679 -38.800 1.00 25.22 302 LYS C N 1
ATOM 10927 C CA . LYS C 1 302 ? 3.478 42.035 -39.662 1.00 25.74 302 LYS C CA 1
ATOM 10928 C C . LYS C 1 302 ? 4.059 40.839 -40.418 1.00 26.01 302 LYS C C 1
ATOM 10929 O O . LYS C 1 302 ? 3.517 40.408 -41.446 1.00 26.98 302 LYS C O 1
ATOM 10935 N N . THR C 1 303 ? 5.194 40.337 -39.941 1.00 25.49 303 THR C N 1
ATOM 10936 C CA . THR C 1 303 ? 5.861 39.127 -40.450 1.00 25.38 303 THR C CA 1
ATOM 10937 C C . THR C 1 303 ? 6.175 38.164 -39.339 1.00 25.15 303 THR C C 1
ATOM 10938 O O . THR C 1 303 ? 6.425 38.562 -38.242 1.00 24.76 303 THR C O 1
ATOM 10942 N N . LYS C 1 304 ? 6.158 36.876 -39.665 1.00 24.72 304 LYS C N 1
ATOM 10943 C CA . LYS C 1 304 ? 6.615 35.833 -38.748 1.00 24.31 304 LYS C CA 1
ATOM 10944 C C . LYS C 1 304 ? 8.095 35.531 -38.956 1.00 23.32 304 LYS C C 1
ATOM 10945 O O . LYS C 1 304 ? 8.705 34.846 -38.133 1.00 23.24 304 LYS C O 1
ATOM 10951 N N . ASN C 1 305 ? 8.663 36.044 -40.049 1.00 22.11 305 ASN C N 1
ATOM 10952 C CA . ASN C 1 305 ? 10.054 35.792 -40.400 1.00 21.08 305 ASN C CA 1
ATOM 10953 C C . ASN C 1 305 ? 11.001 36.674 -39.590 1.00 20.13 305 ASN C C 1
ATOM 10954 O O . ASN C 1 305 ? 11.553 37.642 -40.115 1.00 19.86 305 ASN C O 1
ATOM 10959 N N . ILE C 1 306 ? 11.186 36.316 -38.323 1.00 18.63 306 ILE C N 1
ATOM 10960 C CA . ILE C 1 306 ? 12.067 37.035 -37.404 1.00 17.75 306 ILE C CA 1
ATOM 10961 C C . ILE C 1 306 ? 13.272 36.166 -37.053 1.00 16.90 306 ILE C C 1
ATOM 10962 O O . ILE C 1 306 ? 13.117 35.041 -36.559 1.00 16.53 306 ILE C O 1
ATOM 10967 N N . VAL C 1 307 ? 14.467 36.680 -37.324 1.00 15.31 307 VAL C N 1
ATOM 10968 C CA . VAL C 1 307 ? 15.707 36.019 -36.938 1.00 15.43 307 VAL C CA 1
ATOM 10969 C C . VAL C 1 307 ? 16.279 36.790 -35.757 1.00 15.53 307 VAL C C 1
ATOM 10970 O O . VAL C 1 307 ? 16.616 37.971 -35.893 1.00 15.95 307 VAL C O 1
ATOM 10974 N N . GLU C 1 308 ? 16.335 36.146 -34.596 1.00 15.80 308 GLU C N 1
ATOM 10975 C CA . GLU C 1 308 ? 16.954 36.747 -33.419 1.00 16.19 308 GLU C CA 1
ATOM 10976 C C . GLU C 1 308 ? 18.376 36.252 -33.250 1.00 16.10 308 GLU C C 1
ATOM 10977 O O . GLU C 1 308 ? 18.610 35.051 -33.016 1.00 16.26 308 GLU C O 1
ATOM 10983 N N . PHE C 1 309 ? 19.329 37.177 -33.364 1.00 15.35 309 PHE C N 1
ATOM 10984 C CA . PHE C 1 309 ? 20.710 36.918 -33.018 1.00 15.06 309 PHE C CA 1
ATOM 10985 C C . PHE C 1 309 ? 20.910 37.255 -31.550 1.00 15.48 309 PHE C C 1
ATOM 10986 O O . PHE C 1 309 ? 20.582 38.368 -31.110 1.00 14.98 309 PHE C O 1
ATOM 10994 N N . HIS C 1 310 ? 21.432 36.301 -30.784 1.00 14.84 310 HIS C N 1
ATOM 10995 C CA . HIS C 1 310 ? 21.764 36.547 -29.385 1.00 15.42 310 HIS C CA 1
ATOM 10996 C C . HIS C 1 310 ? 23.157 36.040 -29.064 1.00 15.72 310 HIS C C 1
ATOM 10997 O O . HIS C 1 310 ? 23.712 35.206 -29.796 1.00 15.48 310 HIS C O 1
ATOM 11004 N N . SER C 1 311 ? 23.726 36.566 -27.979 1.00 16.97 311 SER C N 1
ATOM 11005 C CA . SER C 1 311 ? 25.072 36.209 -27.547 1.00 17.80 311 SER C CA 1
ATOM 11006 C C . SER C 1 311 ? 25.249 34.710 -27.362 1.00 18.41 311 SER C C 1
ATOM 11007 O O . SER C 1 311 ? 26.318 34.166 -27.672 1.00 19.26 311 SER C O 1
ATOM 11010 N N . ASP C 1 312 ? 24.200 34.062 -26.856 1.00 17.99 312 ASP C N 1
ATOM 11011 C CA . ASP C 1 312 ? 24.277 32.679 -26.386 1.00 18.97 312 ASP C CA 1
ATOM 11012 C C . ASP C 1 312 ? 23.333 31.715 -27.101 1.00 18.46 312 ASP C C 1
ATOM 11013 O O . ASP C 1 312 ? 23.291 30.534 -26.767 1.00 19.03 312 ASP C O 1
ATOM 11018 N N . HIS C 1 313 ? 22.545 32.216 -28.046 1.00 17.22 313 HIS C N 1
ATOM 11019 C CA . HIS C 1 313 ? 21.614 31.368 -28.795 1.00 16.58 313 HIS C CA 1
ATOM 11020 C C . HIS C 1 313 ? 21.087 32.101 -30.019 1.00 15.85 313 HIS C C 1
ATOM 11021 O O . HIS C 1 313 ? 21.278 33.317 -30.159 1.00 14.74 313 HIS C O 1
ATOM 11028 N N . MET C 1 314 ? 20.437 31.360 -30.905 1.00 14.91 314 MET C N 1
ATOM 11029 C CA . MET C 1 314 ? 19.732 31.923 -32.054 1.00 14.86 314 MET C CA 1
ATOM 11030 C C . MET C 1 314 ? 18.268 31.519 -32.015 1.00 14.93 314 MET C C 1
ATOM 11031 O O . MET C 1 314 ? 17.920 30.460 -31.469 1.00 15.45 314 MET C O 1
ATOM 11036 N N . LYS C 1 315 ? 17.414 32.348 -32.604 1.00 14.68 315 LYS C N 1
ATOM 11037 C CA . LYS C 1 315 ? 16.020 31.987 -32.813 1.00 15.77 315 LYS C CA 1
ATOM 11038 C C . LYS C 1 315 ? 15.662 32.353 -34.242 1.00 15.83 315 LYS C C 1
ATOM 11039 O O . LYS C 1 315 ? 16.045 33.422 -34.722 1.00 16.32 315 LYS C O 1
ATOM 11045 N N . ILE C 1 316 ? 14.978 31.460 -34.944 1.00 15.55 316 ILE C N 1
ATOM 11046 C CA . ILE C 1 316 ? 14.496 31.743 -36.287 1.00 15.83 316 ILE C CA 1
ATOM 11047 C C . ILE C 1 316 ? 13.026 31.379 -36.292 1.00 16.25 316 ILE C C 1
ATOM 11048 O O . ILE C 1 316 ? 12.680 30.206 -36.121 1.00 15.85 316 ILE C O 1
ATOM 11053 N N . ARG C 1 317 ? 12.159 32.363 -36.496 1.00 16.59 317 ARG C N 1
ATOM 11054 C CA . ARG C 1 317 ? 10.723 32.171 -36.286 1.00 17.63 317 ARG C CA 1
ATOM 11055 C C . ARG C 1 317 ? 10.523 31.585 -34.874 1.00 17.28 317 ARG C C 1
ATOM 11056 O O . ARG C 1 317 ? 11.012 32.172 -33.903 1.00 17.17 317 ARG C O 1
ATOM 11064 N N . ASN C 1 318 ? 9.871 30.433 -34.744 1.00 16.84 318 ASN C N 1
ATOM 11065 C CA . ASN C 1 318 ? 9.677 29.836 -33.414 1.00 17.08 318 ASN C CA 1
ATOM 11066 C C . ASN C 1 318 ? 10.756 28.841 -33.004 1.00 16.65 318 ASN C C 1
ATOM 11067 O O . ASN C 1 318 ? 10.747 28.342 -31.874 1.00 17.57 318 ASN C O 1
ATOM 11072 N N . ALA C 1 319 ? 11.672 28.576 -33.903 1.00 16.59 319 ALA C N 1
ATOM 11073 C CA . ALA C 1 319 ? 12.784 27.632 -33.651 1.00 17.23 319 ALA C CA 1
ATOM 11074 C C . ALA C 1 319 ? 13.905 28.223 -32.828 1.00 18.15 319 ALA C C 1
ATOM 11075 O O . ALA C 1 319 ? 14.440 29.214 -33.157 1.00 18.26 319 ALA C O 1
ATOM 11077 N N . THR C 1 320 ? 14.270 27.550 -31.772 1.00 17.92 320 THR C N 1
ATOM 11078 C CA . THR C 1 320 ? 15.378 27.971 -30.958 1.00 18.24 320 THR C CA 1
ATOM 11079 C C . THR C 1 320 ? 16.587 27.100 -31.154 1.00 17.42 320 THR C C 1
ATOM 11080 O O . THR C 1 320 ? 16.447 25.921 -31.310 1.00 16.87 320 THR C O 1
ATOM 11084 N N . PHE C 1 321 ? 17.757 27.695 -31.128 1.00 16.10 321 PHE C N 1
ATOM 11085 C CA . PHE C 1 321 ? 19.018 27.000 -31.270 1.00 16.50 321 PHE C CA 1
ATOM 11086 C C . PHE C 1 321 ? 19.936 27.321 -30.073 1.00 16.70 321 PHE C C 1
ATOM 11087 O O . PHE C 1 321 ? 20.770 28.200 -30.136 1.00 16.51 321 PHE C O 1
ATOM 11095 N N . PRO C 1 322 ? 19.746 26.608 -28.968 1.00 17.16 322 PRO C N 1
ATOM 11096 C CA . PRO C 1 322 ? 20.491 26.891 -27.746 1.00 17.62 322 PRO C CA 1
ATOM 11097 C C . PRO C 1 322 ? 21.974 26.778 -27.996 1.00 17.32 322 PRO C C 1
ATOM 11098 O O . PRO C 1 322 ? 22.423 25.855 -28.673 1.00 17.93 322 PRO C O 1
ATOM 11102 N N . GLY C 1 323 ? 22.729 27.712 -27.446 1.00 17.35 323 GLY C N 1
ATOM 11103 C CA . GLY C 1 323 ? 24.177 27.635 -27.522 1.00 17.19 323 GLY C CA 1
ATOM 11104 C C . GLY C 1 323 ? 24.830 28.177 -28.786 1.00 16.98 323 GLY C C 1
ATOM 11105 O O . GLY C 1 323 ? 26.052 28.317 -28.825 1.00 17.68 323 GLY C O 1
ATOM 11106 N N . VAL C 1 324 ? 24.038 28.479 -29.820 1.00 16.93 324 VAL C N 1
ATOM 11107 C CA . VAL C 1 324 ? 24.601 29.002 -31.072 1.00 16.72 324 VAL C CA 1
ATOM 11108 C C . VAL C 1 324 ? 24.840 30.509 -30.938 1.00 16.70 324 VAL C C 1
ATOM 11109 O O . VAL C 1 324 ? 23.898 31.303 -30.931 1.00 16.96 324 VAL C O 1
ATOM 11113 N N . GLN C 1 325 ? 26.109 30.879 -30.822 1.00 16.98 325 GLN C N 1
ATOM 11114 C CA . GLN C 1 325 ? 26.516 32.256 -30.514 1.00 16.96 325 GLN C CA 1
ATOM 11115 C C . GLN C 1 325 ? 26.518 33.130 -31.758 1.00 17.28 325 GLN C C 1
ATOM 11116 O O . GLN C 1 325 ? 27.090 32.751 -32.788 1.00 16.36 325 GLN C O 1
ATOM 11122 N N . MET C 1 326 ? 25.888 34.302 -31.658 1.00 16.72 326 MET C N 1
ATOM 11123 C CA . MET C 1 326 ? 25.733 35.197 -32.805 1.00 17.39 326 MET C CA 1
ATOM 11124 C C . MET C 1 326 ? 27.049 35.709 -33.392 1.00 17.85 326 MET C C 1
ATOM 11125 O O . MET C 1 326 ? 27.095 35.998 -34.581 1.00 18.55 326 MET C O 1
ATOM 11130 N N . LYS C 1 327 ? 28.095 35.845 -32.576 1.00 19.16 327 LYS C N 1
ATOM 11131 C CA . LYS C 1 327 ? 29.387 36.356 -33.061 1.00 20.23 327 LYS C CA 1
ATOM 11132 C C . LYS C 1 327 ? 29.834 35.561 -34.289 1.00 20.14 327 LYS C C 1
ATOM 11133 O O . LYS C 1 327 ? 30.100 36.132 -35.352 1.00 20.26 327 LYS C O 1
ATOM 11139 N N . PHE C 1 328 ? 29.880 34.242 -34.143 1.00 20.51 328 PHE C N 1
ATOM 11140 C CA . PHE C 1 328 ? 30.328 33.358 -35.222 1.00 20.82 328 PHE C CA 1
ATOM 11141 C C . PHE C 1 328 ? 29.312 33.216 -36.350 1.00 20.31 328 PHE C C 1
ATOM 11142 O O . PHE C 1 328 ? 29.693 33.074 -37.517 1.00 20.70 328 PHE C O 1
ATOM 11150 N N . VAL C 1 329 ? 28.023 33.260 -36.019 1.00 19.37 329 VAL C N 1
ATOM 11151 C CA . VAL C 1 329 ? 26.993 33.209 -37.054 1.00 18.91 329 VAL C CA 1
ATOM 11152 C C . VAL C 1 329 ? 27.129 34.427 -37.980 1.00 19.24 329 VAL C C 1
ATOM 11153 O O . VAL C 1 329 ? 27.178 34.284 -39.205 1.00 19.71 329 VAL C O 1
ATOM 11157 N N . LEU C 1 330 ? 27.219 35.616 -37.389 1.00 20.01 330 LEU C N 1
ATOM 11158 C CA . LEU C 1 330 ? 27.352 36.855 -38.155 1.00 20.28 330 LEU C CA 1
ATOM 11159 C C . LEU C 1 330 ? 28.610 36.866 -39.013 1.00 21.25 330 LEU C C 1
ATOM 11160 O O . LEU C 1 330 ? 28.551 37.207 -40.202 1.00 21.73 330 LEU C O 1
ATOM 11165 N N . GLN C 1 331 ? 29.736 36.493 -38.416 1.00 21.77 331 GLN C N 1
ATOM 11166 C CA . GLN C 1 331 ? 31.006 36.469 -39.145 1.00 22.76 331 GLN C CA 1
ATOM 11167 C C . GLN C 1 331 ? 30.940 35.563 -40.364 1.00 22.75 331 GLN C C 1
ATOM 11168 O O . GLN C 1 331 ? 31.386 35.946 -41.449 1.00 23.00 331 GLN C O 1
ATOM 11174 N N . LYS C 1 332 ? 30.375 34.373 -40.186 1.00 22.70 332 LYS C N 1
ATOM 11175 C CA . LYS C 1 332 ? 30.269 33.401 -41.280 1.00 22.79 332 LYS C CA 1
ATOM 11176 C C . LYS C 1 332 ? 29.221 33.799 -42.316 1.00 22.67 332 LYS C C 1
ATOM 11177 O O . LYS C 1 332 ? 29.402 33.564 -43.509 1.00 23.19 332 LYS C O 1
ATOM 11183 N N . LEU C 1 333 ? 28.137 34.431 -41.869 1.00 22.27 333 LEU C N 1
ATOM 11184 C CA . LEU C 1 333 ? 27.127 34.949 -42.791 1.00 22.56 333 LEU C CA 1
ATOM 11185 C C . LEU C 1 333 ? 27.711 35.944 -43.779 1.00 22.68 333 LEU C C 1
ATOM 11186 O O . LEU C 1 333 ? 27.301 35.975 -44.941 1.00 22.87 333 LEU C O 1
ATOM 11191 N N . LEU C 1 334 ? 28.666 36.746 -43.310 1.00 23.16 334 LEU C N 1
ATOM 11192 C CA . LEU C 1 334 ? 29.260 37.808 -44.121 1.00 23.95 334 LEU C CA 1
ATOM 11193 C C . LEU C 1 334 ? 29.963 37.279 -45.372 1.00 24.34 334 LEU C C 1
ATOM 11194 O O . LEU C 1 334 ? 30.127 38.011 -46.349 1.00 24.89 334 LEU C O 1
ATOM 11199 N N . THR C 1 335 ? 30.370 36.010 -45.339 1.00 24.63 335 THR C N 1
ATOM 11200 C CA . THR C 1 335 ? 31.033 35.383 -46.488 1.00 25.07 335 THR C CA 1
ATOM 11201 C C . THR C 1 335 ? 30.092 35.271 -47.691 1.00 25.00 335 THR C C 1
ATOM 11202 O O . THR C 1 335 ? 30.508 35.515 -48.828 1.00 25.67 335 THR C O 1
ATOM 11206 N N . THR C 1 336 ? 28.827 34.931 -47.443 1.00 24.59 336 THR C N 1
ATOM 11207 C CA . THR C 1 336 ? 27.892 34.641 -48.536 1.00 24.37 336 THR C CA 1
ATOM 11208 C C . THR C 1 336 ? 26.637 35.506 -48.593 1.00 24.10 336 THR C C 1
ATOM 11209 O O . THR C 1 336 ? 25.801 35.311 -49.479 1.00 24.23 336 THR C O 1
ATOM 11211 N N . ILE C 1 337 ? 26.493 36.456 -47.667 1.00 23.88 337 ILE C N 1
ATOM 11212 C CA . ILE C 1 337 ? 25.237 37.210 -47.589 1.00 23.82 337 ILE C CA 1
ATOM 11213 C C . ILE C 1 337 ? 25.002 38.167 -48.772 1.00 23.59 337 ILE C C 1
ATOM 11214 O O . ILE C 1 337 ? 23.864 38.339 -49.196 1.00 23.76 337 ILE C O 1
ATOM 11219 N N . ALA C 1 338 ? 26.077 38.757 -49.295 1.00 24.08 338 ALA C N 1
ATOM 11220 C CA . ALA C 1 338 ? 25.984 39.643 -50.460 1.00 24.39 338 ALA C CA 1
ATOM 11221 C C . ALA C 1 338 ? 25.394 38.912 -51.662 1.00 24.84 338 ALA C C 1
ATOM 11222 O O . ALA C 1 338 ? 24.505 39.432 -52.341 1.00 24.74 338 ALA C O 1
ATOM 11224 N N . ASP C 1 339 ? 25.872 37.700 -51.902 1.00 25.08 339 ASP C N 1
ATOM 11225 C CA . ASP C 1 339 ? 25.310 36.855 -52.955 1.00 25.96 339 ASP C CA 1
ATOM 11226 C C . ASP C 1 339 ? 23.845 36.512 -52.687 1.00 25.49 339 ASP C C 1
ATOM 11227 O O . ASP C 1 339 ? 23.021 36.537 -53.601 1.00 25.53 339 ASP C O 1
ATOM 11232 N N . ALA C 1 340 ? 23.517 36.196 -51.432 1.00 25.39 340 ALA C N 1
ATOM 11233 C CA . ALA C 1 340 ? 22.133 35.869 -51.075 1.00 25.04 340 ALA C CA 1
ATOM 11234 C C . ALA C 1 340 ? 21.201 37.066 -51.258 1.00 24.90 340 ALA C C 1
ATOM 11235 O O . ALA C 1 340 ? 20.019 36.907 -51.581 1.00 24.30 340 ALA C O 1
ATOM 11237 N N . ALA C 1 341 ? 21.750 38.263 -51.062 1.00 25.06 341 ALA C N 1
ATOM 11238 C CA . ALA C 1 341 ? 20.975 39.485 -51.155 1.00 25.63 341 ALA C CA 1
ATOM 11239 C C . ALA C 1 341 ? 21.085 40.191 -52.508 1.00 26.10 341 ALA C C 1
ATOM 11240 O O . ALA C 1 341 ? 20.592 41.312 -52.662 1.00 26.05 341 ALA C O 1
ATOM 11242 N N . LYS C 1 342 ? 21.703 39.535 -53.490 1.00 26.82 342 LYS C N 1
ATOM 11243 C CA . LYS C 1 342 ? 22.042 40.201 -54.757 1.00 27.83 342 LYS C CA 1
ATOM 11244 C C . LYS C 1 342 ? 20.820 40.666 -55.555 1.00 27.66 342 LYS C C 1
ATOM 11245 O O . LYS C 1 342 ? 20.903 41.642 -56.304 1.00 27.83 342 LYS C O 1
ATOM 11251 N N . GLY C 1 343 ? 19.693 39.977 -55.373 1.00 27.26 343 GLY C N 1
ATOM 11252 C CA . GLY C 1 343 ? 18.436 40.325 -56.044 1.00 27.14 343 GLY C CA 1
ATOM 11253 C C . GLY C 1 343 ? 17.589 41.390 -55.360 1.00 26.72 343 GLY C C 1
ATOM 11254 O O . GLY C 1 343 ? 16.507 41.737 -55.842 1.00 27.36 343 GLY C O 1
ATOM 11255 N N . TYR C 1 344 ? 18.073 41.916 -54.237 1.00 25.91 344 TYR C N 1
ATOM 11256 C CA . TYR C 1 344 ? 17.316 42.899 -53.470 1.00 25.13 344 TYR C CA 1
ATOM 11257 C C . TYR C 1 344 ? 17.322 44.280 -54.129 1.00 25.36 344 TYR C C 1
ATOM 11258 O O . TYR C 1 344 ? 18.381 44.828 -54.436 1.00 25.42 344 TYR C O 1
ATOM 11267 N N . LYS C 1 345 ? 16.126 44.821 -54.333 1.00 25.82 345 LYS C N 1
ATOM 11268 C CA . LYS C 1 345 ? 15.950 46.178 -54.848 1.00 26.72 345 LYS C CA 1
ATOM 11269 C C . LYS C 1 345 ? 15.740 47.106 -53.648 1.00 26.41 345 LYS C C 1
ATOM 11270 O O . LYS C 1 345 ? 14.728 46.984 -52.945 1.00 26.56 345 LYS C O 1
ATOM 11276 N N . PRO C 1 346 ? 16.701 48.016 -53.393 1.00 26.09 346 PRO C N 1
ATOM 11277 C CA . PRO C 1 346 ? 16.658 48.827 -52.171 1.00 25.89 346 PRO C CA 1
ATOM 11278 C C . PRO C 1 346 ? 15.366 49.618 -51.972 1.00 25.70 346 PRO C C 1
ATOM 11279 O O . PRO C 1 346 ? 14.939 50.383 -52.844 1.00 25.78 346 PRO C O 1
ATOM 11283 N N . VAL C 1 347 ? 14.748 49.392 -50.818 1.00 24.91 347 VAL C N 1
ATOM 11284 C CA . VAL C 1 347 ? 13.567 50.117 -50.372 1.00 24.48 347 VAL C CA 1
ATOM 11285 C C . VAL C 1 347 ? 14.050 51.419 -49.716 1.00 24.01 347 VAL C C 1
ATOM 11286 O O . VAL C 1 347 ? 15.070 51.428 -49.021 1.00 24.02 347 VAL C O 1
ATOM 11290 N N . ALA C 1 348 ? 13.337 52.517 -49.962 1.00 23.52 348 ALA C N 1
ATOM 11291 C CA . ALA C 1 348 ? 13.667 53.807 -49.354 1.00 22.61 348 ALA C CA 1
ATOM 11292 C C . ALA C 1 348 ? 13.621 53.718 -47.827 1.00 21.68 348 ALA C C 1
ATOM 11293 O O . ALA C 1 348 ? 12.818 52.958 -47.270 1.00 21.73 348 ALA C O 1
ATOM 11295 N N . VAL C 1 349 ? 14.497 54.463 -47.152 1.00 20.69 349 VAL C N 1
ATOM 11296 C CA . VAL C 1 349 ? 14.417 54.566 -45.684 1.00 19.62 349 VAL C CA 1
ATOM 11297 C C . VAL C 1 349 ? 13.682 55.850 -45.270 1.00 19.71 349 VAL C C 1
ATOM 11298 O O . VAL C 1 349 ? 13.657 56.823 -46.037 1.00 19.09 349 VAL C O 1
ATOM 11302 N N . PRO C 1 350 ? 13.056 55.854 -44.076 1.00 19.23 350 PRO C N 1
ATOM 11303 C CA . PRO C 1 350 ? 12.365 57.067 -43.628 1.00 19.50 350 PRO C CA 1
ATOM 11304 C C . PRO C 1 350 ? 13.311 58.249 -43.483 1.00 19.85 350 PRO C C 1
ATOM 11305 O O . PRO C 1 350 ? 14.449 58.084 -43.046 1.00 20.14 350 PRO C O 1
ATOM 11309 N N . ALA C 1 351 ? 12.818 59.433 -43.843 1.00 19.67 351 ALA C N 1
ATOM 11310 C CA . ALA C 1 351 ? 13.592 60.667 -43.710 1.00 20.53 351 ALA C CA 1
ATOM 11311 C C . ALA C 1 351 ? 13.868 60.993 -42.240 1.00 20.76 351 ALA C C 1
ATOM 11312 O O . ALA C 1 351 ? 13.092 60.615 -41.355 1.00 20.83 351 ALA C O 1
ATOM 11314 N N . ARG C 1 352 ? 14.981 61.677 -41.984 1.00 21.13 352 ARG C N 1
ATOM 11315 C CA . ARG C 1 352 ? 15.245 62.255 -40.671 1.00 21.71 352 ARG C CA 1
ATOM 11316 C C . ARG C 1 352 ? 14.182 63.304 -40.335 1.00 21.60 352 ARG C C 1
ATOM 11317 O O . ARG C 1 352 ? 13.627 63.942 -41.233 1.00 21.41 352 ARG C O 1
ATOM 11325 N N . THR C 1 353 ? 13.902 63.480 -39.041 1.00 21.37 353 THR C N 1
ATOM 11326 C CA . THR C 1 353 ? 13.074 64.584 -38.560 1.00 21.50 353 THR C CA 1
ATOM 11327 C C . THR C 1 353 ? 13.653 65.903 -39.098 1.00 20.23 353 THR C C 1
ATOM 11328 O O . THR C 1 353 ? 14.865 66.081 -39.078 1.00 19.39 353 THR C O 1
ATOM 11332 N N . PRO C 1 354 ? 12.790 66.817 -39.600 1.00 20.46 354 PRO C N 1
ATOM 11333 C CA . PRO C 1 354 ? 13.323 68.110 -40.058 1.00 20.38 354 PRO C CA 1
ATOM 11334 C C . PRO C 1 354 ? 14.031 68.895 -38.955 1.00 19.86 354 PRO C C 1
ATOM 11335 O O . PRO C 1 354 ? 13.669 68.779 -37.773 1.00 18.94 354 PRO C O 1
ATOM 11339 N N . ALA C 1 355 ? 15.039 69.672 -39.348 1.00 19.06 355 ALA C N 1
ATOM 11340 C CA . ALA C 1 355 ? 15.770 70.553 -38.437 1.00 18.76 355 ALA C CA 1
ATOM 11341 C C . ALA C 1 355 ? 14.801 71.572 -37.852 1.00 18.32 355 ALA C C 1
ATOM 11342 O O . ALA C 1 355 ? 13.751 71.861 -38.440 1.00 18.82 355 ALA C O 1
ATOM 11344 N N . ASN C 1 356 ? 15.146 72.105 -36.685 1.00 17.91 356 ASN C N 1
ATOM 11345 C CA . ASN C 1 356 ? 14.345 73.168 -36.095 1.00 17.91 356 ASN C CA 1
ATOM 11346 C C . ASN C 1 356 ? 14.266 74.375 -37.024 1.00 18.51 356 ASN C C 1
ATOM 11347 O O . ASN C 1 356 ? 15.271 74.802 -37.596 1.00 19.03 356 ASN C O 1
ATOM 11352 N N . ALA C 1 357 ? 13.057 74.903 -37.157 1.00 19.18 357 ALA C N 1
ATOM 11353 C CA . ALA C 1 357 ? 12.845 76.174 -37.834 1.00 19.61 357 ALA C CA 1
ATOM 11354 C C . ALA C 1 357 ? 13.580 77.284 -37.083 1.00 19.84 357 ALA C C 1
ATOM 11355 O O . ALA C 1 357 ? 13.757 77.205 -35.864 1.00 19.65 357 ALA C O 1
ATOM 11357 N N . ALA C 1 358 ? 14.037 78.301 -37.812 1.00 19.93 358 ALA C N 1
ATOM 11358 C CA . ALA C 1 358 ? 14.654 79.459 -37.190 1.00 19.64 358 ALA C CA 1
ATOM 11359 C C . ALA C 1 358 ? 13.659 80.130 -36.249 1.00 19.44 358 ALA C C 1
ATOM 11360 O O . ALA C 1 358 ? 12.488 80.270 -36.590 1.00 19.28 358 ALA C O 1
ATOM 11362 N N . VAL C 1 359 ? 14.130 80.532 -35.070 1.00 19.52 359 VAL C N 1
ATOM 11363 C CA . VAL C 1 359 ? 13.295 81.236 -34.083 1.00 19.54 359 VAL C CA 1
ATOM 11364 C C . VAL C 1 359 ? 14.115 82.367 -33.446 1.00 19.50 359 VAL C C 1
ATOM 11365 O O . VAL C 1 359 ? 15.346 82.308 -33.471 1.00 19.91 359 VAL C O 1
ATOM 11369 N N . PRO C 1 360 ? 13.446 83.404 -32.887 1.00 19.76 360 PRO C N 1
ATOM 11370 C CA . PRO C 1 360 ? 14.158 84.515 -32.232 1.00 20.01 360 PRO C CA 1
ATOM 11371 C C . PRO C 1 360 ? 15.069 84.029 -31.110 1.00 19.64 360 PRO C C 1
ATOM 11372 O O . PRO C 1 360 ? 14.737 83.046 -30.421 1.00 19.59 360 PRO C O 1
ATOM 11376 N N . ALA C 1 361 ? 16.195 84.711 -30.920 1.00 19.47 361 ALA C N 1
ATOM 11377 C CA . ALA C 1 361 ? 17.178 84.361 -29.889 1.00 19.26 361 ALA C CA 1
ATOM 11378 C C . ALA C 1 361 ? 16.585 84.227 -28.481 1.00 19.21 361 ALA C C 1
ATOM 11379 O O . ALA C 1 361 ? 17.064 83.409 -27.697 1.00 19.17 361 ALA C O 1
ATOM 11381 N N . SER C 1 362 ? 15.550 85.011 -28.168 1.00 19.65 362 SER C N 1
ATOM 11382 C CA . SER C 1 362 ? 14.959 85.023 -26.823 1.00 19.59 362 SER C CA 1
ATOM 11383 C C . SER C 1 362 ? 13.923 83.909 -26.574 1.00 19.09 362 SER C C 1
ATOM 11384 O O . SER C 1 362 ? 13.315 83.839 -25.499 1.00 19.38 362 SER C O 1
ATOM 11387 N N . THR C 1 363 ? 13.744 83.024 -27.554 1.00 17.94 363 THR C N 1
ATOM 11388 C CA . THR C 1 363 ? 12.808 81.910 -27.421 1.00 17.40 363 THR C CA 1
ATOM 11389 C C . THR C 1 363 ? 13.221 81.003 -26.251 1.00 17.05 363 THR C C 1
ATOM 11390 O O . THR C 1 363 ? 14.350 80.528 -26.215 1.00 16.78 363 THR C O 1
ATOM 11394 N N . PRO C 1 364 ? 12.311 80.784 -25.281 1.00 16.54 364 PRO C N 1
ATOM 11395 C CA . PRO C 1 364 ? 12.678 79.868 -24.199 1.00 16.17 364 PRO C CA 1
ATOM 11396 C C . PRO C 1 364 ? 12.982 78.453 -24.683 1.00 15.67 364 PRO C C 1
ATOM 11397 O O . PRO C 1 364 ? 12.364 77.967 -25.643 1.00 15.37 364 PRO C O 1
ATOM 11401 N N . LEU C 1 365 ? 13.926 77.816 -24.001 1.00 14.87 365 LEU C N 1
ATOM 11402 C CA . LEU C 1 365 ? 14.285 76.434 -24.295 1.00 14.82 365 LEU C CA 1
ATOM 11403 C C . LEU C 1 365 ? 13.168 75.476 -23.937 1.00 14.71 365 LEU C C 1
ATOM 11404 O O . LEU C 1 365 ? 12.527 75.604 -22.894 1.00 14.89 365 LEU C O 1
ATOM 11409 N N . LYS C 1 366 ? 12.933 74.530 -24.838 1.00 14.30 366 LYS C N 1
ATOM 11410 C CA . LYS C 1 366 ? 11.976 73.447 -24.623 1.00 14.15 366 LYS C CA 1
ATOM 11411 C C . LYS C 1 366 ? 12.656 72.136 -24.998 1.00 13.87 366 LYS C C 1
ATOM 11412 O O . LYS C 1 366 ? 13.599 72.122 -25.806 1.00 14.04 366 LYS C O 1
ATOM 11418 N N . GLN C 1 367 ? 12.163 71.042 -24.419 1.00 13.53 367 GLN C N 1
ATOM 11419 C CA . GLN C 1 367 ? 12.751 69.717 -24.625 1.00 13.78 367 GLN C CA 1
ATOM 11420 C C . GLN C 1 367 ? 12.777 69.299 -26.098 1.00 12.68 367 GLN C C 1
ATOM 11421 O O . GLN C 1 367 ? 13.827 68.911 -26.605 1.00 13.29 367 GLN C O 1
ATOM 11427 N N . GLU C 1 368 ? 11.650 69.382 -26.796 1.00 13.43 368 GLU C N 1
ATOM 11428 C CA . GLU C 1 368 ? 11.621 68.879 -28.173 1.00 14.07 368 GLU C CA 1
ATOM 11429 C C . GLU C 1 368 ? 12.658 69.609 -29.025 1.00 13.58 368 GLU C C 1
ATOM 11430 O O . GLU C 1 368 ? 13.431 68.993 -29.774 1.00 12.86 368 GLU C O 1
ATOM 11436 N N . TRP C 1 369 ? 12.676 70.930 -28.904 1.00 13.25 369 TRP C N 1
ATOM 11437 C CA . TRP C 1 369 ? 13.648 71.738 -29.619 1.00 12.85 369 TRP C CA 1
ATOM 11438 C C . TRP C 1 369 ? 15.077 71.323 -29.280 1.00 12.56 369 TRP C C 1
ATOM 11439 O O . TRP C 1 369 ? 15.916 71.136 -30.174 1.00 13.20 369 TRP C O 1
ATOM 11450 N N . MET C 1 370 ? 15.361 71.175 -27.993 1.00 12.54 370 MET C N 1
ATOM 11451 C CA . MET C 1 370 ? 16.713 70.905 -27.546 1.00 12.41 370 MET C CA 1
ATOM 11452 C C . MET C 1 370 ? 17.250 69.575 -28.103 1.00 12.30 370 MET C C 1
ATOM 11453 O O . MET C 1 370 ? 18.365 69.503 -28.638 1.00 12.58 370 MET C O 1
ATOM 11458 N N . TRP C 1 371 ? 16.475 68.501 -27.968 1.00 12.15 371 TRP C N 1
ATOM 11459 C CA . TRP C 1 371 ? 16.960 67.212 -28.465 1.00 12.56 371 TRP C CA 1
ATOM 11460 C C . TRP C 1 371 ? 17.159 67.207 -29.975 1.00 12.92 371 TRP C C 1
ATOM 11461 O O . TRP C 1 371 ? 18.054 66.524 -30.474 1.00 13.12 371 TRP C O 1
ATOM 11472 N N . ASN C 1 372 ? 16.332 67.981 -30.679 1.00 12.98 372 ASN C N 1
ATOM 11473 C CA . ASN C 1 372 ? 16.443 68.116 -32.123 1.00 14.35 372 ASN C CA 1
ATOM 11474 C C . ASN C 1 372 ? 17.598 69.007 -32.553 1.00 15.06 372 ASN C C 1
ATOM 11475 O O . ASN C 1 372 ? 18.049 68.906 -33.698 1.00 17.18 372 ASN C O 1
ATOM 11480 N N . GLN C 1 373 ? 18.060 69.879 -31.659 1.00 13.61 373 GLN C N 1
ATOM 11481 C CA . GLN C 1 373 ? 19.210 70.755 -31.928 1.00 13.62 373 GLN C CA 1
ATOM 11482 C C . GLN C 1 373 ? 20.527 70.132 -31.530 1.00 13.78 373 GLN C C 1
ATOM 11483 O O . GLN C 1 373 ? 21.576 70.464 -32.104 1.00 13.17 373 GLN C O 1
ATOM 11489 N N . LEU C 1 374 ? 20.489 69.236 -30.542 1.00 13.41 374 LEU C N 1
ATOM 11490 C CA . LEU C 1 374 ? 21.708 68.688 -29.952 1.00 13.13 374 LEU C CA 1
ATOM 11491 C C . LEU C 1 374 ? 22.653 68.033 -30.974 1.00 13.23 374 LEU C C 1
ATOM 11492 O O . LEU C 1 374 ? 23.877 68.067 -30.804 1.00 13.35 374 LEU C O 1
ATOM 11497 N N . GLY C 1 375 ? 22.086 67.427 -32.019 1.00 13.20 375 GLY C N 1
ATOM 11498 C CA . GLY C 1 375 ? 22.898 66.819 -33.074 1.00 14.25 375 GLY C CA 1
ATOM 11499 C C . GLY C 1 375 ? 23.919 67.769 -33.707 1.00 14.49 375 GLY C C 1
ATOM 11500 O O . GLY C 1 375 ? 24.961 67.331 -34.194 1.00 16.00 375 GLY C O 1
ATOM 11501 N N . ASN C 1 376 ? 23.632 69.075 -33.678 1.00 14.69 376 ASN C N 1
ATOM 11502 C CA . ASN C 1 376 ? 24.560 70.077 -34.240 1.00 15.12 376 ASN C CA 1
ATOM 11503 C C . ASN C 1 376 ? 25.860 70.184 -33.450 1.00 15.28 376 ASN C C 1
ATOM 11504 O O . ASN C 1 376 ? 26.922 70.494 -34.012 1.00 15.66 376 ASN C O 1
ATOM 11509 N N . PHE C 1 377 ? 25.767 69.959 -32.139 1.00 14.86 377 PHE C N 1
ATOM 11510 C CA . PHE C 1 377 ? 26.898 70.062 -31.223 1.00 14.41 377 PHE C CA 1
ATOM 11511 C C . PHE C 1 377 ? 27.781 68.813 -31.219 1.00 14.43 377 PHE C C 1
ATOM 11512 O O . PHE C 1 377 ? 29.006 68.897 -31.109 1.00 14.12 377 PHE C O 1
ATOM 11520 N N . LEU C 1 378 ? 27.153 67.646 -31.326 1.00 14.57 378 LEU C N 1
ATOM 11521 C CA . LEU C 1 378 ? 27.878 66.378 -31.265 1.00 15.21 378 LEU C CA 1
ATOM 11522 C C . LEU C 1 378 ? 28.877 66.209 -32.402 1.00 15.65 378 LEU C C 1
ATOM 11523 O O . LEU C 1 378 ? 28.671 66.744 -33.481 1.00 16.82 378 LEU C O 1
ATOM 11528 N N . GLN C 1 379 ? 29.959 65.477 -32.147 1.00 15.83 379 GLN C N 1
ATOM 11529 C CA . GLN C 1 379 ? 30.958 65.194 -33.177 1.00 16.95 379 GLN C CA 1
ATOM 11530 C C . GLN C 1 379 ? 31.349 63.720 -33.146 1.00 16.36 379 GLN C C 1
ATOM 11531 O O . GLN C 1 379 ? 31.143 63.025 -32.147 1.00 15.82 379 GLN C O 1
ATOM 11537 N N . GLU C 1 380 ? 31.889 63.226 -34.255 1.00 16.54 380 GLU C N 1
ATOM 11538 C CA . GLU C 1 380 ? 32.307 61.832 -34.313 1.00 17.49 380 GLU C CA 1
ATOM 11539 C C . GLU C 1 380 ? 33.243 61.508 -33.152 1.00 16.92 380 GLU C C 1
ATOM 11540 O O . GLU C 1 380 ? 34.118 62.301 -32.808 1.00 17.64 380 GLU C O 1
ATOM 11546 N N . GLY C 1 381 ? 33.038 60.348 -32.540 1.00 17.24 381 GLY C N 1
ATOM 11547 C CA . GLY C 1 381 ? 33.893 59.905 -31.440 1.00 17.63 381 GLY C CA 1
ATOM 11548 C C . GLY C 1 381 ? 33.386 60.267 -30.047 1.00 17.09 381 GLY C C 1
ATOM 11549 O O . GLY C 1 381 ? 33.935 59.784 -29.053 1.00 18.27 381 GLY C O 1
ATOM 11550 N N . ASP C 1 382 ? 32.355 61.114 -29.969 1.00 16.11 382 ASP C N 1
ATOM 11551 C CA . ASP C 1 382 ? 31.775 61.520 -28.665 1.00 15.60 382 ASP C CA 1
ATOM 11552 C C . ASP C 1 382 ? 31.207 60.317 -27.917 1.00 15.31 382 ASP C C 1
ATOM 11553 O O . ASP C 1 382 ? 30.655 59.401 -28.532 1.00 14.39 382 ASP C O 1
ATOM 11558 N N . VAL C 1 383 ? 31.339 60.347 -26.592 1.00 14.50 383 VAL C N 1
ATOM 11559 C CA . VAL C 1 383 ? 30.554 59.486 -25.710 1.00 14.26 383 VAL C CA 1
ATOM 11560 C C . VAL C 1 383 ? 29.396 60.333 -25.198 1.00 14.22 383 VAL C C 1
ATOM 11561 O O . VAL C 1 383 ? 29.605 61.411 -24.646 1.00 15.28 383 VAL C O 1
ATOM 11565 N N . VAL C 1 384 ? 28.177 59.856 -25.422 1.00 13.41 384 VAL C N 1
ATOM 11566 C CA . VAL C 1 384 ? 26.979 60.604 -25.071 1.00 13.13 384 VAL C CA 1
ATOM 11567 C C . VAL C 1 384 ? 26.156 59.790 -24.074 1.00 12.94 384 VAL C C 1
ATOM 11568 O O . VAL C 1 384 ? 25.676 58.701 -24.402 1.00 12.92 384 VAL C O 1
ATOM 11572 N N . ILE C 1 385 ? 26.004 60.340 -22.874 1.00 12.04 385 ILE C N 1
ATOM 11573 C CA . ILE C 1 385 ? 25.417 59.654 -21.732 1.00 12.17 385 ILE C CA 1
ATOM 11574 C C . ILE C 1 385 ? 24.133 60.385 -21.341 1.00 11.90 385 ILE C C 1
ATOM 11575 O O . ILE C 1 385 ? 24.132 61.613 -21.204 1.00 12.37 385 ILE C O 1
ATOM 11580 N N . ALA C 1 386 ? 23.043 59.636 -21.171 1.00 12.08 386 ALA C N 1
ATOM 11581 C CA . ALA C 1 386 ? 21.747 60.240 -20.878 1.00 12.29 386 ALA C CA 1
ATOM 11582 C C . ALA C 1 386 ? 21.090 59.517 -19.715 1.00 12.28 386 ALA C C 1
ATOM 11583 O O . ALA C 1 386 ? 20.950 58.298 -19.743 1.00 12.77 386 ALA C O 1
ATOM 11585 N N . GLU C 1 387 ? 20.710 60.275 -18.690 1.00 11.62 387 GLU C N 1
ATOM 11586 C CA . GLU C 1 387 ? 20.155 59.715 -17.459 1.00 11.95 387 GLU C CA 1
ATOM 11587 C C . GLU C 1 387 ? 18.675 59.359 -17.589 1.00 11.47 387 GLU C C 1
ATOM 11588 O O . GLU C 1 387 ? 17.906 60.048 -18.255 1.00 12.24 387 GLU C O 1
ATOM 11594 N N . THR C 1 388 ? 18.296 58.281 -16.905 1.00 11.92 388 THR C N 1
ATOM 11595 C CA . THR C 1 388 ? 16.891 57.937 -16.741 1.00 12.26 388 THR C CA 1
ATOM 11596 C C . THR C 1 388 ? 16.105 59.171 -16.269 1.00 11.63 388 THR C C 1
ATOM 11597 O O . THR C 1 388 ? 16.532 59.880 -15.365 1.00 12.48 388 THR C O 1
ATOM 11601 N N . GLY C 1 389 ? 14.970 59.425 -16.910 1.00 12.21 389 GLY C N 1
ATOM 11602 C CA . GLY C 1 389 ? 14.299 60.727 -16.808 1.00 12.27 389 GLY C CA 1
ATOM 11603 C C . GLY C 1 389 ? 14.050 61.283 -18.198 1.00 12.02 389 GLY C C 1
ATOM 11604 O O . GLY C 1 389 ? 14.154 60.559 -19.189 1.00 11.83 389 GLY C O 1
ATOM 11605 N N . THR C 1 390 ? 13.707 62.563 -18.292 1.00 11.86 390 THR C N 1
ATOM 11606 C CA . THR C 1 390 ? 13.476 63.126 -19.620 1.00 12.21 390 THR C CA 1
ATOM 11607 C C . THR C 1 390 ? 14.683 62.951 -20.535 1.00 12.31 390 THR C C 1
ATOM 11608 O O . THR C 1 390 ? 14.505 62.781 -21.747 1.00 13.10 390 THR C O 1
ATOM 11612 N N . SER C 1 391 ? 15.895 62.989 -19.972 1.00 12.19 391 SER C N 1
ATOM 11613 C CA . SER C 1 391 ? 17.112 62.881 -20.789 1.00 12.52 391 SER C CA 1
ATOM 11614 C C . SER C 1 391 ? 17.171 61.585 -21.593 1.00 13.06 391 SER C C 1
ATOM 11615 O O . SER C 1 391 ? 17.448 61.602 -22.796 1.00 12.68 391 SER C O 1
ATOM 11618 N N . ALA C 1 392 ? 16.922 60.455 -20.945 1.00 12.99 392 ALA C N 1
ATOM 11619 C CA . ALA C 1 392 ? 17.031 59.171 -21.625 1.00 13.10 392 ALA C CA 1
ATOM 11620 C C . ALA C 1 392 ? 15.979 59.072 -22.722 1.00 12.68 392 ALA C C 1
ATOM 11621 O O . ALA C 1 392 ? 16.230 58.479 -23.775 1.00 14.05 392 ALA C O 1
ATOM 11623 N N . PHE C 1 393 ? 14.804 59.653 -22.506 1.00 11.85 393 PHE C N 1
ATOM 11624 C CA . PHE C 1 393 ? 13.782 59.618 -23.532 1.00 12.34 393 PHE C CA 1
ATOM 11625 C C . PHE C 1 393 ? 14.059 60.585 -24.659 1.00 13.14 393 PHE C C 1
ATOM 11626 O O . PHE C 1 393 ? 13.840 60.259 -25.829 1.00 14.15 393 PHE C O 1
ATOM 11634 N N . GLY C 1 394 ? 14.544 61.769 -24.307 1.00 12.50 394 GLY C N 1
ATOM 11635 C CA . GLY C 1 394 ? 14.854 62.789 -25.297 1.00 11.95 394 GLY C CA 1
ATOM 11636 C C . GLY C 1 394 ? 15.992 62.422 -26.232 1.00 11.76 394 GLY C C 1
ATOM 11637 O O . GLY C 1 394 ? 15.926 62.742 -27.427 1.00 12.26 394 GLY C O 1
ATOM 11638 N N . ILE C 1 395 ? 17.032 61.768 -25.710 1.00 11.04 395 ILE C N 1
ATOM 11639 C CA . ILE C 1 395 ? 18.196 61.432 -26.546 1.00 11.99 395 ILE C CA 1
ATOM 11640 C C . ILE C 1 395 ? 17.815 60.532 -27.729 1.00 11.82 395 ILE C C 1
ATOM 11641 O O . ILE C 1 395 ? 18.513 60.530 -28.748 1.00 12.15 395 ILE C O 1
ATOM 11646 N N . ASN C 1 396 ? 16.701 59.809 -27.609 1.00 12.37 396 ASN C N 1
ATOM 11647 C CA . ASN C 1 396 ? 16.217 59.015 -28.747 1.00 13.26 396 ASN C CA 1
ATOM 11648 C C . ASN C 1 396 ? 15.899 59.864 -29.956 1.00 13.73 396 ASN C C 1
ATOM 11649 O O . ASN C 1 396 ? 15.894 59.354 -31.071 1.00 14.43 396 ASN C O 1
ATOM 11654 N N . GLN C 1 397 ? 15.611 61.145 -29.734 1.00 13.37 397 GLN C N 1
ATOM 11655 C CA . GLN C 1 397 ? 15.256 62.072 -30.809 1.00 15.47 397 GLN C CA 1
ATOM 11656 C C . GLN C 1 397 ? 16.469 62.838 -31.357 1.00 14.50 397 GLN C C 1
ATOM 11657 O O . GLN C 1 397 ? 16.322 63.646 -32.282 1.00 15.71 397 GLN C O 1
ATOM 11663 N N . THR C 1 398 ? 17.652 62.581 -30.805 1.00 13.85 398 THR C N 1
ATOM 11664 C CA . THR C 1 398 ? 18.889 63.228 -31.247 1.00 14.22 398 THR C CA 1
ATOM 11665 C C . THR C 1 398 ? 19.583 62.379 -32.301 1.00 14.86 398 THR C C 1
ATOM 11666 O O . THR C 1 398 ? 19.757 61.178 -32.110 1.00 15.59 398 THR C O 1
ATOM 11670 N N . THR C 1 399 ? 19.976 63.008 -33.407 1.00 15.28 399 THR C N 1
ATOM 11671 C CA . THR C 1 399 ? 20.742 62.323 -34.432 1.00 16.03 399 THR C CA 1
ATOM 11672 C C . THR C 1 399 ? 22.220 62.341 -34.058 1.00 15.09 399 THR C C 1
ATOM 11673 O O . THR C 1 399 ? 22.797 63.409 -33.769 1.00 15.93 399 THR C O 1
ATOM 11677 N N . PHE C 1 400 ? 22.812 61.152 -33.995 1.00 14.71 400 PHE C N 1
ATOM 11678 C CA . PHE C 1 400 ? 24.226 61.008 -33.690 1.00 14.55 400 PHE C CA 1
ATOM 11679 C C . PHE C 1 400 ? 25.117 61.084 -34.943 1.00 15.18 400 PHE C C 1
ATOM 11680 O O . PHE C 1 400 ? 24.732 60.589 -36.015 1.00 15.79 400 PHE C O 1
ATOM 11688 N N . PRO C 1 401 ? 26.324 61.658 -34.796 1.00 15.37 401 PRO C N 1
ATOM 11689 C CA . PRO C 1 401 ? 27.361 61.459 -35.816 1.00 16.12 401 PRO C CA 1
ATOM 11690 C C . PRO C 1 401 ? 27.770 59.991 -35.842 1.00 16.57 401 PRO C C 1
ATOM 11691 O O . PRO C 1 401 ? 27.475 59.249 -34.896 1.00 16.63 401 PRO C O 1
ATOM 11695 N N . ASN C 1 402 ? 28.451 59.567 -36.907 1.00 17.01 402 ASN C N 1
ATOM 11696 C CA . ASN C 1 402 ? 29.038 58.245 -36.926 1.00 17.17 402 ASN C CA 1
ATOM 11697 C C . ASN C 1 402 ? 30.019 58.099 -35.763 1.00 17.01 402 ASN C C 1
ATOM 11698 O O . ASN C 1 402 ? 30.568 59.095 -35.271 1.00 17.00 402 ASN C O 1
ATOM 11703 N N . ASN C 1 403 ? 30.232 56.863 -35.320 1.00 17.63 403 ASN C N 1
ATOM 11704 C CA . ASN C 1 403 ? 31.205 56.582 -34.268 1.00 18.49 403 ASN C CA 1
ATOM 11705 C C . ASN C 1 403 ? 30.876 57.332 -32.970 1.00 18.23 403 ASN C C 1
ATOM 11706 O O . ASN C 1 403 ? 31.746 57.934 -32.351 1.00 19.04 403 ASN C O 1
ATOM 11711 N N . THR C 1 404 ? 29.606 57.308 -32.580 1.00 17.13 404 THR C N 1
ATOM 11712 C CA . THR C 1 404 ? 29.179 57.868 -31.298 1.00 17.39 404 THR C CA 1
ATOM 11713 C C . THR C 1 404 ? 28.880 56.710 -30.358 1.00 16.98 404 THR C C 1
ATOM 11714 O O . THR C 1 404 ? 28.166 55.775 -30.727 1.00 17.57 404 THR C O 1
ATOM 11718 N N . TYR C 1 405 ? 29.438 56.758 -29.153 1.00 16.48 405 TYR C N 1
ATOM 11719 C CA . TYR C 1 405 ? 29.097 55.748 -28.159 1.00 17.12 405 TYR C CA 1
ATOM 11720 C C . TYR C 1 405 ? 28.019 56.280 -27.231 1.00 16.63 405 TYR C C 1
ATOM 11721 O O . TYR C 1 405 ? 28.278 57.208 -26.469 1.00 17.39 405 TYR C O 1
ATOM 11730 N N . GLY C 1 406 ? 26.815 55.717 -27.333 1.00 15.93 406 GLY C N 1
ATOM 11731 C CA . GLY C 1 406 ? 25.716 56.092 -26.451 1.00 15.08 406 GLY C CA 1
ATOM 11732 C C . GLY C 1 406 ? 25.688 55.232 -25.203 1.00 14.76 406 GLY C C 1
ATOM 11733 O O . GLY C 1 406 ? 25.927 54.018 -25.253 1.00 15.12 406 GLY C O 1
ATOM 11734 N N . ILE C 1 407 ? 25.394 55.866 -24.073 1.00 14.17 407 ILE C N 1
ATOM 11735 C CA . ILE C 1 407 ? 25.123 55.135 -22.834 1.00 14.30 407 ILE C CA 1
ATOM 11736 C C . ILE C 1 407 ? 23.764 55.593 -22.302 1.00 14.26 407 ILE C C 1
ATOM 11737 O O . ILE C 1 407 ? 23.569 56.773 -21.978 1.00 14.50 407 ILE C O 1
ATOM 11742 N N . SER C 1 408 ? 22.806 54.667 -22.255 1.00 14.53 408 SER C N 1
ATOM 11743 C CA . SER C 1 408 ? 21.505 54.920 -21.640 1.00 14.86 408 SER C CA 1
ATOM 11744 C C . SER C 1 408 ? 21.036 53.619 -21.000 1.00 14.82 408 SER C C 1
ATOM 11745 O O . SER C 1 408 ? 20.848 52.616 -21.681 1.00 14.97 408 SER C O 1
ATOM 11748 N N . GLN C 1 409 ? 20.826 53.656 -19.683 1.00 13.62 409 GLN C N 1
ATOM 11749 C CA . GLN C 1 409 ? 20.581 52.458 -18.893 1.00 13.60 409 GLN C CA 1
ATOM 11750 C C . GLN C 1 409 ? 19.074 52.158 -18.895 1.00 13.49 409 GLN C C 1
ATOM 11751 O O . GLN C 1 409 ? 18.395 52.203 -17.871 1.00 13.46 409 GLN C O 1
ATOM 11757 N N . VAL C 1 410 ? 18.562 51.816 -20.072 1.00 13.23 410 VAL C N 1
ATOM 11758 C CA . VAL C 1 410 ? 17.117 51.734 -20.301 1.00 13.44 410 VAL C CA 1
ATOM 11759 C C . VAL C 1 410 ? 16.453 50.649 -19.460 1.00 14.07 410 VAL C C 1
ATOM 11760 O O . VAL C 1 410 ? 15.335 50.845 -18.972 1.00 14.87 410 VAL C O 1
ATOM 11764 N N . LEU C 1 411 ? 17.136 49.523 -19.267 1.00 14.01 411 LEU C N 1
ATOM 11765 C CA . LEU C 1 411 ? 16.552 48.431 -18.485 1.00 14.11 411 LEU C CA 1
ATOM 11766 C C . LEU C 1 411 ? 16.672 48.655 -16.988 1.00 13.69 411 LEU C C 1
ATOM 11767 O O . LEU C 1 411 ? 15.663 48.654 -16.276 1.00 13.82 411 LEU C O 1
ATOM 11772 N N . TRP C 1 412 ? 17.896 48.817 -16.489 1.00 12.91 412 TRP C N 1
ATOM 11773 C CA . TRP C 1 412 ? 18.047 48.902 -15.043 1.00 12.77 412 TRP C CA 1
ATOM 11774 C C . TRP C 1 412 ? 17.455 50.208 -14.504 1.00 12.86 412 TRP C C 1
ATOM 11775 O O . TRP C 1 412 ? 16.718 50.194 -13.517 1.00 12.66 412 TRP C O 1
ATOM 11786 N N . GLY C 1 413 ? 17.760 51.321 -15.165 1.00 12.79 413 GLY C N 1
ATOM 11787 C CA . GLY C 1 413 ? 17.090 52.599 -14.888 1.00 12.47 413 GLY C CA 1
ATOM 11788 C C . GLY C 1 413 ? 17.331 53.175 -13.507 1.00 12.59 413 GLY C C 1
ATOM 11789 O O . GLY C 1 413 ? 16.408 53.745 -12.903 1.00 12.18 413 GLY C O 1
ATOM 11790 N N . SER C 1 414 ? 18.567 53.061 -13.017 1.00 12.42 414 SER C N 1
ATOM 11791 C CA . SER C 1 414 ? 18.919 53.580 -11.702 1.00 12.23 414 SER C CA 1
ATOM 11792 C C . SER C 1 414 ? 19.366 55.042 -11.799 1.00 12.32 414 SER C C 1
ATOM 11793 O O . SER C 1 414 ? 20.480 55.338 -12.251 1.00 13.32 414 SER C O 1
ATOM 11796 N N . ILE C 1 415 ? 18.502 55.966 -11.388 1.00 12.27 415 ILE C N 1
ATOM 11797 C CA . ILE C 1 415 ? 18.877 57.380 -11.457 1.00 12.10 415 ILE C CA 1
ATOM 11798 C C . ILE C 1 415 ? 20.104 57.643 -10.583 1.00 12.06 415 ILE C C 1
ATOM 11799 O O . ILE C 1 415 ? 20.250 57.092 -9.492 1.00 12.56 415 ILE C O 1
ATOM 11804 N N . GLY C 1 416 ? 20.978 58.498 -11.094 1.00 11.97 416 GLY C N 1
ATOM 11805 C CA . GLY C 1 416 ? 22.259 58.746 -10.455 1.00 12.57 416 GLY C CA 1
ATOM 11806 C C . GLY C 1 416 ? 23.390 57.988 -11.111 1.00 12.44 416 GLY C C 1
ATOM 11807 O O . GLY C 1 416 ? 24.544 58.412 -11.040 1.00 12.36 416 GLY C O 1
ATOM 11808 N N . PHE C 1 417 ? 23.069 56.859 -11.741 1.00 12.10 417 PHE C N 1
ATOM 11809 C CA . PHE C 1 417 ? 24.046 56.060 -12.467 1.00 11.69 417 PHE C CA 1
ATOM 11810 C C . PHE C 1 417 ? 24.981 56.932 -13.289 1.00 11.42 417 PHE C C 1
ATOM 11811 O O . PHE C 1 417 ? 26.201 56.723 -13.262 1.00 11.74 417 PHE C O 1
ATOM 11819 N N . THR C 1 418 ? 24.427 57.907 -13.999 1.00 11.80 418 THR C N 1
ATOM 11820 C CA . THR C 1 418 ? 25.222 58.587 -15.017 1.00 12.36 418 THR C CA 1
ATOM 11821 C C . THR C 1 418 ? 26.328 59.482 -14.497 1.00 12.89 418 THR C C 1
ATOM 11822 O O . THR C 1 418 ? 27.291 59.713 -15.214 1.00 13.08 418 THR C O 1
ATOM 11826 N N . THR C 1 419 ? 26.231 59.992 -13.275 1.00 12.46 419 THR C N 1
ATOM 11827 C CA . THR C 1 419 ? 27.354 60.799 -12.750 1.00 13.05 419 THR C CA 1
ATOM 11828 C C . THR C 1 419 ? 28.576 59.900 -12.602 1.00 13.33 419 THR C C 1
ATOM 11829 O O . THR C 1 419 ? 29.699 60.264 -12.983 1.00 13.60 419 THR C O 1
ATOM 11833 N N . GLY C 1 420 ? 28.364 58.696 -12.071 1.00 13.09 420 GLY C N 1
ATOM 11834 C CA . GLY C 1 420 ? 29.431 57.718 -11.970 1.00 13.14 420 GLY C CA 1
ATOM 11835 C C . GLY C 1 420 ? 29.876 57.228 -13.332 1.00 13.57 420 GLY C C 1
ATOM 11836 O O . GLY C 1 420 ? 31.080 57.162 -13.617 1.00 12.91 420 GLY C O 1
ATOM 11837 N N . ALA C 1 421 ? 28.919 56.878 -14.189 1.00 13.05 421 ALA C N 1
ATOM 11838 C CA . ALA C 1 421 ? 29.259 56.361 -15.520 1.00 13.33 421 ALA C CA 1
ATOM 11839 C C . ALA C 1 421 ? 30.084 57.371 -16.303 1.00 13.16 421 ALA C C 1
ATOM 11840 O O . ALA C 1 421 ? 30.981 56.983 -17.051 1.00 13.47 421 ALA C O 1
ATOM 11842 N N . THR C 1 422 ? 29.792 58.660 -16.120 1.00 11.98 422 THR C N 1
ATOM 11843 C CA . THR C 1 422 ? 30.541 59.738 -16.777 1.00 11.87 422 THR C CA 1
ATOM 11844 C C . THR C 1 422 ? 32.008 59.733 -16.336 1.00 12.78 422 THR C C 1
ATOM 11845 O O . THR C 1 422 ? 32.913 59.868 -17.177 1.00 13.45 422 THR C O 1
ATOM 11849 N N . LEU C 1 423 ? 32.254 59.580 -15.039 1.00 12.43 423 LEU C N 1
ATOM 11850 C CA . LEU C 1 423 ? 33.624 59.467 -14.554 1.00 13.24 423 LEU C CA 1
ATOM 11851 C C . LEU C 1 423 ? 34.340 58.295 -15.223 1.00 13.43 423 LEU C C 1
ATOM 11852 O O . LEU C 1 423 ? 35.455 58.446 -15.756 1.00 13.75 423 LEU C O 1
ATOM 11857 N N . GLY C 1 424 ? 33.698 57.131 -15.222 1.00 12.78 424 GLY C N 1
ATOM 11858 C CA . GLY C 1 424 ? 34.304 55.917 -15.757 1.00 13.52 424 GLY C CA 1
ATOM 11859 C C . GLY C 1 424 ? 34.562 56.046 -17.240 1.00 13.59 424 GLY C C 1
ATOM 11860 O O . GLY C 1 424 ? 35.650 55.709 -17.726 1.00 14.63 424 GLY C O 1
ATOM 11861 N N . ALA C 1 425 ? 33.562 56.535 -17.970 1.00 13.36 425 ALA C N 1
ATOM 11862 C CA . ALA C 1 425 ? 33.714 56.733 -19.399 1.00 13.96 425 ALA C CA 1
ATOM 11863 C C . ALA C 1 425 ? 34.819 57.742 -19.701 1.00 14.58 425 ALA C C 1
ATOM 11864 O O . ALA C 1 425 ? 35.549 57.574 -20.677 1.00 14.70 425 ALA C O 1
ATOM 11866 N N . ALA C 1 426 ? 34.947 58.784 -18.879 1.00 14.01 426 ALA C N 1
ATOM 11867 C CA . ALA C 1 426 ? 35.972 59.807 -19.090 1.00 14.00 426 ALA C CA 1
ATOM 11868 C C . ALA C 1 426 ? 37.386 59.261 -18.867 1.00 14.28 426 ALA C C 1
ATOM 11869 O O . ALA C 1 426 ? 38.297 59.602 -19.629 1.00 14.37 426 ALA C O 1
ATOM 11871 N N . PHE C 1 427 ? 37.585 58.423 -17.849 1.00 14.71 427 PHE C N 1
ATOM 11872 C CA . PHE C 1 427 ? 38.880 57.734 -17.656 1.00 14.81 427 PHE C CA 1
ATOM 11873 C C . PHE C 1 427 ? 39.189 56.877 -18.875 1.00 15.11 427 PHE C C 1
ATOM 11874 O O . PHE C 1 427 ? 40.294 56.933 -19.424 1.00 16.15 427 PHE C O 1
ATOM 11882 N N . ALA C 1 428 ? 38.220 56.081 -19.311 1.00 15.23 428 ALA C N 1
ATOM 11883 C CA . ALA C 1 428 ? 38.453 55.167 -20.429 1.00 15.65 428 ALA C CA 1
ATOM 11884 C C . ALA C 1 428 ? 38.721 55.947 -21.707 1.00 16.74 428 ALA C C 1
ATOM 11885 O O . ALA C 1 428 ? 39.644 55.598 -22.460 1.00 16.82 428 ALA C O 1
ATOM 11887 N N . ALA C 1 429 ? 37.956 57.015 -21.937 1.00 16.30 429 ALA C N 1
ATOM 11888 C CA . ALA C 1 429 ? 38.128 57.842 -23.132 1.00 16.79 429 ALA C CA 1
ATOM 11889 C C . ALA C 1 429 ? 39.509 58.498 -23.158 1.00 17.54 429 ALA C C 1
ATOM 11890 O O . ALA C 1 429 ? 40.178 58.530 -24.212 1.00 18.20 429 ALA C O 1
ATOM 11892 N N . GLU C 1 430 ? 39.944 59.003 -22.006 1.00 17.25 430 GLU C N 1
ATOM 11893 C CA . GLU C 1 430 ? 41.280 59.586 -21.858 1.00 18.34 430 GLU C CA 1
ATOM 11894 C C . GLU C 1 430 ? 42.361 58.588 -22.282 1.00 18.63 430 GLU C C 1
ATOM 11895 O O . GLU C 1 430 ? 43.325 58.960 -22.966 1.00 19.56 430 GLU C O 1
ATOM 11901 N N . GLU C 1 431 ? 42.200 57.331 -21.878 1.00 18.34 431 GLU C N 1
ATOM 11902 C CA . GLU C 1 431 ? 43.159 56.269 -22.185 1.00 19.07 431 GLU C CA 1
ATOM 11903 C C . GLU C 1 431 ? 43.161 55.906 -23.671 1.00 19.53 431 GLU C C 1
ATOM 11904 O O . GLU C 1 431 ? 44.205 55.540 -24.216 1.00 20.31 431 GLU C O 1
ATOM 11910 N N . ILE C 1 432 ? 42.012 56.026 -24.326 1.00 20.23 432 ILE C N 1
ATOM 11911 C CA . ILE C 1 432 ? 41.881 55.712 -25.759 1.00 20.99 432 ILE C CA 1
ATOM 11912 C C . ILE C 1 432 ? 42.359 56.875 -26.631 1.00 21.24 432 ILE C C 1
ATOM 11913 O O . ILE C 1 432 ? 43.157 56.687 -27.562 1.00 21.34 432 ILE C O 1
ATOM 11918 N N . ASP C 1 433 ? 41.881 58.078 -26.327 1.00 22.12 433 ASP C N 1
ATOM 11919 C CA . ASP C 1 433 ? 42.173 59.266 -27.120 1.00 23.26 433 ASP C CA 1
ATOM 11920 C C . ASP C 1 433 ? 41.789 60.493 -26.302 1.00 23.98 433 ASP C C 1
ATOM 11921 O O . ASP C 1 433 ? 40.599 60.755 -26.118 1.00 23.89 433 ASP C O 1
ATOM 11926 N N . PRO C 1 434 ? 42.789 61.247 -25.802 1.00 24.75 434 PRO C N 1
ATOM 11927 C CA . PRO C 1 434 ? 42.537 62.453 -25.004 1.00 25.30 434 PRO C CA 1
ATOM 11928 C C . PRO C 1 434 ? 41.646 63.509 -25.678 1.00 25.35 434 PRO C C 1
ATOM 11929 O O . PRO C 1 434 ? 41.132 64.393 -24.985 1.00 25.94 434 PRO C O 1
ATOM 11933 N N . LYS C 1 435 ? 41.453 63.415 -26.996 1.00 24.87 435 LYS C N 1
ATOM 11934 C CA . LYS C 1 435 ? 40.561 64.343 -27.705 1.00 24.59 435 LYS C CA 1
ATOM 11935 C C . LYS C 1 435 ? 39.098 63.900 -27.765 1.00 23.49 435 LYS C C 1
ATOM 11936 O O . LYS C 1 435 ? 38.236 64.672 -28.193 1.00 23.32 435 LYS C O 1
ATOM 11942 N N . LYS C 1 436 ? 38.814 62.668 -27.336 1.00 21.69 436 LYS C N 1
ATOM 11943 C CA . LYS C 1 436 ? 37.425 62.179 -27.277 1.00 20.86 436 LYS C CA 1
ATOM 11944 C C . LYS C 1 436 ? 36.665 62.917 -26.173 1.00 18.88 436 LYS C C 1
ATOM 11945 O O . LYS C 1 436 ? 37.136 63.008 -25.033 1.00 18.74 436 LYS C O 1
ATOM 11951 N N . ARG C 1 437 ? 35.493 63.442 -26.524 1.00 17.03 437 ARG C N 1
ATOM 11952 C CA . ARG C 1 437 ? 34.676 64.178 -25.560 1.00 16.05 437 ARG C CA 1
ATOM 11953 C C . ARG C 1 437 ? 33.672 63.243 -24.900 1.00 15.58 437 ARG C C 1
ATOM 11954 O O . ARG C 1 437 ? 33.207 62.281 -25.511 1.00 15.85 437 ARG C O 1
ATOM 11962 N N . VAL C 1 438 ? 33.354 63.562 -23.647 1.00 14.89 438 VAL C N 1
ATOM 11963 C CA . VAL C 1 438 ? 32.336 62.845 -22.884 1.00 14.47 438 VAL C CA 1
ATOM 11964 C C . VAL C 1 438 ? 31.272 63.856 -22.487 1.00 13.76 438 VAL C C 1
ATOM 11965 O O . VAL C 1 438 ? 31.578 64.861 -21.830 1.00 14.06 438 VAL C O 1
ATOM 11969 N N . ILE C 1 439 ? 30.035 63.581 -22.906 1.00 13.22 439 ILE C N 1
ATOM 11970 C CA . ILE C 1 439 ? 28.923 64.517 -22.799 1.00 13.10 439 ILE C CA 1
ATOM 11971 C C . ILE C 1 439 ? 27.795 63.871 -22.006 1.00 12.36 439 ILE C C 1
ATOM 11972 O O . ILE C 1 439 ? 27.275 62.824 -22.400 1.00 12.86 439 ILE C O 1
ATOM 11977 N N . LEU C 1 440 ? 27.440 64.502 -20.899 1.00 11.57 440 LEU C N 1
ATOM 11978 C CA . LEU C 1 440 ? 26.391 64.011 -20.004 1.00 11.40 440 LEU C CA 1
ATOM 11979 C C . LEU C 1 440 ? 25.165 64.900 -20.032 1.00 11.19 440 LEU C C 1
ATOM 11980 O O . LEU C 1 440 ? 25.272 66.121 -19.893 1.00 11.92 440 LEU C O 1
ATOM 11985 N N . PHE C 1 441 ? 23.996 64.279 -20.183 1.00 11.31 441 PHE C N 1
ATOM 11986 C CA . PHE C 1 441 ? 22.723 64.917 -19.893 1.00 11.26 441 PHE C CA 1
ATOM 11987 C C . PHE C 1 441 ? 22.109 64.238 -18.681 1.00 11.04 441 PHE C C 1
ATOM 11988 O O . PHE C 1 441 ? 21.760 63.056 -18.742 1.00 11.22 441 PHE C O 1
ATOM 11996 N N . ILE C 1 442 ? 22.045 64.970 -17.573 1.00 11.02 442 ILE C N 1
ATOM 11997 C CA . ILE C 1 442 ? 21.527 64.431 -16.313 1.00 11.17 442 ILE C CA 1
ATOM 11998 C C . ILE C 1 442 ? 20.464 65.375 -15.753 1.00 11.19 442 ILE C C 1
ATOM 11999 O O . ILE C 1 442 ? 20.590 66.606 -15.832 1.00 11.28 442 ILE C O 1
ATOM 12004 N N . GLY C 1 443 ? 19.399 64.812 -15.186 1.00 11.21 443 GLY C N 1
ATOM 12005 C CA . GLY C 1 443 ? 18.379 65.626 -14.531 1.00 10.98 443 GLY C CA 1
ATOM 12006 C C . GLY C 1 443 ? 18.833 66.170 -13.191 1.00 10.82 443 GLY C C 1
ATOM 12007 O O . GLY C 1 443 ? 19.715 65.613 -12.547 1.00 11.08 443 GLY C O 1
ATOM 12008 N N . ASP C 1 444 ? 18.212 67.276 -12.791 1.00 10.84 444 ASP C N 1
ATOM 12009 C CA . ASP C 1 444 ? 18.445 67.861 -11.463 1.00 11.20 444 ASP C CA 1
ATOM 12010 C C . ASP C 1 444 ? 18.142 66.895 -10.326 1.00 10.60 444 ASP C C 1
ATOM 12011 O O . ASP C 1 444 ? 18.850 66.887 -9.325 1.00 11.02 444 ASP C O 1
ATOM 12016 N N . GLY C 1 445 ? 17.098 66.078 -10.472 1.00 10.21 445 GLY C N 1
ATOM 12017 C CA . GLY C 1 445 ? 16.775 65.103 -9.418 1.00 10.35 445 GLY C CA 1
ATOM 12018 C C . GLY C 1 445 ? 17.828 64.008 -9.323 1.00 10.13 445 GLY C C 1
ATOM 12019 O O . GLY C 1 445 ? 18.340 63.703 -8.237 1.00 10.78 445 GLY C O 1
ATOM 12020 N N . SER C 1 446 ? 18.179 63.425 -10.470 1.00 10.98 446 SER C N 1
ATOM 12021 C CA . SER C 1 446 ? 19.183 62.354 -10.510 1.00 10.90 446 SER C CA 1
ATOM 12022 C C . SER C 1 446 ? 20.551 62.786 -10.018 1.00 10.84 446 SER C C 1
ATOM 12023 O O . SER C 1 446 ? 21.247 62.017 -9.359 1.00 11.12 446 SER C O 1
ATOM 12026 N N . LEU C 1 447 ? 20.939 64.016 -10.354 1.00 11.00 447 LEU C N 1
ATOM 12027 C CA . LEU C 1 447 ? 22.240 64.524 -9.932 1.00 11.12 447 LEU C CA 1
ATOM 12028 C C . LEU C 1 447 ? 22.427 64.427 -8.421 1.00 10.84 447 LEU C C 1
ATOM 12029 O O . LEU C 1 447 ? 23.524 64.176 -7.934 1.00 11.04 447 LEU C O 1
ATOM 12034 N N . GLN C 1 448 ? 21.343 64.616 -7.675 1.00 11.39 448 GLN C N 1
ATOM 12035 C CA . GLN C 1 448 ? 21.464 64.668 -6.227 1.00 10.56 448 GLN C CA 1
ATOM 12036 C C . GLN C 1 448 ? 21.955 63.358 -5.626 1.00 10.79 448 GLN C C 1
ATOM 12037 O O . GLN C 1 448 ? 22.626 63.355 -4.587 1.00 11.04 448 GLN C O 1
ATOM 12043 N N . LEU C 1 449 ? 21.633 62.238 -6.273 1.00 10.24 449 LEU C N 1
ATOM 12044 C CA . LEU C 1 449 ? 21.937 60.937 -5.685 1.00 10.81 449 LEU C CA 1
ATOM 12045 C C . LEU C 1 449 ? 23.416 60.606 -5.682 1.00 10.48 449 LEU C C 1
ATOM 12046 O O . LEU C 1 449 ? 23.892 59.844 -4.837 1.00 10.37 449 LEU C O 1
ATOM 12051 N N . THR C 1 450 ? 24.133 61.179 -6.648 1.00 10.85 450 THR C N 1
ATOM 12052 C CA . THR C 1 450 ? 25.523 60.787 -6.894 1.00 11.27 450 THR C CA 1
ATOM 12053 C C . THR C 1 450 ? 26.457 61.987 -7.124 1.00 11.20 450 THR C C 1
ATOM 12054 O O . THR C 1 450 ? 27.559 61.820 -7.675 1.00 11.38 450 THR C O 1
ATOM 12058 N N . VAL C 1 451 ? 26.037 63.160 -6.659 1.00 11.25 451 VAL C N 1
ATOM 12059 C CA . VAL C 1 451 ? 26.688 64.423 -7.016 1.00 11.35 451 VAL C CA 1
ATOM 12060 C C . VAL C 1 451 ? 28.164 64.447 -6.652 1.00 11.56 451 VAL C C 1
ATOM 12061 O O . VAL C 1 451 ? 28.940 65.102 -7.362 1.00 12.01 451 VAL C O 1
ATOM 12065 N N . GLN C 1 452 ? 28.555 63.769 -5.568 1.00 11.58 452 GLN C N 1
ATOM 12066 C CA . GLN C 1 452 ? 29.945 63.876 -5.093 1.00 11.86 452 GLN C CA 1
ATOM 12067 C C . GLN C 1 452 ? 30.946 63.301 -6.087 1.00 12.42 452 GLN C C 1
ATOM 12068 O O . GLN C 1 452 ? 32.133 63.608 -5.979 1.00 12.65 452 GLN C O 1
ATOM 12074 N N . GLU C 1 453 ? 30.513 62.468 -7.033 1.00 12.05 453 GLU C N 1
ATOM 12075 C CA . GLU C 1 453 ? 31.508 61.894 -7.941 1.00 12.85 453 GLU C CA 1
ATOM 12076 C C . GLU C 1 453 ? 32.112 62.920 -8.922 1.00 12.75 453 GLU C C 1
ATOM 12077 O O . GLU C 1 453 ? 33.130 62.635 -9.568 1.00 14.02 453 GLU C O 1
ATOM 12083 N N . ILE C 1 454 ? 31.519 64.112 -8.992 1.00 12.50 454 ILE C N 1
ATOM 12084 C CA . ILE C 1 454 ? 32.124 65.233 -9.718 1.00 13.09 454 ILE C CA 1
ATOM 12085 C C . ILE C 1 454 ? 33.495 65.571 -9.110 1.00 13.16 454 ILE C C 1
ATOM 12086 O O . ILE C 1 454 ? 34.429 65.951 -9.831 1.00 13.83 454 ILE C O 1
ATOM 12091 N N . SER C 1 455 ? 33.623 65.406 -7.796 1.00 12.51 455 SER C N 1
ATOM 12092 C CA . SER C 1 455 ? 34.891 65.584 -7.080 1.00 12.99 455 SER C CA 1
ATOM 12093 C C . SER C 1 455 ? 36.033 64.776 -7.725 1.00 13.81 455 SER C C 1
ATOM 12094 O O . SER C 1 455 ? 37.138 65.290 -7.952 1.00 14.55 455 SER C O 1
ATOM 12097 N N . THR C 1 456 ? 35.738 63.520 -8.044 1.00 13.80 456 THR C N 1
ATOM 12098 C CA . THR C 1 456 ? 36.744 62.603 -8.593 1.00 13.60 456 THR C CA 1
ATOM 12099 C C . THR C 1 456 ? 37.130 62.992 -10.025 1.00 13.93 456 THR C C 1
ATOM 12100 O O . THR C 1 456 ? 38.270 62.795 -10.445 1.00 14.41 456 THR C O 1
ATOM 12104 N N . MET C 1 457 ? 36.178 63.556 -10.763 1.00 13.70 457 MET C N 1
ATOM 12105 C CA . MET C 1 457 ? 36.458 64.092 -12.090 1.00 14.45 457 MET C CA 1
ATOM 12106 C C . MET C 1 457 ? 37.472 65.229 -11.992 1.00 14.62 457 MET C C 1
ATOM 12107 O O . MET C 1 457 ? 38.439 65.292 -12.771 1.00 14.99 457 MET C O 1
ATOM 12112 N N . ILE C 1 458 ? 37.245 66.133 -11.050 1.00 14.51 458 ILE C N 1
ATOM 12113 C CA . ILE C 1 458 ? 38.135 67.267 -10.816 1.00 14.72 458 ILE C CA 1
ATOM 12114 C C . ILE C 1 458 ? 39.523 66.804 -10.396 1.00 15.16 458 ILE C C 1
ATOM 12115 O O . ILE C 1 458 ? 40.527 67.322 -10.906 1.00 15.52 458 ILE C O 1
ATOM 12120 N N . ARG C 1 459 ? 39.605 65.826 -9.494 1.00 15.07 459 ARG C N 1
ATOM 12121 C CA . ARG C 1 459 ? 40.912 65.462 -8.934 1.00 16.21 459 ARG C CA 1
ATOM 12122 C C . ARG C 1 459 ? 41.838 64.899 -10.012 1.00 16.40 459 ARG C C 1
ATOM 12123 O O . ARG C 1 459 ? 43.057 65.018 -9.900 1.00 17.01 459 ARG C O 1
ATOM 12131 N N . TRP C 1 460 ? 41.252 64.310 -11.057 1.00 16.05 460 TRP C N 1
ATOM 12132 C CA . TRP C 1 460 ? 42.010 63.671 -12.146 1.00 16.60 460 TRP C CA 1
ATOM 12133 C C . TRP C 1 460 ? 42.084 64.533 -13.400 1.00 16.31 460 TRP C C 1
ATOM 12134 O O . TRP C 1 460 ? 42.630 64.094 -14.419 1.00 17.14 460 TRP C O 1
ATOM 12145 N N . GLY C 1 461 ? 41.573 65.756 -13.327 1.00 15.73 461 GLY C N 1
ATOM 12146 C CA . GLY C 1 461 ? 41.591 66.669 -14.467 1.00 16.36 461 GLY C CA 1
ATOM 12147 C C . GLY C 1 461 ? 40.845 66.153 -15.682 1.00 16.73 461 GLY C C 1
ATOM 12148 O O . GLY C 1 461 ? 41.201 66.463 -16.829 1.00 17.73 461 GLY C O 1
ATOM 12149 N N . LEU C 1 462 ? 39.812 65.353 -15.446 1.00 16.42 462 LEU C N 1
ATOM 12150 C CA . LEU C 1 462 ? 38.947 64.876 -16.524 1.00 16.13 462 LEU C CA 1
ATOM 12151 C C . LEU C 1 462 ? 38.006 65.993 -16.958 1.00 15.74 462 LEU C C 1
ATOM 12152 O O . LEU C 1 462 ? 37.627 66.846 -16.157 1.00 15.63 462 LEU C O 1
ATOM 12157 N N . LYS C 1 463 ? 37.629 66.005 -18.232 1.00 16.06 463 LYS C N 1
ATOM 12158 C CA . LYS C 1 463 ? 37.011 67.200 -18.807 1.00 16.12 463 LYS C CA 1
ATOM 12159 C C . LYS C 1 463 ? 35.644 66.979 -19.476 1.00 15.25 463 LYS C C 1
ATOM 12160 O O . LYS C 1 463 ? 35.391 67.491 -20.568 1.00 14.92 463 LYS C O 1
ATOM 12166 N N . PRO C 1 464 ? 34.725 66.271 -18.791 1.00 14.17 464 PRO C N 1
ATOM 12167 C CA . PRO C 1 464 ? 33.416 66.054 -19.389 1.00 13.53 464 PRO C CA 1
ATOM 12168 C C . PRO C 1 464 ? 32.592 67.334 -19.422 1.00 13.13 464 PRO C C 1
ATOM 12169 O O . PRO C 1 464 ? 32.886 68.297 -18.694 1.00 13.31 464 PRO C O 1
ATOM 12173 N N . TYR C 1 465 ? 31.582 67.326 -20.290 1.00 12.63 465 TYR C N 1
ATOM 12174 C CA . TYR C 1 465 ? 30.546 68.337 -20.358 1.00 13.01 465 TYR C CA 1
ATOM 12175 C C . TYR C 1 465 ? 29.382 67.824 -19.532 1.00 13.24 465 TYR C C 1
ATOM 12176 O O . TYR C 1 465 ? 28.794 66.798 -19.871 1.00 13.89 465 TYR C O 1
ATOM 12185 N N . LEU C 1 466 ? 29.050 68.536 -18.465 1.00 12.77 466 LEU C N 1
ATOM 12186 C CA . LEU C 1 466 ? 27.969 68.118 -17.564 1.00 12.24 466 LEU C CA 1
ATOM 12187 C C . LEU C 1 466 ? 26.758 69.014 -17.785 1.00 12.95 466 LEU C C 1
ATOM 12188 O O . LEU C 1 466 ? 26.675 70.123 -17.213 1.00 12.70 466 LEU C O 1
ATOM 12193 N N . PHE C 1 467 ? 25.824 68.564 -18.630 1.00 12.33 467 PHE C N 1
ATOM 12194 C CA . PHE C 1 467 ? 24.580 69.307 -18.861 1.00 12.35 467 PHE C CA 1
ATOM 12195 C C . PHE C 1 467 ? 23.553 68.862 -17.820 1.00 12.39 467 PHE C C 1
ATOM 12196 O O . PHE C 1 467 ? 23.193 67.683 -17.770 1.00 12.70 467 PHE C O 1
ATOM 12204 N N . VAL C 1 468 ? 23.089 69.790 -16.988 1.00 12.26 468 VAL C N 1
ATOM 12205 C CA . VAL C 1 468 ? 22.132 69.498 -15.920 1.00 12.16 468 VAL C CA 1
ATOM 12206 C C . VAL C 1 468 ? 20.795 70.101 -16.298 1.00 11.81 468 VAL C C 1
ATOM 12207 O O . VAL C 1 468 ? 20.691 71.314 -16.500 1.00 12.00 468 VAL C O 1
ATOM 12211 N N . LEU C 1 469 ? 19.762 69.266 -16.411 1.00 12.17 469 LEU C N 1
ATOM 12212 C CA . LEU C 1 469 ? 18.447 69.739 -16.806 1.00 11.92 469 LEU C CA 1
ATOM 12213 C C . LEU C 1 469 ? 17.655 70.187 -15.584 1.00 12.36 469 LEU C C 1
ATOM 12214 O O . LEU C 1 469 ? 17.093 69.382 -14.827 1.00 12.06 469 LEU C O 1
ATOM 12219 N N . ASN C 1 470 ? 17.648 71.494 -15.362 1.00 12.09 470 ASN C N 1
ATOM 12220 C CA . ASN C 1 470 ? 16.911 72.049 -14.244 1.00 12.12 470 ASN C CA 1
ATOM 12221 C C . ASN C 1 470 ? 15.456 72.310 -14.631 1.00 12.22 470 ASN C C 1
ATOM 12222 O O . ASN C 1 470 ? 15.150 73.317 -15.259 1.00 12.70 470 ASN C O 1
ATOM 12227 N N . ASN C 1 471 ? 14.571 71.374 -14.289 1.00 11.62 471 ASN C N 1
ATOM 12228 C CA . ASN C 1 471 ? 13.126 71.545 -14.452 1.00 12.07 471 ASN C CA 1
ATOM 12229 C C . ASN C 1 471 ? 12.425 71.448 -13.098 1.00 11.83 471 ASN C C 1
ATOM 12230 O O . ASN C 1 471 ? 11.234 71.132 -13.014 1.00 12.03 471 ASN C O 1
ATOM 12235 N N . ASP C 1 472 ? 13.166 71.751 -12.038 1.00 12.57 472 ASP C N 1
ATOM 12236 C CA . ASP C 1 472 ? 12.629 71.847 -10.676 1.00 13.08 472 ASP C CA 1
ATOM 12237 C C . ASP C 1 472 ? 11.883 70.589 -10.229 1.00 12.89 472 ASP C C 1
ATOM 12238 O O . ASP C 1 472 ? 10.704 70.645 -9.821 1.00 13.63 472 ASP C O 1
ATOM 12243 N N . GLY C 1 473 ? 12.577 69.456 -10.296 1.00 11.73 473 GLY C N 1
ATOM 12244 C CA . GLY C 1 473 ? 12.064 68.224 -9.707 1.00 11.79 473 GLY C CA 1
ATOM 12245 C C . GLY C 1 473 ? 12.060 67.036 -10.659 1.00 11.55 473 GLY C C 1
ATOM 12246 O O . GLY C 1 473 ? 12.759 67.016 -11.672 1.00 10.92 473 GLY C O 1
ATOM 12247 N N . TYR C 1 474 ? 11.274 66.048 -10.301 1.00 11.04 474 TYR C N 1
ATOM 12248 C CA . TYR C 1 474 ? 11.232 64.784 -11.005 1.00 11.18 474 TYR C CA 1
ATOM 12249 C C . TYR C 1 474 ? 10.160 64.767 -12.112 1.00 10.96 474 TYR C C 1
ATOM 12250 O O . TYR C 1 474 ? 9.116 64.271 -11.919 1.00 12.18 474 TYR C O 1
ATOM 12259 N N . THR C 1 475 ? 10.436 65.314 -13.271 1.00 11.50 475 THR C N 1
ATOM 12260 C CA . THR C 1 475 ? 9.406 65.486 -14.268 1.00 12.82 475 THR C CA 1
ATOM 12261 C C . THR C 1 475 ? 8.884 64.156 -14.786 1.00 12.77 475 THR C C 1
ATOM 12262 O O . THR C 1 475 ? 7.746 64.010 -14.954 1.00 12.63 475 THR C O 1
ATOM 12266 N N . ILE C 1 476 ? 9.755 63.215 -15.056 1.00 12.54 476 ILE C N 1
ATOM 12267 C CA . ILE C 1 476 ? 9.291 61.926 -15.510 1.00 13.64 476 ILE C CA 1
ATOM 12268 C C . ILE C 1 476 ? 8.208 61.371 -14.593 1.00 13.42 476 ILE C C 1
ATOM 12269 O O . ILE C 1 476 ? 7.235 60.860 -15.029 1.00 13.65 476 ILE C O 1
ATOM 12274 N N . GLN C 1 477 ? 8.437 61.465 -13.299 1.00 13.42 477 GLN C N 1
ATOM 12275 C CA . GLN C 1 477 ? 7.450 60.922 -12.376 1.00 14.58 477 GLN C CA 1
ATOM 12276 C C . GLN C 1 477 ? 6.188 61.749 -12.313 1.00 14.52 477 GLN C C 1
ATOM 12277 O O . GLN C 1 477 ? 5.099 61.206 -12.195 1.00 14.69 477 GLN C O 1
ATOM 12283 N N . LYS C 1 478 ? 6.326 63.065 -12.396 1.00 14.04 478 LYS C N 1
ATOM 12284 C CA . LYS C 1 478 ? 5.167 63.957 -12.420 1.00 14.38 478 LYS C CA 1
ATOM 12285 C C . LYS C 1 478 ? 4.218 63.602 -13.559 1.00 15.01 478 LYS C C 1
ATOM 12286 O O . LYS C 1 478 ? 3.003 63.783 -13.455 1.00 16.04 478 LYS C O 1
ATOM 12292 N N . LEU C 1 479 ? 4.785 63.094 -14.649 1.00 15.55 479 LEU C N 1
ATOM 12293 C CA . LEU C 1 479 ? 3.995 62.676 -15.808 1.00 16.95 479 LEU C CA 1
ATOM 12294 C C . LEU C 1 479 ? 3.390 61.274 -15.628 1.00 17.12 479 LEU C C 1
ATOM 12295 O O . LEU C 1 479 ? 2.397 60.943 -16.283 1.00 18.99 479 LEU C O 1
ATOM 12300 N N . ILE C 1 480 ? 3.993 60.457 -14.767 1.00 17.06 480 ILE C N 1
ATOM 12301 C CA . ILE C 1 480 ? 3.457 59.132 -14.438 1.00 17.14 480 ILE C CA 1
ATOM 12302 C C . ILE C 1 480 ? 2.318 59.265 -13.423 1.00 16.90 480 ILE C C 1
ATOM 12303 O O . ILE C 1 480 ? 1.197 58.786 -13.656 1.00 16.67 480 ILE C O 1
ATOM 12308 N N . HIS C 1 481 ? 2.593 59.928 -12.304 1.00 15.61 481 HIS C N 1
ATOM 12309 C CA . HIS C 1 481 ? 1.641 60.031 -11.211 1.00 15.90 481 HIS C CA 1
ATOM 12310 C C . HIS C 1 481 ? 2.069 61.137 -10.264 1.00 15.59 481 HIS C C 1
ATOM 12311 O O . HIS C 1 481 ? 3.216 61.162 -9.826 1.00 15.56 481 HIS C O 1
ATOM 12318 N N . GLY C 1 482 ? 1.142 62.030 -9.926 1.00 15.40 482 GLY C N 1
ATOM 12319 C CA . GLY C 1 482 ? 1.403 63.075 -8.942 1.00 14.80 482 GLY C CA 1
ATOM 12320 C C . GLY C 1 482 ? 2.134 64.290 -9.497 1.00 14.99 482 GLY C C 1
ATOM 12321 O O . GLY C 1 482 ? 3.227 64.611 -9.036 1.00 14.87 482 GLY C O 1
ATOM 12322 N N . PRO C 1 483 ? 1.517 65.001 -10.452 1.00 14.95 483 PRO C N 1
ATOM 12323 C CA . PRO C 1 483 ? 2.174 66.164 -11.074 1.00 14.89 483 PRO C CA 1
ATOM 12324 C C . PRO C 1 483 ? 2.552 67.254 -10.064 1.00 14.68 483 PRO C C 1
ATOM 12325 O O . PRO C 1 483 ? 3.513 67.989 -10.277 1.00 14.20 483 PRO C O 1
ATOM 12329 N N . LYS C 1 484 ? 1.809 67.327 -8.962 1.00 14.67 484 LYS C N 1
ATOM 12330 C CA . LYS C 1 484 ? 2.071 68.321 -7.912 1.00 15.08 484 LYS C CA 1
ATOM 12331 C C . LYS C 1 484 ? 2.403 67.675 -6.569 1.00 14.80 484 LYS C C 1
ATOM 12332 O O . LYS C 1 484 ? 2.446 68.344 -5.535 1.00 15.03 484 LYS C O 1
ATOM 12338 N N . ALA C 1 485 ? 2.669 66.372 -6.580 1.00 14.46 485 ALA C N 1
ATOM 12339 C CA . ALA C 1 485 ? 2.957 65.659 -5.348 1.00 14.34 485 ALA C CA 1
ATOM 12340 C C . ALA C 1 485 ? 4.298 66.070 -4.794 1.00 14.69 485 ALA C C 1
ATOM 12341 O O . ALA C 1 485 ? 5.282 66.173 -5.526 1.00 14.69 485 ALA C O 1
ATOM 12343 N N . GLN C 1 486 ? 4.347 66.280 -3.488 1.00 14.54 486 GLN C N 1
ATOM 12344 C CA . GLN C 1 486 ? 5.528 66.803 -2.851 1.00 15.47 486 GLN C CA 1
ATOM 12345 C C . GLN C 1 486 ? 6.706 65.808 -2.891 1.00 13.61 486 GLN C C 1
ATOM 12346 O O . GLN C 1 486 ? 7.870 66.218 -2.857 1.00 14.35 486 GLN C O 1
ATOM 12352 N N . TYR C 1 487 ? 6.418 64.505 -3.018 1.00 12.84 487 TYR C N 1
ATOM 12353 C CA . TYR C 1 487 ? 7.492 63.510 -3.184 1.00 12.09 487 TYR C CA 1
ATOM 12354 C C . TYR C 1 487 ? 8.202 63.607 -4.553 1.00 12.03 487 TYR C C 1
ATOM 12355 O O . TYR C 1 487 ? 9.287 63.047 -4.742 1.00 11.85 487 TYR C O 1
ATOM 12364 N N . ASN C 1 488 ? 7.595 64.329 -5.492 1.00 11.76 488 ASN C N 1
ATOM 12365 C CA . ASN C 1 488 ? 8.208 64.539 -6.805 1.00 12.07 488 ASN C CA 1
ATOM 12366 C C . ASN C 1 488 ? 8.974 65.843 -6.899 1.00 12.20 488 ASN C C 1
ATOM 12367 O O . ASN C 1 488 ? 9.495 66.181 -7.976 1.00 12.23 488 ASN C O 1
ATOM 12372 N N . GLU C 1 489 ? 9.024 66.569 -5.785 1.00 12.41 489 GLU C N 1
ATOM 12373 C CA . GLU C 1 489 ? 9.759 67.827 -5.722 1.00 12.92 489 GLU C CA 1
ATOM 12374 C C . GLU C 1 489 ? 11.083 67.598 -5.006 1.00 12.69 489 GLU C C 1
ATOM 12375 O O . GLU C 1 489 ? 11.244 66.609 -4.269 1.00 13.06 489 GLU C O 1
ATOM 12381 N N . ILE C 1 490 ? 12.028 68.510 -5.227 1.00 13.04 490 ILE C N 1
ATOM 12382 C CA . ILE C 1 490 ? 13.366 68.378 -4.668 1.00 12.89 490 ILE C CA 1
ATOM 12383 C C . ILE C 1 490 ? 13.820 69.703 -4.064 1.00 12.60 490 ILE C C 1
ATOM 12384 O O . ILE C 1 490 ? 13.311 70.772 -4.426 1.00 12.66 490 ILE C O 1
ATOM 12389 N N . GLN C 1 491 ? 14.766 69.614 -3.140 1.00 12.61 491 GLN C N 1
ATOM 12390 C CA . GLN C 1 491 ? 15.430 70.798 -2.617 1.00 12.60 491 GLN C CA 1
ATOM 12391 C C . GLN C 1 491 ? 16.183 71.457 -3.769 1.00 12.64 491 GLN C C 1
ATOM 12392 O O . GLN C 1 491 ? 16.867 70.758 -4.514 1.00 12.26 491 GLN C O 1
ATOM 12398 N N . GLY C 1 492 ? 16.069 72.783 -3.906 1.00 13.93 492 GLY C N 1
ATOM 12399 C CA . GLY C 1 492 ? 16.754 73.511 -4.985 1.00 13.89 492 GLY C CA 1
ATOM 12400 C C . GLY C 1 492 ? 18.211 73.801 -4.682 1.00 14.30 492 GLY C C 1
ATOM 12401 O O . GLY C 1 492 ? 18.508 74.502 -3.711 1.00 15.17 492 GLY C O 1
ATOM 12402 N N . TRP C 1 493 ? 19.107 73.281 -5.517 1.00 13.46 493 TRP C N 1
ATOM 12403 C CA . TRP C 1 493 ? 20.550 73.478 -5.353 1.00 12.77 493 TRP C CA 1
ATOM 12404 C C . TRP C 1 493 ? 21.074 74.595 -6.258 1.00 13.12 493 TRP C C 1
ATOM 12405 O O . TRP C 1 493 ? 20.471 74.905 -7.286 1.00 13.73 493 TRP C O 1
ATOM 12416 N N . ASP C 1 494 ? 22.197 75.186 -5.858 1.00 14.11 494 ASP C N 1
ATOM 12417 C CA . ASP C 1 494 ? 22.925 76.125 -6.716 1.00 14.33 494 ASP C CA 1
ATOM 12418 C C . ASP C 1 494 ? 23.891 75.273 -7.534 1.00 13.90 494 ASP C C 1
ATOM 12419 O O . ASP C 1 494 ? 25.022 75.054 -7.132 1.00 14.69 494 ASP C O 1
ATOM 12424 N N . HIS C 1 495 ? 23.435 74.780 -8.687 1.00 13.50 495 HIS C N 1
ATOM 12425 C CA . HIS C 1 495 ? 24.216 73.804 -9.435 1.00 13.38 495 HIS C CA 1
ATOM 12426 C C . HIS C 1 495 ? 25.597 74.317 -9.865 1.00 13.25 495 HIS C C 1
ATOM 12427 O O . HIS C 1 495 ? 26.587 73.599 -9.784 1.00 13.72 495 HIS C O 1
ATOM 12434 N N . LEU C 1 496 ? 25.640 75.560 -10.326 1.00 14.31 496 LEU C N 1
ATOM 12435 C CA . LEU C 1 496 ? 26.892 76.074 -10.870 1.00 14.61 496 LEU C CA 1
ATOM 12436 C C . LEU C 1 496 ? 27.984 76.255 -9.803 1.00 14.90 496 LEU C C 1
ATOM 12437 O O . LEU C 1 496 ? 29.174 76.307 -10.124 1.00 15.94 496 LEU C O 1
ATOM 12442 N N . SER C 1 497 ? 27.585 76.247 -8.529 1.00 15.00 497 SER C N 1
ATOM 12443 C CA . SER C 1 497 ? 28.552 76.301 -7.441 1.00 15.04 497 SER C CA 1
ATOM 12444 C C . SER C 1 497 ? 29.163 74.942 -7.090 1.00 13.81 497 SER C C 1
ATOM 12445 O O . SER C 1 497 ? 30.086 74.865 -6.280 1.00 14.01 497 SER C O 1
ATOM 12448 N N . LEU C 1 498 ? 28.663 73.864 -7.702 1.00 13.67 498 LEU C N 1
ATOM 12449 C CA . LEU C 1 498 ? 29.154 72.528 -7.366 1.00 13.97 498 LEU C CA 1
ATOM 12450 C C . LEU C 1 498 ? 30.627 72.319 -7.670 1.00 13.79 498 LEU C C 1
ATOM 12451 O O . LEU C 1 498 ? 31.371 71.837 -6.829 1.00 13.89 498 LEU C O 1
ATOM 12456 N N . LEU C 1 499 ? 31.045 72.704 -8.871 1.00 14.14 499 LEU C N 1
ATOM 12457 C CA . LEU C 1 499 ? 32.455 72.560 -9.230 1.00 14.57 499 LEU C CA 1
ATOM 12458 C C . LEU C 1 499 ? 33.441 73.258 -8.251 1.00 14.23 499 LEU C C 1
ATOM 12459 O O . LEU C 1 499 ? 34.308 72.583 -7.688 1.00 15.03 499 LEU C O 1
ATOM 12464 N N . PRO C 1 500 ? 33.291 74.586 -8.026 1.00 14.93 500 PRO C N 1
ATOM 12465 C CA . PRO C 1 500 ? 34.204 75.180 -7.035 1.00 15.16 500 PRO C CA 1
ATOM 12466 C C . PRO C 1 500 ? 34.032 74.634 -5.609 1.00 15.55 500 PRO C C 1
ATOM 12467 O O . PRO C 1 500 ? 35.015 74.520 -4.884 1.00 16.26 500 PRO C O 1
ATOM 12471 N N . THR C 1 501 ? 32.808 74.267 -5.217 1.00 14.90 501 THR C N 1
ATOM 12472 C CA . THR C 1 501 ? 32.618 73.648 -3.898 1.00 15.39 501 THR C CA 1
ATOM 12473 C C . THR C 1 501 ? 33.441 72.370 -3.722 1.00 15.19 501 THR C C 1
ATOM 12474 O O . THR C 1 501 ? 33.944 72.083 -2.623 1.00 15.28 501 THR C O 1
ATOM 12478 N N . PHE C 1 502 ? 33.573 71.592 -4.800 1.00 15.29 502 PHE C N 1
ATOM 12479 C CA . PHE C 1 502 ? 34.407 70.394 -4.769 1.00 15.62 502 PHE C CA 1
ATOM 12480 C C . PHE C 1 502 ? 35.879 70.662 -5.123 1.00 15.89 502 PHE C C 1
ATOM 12481 O O . PHE C 1 502 ? 36.651 69.726 -5.340 1.00 16.06 502 PHE C O 1
ATOM 12489 N N . GLY C 1 503 ? 36.251 71.942 -5.176 1.00 16.32 503 GLY C N 1
ATOM 12490 C CA . GLY C 1 503 ? 37.662 72.332 -5.312 1.00 17.07 503 GLY C CA 1
ATOM 12491 C C . GLY C 1 503 ? 38.188 72.518 -6.727 1.00 17.60 503 GLY C C 1
ATOM 12492 O O . GLY C 1 503 ? 39.401 72.558 -6.935 1.00 18.32 503 GLY C O 1
ATOM 12493 N N . ALA C 1 504 ? 37.294 72.628 -7.706 1.00 16.85 504 ALA C N 1
ATOM 12494 C CA . ALA C 1 504 ? 37.701 72.865 -9.091 1.00 17.35 504 ALA C CA 1
ATOM 12495 C C . ALA C 1 504 ? 38.395 74.215 -9.208 1.00 18.09 504 ALA C C 1
ATOM 12496 O O . ALA C 1 504 ? 37.919 75.214 -8.665 1.00 18.21 504 ALA C O 1
ATOM 12498 N N . LYS C 1 505 ? 39.507 74.226 -9.934 1.00 19.45 505 LYS C N 1
ATOM 12499 C CA . LYS C 1 505 ? 40.246 75.461 -10.196 1.00 21.23 505 LYS C CA 1
ATOM 12500 C C . LYS C 1 505 ? 40.187 75.824 -11.682 1.00 21.00 505 LYS C C 1
ATOM 12501 O O . LYS C 1 505 ? 40.072 77.003 -12.032 1.00 22.51 505 LYS C O 1
ATOM 12507 N N . ASP C 1 506 ? 40.233 74.810 -12.544 1.00 20.95 506 ASP C N 1
ATOM 12508 C CA . ASP C 1 506 ? 40.186 75.006 -13.998 1.00 20.67 506 ASP C CA 1
ATOM 12509 C C . ASP C 1 506 ? 38.889 74.403 -14.543 1.00 19.30 506 ASP C C 1
ATOM 12510 O O . ASP C 1 506 ? 38.769 73.185 -14.688 1.00 19.40 506 ASP C O 1
ATOM 12515 N N . TYR C 1 507 ? 37.921 75.276 -14.804 1.00 18.33 507 TYR C N 1
ATOM 12516 C CA . TYR C 1 507 ? 36.568 74.870 -15.188 1.00 17.54 507 TYR C CA 1
ATOM 12517 C C . TYR C 1 507 ? 35.783 76.025 -15.790 1.00 17.49 507 TYR C C 1
ATOM 12518 O O . TYR C 1 507 ? 36.186 77.194 -15.692 1.00 17.45 507 TYR C O 1
ATOM 12527 N N . GLU C 1 508 ? 34.640 75.708 -16.390 1.00 16.61 508 GLU C N 1
ATOM 12528 C CA . GLU C 1 508 ? 33.677 76.718 -16.787 1.00 17.13 508 GLU C CA 1
ATOM 12529 C C . GLU C 1 508 ? 32.290 76.339 -16.317 1.00 16.77 508 GLU C C 1
ATOM 12530 O O . GLU C 1 508 ? 31.959 75.150 -16.271 1.00 17.27 508 GLU C O 1
ATOM 12536 N N . THR C 1 509 ? 31.490 77.346 -15.992 1.00 16.38 509 THR C N 1
ATOM 12537 C CA . THR C 1 509 ? 30.076 77.144 -15.741 1.00 16.34 509 THR C CA 1
ATOM 12538 C C . THR C 1 509 ? 29.270 78.077 -16.619 1.00 16.21 509 THR C C 1
ATOM 12539 O O . THR C 1 509 ? 29.662 79.235 -16.852 1.00 17.53 509 THR C O 1
ATOM 12543 N N . HIS C 1 510 ? 28.158 77.561 -17.131 1.00 15.91 510 HIS C N 1
ATOM 12544 C CA . HIS C 1 510 ? 27.272 78.291 -18.026 1.00 15.58 510 HIS C CA 1
ATOM 12545 C C . HIS C 1 510 ? 25.828 77.982 -17.684 1.00 15.32 510 HIS C C 1
ATOM 12546 O O . HIS C 1 510 ? 25.521 76.876 -17.218 1.00 15.40 510 HIS C O 1
ATOM 12553 N N . ARG C 1 511 ? 24.957 78.947 -17.918 1.00 15.49 511 ARG C N 1
ATOM 12554 C CA . ARG C 1 511 ? 23.530 78.747 -17.822 1.00 15.87 511 ARG C CA 1
ATOM 12555 C C . ARG C 1 511 ? 22.912 79.083 -19.170 1.00 16.21 511 ARG C C 1
ATOM 12556 O O . ARG C 1 511 ? 23.263 80.095 -19.788 1.00 16.81 511 ARG C O 1
ATOM 12564 N N . VAL C 1 512 ? 22.011 78.225 -19.644 1.00 16.09 512 VAL C N 1
ATOM 12565 C CA . VAL C 1 512 ? 21.284 78.482 -20.881 1.00 16.14 512 VAL C CA 1
ATOM 12566 C C . VAL C 1 512 ? 19.793 78.353 -20.629 1.00 15.87 512 VAL C C 1
ATOM 12567 O O . VAL C 1 512 ? 19.347 77.406 -19.958 1.00 15.40 512 VAL C O 1
ATOM 12571 N N . ALA C 1 513 ? 19.027 79.312 -21.127 1.00 15.25 513 ALA C N 1
ATOM 12572 C CA . ALA C 1 513 ? 17.613 79.357 -20.949 1.00 15.19 513 ALA C CA 1
ATOM 12573 C C . ALA C 1 513 ? 16.822 79.670 -22.213 1.00 15.21 513 ALA C C 1
ATOM 12574 O O . ALA C 1 513 ? 15.650 79.485 -22.266 1.00 16.17 513 ALA C O 1
ATOM 12576 N N . THR C 1 514 ? 17.536 80.104 -23.235 1.00 15.43 514 THR C N 1
ATOM 12577 C CA . THR C 1 514 ? 16.940 80.419 -24.515 1.00 15.87 514 THR C CA 1
ATOM 12578 C C . THR C 1 514 ? 17.674 79.729 -25.656 1.00 15.57 514 THR C C 1
ATOM 12579 O O . THR C 1 514 ? 18.741 79.284 -25.492 1.00 15.59 514 THR C O 1
ATOM 12583 N N . THR C 1 515 ? 17.008 79.661 -26.790 1.00 16.28 515 THR C N 1
ATOM 12584 C CA . THR C 1 515 ? 17.585 79.091 -27.972 1.00 17.32 515 THR C CA 1
ATOM 12585 C C . THR C 1 515 ? 18.833 79.855 -28.456 1.00 16.71 515 THR C C 1
ATOM 12586 O O . THR C 1 515 ? 19.753 79.307 -28.859 1.00 16.27 515 THR C O 1
ATOM 12590 N N . GLY C 1 516 ? 18.805 81.166 -28.374 1.00 16.53 516 GLY C N 1
ATOM 12591 C CA . GLY C 1 516 ? 19.997 81.934 -28.652 1.00 16.46 516 GLY C CA 1
ATOM 12592 C C . GLY C 1 516 ? 21.175 81.656 -27.764 1.00 15.97 516 GLY C C 1
ATOM 12593 O O . GLY C 1 516 ? 22.252 81.582 -28.189 1.00 16.67 516 GLY C O 1
ATOM 12594 N N . GLU C 1 517 ? 20.910 81.513 -26.479 1.00 16.03 517 GLU C N 1
ATOM 12595 C CA . GLU C 1 517 ? 21.967 81.157 -25.539 1.00 16.32 517 GLU C CA 1
ATOM 12596 C C . GLU C 1 517 ? 22.546 79.765 -25.833 1.00 15.35 517 GLU C C 1
ATOM 12597 O O . GLU C 1 517 ? 23.761 79.559 -25.795 1.00 16.00 517 GLU C O 1
ATOM 12603 N N . TRP C 1 518 ? 21.656 78.821 -26.141 1.00 15.44 518 TRP C N 1
ATOM 12604 C CA . TRP C 1 518 ? 22.067 77.471 -26.511 1.00 15.03 518 TRP C CA 1
ATOM 12605 C C . TRP C 1 518 ? 22.958 77.481 -27.754 1.00 15.19 518 TRP C C 1
ATOM 12606 O O . TRP C 1 518 ? 24.052 76.927 -27.722 1.00 14.75 518 TRP C O 1
ATOM 12617 N N . ASP C 1 519 ? 22.481 78.115 -28.832 1.00 15.69 519 ASP C N 1
ATOM 12618 C CA . ASP C 1 519 ? 23.257 78.159 -30.080 1.00 16.25 519 ASP C CA 1
ATOM 12619 C C . ASP C 1 519 ? 24.588 78.896 -29.911 1.00 16.52 519 ASP C C 1
ATOM 12620 O O . ASP C 1 519 ? 25.610 78.426 -30.385 1.00 16.97 519 ASP C O 1
ATOM 12625 N N . LYS C 1 520 ? 24.573 80.030 -29.208 1.00 17.66 520 LYS C N 1
ATOM 12626 C CA . LYS C 1 520 ? 25.805 80.807 -29.004 1.00 18.85 520 LYS C CA 1
ATOM 12627 C C . LYS C 1 520 ? 26.879 79.998 -28.266 1.00 18.39 520 LYS C C 1
ATOM 12628 O O . LYS C 1 520 ? 28.048 79.981 -28.655 1.00 19.33 520 LYS C O 1
ATOM 12634 N N . LEU C 1 521 ? 26.466 79.306 -27.205 1.00 17.90 521 LEU C N 1
ATOM 12635 C CA . LEU C 1 521 ? 27.383 78.492 -26.424 1.00 17.01 521 LEU C CA 1
ATOM 12636 C C . LEU C 1 521 ? 27.875 77.251 -27.187 1.00 16.68 521 LEU C C 1
ATOM 12637 O O . LEU C 1 521 ? 29.076 77.002 -27.291 1.00 17.02 521 LEU C O 1
ATOM 12642 N N . THR C 1 522 ? 26.937 76.473 -27.714 1.00 16.49 522 THR C N 1
ATOM 12643 C CA . THR C 1 522 ? 27.290 75.184 -28.292 1.00 16.53 522 THR C CA 1
ATOM 12644 C C . THR C 1 522 ? 27.945 75.292 -29.675 1.00 17.00 522 THR C C 1
ATOM 12645 O O . THR C 1 522 ? 28.603 74.350 -30.111 1.00 16.93 522 THR C O 1
ATOM 12649 N N . GLN C 1 523 ? 27.781 76.440 -30.343 1.00 17.83 523 GLN C N 1
ATOM 12650 C CA . GLN C 1 523 ? 28.455 76.670 -31.631 1.00 19.67 523 GLN C CA 1
ATOM 12651 C C . GLN C 1 523 ? 29.845 77.257 -31.445 1.00 19.67 523 GLN C C 1
ATOM 12652 O O . GLN C 1 523 ? 30.662 77.254 -32.375 1.00 20.76 523 GLN C O 1
ATOM 12658 N N . ASP C 1 524 ? 30.124 77.741 -30.238 1.00 20.00 524 ASP C N 1
ATOM 12659 C CA . ASP C 1 524 ? 31.392 78.406 -29.952 1.00 20.30 524 ASP C CA 1
ATOM 12660 C C . ASP C 1 524 ? 32.573 77.460 -30.123 1.00 20.44 524 ASP C C 1
ATOM 12661 O O . ASP C 1 524 ? 32.588 76.356 -29.573 1.00 19.52 524 ASP C O 1
ATOM 12666 N N . LYS C 1 525 ? 33.583 77.907 -30.871 1.00 21.27 525 LYS C N 1
ATOM 12667 C CA . LYS C 1 525 ? 34.738 77.073 -31.173 1.00 21.79 525 LYS C CA 1
ATOM 12668 C C . LYS C 1 525 ? 35.462 76.591 -29.906 1.00 21.46 525 LYS C C 1
ATOM 12669 O O . LYS C 1 525 ? 35.752 75.395 -29.761 1.00 21.95 525 LYS C O 1
ATOM 12675 N N . SER C 1 526 ? 35.738 77.512 -28.987 1.00 21.09 526 SER C N 1
ATOM 12676 C CA . SER C 1 526 ? 36.451 77.172 -27.759 1.00 21.26 526 SER C CA 1
ATOM 12677 C C . SER C 1 526 ? 35.647 76.194 -26.900 1.00 20.23 526 SER C C 1
ATOM 12678 O O . SER C 1 526 ? 36.212 75.237 -26.361 1.00 20.37 526 SER C O 1
ATOM 12681 N N . PHE C 1 527 ? 34.339 76.431 -26.800 1.00 19.52 527 PHE C N 1
ATOM 12682 C CA . PHE C 1 527 ? 33.447 75.523 -26.067 1.00 18.38 527 PHE C CA 1
ATOM 12683 C C . PHE C 1 527 ? 33.536 74.086 -26.586 1.00 18.37 527 PHE C C 1
ATOM 12684 O O . PHE C 1 527 ? 33.438 73.146 -25.807 1.00 17.92 527 PHE C O 1
ATOM 12692 N N . ASN C 1 528 ? 33.739 73.924 -27.891 1.00 17.89 528 ASN C N 1
ATOM 12693 C CA . ASN C 1 528 ? 33.776 72.596 -28.509 1.00 18.44 528 ASN C CA 1
ATOM 12694 C C . ASN C 1 528 ? 35.069 71.813 -28.307 1.00 18.46 528 ASN C C 1
ATOM 12695 O O . ASN C 1 528 ? 35.159 70.635 -28.676 1.00 19.00 528 ASN C O 1
ATOM 12700 N N . ASP C 1 529 ? 36.056 72.471 -27.702 1.00 19.38 529 ASP C N 1
ATOM 12701 C CA . ASP C 1 529 ? 37.296 71.827 -27.321 1.00 20.62 529 ASP C CA 1
ATOM 12702 C C . ASP C 1 529 ? 37.175 71.323 -25.885 1.00 19.93 529 ASP C C 1
ATOM 12703 O O . ASP C 1 529 ? 36.751 72.076 -25.008 1.00 19.47 529 ASP C O 1
ATOM 12708 N N . ASN C 1 530 ? 37.535 70.064 -25.646 1.00 20.07 530 ASN C N 1
ATOM 12709 C CA . ASN C 1 530 ? 37.498 69.509 -24.292 1.00 20.25 530 ASN C CA 1
ATOM 12710 C C . ASN C 1 530 ? 38.709 69.936 -23.460 1.00 19.99 530 ASN C C 1
ATOM 12711 O O . ASN C 1 530 ? 39.497 69.106 -23.010 1.00 20.68 530 ASN C O 1
ATOM 12716 N N . SER C 1 531 ? 38.826 71.243 -23.262 1.00 19.50 531 SER C N 1
ATOM 12717 C CA . SER C 1 531 ? 39.990 71.850 -22.621 1.00 19.55 531 SER C CA 1
ATOM 12718 C C . SER C 1 531 ? 39.898 71.888 -21.110 1.00 19.25 531 SER C C 1
ATOM 12719 O O . SER C 1 531 ? 40.916 72.029 -20.432 1.00 19.70 531 SER C O 1
ATOM 12722 N N . LYS C 1 532 ? 38.681 71.768 -20.579 1.00 18.43 532 LYS C N 1
ATOM 12723 C CA . LYS C 1 532 ? 38.456 71.766 -19.130 1.00 17.61 532 LYS C CA 1
ATOM 12724 C C . LYS C 1 532 ? 37.074 71.205 -18.847 1.00 16.76 532 LYS C C 1
ATOM 12725 O O . LYS C 1 532 ? 36.240 71.133 -19.742 1.00 16.78 532 LYS C O 1
ATOM 12731 N N . ILE C 1 533 ? 36.850 70.825 -17.594 1.00 15.28 533 ILE C N 1
ATOM 12732 C CA . ILE C 1 533 ? 35.537 70.353 -17.154 1.00 15.14 533 ILE C CA 1
ATOM 12733 C C . ILE C 1 533 ? 34.560 71.523 -17.210 1.00 14.75 533 ILE C C 1
ATOM 12734 O O . ILE C 1 533 ? 34.905 72.683 -16.923 1.00 14.69 533 ILE C O 1
ATOM 12739 N N . ARG C 1 534 ? 33.325 71.231 -17.594 1.00 14.53 534 ARG C N 1
ATOM 12740 C CA . ARG C 1 534 ? 32.317 72.270 -17.735 1.00 14.51 534 ARG C CA 1
ATOM 12741 C C . ARG C 1 534 ? 30.993 71.792 -17.175 1.00 14.05 534 ARG C C 1
ATOM 12742 O O . ARG C 1 534 ? 30.652 70.626 -17.336 1.00 14.36 534 ARG C O 1
ATOM 12750 N N . MET C 1 535 ? 30.255 72.691 -16.531 1.00 14.02 535 MET C N 1
ATOM 12751 C CA . MET C 1 535 ? 28.855 72.430 -16.198 1.00 14.02 535 MET C CA 1
ATOM 12752 C C . MET C 1 535 ? 27.961 73.439 -16.883 1.00 14.40 535 MET C C 1
ATOM 12753 O O . MET C 1 535 ? 28.231 74.638 -16.848 1.00 14.41 535 MET C O 1
ATOM 12758 N N . ILE C 1 536 ? 26.886 72.947 -17.496 1.00 13.76 536 ILE C N 1
ATOM 12759 C CA . ILE C 1 536 ? 25.940 73.779 -18.197 1.00 13.83 536 ILE C CA 1
ATOM 12760 C C . ILE C 1 536 ? 24.571 73.525 -17.571 1.00 14.06 536 ILE C C 1
ATOM 12761 O O . ILE C 1 536 ? 24.022 72.415 -17.695 1.00 13.31 536 ILE C O 1
ATOM 12766 N N . GLU C 1 537 ? 24.042 74.513 -16.857 1.00 14.09 537 GLU C N 1
ATOM 12767 C CA . GLU C 1 537 ? 22.696 74.398 -16.304 1.00 14.18 537 GLU C CA 1
ATOM 12768 C C . GLU C 1 537 ? 21.682 74.809 -17.360 1.00 13.86 537 GLU C C 1
ATOM 12769 O O . GLU C 1 537 ? 21.710 75.945 -17.852 1.00 13.94 537 GLU C O 1
ATOM 12775 N N . VAL C 1 538 ? 20.796 73.890 -17.726 1.00 13.10 538 VAL C N 1
ATOM 12776 C CA . VAL C 1 538 ? 19.778 74.112 -18.734 1.00 13.22 538 VAL C CA 1
ATOM 12777 C C . VAL C 1 538 ? 18.424 74.323 -18.059 1.00 13.00 538 VAL C C 1
ATOM 12778 O O . VAL C 1 538 ? 17.936 73.449 -17.320 1.00 13.74 538 VAL C O 1
ATOM 12782 N N . MET C 1 539 ? 17.821 75.481 -18.290 1.00 13.40 539 MET C N 1
ATOM 12783 C CA . MET C 1 539 ? 16.571 75.845 -17.631 1.00 13.43 539 MET C CA 1
ATOM 12784 C C . MET C 1 539 ? 15.377 75.438 -18.493 1.00 13.70 539 MET C C 1
ATOM 12785 O O . MET C 1 539 ? 15.210 75.921 -19.619 1.00 13.33 539 MET C O 1
ATOM 12790 N N . LEU C 1 540 ? 14.556 74.521 -17.974 1.00 13.33 540 LEU C N 1
ATOM 12791 C CA . LEU C 1 540 ? 13.436 73.948 -18.726 1.00 13.69 540 LEU C CA 1
ATOM 12792 C C . LEU C 1 540 ? 12.152 73.973 -17.894 1.00 13.93 540 LEU C C 1
ATOM 12793 O O . LEU C 1 540 ? 12.204 74.006 -16.663 1.00 14.98 540 LEU C O 1
ATOM 12798 N N . PRO C 1 541 ? 10.980 73.982 -18.559 1.00 14.02 541 PRO C N 1
ATOM 12799 C CA . PRO C 1 541 ? 9.736 73.991 -17.767 1.00 13.84 541 PRO C CA 1
ATOM 12800 C C . PRO C 1 541 ? 9.496 72.688 -17.011 1.00 14.04 541 PRO C C 1
ATOM 12801 O O . PRO C 1 541 ? 9.957 71.625 -17.422 1.00 14.06 541 PRO C O 1
ATOM 12805 N N . VAL C 1 542 ? 8.746 72.794 -15.920 1.00 13.56 542 VAL C N 1
ATOM 12806 C CA . VAL C 1 542 ? 8.422 71.654 -15.068 1.00 14.72 542 VAL C CA 1
ATOM 12807 C C . VAL C 1 542 ? 7.753 70.521 -15.850 1.00 14.60 542 VAL C C 1
ATOM 12808 O O . VAL C 1 542 ? 8.154 69.366 -15.720 1.00 15.58 542 VAL C O 1
ATOM 12812 N N . PHE C 1 543 ? 6.727 70.823 -16.636 1.00 15.36 543 PHE C N 1
ATOM 12813 C CA . PHE C 1 543 ? 5.940 69.744 -17.233 1.00 16.15 543 PHE C CA 1
ATOM 12814 C C . PHE C 1 543 ? 6.320 69.433 -18.671 1.00 17.01 543 PHE C C 1
ATOM 12815 O O . PHE C 1 543 ? 5.607 68.709 -19.365 1.00 19.00 543 PHE C O 1
ATOM 12823 N N . ASP C 1 544 ? 7.457 69.964 -19.100 1.00 15.96 544 ASP C N 1
ATOM 12824 C CA . ASP C 1 544 ? 7.907 69.810 -20.470 1.00 15.31 544 ASP C CA 1
ATOM 12825 C C . ASP C 1 544 ? 8.682 68.504 -20.599 1.00 15.03 544 ASP C C 1
ATOM 12826 O O . ASP C 1 544 ? 9.488 68.163 -19.739 1.00 14.75 544 ASP C O 1
ATOM 12831 N N . ALA C 1 545 ? 8.429 67.758 -21.669 1.00 15.26 545 ALA C N 1
ATOM 12832 C CA . ALA C 1 545 ? 9.085 66.472 -21.851 1.00 15.87 545 ALA C CA 1
ATOM 12833 C C . ALA C 1 545 ? 9.016 66.085 -23.307 1.00 16.38 545 ALA C C 1
ATOM 12834 O O . ALA C 1 545 ? 8.178 66.612 -24.048 1.00 17.85 545 ALA C O 1
ATOM 12836 N N . PRO C 1 546 ? 9.875 65.143 -23.722 1.00 17.03 546 PRO C N 1
ATOM 12837 C CA . PRO C 1 546 ? 9.713 64.550 -25.048 1.00 17.88 546 PRO C CA 1
ATOM 12838 C C . PRO C 1 546 ? 8.375 63.812 -25.156 1.00 18.39 546 PRO C C 1
ATOM 12839 O O . PRO C 1 546 ? 7.921 63.192 -24.187 1.00 18.65 546 PRO C O 1
ATOM 12843 N N . GLN C 1 547 ? 7.756 63.864 -26.333 1.00 20.35 547 GLN C N 1
ATOM 12844 C CA . GLN C 1 547 ? 6.426 63.278 -26.526 1.00 21.67 547 GLN C CA 1
ATOM 12845 C C . GLN C 1 547 ? 6.369 61.765 -26.262 1.00 21.36 547 GLN C C 1
ATOM 12846 O O . GLN C 1 547 ? 5.375 61.263 -25.713 1.00 21.47 547 GLN C O 1
ATOM 12852 N N . ASN C 1 548 ? 7.443 61.054 -26.614 1.00 21.34 548 ASN C N 1
ATOM 12853 C CA . ASN C 1 548 ? 7.546 59.624 -26.333 1.00 21.05 548 ASN C CA 1
ATOM 12854 C C . ASN C 1 548 ? 7.460 59.299 -24.839 1.00 20.70 548 ASN C C 1
ATOM 12855 O O . ASN C 1 548 ? 6.908 58.266 -24.442 1.00 20.56 548 ASN C O 1
ATOM 12860 N N . LEU C 1 549 ? 7.997 60.192 -24.007 1.00 19.51 549 LEU C N 1
ATOM 12861 C CA . LEU C 1 549 ? 7.903 60.004 -22.564 1.00 19.20 549 LEU C CA 1
ATOM 12862 C C . LEU C 1 549 ? 6.499 60.265 -22.012 1.00 19.43 549 LEU C C 1
ATOM 12863 O O . LEU C 1 549 ? 6.044 59.556 -21.116 1.00 19.43 549 LEU C O 1
ATOM 12868 N N . VAL C 1 550 ? 5.833 61.291 -22.535 1.00 19.41 550 VAL C N 1
ATOM 12869 C CA . VAL C 1 550 ? 4.468 61.611 -22.133 1.00 20.42 550 VAL C CA 1
ATOM 12870 C C . VAL C 1 550 ? 3.602 60.362 -22.293 1.00 20.53 550 VAL C C 1
ATOM 12871 O O . VAL C 1 550 ? 2.809 60.009 -21.422 1.00 20.17 550 VAL C O 1
ATOM 12875 N N . GLU C 1 551 ? 3.793 59.680 -23.417 1.00 20.23 551 GLU C N 1
ATOM 12876 C CA . GLU C 1 551 ? 3.040 58.471 -23.725 1.00 20.55 551 GLU C CA 1
ATOM 12877 C C . GLU C 1 551 ? 3.478 57.266 -22.893 1.00 19.91 551 GLU C C 1
ATOM 12878 O O . GLU C 1 551 ? 2.624 56.538 -22.357 1.00 19.94 551 GLU C O 1
ATOM 12884 N N . GLN C 1 552 ? 4.791 57.064 -22.770 1.00 18.80 552 GLN C N 1
ATOM 12885 C CA . GLN C 1 552 ? 5.308 55.963 -21.956 1.00 18.43 552 GLN C CA 1
ATOM 12886 C C . GLN C 1 552 ? 4.853 56.062 -20.508 1.00 18.88 552 GLN C C 1
ATOM 12887 O O . GLN C 1 552 ? 4.516 55.052 -19.884 1.00 18.80 552 GLN C O 1
ATOM 12893 N N . ALA C 1 553 ? 4.879 57.275 -19.962 1.00 18.87 553 ALA C N 1
ATOM 12894 C CA . ALA C 1 553 ? 4.472 57.510 -18.584 1.00 19.13 553 ALA C CA 1
ATOM 12895 C C . ALA C 1 553 ? 3.049 57.006 -18.327 1.00 19.48 553 ALA C C 1
ATOM 12896 O O . ALA C 1 553 ? 2.789 56.372 -17.299 1.00 19.23 553 ALA C O 1
ATOM 12898 N N . LYS C 1 554 ? 2.142 57.265 -19.268 1.00 19.79 554 LYS C N 1
ATOM 12899 C CA . LYS C 1 554 ? 0.759 56.807 -19.151 1.00 20.46 554 LYS C CA 1
ATOM 12900 C C . LYS C 1 554 ? 0.680 55.288 -19.178 1.00 20.01 554 LYS C C 1
ATOM 12901 O O . LYS C 1 554 ? -0.066 54.692 -18.405 1.00 20.11 554 LYS C O 1
ATOM 12907 N N . LEU C 1 555 ? 1.452 54.662 -20.057 1.00 19.40 555 LEU C N 1
ATOM 12908 C CA . LEU C 1 555 ? 1.461 53.202 -20.142 1.00 20.05 555 LEU C CA 1
ATOM 12909 C C . LEU C 1 555 ? 1.965 52.570 -18.844 1.00 19.86 555 LEU C C 1
ATOM 12910 O O . LEU C 1 555 ? 1.382 51.605 -18.339 1.00 20.05 555 LEU C O 1
ATOM 12915 N N . THR C 1 556 ? 3.047 53.133 -18.307 1.00 19.27 556 THR C N 1
ATOM 12916 C CA . THR C 1 556 ? 3.647 52.677 -17.062 1.00 19.07 556 THR C CA 1
ATOM 12917 C C . THR C 1 556 ? 2.697 52.833 -15.867 1.00 19.11 556 THR C C 1
ATOM 12918 O O . THR C 1 556 ? 2.556 51.897 -15.068 1.00 18.80 556 THR C O 1
ATOM 12922 N N . ALA C 1 557 ? 2.044 53.994 -15.752 1.00 18.96 557 ALA C N 1
ATOM 12923 C CA . ALA C 1 557 ? 1.065 54.210 -14.683 1.00 19.39 557 ALA C CA 1
ATOM 12924 C C . ALA C 1 557 ? -0.040 53.152 -14.745 1.00 19.72 557 ALA C C 1
ATOM 12925 O O . ALA C 1 557 ? -0.388 52.562 -13.720 1.00 20.12 557 ALA C O 1
ATOM 12927 N N . ALA C 1 558 ? -0.562 52.908 -15.949 1.00 20.04 558 ALA C N 1
ATOM 12928 C CA . ALA C 1 558 ? -1.628 51.914 -16.147 1.00 20.23 558 ALA C CA 1
ATOM 12929 C C . ALA C 1 558 ? -1.184 50.502 -15.758 1.00 20.43 558 ALA C C 1
ATOM 12930 O O . ALA C 1 558 ? -1.931 49.759 -15.096 1.00 20.50 558 ALA C O 1
ATOM 12932 N N . THR C 1 559 ? 0.033 50.143 -16.163 1.00 20.28 559 THR C N 1
ATOM 12933 C CA . THR C 1 559 ? 0.631 48.847 -15.828 1.00 20.64 559 THR C CA 1
ATOM 12934 C C . THR C 1 559 ? 0.682 48.609 -14.310 1.00 20.73 559 THR C C 1
ATOM 12935 O O . THR C 1 559 ? 0.344 47.526 -13.828 1.00 20.69 559 THR C O 1
ATOM 12939 N N . ASN C 1 560 ? 1.090 49.629 -13.558 1.00 20.77 560 ASN C N 1
ATOM 12940 C CA . ASN C 1 560 ? 1.247 49.470 -12.113 1.00 21.20 560 ASN C CA 1
ATOM 12941 C C . ASN C 1 560 ? -0.075 49.441 -11.360 1.00 22.09 560 ASN C C 1
ATOM 12942 O O . ASN C 1 560 ? -0.198 48.756 -10.341 1.00 21.87 560 ASN C O 1
ATOM 12947 N N . ALA C 1 561 ? -1.053 50.183 -11.872 1.00 22.85 561 ALA C N 1
ATOM 12948 C CA . ALA C 1 561 ? -2.357 50.315 -11.225 1.00 24.24 561 ALA C CA 1
ATOM 12949 C C . ALA C 1 561 ? -3.331 49.184 -11.582 1.00 25.45 561 ALA C C 1
ATOM 12950 O O . ALA C 1 561 ? -4.367 49.034 -10.925 1.00 25.66 561 ALA C O 1
ATOM 12952 N N . LYS C 1 562 ? -2.991 48.401 -12.609 1.00 26.66 562 LYS C N 1
ATOM 12953 C CA . LYS C 1 562 ? -3.851 47.325 -13.124 1.00 28.20 562 LYS C CA 1
ATOM 12954 C C . LYS C 1 562 ? -4.115 46.244 -12.075 1.00 28.63 562 LYS C C 1
ATOM 12955 O O . LYS C 1 562 ? -3.198 45.788 -11.389 1.00 28.49 562 LYS C O 1
ATOM 12961 N N . GLN C 1 563 ? -5.381 45.843 -11.966 1.00 29.21 563 GLN C N 1
ATOM 12962 C CA . GLN C 1 563 ? -5.800 44.815 -11.014 1.00 29.86 563 GLN C CA 1
ATOM 12963 C C . GLN C 1 563 ? -5.977 43.467 -11.709 1.00 30.38 563 GLN C C 1
ATOM 12964 O O . GLN C 1 563 ? -6.045 42.423 -11.055 1.00 31.57 563 GLN C O 1
ATOM 12970 N N . SER D 1 2 ? -15.714 52.914 7.316 1.00 30.52 2 SER D N 1
ATOM 12971 C CA . SER D 1 2 ? -15.626 51.437 7.500 1.00 30.46 2 SER D CA 1
ATOM 12972 C C . SER D 1 2 ? -14.485 50.794 6.702 1.00 29.44 2 SER D C 1
ATOM 12973 O O . SER D 1 2 ? -13.992 49.733 7.081 1.00 29.24 2 SER D O 1
ATOM 12976 N N . GLU D 1 3 ? -14.079 51.427 5.601 1.00 28.50 3 GLU D N 1
ATOM 12977 C CA . GLU D 1 3 ? -12.983 50.908 4.776 1.00 27.60 3 GLU D CA 1
ATOM 12978 C C . GLU D 1 3 ? -11.858 51.923 4.595 1.00 26.38 3 GLU D C 1
ATOM 12979 O O . GLU D 1 3 ? -12.094 53.127 4.568 1.00 26.04 3 GLU D O 1
ATOM 12985 N N . ILE D 1 4 ? -10.635 51.411 4.459 1.00 24.91 4 ILE D N 1
ATOM 12986 C CA . ILE D 1 4 ? -9.429 52.226 4.303 1.00 24.01 4 ILE D CA 1
ATOM 12987 C C . ILE D 1 4 ? -8.523 51.493 3.312 1.00 22.39 4 ILE D C 1
ATOM 12988 O O . ILE D 1 4 ? -8.512 50.256 3.296 1.00 21.79 4 ILE D O 1
ATOM 12993 N N . THR D 1 5 ? -7.773 52.223 2.479 1.00 20.87 5 THR D N 1
ATOM 12994 C CA . THR D 1 5 ? -6.819 51.548 1.592 1.00 19.49 5 THR D CA 1
ATOM 12995 C C . THR D 1 5 ? -5.727 50.885 2.414 1.00 18.51 5 THR D C 1
ATOM 12996 O O . THR D 1 5 ? -5.392 51.342 3.511 1.00 17.66 5 THR D O 1
ATOM 13000 N N . LEU D 1 6 ? -5.164 49.820 1.860 1.00 18.13 6 LEU D N 1
ATOM 13001 C CA . LEU D 1 6 ? -4.043 49.141 2.495 1.00 18.18 6 LEU D CA 1
ATOM 13002 C C . LEU D 1 6 ? -2.883 50.124 2.735 1.00 17.11 6 LEU D C 1
ATOM 13003 O O . LEU D 1 6 ? -2.256 50.084 3.795 1.00 16.24 6 LEU D O 1
ATOM 13008 N N . GLY D 1 7 ? -2.629 50.990 1.754 1.00 16.77 7 GLY D N 1
ATOM 13009 C CA . GLY D 1 7 ? -1.573 52.008 1.875 1.00 16.33 7 GLY D CA 1
ATOM 13010 C C . GLY D 1 7 ? -1.795 52.928 3.065 1.00 16.39 7 GLY D C 1
ATOM 13011 O O . GLY D 1 7 ? -0.884 53.184 3.860 1.00 16.28 7 GLY D O 1
ATOM 13012 N N . LYS D 1 8 ? -3.022 53.416 3.224 1.00 15.52 8 LYS D N 1
ATOM 13013 C CA . LYS D 1 8 ? -3.319 54.290 4.353 1.00 16.02 8 LYS D CA 1
ATOM 13014 C C . LYS D 1 8 ? -3.238 53.526 5.671 1.00 15.17 8 LYS D C 1
ATOM 13015 O O . LYS D 1 8 ? -2.743 54.052 6.663 1.00 15.79 8 LYS D O 1
ATOM 13021 N N . TYR D 1 9 ? -3.696 52.276 5.667 1.00 15.43 9 TYR D N 1
ATOM 13022 C CA . TYR D 1 9 ? -3.553 51.403 6.824 1.00 15.15 9 TYR D CA 1
ATOM 13023 C C . TYR D 1 9 ? -2.101 51.364 7.350 1.00 14.44 9 TYR D C 1
ATOM 13024 O O . TYR D 1 9 ? -1.868 51.479 8.552 1.00 14.75 9 TYR D O 1
ATOM 13033 N N . LEU D 1 10 ? -1.145 51.190 6.430 1.00 14.40 10 LEU D N 1
ATOM 13034 C CA . LEU D 1 10 ? 0.271 51.160 6.811 1.00 14.05 10 LEU D CA 1
ATOM 13035 C C . LEU D 1 10 ? 0.663 52.407 7.624 1.00 13.38 10 LEU D C 1
ATOM 13036 O O . LEU D 1 10 ? 1.258 52.317 8.708 1.00 13.39 10 LEU D O 1
ATOM 13041 N N . PHE D 1 11 ? 0.323 53.578 7.087 1.00 13.61 11 PHE D N 1
ATOM 13042 C CA . PHE D 1 11 ? 0.727 54.821 7.748 1.00 13.20 11 PHE D CA 1
ATOM 13043 C C . PHE D 1 11 ? -0.020 55.085 9.049 1.00 13.44 11 PHE D C 1
ATOM 13044 O O . PHE D 1 11 ? 0.538 55.626 9.987 1.00 13.74 11 PHE D O 1
ATOM 13052 N N . GLU D 1 12 ? -1.278 54.650 9.109 1.00 14.00 12 GLU D N 1
ATOM 13053 C CA . GLU D 1 12 ? -2.009 54.728 10.372 1.00 14.16 12 GLU D CA 1
ATOM 13054 C C . GLU D 1 12 ? -1.351 53.863 11.452 1.00 14.50 12 GLU D C 1
ATOM 13055 O O . GLU D 1 12 ? -1.231 54.299 12.606 1.00 14.58 12 GLU D O 1
ATOM 13061 N N . ARG D 1 13 ? -0.899 52.665 11.065 1.00 13.82 13 ARG D N 1
ATOM 13062 C CA . ARG D 1 13 ? -0.195 51.797 12.012 1.00 14.28 13 ARG D CA 1
ATOM 13063 C C . ARG D 1 13 ? 1.135 52.412 12.456 1.00 13.84 13 ARG D C 1
ATOM 13064 O O . ARG D 1 13 ? 1.484 52.377 13.632 1.00 14.09 13 ARG D O 1
ATOM 13072 N N . LEU D 1 14 ? 1.863 52.992 11.501 1.00 13.75 14 LEU D N 1
ATOM 13073 C CA . LEU D 1 14 ? 3.144 53.604 11.830 1.00 13.97 14 LEU D CA 1
ATOM 13074 C C . LEU D 1 14 ? 2.948 54.746 12.828 1.00 13.54 14 LEU D C 1
ATOM 13075 O O . LEU D 1 14 ? 3.696 54.879 13.792 1.00 12.68 14 LEU D O 1
ATOM 13080 N N . LYS D 1 15 ? 1.912 55.554 12.605 1.00 13.76 15 LYS D N 1
ATOM 13081 C CA . LYS D 1 15 ? 1.595 56.640 13.523 1.00 14.11 15 LYS D CA 1
ATOM 13082 C C . LYS D 1 15 ? 1.303 56.101 14.933 1.00 14.42 15 LYS D C 1
ATOM 13083 O O . LYS D 1 15 ? 1.761 56.669 15.935 1.00 14.83 15 LYS D O 1
ATOM 13089 N N . GLN D 1 16 ? 0.554 54.996 15.004 1.00 15.27 16 GLN D N 1
ATOM 13090 C CA . GLN D 1 16 ? 0.213 54.390 16.297 1.00 15.39 16 GLN D CA 1
ATOM 13091 C C . GLN D 1 16 ? 1.429 53.907 17.070 1.00 15.96 16 GLN D C 1
ATOM 13092 O O . GLN D 1 16 ? 1.395 53.859 18.299 1.00 16.32 16 GLN D O 1
ATOM 13098 N N . VAL D 1 17 ? 2.494 53.549 16.350 1.00 15.29 17 VAL D N 1
ATOM 13099 C CA . VAL D 1 17 ? 3.722 53.101 17.003 1.00 15.87 17 VAL D CA 1
ATOM 13100 C C . VAL D 1 17 ? 4.810 54.185 17.036 1.00 15.56 17 VAL D C 1
ATOM 13101 O O . VAL D 1 17 ? 5.983 53.884 17.239 1.00 16.22 17 VAL D O 1
ATOM 13105 N N . ASN D 1 18 ? 4.409 55.448 16.843 1.00 15.12 18 ASN D N 1
ATOM 13106 C CA . ASN D 1 18 ? 5.268 56.606 17.117 1.00 15.58 18 ASN D CA 1
ATOM 13107 C C . ASN D 1 18 ? 6.327 56.801 16.025 1.00 14.95 18 ASN D C 1
ATOM 13108 O O . ASN D 1 18 ? 7.378 57.387 16.263 1.00 14.90 18 ASN D O 1
ATOM 13113 N N . VAL D 1 19 ? 6.037 56.307 14.833 1.00 13.73 19 VAL D N 1
ATOM 13114 C CA . VAL D 1 19 ? 6.850 56.584 13.646 1.00 13.47 19 VAL D CA 1
ATOM 13115 C C . VAL D 1 19 ? 6.134 57.679 12.862 1.00 13.31 19 VAL D C 1
ATOM 13116 O O . VAL D 1 19 ? 5.054 57.440 12.303 1.00 14.80 19 VAL D O 1
ATOM 13120 N N . ASN D 1 20 ? 6.721 58.875 12.834 1.00 12.53 20 ASN D N 1
ATOM 13121 C CA . ASN D 1 20 ? 6.044 60.051 12.285 1.00 12.31 20 ASN D CA 1
ATOM 13122 C C . ASN D 1 20 ? 6.752 60.680 11.091 1.00 12.52 20 ASN D C 1
ATOM 13123 O O . ASN D 1 20 ? 6.207 61.590 10.460 1.00 12.81 20 ASN D O 1
ATOM 13128 N N . THR D 1 21 ? 7.965 60.208 10.799 1.00 11.53 21 THR D N 1
ATOM 13129 C CA . THR D 1 21 ? 8.670 60.594 9.584 1.00 11.77 21 THR D CA 1
ATOM 13130 C C . THR D 1 21 ? 8.999 59.310 8.853 1.00 11.01 21 THR D C 1
ATOM 13131 O O . THR D 1 21 ? 9.360 58.329 9.503 1.00 11.78 21 THR D O 1
ATOM 13135 N N . VAL D 1 22 ? 8.831 59.318 7.530 1.00 11.01 22 VAL D N 1
ATOM 13136 C CA . VAL D 1 22 ? 9.122 58.144 6.699 1.00 10.76 22 VAL D CA 1
ATOM 13137 C C . VAL D 1 22 ? 10.221 58.526 5.709 1.00 10.51 22 VAL D C 1
ATOM 13138 O O . VAL D 1 22 ? 10.146 59.570 5.064 1.00 10.57 22 VAL D O 1
ATOM 13142 N N . PHE D 1 23 ? 11.239 57.672 5.627 1.00 9.68 23 PHE D N 1
ATOM 13143 C CA . PHE D 1 23 ? 12.435 57.908 4.800 1.00 9.69 23 PHE D CA 1
ATOM 13144 C C . PHE D 1 23 ? 12.343 57.169 3.485 1.00 9.90 23 PHE D C 1
ATOM 13145 O O . PHE D 1 23 ? 11.484 56.285 3.319 1.00 10.22 23 PHE D O 1
ATOM 13153 N N . GLY D 1 24 ? 13.240 57.498 2.548 1.00 9.76 24 GLY D N 1
ATOM 13154 C CA . GLY D 1 24 ? 13.262 56.815 1.269 1.00 10.27 24 GLY D CA 1
ATOM 13155 C C . GLY D 1 24 ? 13.167 57.730 0.067 1.00 10.45 24 GLY D C 1
ATOM 13156 O O . GLY D 1 24 ? 13.216 58.959 0.193 1.00 10.57 24 GLY D O 1
ATOM 13157 N N . LEU D 1 25 ? 13.019 57.124 -1.113 1.00 10.63 25 LEU D N 1
ATOM 13158 C CA . LEU D 1 25 ? 12.850 57.866 -2.362 1.00 11.22 25 LEU D CA 1
ATOM 13159 C C . LEU D 1 25 ? 11.715 57.265 -3.163 1.00 10.91 25 LEU D C 1
ATOM 13160 O O . LEU D 1 25 ? 11.463 56.048 -3.088 1.00 11.40 25 LEU D O 1
ATOM 13165 N N . PRO D 1 26 ? 11.026 58.102 -3.944 1.00 11.09 26 PRO D N 1
ATOM 13166 C CA . PRO D 1 26 ? 9.917 57.628 -4.765 1.00 11.38 26 PRO D CA 1
ATOM 13167 C C . PRO D 1 26 ? 10.419 56.861 -5.989 1.00 12.06 26 PRO D C 1
ATOM 13168 O O . PRO D 1 26 ? 11.543 57.073 -6.452 1.00 12.22 26 PRO D O 1
ATOM 13172 N N . GLY D 1 27 ? 9.574 55.980 -6.500 1.00 12.07 27 GLY D N 1
ATOM 13173 C CA . GLY D 1 27 ? 9.749 55.350 -7.815 1.00 12.61 27 GLY D CA 1
ATOM 13174 C C . GLY D 1 27 ? 8.369 54.941 -8.289 1.00 13.72 27 GLY D C 1
ATOM 13175 O O . GLY D 1 27 ? 7.455 54.841 -7.478 1.00 13.21 27 GLY D O 1
ATOM 13176 N N . ASP D 1 28 ? 8.198 54.712 -9.589 1.00 14.18 28 ASP D N 1
ATOM 13177 C CA . ASP D 1 28 ? 6.865 54.398 -10.106 1.00 15.00 28 ASP D CA 1
ATOM 13178 C C . ASP D 1 28 ? 6.130 53.309 -9.286 1.00 14.79 28 ASP D C 1
ATOM 13179 O O . ASP D 1 28 ? 4.920 53.442 -9.049 1.00 15.47 28 ASP D O 1
ATOM 13184 N N . PHE D 1 29 ? 6.867 52.294 -8.809 1.00 13.93 29 PHE D N 1
ATOM 13185 C CA . PHE D 1 29 ? 6.285 51.196 -8.001 1.00 14.69 29 PHE D CA 1
ATOM 13186 C C . PHE D 1 29 ? 5.817 51.539 -6.579 1.00 14.31 29 PHE D C 1
ATOM 13187 O O . PHE D 1 29 ? 5.185 50.705 -5.915 1.00 14.80 29 PHE D O 1
ATOM 13195 N N . ASN D 1 30 ? 6.125 52.741 -6.095 1.00 13.11 30 ASN D N 1
ATOM 13196 C CA . ASN D 1 30 ? 5.648 53.156 -4.771 1.00 13.26 30 ASN D CA 1
ATOM 13197 C C . ASN D 1 30 ? 4.872 54.478 -4.723 1.00 12.66 30 ASN D C 1
ATOM 13198 O O . ASN D 1 30 ? 4.493 54.911 -3.633 1.00 12.58 30 ASN D O 1
ATOM 13203 N N . LEU D 1 31 ? 4.635 55.104 -5.876 1.00 13.05 31 LEU D N 1
ATOM 13204 C CA . LEU D 1 31 ? 4.014 56.432 -5.888 1.00 14.02 31 LEU D CA 1
ATOM 13205 C C . LEU D 1 31 ? 2.623 56.442 -5.258 1.00 14.87 31 LEU D C 1
ATOM 13206 O O . LEU D 1 31 ? 2.306 57.335 -4.464 1.00 15.34 31 LEU D O 1
ATOM 13211 N N . SER D 1 32 ? 1.803 55.457 -5.600 1.00 15.52 32 SER D N 1
ATOM 13212 C CA . SER D 1 32 ? 0.452 55.436 -5.051 1.00 16.47 32 SER D CA 1
ATOM 13213 C C . SER D 1 32 ? 0.501 55.265 -3.537 1.00 16.09 32 SER D C 1
ATOM 13214 O O . SER D 1 32 ? -0.293 55.861 -2.812 1.00 16.13 32 SER D O 1
ATOM 13217 N N . LEU D 1 33 ? 1.448 54.468 -3.047 1.00 15.35 33 LEU D N 1
ATOM 13218 C CA . LEU D 1 33 ? 1.643 54.315 -1.613 1.00 14.77 33 LEU D CA 1
ATOM 13219 C C . LEU D 1 33 ? 1.997 55.646 -0.960 1.00 14.80 33 LEU D C 1
ATOM 13220 O O . LEU D 1 33 ? 1.414 56.018 0.070 1.00 14.62 33 LEU D O 1
ATOM 13225 N N . LEU D 1 34 ? 2.937 56.378 -1.565 1.00 13.95 34 LEU D N 1
ATOM 13226 C CA . LEU D 1 34 ? 3.383 57.640 -0.963 1.00 14.06 34 LEU D CA 1
ATOM 13227 C C . LEU D 1 34 ? 2.270 58.662 -0.888 1.00 14.20 34 LEU D C 1
ATOM 13228 O O . LEU D 1 34 ? 2.273 59.489 0.008 1.00 13.91 34 LEU D O 1
ATOM 13233 N N . ASP D 1 35 ? 1.329 58.618 -1.834 1.00 14.46 35 ASP D N 1
ATOM 13234 C CA . ASP D 1 35 ? 0.156 59.500 -1.770 1.00 14.41 35 ASP D CA 1
ATOM 13235 C C . ASP D 1 35 ? -0.509 59.439 -0.389 1.00 14.30 35 ASP D C 1
ATOM 13236 O O . ASP D 1 35 ? -1.000 60.447 0.136 1.00 15.13 35 ASP D O 1
ATOM 13241 N N . LYS D 1 36 ? -0.517 58.244 0.194 1.00 14.48 36 LYS D N 1
ATOM 13242 C CA . LYS D 1 36 ? -1.255 58.009 1.433 1.00 15.17 36 LYS D CA 1
ATOM 13243 C C . LYS D 1 36 ? -0.652 58.715 2.642 1.00 15.52 36 LYS D C 1
ATOM 13244 O O . LYS D 1 36 ? -1.347 58.977 3.621 1.00 15.05 36 LYS D O 1
ATOM 13250 N N . ILE D 1 37 ? 0.641 59.040 2.581 1.00 14.76 37 ILE D N 1
ATOM 13251 C CA . ILE D 1 37 ? 1.281 59.788 3.664 1.00 15.68 37 ILE D CA 1
ATOM 13252 C C . ILE D 1 37 ? 0.577 61.121 3.875 1.00 16.16 37 ILE D C 1
ATOM 13253 O O . ILE D 1 37 ? 0.400 61.563 5.003 1.00 16.08 37 ILE D O 1
ATOM 13258 N N . TYR D 1 38 ? 0.153 61.744 2.785 1.00 16.39 38 TYR D N 1
ATOM 13259 C CA . TYR D 1 38 ? -0.503 63.055 2.854 1.00 17.54 38 TYR D CA 1
ATOM 13260 C C . TYR D 1 38 ? -1.960 62.966 3.322 1.00 18.28 38 TYR D C 1
ATOM 13261 O O . TYR D 1 38 ? -2.610 64.004 3.528 1.00 19.85 38 TYR D O 1
ATOM 13270 N N . GLU D 1 39 ? -2.447 61.743 3.521 1.00 17.48 39 GLU D N 1
ATOM 13271 C CA . GLU D 1 39 ? -3.807 61.496 4.034 1.00 18.17 39 GLU D CA 1
ATOM 13272 C C . GLU D 1 39 ? -3.823 61.207 5.536 1.00 18.18 39 GLU D C 1
ATOM 13273 O O . GLU D 1 39 ? -4.889 61.028 6.139 1.00 18.79 39 GLU D O 1
ATOM 13279 N N . VAL D 1 40 ? -2.644 61.151 6.146 1.00 17.08 40 VAL D N 1
ATOM 13280 C CA . VAL D 1 40 ? -2.534 60.841 7.570 1.00 16.57 40 VAL D CA 1
ATOM 13281 C C . VAL D 1 40 ? -1.828 61.994 8.275 1.00 16.54 40 VAL D C 1
ATOM 13282 O O . VAL D 1 40 ? -0.656 62.293 8.016 1.00 15.82 40 VAL D O 1
ATOM 13286 N N . GLU D 1 41 ? -2.557 62.657 9.165 1.00 16.10 41 GLU D N 1
ATOM 13287 C CA . GLU D 1 41 ? -2.018 63.752 9.937 1.00 16.32 41 GLU D CA 1
ATOM 13288 C C . GLU D 1 41 ? -0.864 63.264 10.806 1.00 15.90 41 GLU D C 1
ATOM 13289 O O . GLU D 1 41 ? -0.921 62.168 11.345 1.00 15.48 41 GLU D O 1
ATOM 13295 N N . GLY D 1 42 ? 0.178 64.078 10.939 1.00 15.94 42 GLY D N 1
ATOM 13296 C CA . GLY D 1 42 ? 1.337 63.683 11.739 1.00 16.94 42 GLY D CA 1
ATOM 13297 C C . GLY D 1 42 ? 2.239 62.640 11.086 1.00 17.17 42 GLY D C 1
ATOM 13298 O O . GLY D 1 42 ? 2.963 61.922 11.788 1.00 18.59 42 GLY D O 1
ATOM 13299 N N . MET D 1 43 ? 2.180 62.531 9.758 1.00 16.16 43 MET D N 1
ATOM 13300 C CA . MET D 1 43 ? 3.069 61.641 8.999 1.00 15.89 43 MET D CA 1
ATOM 13301 C C . MET D 1 43 ? 3.700 62.477 7.934 1.00 15.34 43 MET D C 1
ATOM 13302 O O . MET D 1 43 ? 2.989 63.131 7.165 1.00 16.04 43 MET D O 1
ATOM 13307 N N . ARG D 1 44 ? 5.024 62.462 7.863 1.00 14.15 44 ARG D N 1
ATOM 13308 C CA . ARG D 1 44 ? 5.692 63.244 6.841 1.00 13.90 44 ARG D CA 1
ATOM 13309 C C . ARG D 1 44 ? 6.703 62.405 6.080 1.00 12.75 44 ARG D C 1
ATOM 13310 O O . ARG D 1 44 ? 7.235 61.425 6.605 1.00 13.09 44 ARG D O 1
ATOM 13318 N N . TRP D 1 45 ? 6.941 62.818 4.840 1.00 11.62 45 TRP D N 1
ATOM 13319 C CA . TRP D 1 45 ? 7.864 62.150 3.931 1.00 11.50 45 TRP D CA 1
ATOM 13320 C C . TRP D 1 45 ? 9.138 62.992 3.862 1.00 11.24 45 TRP D C 1
ATOM 13321 O O . TRP D 1 45 ? 9.098 64.154 3.449 1.00 11.80 45 TRP D O 1
ATOM 13332 N N . ALA D 1 46 ? 10.266 62.408 4.258 1.00 10.79 46 ALA D N 1
ATOM 13333 C CA . ALA D 1 46 ? 11.525 63.159 4.316 1.00 11.50 46 ALA D CA 1
ATOM 13334 C C . ALA D 1 46 ? 11.987 63.687 2.963 1.00 12.09 46 ALA D C 1
ATOM 13335 O O . ALA D 1 46 ? 12.436 64.832 2.875 1.00 12.83 46 ALA D O 1
ATOM 13337 N N . GLY D 1 47 ? 11.857 62.875 1.923 1.00 11.54 47 GLY D N 1
ATOM 13338 C CA . GLY D 1 47 ? 12.354 63.262 0.597 1.00 11.74 47 GLY D CA 1
ATOM 13339 C C . GLY D 1 47 ? 13.872 63.214 0.578 1.00 11.94 47 GLY D C 1
ATOM 13340 O O . GLY D 1 47 ? 14.534 64.234 0.352 1.00 12.92 47 GLY D O 1
ATOM 13341 N N . ASN D 1 48 ? 14.426 62.031 0.819 1.00 11.55 48 ASN D N 1
ATOM 13342 C CA . ASN D 1 48 ? 15.869 61.863 0.906 1.00 10.91 48 ASN D CA 1
ATOM 13343 C C . ASN D 1 48 ? 16.568 62.055 -0.430 1.00 11.26 48 ASN D C 1
ATOM 13344 O O . ASN D 1 48 ? 15.945 61.945 -1.487 1.00 11.33 48 ASN D O 1
ATOM 13349 N N . ALA D 1 49 ? 17.877 62.338 -0.361 1.00 10.86 49 ALA D N 1
ATOM 13350 C CA . ALA D 1 49 ? 18.670 62.608 -1.566 1.00 11.51 49 ALA D CA 1
ATOM 13351 C C . ALA D 1 49 ? 19.273 61.359 -2.203 1.00 11.06 49 ALA D C 1
ATOM 13352 O O . ALA D 1 49 ? 19.667 61.398 -3.361 1.00 12.84 49 ALA D O 1
ATOM 13354 N N . ASN D 1 50 ? 19.395 60.274 -1.439 1.00 10.50 50 ASN D N 1
ATOM 13355 C CA . ASN D 1 50 ? 19.555 58.942 -2.013 1.00 10.71 50 ASN D CA 1
ATOM 13356 C C . ASN D 1 50 ? 19.147 57.869 -1.011 1.00 10.23 50 ASN D C 1
ATOM 13357 O O . ASN D 1 50 ? 18.925 58.162 0.172 1.00 11.13 50 ASN D O 1
ATOM 13362 N N . GLU D 1 51 ? 19.022 56.632 -1.478 1.00 10.62 51 GLU D N 1
ATOM 13363 C CA . GLU D 1 51 ? 18.467 55.558 -0.652 1.00 10.64 51 GLU D CA 1
ATOM 13364 C C . GLU D 1 51 ? 19.420 55.079 0.419 1.00 10.70 51 GLU D C 1
ATOM 13365 O O . GLU D 1 51 ? 18.992 54.691 1.496 1.00 10.79 51 GLU D O 1
ATOM 13371 N N . LEU D 1 52 ? 20.721 55.088 0.147 1.00 10.51 52 LEU D N 1
ATOM 13372 C CA . LEU D 1 52 ? 21.646 54.700 1.211 1.00 10.26 52 LEU D CA 1
ATOM 13373 C C . LEU D 1 52 ? 21.538 55.680 2.377 1.00 10.34 52 LEU D C 1
ATOM 13374 O O . LEU D 1 52 ? 21.441 55.276 3.538 1.00 10.80 52 LEU D O 1
ATOM 13379 N N . ASN D 1 53 ? 21.556 56.973 2.049 1.00 10.60 53 ASN D N 1
ATOM 13380 C CA . ASN D 1 53 ? 21.436 58.010 3.069 1.00 10.71 53 ASN D CA 1
ATOM 13381 C C . ASN D 1 53 ? 20.101 57.882 3.812 1.00 10.32 53 ASN D C 1
ATOM 13382 O O . ASN D 1 53 ? 20.018 58.103 5.026 1.00 10.51 53 ASN D O 1
ATOM 13387 N N . ALA D 1 54 ? 19.047 57.545 3.062 1.00 9.63 54 ALA D N 1
ATOM 13388 C CA . ALA D 1 54 ? 17.719 57.320 3.667 1.00 10.20 54 ALA D CA 1
ATOM 13389 C C . ALA D 1 54 ? 17.756 56.209 4.702 1.00 10.20 54 ALA D C 1
ATOM 13390 O O . ALA D 1 54 ? 17.108 56.310 5.754 1.00 10.30 54 ALA D O 1
ATOM 13392 N N . ALA D 1 55 ? 18.484 55.136 4.401 1.00 9.57 55 ALA D N 1
ATOM 13393 C CA . ALA D 1 55 ? 18.579 54.017 5.334 1.00 10.03 55 ALA D CA 1
ATOM 13394 C C . ALA D 1 55 ? 19.384 54.391 6.578 1.00 10.00 55 ALA D C 1
ATOM 13395 O O . ALA D 1 55 ? 19.026 54.043 7.700 1.00 10.10 55 ALA D O 1
ATOM 13397 N N . TYR D 1 56 ? 20.469 55.133 6.378 1.00 10.37 56 TYR D N 1
ATOM 13398 C CA . TYR D 1 56 ? 21.241 55.661 7.502 1.00 9.85 56 TYR D CA 1
ATOM 13399 C C . TYR D 1 56 ? 20.354 56.569 8.375 1.00 9.73 56 TYR D C 1
ATOM 13400 O O . TYR D 1 56 ? 20.408 56.522 9.613 1.00 9.84 56 TYR D O 1
ATOM 13409 N N . ALA D 1 57 ? 19.556 57.402 7.711 1.00 9.64 57 ALA D N 1
ATOM 13410 C CA . ALA D 1 57 ? 18.620 58.291 8.416 1.00 10.22 57 ALA D CA 1
ATOM 13411 C C . ALA D 1 57 ? 17.562 57.513 9.201 1.00 10.32 57 ALA D C 1
ATOM 13412 O O . ALA D 1 57 ? 17.270 57.843 10.366 1.00 10.45 57 ALA D O 1
ATOM 13414 N N . ALA D 1 58 ? 17.011 56.464 8.581 1.00 10.16 58 ALA D N 1
ATOM 13415 C CA . ALA D 1 58 ? 16.020 55.647 9.294 1.00 10.30 58 ALA D CA 1
ATOM 13416 C C . ALA D 1 58 ? 16.661 55.014 10.522 1.00 10.51 58 ALA D C 1
ATOM 13417 O O . ALA D 1 58 ? 16.040 54.869 11.556 1.00 10.69 58 ALA D O 1
ATOM 13419 N N . ASP D 1 59 ? 17.942 54.661 10.425 1.00 9.66 59 ASP D N 1
ATOM 13420 C CA . ASP D 1 59 ? 18.664 54.063 11.550 1.00 10.08 59 ASP D CA 1
ATOM 13421 C C . ASP D 1 59 ? 18.787 55.101 12.693 1.00 10.00 59 ASP D C 1
ATOM 13422 O O . ASP D 1 59 ? 18.414 54.828 13.838 1.00 10.60 59 ASP D O 1
ATOM 13427 N N . GLY D 1 60 ? 19.256 56.313 12.372 1.00 10.13 60 GLY D N 1
ATOM 13428 C CA . GLY D 1 60 ? 19.344 57.391 13.362 1.00 10.72 60 GLY D CA 1
ATOM 13429 C C . GLY D 1 60 ? 18.002 57.696 13.998 1.00 10.47 60 GLY D C 1
ATOM 13430 O O . GLY D 1 60 ? 17.923 57.877 15.216 1.00 10.97 60 GLY D O 1
ATOM 13431 N N . TYR D 1 61 ? 16.955 57.745 13.179 1.00 10.36 61 TYR D N 1
ATOM 13432 C CA . TYR D 1 61 ? 15.605 58.006 13.691 1.00 10.57 61 TYR D CA 1
ATOM 13433 C C . TYR D 1 61 ? 15.189 56.907 14.669 1.00 10.39 61 TYR D C 1
ATOM 13434 O O . TYR D 1 61 ? 14.673 57.183 15.761 1.00 11.13 61 TYR D O 1
ATOM 13443 N N . ALA D 1 62 ? 15.405 55.659 14.278 1.00 10.25 62 ALA D N 1
ATOM 13444 C CA . ALA D 1 62 ? 15.014 54.538 15.115 1.00 10.71 62 ALA D CA 1
ATOM 13445 C C . ALA D 1 62 ? 15.756 54.554 16.449 1.00 11.51 62 ALA D C 1
ATOM 13446 O O . ALA D 1 62 ? 15.163 54.254 17.495 1.00 12.53 62 ALA D O 1
ATOM 13448 N N . ARG D 1 63 ? 17.035 54.915 16.431 1.00 11.39 63 ARG D N 1
ATOM 13449 C CA . ARG D 1 63 ? 17.805 54.978 17.666 1.00 11.84 63 ARG D CA 1
ATOM 13450 C C . ARG D 1 63 ? 17.195 55.941 18.673 1.00 11.90 63 ARG D C 1
ATOM 13451 O O . ARG D 1 63 ? 17.135 55.633 19.856 1.00 14.14 63 ARG D O 1
ATOM 13459 N N . ILE D 1 64 ? 16.755 57.101 18.199 1.00 12.10 64 ILE D N 1
ATOM 13460 C CA . ILE D 1 64 ? 16.218 58.145 19.061 1.00 12.78 64 ILE D CA 1
ATOM 13461 C C . ILE D 1 64 ? 14.733 57.929 19.379 1.00 13.50 64 ILE D C 1
ATOM 13462 O O . ILE D 1 64 ? 14.296 58.166 20.516 1.00 15.54 64 ILE D O 1
ATOM 13467 N N . LYS D 1 65 ? 13.968 57.475 18.389 1.00 13.43 65 LYS D N 1
ATOM 13468 C CA . LYS D 1 65 ? 12.508 57.436 18.505 1.00 13.87 65 LYS D CA 1
ATOM 13469 C C . LYS D 1 65 ? 11.966 56.085 18.970 1.00 13.98 65 LYS D C 1
ATOM 13470 O O . LYS D 1 65 ? 10.946 56.047 19.673 1.00 14.80 65 LYS D O 1
ATOM 13476 N N . GLY D 1 66 ? 12.618 54.984 18.575 1.00 13.35 66 GLY D N 1
ATOM 13477 C CA . GLY D 1 66 ? 12.220 53.629 18.980 1.00 14.19 66 GLY D CA 1
ATOM 13478 C C . GLY D 1 66 ? 12.274 52.655 17.822 1.00 14.07 66 GLY D C 1
ATOM 13479 O O . GLY D 1 66 ? 12.766 51.528 17.951 1.00 14.90 66 GLY D O 1
ATOM 13480 N N . MET D 1 67 ? 11.747 53.084 16.677 1.00 13.44 67 MET D N 1
ATOM 13481 C CA . MET D 1 67 ? 11.846 52.327 15.420 1.00 13.36 67 MET D CA 1
ATOM 13482 C C . MET D 1 67 ? 11.615 53.287 14.258 1.00 12.82 67 MET D C 1
ATOM 13483 O O . MET D 1 67 ? 11.305 54.448 14.470 1.00 12.04 67 MET D O 1
ATOM 13488 N N . SER D 1 68 ? 11.796 52.807 13.035 1.00 11.15 68 SER D N 1
ATOM 13489 C CA . SER D 1 68 ? 11.660 53.692 11.881 1.00 10.75 68 SER D CA 1
ATOM 13490 C C . SER D 1 68 ? 11.145 52.944 10.674 1.00 10.58 68 SER D C 1
ATOM 13491 O O . SER D 1 68 ? 11.003 51.710 10.719 1.00 10.91 68 SER D O 1
ATOM 13494 N N . CYS D 1 69 ? 10.869 53.688 9.602 1.00 11.13 69 CYS D N 1
ATOM 13495 C CA . CYS D 1 69 ? 10.455 53.109 8.338 1.00 10.99 69 CYS D CA 1
ATOM 13496 C C . CYS D 1 69 ? 11.118 53.834 7.182 1.00 10.99 69 CYS D C 1
ATOM 13497 O O . CYS D 1 69 ? 11.156 55.056 7.154 1.00 11.15 69 CYS D O 1
ATOM 13500 N N . ILE D 1 70 ? 11.638 53.050 6.237 1.00 10.67 70 ILE D N 1
ATOM 13501 C CA . ILE D 1 70 ? 12.135 53.551 4.956 1.00 10.85 70 ILE D CA 1
ATOM 13502 C C . ILE D 1 70 ? 11.341 52.848 3.859 1.00 10.77 70 ILE D C 1
ATOM 13503 O O . ILE D 1 70 ? 11.122 51.627 3.941 1.00 11.71 70 ILE D O 1
ATOM 13508 N N . ILE D 1 71 ? 10.925 53.622 2.856 1.00 10.58 71 ILE D N 1
ATOM 13509 C CA . ILE D 1 71 ? 10.231 53.089 1.681 1.00 11.00 71 ILE D CA 1
ATOM 13510 C C . ILE D 1 71 ? 11.107 53.311 0.462 1.00 10.76 71 ILE D C 1
ATOM 13511 O O . ILE D 1 71 ? 11.528 54.446 0.179 1.00 11.49 71 ILE D O 1
ATOM 13516 N N . THR D 1 72 ? 11.351 52.228 -0.272 1.00 11.44 72 THR D N 1
ATOM 13517 C CA . THR D 1 72 ? 12.112 52.315 -1.519 1.00 12.18 72 THR D CA 1
ATOM 13518 C C . THR D 1 72 ? 11.364 51.678 -2.684 1.00 12.55 72 THR D C 1
ATOM 13519 O O . THR D 1 72 ? 10.288 51.112 -2.500 1.00 12.26 72 THR D O 1
ATOM 13523 N N . THR D 1 73 ? 11.897 51.831 -3.887 1.00 13.41 73 THR D N 1
ATOM 13524 C CA . THR D 1 73 ? 11.325 51.198 -5.065 1.00 14.23 73 THR D CA 1
ATOM 13525 C C . THR D 1 73 ? 12.093 49.910 -5.422 1.00 13.97 73 THR D C 1
ATOM 13526 O O . THR D 1 73 ? 13.284 49.760 -5.114 1.00 13.56 73 THR D O 1
ATOM 13530 N N . PHE D 1 74 ? 11.381 48.982 -6.061 1.00 13.65 74 PHE D N 1
ATOM 13531 C CA . PHE D 1 74 ? 11.886 47.675 -6.455 1.00 14.34 74 PHE D CA 1
ATOM 13532 C C . PHE D 1 74 ? 13.245 47.763 -7.158 1.00 13.65 74 PHE D C 1
ATOM 13533 O O . PHE D 1 74 ? 13.449 48.589 -8.057 1.00 13.87 74 PHE D O 1
ATOM 13541 N N . GLY D 1 75 ? 14.142 46.882 -6.754 1.00 12.53 75 GLY D N 1
ATOM 13542 C CA . GLY D 1 75 ? 15.437 46.751 -7.422 1.00 12.21 75 GLY D CA 1
ATOM 13543 C C . GLY D 1 75 ? 16.388 47.887 -7.109 1.00 11.50 75 GLY D C 1
ATOM 13544 O O . GLY D 1 75 ? 17.267 47.768 -6.251 1.00 12.27 75 GLY D O 1
ATOM 13545 N N . VAL D 1 76 ? 16.232 48.988 -7.838 1.00 11.75 76 VAL D N 1
ATOM 13546 C CA . VAL D 1 76 ? 17.206 50.079 -7.767 1.00 11.93 76 VAL D CA 1
ATOM 13547 C C . VAL D 1 76 ? 17.196 50.804 -6.421 1.00 12.34 76 VAL D C 1
ATOM 13548 O O . VAL D 1 76 ? 18.246 51.256 -5.951 1.00 13.73 76 VAL D O 1
ATOM 13552 N N . GLY D 1 77 ? 16.018 50.943 -5.809 1.00 11.91 77 GLY D N 1
ATOM 13553 C CA . GLY D 1 77 ? 15.939 51.640 -4.528 1.00 12.14 77 GLY D CA 1
ATOM 13554 C C . GLY D 1 77 ? 16.366 50.722 -3.399 1.00 11.83 77 GLY D C 1
ATOM 13555 O O . GLY D 1 77 ? 17.234 51.058 -2.584 1.00 12.10 77 GLY D O 1
ATOM 13556 N N . GLU D 1 78 ? 15.769 49.532 -3.348 1.00 12.29 78 GLU D N 1
ATOM 13557 C CA . GLU D 1 78 ? 16.063 48.623 -2.250 1.00 12.32 78 GLU D CA 1
ATOM 13558 C C . GLU D 1 78 ? 17.544 48.205 -2.203 1.00 11.91 78 GLU D C 1
ATOM 13559 O O . GLU D 1 78 ? 18.140 48.161 -1.126 1.00 12.09 78 GLU D O 1
ATOM 13565 N N . LEU D 1 79 ? 18.152 47.921 -3.359 1.00 12.36 79 LEU D N 1
ATOM 13566 C CA . LEU D 1 79 ? 19.564 47.530 -3.337 1.00 12.58 79 LEU D CA 1
ATOM 13567 C C . LEU D 1 79 ? 20.482 48.670 -2.919 1.00 12.59 79 LEU D C 1
ATOM 13568 O O . LEU D 1 79 ? 21.522 48.424 -2.306 1.00 12.58 79 LEU D O 1
ATOM 13573 N N . SER D 1 80 ? 20.104 49.906 -3.240 1.00 11.88 80 SER D N 1
ATOM 13574 C CA . SER D 1 80 ? 20.902 51.056 -2.825 1.00 12.03 80 SER D CA 1
ATOM 13575 C C . SER D 1 80 ? 20.930 51.186 -1.300 1.00 12.25 80 SER D C 1
ATOM 13576 O O . SER D 1 80 ? 21.901 51.681 -0.729 1.00 12.93 80 SER D O 1
ATOM 13579 N N . ALA D 1 81 ? 19.865 50.722 -0.650 1.00 12.02 81 ALA D N 1
ATOM 13580 C CA . ALA D 1 81 ? 19.706 50.849 0.801 1.00 11.79 81 ALA D CA 1
ATOM 13581 C C . ALA D 1 81 ? 20.431 49.794 1.625 1.00 12.82 81 ALA D C 1
ATOM 13582 O O . ALA D 1 81 ? 20.544 49.935 2.847 1.00 12.43 81 ALA D O 1
ATOM 13584 N N . LEU D 1 82 ? 20.895 48.722 0.987 1.00 12.70 82 LEU D N 1
ATOM 13585 C CA . LEU D 1 82 ? 21.284 47.527 1.752 1.00 13.75 82 LEU D CA 1
ATOM 13586 C C . LEU D 1 82 ? 22.423 47.688 2.756 1.00 13.03 82 LEU D C 1
ATOM 13587 O O . LEU D 1 82 ? 22.393 47.043 3.802 1.00 13.35 82 LEU D O 1
ATOM 13592 N N . ASN D 1 83 ? 23.399 48.552 2.468 1.00 12.03 83 ASN D N 1
ATOM 13593 C CA . ASN D 1 83 ? 24.468 48.783 3.443 1.00 12.17 83 ASN D CA 1
ATOM 13594 C C . ASN D 1 83 ? 23.921 49.472 4.698 1.00 11.90 83 ASN D C 1
ATOM 13595 O O . ASN D 1 83 ? 24.407 49.237 5.806 1.00 12.27 83 ASN D O 1
ATOM 13600 N N . GLY D 1 84 ? 22.897 50.310 4.534 1.00 11.56 84 GLY D N 1
ATOM 13601 C CA . GLY D 1 84 ? 22.210 50.889 5.692 1.00 12.01 84 GLY D CA 1
ATOM 13602 C C . GLY D 1 84 ? 21.482 49.828 6.501 1.00 11.73 84 GLY D C 1
ATOM 13603 O O . GLY D 1 84 ? 21.624 49.729 7.728 1.00 12.03 84 GLY D O 1
ATOM 13604 N N . ILE D 1 85 ? 20.701 49.014 5.805 1.00 11.75 85 ILE D N 1
ATOM 13605 C CA . ILE D 1 85 ? 19.956 47.953 6.466 1.00 12.54 85 ILE D CA 1
ATOM 13606 C C . ILE D 1 85 ? 20.889 46.994 7.216 1.00 12.27 85 ILE D C 1
ATOM 13607 O O . ILE D 1 85 ? 20.599 46.603 8.356 1.00 12.50 85 ILE D O 1
ATOM 13612 N N . ALA D 1 86 ? 22.003 46.617 6.589 1.00 12.16 86 ALA D N 1
ATOM 13613 C CA . ALA D 1 86 ? 22.926 45.662 7.201 1.00 12.35 86 ALA D CA 1
ATOM 13614 C C . ALA D 1 86 ? 23.507 46.216 8.488 1.00 12.28 86 ALA D C 1
ATOM 13615 O O . ALA D 1 86 ? 23.628 45.490 9.477 1.00 12.87 86 ALA D O 1
ATOM 13617 N N . GLY D 1 87 ? 23.845 47.501 8.487 1.00 12.48 87 GLY D N 1
ATOM 13618 C CA . GLY D 1 87 ? 24.336 48.148 9.692 1.00 11.98 87 GLY D CA 1
ATOM 13619 C C . GLY D 1 87 ? 23.303 48.187 10.801 1.00 12.48 87 GLY D C 1
ATOM 13620 O O . GLY D 1 87 ? 23.634 48.058 11.977 1.00 12.85 87 GLY D O 1
ATOM 13621 N N . SER D 1 88 ? 22.039 48.355 10.420 1.00 12.14 88 SER D N 1
ATOM 13622 C CA . SER D 1 88 ? 20.954 48.293 11.394 1.00 12.73 88 SER D CA 1
ATOM 13623 C C . SER D 1 88 ? 20.794 46.880 11.943 1.00 12.60 88 SER D C 1
ATOM 13624 O O . SER D 1 88 ? 20.530 46.700 13.135 1.00 12.84 88 SER D O 1
ATOM 13627 N N . TYR D 1 89 ? 20.975 45.874 11.088 1.00 12.62 89 TYR D N 1
ATOM 13628 C CA . TYR D 1 89 ? 20.957 44.494 11.566 1.00 13.55 89 TYR D CA 1
ATOM 13629 C C . TYR D 1 89 ? 22.091 44.239 12.554 1.00 13.68 89 TYR D C 1
ATOM 13630 O O . TYR D 1 89 ? 21.867 43.723 13.659 1.00 14.03 89 TYR D O 1
ATOM 13639 N N . ALA D 1 90 ? 23.300 44.625 12.163 1.00 12.86 90 ALA D N 1
ATOM 13640 C CA . ALA D 1 90 ? 24.496 44.405 12.984 1.00 13.24 90 ALA D CA 1
ATOM 13641 C C . ALA D 1 90 ? 24.388 45.051 14.368 1.00 13.68 90 ALA D C 1
ATOM 13642 O O . ALA D 1 90 ? 24.787 44.468 15.386 1.00 14.45 90 ALA D O 1
ATOM 13644 N N . GLU D 1 91 ? 23.860 46.268 14.402 1.00 13.81 91 GLU D N 1
ATOM 13645 C CA . GLU D 1 91 ? 23.854 47.055 15.625 1.00 14.05 91 GLU D CA 1
ATOM 13646 C C . GLU D 1 91 ? 22.527 47.028 16.357 1.00 13.94 91 GLU D C 1
ATOM 13647 O O . GLU D 1 91 ? 22.359 47.773 17.323 1.00 14.33 91 GLU D O 1
ATOM 13653 N N . HIS D 1 92 ? 21.603 46.180 15.905 1.00 13.44 92 HIS D N 1
ATOM 13654 C CA . HIS D 1 92 ? 20.315 45.981 16.589 1.00 13.55 92 HIS D CA 1
ATOM 13655 C C . HIS D 1 92 ? 19.480 47.265 16.597 1.00 13.36 92 HIS D C 1
ATOM 13656 O O . HIS D 1 92 ? 19.105 47.783 17.665 1.00 13.33 92 HIS D O 1
ATOM 13663 N N . VAL D 1 93 ? 19.192 47.762 15.398 1.00 12.82 93 VAL D N 1
ATOM 13664 C CA . VAL D 1 93 ? 18.315 48.916 15.228 1.00 13.13 93 VAL D CA 1
ATOM 13665 C C . VAL D 1 93 ? 17.090 48.490 14.424 1.00 12.63 93 VAL D C 1
ATOM 13666 O O . VAL D 1 93 ? 17.218 47.926 13.335 1.00 12.22 93 VAL D O 1
ATOM 13670 N N . GLY D 1 94 ? 15.909 48.793 14.959 1.00 12.79 94 GLY D N 1
ATOM 13671 C CA . GLY D 1 94 ? 14.645 48.392 14.361 1.00 12.74 94 GLY D CA 1
ATOM 13672 C C . GLY D 1 94 ? 14.185 49.275 13.224 1.00 12.71 94 GLY D C 1
ATOM 13673 O O . GLY D 1 94 ? 13.511 50.282 13.452 1.00 12.89 94 GLY D O 1
ATOM 13674 N N . VAL D 1 95 ? 14.538 48.886 12.004 1.00 12.62 95 VAL D N 1
ATOM 13675 C CA . VAL D 1 95 ? 14.158 49.622 10.802 1.00 12.90 95 VAL D CA 1
ATOM 13676 C C . VAL D 1 95 ? 13.241 48.770 9.936 1.00 12.88 95 VAL D C 1
ATOM 13677 O O . VAL D 1 95 ? 13.621 47.681 9.514 1.00 13.47 95 VAL D O 1
ATOM 13681 N N . LEU D 1 96 ? 12.039 49.263 9.643 1.00 12.88 96 LEU D N 1
ATOM 13682 C CA . LEU D 1 96 ? 11.138 48.569 8.734 1.00 12.91 96 LEU D CA 1
ATOM 13683 C C . LEU D 1 96 ? 11.377 49.063 7.308 1.00 12.01 96 LEU D C 1
ATOM 13684 O O . LEU D 1 96 ? 11.153 50.246 7.012 1.00 11.86 96 LEU D O 1
ATOM 13689 N N . HIS D 1 97 ? 11.847 48.174 6.436 1.00 12.36 97 HIS D N 1
ATOM 13690 C CA . HIS D 1 97 ? 12.125 48.504 5.053 1.00 12.18 97 HIS D CA 1
ATOM 13691 C C . HIS D 1 97 ? 10.966 48.035 4.197 1.00 11.92 97 HIS D C 1
ATOM 13692 O O . HIS D 1 97 ? 10.794 46.836 3.974 1.00 12.17 97 HIS D O 1
ATOM 13699 N N . VAL D 1 98 ? 10.162 48.988 3.739 1.00 12.42 98 VAL D N 1
ATOM 13700 C CA . VAL D 1 98 ? 9.042 48.716 2.843 1.00 12.77 98 VAL D CA 1
ATOM 13701 C C . VAL D 1 98 ? 9.493 48.972 1.411 1.00 13.18 98 VAL D C 1
ATOM 13702 O O . VAL D 1 98 ? 10.062 50.019 1.123 1.00 13.41 98 VAL D O 1
ATOM 13706 N N . VAL D 1 99 ? 9.241 48.008 0.521 1.00 13.37 99 VAL D N 1
ATOM 13707 C CA . VAL D 1 99 ? 9.601 48.138 -0.887 1.00 13.68 99 VAL D CA 1
ATOM 13708 C C . VAL D 1 99 ? 8.356 48.091 -1.749 1.00 13.63 99 VAL D C 1
ATOM 13709 O O . VAL D 1 99 ? 7.561 47.143 -1.645 1.00 14.49 99 VAL D O 1
ATOM 13713 N N . GLY D 1 100 ? 8.167 49.110 -2.581 1.00 13.57 100 GLY D N 1
ATOM 13714 C CA . GLY D 1 100 ? 7.095 49.082 -3.579 1.00 14.66 100 GLY D CA 1
ATOM 13715 C C . GLY D 1 100 ? 7.526 48.172 -4.708 1.00 15.13 100 GLY D C 1
ATOM 13716 O O . GLY D 1 100 ? 8.591 48.383 -5.306 1.00 14.77 100 GLY D O 1
ATOM 13717 N N . VAL D 1 101 ? 6.719 47.151 -4.994 1.00 15.20 101 VAL D N 1
ATOM 13718 C CA . VAL D 1 101 ? 7.095 46.166 -6.004 1.00 15.87 101 VAL D CA 1
ATOM 13719 C C . VAL D 1 101 ? 6.084 46.119 -7.168 1.00 15.64 101 VAL D C 1
ATOM 13720 O O . VAL D 1 101 ? 4.975 46.678 -7.063 1.00 16.02 101 VAL D O 1
ATOM 13724 N N . PRO D 1 102 ? 6.479 45.501 -8.305 1.00 15.64 102 PRO D N 1
ATOM 13725 C CA . PRO D 1 102 ? 5.543 45.423 -9.426 1.00 16.46 102 PRO D CA 1
ATOM 13726 C C . PRO D 1 102 ? 4.220 44.774 -9.046 1.00 17.33 102 PRO D C 1
ATOM 13727 O O . PRO D 1 102 ? 4.145 43.958 -8.108 1.00 17.10 102 PRO D O 1
ATOM 13731 N N . SER D 1 103 ? 3.175 45.178 -9.759 1.00 18.19 103 SER D N 1
ATOM 13732 C CA . SER D 1 103 ? 1.834 44.662 -9.523 1.00 19.29 103 SER D CA 1
ATOM 13733 C C . SER D 1 103 ? 1.790 43.144 -9.661 1.00 19.75 103 SER D C 1
ATOM 13734 O O . SER D 1 103 ? 2.624 42.533 -10.351 1.00 19.10 103 SER D O 1
ATOM 13737 N N . ILE D 1 104 ? 0.800 42.544 -9.008 1.00 20.75 104 ILE D N 1
ATOM 13738 C CA . ILE D 1 104 ? 0.587 41.102 -9.079 1.00 21.62 104 ILE D CA 1
ATOM 13739 C C . ILE D 1 104 ? 0.500 40.613 -10.537 1.00 21.83 104 ILE D C 1
ATOM 13740 O O . ILE D 1 104 ? 1.134 39.612 -10.898 1.00 21.94 104 ILE D O 1
ATOM 13745 N N . SER D 1 105 ? -0.253 41.337 -11.366 1.00 22.60 105 SER D N 1
ATOM 13746 C CA . SER D 1 105 ? -0.415 40.975 -12.782 1.00 23.50 105 SER D CA 1
ATOM 13747 C C . SER D 1 105 ? 0.897 41.087 -13.578 1.00 23.79 105 SER D C 1
ATOM 13748 O O . SER D 1 105 ? 1.172 40.262 -14.459 1.00 24.17 105 SER D O 1
ATOM 13751 N N . ALA D 1 106 ? 1.711 42.094 -13.263 1.00 23.66 106 ALA D N 1
ATOM 13752 C CA . ALA D 1 106 ? 3.008 42.261 -13.928 1.00 23.99 106 ALA D CA 1
ATOM 13753 C C . ALA D 1 106 ? 3.963 41.121 -13.568 1.00 24.42 106 ALA D C 1
ATOM 13754 O O . ALA D 1 106 ? 4.709 40.631 -14.419 1.00 24.74 106 ALA D O 1
ATOM 13756 N N . GLN D 1 107 ? 3.908 40.688 -12.336 1.00 24.87 107 GLN D N 1
ATOM 13757 C CA . GLN D 1 107 ? 4.722 39.590 -11.859 1.00 25.72 107 GLN D CA 1
ATOM 13758 C C . GLN D 1 107 ? 4.340 38.269 -12.501 1.00 26.66 107 GLN D C 1
ATOM 13759 O O . GLN D 1 107 ? 5.181 37.523 -12.901 1.00 26.60 107 GLN D O 1
ATOM 13765 N N . ALA D 1 108 ? 3.047 38.034 -12.547 1.00 27.76 108 ALA D N 1
ATOM 13766 C CA . ALA D 1 108 ? 2.443 36.868 -13.178 1.00 28.86 108 ALA D CA 1
ATOM 13767 C C . ALA D 1 108 ? 2.865 36.738 -14.629 1.00 29.65 108 ALA D C 1
ATOM 13768 O O . ALA D 1 108 ? 3.191 35.641 -15.079 1.00 29.78 108 ALA D O 1
ATOM 13770 N N . LYS D 1 109 ? 2.775 37.839 -15.353 1.00 30.26 109 LYS D N 1
ATOM 13771 C CA . LYS D 1 109 ? 3.042 37.867 -16.748 1.00 31.07 109 LYS D CA 1
ATOM 13772 C C . LYS D 1 109 ? 4.537 37.849 -16.956 1.00 31.42 109 LYS D C 1
ATOM 13773 O O . LYS D 1 109 ? 4.993 37.725 -18.045 1.00 32.38 109 LYS D O 1
ATOM 13779 N N . GLN D 1 110 ? 5.290 37.904 -15.882 1.00 30.50 110 GLN D N 1
ATOM 13780 C CA . GLN D 1 110 ? 6.730 38.059 -15.972 1.00 29.46 110 GLN D CA 1
ATOM 13781 C C . GLN D 1 110 ? 7.149 39.122 -16.996 1.00 27.63 110 GLN D C 1
ATOM 13782 O O . GLN D 1 110 ? 7.999 38.882 -17.811 1.00 27.15 110 GLN D O 1
ATOM 13788 N N . LEU D 1 111 ? 6.559 40.299 -16.905 1.00 25.38 111 LEU D N 1
ATOM 13789 C CA . LEU D 1 111 ? 6.907 41.406 -17.780 1.00 23.09 111 LEU D CA 1
ATOM 13790 C C . LEU D 1 111 ? 8.366 41.829 -17.628 1.00 22.02 111 LEU D C 1
ATOM 13791 O O . LEU D 1 111 ? 8.869 41.880 -16.552 1.00 21.76 111 LEU D O 1
ATOM 13796 N N . LEU D 1 112 ? 9.020 42.116 -18.736 1.00 20.07 112 LEU D N 1
ATOM 13797 C CA . LEU D 1 112 ? 10.410 42.561 -18.685 1.00 18.51 112 LEU D CA 1
ATOM 13798 C C . LEU D 1 112 ? 10.475 44.067 -18.353 1.00 17.78 112 LEU D C 1
ATOM 13799 O O . LEU D 1 112 ? 10.612 44.893 -19.213 1.00 17.26 112 LEU D O 1
ATOM 13804 N N . LEU D 1 113 ? 10.240 44.358 -17.083 1.00 16.80 113 LEU D N 1
ATOM 13805 C CA . LEU D 1 113 ? 10.118 45.736 -16.609 1.00 16.36 113 LEU D CA 1
ATOM 13806 C C . LEU D 1 113 ? 11.458 46.338 -16.225 1.00 16.08 113 LEU D C 1
ATOM 13807 O O . LEU D 1 113 ? 12.396 45.626 -15.847 1.00 15.61 113 LEU D O 1
ATOM 13812 N N . HIS D 1 114 ? 11.527 47.666 -16.294 1.00 15.58 114 HIS D N 1
ATOM 13813 C CA . HIS D 1 114 ? 12.648 48.401 -15.729 1.00 15.58 114 HIS D CA 1
ATOM 13814 C C . HIS D 1 114 ? 12.854 47.981 -14.269 1.00 15.33 114 HIS D C 1
ATOM 13815 O O . HIS D 1 114 ? 11.915 47.548 -13.590 1.00 15.66 114 HIS D O 1
ATOM 13822 N N . HIS D 1 115 ? 14.100 48.077 -13.816 1.00 14.76 115 HIS D N 1
ATOM 13823 C CA . HIS D 1 115 ? 14.530 47.715 -12.456 1.00 15.32 115 HIS D CA 1
ATOM 13824 C C . HIS D 1 115 ? 14.502 46.211 -12.185 1.00 15.62 115 HIS D C 1
ATOM 13825 O O . HIS D 1 115 ? 14.566 45.797 -11.018 1.00 15.98 115 HIS D O 1
ATOM 13832 N N . THR D 1 116 ? 14.380 45.393 -13.230 1.00 15.50 116 THR D N 1
ATOM 13833 C CA . THR D 1 116 ? 14.576 43.946 -13.077 1.00 16.54 116 THR D CA 1
ATOM 13834 C C . THR D 1 116 ? 15.919 43.542 -13.677 1.00 16.86 116 THR D C 1
ATOM 13835 O O . THR D 1 116 ? 16.570 44.325 -14.373 1.00 16.20 116 THR D O 1
ATOM 13839 N N . LEU D 1 117 ? 16.338 42.313 -13.402 1.00 17.24 117 LEU D N 1
ATOM 13840 C CA . LEU D 1 117 ? 17.566 41.795 -14.003 1.00 18.44 117 LEU D CA 1
ATOM 13841 C C . LEU D 1 117 ? 17.366 41.325 -15.450 1.00 19.53 117 LEU D C 1
ATOM 13842 O O . LEU D 1 117 ? 18.314 40.857 -16.083 1.00 20.68 117 LEU D O 1
ATOM 13847 N N . GLY D 1 118 ? 16.148 41.469 -15.969 1.00 19.75 118 GLY D N 1
ATOM 13848 C CA . GLY D 1 118 ? 15.819 41.079 -17.340 1.00 20.51 118 GLY D CA 1
ATOM 13849 C C . GLY D 1 118 ? 15.550 39.599 -17.530 1.00 21.23 118 GLY D C 1
ATOM 13850 O O . GLY D 1 118 ? 15.421 39.144 -18.668 1.00 21.58 118 GLY D O 1
ATOM 13851 N N . ASN D 1 119 ? 15.450 38.858 -16.425 1.00 21.73 119 ASN D N 1
ATOM 13852 C CA . ASN D 1 119 ? 15.319 37.402 -16.450 1.00 22.25 119 ASN D CA 1
ATOM 13853 C C . ASN D 1 119 ? 13.972 36.919 -15.894 1.00 22.37 119 ASN D C 1
ATOM 13854 O O . ASN D 1 119 ? 13.740 35.711 -15.753 1.00 22.66 119 ASN D O 1
ATOM 13859 N N . GLY D 1 120 ? 13.097 37.866 -15.573 1.00 22.44 120 GLY D N 1
ATOM 13860 C CA . GLY D 1 120 ? 11.753 37.562 -15.095 1.00 21.97 120 GLY D CA 1
ATOM 13861 C C . GLY D 1 120 ? 11.663 37.094 -13.650 1.00 21.53 120 GLY D C 1
ATOM 13862 O O . GLY D 1 120 ? 10.606 36.633 -13.215 1.00 21.92 120 GLY D O 1
ATOM 13863 N N . ASP D 1 121 ? 12.757 37.227 -12.898 1.00 21.26 121 ASP D N 1
ATOM 13864 C CA . ASP D 1 121 ? 12.782 36.811 -11.497 1.00 20.96 121 ASP D CA 1
ATOM 13865 C C . ASP D 1 121 ? 12.458 37.985 -10.574 1.00 20.74 121 ASP D C 1
ATOM 13866 O O . ASP D 1 121 ? 13.281 38.866 -10.344 1.00 21.25 121 ASP D O 1
ATOM 13871 N N . PHE D 1 122 ? 11.246 37.978 -10.033 1.00 20.04 122 PHE D N 1
ATOM 13872 C CA . PHE D 1 122 ? 10.814 39.057 -9.160 1.00 19.60 122 PHE D CA 1
ATOM 13873 C C . PHE D 1 122 ? 11.117 38.787 -7.677 1.00 19.39 122 PHE D C 1
ATOM 13874 O O . PHE D 1 122 ? 10.769 39.598 -6.810 1.00 19.40 122 PHE D O 1
ATOM 13882 N N . THR D 1 123 ? 11.787 37.673 -7.395 1.00 18.24 123 THR D N 1
ATOM 13883 C CA . THR D 1 123 ? 12.099 37.269 -6.013 1.00 18.07 123 THR D CA 1
ATOM 13884 C C . THR D 1 123 ? 13.530 37.594 -5.565 1.00 17.42 123 THR D C 1
ATOM 13885 O O . THR D 1 123 ? 13.839 37.515 -4.375 1.00 17.11 123 THR D O 1
ATOM 13889 N N . VAL D 1 124 ? 14.390 37.932 -6.516 1.00 16.48 124 VAL D N 1
ATOM 13890 C CA . VAL D 1 124 ? 15.839 38.013 -6.252 1.00 15.87 124 VAL D CA 1
ATOM 13891 C C . VAL D 1 124 ? 16.239 39.022 -5.163 1.00 15.59 124 VAL D C 1
ATOM 13892 O O . VAL D 1 124 ? 17.073 38.730 -4.303 1.00 15.13 124 VAL D O 1
ATOM 13896 N N . PHE D 1 125 ? 15.627 40.203 -5.191 1.00 15.02 125 PHE D N 1
ATOM 13897 C CA . PHE D 1 125 ? 16.013 41.247 -4.243 1.00 15.63 125 PHE D CA 1
ATOM 13898 C C . PHE D 1 125 ? 15.489 40.949 -2.843 1.00 15.35 125 PHE D C 1
ATOM 13899 O O . PHE D 1 125 ? 16.178 41.194 -1.845 1.00 15.79 125 PHE D O 1
ATOM 13907 N N . HIS D 1 126 ? 14.290 40.377 -2.790 1.00 15.71 126 HIS D N 1
ATOM 13908 C CA . HIS D 1 126 ? 13.728 39.866 -1.548 1.00 16.05 126 HIS D CA 1
ATOM 13909 C C . HIS D 1 126 ? 14.666 38.825 -0.931 1.00 16.43 126 HIS D C 1
ATOM 13910 O O . HIS D 1 126 ? 15.003 38.902 0.259 1.00 16.36 126 HIS D O 1
ATOM 13917 N N . ARG D 1 127 ? 15.122 37.888 -1.758 1.00 17.13 127 ARG D N 1
ATOM 139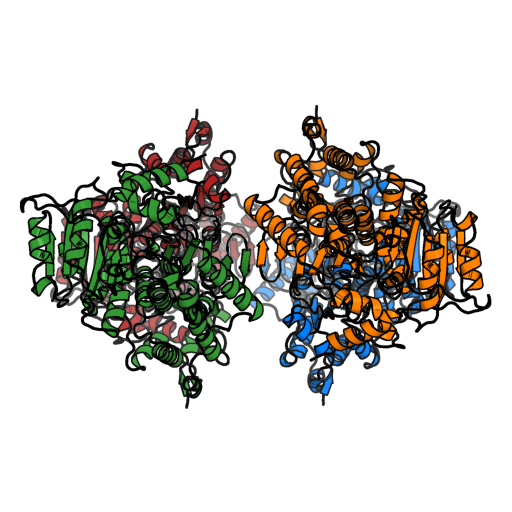18 C CA . ARG D 1 127 ? 16.056 36.860 -1.300 1.00 18.66 127 ARG D CA 1
ATOM 13919 C C . ARG D 1 127 ? 17.340 37.471 -0.745 1.00 18.33 127 ARG D C 1
ATOM 13920 O O . ARG D 1 127 ? 17.868 37.010 0.263 1.00 18.99 127 ARG D O 1
ATOM 13928 N N . MET D 1 128 ? 17.823 38.528 -1.388 1.00 17.38 128 MET D N 1
ATOM 13929 C CA . MET D 1 128 ? 19.044 39.181 -0.941 1.00 17.12 128 MET D CA 1
ATOM 13930 C C . MET D 1 128 ? 18.837 39.851 0.419 1.00 16.38 128 MET D C 1
ATOM 13931 O O . MET D 1 128 ? 19.638 39.682 1.328 1.00 16.40 128 MET D O 1
ATOM 13936 N N . SER D 1 129 ? 17.728 40.572 0.565 1.00 16.28 129 SER D N 1
ATOM 13937 C CA . SER D 1 129 ? 17.420 41.232 1.840 1.00 15.86 129 SER D CA 1
ATOM 13938 C C . SER D 1 129 ? 17.150 40.280 3.007 1.00 15.91 129 SER D C 1
ATOM 13939 O O . SER D 1 129 ? 17.354 40.636 4.176 1.00 15.90 129 SER D O 1
ATOM 13942 N N . ALA D 1 130 ? 16.706 39.064 2.697 1.00 16.53 130 ALA D N 1
ATOM 13943 C CA . ALA D 1 130 ? 16.418 38.107 3.761 1.00 17.02 130 ALA D CA 1
ATOM 13944 C C . ALA D 1 130 ? 17.671 37.782 4.585 1.00 17.49 130 ALA D C 1
ATOM 13945 O O . ALA D 1 130 ? 17.573 37.421 5.754 1.00 18.25 130 ALA D O 1
ATOM 13947 N N . ASN D 1 131 ? 18.847 37.964 3.983 1.00 17.73 131 ASN D N 1
ATOM 13948 C CA . ASN D 1 131 ? 20.130 37.736 4.660 1.00 18.28 131 ASN D CA 1
ATOM 13949 C C . ASN D 1 131 ? 20.452 38.719 5.783 1.00 18.76 131 ASN D C 1
ATOM 13950 O O . ASN D 1 131 ? 21.285 38.449 6.657 1.00 19.22 131 ASN D O 1
ATOM 13955 N N . ILE D 1 132 ? 19.797 39.877 5.745 1.00 17.53 132 ILE D N 1
ATOM 13956 C CA . ILE D 1 132 ? 20.080 40.965 6.684 1.00 17.42 132 ILE D CA 1
ATOM 13957 C C . ILE D 1 132 ? 18.808 41.474 7.369 1.00 17.28 132 ILE D C 1
ATOM 13958 O O . ILE D 1 132 ? 18.746 42.629 7.804 1.00 17.50 132 ILE D O 1
ATOM 13963 N N . SER D 1 133 ? 17.804 40.601 7.462 1.00 16.61 133 SER D N 1
ATOM 13964 C CA . SER D 1 133 ? 16.522 40.940 8.082 1.00 17.02 133 SER D CA 1
ATOM 13965 C C . SER D 1 133 ? 16.149 39.894 9.116 1.00 17.32 133 SER D C 1
ATOM 13966 O O . SER D 1 133 ? 16.458 38.706 8.945 1.00 17.83 133 SER D O 1
ATOM 13969 N N . GLU D 1 134 ? 15.496 40.333 10.187 1.00 16.49 134 GLU D N 1
ATOM 13970 C CA . GLU D 1 134 ? 14.951 39.406 11.186 1.00 17.19 134 GLU D CA 1
ATOM 13971 C C . GLU D 1 134 ? 13.854 38.535 10.573 1.00 17.45 134 GLU D C 1
ATOM 13972 O O . GLU D 1 134 ? 13.786 37.334 10.836 1.00 17.97 134 GLU D O 1
ATOM 13978 N N . THR D 1 135 ? 12.998 39.132 9.756 1.00 17.42 135 THR D N 1
ATOM 13979 C CA . THR D 1 135 ? 11.951 38.431 9.035 1.00 17.69 135 THR D CA 1
ATOM 13980 C C . THR D 1 135 ? 11.632 39.226 7.779 1.00 17.89 135 THR D C 1
ATOM 13981 O O . THR D 1 135 ? 12.105 40.372 7.627 1.00 16.67 135 THR D O 1
ATOM 13985 N N . THR D 1 136 ? 10.863 38.623 6.874 1.00 17.80 136 THR D N 1
ATOM 13986 C CA . THR D 1 136 ? 10.434 39.281 5.654 1.00 19.06 136 THR D CA 1
ATOM 13987 C C . THR D 1 136 ? 8.981 38.933 5.384 1.00 19.56 136 THR D C 1
ATOM 13988 O O . THR D 1 136 ? 8.473 37.912 5.856 1.00 19.69 136 THR D O 1
ATOM 13992 N N . ALA D 1 137 ? 8.321 39.792 4.627 1.00 20.13 137 ALA D N 1
ATOM 13993 C CA . ALA D 1 137 ? 6.997 39.502 4.089 1.00 20.85 137 ALA D CA 1
ATOM 13994 C C . ALA D 1 137 ? 6.940 40.058 2.679 1.00 21.85 137 ALA D C 1
ATOM 13995 O O . ALA D 1 137 ? 7.441 41.151 2.410 1.00 22.01 137 ALA D O 1
ATOM 13997 N N . MET D 1 138 ? 6.362 39.289 1.772 1.00 21.83 138 MET D N 1
ATOM 13998 C CA . MET D 1 138 ? 6.074 39.759 0.435 1.00 22.72 138 MET D CA 1
ATOM 13999 C C . MET D 1 138 ? 4.582 39.574 0.239 1.00 23.29 138 MET D C 1
ATOM 14000 O O . MET D 1 138 ? 4.100 38.441 0.096 1.00 23.41 138 MET D O 1
ATOM 14005 N N . ILE D 1 139 ? 3.851 40.688 0.285 1.00 23.56 139 ILE D N 1
ATOM 14006 C CA . ILE D 1 139 ? 2.386 40.670 0.243 1.00 24.29 139 ILE D CA 1
ATOM 14007 C C . ILE D 1 139 ? 1.860 40.226 -1.113 1.00 24.99 139 ILE D C 1
ATOM 14008 O O . ILE D 1 139 ? 2.305 40.706 -2.154 1.00 25.08 139 ILE D O 1
ATOM 14013 N N . THR D 1 140 ? 0.919 39.283 -1.092 1.00 26.36 140 THR D N 1
ATOM 14014 C CA . THR D 1 140 ? 0.326 38.770 -2.326 1.00 27.51 140 THR D CA 1
ATOM 14015 C C . THR D 1 140 ? -1.200 38.765 -2.272 1.00 28.27 140 THR D C 1
ATOM 14016 O O . THR D 1 140 ? -1.854 38.690 -3.317 1.00 29.09 140 THR D O 1
ATOM 14020 N N . ASP D 1 141 ? -1.752 38.858 -1.062 1.00 28.89 141 ASP D N 1
ATOM 14021 C CA . ASP D 1 141 ? -3.193 38.706 -0.834 1.00 29.71 141 ASP D CA 1
ATOM 14022 C C . ASP D 1 141 ? -3.751 39.774 0.112 1.00 29.13 141 ASP D C 1
ATOM 14023 O O . ASP D 1 141 ? -3.328 39.880 1.266 1.00 29.66 141 ASP D O 1
ATOM 14028 N N . ILE D 1 142 ? -4.721 40.543 -0.380 1.00 28.75 142 ILE D N 1
ATOM 14029 C CA . ILE D 1 142 ? -5.348 41.609 0.408 1.00 28.06 142 ILE D CA 1
ATOM 14030 C C . ILE D 1 142 ? -5.965 41.134 1.738 1.00 27.85 142 ILE D C 1
ATOM 14031 O O . ILE D 1 142 ? -6.016 41.888 2.713 1.00 27.80 142 ILE D O 1
ATOM 14036 N N . ALA D 1 143 ? -6.402 39.874 1.776 1.00 27.69 143 ALA D N 1
ATOM 14037 C CA . ALA D 1 143 ? -7.072 39.313 2.947 1.00 27.35 143 ALA D CA 1
ATOM 14038 C C . ALA D 1 143 ? -6.184 39.205 4.184 1.00 27.11 143 ALA D C 1
ATOM 14039 O O . ALA D 1 143 ? -6.647 39.438 5.299 1.00 27.50 143 ALA D O 1
ATOM 14041 N N . THR D 1 144 ? -4.913 38.854 3.990 1.00 26.37 144 THR D N 1
ATOM 14042 C CA . THR D 1 144 ? -3.995 38.680 5.120 1.00 25.99 144 THR D CA 1
ATOM 14043 C C . THR D 1 144 ? -2.997 39.831 5.242 1.00 25.02 144 THR D C 1
ATOM 14044 O O . THR D 1 144 ? -2.167 39.833 6.156 1.00 25.43 144 THR D O 1
ATOM 14048 N N . ALA D 1 145 ? -3.083 40.792 4.320 1.00 24.09 145 ALA D N 1
ATOM 14049 C CA . ALA D 1 145 ? -2.151 41.929 4.283 1.00 22.77 145 ALA D CA 1
ATOM 14050 C C . ALA D 1 145 ? -2.076 42.733 5.592 1.00 22.30 145 ALA D C 1
ATOM 14051 O O . ALA D 1 145 ? -0.967 42.982 6.082 1.00 22.13 145 ALA D O 1
ATOM 14053 N N . PRO D 1 146 ? -3.231 43.140 6.172 1.00 21.38 146 PRO D N 1
ATOM 14054 C CA . PRO D 1 146 ? -3.129 43.867 7.439 1.00 21.39 146 PRO D CA 1
ATOM 14055 C C . PRO D 1 146 ? -2.376 43.097 8.531 1.00 20.92 146 PRO D C 1
ATOM 14056 O O . PRO D 1 146 ? -1.523 43.674 9.208 1.00 21.28 146 PRO D O 1
ATOM 14060 N N . ALA D 1 147 ? -2.662 41.803 8.684 1.00 20.93 147 ALA D N 1
ATOM 14061 C CA . ALA D 1 147 ? -1.970 40.979 9.669 1.00 20.37 147 ALA D CA 1
ATOM 14062 C C . ALA D 1 147 ? -0.456 40.899 9.416 1.00 20.05 147 ALA D C 1
ATOM 14063 O O . ALA D 1 147 ? 0.336 40.872 10.360 1.00 20.35 147 ALA D O 1
ATOM 14065 N N . GLU D 1 148 ? -0.073 40.853 8.144 1.00 20.05 148 GLU D N 1
ATOM 14066 C CA . GLU D 1 148 ? 1.338 40.796 7.778 1.00 19.58 148 GLU D CA 1
ATOM 14067 C C . GLU D 1 148 ? 2.054 42.108 8.090 1.00 18.95 148 GLU D C 1
ATOM 14068 O O . GLU D 1 148 ? 3.174 42.096 8.609 1.00 18.63 148 GLU D O 1
ATOM 14074 N N . ILE D 1 149 ? 1.395 43.229 7.811 1.00 18.62 149 ILE D N 1
ATOM 14075 C CA . ILE D 1 149 ? 1.914 44.539 8.208 1.00 18.06 149 ILE D CA 1
ATOM 14076 C C . ILE D 1 149 ? 2.100 44.605 9.728 1.00 17.88 149 ILE D C 1
ATOM 14077 O O . ILE D 1 149 ? 3.162 45.009 10.202 1.00 17.62 149 ILE D O 1
ATOM 14082 N N . ASP D 1 150 ? 1.092 44.183 10.490 1.00 17.48 150 ASP D N 1
ATOM 14083 C CA . ASP D 1 150 ? 1.171 44.229 11.947 1.00 17.82 150 ASP D CA 1
ATOM 14084 C C . ASP D 1 150 ? 2.324 43.363 12.448 1.00 16.97 150 ASP D C 1
ATOM 14085 O O . ASP D 1 150 ? 3.060 43.771 13.348 1.00 16.94 150 ASP D O 1
ATOM 14090 N N . ARG D 1 151 ? 2.474 42.173 11.855 1.00 17.47 151 ARG D N 1
ATOM 14091 C CA . ARG D 1 151 ? 3.549 41.253 12.229 1.00 17.61 151 ARG D CA 1
ATOM 14092 C C . ARG D 1 151 ? 4.928 41.877 11.979 1.00 16.92 151 ARG D C 1
ATOM 14093 O O . ARG D 1 151 ? 5.841 41.759 12.806 1.00 17.14 151 ARG D O 1
ATOM 14101 N N . CYS D 1 152 ? 5.071 42.525 10.827 1.00 16.92 152 CYS D N 1
ATOM 14102 C CA . CYS D 1 152 ? 6.341 43.163 10.469 1.00 16.26 152 CYS D CA 1
ATOM 14103 C C . CYS D 1 152 ? 6.681 44.305 11.425 1.00 15.45 152 CYS D C 1
ATOM 14104 O O . CYS D 1 152 ? 7.814 44.413 11.882 1.00 15.47 152 CYS D O 1
ATOM 14107 N N . ILE D 1 153 ? 5.690 45.137 11.740 1.00 15.30 153 ILE D N 1
ATOM 14108 C CA . ILE D 1 153 ? 5.902 46.255 12.665 1.00 15.21 153 ILE D CA 1
ATOM 14109 C C . ILE D 1 153 ? 6.274 45.762 14.074 1.00 15.30 153 ILE D C 1
ATOM 14110 O O . ILE D 1 153 ? 7.238 46.248 14.680 1.00 15.45 153 ILE D O 1
ATOM 14115 N N . ARG D 1 154 ? 5.542 44.767 14.582 1.00 16.19 154 ARG D N 1
ATOM 14116 C CA . ARG D 1 154 ? 5.847 44.227 15.903 1.00 17.10 154 ARG D CA 1
ATOM 14117 C C . ARG D 1 154 ? 7.266 43.661 15.942 1.00 16.11 154 ARG D C 1
ATOM 14118 O O . ARG D 1 154 ? 8.043 43.963 16.850 1.00 16.29 154 ARG D O 1
ATOM 14126 N N . THR D 1 155 ? 7.595 42.855 14.940 1.00 15.82 155 THR D N 1
ATOM 14127 C CA . THR D 1 155 ? 8.917 42.226 14.893 1.00 16.14 155 THR D CA 1
ATOM 14128 C C . THR D 1 155 ? 10.045 43.254 14.879 1.00 15.28 155 THR D C 1
ATOM 14129 O O . THR D 1 155 ? 11.006 43.114 15.626 1.00 15.41 155 THR D O 1
ATOM 14133 N N . THR D 1 156 ? 9.914 44.287 14.042 1.00 15.12 156 THR D N 1
ATOM 14134 C CA . THR D 1 156 ? 10.902 45.372 13.993 1.00 15.01 156 THR D CA 1
ATOM 14135 C C . THR D 1 156 ? 11.173 45.920 15.397 1.00 14.64 156 THR D C 1
ATOM 14136 O O . THR D 1 156 ? 12.327 46.039 15.830 1.00 14.80 156 THR D O 1
ATOM 14140 N N . TYR D 1 157 ? 10.104 46.241 16.112 1.00 15.87 157 TYR D N 1
ATOM 14141 C CA . TYR D 1 157 ? 10.264 46.875 17.406 1.00 16.81 157 TYR D CA 1
ATOM 14142 C C . TYR D 1 157 ? 10.796 45.961 18.503 1.00 16.64 157 TYR D C 1
ATOM 14143 O O . TYR D 1 157 ? 11.709 46.338 19.242 1.00 16.74 157 TYR D O 1
ATOM 14152 N N . VAL D 1 158 ? 10.218 44.763 18.617 1.00 17.60 158 VAL D N 1
ATOM 14153 C CA . VAL D 1 158 ? 10.572 43.892 19.741 1.00 17.55 158 VAL D CA 1
ATOM 14154 C C . VAL D 1 158 ? 11.930 43.232 19.555 1.00 17.36 158 VAL D C 1
ATOM 14155 O O . VAL D 1 158 ? 12.618 42.964 20.543 1.00 18.02 158 VAL D O 1
ATOM 14159 N N . THR D 1 159 ? 12.339 43.011 18.301 1.00 16.19 159 THR D N 1
ATOM 14160 C CA . THR D 1 159 ? 13.674 42.432 18.072 1.00 16.08 159 THR D CA 1
ATOM 14161 C C . THR D 1 159 ? 14.767 43.468 17.842 1.00 15.44 159 THR D C 1
ATOM 14162 O O . THR D 1 159 ? 15.953 43.158 17.973 1.00 15.51 159 THR D O 1
ATOM 14166 N N . GLN D 1 160 ? 14.357 44.692 17.495 1.00 15.17 160 GLN D N 1
ATOM 14167 C CA . GLN D 1 160 ? 15.289 45.764 17.140 1.00 15.14 160 GLN D CA 1
ATOM 14168 C C . GLN D 1 160 ? 16.245 45.293 16.044 1.00 15.13 160 GLN D C 1
ATOM 14169 O O . GLN D 1 160 ? 17.447 45.418 16.160 1.00 15.30 160 GLN D O 1
ATOM 14175 N N . ARG D 1 161 ? 15.685 44.728 15.003 1.00 15.38 161 ARG D N 1
ATOM 14176 C CA . ARG D 1 161 ? 16.409 44.392 13.777 1.00 15.49 161 ARG D CA 1
ATOM 14177 C C . ARG D 1 161 ? 15.558 44.771 12.563 1.00 14.95 161 ARG D C 1
ATOM 14178 O O . ARG D 1 161 ? 14.375 44.840 12.655 1.00 15.05 161 ARG D O 1
ATOM 14186 N N . PRO D 1 162 ? 16.177 44.996 11.424 1.00 14.55 162 PRO D N 1
ATOM 14187 C CA . PRO D 1 162 ? 15.407 45.322 10.245 1.00 14.34 162 PRO D CA 1
ATOM 14188 C C . PRO D 1 162 ? 14.470 44.211 9.808 1.00 13.93 162 PRO D C 1
ATOM 14189 O O . PRO D 1 162 ? 14.743 43.009 10.025 1.00 14.79 162 PRO D O 1
ATOM 14193 N N . VAL D 1 163 ? 13.360 44.635 9.216 1.00 13.56 163 VAL D N 1
ATOM 14194 C CA . VAL D 1 163 ? 12.360 43.744 8.655 1.00 13.67 163 VAL D CA 1
ATOM 14195 C C . VAL D 1 163 ? 12.028 44.217 7.237 1.00 14.58 163 VAL D C 1
ATOM 14196 O O . VAL D 1 163 ? 12.008 45.408 6.962 1.00 15.35 163 VAL D O 1
ATOM 14200 N N . TYR D 1 164 ? 11.789 43.277 6.332 1.00 13.60 164 TYR D N 1
ATOM 14201 C CA . TYR D 1 164 ? 11.536 43.572 4.923 1.00 14.21 164 TYR D CA 1
ATOM 14202 C C . TYR D 1 164 ? 10.065 43.339 4.608 1.00 15.10 164 TYR D C 1
ATOM 14203 O O . TYR D 1 164 ? 9.536 42.258 4.875 1.00 15.36 164 TYR D O 1
ATOM 14212 N N . LEU D 1 165 ? 9.418 44.333 4.017 1.00 15.24 165 LEU D N 1
ATOM 14213 C CA . LEU D 1 165 ? 8.008 44.230 3.641 1.00 15.00 165 LEU D CA 1
ATOM 14214 C C . LEU D 1 165 ? 7.776 44.680 2.193 1.00 14.96 165 LEU D C 1
ATOM 14215 O O . LEU D 1 165 ? 7.848 45.860 1.895 1.00 14.10 165 LEU D O 1
ATOM 14220 N N . GLY D 1 166 ? 7.512 43.734 1.290 1.00 14.85 166 GLY D N 1
ATOM 14221 C CA . GLY D 1 166 ? 7.235 44.066 -0.098 1.00 15.27 166 GLY D CA 1
ATOM 14222 C C . GLY D 1 166 ? 5.750 44.285 -0.340 1.00 15.80 166 GLY D C 1
ATOM 14223 O O . GLY D 1 166 ? 4.931 43.439 0.032 1.00 17.05 166 GLY D O 1
ATOM 14224 N N . LEU D 1 167 ? 5.416 45.403 -0.975 1.00 16.19 167 LEU D N 1
ATOM 14225 C CA . LEU D 1 167 ? 4.027 45.771 -1.264 1.00 17.00 167 LEU D CA 1
ATOM 14226 C C . LEU D 1 167 ? 3.816 46.019 -2.755 1.00 17.54 167 LEU D C 1
ATOM 14227 O O . LEU D 1 167 ? 4.271 47.027 -3.277 1.00 17.02 167 LEU D O 1
ATOM 14232 N N . PRO D 1 168 ? 3.135 45.091 -3.459 1.00 18.23 168 PRO D N 1
ATOM 14233 C CA . PRO D 1 168 ? 2.811 45.293 -4.880 1.00 19.14 168 PRO D CA 1
ATOM 14234 C C . PRO D 1 168 ? 1.976 46.547 -5.126 1.00 19.17 168 PRO D C 1
ATOM 14235 O O . PRO D 1 168 ? 1.051 46.836 -4.349 1.00 20.46 168 PRO D O 1
ATOM 14239 N N . ALA D 1 169 ? 2.317 47.286 -6.185 1.00 20.08 169 ALA D N 1
ATOM 14240 C CA . ALA D 1 169 ? 1.712 48.590 -6.475 1.00 20.46 169 ALA D CA 1
ATOM 14241 C C . ALA D 1 169 ? 0.188 48.554 -6.499 1.00 20.99 169 ALA D C 1
ATOM 14242 O O . ALA D 1 169 ? -0.464 49.424 -5.933 1.00 21.34 169 ALA D O 1
ATOM 14244 N N . ASN D 1 170 ? -0.383 47.540 -7.141 1.00 21.15 170 ASN D N 1
ATOM 14245 C CA . ASN D 1 170 ? -1.841 47.475 -7.255 1.00 21.61 170 ASN D CA 1
ATOM 14246 C C . ASN D 1 170 ? -2.559 47.255 -5.908 1.00 21.49 170 ASN D C 1
ATOM 14247 O O . ASN D 1 170 ? -3.668 47.760 -5.701 1.00 22.31 170 ASN D O 1
ATOM 14252 N N . LEU D 1 171 ? -1.918 46.532 -4.988 1.00 21.08 171 LEU D N 1
ATOM 14253 C CA . LEU D 1 171 ? -2.548 46.171 -3.711 1.00 20.82 171 LEU D CA 1
ATOM 14254 C C . LEU D 1 171 ? -2.695 47.327 -2.726 1.00 20.92 171 LEU D C 1
ATOM 14255 O O . LEU D 1 171 ? -3.557 47.299 -1.849 1.00 20.39 171 LEU D O 1
ATOM 14260 N N . VAL D 1 172 ? -1.854 48.345 -2.865 1.00 20.32 172 VAL D N 1
ATOM 14261 C CA . VAL D 1 172 ? -1.899 49.470 -1.931 1.00 20.53 172 VAL D CA 1
ATOM 14262 C C . VAL D 1 172 ? -3.207 50.273 -2.030 1.00 20.92 172 VAL D C 1
ATOM 14263 O O . VAL D 1 172 ? -3.575 50.967 -1.088 1.00 20.14 172 VAL D O 1
ATOM 14267 N N . ASP D 1 173 ? -3.900 50.159 -3.165 1.00 21.49 173 ASP D N 1
ATOM 14268 C CA . ASP D 1 173 ? -5.158 50.869 -3.379 1.00 22.06 173 ASP D CA 1
ATOM 14269 C C . ASP D 1 173 ? -6.413 50.043 -3.110 1.00 22.29 173 ASP D C 1
ATOM 14270 O O . ASP D 1 173 ? -7.540 50.544 -3.235 1.00 22.77 173 ASP D O 1
ATOM 14275 N N . LEU D 1 174 ? -6.225 48.790 -2.717 1.00 22.12 174 LEU D N 1
ATOM 14276 C CA . LEU D 1 174 ? -7.370 47.967 -2.322 1.00 22.53 174 LEU D CA 1
ATOM 14277 C C . LEU D 1 174 ? -7.779 48.249 -0.882 1.00 22.69 174 LEU D C 1
ATOM 14278 O O . LEU D 1 174 ? -6.943 48.593 -0.041 1.00 22.55 174 LEU D O 1
ATOM 14283 N N . ASN D 1 175 ? -9.072 48.108 -0.603 1.00 23.22 175 ASN D N 1
ATOM 14284 C CA . ASN D 1 175 ? -9.620 48.408 0.713 1.00 23.65 175 ASN D CA 1
ATOM 14285 C C . ASN D 1 175 ? -9.506 47.283 1.735 1.00 23.61 175 ASN D C 1
ATOM 14286 O O . ASN D 1 175 ? -9.589 46.095 1.391 1.00 23.72 175 ASN D O 1
ATOM 14291 N N . VAL D 1 176 ? -9.316 47.674 2.993 1.00 23.40 176 VAL D N 1
ATOM 14292 C CA . VAL D 1 176 ? -9.327 46.766 4.137 1.00 23.41 176 VAL D CA 1
ATOM 14293 C C . VAL D 1 176 ? -10.252 47.362 5.215 1.00 23.58 176 VAL D C 1
ATOM 14294 O O . VAL D 1 176 ? -10.587 48.549 5.158 1.00 23.20 176 VAL D O 1
ATOM 14298 N N . PRO D 1 177 ? -10.704 46.541 6.179 1.00 24.05 177 PRO D N 1
ATOM 14299 C CA . PRO D 1 177 ? -11.595 47.073 7.211 1.00 24.26 177 PRO D CA 1
ATOM 14300 C C . PRO D 1 177 ? -10.888 48.030 8.170 1.00 24.07 177 PRO D C 1
ATOM 14301 O O . PRO D 1 177 ? -9.888 47.654 8.792 1.00 24.30 177 PRO D O 1
ATOM 14305 N N . ALA D 1 178 ? -11.419 49.244 8.297 1.00 24.48 178 ALA D N 1
ATOM 14306 C CA . ALA D 1 178 ? -10.810 50.282 9.142 1.00 24.51 178 ALA D CA 1
ATOM 14307 C C . ALA D 1 178 ? -10.867 49.944 10.631 1.00 24.91 178 ALA D C 1
ATOM 14308 O O . ALA D 1 178 ? -10.042 50.407 11.426 1.00 25.01 178 ALA D O 1
ATOM 14310 N N . LYS D 1 179 ? -11.854 49.133 11.002 1.00 24.98 179 LYS D N 1
ATOM 14311 C CA . LYS D 1 179 ? -12.026 48.690 12.380 1.00 25.19 179 LYS D CA 1
ATOM 14312 C C . LYS D 1 179 ? -10.791 47.959 12.934 1.00 24.38 179 LYS D C 1
ATOM 14313 O O . LYS D 1 179 ? -10.557 47.963 14.139 1.00 24.09 179 LYS D O 1
ATOM 14319 N N . LEU D 1 180 ? -9.998 47.352 12.047 1.00 23.88 180 LEU D N 1
ATOM 14320 C CA . LEU D 1 180 ? -8.753 46.681 12.445 1.00 23.52 180 LEU D CA 1
ATOM 14321 C C . LEU D 1 180 ? -7.812 47.610 13.211 1.00 22.81 180 LEU D C 1
ATOM 14322 O O . LEU D 1 180 ? -7.111 47.174 14.125 1.00 22.50 180 LEU D O 1
ATOM 14327 N N . LEU D 1 181 ? -7.819 48.889 12.843 1.00 22.11 181 LEU D N 1
ATOM 14328 C CA . LEU D 1 181 ? -6.952 49.880 13.490 1.00 22.12 181 LEU D CA 1
ATOM 14329 C C . LEU D 1 181 ? -7.344 50.163 14.936 1.00 22.63 181 LEU D C 1
ATOM 14330 O O . LEU D 1 181 ? -6.580 50.780 15.686 1.00 22.13 181 LEU D O 1
ATOM 14335 N N . GLN D 1 182 ? -8.543 49.729 15.325 1.00 23.32 182 GLN D N 1
ATOM 14336 C CA . GLN D 1 182 ? -9.030 49.963 16.684 1.00 24.65 182 GLN D CA 1
ATOM 14337 C C . GLN D 1 182 ? -8.455 49.001 17.723 1.00 24.68 182 GLN D C 1
ATOM 14338 O O . GLN D 1 182 ? -8.611 49.212 18.927 1.00 25.27 182 GLN D O 1
ATOM 14344 N N . THR D 1 183 ? -7.794 47.944 17.254 1.00 24.54 183 THR D N 1
ATOM 14345 C CA . THR D 1 183 ? -7.046 47.046 18.127 1.00 24.53 183 THR D CA 1
ATOM 14346 C C . THR D 1 183 ? -5.561 47.324 17.893 1.00 24.09 183 THR D C 1
ATOM 14347 O O . THR D 1 183 ? -5.085 47.156 16.771 1.00 24.11 183 THR D O 1
ATOM 14351 N N . PRO D 1 184 ? -4.832 47.746 18.941 1.00 23.86 184 PRO D N 1
ATOM 14352 C CA . PRO D 1 184 ? -3.417 48.080 18.737 1.00 23.67 184 PRO D CA 1
ATOM 14353 C C . PRO D 1 184 ? -2.554 46.862 18.426 1.00 23.68 184 PRO D C 1
ATOM 14354 O O . PRO D 1 184 ? -2.914 45.723 18.759 1.00 23.47 184 PRO D O 1
ATOM 14358 N N . ILE D 1 185 ? -1.418 47.109 17.781 1.00 23.11 185 ILE D N 1
ATOM 14359 C CA . ILE D 1 185 ? -0.411 46.076 17.588 1.00 23.12 185 ILE D CA 1
ATOM 14360 C C . ILE D 1 185 ? 0.224 45.799 18.949 1.00 23.77 185 ILE D C 1
ATOM 14361 O O . ILE D 1 185 ? 0.531 46.728 19.691 1.00 23.91 185 ILE D O 1
ATOM 14366 N N . ASP D 1 186 ? 0.392 44.519 19.278 1.00 25.15 186 ASP D N 1
ATOM 14367 C CA . ASP D 1 186 ? 1.100 44.113 20.489 1.00 26.33 186 ASP D CA 1
ATOM 14368 C C . ASP D 1 186 ? 2.587 44.438 20.326 1.00 26.28 186 ASP D C 1
ATOM 14369 O O . ASP D 1 186 ? 3.248 43.882 19.455 1.00 26.81 186 ASP D O 1
ATOM 14374 N N . MET D 1 187 ? 3.100 45.345 21.149 1.00 26.51 187 MET D N 1
ATOM 14375 C CA . MET D 1 187 ? 4.488 45.794 21.020 1.00 26.75 187 MET D CA 1
ATOM 14376 C C . MET D 1 187 ? 5.345 45.419 22.224 1.00 27.10 187 MET D C 1
ATOM 14377 O O . MET D 1 187 ? 6.442 45.957 22.413 1.00 27.46 187 MET D O 1
ATOM 14382 N N . SER D 1 188 ? 4.841 44.485 23.029 1.00 27.46 188 SER D N 1
ATOM 14383 C CA . SER D 1 188 ? 5.519 44.060 24.247 1.00 27.97 188 SER D CA 1
ATOM 14384 C C . SER D 1 188 ? 6.194 42.701 24.080 1.00 27.59 188 SER D C 1
ATOM 14385 O O . SER D 1 188 ? 5.757 41.864 23.292 1.00 27.18 188 SER D O 1
ATOM 14388 N N . LEU D 1 189 ? 7.262 42.495 24.842 1.00 27.75 189 LEU D N 1
ATOM 14389 C CA . LEU D 1 189 ? 7.924 41.200 24.908 1.00 27.70 189 LEU D CA 1
ATOM 14390 C C . LEU D 1 189 ? 6.975 40.176 25.520 1.00 27.51 189 LEU D C 1
ATOM 14391 O O . LEU D 1 189 ? 6.094 40.539 26.302 1.00 27.79 189 LEU D O 1
ATOM 14396 N N . LYS D 1 190 ? 7.142 38.908 25.149 1.00 27.31 190 LYS D N 1
ATOM 14397 C CA . LYS D 1 190 ? 6.451 37.824 25.836 1.00 27.42 190 LYS D CA 1
ATOM 14398 C C . LYS D 1 190 ? 7.116 37.619 27.198 1.00 26.75 190 LYS D C 1
ATOM 14399 O O . LYS D 1 190 ? 8.329 37.800 27.321 1.00 26.40 190 LYS D O 1
ATOM 14405 N N . PRO D 1 191 ? 6.330 37.258 28.232 1.00 26.29 191 PRO D N 1
ATOM 14406 C CA . PRO D 1 191 ? 6.924 37.008 29.550 1.00 25.69 191 PRO D CA 1
ATOM 14407 C C . PRO D 1 191 ? 7.938 35.865 29.528 1.00 24.70 191 PRO D C 1
ATOM 14408 O O . PRO D 1 191 ? 7.848 34.956 28.697 1.00 24.29 191 PRO D O 1
ATOM 14412 N N . ASN D 1 192 ? 8.907 35.930 30.435 1.00 23.84 192 ASN D N 1
ATOM 14413 C CA . ASN D 1 192 ? 9.878 34.855 30.573 1.00 23.29 192 ASN D CA 1
ATOM 14414 C C . ASN D 1 192 ? 9.246 33.585 31.124 1.00 23.52 192 ASN D C 1
ATOM 14415 O O . ASN D 1 192 ? 8.194 33.633 31.777 1.00 23.57 192 ASN D O 1
ATOM 14420 N N . ASP D 1 193 ? 9.886 32.449 30.851 1.00 23.65 193 ASP D N 1
ATOM 14421 C CA . ASP D 1 193 ? 9.575 31.217 31.565 1.00 23.74 193 ASP D CA 1
ATOM 14422 C C . ASP D 1 193 ? 9.754 31.498 33.057 1.00 23.70 193 ASP D C 1
ATOM 14423 O O . ASP D 1 193 ? 10.827 31.935 33.488 1.00 23.77 193 ASP D O 1
ATOM 14428 N N . ALA D 1 194 ? 8.696 31.272 33.835 1.00 23.71 194 ALA D N 1
ATOM 14429 C CA . ALA D 1 194 ? 8.670 31.646 35.251 1.00 23.49 194 ALA D CA 1
ATOM 14430 C C . ALA D 1 194 ? 9.766 30.999 36.100 1.00 23.47 194 ALA D C 1
ATOM 14431 O O . ALA D 1 194 ? 10.430 31.682 36.878 1.00 23.22 194 ALA D O 1
ATOM 14433 N N . GLU D 1 195 ? 9.951 29.689 35.948 1.00 23.84 195 GLU D N 1
ATOM 14434 C CA . GLU D 1 195 ? 10.929 28.945 36.752 1.00 24.34 195 GLU D CA 1
ATOM 14435 C C . GLU D 1 195 ? 12.369 29.325 36.422 1.00 23.21 195 GLU D C 1
ATOM 14436 O O . GLU D 1 195 ? 13.191 29.490 37.326 1.00 22.78 195 GLU D O 1
ATOM 14442 N N . SER D 1 196 ? 12.665 29.477 35.134 1.00 22.45 196 SER D N 1
ATOM 14443 C CA . SER D 1 196 ? 14.008 29.855 34.716 1.00 22.17 196 SER D CA 1
ATOM 14444 C C . SER D 1 196 ? 14.342 31.282 35.169 1.00 21.42 196 SER D C 1
ATOM 14445 O O . SER D 1 196 ? 15.417 31.535 35.698 1.00 20.48 196 SER D O 1
ATOM 14448 N N . GLU D 1 197 ? 13.403 32.208 34.989 1.00 21.49 197 GLU D N 1
ATOM 14449 C CA . GLU D 1 197 ? 13.611 33.584 35.436 1.00 21.27 197 GLU D CA 1
ATOM 14450 C C . GLU D 1 197 ? 13.827 33.665 36.952 1.00 21.14 197 GLU D C 1
ATOM 14451 O O . GLU D 1 197 ? 14.683 34.420 37.427 1.00 20.40 197 GLU D O 1
ATOM 14457 N N . LYS D 1 198 ? 13.051 32.890 37.707 1.00 21.67 198 LYS D N 1
ATOM 14458 C CA . LYS D 1 198 ? 13.174 32.876 39.162 1.00 21.80 198 LYS D CA 1
ATOM 14459 C C . LYS D 1 198 ? 14.550 32.377 39.586 1.00 21.16 198 LYS D C 1
ATOM 14460 O O . LYS D 1 198 ? 15.185 32.967 40.467 1.00 21.51 198 LYS D O 1
ATOM 14466 N N . GLU D 1 199 ? 15.013 31.293 38.959 1.00 20.09 199 GLU D N 1
ATOM 14467 C CA . GLU D 1 199 ? 16.356 30.794 39.254 1.00 19.93 199 GLU D CA 1
ATOM 14468 C C . GLU D 1 199 ? 17.411 31.869 38.998 1.00 19.18 199 GLU D C 1
ATOM 14469 O O . GLU D 1 199 ? 18.274 32.100 39.838 1.00 18.77 199 GLU D O 1
ATOM 14475 N N . VAL D 1 200 ? 17.326 32.530 37.843 1.00 18.59 200 VAL D N 1
ATOM 14476 C CA . VAL D 1 200 ? 18.280 33.584 37.484 1.00 18.69 200 VAL D CA 1
ATOM 14477 C C . VAL D 1 200 ? 18.296 34.710 38.523 1.00 18.53 200 VAL D C 1
ATOM 14478 O O . VAL D 1 200 ? 19.356 35.080 39.026 1.00 18.08 200 VAL D O 1
ATOM 14482 N N . ILE D 1 201 ? 17.128 35.211 38.859 1.00 19.63 201 ILE D N 1
ATOM 14483 C CA . ILE D 1 201 ? 16.997 36.251 39.847 1.00 20.15 201 ILE D CA 1
ATOM 14484 C C . ILE D 1 201 ? 17.583 35.853 41.206 1.00 20.13 201 ILE D C 1
ATOM 14485 O O . ILE D 1 201 ? 18.336 36.574 41.787 1.00 20.45 201 ILE D O 1
ATOM 14490 N N . ASP D 1 202 ? 17.191 34.687 41.677 1.00 20.67 202 ASP D N 1
ATOM 14491 C CA . ASP D 1 202 ? 17.662 34.196 42.959 1.00 21.52 202 ASP D CA 1
ATOM 14492 C C . ASP D 1 202 ? 19.193 34.033 42.994 1.00 21.56 202 ASP D C 1
ATOM 14493 O O . ASP D 1 202 ? 19.831 34.384 43.940 1.00 21.77 202 ASP D O 1
ATOM 14498 N N . THR D 1 203 ? 19.756 33.517 41.913 1.00 21.44 203 THR D N 1
ATOM 14499 C CA . THR D 1 203 ? 21.174 33.342 41.799 1.00 21.58 203 THR D CA 1
ATOM 14500 C C . THR D 1 203 ? 21.923 34.668 41.808 1.00 20.87 203 THR D C 1
ATOM 14501 O O . THR D 1 203 ? 22.867 34.805 42.484 1.00 20.67 203 THR D O 1
ATOM 14505 N N . ILE D 1 204 ? 21.421 35.649 41.091 1.00 20.36 204 ILE D N 1
ATOM 14506 C CA . ILE D 1 204 ? 22.018 36.965 41.061 1.00 20.01 204 ILE D CA 1
ATOM 14507 C C . ILE D 1 204 ? 21.977 37.621 42.424 1.00 20.10 204 ILE D C 1
ATOM 14508 O O . ILE D 1 204 ? 22.934 38.118 42.882 1.00 19.92 204 ILE D O 1
ATOM 14513 N N . LEU D 1 205 ? 20.828 37.573 43.053 1.00 21.06 205 LEU D N 1
ATOM 14514 C CA . LEU D 1 205 ? 20.697 38.188 44.379 1.00 21.75 205 LEU D CA 1
ATOM 14515 C C . LEU D 1 205 ? 21.708 37.615 45.369 1.00 22.14 205 LEU D C 1
ATOM 14516 O O . LEU D 1 205 ? 22.315 38.346 46.147 1.00 22.81 205 LEU D O 1
ATOM 14521 N N . VAL D 1 206 ? 21.916 36.303 45.314 1.00 22.84 206 VAL D N 1
ATOM 14522 C CA . VAL D 1 206 ? 22.869 35.651 46.210 1.00 23.54 206 VAL D CA 1
ATOM 14523 C C . VAL D 1 206 ? 24.342 35.989 45.890 1.00 23.74 206 VAL D C 1
ATOM 14524 O O . VAL D 1 206 ? 25.159 36.135 46.801 1.00 24.17 206 VAL D O 1
ATOM 14528 N N . LEU D 1 207 ? 24.677 36.140 44.607 1.00 23.94 207 LEU D N 1
ATOM 14529 C CA . LEU D 1 207 ? 26.020 36.582 44.217 1.00 24.33 207 LEU D CA 1
ATOM 14530 C C . LEU D 1 207 ? 26.268 37.998 44.693 1.00 24.90 207 LEU D C 1
ATOM 14531 O O . LEU D 1 207 ? 27.353 38.327 45.177 1.00 24.91 207 LEU D O 1
ATOM 14536 N N . ASP D 1 208 ? 25.240 38.820 44.531 1.00 25.73 208 ASP D N 1
ATOM 14537 C CA . ASP D 1 208 ? 25.209 40.191 44.999 1.00 27.53 208 ASP D CA 1
ATOM 14538 C C . ASP D 1 208 ? 25.556 40.292 46.477 1.00 27.69 208 ASP D C 1
ATOM 14539 O O . ASP D 1 208 ? 26.402 41.098 46.871 1.00 27.64 208 ASP D O 1
ATOM 14544 N N . LYS D 1 209 ? 24.893 39.467 47.286 1.00 28.42 209 LYS D N 1
ATOM 14545 C CA . LYS D 1 209 ? 25.057 39.502 48.737 1.00 29.39 209 LYS D CA 1
ATOM 14546 C C . LYS D 1 209 ? 26.508 39.261 49.161 1.00 29.45 209 LYS D C 1
ATOM 14547 O O . LYS D 1 209 ? 26.985 39.862 50.125 1.00 29.94 209 LYS D O 1
ATOM 14553 N N . ASP D 1 210 ? 27.207 38.394 48.432 1.00 29.53 210 ASP D N 1
ATOM 14554 C CA . ASP D 1 210 ? 28.571 38.019 48.797 1.00 29.42 210 ASP D CA 1
ATOM 14555 C C . ASP D 1 210 ? 29.672 38.878 48.186 1.00 28.74 210 ASP D C 1
ATOM 14556 O O . ASP D 1 210 ? 30.824 38.811 48.617 1.00 29.12 210 ASP D O 1
ATOM 14561 N N . ALA D 1 211 ? 29.326 39.695 47.194 1.00 27.53 211 ALA D N 1
ATOM 14562 C CA . ALA D 1 211 ? 30.334 40.491 46.496 1.00 26.75 211 ALA D CA 1
ATOM 14563 C C . ALA D 1 211 ? 30.863 41.648 47.346 1.00 26.36 211 ALA D C 1
ATOM 14564 O O . ALA D 1 211 ? 30.089 42.400 47.934 1.00 26.27 211 ALA D O 1
ATOM 14566 N N . LYS D 1 212 ? 32.186 41.779 47.397 1.00 25.67 212 LYS D N 1
ATOM 14567 C CA . LYS D 1 212 ? 32.826 42.909 48.083 1.00 25.29 212 LYS D CA 1
ATOM 14568 C C . LYS D 1 212 ? 33.211 44.035 47.125 1.00 24.39 212 LYS D C 1
ATOM 14569 O O . LYS D 1 212 ? 33.241 45.200 47.512 1.00 24.67 212 LYS D O 1
ATOM 14575 N N . ASN D 1 213 ? 33.499 43.681 45.874 1.00 22.99 213 ASN D N 1
ATOM 14576 C CA . ASN D 1 213 ? 33.877 44.668 44.865 1.00 21.84 213 ASN D CA 1
ATOM 14577 C C . ASN D 1 213 ? 33.122 44.409 43.551 1.00 21.14 213 ASN D C 1
ATOM 14578 O O . ASN D 1 213 ? 33.733 44.139 42.523 1.00 20.74 213 ASN D O 1
ATOM 14583 N N . PRO D 1 214 ? 31.780 44.489 43.589 1.00 20.27 214 PRO D N 1
ATOM 14584 C CA . PRO D 1 214 ? 31.005 44.308 42.358 1.00 19.96 214 PRO D CA 1
ATOM 14585 C C . PRO D 1 214 ? 31.056 45.562 41.483 1.00 19.74 214 PRO D C 1
ATOM 14586 O O . PRO D 1 214 ? 31.193 46.679 41.998 1.00 19.25 214 PRO D O 1
ATOM 14590 N N . VAL D 1 215 ? 30.990 45.375 40.165 1.00 18.93 215 VAL D N 1
ATOM 14591 C CA . VAL D 1 215 ? 30.891 46.503 39.239 1.00 18.58 215 VAL D CA 1
ATOM 14592 C C . VAL D 1 215 ? 29.835 46.219 38.177 1.00 17.85 215 VAL D C 1
ATOM 14593 O O . VAL D 1 215 ? 29.553 45.062 37.858 1.00 18.53 215 VAL D O 1
ATOM 14597 N N . ILE D 1 216 ? 29.266 47.293 37.639 1.00 16.89 216 ILE D N 1
ATOM 14598 C CA . ILE D 1 216 ? 28.297 47.220 36.560 1.00 16.61 216 ILE D CA 1
ATOM 14599 C C . ILE D 1 216 ? 28.995 47.727 35.302 1.00 16.25 216 ILE D C 1
ATOM 14600 O O . ILE D 1 216 ? 29.662 48.763 35.346 1.00 16.18 216 ILE D O 1
ATOM 14605 N N . LEU D 1 217 ? 28.858 46.983 34.202 1.00 16.14 217 LEU D N 1
ATOM 14606 C CA . LEU D 1 217 ? 29.399 47.416 32.910 1.00 16.12 217 LEU D CA 1
ATOM 14607 C C . LEU D 1 217 ? 28.293 47.458 31.860 1.00 16.30 217 LEU D C 1
ATOM 14608 O O . LEU D 1 217 ? 27.764 46.417 31.474 1.00 16.55 217 LEU D O 1
ATOM 14613 N N . ALA D 1 218 ? 27.950 48.666 31.422 1.00 16.01 218 ALA D N 1
ATOM 14614 C CA . ALA D 1 218 ? 26.900 48.881 30.437 1.00 15.95 218 ALA D CA 1
ATOM 14615 C C . ALA D 1 218 ? 27.464 48.943 29.025 1.00 15.89 218 ALA D C 1
ATOM 14616 O O . ALA D 1 218 ? 28.384 49.715 28.740 1.00 16.09 218 ALA D O 1
ATOM 14618 N N . ASP D 1 219 ? 26.900 48.129 28.143 1.00 15.71 219 ASP D N 1
ATOM 14619 C CA . ASP D 1 219 ? 27.408 48.005 26.770 1.00 16.16 219 ASP D CA 1
ATOM 14620 C C . ASP D 1 219 ? 26.269 48.243 25.769 1.00 16.44 219 ASP D C 1
ATOM 14621 O O . ASP D 1 219 ? 25.180 48.703 26.150 1.00 15.81 219 ASP D O 1
ATOM 14626 N N . ALA D 1 220 ? 26.516 47.950 24.491 1.00 16.55 220 ALA D N 1
ATOM 14627 C CA . ALA D 1 220 ? 25.611 48.348 23.407 1.00 16.81 220 ALA D CA 1
ATOM 14628 C C . ALA D 1 220 ? 24.145 48.001 23.643 1.00 16.37 220 ALA D C 1
ATOM 14629 O O . ALA D 1 220 ? 23.266 48.839 23.442 1.00 16.54 220 ALA D O 1
ATOM 14631 N N . CYS D 1 221 ? 23.862 46.775 24.073 1.00 15.59 221 CYS D N 1
ATOM 14632 C CA . CYS D 1 221 ? 22.467 46.349 24.132 1.00 16.49 221 CYS D CA 1
ATOM 14633 C C . CYS D 1 221 ? 21.700 46.891 25.332 1.00 16.30 221 CYS D C 1
ATOM 14634 O O . CYS D 1 221 ? 20.477 46.772 25.378 1.00 16.56 221 CYS D O 1
ATOM 14637 N N . CYS D 1 222 ? 22.411 47.517 26.277 1.00 16.39 222 CYS D N 1
ATOM 14638 C CA . CYS D 1 222 ? 21.761 48.307 27.332 1.00 16.76 222 CYS D CA 1
ATOM 14639 C C . CYS D 1 222 ? 20.895 49.383 26.675 1.00 16.94 222 CYS D C 1
ATOM 14640 O O . CYS D 1 222 ? 19.732 49.584 27.048 1.00 16.59 222 CYS D O 1
ATOM 14643 N N . SER D 1 223 ? 21.471 50.058 25.685 1.00 17.01 223 SER D N 1
ATOM 14644 C CA . SER D 1 223 ? 20.773 51.059 24.891 1.00 18.22 223 SER D CA 1
ATOM 14645 C C . SER D 1 223 ? 19.839 50.431 23.854 1.00 17.76 223 SER D C 1
ATOM 14646 O O . SER D 1 223 ? 18.660 50.773 23.787 1.00 18.32 223 SER D O 1
ATOM 14649 N N . ARG D 1 224 ? 20.363 49.518 23.040 1.00 17.32 224 ARG D N 1
ATOM 14650 C CA . ARG D 1 224 ? 19.610 49.004 21.889 1.00 17.49 224 ARG D CA 1
ATOM 14651 C C . ARG D 1 224 ? 18.354 48.231 22.270 1.00 17.95 224 ARG D C 1
ATOM 14652 O O . ARG D 1 224 ? 17.343 48.295 21.575 1.00 17.69 224 ARG D O 1
ATOM 14660 N N . HIS D 1 225 ? 18.416 47.513 23.389 1.00 18.10 225 HIS D N 1
ATOM 14661 C CA . HIS D 1 225 ? 17.268 46.755 23.843 1.00 18.78 225 HIS D CA 1
ATOM 14662 C C . HIS D 1 225 ? 16.550 47.357 25.055 1.00 19.41 225 HIS D C 1
ATOM 14663 O O . HIS D 1 225 ? 15.930 46.641 25.848 1.00 21.27 225 HIS D O 1
ATOM 14670 N N . ASP D 1 226 ? 16.638 48.684 25.171 1.00 20.50 226 ASP D N 1
ATOM 14671 C CA . ASP D 1 226 ? 15.725 49.484 26.008 1.00 21.21 226 ASP D CA 1
ATOM 14672 C C . ASP D 1 226 ? 15.728 49.089 27.493 1.00 20.12 226 ASP D C 1
ATOM 14673 O O . ASP D 1 226 ? 14.671 48.882 28.086 1.00 20.80 226 ASP D O 1
ATOM 14678 N N . VAL D 1 227 ? 16.912 48.990 28.095 1.00 18.86 227 VAL D N 1
ATOM 14679 C CA . VAL D 1 227 ? 16.993 48.769 29.546 1.00 17.82 227 VAL D CA 1
ATOM 14680 C C . VAL D 1 227 ? 17.748 49.876 30.285 1.00 17.31 227 VAL D C 1
ATOM 14681 O O . VAL D 1 227 ? 18.243 49.674 31.395 1.00 17.36 227 VAL D O 1
ATOM 14685 N N . LYS D 1 228 ? 17.813 51.063 29.684 1.00 17.05 228 LYS D N 1
ATOM 14686 C CA . LYS D 1 228 ? 18.503 52.190 30.311 1.00 17.62 228 LYS D CA 1
ATOM 14687 C C . LYS D 1 228 ? 17.866 52.603 31.643 1.00 17.12 228 LYS D C 1
ATOM 14688 O O . LYS D 1 228 ? 18.564 52.872 32.617 1.00 16.95 228 LYS D O 1
ATOM 14694 N N . ALA D 1 229 ? 16.537 52.637 31.685 1.00 17.67 229 ALA D N 1
ATOM 14695 C CA . ALA D 1 229 ? 15.841 53.062 32.910 1.00 17.86 229 ALA D CA 1
ATOM 14696 C C . ALA D 1 229 ? 16.072 52.078 34.054 1.00 18.27 229 ALA D C 1
ATOM 14697 O O . ALA D 1 229 ? 16.329 52.481 35.202 1.00 18.39 229 ALA D O 1
ATOM 14699 N N . GLU D 1 230 ? 15.980 50.803 33.748 1.00 17.99 230 GLU D N 1
ATOM 14700 C CA . GLU D 1 230 ? 16.324 49.766 34.677 1.00 18.17 230 GLU D CA 1
ATOM 14701 C C . GLU D 1 230 ? 17.753 49.793 35.174 1.00 18.12 230 GLU D C 1
ATOM 14702 O O . GLU D 1 230 ? 17.994 49.586 36.278 1.00 17.74 230 GLU D O 1
ATOM 14708 N N . THR D 1 231 ? 18.693 50.026 34.291 1.00 18.37 231 THR D N 1
ATOM 14709 C CA . THR D 1 231 ? 20.060 50.117 34.644 1.00 18.75 231 THR D CA 1
ATOM 14710 C C . THR D 1 231 ? 20.369 51.297 35.576 1.00 18.70 231 THR D C 1
ATOM 14711 O O . THR D 1 231 ? 21.092 51.180 36.509 1.00 18.43 231 THR D O 1
ATOM 14715 N N . LYS D 1 232 ? 19.748 52.419 35.275 1.00 18.88 232 LYS D N 1
ATOM 14716 C CA . LYS D 1 232 ? 19.810 53.562 36.146 1.00 19.89 232 LYS D CA 1
ATOM 14717 C C . LYS D 1 232 ? 19.381 53.228 37.561 1.00 19.95 232 LYS D C 1
ATOM 14718 O O . LYS D 1 232 ? 19.980 53.609 38.485 1.00 19.40 232 LYS D O 1
ATOM 14724 N N . LYS D 1 233 ? 18.285 52.529 37.674 1.00 20.08 233 LYS D N 1
ATOM 14725 C CA . LYS D 1 233 ? 17.764 52.149 38.973 1.00 20.87 233 LYS D CA 1
ATOM 14726 C C . LYS D 1 233 ? 18.652 51.133 39.652 1.00 20.70 233 LYS D C 1
ATOM 14727 O O . LYS D 1 233 ? 18.881 51.210 40.806 1.00 20.75 233 LYS D O 1
ATOM 14733 N N . LEU D 1 234 ? 19.170 50.206 38.870 1.00 20.28 234 LEU D N 1
ATOM 14734 C CA . LEU D 1 234 ? 20.152 49.259 39.386 1.00 20.34 234 LEU D CA 1
ATOM 14735 C C . LEU D 1 234 ? 21.336 49.983 40.028 1.00 20.06 234 LEU D C 1
ATOM 14736 O O . LEU D 1 234 ? 21.739 49.662 41.143 1.00 20.45 234 LEU D O 1
ATOM 14741 N N . ILE D 1 235 ? 21.892 50.960 39.316 1.00 19.99 235 ILE D N 1
ATOM 14742 C CA . ILE D 1 235 ? 23.029 51.726 39.810 1.00 19.97 235 ILE D CA 1
ATOM 14743 C C . ILE D 1 235 ? 22.688 52.470 41.110 1.00 20.88 235 ILE D C 1
ATOM 14744 O O . ILE D 1 235 ? 23.471 52.453 42.067 1.00 20.05 235 ILE D O 1
ATOM 14749 N N . ASP D 1 236 ? 21.530 53.079 41.141 1.00 21.32 236 ASP D N 1
ATOM 14750 C CA . ASP D 1 236 ? 21.075 53.852 42.301 1.00 22.41 236 ASP D CA 1
ATOM 14751 C C . ASP D 1 236 ? 20.832 52.966 43.526 1.00 22.42 236 ASP D C 1
ATOM 14752 O O . ASP D 1 236 ? 21.195 53.295 44.604 1.00 22.67 236 ASP D O 1
ATOM 14757 N N . LEU D 1 237 ? 20.189 51.855 43.303 1.00 22.04 237 LEU D N 1
ATOM 14758 C CA . LEU D 1 237 ? 19.854 50.964 44.376 1.00 22.15 237 LEU D CA 1
ATOM 14759 C C . LEU D 1 237 ? 21.019 50.220 44.970 1.00 22.32 237 LEU D C 1
ATOM 14760 O O . LEU D 1 237 ? 20.996 49.915 46.109 1.00 23.05 237 LEU D O 1
ATOM 14765 N N . THR D 1 238 ? 22.026 49.896 44.180 1.00 21.63 238 THR D N 1
ATOM 14766 C CA . THR D 1 238 ? 23.181 49.144 44.640 1.00 21.90 238 THR D CA 1
ATOM 14767 C C . THR D 1 238 ? 24.344 50.022 45.091 1.00 21.34 238 THR D C 1
ATOM 14768 O O . THR D 1 238 ? 25.076 49.669 45.947 1.00 21.44 238 THR D O 1
ATOM 14772 N N . GLN D 1 239 ? 24.469 51.168 44.453 1.00 20.68 239 GLN D N 1
ATOM 14773 C CA . GLN D 1 239 ? 25.624 52.022 44.630 1.00 20.46 239 GLN D CA 1
ATOM 14774 C C . GLN D 1 239 ? 26.923 51.386 44.146 1.00 19.83 239 GLN D C 1
ATOM 14775 O O . GLN D 1 239 ? 27.971 51.763 44.516 1.00 20.22 239 GLN D O 1
ATOM 14781 N N . PHE D 1 240 ? 26.805 50.434 43.249 1.00 19.17 240 PHE D N 1
ATOM 14782 C CA . PHE D 1 240 ? 27.995 49.812 42.666 1.00 19.08 240 PHE D CA 1
ATOM 14783 C C . PHE D 1 240 ? 28.626 50.730 41.625 1.00 18.50 240 PHE D C 1
ATOM 14784 O O . PHE D 1 240 ? 27.905 51.434 40.920 1.00 18.66 240 PHE D O 1
ATOM 14792 N N . PRO D 1 241 ? 29.973 50.711 41.525 1.00 18.42 241 PRO D N 1
ATOM 14793 C CA . PRO D 1 241 ? 30.655 51.434 40.450 1.00 18.14 241 PRO D CA 1
ATOM 14794 C C . PRO D 1 241 ? 30.100 51.016 39.101 1.00 17.51 241 PRO D C 1
ATOM 14795 O O . PRO D 1 241 ? 29.861 49.824 38.869 1.00 17.64 241 PRO D O 1
ATOM 14799 N N . ALA D 1 242 ? 29.898 51.990 38.226 1.00 16.99 242 ALA D N 1
ATOM 14800 C CA . ALA D 1 242 ? 29.302 51.738 36.924 1.00 16.47 242 ALA D CA 1
ATOM 14801 C C . ALA D 1 242 ? 30.197 52.294 35.834 1.00 16.36 242 ALA D C 1
ATOM 14802 O O . ALA D 1 242 ? 30.654 53.442 35.906 1.00 17.33 242 ALA D O 1
ATOM 14804 N N . PHE D 1 243 ? 30.448 51.448 34.837 1.00 16.28 243 PHE D N 1
ATOM 14805 C CA . PHE D 1 243 ? 31.313 51.779 33.716 1.00 16.44 243 PHE D CA 1
ATOM 14806 C C . PHE D 1 243 ? 30.547 51.569 32.424 1.00 16.22 243 PHE D C 1
ATOM 14807 O O . PHE D 1 243 ? 29.559 50.838 32.398 1.00 16.29 243 PHE D O 1
ATOM 14815 N N . VAL D 1 244 ? 31.000 52.216 31.360 1.00 16.27 244 VAL D N 1
ATOM 14816 C CA . VAL D 1 244 ? 30.348 52.106 30.063 1.00 16.42 244 VAL D CA 1
ATOM 14817 C C . VAL D 1 244 ? 31.389 51.727 29.004 1.00 16.38 244 VAL D C 1
ATOM 14818 O O . VAL D 1 244 ? 32.583 51.988 29.182 1.00 15.94 244 VAL D O 1
ATOM 14822 N N . THR D 1 245 ? 30.940 51.091 27.927 1.00 16.26 245 THR D N 1
ATOM 14823 C CA . THR D 1 245 ? 31.816 50.790 26.790 1.00 15.92 245 THR D CA 1
ATOM 14824 C C . THR D 1 245 ? 31.665 51.881 25.734 1.00 16.49 245 THR D C 1
ATOM 14825 O O . THR D 1 245 ? 30.694 52.652 25.763 1.00 16.98 245 THR D O 1
ATOM 14829 N N . PRO D 1 246 ? 32.608 51.957 24.772 1.00 16.59 246 PRO D N 1
ATOM 14830 C CA . PRO D 1 246 ? 32.427 52.907 23.670 1.00 16.99 246 PRO D CA 1
ATOM 14831 C C . PRO D 1 246 ? 31.070 52.756 22.972 1.00 17.12 246 PRO D C 1
ATOM 14832 O O . PRO D 1 246 ? 30.384 53.750 22.718 1.00 16.99 246 PRO D O 1
ATOM 14836 N N . MET D 1 247 ? 30.667 51.523 22.684 1.00 17.58 247 MET D N 1
ATOM 14837 C CA . MET D 1 247 ? 29.433 51.330 21.929 1.00 18.52 247 MET D CA 1
ATOM 14838 C C . MET D 1 247 ? 28.184 51.643 22.762 1.00 18.43 247 MET D C 1
ATOM 14839 O O . MET D 1 247 ? 27.140 52.000 22.204 1.00 18.47 247 MET D O 1
ATOM 14844 N N . GLY D 1 248 ? 28.306 51.531 24.082 1.00 17.88 248 GLY D N 1
ATOM 14845 C CA . GLY D 1 248 ? 27.205 51.846 24.993 1.00 17.52 248 GLY D CA 1
ATOM 14846 C C . GLY D 1 248 ? 27.207 53.264 25.535 1.00 17.53 248 GLY D C 1
ATOM 14847 O O . GLY D 1 248 ? 26.308 53.636 26.299 1.00 17.66 248 GLY D O 1
ATOM 14848 N N . LYS D 1 249 ? 28.190 54.074 25.146 1.00 16.47 249 LYS D N 1
ATOM 14849 C CA . LYS D 1 249 ? 28.377 55.376 25.778 1.00 16.10 249 LYS D CA 1
ATOM 14850 C C . LYS D 1 249 ? 27.111 56.222 25.616 1.00 15.98 249 LYS D C 1
ATOM 14851 O O . LYS D 1 249 ? 26.539 56.304 24.526 1.00 16.14 249 LYS D O 1
ATOM 14857 N N . GLY D 1 250 ? 26.655 56.814 26.719 1.00 15.79 250 GLY D N 1
ATOM 14858 C CA . GLY D 1 250 ? 25.387 57.532 26.731 1.00 16.62 250 GLY D CA 1
ATOM 14859 C C . GLY D 1 250 ? 24.286 56.741 27.414 1.00 17.10 250 GLY D C 1
ATOM 14860 O O . GLY D 1 250 ? 23.295 57.322 27.866 1.00 17.89 250 GLY D O 1
ATOM 14861 N N . SER D 1 251 ? 24.460 55.423 27.524 1.00 17.10 251 SER D N 1
ATOM 14862 C CA . SER D 1 251 ? 23.420 54.558 28.118 1.00 17.66 251 SER D CA 1
ATOM 14863 C C . SER D 1 251 ? 23.299 54.722 29.626 1.00 17.53 251 SER D C 1
ATOM 14864 O O . SER D 1 251 ? 22.239 54.440 30.196 1.00 18.71 251 SER D O 1
ATOM 14867 N N . ILE D 1 252 ? 24.379 55.157 30.266 1.00 17.54 252 ILE D N 1
ATOM 14868 C CA . ILE D 1 252 ? 24.356 55.492 31.687 1.00 17.78 252 ILE D CA 1
ATOM 14869 C C . ILE D 1 252 ? 24.843 56.921 31.896 1.00 17.74 252 ILE D C 1
ATOM 14870 O O . ILE D 1 252 ? 25.661 57.438 31.122 1.00 17.35 252 ILE D O 1
ATOM 14875 N N . ASP D 1 253 ? 24.317 57.564 32.931 1.00 17.61 253 ASP D N 1
ATOM 14876 C CA . ASP D 1 253 ? 24.583 58.981 33.176 1.00 18.50 253 ASP D CA 1
ATOM 14877 C C . ASP D 1 253 ? 25.987 59.220 33.718 1.00 18.46 253 ASP D C 1
ATOM 14878 O O . ASP D 1 253 ? 26.358 58.714 34.775 1.00 18.71 253 ASP D O 1
ATOM 14883 N N . GLU D 1 254 ? 26.770 60.003 32.979 1.00 18.01 254 GLU D N 1
ATOM 14884 C CA . GLU D 1 254 ? 28.187 60.191 33.298 1.00 17.84 254 GLU D CA 1
ATOM 14885 C C . GLU D 1 254 ? 28.448 61.172 34.439 1.00 17.80 254 GLU D C 1
ATOM 14886 O O . GLU D 1 254 ? 29.568 61.257 34.942 1.00 18.38 254 GLU D O 1
ATOM 14892 N N . GLN D 1 255 ? 27.410 61.887 34.861 1.00 18.71 255 GLN D N 1
ATOM 14893 C CA . GLN D 1 255 ? 27.548 62.800 35.992 1.00 19.35 255 GLN D CA 1
ATOM 14894 C C . GLN D 1 255 ? 27.170 62.150 37.314 1.00 19.71 255 GLN D C 1
ATOM 14895 O O . GLN D 1 255 ? 27.234 62.790 38.366 1.00 20.61 255 GLN D O 1
ATOM 14901 N N . HIS D 1 256 ? 26.780 60.878 37.266 1.00 19.46 256 HIS D N 1
ATOM 14902 C CA . HIS D 1 256 ? 26.460 60.145 38.488 1.00 19.63 256 HIS D CA 1
ATOM 14903 C C . HIS D 1 256 ? 27.714 59.957 39.343 1.00 19.94 256 HIS D C 1
ATOM 14904 O O . HIS D 1 256 ? 28.777 59.631 38.815 1.00 19.84 256 HIS D O 1
ATOM 14911 N N . PRO D 1 257 ? 27.608 60.171 40.674 1.00 19.92 257 PRO D N 1
ATOM 14912 C CA . PRO D 1 257 ? 28.798 60.016 41.535 1.00 19.83 257 PRO D CA 1
ATOM 14913 C C . PRO D 1 257 ? 29.468 58.633 41.476 1.00 19.66 257 PRO D C 1
ATOM 14914 O O . PRO D 1 257 ? 30.649 58.508 41.810 1.00 20.05 257 PRO D O 1
ATOM 14918 N N . ARG D 1 258 ? 28.723 57.614 41.064 1.00 19.43 258 ARG D N 1
ATOM 14919 C CA . ARG D 1 258 ? 29.260 56.247 41.008 1.00 19.68 258 ARG D CA 1
ATOM 14920 C C . ARG D 1 258 ? 29.731 55.826 39.612 1.00 19.59 258 ARG D C 1
ATOM 14921 O O . ARG D 1 258 ? 30.171 54.685 39.416 1.00 20.15 258 ARG D O 1
ATOM 14929 N N . TYR D 1 259 ? 29.649 56.751 38.658 1.00 19.23 259 TYR D N 1
ATOM 14930 C CA . TYR D 1 259 ? 30.139 56.503 37.306 1.00 18.89 259 TYR D CA 1
ATOM 14931 C C . TYR D 1 259 ? 31.662 56.508 37.301 1.00 18.83 259 TYR D C 1
ATOM 14932 O O . TYR D 1 259 ? 32.287 57.483 37.723 1.00 19.41 259 TYR D O 1
ATOM 14941 N N . GLY D 1 260 ? 32.259 55.431 36.790 1.00 18.70 260 GLY D N 1
ATOM 14942 C CA . GLY D 1 260 ? 33.706 55.248 36.861 1.00 18.98 260 GLY D CA 1
ATOM 14943 C C . GLY D 1 260 ? 34.490 55.496 35.582 1.00 18.79 260 GLY D C 1
ATOM 14944 O O . GLY D 1 260 ? 35.721 55.559 35.621 1.00 19.57 260 GLY D O 1
ATOM 14945 N N . GLY D 1 261 ? 33.800 55.633 34.450 1.00 18.40 261 GLY D N 1
ATOM 14946 C CA . GLY D 1 261 ? 34.482 55.890 33.181 1.00 17.88 261 GLY D CA 1
ATOM 14947 C C . GLY D 1 261 ? 34.203 54.881 32.088 1.00 18.17 261 GLY D C 1
ATOM 14948 O O . GLY D 1 261 ? 33.333 54.028 32.217 1.00 17.49 261 GLY D O 1
ATOM 14949 N N . VAL D 1 262 ? 34.965 55.001 31.000 1.00 17.97 262 VAL D N 1
ATOM 14950 C CA . VAL D 1 262 ? 34.786 54.179 29.802 1.00 18.27 262 VAL D CA 1
ATOM 14951 C C . VAL D 1 262 ? 35.804 53.045 29.837 1.00 18.34 262 VAL D C 1
ATOM 14952 O O . VAL D 1 262 ? 37.021 53.290 29.859 1.00 18.63 262 VAL D O 1
ATOM 14956 N N . TYR D 1 263 ? 35.310 51.811 29.863 1.00 18.06 263 TYR D N 1
ATOM 14957 C CA . TYR D 1 263 ? 36.172 50.640 29.888 1.00 18.53 263 TYR D CA 1
ATOM 14958 C C . TYR D 1 263 ? 36.321 50.096 28.475 1.00 19.03 263 TYR D C 1
ATOM 14959 O O . TYR D 1 263 ? 35.332 49.824 27.797 1.00 18.70 263 TYR D O 1
ATOM 14968 N N . VAL D 1 264 ? 37.571 49.969 28.040 1.00 19.90 264 VAL D N 1
ATOM 14969 C CA . VAL D 1 264 ? 37.902 49.493 26.698 1.00 20.92 264 VAL D CA 1
ATOM 14970 C C . VAL D 1 264 ? 39.096 48.539 26.826 1.00 20.93 264 VAL D C 1
ATOM 14971 O O . VAL D 1 264 ? 40.079 48.652 26.082 1.00 21.28 264 VAL D O 1
ATOM 14975 N N . GLY D 1 265 ? 39.017 47.612 27.778 1.00 21.58 265 GLY D N 1
ATOM 14976 C CA . GLY D 1 265 ? 40.092 46.636 28.003 1.00 22.22 265 GLY D CA 1
ATOM 14977 C C . GLY D 1 265 ? 41.432 47.296 28.274 1.00 23.04 265 GLY D C 1
ATOM 14978 O O . GLY D 1 265 ? 41.508 48.245 29.053 1.00 22.72 265 GLY D O 1
ATOM 14979 N N . THR D 1 266 ? 42.488 46.815 27.612 1.00 23.89 266 THR D N 1
ATOM 14980 C CA . THR D 1 266 ? 43.846 47.382 27.802 1.00 24.76 266 THR D CA 1
ATOM 14981 C C . THR D 1 266 ? 43.989 48.839 27.359 1.00 24.59 266 THR D C 1
ATOM 14982 O O . THR D 1 266 ? 44.950 49.514 27.735 1.00 25.10 266 THR D O 1
ATOM 14986 N N . LEU D 1 267 ? 43.047 49.323 26.553 1.00 24.32 267 LEU D N 1
ATOM 14987 C CA . LEU D 1 267 ? 43.084 50.714 26.101 1.00 24.34 267 LEU D CA 1
ATOM 14988 C C . LEU D 1 267 ? 42.432 51.692 27.082 1.00 24.38 267 LEU D C 1
ATOM 14989 O O . LEU D 1 267 ? 42.417 52.903 26.847 1.00 24.55 267 LEU D O 1
ATOM 14994 N N . SER D 1 268 ? 41.905 51.169 28.186 1.00 24.47 268 SER D N 1
ATOM 14995 C CA . SER D 1 268 ? 41.351 52.019 29.241 1.00 24.50 268 SER D CA 1
ATOM 14996 C C . SER D 1 268 ? 42.470 52.776 29.952 1.00 25.17 268 SER D C 1
ATOM 14997 O O . SER D 1 268 ? 43.628 52.339 29.949 1.00 25.17 268 SER D O 1
ATOM 15000 N N . LYS D 1 269 ? 42.115 53.901 30.570 1.00 25.84 269 LYS D N 1
ATOM 15001 C CA . LYS D 1 269 ? 42.980 54.551 31.558 1.00 26.94 269 LYS D CA 1
ATOM 15002 C C . LYS D 1 269 ? 43.333 53.509 32.618 1.00 26.56 269 LYS D C 1
ATOM 15003 O O . LYS D 1 269 ? 42.495 52.671 32.950 1.00 26.21 269 LYS D O 1
ATOM 15009 N N . PRO D 1 270 ? 44.575 53.540 33.141 1.00 26.55 270 PRO D N 1
ATOM 15010 C CA . PRO D 1 270 ? 44.999 52.531 34.121 1.00 26.58 270 PRO D CA 1
ATOM 15011 C C . PRO D 1 270 ? 44.033 52.346 35.296 1.00 26.25 270 PRO D C 1
ATOM 15012 O O . PRO D 1 270 ? 43.721 51.203 35.650 1.00 26.02 270 PRO D O 1
ATOM 15016 N N . GLU D 1 271 ? 43.565 53.454 35.881 1.00 26.17 271 GLU D N 1
ATOM 15017 C CA . GLU D 1 271 ? 42.639 53.417 37.023 1.00 26.33 271 GLU D CA 1
ATOM 15018 C C . GLU D 1 271 ? 41.332 52.708 36.675 1.00 25.50 271 GLU D C 1
ATOM 15019 O O . GLU D 1 271 ? 40.800 51.951 37.486 1.00 25.26 271 GLU D O 1
ATOM 15025 N N . VAL D 1 272 ? 40.825 52.963 35.468 1.00 24.41 272 VAL D N 1
ATOM 15026 C CA . VAL D 1 272 ? 39.575 52.357 34.995 1.00 23.83 272 VAL D CA 1
ATOM 15027 C C . VAL D 1 272 ? 39.750 50.854 34.765 1.00 23.88 272 VAL D C 1
ATOM 15028 O O . VAL D 1 272 ? 38.941 50.045 35.231 1.00 23.54 272 VAL D O 1
ATOM 15032 N N . LYS D 1 273 ? 40.819 50.491 34.052 1.00 24.04 273 LYS D N 1
ATOM 15033 C CA . LYS D 1 273 ? 41.185 49.096 33.829 1.00 24.97 273 LYS D CA 1
ATOM 15034 C C . LYS D 1 273 ? 41.271 48.320 35.146 1.00 24.58 273 LYS D C 1
ATOM 15035 O O . LYS D 1 273 ? 40.671 47.251 35.282 1.00 24.16 273 LYS D O 1
ATOM 15041 N N . GLU D 1 274 ? 42.003 48.869 36.116 1.00 25.05 274 GLU D N 1
ATOM 15042 C CA . GLU D 1 274 ? 42.191 48.202 37.406 1.00 25.75 274 GLU D CA 1
ATOM 15043 C C . GLU D 1 274 ? 40.876 48.066 38.181 1.00 24.74 274 GLU D C 1
ATOM 15044 O O . GLU D 1 274 ? 40.603 47.009 38.748 1.00 24.62 274 GLU D O 1
ATOM 15050 N N . ALA D 1 275 ? 40.065 49.124 38.171 1.00 24.37 275 ALA D N 1
ATOM 15051 C CA . ALA D 1 275 ? 38.809 49.161 38.931 1.00 24.21 275 ALA D CA 1
ATOM 15052 C C . ALA D 1 275 ? 37.782 48.170 38.388 1.00 23.76 275 ALA D C 1
ATOM 15053 O O . ALA D 1 275 ? 36.983 47.611 39.140 1.00 24.20 275 ALA D O 1
ATOM 15055 N N . VAL D 1 276 ? 37.795 47.967 37.075 1.00 22.91 276 VAL D N 1
ATOM 15056 C CA . VAL D 1 276 ? 36.913 46.983 36.463 1.00 22.23 276 VAL D CA 1
ATOM 15057 C C . VAL D 1 276 ? 37.442 45.563 36.670 1.00 22.00 276 VAL D C 1
ATOM 15058 O O . VAL D 1 276 ? 36.712 44.676 37.118 1.00 21.30 276 VAL D O 1
ATOM 15062 N N . GLU D 1 277 ? 38.718 45.352 36.355 1.00 22.24 277 GLU D N 1
ATOM 15063 C CA . GLU D 1 277 ? 39.272 44.005 36.343 1.00 22.80 277 GLU D CA 1
ATOM 15064 C C . GLU D 1 277 ? 39.528 43.430 37.738 1.00 22.97 277 GLU D C 1
ATOM 15065 O O . GLU D 1 277 ? 39.686 42.218 37.891 1.00 23.99 277 GLU D O 1
ATOM 15071 N N . SER D 1 278 ? 39.504 44.291 38.751 1.00 23.22 278 SER D N 1
ATOM 15072 C CA . SER D 1 278 ? 39.640 43.857 40.146 1.00 22.98 278 SER D CA 1
ATOM 15073 C C . SER D 1 278 ? 38.313 43.391 40.760 1.00 22.96 278 SER D C 1
ATOM 15074 O O . SER D 1 278 ? 38.289 42.891 41.884 1.00 23.17 278 SER D O 1
ATOM 15077 N N . ALA D 1 279 ? 37.211 43.570 40.029 1.00 22.12 279 ALA D N 1
ATOM 15078 C CA . ALA D 1 279 ? 35.870 43.191 40.511 1.00 21.62 279 ALA D CA 1
ATOM 15079 C C . ALA D 1 279 ? 35.787 41.722 40.904 1.00 21.40 279 ALA D C 1
ATOM 15080 O O . ALA D 1 279 ? 36.444 40.884 40.283 1.00 21.42 279 ALA D O 1
ATOM 15082 N N . ASP D 1 280 ? 35.003 41.414 41.935 1.00 21.18 280 ASP D N 1
ATOM 15083 C CA . ASP D 1 280 ? 34.728 40.015 42.296 1.00 21.09 280 ASP D CA 1
ATOM 15084 C C . ASP D 1 280 ? 33.341 39.567 41.820 1.00 20.45 280 ASP D C 1
ATOM 15085 O O . ASP D 1 280 ? 32.903 38.453 42.100 1.00 20.35 280 ASP D O 1
ATOM 15090 N N . LEU D 1 281 ? 32.668 40.457 41.091 1.00 19.39 281 LEU D N 1
ATOM 15091 C CA . LEU D 1 281 ? 31.387 40.187 40.450 1.00 18.42 281 LEU D CA 1
ATOM 15092 C C . LEU D 1 281 ? 31.223 41.243 39.375 1.00 18.18 281 LEU D C 1
ATOM 15093 O O . LEU D 1 281 ? 31.368 42.427 39.653 1.00 17.57 281 LEU D O 1
ATOM 15098 N N . ILE D 1 282 ? 30.924 40.817 38.153 1.00 17.86 282 ILE D N 1
ATOM 15099 C CA . ILE D 1 282 ? 30.641 41.771 37.091 1.00 17.85 282 ILE D CA 1
ATOM 15100 C C . ILE D 1 282 ? 29.213 41.602 36.613 1.00 17.22 282 ILE D C 1
ATOM 15101 O O . ILE D 1 282 ? 28.796 40.497 36.229 1.00 17.19 282 ILE D O 1
ATOM 15106 N N . LEU D 1 283 ? 28.450 42.690 36.693 1.00 17.09 283 LEU D N 1
ATOM 15107 C CA . LEU D 1 283 ? 27.107 42.734 36.132 1.00 16.64 283 LEU D CA 1
ATOM 15108 C C . LEU D 1 283 ? 27.196 43.416 34.771 1.00 16.51 283 LEU D C 1
ATOM 15109 O O . LEU D 1 283 ? 27.290 44.645 34.668 1.00 16.90 283 LEU D O 1
ATOM 15114 N N . SER D 1 284 ? 27.206 42.585 33.734 1.00 15.94 284 SER D N 1
ATOM 15115 C CA . SER D 1 284 ? 27.462 43.029 32.362 1.00 16.02 284 SER D CA 1
ATOM 15116 C C . SER D 1 284 ? 26.139 43.169 31.644 1.00 15.94 284 SER D C 1
ATOM 15117 O O . SER D 1 284 ? 25.430 42.181 31.428 1.00 15.18 284 SER D O 1
ATOM 15120 N N . VAL D 1 285 ? 25.795 44.407 31.282 1.00 15.56 285 VAL D N 1
ATOM 15121 C CA . VAL D 1 285 ? 24.492 44.667 30.686 1.00 16.07 285 VAL D CA 1
ATOM 15122 C C . VAL D 1 285 ? 24.617 44.883 29.178 1.00 16.40 285 VAL D C 1
ATOM 15123 O O . VAL D 1 285 ? 25.029 45.954 28.718 1.00 16.43 285 VAL D O 1
ATOM 15127 N N . GLY D 1 286 ? 24.261 43.850 28.422 1.00 16.09 286 GLY D N 1
ATOM 15128 C CA . GLY D 1 286 ? 24.182 43.941 26.969 1.00 16.48 286 GLY D CA 1
ATOM 15129 C C . GLY D 1 286 ? 25.514 43.988 26.236 1.00 16.52 286 GLY D C 1
ATOM 15130 O O . GLY D 1 286 ? 25.687 44.790 25.310 1.00 16.39 286 GLY D O 1
ATOM 15131 N N . ALA D 1 287 ? 26.442 43.112 26.628 1.00 16.87 287 ALA D N 1
ATOM 15132 C CA . ALA D 1 287 ? 27.766 43.046 26.001 1.00 17.24 287 ALA D CA 1
ATOM 15133 C C . ALA D 1 287 ? 27.721 42.771 24.489 1.00 17.58 287 ALA D C 1
ATOM 15134 O O . ALA D 1 287 ? 26.922 41.960 24.007 1.00 18.44 287 ALA D O 1
ATOM 15136 N N . LEU D 1 288 ? 28.592 43.457 23.760 1.00 17.63 288 LEU D N 1
ATOM 15137 C CA . LEU D 1 288 ? 28.796 43.203 22.339 1.00 17.76 288 LEU D CA 1
ATOM 15138 C C . LEU D 1 288 ? 30.285 43.423 22.118 1.00 17.66 288 LEU D C 1
ATOM 15139 O O . LEU D 1 288 ? 30.738 44.547 21.919 1.00 17.47 288 LEU D O 1
ATOM 15144 N N . LEU D 1 289 ? 31.043 42.330 22.174 1.00 17.92 289 LEU D N 1
ATOM 15145 C CA . LEU D 1 289 ? 32.499 42.430 22.301 1.00 18.40 289 LEU D CA 1
ATOM 15146 C C . LEU D 1 289 ? 33.238 42.519 20.968 1.00 18.44 289 LEU D C 1
ATOM 15147 O O . LEU D 1 289 ? 34.049 41.652 20.619 1.00 19.05 289 LEU D O 1
ATOM 15152 N N . SER D 1 290 ? 32.961 43.587 20.223 1.00 18.09 290 SER D N 1
ATOM 15153 C CA . SER D 1 290 ? 33.603 43.803 18.921 1.00 18.15 290 SER D CA 1
ATOM 15154 C C . SER D 1 290 ? 35.046 44.295 19.083 1.00 18.47 290 SER D C 1
ATOM 15155 O O . SER D 1 290 ? 35.429 44.802 20.143 1.00 18.23 290 SER D O 1
ATOM 15158 N N . ASP D 1 291 ? 35.844 44.178 18.022 1.00 18.59 291 ASP D N 1
ATOM 15159 C CA . ASP D 1 291 ? 37.248 44.586 18.094 1.00 18.86 291 ASP D CA 1
ATOM 15160 C C . ASP D 1 291 ? 37.446 46.024 18.585 1.00 18.65 291 ASP D C 1
ATOM 15161 O O . ASP D 1 291 ? 38.187 46.261 19.548 1.00 18.64 291 ASP D O 1
ATOM 15166 N N . PHE D 1 292 ? 36.774 46.981 17.943 1.00 18.62 292 PHE D N 1
ATOM 15167 C CA . PHE D 1 292 ? 36.949 48.396 18.299 1.00 19.16 292 PHE D CA 1
ATOM 15168 C C . PHE D 1 292 ? 36.336 48.725 19.654 1.00 19.02 292 PHE D C 1
ATOM 15169 O O . PHE D 1 292 ? 36.746 49.693 20.302 1.00 19.56 292 PHE D O 1
ATOM 15177 N N . ASN D 1 293 ? 35.342 47.941 20.064 1.00 18.06 293 ASN D N 1
ATOM 15178 C CA . ASN D 1 293 ? 34.672 48.160 21.348 1.00 18.34 293 ASN D CA 1
ATOM 15179 C C . ASN D 1 293 ? 35.505 47.704 22.537 1.00 18.98 293 ASN D C 1
ATOM 15180 O O . ASN D 1 293 ? 35.205 48.063 23.678 1.00 18.66 293 ASN D O 1
ATOM 15185 N N . THR D 1 294 ? 36.544 46.917 22.277 1.00 19.75 294 THR D N 1
ATOM 15186 C CA . THR D 1 294 ? 37.257 46.169 23.303 1.00 20.45 294 THR D CA 1
ATOM 15187 C C . THR D 1 294 ? 38.786 46.253 23.246 1.00 20.66 294 THR D C 1
ATOM 15188 O O . THR D 1 294 ? 39.423 45.494 23.907 1.00 20.94 294 THR D O 1
ATOM 15192 N N . GLY D 1 295 ? 39.347 47.131 22.435 1.00 21.18 295 GLY D N 1
ATOM 15193 C CA . GLY D 1 295 ? 40.792 47.135 22.191 1.00 21.59 295 GLY D CA 1
ATOM 15194 C C . GLY D 1 295 ? 41.292 45.800 21.667 1.00 21.98 295 GLY D C 1
ATOM 15195 O O . GLY D 1 295 ? 42.278 45.257 22.163 1.00 22.55 295 GLY D O 1
ATOM 15196 N N . SER D 1 296 ? 40.604 45.274 20.652 1.00 21.91 296 SER D N 1
ATOM 15197 C CA . SER D 1 296 ? 40.916 43.970 20.040 1.00 22.26 296 SER D CA 1
ATOM 15198 C C . SER D 1 296 ? 40.894 42.815 21.041 1.00 22.61 296 SER D C 1
ATOM 15199 O O . SER D 1 296 ? 41.858 42.047 21.162 1.00 22.56 296 SER D O 1
ATOM 15202 N N . PHE D 1 297 ? 39.772 42.708 21.745 1.00 22.02 297 PHE D N 1
ATOM 15203 C CA . PHE D 1 297 ? 39.441 41.558 22.597 1.00 22.27 297 PHE D CA 1
ATOM 15204 C C . PHE D 1 297 ? 40.392 41.445 23.784 1.00 22.68 297 PHE D C 1
ATOM 15205 O O . PHE D 1 297 ? 40.830 40.346 24.147 1.00 22.88 297 PHE D O 1
ATOM 15213 N N . SER D 1 298 ? 40.667 42.597 24.397 1.00 23.01 298 SER D N 1
ATOM 15214 C CA . SER D 1 298 ? 41.707 42.726 25.421 1.00 23.23 298 SER D CA 1
ATOM 15215 C C . SER D 1 298 ? 41.207 42.756 26.876 1.00 23.99 298 SER D C 1
ATOM 15216 O O . SER D 1 298 ? 41.990 43.080 27.774 1.00 23.86 298 SER D O 1
ATOM 15219 N N . TYR D 1 299 ? 39.929 42.439 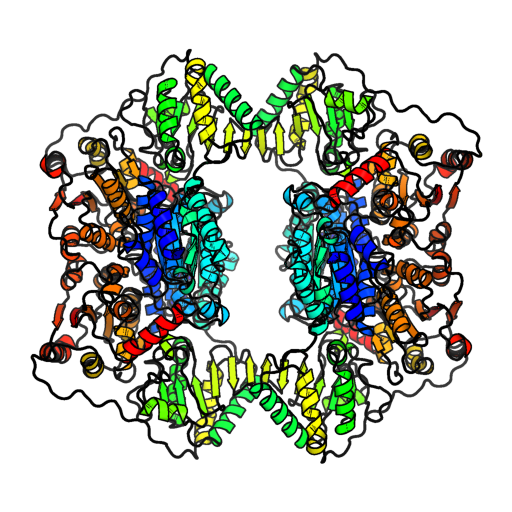27.107 1.00 24.29 299 TYR D N 1
ATOM 15220 C CA . TYR D 1 299 ? 39.394 42.337 28.473 1.00 24.87 299 TYR D CA 1
ATOM 15221 C C . TYR D 1 299 ? 40.211 41.326 29.263 1.00 26.16 299 TYR D C 1
ATOM 15222 O O . TYR D 1 299 ? 40.545 40.257 28.748 1.00 25.88 299 TYR D O 1
ATOM 15231 N N . SER D 1 300 ? 40.520 41.662 30.513 1.00 27.50 300 SER D N 1
ATOM 15232 C CA . SER D 1 300 ? 41.276 40.773 31.381 1.00 29.27 300 SER D CA 1
ATOM 15233 C C . SER D 1 300 ? 40.661 40.754 32.784 1.00 30.17 300 SER D C 1
ATOM 15234 O O . SER D 1 300 ? 41.309 41.123 33.769 1.00 30.63 300 SER D O 1
ATOM 15237 N N . TYR D 1 301 ? 39.397 40.338 32.850 1.00 31.37 301 TYR D N 1
ATOM 15238 C CA . TYR D 1 301 ? 38.702 40.113 34.114 1.00 32.45 301 TYR D CA 1
ATOM 15239 C C . TYR D 1 301 ? 39.472 39.093 34.943 1.00 33.00 301 TYR D C 1
ATOM 15240 O O . TYR D 1 301 ? 39.851 38.035 34.437 1.00 33.40 301 TYR D O 1
ATOM 15249 N N . LYS D 1 302 ? 39.696 39.414 36.213 1.00 33.45 302 LYS D N 1
ATOM 15250 C CA . LYS D 1 302 ? 40.327 38.476 37.136 1.00 33.89 302 LYS D CA 1
ATOM 15251 C C . LYS D 1 302 ? 39.320 37.452 37.655 1.00 33.30 302 LYS D C 1
ATOM 15252 O O . LYS D 1 302 ? 39.703 36.352 38.062 1.00 33.87 302 LYS D O 1
ATOM 15258 N N . THR D 1 303 ? 38.037 37.822 37.681 1.00 32.34 303 THR D N 1
ATOM 15259 C CA . THR D 1 303 ? 36.936 36.957 38.145 1.00 31.59 303 THR D CA 1
ATOM 15260 C C . THR D 1 303 ? 36.252 36.165 37.023 1.00 30.78 303 THR D C 1
ATOM 15261 O O . THR D 1 303 ? 36.197 36.596 35.920 1.00 30.55 303 THR D O 1
ATOM 15265 N N . LYS D 1 304 ? 35.750 34.995 37.375 1.00 30.04 304 LYS D N 1
ATOM 15266 C CA . LYS D 1 304 ? 34.874 34.218 36.499 1.00 29.21 304 LYS D CA 1
ATOM 15267 C C . LYS D 1 304 ? 33.412 34.436 36.908 1.00 27.95 304 LYS D C 1
ATOM 15268 O O . LYS D 1 304 ? 32.493 33.873 36.310 1.00 27.54 304 LYS D O 1
ATOM 15274 N N . ASN D 1 305 ? 33.221 35.268 37.930 1.00 26.29 305 ASN D N 1
ATOM 15275 C CA . ASN D 1 305 ? 31.906 35.607 38.465 1.00 24.75 305 ASN D CA 1
ATOM 15276 C C . ASN D 1 305 ? 31.266 36.709 37.622 1.00 23.31 305 ASN D C 1
ATOM 15277 O O . ASN D 1 305 ? 31.218 37.876 38.015 1.00 22.09 305 ASN D O 1
ATOM 15282 N N . ILE D 1 306 ? 30.794 36.325 36.442 1.00 21.45 306 ILE D N 1
ATOM 15283 C CA . ILE D 1 306 ? 30.233 37.273 35.493 1.00 20.65 306 ILE D CA 1
ATOM 15284 C C . ILE D 1 306 ? 28.775 36.939 35.232 1.00 19.48 306 ILE D C 1
ATOM 15285 O O . ILE D 1 306 ? 28.430 35.796 34.905 1.00 18.65 306 ILE D O 1
ATOM 15290 N N . VAL D 1 307 ? 27.928 37.946 35.392 1.00 17.88 307 VAL D N 1
ATOM 15291 C CA . VAL D 1 307 ? 26.525 37.850 35.021 1.00 17.90 307 VAL D CA 1
ATOM 15292 C C . VAL D 1 307 ? 26.329 38.628 33.728 1.00 17.55 307 VAL D C 1
ATOM 15293 O O . VAL D 1 307 ? 26.543 39.847 33.693 1.00 17.31 307 VAL D O 1
ATOM 15297 N N . GLU D 1 308 ? 25.955 37.931 32.665 1.00 17.16 308 GLU D N 1
ATOM 15298 C CA . GLU D 1 308 ? 25.677 38.558 31.386 1.00 17.81 308 GLU D CA 1
ATOM 15299 C C . GLU D 1 308 ? 24.180 38.688 31.200 1.00 17.06 308 GLU D C 1
ATOM 15300 O O . GLU D 1 308 ? 23.474 37.693 31.081 1.00 16.29 308 GLU D O 1
ATOM 15306 N N . PHE D 1 309 ? 23.715 39.934 31.169 1.00 16.05 309 PHE D N 1
ATOM 15307 C CA . PHE D 1 309 ? 22.359 40.255 30.771 1.00 15.74 309 PHE D CA 1
ATOM 15308 C C . PHE D 1 309 ? 22.316 40.446 29.252 1.00 16.14 309 PHE D C 1
ATOM 15309 O O . PHE D 1 309 ? 23.092 41.237 28.702 1.00 15.51 309 PHE D O 1
ATOM 15317 N N . HIS D 1 310 ? 21.413 39.731 28.582 1.00 15.94 310 HIS D N 1
ATOM 15318 C CA . HIS D 1 310 ? 21.184 39.921 27.143 1.00 16.15 310 HIS D CA 1
ATOM 15319 C C . HIS D 1 310 ? 19.702 40.017 26.823 1.00 16.57 310 HIS D C 1
ATOM 15320 O O . HIS D 1 310 ? 18.858 39.597 27.610 1.00 16.26 310 HIS D O 1
ATOM 15327 N N . SER D 1 311 ? 19.394 40.583 25.659 1.00 17.15 311 SER D N 1
ATOM 15328 C CA . SER D 1 311 ? 18.011 40.759 25.218 1.00 18.05 311 SER D CA 1
ATOM 15329 C C . SER D 1 311 ? 17.227 39.457 25.226 1.00 18.36 311 SER D C 1
ATOM 15330 O O . SER D 1 311 ? 16.034 39.449 25.574 1.00 18.88 311 SER D O 1
ATOM 15333 N N . ASP D 1 312 ? 17.894 38.368 24.870 1.00 18.56 312 ASP D N 1
ATOM 15334 C CA . ASP D 1 312 ? 17.238 37.101 24.568 1.00 19.12 312 ASP D CA 1
ATOM 15335 C C . ASP D 1 312 ? 17.693 35.920 25.429 1.00 18.98 312 ASP D C 1
ATOM 15336 O O . ASP D 1 312 ? 17.180 34.806 25.271 1.00 19.90 312 ASP D O 1
ATOM 15341 N N . HIS D 1 313 ? 18.649 36.154 26.318 1.00 17.79 313 HIS D N 1
ATOM 15342 C CA . HIS D 1 313 ? 19.144 35.098 27.211 1.00 17.29 313 HIS D CA 1
ATOM 15343 C C . HIS D 1 313 ? 19.944 35.689 28.363 1.00 16.76 313 HIS D C 1
ATOM 15344 O O . HIS D 1 313 ? 20.339 36.855 28.321 1.00 16.29 313 HIS D O 1
ATOM 15351 N N . MET D 1 314 ? 20.183 34.865 29.385 1.00 16.30 314 MET D N 1
ATOM 15352 C CA . MET D 1 314 ? 21.065 35.211 30.503 1.00 16.28 314 MET D CA 1
ATOM 15353 C C . MET D 1 314 ? 22.229 34.222 30.553 1.00 16.34 314 MET D C 1
ATOM 15354 O O . MET D 1 314 ? 22.102 33.075 30.114 1.00 15.75 314 MET D O 1
ATOM 15359 N N . LYS D 1 315 ? 23.361 34.680 31.069 1.00 16.48 315 LYS D N 1
ATOM 15360 C CA . LYS D 1 315 ? 24.463 33.784 31.408 1.00 17.56 315 LYS D CA 1
ATOM 15361 C C . LYS D 1 315 ? 24.981 34.166 32.785 1.00 17.67 315 LYS D C 1
ATOM 15362 O O . LYS D 1 315 ? 25.100 35.350 33.112 1.00 17.30 315 LYS D O 1
ATOM 15368 N N . ILE D 1 316 ? 25.269 33.158 33.600 1.00 17.68 316 ILE D N 1
ATOM 15369 C CA . ILE D 1 316 ? 25.843 33.364 34.925 1.00 18.46 316 ILE D CA 1
ATOM 15370 C C . ILE D 1 316 ? 26.993 32.378 35.050 1.00 18.53 316 ILE D C 1
ATOM 15371 O O . ILE D 1 316 ? 26.768 31.166 35.065 1.00 18.48 316 ILE D O 1
ATOM 15376 N N . ARG D 1 317 ? 28.215 32.902 35.124 1.00 18.95 317 ARG D N 1
ATOM 15377 C CA . ARG D 1 317 ? 29.422 32.077 35.019 1.00 20.13 317 ARG D CA 1
ATOM 15378 C C . ARG D 1 317 ? 29.309 31.250 33.724 1.00 19.27 317 ARG D C 1
ATOM 15379 O O . ARG D 1 317 ? 29.170 31.835 32.647 1.00 19.29 317 ARG D O 1
ATOM 15387 N N . ASN D 1 318 ? 29.342 29.921 33.808 1.00 19.12 318 ASN D N 1
ATOM 15388 C CA . ASN D 1 318 ? 29.238 29.092 32.601 1.00 19.06 318 ASN D CA 1
ATOM 15389 C C . ASN D 1 318 ? 27.814 28.639 32.276 1.00 18.88 318 ASN D C 1
ATOM 15390 O O . ASN D 1 318 ? 27.575 28.010 31.244 1.00 19.07 318 ASN D O 1
ATOM 15395 N N . ALA D 1 319 ? 26.878 28.947 33.168 1.00 18.79 319 ALA D N 1
ATOM 15396 C CA . ALA D 1 319 ? 25.490 28.526 33.010 1.00 18.35 319 ALA D CA 1
ATOM 15397 C C . ALA D 1 319 ? 24.762 29.459 32.057 1.00 18.68 319 ALA D C 1
ATOM 15398 O O . ALA D 1 319 ? 24.777 30.685 32.240 1.00 18.68 319 ALA D O 1
ATOM 15400 N N . THR D 1 320 ? 24.126 28.879 31.043 1.00 18.57 320 THR D N 1
ATOM 15401 C CA . THR D 1 320 ? 23.311 29.642 30.099 1.00 18.83 320 THR D CA 1
ATOM 15402 C C . THR D 1 320 ? 21.826 29.403 30.361 1.00 18.20 320 THR D C 1
ATOM 15403 O O . THR D 1 320 ? 21.412 28.303 30.737 1.00 17.82 320 THR D O 1
ATOM 15407 N N . PHE D 1 321 ? 21.029 30.454 30.181 1.00 17.11 321 PHE D N 1
ATOM 15408 C CA . PHE D 1 321 ? 19.585 30.369 30.350 1.00 17.53 321 PHE D CA 1
ATOM 15409 C C . PHE D 1 321 ? 18.923 30.877 29.080 1.00 17.99 321 PHE D C 1
ATOM 15410 O O . PHE D 1 321 ? 18.578 32.065 28.987 1.00 17.56 321 PHE D O 1
ATOM 15418 N N . PRO D 1 322 ? 18.775 29.994 28.077 1.00 18.78 322 PRO D N 1
ATOM 15419 C CA . PRO D 1 322 ? 18.230 30.431 26.788 1.00 19.13 322 PRO D CA 1
ATOM 15420 C C . PRO D 1 322 ? 16.824 30.979 26.961 1.00 19.03 322 PRO D C 1
ATOM 15421 O O . PRO D 1 322 ? 16.024 30.428 27.723 1.00 19.23 322 PRO D O 1
ATOM 15425 N N . GLY D 1 323 ? 16.551 32.105 26.310 1.00 18.60 323 GLY D N 1
ATOM 15426 C CA . GLY D 1 323 ? 15.202 32.638 26.277 1.00 18.54 323 GLY D CA 1
ATOM 15427 C C . GLY D 1 323 ? 14.826 33.552 27.423 1.00 18.46 323 GLY D C 1
ATOM 15428 O O . GLY D 1 323 ? 13.761 34.180 27.375 1.00 18.84 323 GLY D O 1
ATOM 15429 N N . VAL D 1 324 ? 15.687 33.644 28.444 1.00 18.04 324 VAL D N 1
ATOM 15430 C CA . VAL D 1 324 ? 15.423 34.500 29.601 1.00 17.90 324 VAL D CA 1
ATOM 15431 C C . VAL D 1 324 ? 15.883 35.929 29.287 1.00 17.57 324 VAL D C 1
ATOM 15432 O O . VAL D 1 324 ? 17.085 36.230 29.222 1.00 17.11 324 VAL D O 1
ATOM 15436 N N . GLN D 1 325 ? 14.905 36.808 29.100 1.00 17.91 325 GLN D N 1
ATOM 15437 C CA . GLN D 1 325 ? 15.136 38.148 28.579 1.00 17.57 325 GLN D CA 1
ATOM 15438 C C . GLN D 1 325 ? 15.503 39.102 29.700 1.00 17.20 325 GLN D C 1
ATOM 15439 O O . GLN D 1 325 ? 14.816 39.151 30.721 1.00 17.27 325 GLN D O 1
ATOM 15445 N N . MET D 1 326 ? 16.570 39.878 29.507 1.00 17.28 326 MET D N 1
ATOM 15446 C CA . MET D 1 326 ? 17.074 40.760 30.560 1.00 17.88 326 MET D CA 1
ATOM 15447 C C . MET D 1 326 ? 16.089 41.836 31.023 1.00 18.36 326 MET D C 1
ATOM 15448 O O . MET D 1 326 ? 16.161 42.269 32.168 1.00 18.45 326 MET D O 1
ATOM 15453 N N . LYS D 1 327 ? 15.184 42.271 30.145 1.00 19.37 327 LYS D N 1
ATOM 15454 C CA . LYS D 1 327 ? 14.246 43.349 30.489 1.00 20.50 327 LYS D CA 1
ATOM 15455 C C . LYS D 1 327 ? 13.484 43.022 31.771 1.00 20.57 327 LYS D C 1
ATOM 15456 O O . LYS D 1 327 ? 13.449 43.825 32.712 1.00 20.85 327 LYS D O 1
ATOM 15462 N N . PHE D 1 328 ? 12.908 41.825 31.813 1.00 20.77 328 PHE D N 1
ATOM 15463 C CA . PHE D 1 328 ? 12.096 41.421 32.955 1.00 21.42 328 PHE D CA 1
ATOM 15464 C C . PHE D 1 328 ? 12.950 40.979 34.131 1.00 21.02 328 PHE D C 1
ATOM 15465 O O . PHE D 1 328 ? 12.552 41.154 35.284 1.00 21.49 328 PHE D O 1
ATOM 15473 N N . VAL D 1 329 ? 14.129 40.416 33.848 1.00 20.45 329 VAL D N 1
ATOM 15474 C CA . VAL D 1 329 ? 15.061 40.056 34.921 1.00 19.75 329 VAL D CA 1
ATOM 15475 C C . VAL D 1 329 ? 15.462 41.315 35.691 1.00 19.64 329 VAL D C 1
ATOM 15476 O O . VAL D 1 329 ? 15.417 41.349 36.925 1.00 19.30 329 VAL D O 1
ATOM 15480 N N . LEU D 1 330 ? 15.828 42.357 34.950 1.00 19.10 330 LEU D N 1
ATOM 15481 C CA . LEU D 1 330 ? 16.252 43.605 35.568 1.00 20.13 330 LEU D CA 1
ATOM 15482 C C . LEU D 1 330 ? 15.123 44.249 36.371 1.00 20.56 330 LEU D C 1
ATOM 15483 O O . LEU D 1 330 ? 15.336 44.678 37.508 1.00 21.17 330 LEU D O 1
ATOM 15488 N N . GLN D 1 331 ? 13.930 44.300 35.785 1.00 21.36 331 GLN D N 1
ATOM 15489 C CA . GLN D 1 331 ? 12.771 44.885 36.465 1.00 22.19 331 GLN D CA 1
ATOM 15490 C C . GLN D 1 331 ? 12.471 44.190 37.787 1.00 22.59 331 GLN D C 1
ATOM 15491 O O . GLN D 1 331 ? 12.240 44.846 38.804 1.00 23.03 331 GLN D O 1
ATOM 15497 N N . LYS D 1 332 ? 12.497 42.864 37.776 1.00 22.60 332 LYS D N 1
ATOM 15498 C CA . LYS D 1 332 ? 12.154 42.110 38.970 1.00 23.00 332 LYS D CA 1
ATOM 15499 C C . LYS D 1 332 ? 13.279 42.116 39.996 1.00 23.39 332 LYS D C 1
ATOM 15500 O O . LYS D 1 332 ? 13.013 42.088 41.193 1.00 23.74 332 LYS D O 1
ATOM 15506 N N . LEU D 1 333 ? 14.528 42.188 39.534 1.00 23.49 333 LEU D N 1
ATOM 15507 C CA . LEU D 1 333 ? 15.672 42.358 40.435 1.00 23.81 333 LEU D CA 1
ATOM 15508 C C . LEU D 1 333 ? 15.570 43.612 41.294 1.00 24.36 333 LEU D C 1
ATOM 15509 O O . LEU D 1 333 ? 15.951 43.597 42.471 1.00 24.59 333 LEU D O 1
ATOM 15514 N N . LEU D 1 334 ? 15.067 44.695 40.695 1.00 24.24 334 LEU D N 1
ATOM 15515 C CA . LEU D 1 334 ? 14.955 45.992 41.370 1.00 24.92 334 LEU D CA 1
ATOM 15516 C C . LEU D 1 334 ? 14.120 45.938 42.641 1.00 25.32 334 LEU D C 1
ATOM 15517 O O . LEU D 1 334 ? 14.328 46.734 43.552 1.00 25.57 334 LEU D O 1
ATOM 15522 N N . THR D 1 335 ? 13.182 44.996 42.695 1.00 25.54 335 THR D N 1
ATOM 15523 C CA . THR D 1 335 ? 12.331 44.806 43.877 1.00 26.19 335 THR D CA 1
ATOM 15524 C C . THR D 1 335 ? 13.143 44.502 45.142 1.00 25.87 335 THR D C 1
ATOM 15525 O O . THR D 1 335 ? 12.842 45.034 46.216 1.00 26.34 335 THR D O 1
ATOM 15529 N N . THR D 1 336 ? 14.178 43.672 45.011 1.00 25.50 336 THR D N 1
ATOM 15530 C CA . THR D 1 336 ? 14.905 43.153 46.173 1.00 25.34 336 THR D CA 1
ATOM 15531 C C . THR D 1 336 ? 16.425 43.377 46.175 1.00 25.30 336 THR D C 1
ATOM 15532 O O . THR D 1 336 ? 17.115 42.941 47.100 1.00 25.03 336 THR D O 1
ATOM 15534 N N . ILE D 1 337 ? 16.952 44.066 45.165 1.00 25.25 337 ILE D N 1
ATOM 15535 C CA . ILE D 1 337 ? 18.407 44.217 45.065 1.00 25.60 337 ILE D CA 1
ATOM 15536 C C . ILE D 1 337 ? 19.022 45.174 46.103 1.00 25.51 337 ILE D C 1
ATOM 15537 O O . ILE D 1 337 ? 20.156 44.959 46.535 1.00 25.49 337 ILE D O 1
ATOM 15542 N N . ALA D 1 338 ? 18.279 46.211 46.503 1.00 26.01 338 ALA D N 1
ATOM 15543 C CA . ALA D 1 338 ? 18.768 47.138 47.531 1.00 26.33 338 ALA D CA 1
ATOM 15544 C C . ALA D 1 338 ? 19.049 46.357 48.809 1.00 26.73 338 ALA D C 1
ATOM 15545 O O . ALA D 1 338 ? 20.104 46.518 49.422 1.00 26.81 338 ALA D O 1
ATOM 15547 N N . ASP D 1 339 ? 18.105 45.488 49.173 1.00 27.45 339 ASP D N 1
ATOM 15548 C CA . ASP D 1 339 ? 18.253 44.591 50.319 1.00 28.33 339 ASP D CA 1
ATOM 15549 C C . ASP D 1 339 ? 19.458 43.660 50.154 1.00 27.88 339 ASP D C 1
ATOM 15550 O O . ASP D 1 339 ? 20.250 43.491 51.078 1.00 27.92 339 ASP D O 1
ATOM 15555 N N . ALA D 1 340 ? 19.604 43.066 48.969 1.00 27.49 340 ALA D N 1
ATOM 15556 C CA . ALA D 1 340 ? 20.753 42.203 48.682 1.00 27.09 340 ALA D CA 1
ATOM 15557 C C . ALA D 1 340 ? 22.084 42.934 48.800 1.00 26.98 340 ALA D C 1
ATOM 15558 O O . ALA D 1 340 ? 23.088 42.341 49.200 1.00 26.38 340 ALA D O 1
ATOM 15560 N N . ALA D 1 341 ? 22.083 44.220 48.449 1.00 26.66 341 ALA D N 1
ATOM 15561 C CA . ALA D 1 341 ? 23.299 45.034 48.415 1.00 27.15 341 ALA D CA 1
ATOM 15562 C C . ALA D 1 341 ? 23.529 45.874 49.675 1.00 27.51 341 ALA D C 1
ATOM 15563 O O . ALA D 1 341 ? 24.475 46.663 49.721 1.00 27.51 341 ALA D O 1
ATOM 15565 N N . LYS D 1 342 ? 22.686 45.701 50.697 1.00 27.98 342 LYS D N 1
ATOM 15566 C CA . LYS D 1 342 ? 22.736 46.573 51.891 1.00 28.76 342 LYS D CA 1
ATOM 15567 C C . LYS D 1 342 ? 24.060 46.524 52.666 1.00 28.50 342 LYS D C 1
ATOM 15568 O O . LYS D 1 342 ? 24.451 47.510 53.304 1.00 29.00 342 LYS D O 1
ATOM 15574 N N . GLY D 1 343 ? 24.749 45.389 52.591 1.00 28.47 343 GLY D N 1
ATOM 15575 C CA . GLY D 1 343 ? 26.039 45.202 53.258 1.00 28.01 343 GLY D CA 1
ATOM 15576 C C . GLY D 1 343 ? 27.250 45.748 52.517 1.00 27.85 343 GLY D C 1
ATOM 15577 O O . GLY D 1 343 ? 28.371 45.697 53.029 1.00 28.20 343 GLY D O 1
ATOM 15578 N N . TYR D 1 344 ? 27.029 46.281 51.315 1.00 27.00 344 TYR D N 1
ATOM 15579 C CA . TYR D 1 344 ? 28.123 46.769 50.475 1.00 26.32 344 TYR D CA 1
ATOM 15580 C C . TYR D 1 344 ? 28.755 48.061 50.991 1.00 26.48 344 TYR D C 1
ATOM 15581 O O . TYR D 1 344 ? 28.080 49.075 51.153 1.00 26.93 344 TYR D O 1
ATOM 15590 N N . LYS D 1 345 ? 30.058 47.992 51.245 1.00 26.58 345 LYS D N 1
ATOM 15591 C CA . LYS D 1 345 ? 30.873 49.148 51.598 1.00 27.25 345 LYS D CA 1
ATOM 15592 C C . LYS D 1 345 ? 31.402 49.772 50.307 1.00 27.03 345 LYS D C 1
ATOM 15593 O O . LYS D 1 345 ? 32.210 49.139 49.615 1.00 27.19 345 LYS D O 1
ATOM 15599 N N . PRO D 1 346 ? 30.949 50.999 49.970 1.00 26.92 346 PRO D N 1
ATOM 15600 C CA . PRO D 1 346 ? 31.287 51.572 48.659 1.00 26.44 346 PRO D CA 1
ATOM 15601 C C . PRO D 1 346 ? 32.783 51.647 48.398 1.00 26.42 346 PRO D C 1
ATOM 15602 O O . PRO D 1 346 ? 33.557 52.085 49.252 1.00 26.65 346 PRO D O 1
ATOM 15606 N N . VAL D 1 347 ? 33.171 51.171 47.220 1.00 25.70 347 VAL D N 1
ATOM 15607 C CA . VAL D 1 347 ? 34.538 51.252 46.740 1.00 25.39 347 VAL D CA 1
ATOM 15608 C C . VAL D 1 347 ? 34.656 52.528 45.900 1.00 25.03 347 VAL D C 1
ATOM 15609 O O . VAL D 1 347 ? 33.750 52.856 45.126 1.00 25.12 347 VAL D O 1
ATOM 15613 N N . ALA D 1 348 ? 35.754 53.261 46.078 1.00 25.12 348 ALA D N 1
ATOM 15614 C CA . ALA D 1 348 ? 35.992 54.496 45.330 1.00 24.67 348 ALA D CA 1
ATOM 15615 C C . ALA D 1 348 ? 35.977 54.238 43.824 1.00 24.34 348 ALA D C 1
ATOM 15616 O O . ALA D 1 348 ? 36.456 53.199 43.370 1.00 24.05 348 ALA D O 1
ATOM 15618 N N . VAL D 1 349 ? 35.412 55.168 43.060 1.00 24.29 349 VAL D N 1
ATOM 15619 C CA . VAL D 1 349 ? 35.512 55.082 41.599 1.00 24.81 349 VAL D CA 1
ATOM 15620 C C . VAL D 1 349 ? 36.703 55.910 41.114 1.00 24.84 349 VAL D C 1
ATOM 15621 O O . VAL D 1 349 ? 37.127 56.847 41.799 1.00 24.50 349 VAL D O 1
ATOM 15625 N N . PRO D 1 350 ? 37.268 55.554 39.945 1.00 24.80 350 PRO D N 1
ATOM 15626 C CA . PRO D 1 350 ? 38.327 56.362 39.349 1.00 25.21 350 PRO D CA 1
ATOM 15627 C C . PRO D 1 350 ? 37.879 57.802 39.136 1.00 25.99 350 PRO D C 1
ATOM 15628 O O . PRO D 1 350 ? 36.722 58.045 38.797 1.00 26.15 350 PRO D O 1
ATOM 15632 N N . ALA D 1 351 ? 38.797 58.742 39.343 1.00 27.23 351 ALA D N 1
ATOM 15633 C CA . ALA D 1 351 ? 38.514 60.158 39.142 1.00 28.00 351 ALA D CA 1
ATOM 15634 C C . ALA D 1 351 ? 38.274 60.461 37.662 1.00 28.29 351 ALA D C 1
ATOM 15635 O O . ALA D 1 351 ? 38.773 59.748 36.783 1.00 28.61 351 ALA D O 1
ATOM 15637 N N . ARG D 1 352 ? 37.490 61.503 37.397 1.00 28.47 352 ARG D N 1
ATOM 15638 C CA . ARG D 1 352 ? 37.345 62.022 36.042 1.00 28.71 352 ARG D CA 1
ATOM 15639 C C . ARG D 1 352 ? 38.701 62.536 35.553 1.00 27.99 352 ARG D C 1
ATOM 15640 O O . ARG D 1 352 ? 39.516 63.012 36.346 1.00 27.77 352 ARG D O 1
ATOM 15648 N N . THR D 1 353 ? 38.951 62.410 34.253 1.00 27.16 353 THR D N 1
ATOM 15649 C CA . THR D 1 353 ? 40.141 62.992 33.646 1.00 26.70 353 THR D CA 1
ATOM 15650 C C . THR D 1 353 ? 40.169 64.493 33.948 1.00 25.65 353 THR D C 1
ATOM 15651 O O . THR D 1 353 ? 39.144 65.171 33.808 1.00 25.38 353 THR D O 1
ATOM 15655 N N . PRO D 1 354 ? 41.329 65.009 34.401 1.00 24.89 354 PRO D N 1
ATOM 15656 C CA . PRO D 1 354 ? 41.413 66.440 34.684 1.00 24.44 354 PRO D CA 1
ATOM 15657 C C . PRO D 1 354 ? 41.083 67.305 33.469 1.00 23.72 354 PRO D C 1
ATOM 15658 O O . PRO D 1 354 ? 41.388 66.926 32.326 1.00 23.29 354 PRO D O 1
ATOM 15662 N N . ALA D 1 355 ? 40.458 68.452 33.721 1.00 23.05 355 ALA D N 1
ATOM 15663 C CA . ALA D 1 355 ? 40.191 69.444 32.683 1.00 22.17 355 ALA D CA 1
ATOM 15664 C C . ALA D 1 355 ? 41.494 69.896 32.023 1.00 21.67 355 ALA D C 1
ATOM 15665 O O . ALA D 1 355 ? 42.571 69.784 32.618 1.00 21.61 355 ALA D O 1
ATOM 15667 N N . ASN D 1 356 ? 41.398 70.355 30.778 1.00 20.46 356 ASN D N 1
ATOM 15668 C CA . ASN D 1 356 ? 42.536 70.962 30.084 1.00 20.37 356 ASN D CA 1
ATOM 15669 C C . ASN D 1 356 ? 43.081 72.139 30.873 1.00 20.80 356 ASN D C 1
ATOM 15670 O O . ASN D 1 356 ? 42.318 72.978 31.349 1.00 21.08 356 ASN D O 1
ATOM 15675 N N . ALA D 1 357 ? 44.401 72.205 30.984 1.00 20.99 357 ALA D N 1
ATOM 15676 C CA . ALA D 1 357 ? 45.046 73.392 31.536 1.00 21.09 357 ALA D CA 1
ATOM 15677 C C . ALA D 1 357 ? 44.758 74.589 30.643 1.00 20.93 357 ALA D C 1
ATOM 15678 O O . ALA D 1 357 ? 44.658 74.457 29.418 1.00 20.76 357 ALA D O 1
ATOM 15680 N N . ALA D 1 358 ? 44.614 75.759 31.256 1.00 20.38 358 ALA D N 1
ATOM 15681 C CA . ALA D 1 358 ? 44.502 77.000 30.509 1.00 19.83 358 ALA D CA 1
ATOM 15682 C C . ALA D 1 358 ? 45.741 77.181 29.637 1.00 19.86 358 ALA D C 1
ATOM 15683 O O . ALA D 1 358 ? 46.864 76.907 30.073 1.00 20.44 358 ALA D O 1
ATOM 15685 N N . VAL D 1 359 ? 45.525 77.594 28.394 1.00 19.18 359 VAL D N 1
ATOM 15686 C CA . VAL D 1 359 ? 46.618 77.827 27.435 1.00 18.98 359 VAL D CA 1
ATOM 15687 C C . VAL D 1 359 ? 46.321 79.087 26.633 1.00 18.33 359 VAL D C 1
ATOM 15688 O O . VAL D 1 359 ? 45.174 79.501 26.545 1.00 17.50 359 VAL D O 1
ATOM 15692 N N . PRO D 1 360 ? 47.347 79.717 26.036 1.00 18.28 360 PRO D N 1
ATOM 15693 C CA . PRO D 1 360 ? 47.115 80.924 25.249 1.00 18.30 360 PRO D CA 1
ATOM 15694 C C . PRO D 1 360 ? 46.128 80.704 24.107 1.00 17.93 360 PRO D C 1
ATOM 15695 O O . PRO D 1 360 ? 46.075 79.610 23.545 1.00 18.16 360 PRO D O 1
ATOM 15699 N N . ALA D 1 361 ? 45.362 81.735 23.778 1.00 17.63 361 ALA D N 1
ATOM 15700 C CA . ALA D 1 361 ? 44.325 81.673 22.732 1.00 18.70 361 ALA D CA 1
ATOM 15701 C C . ALA D 1 361 ? 44.846 81.253 21.373 1.00 19.39 361 ALA D C 1
ATOM 15702 O O . ALA D 1 361 ? 44.106 80.672 20.570 1.00 20.13 361 ALA D O 1
ATOM 15704 N N . SER D 1 362 ? 46.095 81.567 21.089 1.00 19.92 362 SER D N 1
ATOM 15705 C CA . SER D 1 362 ? 46.732 81.282 19.829 1.00 20.07 362 SER D CA 1
ATOM 15706 C C . SER D 1 362 ? 47.145 79.811 19.626 1.00 20.40 362 SER D C 1
ATOM 15707 O O . SER D 1 362 ? 47.596 79.472 18.565 1.00 20.56 362 SER D O 1
ATOM 15710 N N . THR D 1 363 ? 47.006 78.968 20.644 1.00 20.50 363 THR D N 1
ATOM 15711 C CA . THR D 1 363 ? 47.336 77.544 20.596 1.00 20.96 363 THR D CA 1
ATOM 15712 C C . THR D 1 363 ? 46.568 76.759 19.490 1.00 21.10 363 THR D C 1
ATOM 15713 O O . THR D 1 363 ? 45.397 76.830 19.431 1.00 19.50 363 THR D O 1
ATOM 15717 N N . PRO D 1 364 ? 47.286 76.040 18.625 1.00 21.02 364 PRO D N 1
ATOM 15718 C CA . PRO D 1 364 ? 46.607 75.245 17.603 1.00 20.76 364 PRO D CA 1
ATOM 15719 C C . PRO D 1 364 ? 45.764 74.183 18.251 1.00 19.48 364 PRO D C 1
ATOM 15720 O O . PRO D 1 364 ? 46.073 73.640 19.232 1.00 18.70 364 PRO D O 1
ATOM 15724 N N . LEU D 1 365 ? 44.647 73.940 17.602 1.00 18.65 365 LEU D N 1
ATOM 15725 C CA . LEU D 1 365 ? 43.790 72.840 17.979 1.00 18.10 365 LEU D CA 1
ATOM 15726 C C . LEU D 1 365 ? 44.422 71.492 17.815 1.00 17.81 365 LEU D C 1
ATOM 15727 O O . LEU D 1 365 ? 45.011 71.214 16.816 1.00 17.79 365 LEU D O 1
ATOM 15732 N N . LYS D 1 366 ? 44.278 70.676 18.835 1.00 17.42 366 LYS D N 1
ATOM 15733 C CA . LYS D 1 366 ? 44.705 69.277 18.791 1.00 17.58 366 LYS D CA 1
ATOM 15734 C C . LYS D 1 366 ? 43.560 68.376 19.250 1.00 17.56 366 LYS D C 1
ATOM 15735 O O . LYS D 1 366 ? 42.706 68.797 20.040 1.00 17.24 366 LYS D O 1
ATOM 15741 N N . GLN D 1 367 ? 43.563 67.137 18.760 1.00 17.13 367 GLN D N 1
ATOM 15742 C CA . GLN D 1 367 ? 42.499 66.175 19.041 1.00 17.28 367 GLN D CA 1
ATOM 15743 C C . GLN D 1 367 ? 42.318 65.949 20.538 1.00 17.17 367 GLN D C 1
ATOM 15744 O O . GLN D 1 367 ? 41.213 66.080 21.055 1.00 16.71 367 GLN D O 1
ATOM 15750 N N . GLU D 1 368 ? 43.401 65.628 21.241 1.00 17.44 368 GLU D N 1
ATOM 15751 C CA . GLU D 1 368 ? 43.283 65.325 22.663 1.00 17.84 368 GLU D CA 1
ATOM 15752 C C . GLU D 1 368 ? 42.658 66.476 23.444 1.00 17.58 368 GLU D C 1
ATOM 15753 O O . GLU D 1 368 ? 41.731 66.267 24.231 1.00 17.71 368 GLU D O 1
ATOM 15759 N N . TRP D 1 369 ? 43.159 67.684 23.219 1.00 16.90 369 TRP D N 1
ATOM 15760 C CA . TRP D 1 369 ? 42.590 68.888 23.804 1.00 16.41 369 TRP D CA 1
ATOM 15761 C C . TRP D 1 369 ? 41.085 69.012 23.490 1.00 15.98 369 TRP D C 1
ATOM 15762 O O . TRP D 1 369 ? 40.266 69.243 24.387 1.00 16.18 369 TRP D O 1
ATOM 15773 N N . MET D 1 370 ? 40.737 68.863 22.214 1.00 15.58 370 MET D N 1
ATOM 15774 C CA . MET D 1 370 ? 39.366 69.080 21.760 1.00 15.23 370 MET D CA 1
ATOM 15775 C C . MET D 1 370 ? 38.364 68.120 22.403 1.00 14.74 370 MET D C 1
ATOM 15776 O O . MET D 1 370 ? 37.322 68.577 22.879 1.00 14.30 370 MET D O 1
ATOM 15781 N N . TRP D 1 371 ? 38.664 66.822 22.434 1.00 14.97 371 TRP D N 1
ATOM 15782 C CA . TRP D 1 371 ? 37.702 65.866 23.015 1.00 15.37 371 TRP D CA 1
ATOM 15783 C C . TRP D 1 371 ? 37.515 66.117 24.501 1.00 16.05 371 TRP D C 1
ATOM 15784 O O . TRP D 1 371 ? 36.428 65.916 25.043 1.00 15.79 371 TRP D O 1
ATOM 15795 N N . ASN D 1 372 ? 38.573 66.591 25.150 1.00 16.48 372 ASN D N 1
ATOM 15796 C CA . ASN D 1 372 ? 38.523 66.882 26.583 1.00 17.22 372 ASN D CA 1
ATOM 15797 C C . ASN D 1 372 ? 37.891 68.232 26.903 1.00 17.76 372 ASN D C 1
ATOM 15798 O O . ASN D 1 372 ? 37.554 68.481 28.066 1.00 19.86 372 ASN D O 1
ATOM 15803 N N . GLN D 1 373 ? 37.778 69.104 25.898 1.00 16.50 373 GLN D N 1
ATOM 15804 C CA . GLN D 1 373 ? 37.126 70.415 26.022 1.00 16.24 373 GLN D CA 1
ATOM 15805 C C . GLN D 1 373 ? 35.639 70.339 25.667 1.00 15.56 373 GLN D C 1
ATOM 15806 O O . GLN D 1 373 ? 34.836 71.126 26.163 1.00 15.99 373 GLN D O 1
ATOM 15812 N N . LEU D 1 374 ? 35.297 69.407 24.777 1.00 15.54 374 LEU D N 1
ATOM 15813 C CA . LEU D 1 374 ? 33.950 69.300 24.217 1.00 14.97 374 LEU D CA 1
ATOM 15814 C C . LEU D 1 374 ? 32.852 69.166 25.278 1.00 14.60 374 LEU D C 1
ATOM 15815 O O . LEU D 1 374 ? 31.749 69.672 25.095 1.00 14.83 374 LEU D O 1
ATOM 15820 N N . GLY D 1 375 ? 33.178 68.515 26.389 1.00 14.62 375 GLY D N 1
ATOM 15821 C CA . GLY D 1 375 ? 32.244 68.388 27.513 1.00 14.98 375 GLY D CA 1
ATOM 15822 C C . GLY D 1 375 ? 31.701 69.732 27.994 1.00 15.35 375 GLY D C 1
ATOM 15823 O O . GLY D 1 375 ? 30.570 69.803 28.484 1.00 16.26 375 GLY D O 1
ATOM 15824 N N . ASN D 1 376 ? 32.477 70.812 27.838 1.00 15.05 376 ASN D N 1
ATOM 15825 C CA . ASN D 1 376 ? 32.021 72.150 28.250 1.00 15.82 376 ASN D CA 1
ATOM 15826 C C . ASN D 1 376 ? 30.853 72.658 27.417 1.00 15.58 376 ASN D C 1
ATOM 15827 O O . ASN D 1 376 ? 30.005 73.399 27.922 1.00 16.64 376 ASN D O 1
ATOM 15832 N N . PHE D 1 377 ? 30.825 72.277 26.137 1.00 15.67 377 PHE D N 1
ATOM 15833 C CA . PHE D 1 377 ? 29.803 72.724 25.197 1.00 15.52 377 PHE D CA 1
ATOM 15834 C C . PHE D 1 377 ? 28.488 71.936 25.323 1.00 15.21 377 PHE D C 1
ATOM 15835 O O . PHE D 1 377 ? 27.401 72.500 25.169 1.00 15.65 377 PHE D O 1
ATOM 15843 N N . LEU D 1 378 ? 28.608 70.640 25.615 1.00 15.31 378 LEU D N 1
ATOM 15844 C CA . LEU D 1 378 ? 27.447 69.746 25.639 1.00 15.47 378 LEU D CA 1
ATOM 15845 C C . LEU D 1 378 ? 26.496 70.106 26.767 1.00 15.91 378 LEU D C 1
ATOM 15846 O O . LEU D 1 378 ? 26.915 70.649 27.796 1.00 16.47 378 LEU D O 1
ATOM 15851 N N . GLN D 1 379 ? 25.216 69.795 26.567 1.00 15.75 379 GLN D N 1
ATOM 15852 C CA . GLN D 1 379 ? 24.175 70.055 27.562 1.00 16.51 379 GLN D CA 1
ATOM 15853 C C . GLN D 1 379 ? 23.226 68.868 27.624 1.00 16.31 379 GLN D C 1
ATOM 15854 O O . GLN D 1 379 ? 23.140 68.074 26.683 1.00 15.41 379 GLN D O 1
ATOM 15860 N N . GLU D 1 380 ? 22.520 68.743 28.740 1.00 16.31 380 GLU D N 1
ATOM 15861 C CA . GLU D 1 380 ? 21.544 67.668 28.906 1.00 17.13 380 GLU D CA 1
ATOM 15862 C C . GLU D 1 380 ? 20.541 67.643 27.756 1.00 16.49 380 GLU D C 1
ATOM 15863 O O . GLU D 1 380 ? 20.077 68.688 27.292 1.00 17.19 380 GLU D O 1
ATOM 15869 N N . GLY D 1 381 ? 20.253 66.440 27.258 1.00 16.24 381 GLY D N 1
ATOM 15870 C CA . GLY D 1 381 ? 19.292 66.277 26.172 1.00 16.49 381 GLY D CA 1
ATOM 15871 C C . GLY D 1 381 ? 19.892 66.256 24.770 1.00 16.02 381 GLY D C 1
ATOM 15872 O O . GLY D 1 381 ? 19.193 65.970 23.785 1.00 17.19 381 GLY D O 1
ATOM 15873 N N . ASP D 1 382 ? 21.189 66.545 24.673 1.00 15.26 382 ASP D N 1
ATOM 15874 C CA . ASP D 1 382 ? 21.883 66.553 23.388 1.00 14.86 382 ASP D CA 1
ATOM 15875 C C . ASP D 1 382 ? 21.941 65.138 22.812 1.00 13.58 382 ASP D C 1
ATOM 15876 O O . ASP D 1 382 ? 22.038 64.159 23.554 1.00 13.77 382 ASP D O 1
ATOM 15881 N N . VAL D 1 383 ? 21.889 65.058 21.491 1.00 13.22 383 VAL D N 1
ATOM 15882 C CA . VAL D 1 383 ? 22.213 63.838 20.764 1.00 12.61 383 VAL D CA 1
ATOM 15883 C C . VAL D 1 383 ? 23.595 64.095 20.164 1.00 12.93 383 VAL D C 1
ATOM 15884 O O . VAL D 1 383 ? 23.766 65.081 19.449 1.00 13.60 383 VAL D O 1
ATOM 15888 N N . VAL D 1 384 ? 24.555 63.232 20.479 1.00 12.39 384 VAL D N 1
ATOM 15889 C CA . VAL D 1 384 ? 25.959 63.429 20.078 1.00 12.40 384 VAL D CA 1
ATOM 15890 C C . VAL D 1 384 ? 26.368 62.254 19.198 1.00 12.63 384 VAL D C 1
ATOM 15891 O O . VAL D 1 384 ? 26.358 61.107 19.644 1.00 12.74 384 VAL D O 1
ATOM 15895 N N . ILE D 1 385 ? 26.683 62.566 17.945 1.00 12.32 385 ILE D N 1
ATOM 15896 C CA . ILE D 1 385 ? 26.925 61.558 16.913 1.00 12.25 385 ILE D CA 1
ATOM 15897 C C . ILE D 1 385 ? 28.385 61.679 16.460 1.00 11.94 385 ILE D C 1
ATOM 15898 O O . ILE D 1 385 ? 28.843 62.787 16.184 1.00 12.05 385 ILE D O 1
ATOM 15903 N N . ALA D 1 386 ? 29.104 60.555 16.418 1.00 11.99 386 ALA D N 1
ATOM 15904 C CA . ALA D 1 386 ? 30.541 60.566 16.104 1.00 12.39 386 ALA D CA 1
ATOM 15905 C C . ALA D 1 386 ? 30.828 59.534 15.029 1.00 12.68 386 ALA D C 1
ATOM 15906 O O . ALA D 1 386 ? 30.481 58.363 15.183 1.00 12.33 386 ALA D O 1
ATOM 15908 N N . GLU D 1 387 ? 31.431 59.989 13.933 1.00 12.67 387 GLU D N 1
ATOM 15909 C CA . GLU D 1 387 ? 31.731 59.105 12.806 1.00 12.58 387 GLU D CA 1
ATOM 15910 C C . GLU D 1 387 ? 32.958 58.226 13.012 1.00 13.11 387 GLU D C 1
ATOM 15911 O O . GLU D 1 387 ? 33.927 58.636 13.657 1.00 13.39 387 GLU D O 1
ATOM 15917 N N . THR D 1 388 ? 32.883 57.012 12.469 1.00 13.44 388 THR D N 1
ATOM 15918 C CA . THR D 1 388 ? 34.025 56.108 12.366 1.00 14.44 388 THR D CA 1
ATOM 15919 C C . THR D 1 388 ? 35.192 56.897 11.776 1.00 14.51 388 THR D C 1
ATOM 15920 O O . THR D 1 388 ? 35.039 57.602 10.785 1.00 14.33 388 THR D O 1
ATOM 15924 N N . GLY D 1 389 ? 36.344 56.792 12.432 1.00 14.57 389 GLY D N 1
ATOM 15925 C CA . GLY D 1 389 ? 37.482 57.678 12.177 1.00 14.89 389 GLY D CA 1
ATOM 15926 C C . GLY D 1 389 ? 37.963 58.206 13.514 1.00 14.80 389 GLY D C 1
ATOM 15927 O O . GLY D 1 389 ? 37.589 57.680 14.567 1.00 14.75 389 GLY D O 1
ATOM 15928 N N . THR D 1 390 ? 38.787 59.248 13.488 1.00 14.79 390 THR D N 1
ATOM 15929 C CA . THR D 1 390 ? 39.260 59.835 14.749 1.00 15.11 390 THR D CA 1
ATOM 15930 C C . THR D 1 390 ? 38.104 60.265 15.657 1.00 15.07 390 THR D C 1
ATOM 15931 O O . THR D 1 390 ? 38.243 60.202 16.877 1.00 15.66 390 THR D O 1
ATOM 15935 N N . SER D 1 391 ? 36.977 60.673 15.075 1.00 14.22 391 SER D N 1
ATOM 15936 C CA . SER D 1 391 ? 35.826 61.141 15.880 1.00 13.68 391 SER D CA 1
ATOM 15937 C C . SER D 1 391 ? 35.261 60.071 16.816 1.00 14.45 391 SER D C 1
ATOM 15938 O O . SER D 1 391 ? 35.069 60.322 18.011 1.00 14.01 391 SER D O 1
ATOM 15941 N N . ALA D 1 392 ? 35.021 58.877 16.285 1.00 14.67 392 ALA D N 1
ATOM 15942 C CA . ALA D 1 392 ? 34.476 57.788 17.082 1.00 15.51 392 ALA D CA 1
ATOM 15943 C C . ALA D 1 392 ? 35.410 57.419 18.218 1.00 15.55 392 ALA D C 1
ATOM 15944 O O . ALA D 1 392 ? 34.975 57.082 19.315 1.00 16.64 392 ALA D O 1
ATOM 15946 N N . PHE D 1 393 ? 36.708 57.461 17.959 1.00 15.19 393 PHE D N 1
ATOM 15947 C CA . PHE D 1 393 ? 37.659 57.121 19.013 1.00 15.66 393 PHE D CA 1
ATOM 15948 C C . PHE D 1 393 ? 37.791 58.238 20.027 1.00 15.38 393 PHE D C 1
ATOM 15949 O O . PHE D 1 393 ? 37.908 57.974 21.230 1.00 16.26 393 PHE D O 1
ATOM 15957 N N . GLY D 1 394 ? 37.724 59.469 19.541 1.00 14.54 394 GLY D N 1
ATOM 15958 C CA . GLY D 1 394 ? 37.909 60.653 20.366 1.00 14.58 394 GLY D CA 1
ATOM 15959 C C . GLY D 1 394 ? 36.756 60.884 21.321 1.00 14.61 394 GLY D C 1
ATOM 15960 O O . GLY D 1 394 ? 36.965 61.297 22.453 1.00 14.66 394 GLY D O 1
ATOM 15961 N N . ILE D 1 395 ? 35.533 60.631 20.858 1.00 14.74 395 ILE D N 1
ATOM 15962 C CA . ILE D 1 395 ? 34.343 60.879 21.677 1.00 14.92 395 ILE D CA 1
ATOM 15963 C C . ILE D 1 395 ? 34.359 60.064 22.983 1.00 15.39 395 ILE D C 1
ATOM 15964 O O . ILE D 1 395 ? 33.746 60.470 23.975 1.00 14.84 395 ILE D O 1
ATOM 15969 N N . ASN D 1 396 ? 35.079 58.941 22.996 1.00 15.73 396 ASN D N 1
ATOM 15970 C CA . ASN D 1 396 ? 35.279 58.154 24.220 1.00 16.92 396 ASN D CA 1
ATOM 15971 C C . ASN D 1 396 ? 35.926 58.952 25.349 1.00 17.23 396 ASN D C 1
ATOM 15972 O O . ASN D 1 396 ? 35.756 58.600 26.512 1.00 17.77 396 ASN D O 1
ATOM 15977 N N . GLN D 1 397 ? 36.659 60.009 24.996 1.00 16.96 397 GLN D N 1
ATOM 15978 C CA . GLN D 1 397 ? 37.349 60.863 25.973 1.00 17.39 397 GLN D CA 1
ATOM 15979 C C . GLN D 1 397 ? 36.532 62.070 26.406 1.00 17.32 397 GLN D C 1
ATOM 15980 O O . GLN D 1 397 ? 36.964 62.853 27.256 1.00 18.07 397 GLN D O 1
ATOM 15986 N N . THR D 1 398 ? 35.352 62.234 25.820 1.00 16.27 398 THR D N 1
ATOM 15987 C CA . THR D 1 398 ? 34.493 63.366 26.137 1.00 15.86 398 THR D CA 1
ATOM 15988 C C . THR D 1 398 ? 33.558 62.979 27.278 1.00 16.48 398 THR D C 1
ATOM 15989 O O . THR D 1 398 ? 32.997 61.892 27.263 1.00 15.72 398 THR D O 1
ATOM 15993 N N . THR D 1 399 ? 33.416 63.852 28.268 1.00 16.69 399 THR D N 1
ATOM 15994 C CA . THR D 1 399 ? 32.465 63.612 29.346 1.00 17.47 399 THR D CA 1
ATOM 15995 C C . THR D 1 399 ? 31.099 64.145 28.944 1.00 17.16 399 THR D C 1
ATOM 15996 O O . THR D 1 399 ? 30.971 65.308 28.557 1.00 17.03 399 THR D O 1
ATOM 16000 N N . PHE D 1 400 ? 30.074 63.296 29.038 1.00 16.41 400 PHE D N 1
ATOM 16001 C CA . PHE D 1 400 ? 28.722 63.698 28.668 1.00 16.30 400 PHE D CA 1
ATOM 16002 C C . PHE D 1 400 ? 27.958 64.244 29.874 1.00 16.11 400 PHE D C 1
ATOM 16003 O O . PHE D 1 400 ? 28.134 63.748 30.988 1.00 16.76 400 PHE D O 1
ATOM 16011 N N . PRO D 1 401 ? 27.081 65.235 29.647 1.00 16.14 401 PRO D N 1
ATOM 16012 C CA . PRO D 1 401 ? 26.083 65.579 30.671 1.00 16.55 401 PRO D CA 1
ATOM 16013 C C . PRO D 1 401 ? 25.130 64.404 30.841 1.00 16.98 401 PRO D C 1
ATOM 16014 O O . PRO D 1 401 ? 25.087 63.506 29.995 1.00 16.61 401 PRO D O 1
ATOM 16018 N N . ASN D 1 402 ? 24.372 64.395 31.930 1.00 16.61 402 ASN D N 1
ATOM 16019 C CA . ASN D 1 402 ? 23.305 63.416 32.074 1.00 17.07 402 ASN D CA 1
ATOM 16020 C C . ASN D 1 402 ? 22.324 63.529 30.902 1.00 17.11 402 ASN D C 1
ATOM 16021 O O . ASN D 1 402 ? 22.209 64.589 30.269 1.00 16.98 402 ASN D O 1
ATOM 16026 N N . ASN D 1 403 ? 21.628 62.429 30.604 1.00 17.22 403 ASN D N 1
ATOM 16027 C CA . ASN D 1 403 ? 20.612 62.424 29.558 1.00 18.31 403 ASN D CA 1
ATOM 16028 C C . ASN D 1 403 ? 21.190 62.833 28.193 1.00 17.29 403 ASN D C 1
ATOM 16029 O O . ASN D 1 403 ? 20.615 63.661 27.493 1.00 18.07 403 ASN D O 1
ATOM 16034 N N . THR D 1 404 ? 22.338 62.261 27.851 1.00 17.22 404 THR D N 1
ATOM 16035 C CA . THR D 1 404 ? 22.948 62.488 26.534 1.00 16.50 404 THR D CA 1
ATOM 16036 C C . THR D 1 404 ? 22.777 61.215 25.728 1.00 15.73 404 THR D C 1
ATOM 16037 O O . THR D 1 404 ? 23.045 60.126 26.243 1.00 16.38 404 THR D O 1
ATOM 16041 N N . TYR D 1 405 ? 22.302 61.335 24.490 1.00 14.98 405 TYR D N 1
ATOM 16042 C CA . TYR D 1 405 ? 22.204 60.159 23.631 1.00 15.12 405 TYR D CA 1
ATOM 16043 C C . TYR D 1 405 ? 23.374 60.119 22.665 1.00 14.84 405 TYR D C 1
ATOM 16044 O O . TYR D 1 405 ? 23.464 60.955 21.775 1.00 15.22 405 TYR D O 1
ATOM 16053 N N . GLY D 1 406 ? 24.263 59.150 22.854 1.00 14.53 406 GLY D N 1
ATOM 16054 C CA . GLY D 1 406 ? 25.407 58.985 21.956 1.00 14.07 406 GLY D CA 1
ATOM 16055 C C . GLY D 1 406 ? 25.079 58.031 20.826 1.00 14.09 406 GLY D C 1
ATOM 16056 O O . GLY D 1 406 ? 24.414 57.014 21.028 1.00 14.62 406 GLY D O 1
ATOM 16057 N N . ILE D 1 407 ? 25.529 58.377 19.625 1.00 13.71 407 ILE D N 1
ATOM 16058 C CA . ILE D 1 407 ? 25.479 57.452 18.498 1.00 13.81 407 ILE D CA 1
ATOM 16059 C C . ILE D 1 407 ? 26.897 57.283 17.960 1.00 14.16 407 ILE D C 1
ATOM 16060 O O . ILE D 1 407 ? 27.513 58.246 17.525 1.00 14.42 407 ILE D O 1
ATOM 16065 N N . SER D 1 408 ? 27.399 56.056 18.016 1.00 14.30 408 SER D N 1
ATOM 16066 C CA . SER D 1 408 ? 28.693 55.715 17.423 1.00 14.72 408 SER D CA 1
ATOM 16067 C C . SER D 1 408 ? 28.565 54.284 16.950 1.00 14.83 408 SER D C 1
ATOM 16068 O O . SER D 1 408 ? 28.353 53.389 17.763 1.00 14.69 408 SER D O 1
ATOM 16071 N N . GLN D 1 409 ? 28.713 54.086 15.641 1.00 14.34 409 GLN D N 1
ATOM 16072 C CA . GLN D 1 409 ? 28.486 52.802 14.980 1.00 14.49 409 GLN D CA 1
ATOM 16073 C C . GLN D 1 409 ? 29.758 51.934 15.043 1.00 15.02 409 GLN D C 1
ATOM 16074 O O . GLN D 1 409 ? 30.410 51.631 14.022 1.00 15.36 409 GLN D O 1
ATOM 16080 N N . VAL D 1 410 ? 30.091 51.511 16.258 1.00 14.85 410 VAL D N 1
ATOM 16081 C CA . VAL D 1 410 ? 31.399 50.910 16.551 1.00 15.76 410 VAL D CA 1
ATOM 16082 C C . VAL D 1 410 ? 31.597 49.578 15.835 1.00 15.88 410 VAL D C 1
ATOM 16083 O O . VAL D 1 410 ? 32.703 49.291 15.342 1.00 16.48 410 VAL D O 1
ATOM 16087 N N . LEU D 1 411 ? 30.546 48.761 15.784 1.00 14.89 411 LEU D N 1
ATOM 16088 C CA . LEU D 1 411 ? 30.622 47.470 15.126 1.00 15.52 411 LEU D CA 1
ATOM 16089 C C . LEU D 1 411 ? 30.555 47.589 13.604 1.00 15.33 411 LEU D C 1
ATOM 16090 O O . LEU D 1 411 ? 31.483 47.165 12.906 1.00 15.54 411 LEU D O 1
ATOM 16095 N N . TRP D 1 412 ? 29.474 48.140 13.053 1.00 14.21 412 TRP D N 1
ATOM 16096 C CA . TRP D 1 412 ? 29.364 48.125 11.585 1.00 14.00 412 TRP D CA 1
ATOM 16097 C C . TRP D 1 412 ? 30.399 49.039 10.935 1.00 13.51 412 TRP D C 1
ATOM 16098 O O . TRP D 1 412 ? 31.047 48.655 9.948 1.00 13.52 412 TRP D O 1
ATOM 16109 N N . GLY D 1 413 ? 30.560 50.241 11.472 1.00 12.88 413 GLY D N 1
ATOM 16110 C CA . GLY D 1 413 ? 31.666 51.115 11.091 1.00 13.78 413 GLY D CA 1
ATOM 16111 C C . GLY D 1 413 ? 31.627 51.589 9.652 1.00 13.80 413 GLY D C 1
ATOM 16112 O O . GLY D 1 413 ? 32.671 51.690 9.012 1.00 13.70 413 GLY D O 1
ATOM 16113 N N . SER D 1 414 ? 30.439 51.913 9.144 1.00 13.33 414 SER D N 1
ATOM 16114 C CA . SER D 1 414 ? 30.316 52.393 7.770 1.00 12.96 414 SER D CA 1
ATOM 16115 C C . SER D 1 414 ? 30.503 53.899 7.703 1.00 13.41 414 SER D C 1
ATOM 16116 O O . SER D 1 414 ? 29.639 54.654 8.127 1.00 13.55 414 SER D O 1
ATOM 16119 N N . ILE D 1 415 ? 31.629 54.356 7.165 1.00 12.35 415 ILE D N 1
ATOM 16120 C CA . ILE D 1 415 ? 31.830 55.800 7.086 1.00 12.76 415 ILE D CA 1
ATOM 16121 C C . ILE D 1 415 ? 30.774 56.429 6.178 1.00 12.02 415 ILE D C 1
ATOM 16122 O O . ILE D 1 415 ? 30.375 55.835 5.156 1.00 12.87 415 ILE D O 1
ATOM 16127 N N . GLY D 1 416 ? 30.332 57.622 6.561 1.00 12.34 416 GLY D N 1
ATOM 16128 C CA . GLY D 1 416 ? 29.241 58.308 5.873 1.00 11.98 416 GLY D CA 1
ATOM 16129 C C . GLY D 1 416 ? 27.912 58.102 6.574 1.00 12.47 416 GLY D C 1
ATOM 16130 O O . GLY D 1 416 ? 27.014 58.929 6.437 1.00 12.55 416 GLY D O 1
ATOM 16131 N N . PHE D 1 417 ? 27.793 57.013 7.325 1.00 11.80 417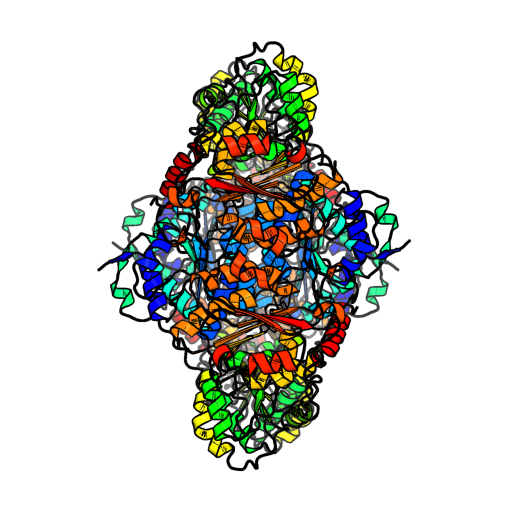 PHE D N 1
ATOM 16132 C CA . PHE D 1 417 ? 26.589 56.722 8.123 1.00 11.75 417 PHE D CA 1
ATOM 16133 C C . PHE D 1 417 ? 26.083 57.959 8.846 1.00 11.61 417 PHE D C 1
ATOM 16134 O O . PHE D 1 417 ? 24.874 58.231 8.869 1.00 11.37 417 PHE D O 1
ATOM 16142 N N . THR D 1 418 ? 26.993 58.703 9.457 1.00 11.54 418 THR D N 1
ATOM 16143 C CA . THR D 1 418 ? 26.551 59.758 10.371 1.00 11.59 418 THR D CA 1
ATOM 16144 C C . THR D 1 418 ? 25.844 60.959 9.718 1.00 12.18 418 THR D C 1
ATOM 16145 O O . THR D 1 418 ? 25.048 61.616 10.376 1.00 12.22 418 THR D O 1
ATOM 16149 N N . THR D 1 419 ? 26.120 61.267 8.453 1.00 12.19 419 THR D N 1
ATOM 16150 C CA . THR D 1 419 ? 25.389 62.357 7.806 1.00 12.38 419 THR D CA 1
ATOM 16151 C C . THR D 1 419 ? 23.899 62.001 7.763 1.00 11.98 419 THR D C 1
ATOM 16152 O O . THR D 1 419 ? 23.040 62.826 8.097 1.00 12.32 419 THR D O 1
ATOM 16156 N N . GLY D 1 420 ? 23.596 60.772 7.343 1.00 11.64 420 GLY D N 1
ATOM 16157 C CA . GLY D 1 420 ? 22.210 60.308 7.313 1.00 11.38 420 GLY D CA 1
ATOM 16158 C C . GLY D 1 420 ? 21.663 60.176 8.723 1.00 10.37 420 GLY D C 1
ATOM 16159 O O . GLY D 1 420 ? 20.544 60.636 9.013 1.00 10.82 420 GLY D O 1
ATOM 16160 N N . ALA D 1 421 ? 22.437 59.572 9.622 1.00 10.57 421 ALA D N 1
ATOM 16161 C CA . ALA D 1 421 ? 21.956 59.363 10.989 1.00 11.06 421 ALA D CA 1
ATOM 16162 C C . ALA D 1 421 ? 21.616 60.704 11.641 1.00 10.90 421 ALA D C 1
ATOM 16163 O O . ALA D 1 421 ? 20.657 60.800 12.411 1.00 11.18 421 ALA D O 1
ATOM 16165 N N . THR D 1 422 ? 22.392 61.740 11.334 1.00 10.95 422 THR D N 1
ATOM 16166 C CA . THR D 1 422 ? 22.129 63.084 11.863 1.00 10.98 422 THR D CA 1
ATOM 16167 C C . THR D 1 422 ? 20.776 63.593 11.399 1.00 10.97 422 THR D C 1
ATOM 16168 O O . THR D 1 422 ? 20.018 64.143 12.202 1.00 10.39 422 THR D O 1
ATOM 16172 N N . LEU D 1 423 ? 20.449 63.398 10.121 1.00 9.87 423 LEU D N 1
ATOM 16173 C CA . LEU D 1 423 ? 19.131 63.778 9.625 1.00 10.00 423 LEU D CA 1
ATOM 16174 C C . LEU D 1 423 ? 18.015 63.048 10.390 1.00 9.92 423 LEU D C 1
ATOM 16175 O O . LEU D 1 423 ? 17.062 63.677 10.879 1.00 11.08 423 LEU D O 1
ATOM 16180 N N . GLY D 1 424 ? 18.136 61.728 10.501 1.00 10.03 424 GLY D N 1
ATOM 16181 C CA . GLY D 1 424 ? 17.098 60.950 11.175 1.00 10.13 424 GLY D CA 1
ATOM 16182 C C . GLY D 1 424 ? 16.964 61.311 12.641 1.00 10.14 424 GLY D C 1
ATOM 16183 O O . GLY D 1 424 ? 15.854 61.451 13.159 1.00 10.58 424 GLY D O 1
ATOM 16184 N N . ALA D 1 425 ? 18.095 61.453 13.322 1.00 10.56 425 ALA D N 1
ATOM 16185 C CA . ALA D 1 425 ? 18.090 61.840 14.733 1.00 10.65 425 ALA D CA 1
ATOM 16186 C C . ALA D 1 425 ? 17.476 63.222 14.905 1.00 11.17 425 ALA D C 1
ATOM 16187 O O . ALA D 1 425 ? 16.787 63.472 15.897 1.00 12.11 425 ALA D O 1
ATOM 16189 N N . ALA D 1 426 ? 17.739 64.127 13.966 1.00 11.58 426 ALA D N 1
ATOM 16190 C CA . ALA D 1 426 ? 17.195 65.476 14.055 1.00 11.52 426 ALA D CA 1
ATOM 16191 C C . ALA D 1 426 ? 15.681 65.471 13.881 1.00 11.41 426 ALA D C 1
ATOM 16192 O O . ALA D 1 426 ? 14.974 66.187 14.597 1.00 11.33 426 ALA D O 1
ATOM 16194 N N . PHE D 1 427 ? 15.164 64.667 12.956 1.00 11.06 427 PHE D N 1
ATOM 16195 C CA . PHE D 1 427 ? 13.698 64.553 12.843 1.00 11.15 427 PHE D CA 1
ATOM 16196 C C . PHE D 1 427 ? 13.112 64.011 14.148 1.00 11.71 427 PHE D C 1
ATOM 16197 O O . PHE D 1 427 ? 12.122 64.525 14.662 1.00 11.77 427 PHE D O 1
ATOM 16205 N N . ALA D 1 428 ? 13.707 62.949 14.677 1.00 11.11 428 ALA D N 1
ATOM 16206 C CA . ALA D 1 428 ? 13.192 62.341 15.892 1.00 11.40 428 ALA D CA 1
ATOM 16207 C C . ALA D 1 428 ? 13.270 63.288 17.070 1.00 11.61 428 ALA D C 1
ATOM 16208 O O . ALA D 1 428 ? 12.314 63.410 17.858 1.00 11.68 428 ALA D O 1
ATOM 16210 N N . ALA D 1 429 ? 14.388 63.989 17.181 1.00 11.81 429 ALA D N 1
ATOM 16211 C CA . ALA D 1 429 ? 14.589 64.935 18.285 1.00 12.53 429 ALA D CA 1
ATOM 16212 C C . ALA D 1 429 ? 13.587 66.075 18.207 1.00 12.94 429 ALA D C 1
ATOM 16213 O O . ALA D 1 429 ? 13.061 66.505 19.238 1.00 13.54 429 ALA D O 1
ATOM 16215 N N . GLU D 1 430 ? 13.295 66.549 16.999 1.00 12.72 430 GLU D N 1
ATOM 16216 C CA . GLU D 1 430 ? 12.303 67.611 16.807 1.00 14.53 430 GLU D CA 1
ATOM 16217 C C . GLU D 1 430 ? 10.908 67.156 17.268 1.00 13.61 430 GLU D C 1
ATOM 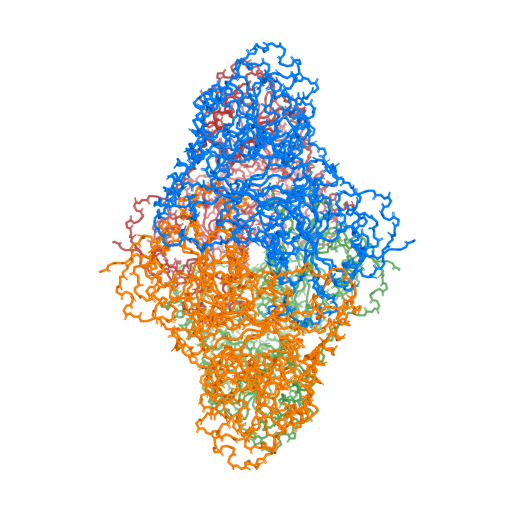16218 O O . GLU D 1 430 ? 10.169 67.943 17.864 1.00 14.01 430 GLU D O 1
ATOM 16224 N N . GLU D 1 431 ? 10.565 65.896 16.991 1.00 13.10 431 GLU D N 1
ATOM 16225 C CA . GLU D 1 431 ? 9.280 65.321 17.402 1.00 13.48 431 GLU D CA 1
ATOM 16226 C C . GLU D 1 431 ? 9.182 65.146 18.921 1.00 13.92 431 GLU D C 1
ATOM 16227 O O . GLU D 1 431 ? 8.076 65.206 19.482 1.00 15.01 431 GLU D O 1
ATOM 16233 N N . ILE D 1 432 ? 10.311 64.928 19.585 1.00 13.78 432 ILE D N 1
ATOM 16234 C CA . ILE D 1 432 ? 10.341 64.772 21.042 1.00 13.84 432 ILE D CA 1
ATOM 16235 C C . ILE D 1 432 ? 10.359 66.131 21.744 1.00 13.76 432 ILE D C 1
ATOM 16236 O O . ILE D 1 432 ? 9.507 66.401 22.608 1.00 14.28 432 ILE D O 1
ATOM 16241 N N . ASP D 1 433 ? 11.311 66.992 21.392 1.00 13.37 433 ASP D N 1
ATOM 16242 C CA . ASP D 1 433 ? 11.465 68.295 22.005 1.00 14.45 433 ASP D CA 1
ATOM 16243 C C . ASP D 1 433 ? 12.358 69.147 21.112 1.00 15.01 433 ASP D C 1
ATOM 16244 O O . ASP D 1 433 ? 13.537 68.853 20.966 1.00 14.21 433 ASP D O 1
ATOM 16249 N N . PRO D 1 434 ? 11.801 70.194 20.494 1.00 15.55 434 PRO D N 1
ATOM 16250 C CA . PRO D 1 434 ? 12.602 71.096 19.667 1.00 16.81 434 PRO D CA 1
ATOM 16251 C C . PRO D 1 434 ? 13.826 71.697 20.350 1.00 16.95 434 PRO D C 1
ATOM 16252 O O . PRO D 1 434 ? 14.739 72.156 19.648 1.00 17.60 434 PRO D O 1
ATOM 16256 N N . LYS D 1 435 ? 13.866 71.694 21.674 1.00 16.39 435 LYS D N 1
ATOM 16257 C CA . LYS D 1 435 ? 15.012 72.243 22.403 1.00 16.94 435 LYS D CA 1
ATOM 16258 C C . LYS D 1 435 ? 16.216 71.303 22.373 1.00 15.94 435 LYS D C 1
ATOM 16259 O O . LYS D 1 435 ? 17.334 71.713 22.704 1.00 16.06 435 LYS D O 1
ATOM 16265 N N . LYS D 1 436 ? 16.002 70.037 22.007 1.00 14.06 436 LYS D N 1
ATOM 16266 C CA . LYS D 1 436 ? 17.095 69.069 21.952 1.00 14.44 436 LYS D CA 1
ATOM 16267 C C . LYS D 1 436 ? 18.003 69.398 20.787 1.00 13.83 436 LYS D C 1
ATOM 16268 O O . LYS D 1 436 ? 17.545 69.597 19.661 1.00 14.66 436 LYS D O 1
ATOM 16274 N N . ARG D 1 437 ? 19.301 69.448 21.060 1.00 13.43 437 ARG D N 1
ATOM 16275 C CA . ARG D 1 437 ? 20.284 69.728 20.017 1.00 13.24 437 ARG D CA 1
ATOM 16276 C C . ARG D 1 437 ? 20.842 68.424 19.468 1.00 12.87 437 ARG D C 1
ATOM 16277 O O . ARG D 1 437 ? 20.937 67.422 20.191 1.00 12.90 437 ARG D O 1
ATOM 16285 N N . VAL D 1 438 ? 21.213 68.449 18.190 1.00 12.45 438 VAL D N 1
ATOM 16286 C CA . VAL D 1 438 ? 21.856 67.316 17.528 1.00 12.92 438 VAL D CA 1
ATOM 16287 C C . VAL D 1 438 ? 23.233 67.788 17.058 1.00 12.46 438 VAL D C 1
ATOM 16288 O O . VAL D 1 438 ? 23.331 68.757 16.312 1.00 13.07 438 VAL D O 1
ATOM 16292 N N . ILE D 1 439 ? 24.264 67.110 17.545 1.00 12.14 439 ILE D N 1
ATOM 16293 C CA . ILE D 1 439 ? 25.657 67.517 17.364 1.00 12.99 439 ILE D CA 1
ATOM 16294 C C . ILE D 1 439 ? 26.412 66.396 16.680 1.00 12.41 439 ILE D C 1
ATOM 16295 O O . ILE D 1 439 ? 26.457 65.274 17.185 1.00 12.54 439 ILE D O 1
ATOM 16300 N N . LEU D 1 440 ? 26.962 66.712 15.511 1.00 12.46 440 LEU D N 1
ATOM 16301 C CA . LEU D 1 440 ? 27.703 65.737 14.716 1.00 12.25 440 LEU D CA 1
ATOM 16302 C C . LEU D 1 440 ? 29.189 66.074 14.647 1.00 12.15 440 LEU D C 1
ATOM 16303 O O . LEU D 1 440 ? 29.539 67.219 14.360 1.00 12.61 440 LEU D O 1
ATOM 16308 N N . PHE D 1 441 ? 30.015 65.066 14.902 1.00 11.81 441 PHE D N 1
ATOM 16309 C CA . PHE D 1 441 ? 31.442 65.097 14.574 1.00 11.85 441 PHE D CA 1
ATOM 16310 C C . PHE D 1 441 ? 31.704 64.098 13.471 1.00 11.80 441 PHE D C 1
ATOM 16311 O O . PHE D 1 441 ? 31.581 62.891 13.673 1.00 12.45 441 PHE D O 1
ATOM 16319 N N . ILE D 1 442 ? 32.033 64.632 12.298 1.00 11.97 442 ILE D N 1
ATOM 16320 C CA . ILE D 1 442 ? 32.290 63.812 11.130 1.00 12.52 442 ILE D CA 1
ATOM 16321 C C . ILE D 1 442 ? 33.623 64.216 10.499 1.00 12.16 442 ILE D C 1
ATOM 16322 O O . ILE D 1 442 ? 33.956 65.398 10.438 1.00 13.01 442 ILE D O 1
ATOM 16327 N N . GLY D 1 443 ? 34.356 63.219 10.029 1.00 12.45 443 GLY D N 1
ATOM 16328 C CA . GLY D 1 443 ? 35.604 63.482 9.314 1.00 13.31 443 GLY D CA 1
ATOM 16329 C C . GLY D 1 443 ? 35.381 64.024 7.914 1.00 13.90 443 GLY D C 1
ATOM 16330 O O . GLY D 1 443 ? 34.343 63.774 7.285 1.00 14.09 443 GLY D O 1
ATOM 16331 N N . ASP D 1 444 ? 36.369 64.765 7.414 1.00 13.40 444 ASP D N 1
ATOM 16332 C CA . ASP D 1 444 ? 36.353 65.250 6.034 1.00 13.50 444 ASP D CA 1
ATOM 16333 C C . ASP D 1 444 ? 36.225 64.133 4.983 1.00 12.78 444 ASP D C 1
ATOM 16334 O O . ASP D 1 444 ? 35.547 64.314 3.957 1.00 13.30 444 ASP D O 1
ATOM 16339 N N . GLY D 1 445 ? 36.857 62.988 5.236 1.00 12.83 445 GLY D N 1
ATOM 16340 C CA . GLY D 1 445 ? 36.755 61.843 4.332 1.00 12.78 445 GLY D CA 1
ATOM 16341 C C . GLY D 1 445 ? 35.346 61.276 4.318 1.00 12.81 445 GLY D C 1
ATOM 16342 O O . GLY D 1 445 ? 34.734 61.107 3.256 1.00 13.54 445 GLY D O 1
ATOM 16343 N N . SER D 1 446 ? 34.819 61.013 5.514 1.00 12.70 446 SER D N 1
ATOM 16344 C CA . SER D 1 446 ? 33.513 60.385 5.645 1.00 12.71 446 SER D CA 1
ATOM 16345 C C . SER D 1 446 ? 32.395 61.244 5.072 1.00 12.16 446 SER D C 1
ATOM 16346 O O . SER D 1 446 ? 31.434 60.738 4.477 1.00 13.30 446 SER D O 1
ATOM 16349 N N . LEU D 1 447 ? 32.506 62.551 5.261 1.00 12.38 447 LEU D N 1
ATOM 16350 C CA . LEU D 1 447 ? 31.504 63.472 4.747 1.00 12.34 447 LEU D CA 1
ATOM 16351 C C . LEU D 1 447 ? 31.257 63.288 3.253 1.00 12.65 447 LEU D C 1
ATOM 16352 O O . LEU D 1 447 ? 30.121 63.421 2.756 1.00 12.05 447 LEU D O 1
ATOM 16357 N N . GLN D 1 448 ? 32.324 62.964 2.527 1.00 11.84 448 GLN D N 1
ATOM 16358 C CA . GLN D 1 448 ? 32.210 62.893 1.070 1.00 12.10 448 GLN D CA 1
ATOM 16359 C C . GLN D 1 448 ? 31.241 61.822 0.593 1.00 11.78 448 GLN D C 1
ATOM 16360 O O . GLN D 1 448 ? 30.616 61.981 -0.462 1.00 12.70 448 GLN D O 1
ATOM 16366 N N . LEU D 1 449 ? 31.096 60.750 1.364 1.00 11.56 449 LEU D N 1
ATOM 16367 C CA . LEU D 1 449 ? 30.291 59.612 0.910 1.00 11.55 449 LEU D CA 1
ATOM 16368 C C . LEU D 1 449 ? 28.793 59.890 0.915 1.00 11.87 449 LEU D C 1
ATOM 16369 O O . LEU D 1 449 ? 28.048 59.269 0.153 1.00 11.95 449 LEU D O 1
ATOM 16374 N N . THR D 1 450 ? 28.362 60.805 1.774 1.00 12.09 450 THR D N 1
ATOM 16375 C CA . THR D 1 450 ? 26.938 61.015 2.034 1.00 11.84 450 THR D CA 1
ATOM 16376 C C . THR D 1 450 ? 26.579 62.492 2.135 1.00 11.83 450 THR D C 1
ATOM 16377 O O . THR D 1 450 ? 25.524 62.846 2.642 1.00 11.31 450 THR D O 1
ATOM 16381 N N . VAL D 1 451 ? 27.445 63.357 1.609 1.00 12.02 451 VAL D N 1
ATOM 16382 C CA . VAL D 1 451 ? 27.305 64.807 1.766 1.00 12.06 451 VAL D CA 1
ATOM 16383 C C . VAL D 1 451 ? 25.930 65.355 1.380 1.00 12.02 451 VAL D C 1
ATOM 16384 O O . VAL D 1 451 ? 25.465 66.334 1.957 1.00 12.33 451 VAL D O 1
ATOM 16388 N N . GLN D 1 452 ? 25.285 64.754 0.379 1.00 11.65 452 GLN D N 1
ATOM 16389 C CA . GLN D 1 452 ? 24.051 65.338 -0.137 1.00 11.48 452 GLN D CA 1
ATOM 16390 C C . GLN D 1 452 ? 22.919 65.314 0.882 1.00 10.94 452 GLN D C 1
ATOM 16391 O O . GLN D 1 452 ? 21.952 66.054 0.729 1.00 11.67 452 GLN D O 1
ATOM 16397 N N . GLU D 1 453 ? 23.035 64.487 1.926 1.00 10.84 453 GLU D N 1
ATOM 16398 C CA . GLU D 1 453 ? 21.923 64.480 2.895 1.00 11.18 453 GLU D CA 1
ATOM 16399 C C . GLU D 1 453 ? 21.797 65.777 3.701 1.00 11.56 453 GLU D C 1
ATOM 16400 O O . GLU D 1 453 ? 20.750 66.039 4.305 1.00 12.05 453 GLU D O 1
ATOM 16406 N N . ILE D 1 454 ? 22.840 66.614 3.689 1.00 11.20 454 ILE D N 1
ATOM 16407 C CA . ILE D 1 454 ? 22.725 67.964 4.257 1.00 12.20 454 ILE D CA 1
ATOM 16408 C C . ILE D 1 454 ? 21.567 68.713 3.588 1.00 11.80 454 ILE D C 1
ATOM 16409 O O . ILE D 1 454 ? 20.870 69.501 4.222 1.00 12.22 454 ILE D O 1
ATOM 16414 N N . SER D 1 455 ? 21.365 68.453 2.300 1.00 11.53 455 SER D N 1
ATOM 16415 C CA . SER D 1 455 ? 20.254 69.053 1.560 1.00 11.48 455 SER D CA 1
ATOM 16416 C C . SER D 1 455 ? 18.898 68.844 2.248 1.00 11.46 455 SER D C 1
ATOM 16417 O O . SER D 1 455 ? 18.087 69.771 2.352 1.00 11.66 455 SER D O 1
ATOM 16420 N N . THR D 1 456 ? 18.681 67.623 2.725 1.00 11.20 456 THR D N 1
ATOM 16421 C CA . THR D 1 456 ? 17.400 67.248 3.319 1.00 11.31 456 THR D CA 1
ATOM 16422 C C . THR D 1 456 ? 17.221 67.915 4.682 1.00 10.91 456 THR D C 1
ATOM 16423 O O . THR D 1 456 ? 16.109 68.276 5.055 1.00 11.76 456 THR D O 1
ATOM 16427 N N . MET D 1 457 ? 18.322 68.088 5.411 1.00 11.28 457 MET D N 1
ATOM 16428 C CA . MET D 1 457 ? 18.284 68.852 6.657 1.00 11.12 457 MET D CA 1
ATOM 16429 C C . MET D 1 457 ? 17.816 70.287 6.407 1.00 11.68 457 MET D C 1
ATOM 16430 O O . MET D 1 457 ? 16.971 70.814 7.132 1.00 12.26 457 MET D O 1
ATOM 16435 N N . ILE D 1 458 ? 18.387 70.919 5.383 1.00 12.14 458 ILE D N 1
ATOM 16436 C CA . ILE D 1 458 ? 18.027 72.288 5.018 1.00 13.16 458 ILE D CA 1
ATOM 16437 C C . ILE D 1 458 ? 16.553 72.367 4.613 1.00 13.52 458 ILE D C 1
ATOM 16438 O O . ILE D 1 458 ? 15.824 73.269 5.036 1.00 14.76 458 ILE D O 1
ATOM 16443 N N . ARG D 1 459 ? 16.115 71.419 3.792 1.00 13.55 459 ARG D N 1
ATOM 16444 C CA . ARG D 1 459 ? 14.779 71.462 3.242 1.00 14.07 459 ARG D CA 1
ATOM 16445 C C . ARG D 1 459 ? 13.725 71.472 4.353 1.00 14.00 459 ARG D C 1
ATOM 16446 O O . ARG D 1 459 ? 12.674 72.105 4.208 1.00 15.09 459 ARG D O 1
ATOM 16454 N N . TRP D 1 460 ? 14.018 70.787 5.455 1.00 14.19 460 TRP D N 1
ATOM 16455 C CA . TRP D 1 460 ? 13.079 70.659 6.569 1.00 14.48 460 TRP D CA 1
ATOM 16456 C C . TRP D 1 460 ? 13.347 71.626 7.727 1.00 14.18 460 TRP D C 1
ATOM 16457 O O . TRP D 1 460 ? 12.685 71.556 8.768 1.00 14.36 460 TRP D O 1
ATOM 16468 N N . GLY D 1 461 ? 14.331 72.507 7.548 1.00 13.77 461 GLY D N 1
ATOM 16469 C CA . GLY D 1 461 ? 14.664 73.502 8.571 1.00 14.23 461 GLY D CA 1
ATOM 16470 C C . GLY D 1 461 ? 15.170 72.883 9.861 1.00 14.14 461 GLY D C 1
ATOM 16471 O O . GLY D 1 461 ? 14.992 73.451 10.951 1.00 15.55 461 GLY D O 1
ATOM 16472 N N . LEU D 1 462 ? 15.802 71.717 9.759 1.00 13.37 462 LEU D N 1
ATOM 16473 C CA . LEU D 1 462 ? 16.407 71.092 10.920 1.00 13.47 462 LEU D CA 1
ATOM 16474 C C . LEU D 1 462 ? 17.712 71.821 11.247 1.00 13.81 462 LEU D C 1
ATOM 16475 O O . LEU D 1 462 ? 18.347 72.392 10.353 1.00 14.05 462 LEU D O 1
ATOM 16480 N N . LYS D 1 463 ? 18.090 71.828 12.520 1.00 13.42 463 LYS D N 1
ATOM 16481 C CA . LYS D 1 463 ? 19.139 72.730 12.995 1.00 13.82 463 LYS D CA 1
ATOM 16482 C C . LYS D 1 463 ? 20.334 72.032 13.674 1.00 13.48 463 LYS D C 1
ATOM 16483 O O . LYS D 1 463 ? 20.798 72.485 14.721 1.00 13.57 463 LYS D O 1
ATOM 16489 N N . PRO D 1 464 ? 20.871 70.949 13.067 1.00 12.73 464 PRO D N 1
ATOM 16490 C CA . PRO D 1 464 ? 22.030 70.295 13.705 1.00 12.66 464 PRO D CA 1
ATOM 16491 C C . PRO D 1 464 ? 23.305 71.141 13.643 1.00 12.88 464 PRO D C 1
ATOM 16492 O O . PRO D 1 464 ? 23.409 72.062 12.816 1.00 12.78 464 PRO D O 1
ATOM 16496 N N . TYR D 1 465 ? 24.245 70.796 14.516 1.00 12.38 465 TYR D N 1
ATOM 16497 C CA . TYR D 1 465 ? 25.594 71.356 14.515 1.00 12.40 465 TYR D CA 1
ATOM 16498 C C . TYR D 1 465 ? 26.475 70.358 13.765 1.00 12.41 465 TYR D C 1
ATOM 16499 O O . TYR D 1 465 ? 26.669 69.223 14.229 1.00 13.77 465 TYR D O 1
ATOM 16508 N N . LEU D 1 466 ? 26.991 70.761 12.605 1.00 12.47 466 LEU D N 1
ATOM 16509 C CA . LEU D 1 466 ? 27.826 69.869 11.807 1.00 12.25 466 LEU D CA 1
ATOM 16510 C C . LEU D 1 466 ? 29.299 70.247 11.968 1.00 11.98 466 LEU D C 1
ATOM 16511 O O . LEU D 1 466 ? 29.770 71.187 11.306 1.00 13.01 466 LEU D O 1
ATOM 16516 N N . PHE D 1 467 ? 29.999 69.538 12.845 1.00 11.78 467 PHE D N 1
ATOM 16517 C CA . PHE D 1 467 ? 31.440 69.772 13.049 1.00 12.06 467 PHE D CA 1
ATOM 16518 C C . PHE D 1 467 ? 32.188 68.859 12.096 1.00 12.99 467 PHE D C 1
ATOM 16519 O O . PHE D 1 467 ? 32.093 67.636 12.187 1.00 12.82 467 PHE D O 1
ATOM 16527 N N . VAL D 1 468 ? 32.926 69.470 11.176 1.00 13.38 468 VAL D N 1
ATOM 16528 C CA . VAL D 1 468 ? 33.684 68.736 10.169 1.00 13.77 468 VAL D CA 1
ATOM 16529 C C . VAL D 1 468 ? 35.171 68.787 10.511 1.00 13.66 468 VAL D C 1
ATOM 16530 O O . VAL D 1 468 ? 35.748 69.872 10.591 1.00 15.19 468 VAL D O 1
ATOM 16534 N N . LEU D 1 469 ? 35.771 67.622 10.731 1.00 13.99 469 LEU D N 1
ATOM 16535 C CA . LEU D 1 469 ? 37.182 67.560 11.117 1.00 14.27 469 LEU D CA 1
ATOM 16536 C C . LEU D 1 469 ? 38.053 67.510 9.873 1.00 14.49 469 LEU D C 1
ATOM 16537 O O . LEU D 1 469 ? 38.224 66.455 9.254 1.00 14.46 469 LEU D O 1
ATOM 16542 N N . ASN D 1 470 ? 38.585 68.671 9.512 1.00 14.97 470 ASN D N 1
ATOM 16543 C CA . ASN D 1 470 ? 39.468 68.779 8.358 1.00 15.52 470 ASN D CA 1
ATOM 16544 C C . ASN D 1 470 ? 40.915 68.491 8.766 1.00 15.91 470 ASN D C 1
ATOM 16545 O O . ASN D 1 470 ? 41.611 69.380 9.289 1.00 16.64 470 ASN D O 1
ATOM 16550 N N . ASN D 1 471 ? 41.346 67.249 8.534 1.00 15.43 471 ASN D N 1
ATOM 16551 C CA . ASN D 1 471 ? 42.748 66.848 8.717 1.00 15.55 471 ASN D CA 1
ATOM 16552 C C . ASN D 1 471 ? 43.357 66.360 7.389 1.00 15.70 471 ASN D C 1
ATOM 16553 O O . ASN D 1 471 ? 44.308 65.570 7.375 1.00 15.40 471 ASN D O 1
ATOM 16558 N N . ASP D 1 472 ? 42.782 66.844 6.291 1.00 16.35 472 ASP D N 1
ATOM 16559 C CA . ASP D 1 472 ? 43.256 66.561 4.932 1.00 17.23 472 ASP D CA 1
ATOM 16560 C C . ASP D 1 472 ? 43.416 65.064 4.632 1.00 16.75 472 ASP D C 1
ATOM 16561 O O . ASP D 1 472 ? 44.487 64.599 4.255 1.00 17.43 472 ASP D O 1
ATOM 16566 N N . GLY D 1 473 ? 42.334 64.298 4.784 1.00 15.90 473 GLY D N 1
ATOM 16567 C CA . GLY D 1 473 ? 42.303 62.920 4.393 1.00 15.50 473 GLY D CA 1
ATOM 16568 C C . GLY D 1 473 ? 41.860 61.904 5.440 1.00 15.41 473 GLY D C 1
ATOM 16569 O O . GLY D 1 473 ? 41.295 62.245 6.419 1.00 15.10 473 GLY D O 1
ATOM 16570 N N . TYR D 1 474 ? 42.161 60.649 5.193 1.00 15.04 474 TYR D N 1
ATOM 16571 C CA . TYR D 1 474 ? 41.729 59.552 6.026 1.00 15.59 474 TYR D CA 1
ATOM 16572 C C . TYR D 1 474 ? 42.732 59.222 7.123 1.00 16.28 474 TYR D C 1
ATOM 16573 O O . TYR D 1 474 ? 43.514 58.338 6.985 1.00 17.12 474 TYR D O 1
ATOM 16582 N N . THR D 1 475 ? 42.686 59.963 8.212 1.00 16.55 475 THR D N 1
ATOM 16583 C CA . THR D 1 475 ? 43.767 59.896 9.195 1.00 17.48 475 THR D CA 1
ATOM 16584 C C . THR D 1 475 ? 43.810 58.545 9.925 1.00 17.91 475 THR D C 1
ATOM 16585 O O . THR D 1 475 ? 44.837 57.978 10.165 1.00 17.96 475 THR D O 1
ATOM 16589 N N . ILE D 1 476 ? 42.651 58.026 10.278 1.00 17.49 476 ILE D N 1
ATOM 16590 C CA . ILE D 1 476 ? 42.599 56.729 10.898 1.00 18.47 476 ILE D CA 1
ATOM 16591 C C . ILE D 1 476 ? 43.332 55.644 10.100 1.00 18.60 476 ILE D C 1
ATOM 16592 O O . ILE D 1 476 ? 44.009 54.860 10.633 1.00 18.72 476 ILE D O 1
ATOM 16597 N N . GLN D 1 477 ? 43.156 55.650 8.799 1.00 19.15 477 GLN D N 1
ATOM 16598 C CA . GLN D 1 477 ? 43.811 54.680 7.955 1.00 20.27 477 GLN D CA 1
ATOM 16599 C C . GLN D 1 477 ? 45.283 54.941 7.789 1.00 20.22 477 GLN D C 1
ATOM 16600 O O . GLN D 1 477 ? 46.019 54.024 7.722 1.00 20.77 477 GLN D O 1
ATOM 16606 N N . LYS D 1 478 ? 45.661 56.190 7.700 1.00 19.92 478 LYS D N 1
ATOM 16607 C CA . LYS D 1 478 ? 47.082 56.558 7.656 1.00 20.32 478 LYS D CA 1
ATOM 16608 C C . LYS D 1 478 ? 47.843 55.983 8.851 1.00 21.18 478 LYS D C 1
ATOM 16609 O O . LYS D 1 478 ? 49.021 55.644 8.743 1.00 21.38 478 LYS D O 1
ATOM 16615 N N . LEU D 1 479 ? 47.156 55.859 9.984 1.00 21.64 479 LEU D N 1
ATOM 16616 C CA . LEU D 1 479 ? 47.752 55.300 11.199 1.00 22.23 479 LEU D CA 1
ATOM 16617 C C . LEU D 1 479 ? 47.718 53.776 11.202 1.00 22.69 479 LEU D C 1
ATOM 16618 O O . LEU D 1 479 ? 48.479 53.130 11.938 1.00 24.02 479 LEU D O 1
ATOM 16623 N N . ILE D 1 480 ? 46.843 53.196 10.384 1.00 22.80 480 ILE D N 1
ATOM 16624 C CA . ILE D 1 480 ? 46.786 51.744 10.226 1.00 22.74 480 ILE D CA 1
ATOM 16625 C C . ILE D 1 480 ? 47.874 51.296 9.243 1.00 23.19 480 ILE D C 1
ATOM 16626 O O . ILE D 1 480 ? 48.700 50.435 9.566 1.00 23.57 480 ILE D O 1
ATOM 16631 N N . HIS D 1 481 ? 47.863 51.889 8.052 1.00 23.03 481 HIS D N 1
ATOM 16632 C CA . HIS D 1 481 ? 48.741 51.471 6.958 1.00 23.21 481 HIS D CA 1
ATOM 16633 C C . HIS D 1 481 ? 48.748 52.546 5.874 1.00 23.25 481 HIS D C 1
ATOM 16634 O O . HIS D 1 481 ? 47.693 53.012 5.440 1.00 23.04 481 HIS D O 1
ATOM 16641 N N . GLY D 1 482 ? 49.941 52.954 5.451 1.00 23.19 482 GLY D N 1
ATOM 16642 C CA . GLY D 1 482 ? 50.078 53.902 4.353 1.00 22.69 482 GLY D CA 1
ATOM 16643 C C . GLY D 1 482 ? 49.848 55.354 4.737 1.00 23.01 482 GLY D C 1
ATOM 16644 O O . GLY D 1 482 ? 48.925 55.990 4.217 1.00 22.65 482 GLY D O 1
ATOM 16645 N N . PRO D 1 483 ? 50.694 55.902 5.632 1.00 22.73 483 PRO D N 1
ATOM 16646 C CA . PRO D 1 483 ? 50.517 57.289 6.093 1.00 22.73 483 PRO D CA 1
ATOM 16647 C C . PRO D 1 483 ? 50.579 58.338 4.984 1.00 22.62 483 PRO D C 1
ATOM 16648 O O . PRO D 1 483 ? 50.036 59.431 5.140 1.00 22.49 483 PRO D O 1
ATOM 16652 N N . LYS D 1 484 ? 51.252 58.009 3.882 1.00 22.71 484 LYS D N 1
ATOM 16653 C CA . LYS D 1 484 ? 51.366 58.915 2.747 1.00 22.97 484 LYS D CA 1
ATOM 16654 C C . LYS D 1 484 ? 50.841 58.284 1.455 1.00 22.50 484 LYS D C 1
ATOM 16655 O O . LYS D 1 484 ? 51.009 58.851 0.368 1.00 22.69 484 LYS D O 1
ATOM 16661 N N . ALA D 1 485 ? 50.193 57.122 1.576 1.00 22.08 485 ALA D N 1
ATOM 16662 C CA . ALA D 1 485 ? 49.609 56.444 0.413 1.00 21.21 485 ALA D CA 1
ATOM 16663 C C . ALA D 1 485 ? 48.493 57.284 -0.201 1.00 20.87 485 ALA D C 1
ATOM 16664 O O . ALA D 1 485 ? 47.649 57.839 0.518 1.00 20.22 485 ALA D O 1
ATOM 16666 N N . GLN D 1 486 ? 48.491 57.387 -1.529 1.00 20.15 486 GLN D N 1
ATOM 16667 C CA . GLN D 1 486 ? 47.533 58.238 -2.228 1.00 19.95 486 GLN D CA 1
ATOM 16668 C C . GLN D 1 486 ? 46.070 57.825 -2.017 1.00 18.53 486 GLN D C 1
ATOM 16669 O O . GLN D 1 486 ? 45.181 58.683 -2.027 1.00 18.64 486 GLN D O 1
ATOM 16675 N N . TYR D 1 487 ? 45.830 56.532 -1.799 1.00 17.54 487 TYR D N 1
ATOM 16676 C CA . TYR D 1 487 ? 44.470 56.062 -1.532 1.00 17.34 487 TYR D CA 1
ATOM 16677 C C . TYR D 1 487 ? 43.934 56.579 -0.197 1.00 17.27 487 TYR D C 1
ATOM 16678 O O . TYR D 1 487 ? 42.740 56.502 0.044 1.00 16.52 487 TYR D O 1
ATOM 16687 N N . ASN D 1 488 ? 44.807 57.096 0.668 1.00 16.75 488 ASN D N 1
ATOM 16688 C CA . ASN D 1 488 ? 44.361 57.679 1.950 1.00 15.95 488 ASN D CA 1
ATOM 16689 C C . ASN D 1 488 ? 44.164 59.195 1.871 1.00 16.04 488 ASN D C 1
ATOM 16690 O O . ASN D 1 488 ? 43.833 59.848 2.876 1.00 15.65 488 ASN D O 1
ATOM 16695 N N . GLU D 1 489 ? 44.380 59.750 0.679 1.00 15.87 489 GLU D N 1
ATOM 16696 C CA . GLU D 1 489 ? 44.191 61.171 0.429 1.00 16.48 489 GLU D CA 1
ATOM 16697 C C . GLU D 1 489 ? 42.856 61.400 -0.263 1.00 16.09 489 GLU D C 1
ATOM 16698 O O . GLU D 1 489 ? 42.334 60.505 -0.908 1.00 16.21 489 GLU D O 1
ATOM 16704 N N . ILE D 1 490 ? 42.316 62.599 -0.101 1.00 15.75 490 ILE D N 1
ATOM 16705 C CA . ILE D 1 490 ? 41.015 62.965 -0.673 1.00 15.62 490 ILE D CA 1
ATOM 16706 C C . ILE D 1 490 ? 41.107 64.276 -1.441 1.00 15.88 490 ILE D C 1
ATOM 16707 O O . ILE D 1 490 ? 41.986 65.112 -1.175 1.00 16.69 490 ILE D O 1
ATOM 16712 N N . GLN D 1 491 ? 40.205 64.463 -2.401 1.00 15.04 491 GLN D N 1
ATOM 16713 C CA . GLN D 1 491 ? 40.034 65.757 -3.044 1.00 15.10 491 GLN D CA 1
ATOM 16714 C C . GLN D 1 491 ? 39.601 66.781 -1.992 1.00 15.46 491 GLN D C 1
ATOM 16715 O O . GLN D 1 491 ? 38.717 66.503 -1.176 1.00 15.84 491 GLN D O 1
ATOM 16721 N N . GLY D 1 492 ? 40.225 67.956 -2.005 1.00 15.91 492 GLY D N 1
ATOM 16722 C CA . GLY D 1 492 ? 39.930 68.990 -1.027 1.00 15.62 492 GLY D CA 1
ATOM 16723 C C . GLY D 1 492 ? 38.718 69.823 -1.399 1.00 15.95 492 GLY D C 1
ATOM 16724 O O . GLY D 1 492 ? 38.705 70.500 -2.419 1.00 16.93 492 GLY D O 1
ATOM 16725 N N . TRP D 1 493 ? 37.697 69.777 -0.546 1.00 15.13 493 TRP D N 1
ATOM 16726 C CA . TRP D 1 493 ? 36.471 70.531 -0.760 1.00 15.05 493 TRP D CA 1
ATOM 16727 C C . TRP D 1 493 ? 36.439 71.847 0.016 1.00 15.38 493 TRP D C 1
ATOM 16728 O O . TRP D 1 493 ? 37.130 72.003 1.029 1.00 16.11 493 TRP D O 1
ATOM 16739 N N . ASP D 1 494 ? 35.616 72.772 -0.459 1.00 15.47 494 ASP D N 1
ATOM 16740 C CA . ASP D 1 494 ? 35.292 73.997 0.261 1.00 15.20 494 ASP D CA 1
ATOM 16741 C C . ASP D 1 494 ? 34.071 73.667 1.140 1.00 14.82 494 ASP D C 1
ATOM 16742 O O . ASP D 1 494 ? 32.923 73.855 0.739 1.00 14.73 494 ASP D O 1
ATOM 16747 N N . HIS D 1 495 ? 34.336 73.147 2.333 1.00 15.00 495 HIS D N 1
ATOM 16748 C CA . HIS D 1 495 ? 33.268 72.682 3.216 1.00 14.95 495 HIS D CA 1
ATOM 16749 C C . HIS D 1 495 ? 32.229 73.719 3.538 1.00 15.16 495 HIS D C 1
ATOM 16750 O O . HIS D 1 495 ? 31.041 73.416 3.507 1.00 14.74 495 HIS D O 1
ATOM 16757 N N . LEU D 1 496 ? 32.655 74.942 3.835 1.00 15.46 496 LEU D N 1
ATOM 16758 C CA . LEU D 1 496 ? 31.707 75.945 4.297 1.00 15.71 496 LEU D CA 1
ATOM 16759 C C . LEU D 1 496 ? 30.757 76.427 3.198 1.00 16.14 496 LEU D C 1
ATOM 16760 O O . LEU D 1 496 ? 29.739 77.052 3.483 1.00 17.23 496 LEU D O 1
ATOM 16765 N N . SER D 1 497 ? 31.086 76.130 1.938 1.00 16.16 497 SER D N 1
ATOM 16766 C CA . SER D 1 497 ? 30.177 76.461 0.842 1.00 15.91 497 SER D CA 1
ATOM 16767 C C . SER D 1 497 ? 29.084 75.401 0.628 1.00 14.64 497 SER D C 1
ATOM 16768 O O . SER D 1 497 ? 28.196 75.623 -0.174 1.00 14.81 497 SER D O 1
ATOM 16771 N N . LEU D 1 498 ? 29.157 74.275 1.341 1.00 13.96 498 LEU D N 1
ATOM 16772 C CA . LEU D 1 498 ? 28.162 73.203 1.139 1.00 13.89 498 LEU D CA 1
ATOM 16773 C C . LEU D 1 498 ? 26.734 73.659 1.446 1.00 14.08 498 LEU D C 1
ATOM 16774 O O . LEU D 1 498 ? 25.812 73.453 0.636 1.00 13.56 498 LEU D O 1
ATOM 16779 N N . LEU D 1 499 ? 26.545 74.299 2.599 1.00 14.07 499 LEU D N 1
ATOM 16780 C CA . LEU D 1 499 ? 25.220 74.778 2.966 1.00 13.99 499 LEU D CA 1
ATOM 16781 C C . LEU D 1 499 ? 24.579 75.697 1.903 1.00 14.35 499 LEU D C 1
ATOM 16782 O O . LEU D 1 499 ? 23.474 75.403 1.413 1.00 14.72 499 LEU D O 1
ATOM 16787 N N . PRO D 1 500 ? 25.244 76.813 1.522 1.00 14.54 500 PRO D N 1
ATOM 16788 C CA . PRO D 1 500 ? 24.645 77.617 0.453 1.00 14.68 500 PRO D CA 1
ATOM 16789 C C . PRO D 1 500 ? 24.507 76.879 -0.890 1.00 14.20 500 PRO D C 1
ATOM 16790 O O . PRO D 1 500 ? 23.536 77.108 -1.611 1.00 15.38 500 PRO D O 1
ATOM 16794 N N . THR D 1 501 ? 25.449 75.995 -1.215 1.00 13.91 501 THR D N 1
ATOM 16795 C CA . THR D 1 501 ? 25.344 75.220 -2.471 1.00 14.87 501 THR D CA 1
ATOM 16796 C C . THR D 1 501 ? 24.065 74.378 -2.505 1.00 14.46 501 THR D C 1
ATOM 16797 O O . THR D 1 501 ? 23.425 74.230 -3.553 1.00 15.26 501 THR D O 1
ATOM 16801 N N . PHE D 1 502 ? 23.686 73.843 -1.351 1.00 14.29 502 PHE D N 1
ATOM 16802 C CA . PHE D 1 502 ? 22.454 73.057 -1.268 1.00 13.83 502 PHE D CA 1
ATOM 16803 C C . PHE D 1 502 ? 21.217 73.915 -0.994 1.00 14.57 502 PHE D C 1
ATOM 16804 O O . PHE D 1 502 ? 20.143 73.395 -0.692 1.00 14.53 502 PHE D O 1
ATOM 16812 N N . GLY D 1 503 ? 21.358 75.235 -1.111 1.00 14.70 503 GLY D N 1
ATOM 16813 C CA . GLY D 1 503 ? 20.215 76.136 -1.042 1.00 16.37 503 GLY D CA 1
ATOM 16814 C C . GLY D 1 503 ? 19.845 76.650 0.333 1.00 16.53 503 GLY D C 1
ATOM 16815 O O . GLY D 1 503 ? 18.745 77.192 0.512 1.00 16.68 503 GLY D O 1
ATOM 16816 N N . ALA D 1 504 ? 20.737 76.503 1.312 1.00 17.04 504 ALA D N 1
ATOM 16817 C CA . ALA D 1 504 ? 20.492 77.074 2.635 1.00 17.90 504 ALA D CA 1
ATOM 16818 C C . ALA D 1 504 ? 20.434 78.587 2.570 1.00 18.69 504 ALA D C 1
ATOM 16819 O O . ALA D 1 504 ? 21.236 79.219 1.859 1.00 19.54 504 ALA D O 1
ATOM 16821 N N . LYS D 1 505 ? 19.500 79.139 3.339 1.00 19.95 505 LYS D N 1
ATOM 16822 C CA . LYS D 1 505 ? 19.284 80.579 3.436 1.00 21.29 505 LYS D CA 1
ATOM 16823 C C . LYS D 1 505 ? 19.499 81.087 4.861 1.00 21.35 505 LYS D C 1
ATOM 16824 O O . LYS D 1 505 ? 20.041 82.173 5.050 1.00 22.05 505 LYS D O 1
ATOM 16830 N N . ASP D 1 506 ? 19.071 80.300 5.847 1.00 21.16 506 ASP D N 1
ATOM 16831 C CA . ASP D 1 506 ? 19.228 80.626 7.264 1.00 21.06 506 ASP D CA 1
ATOM 16832 C C . ASP D 1 506 ? 20.190 79.618 7.864 1.00 19.81 506 ASP D C 1
ATOM 16833 O O . ASP D 1 506 ? 19.830 78.461 8.099 1.00 19.70 506 ASP D O 1
ATOM 16838 N N . TYR D 1 507 ? 21.428 80.046 8.077 1.00 18.36 507 TYR D N 1
ATOM 16839 C CA . TYR D 1 507 ? 22.491 79.156 8.532 1.00 17.31 507 TYR D CA 1
ATOM 16840 C C . TYR D 1 507 ? 23.669 79.966 9.041 1.00 17.49 507 TYR D C 1
ATOM 16841 O O . TYR D 1 507 ? 23.728 81.182 8.835 1.00 17.58 507 TYR D O 1
ATOM 16850 N N . GLU D 1 508 ? 24.593 79.293 9.709 1.00 16.72 508 GLU D N 1
ATOM 16851 C CA . GLU D 1 508 ? 25.909 79.872 9.994 1.00 17.23 508 GLU D CA 1
ATOM 16852 C C . GLU D 1 508 ? 27.007 78.926 9.590 1.00 17.11 508 GLU D C 1
ATOM 16853 O O . GLU D 1 508 ? 26.861 77.700 9.679 1.00 16.42 508 GLU D O 1
ATOM 16859 N N . THR D 1 509 ? 28.130 79.503 9.183 1.00 16.85 509 THR D N 1
ATOM 16860 C CA . THR D 1 509 ? 29.340 78.748 8.948 1.00 16.85 509 THR D CA 1
ATOM 16861 C C . THR D 1 509 ? 30.479 79.369 9.748 1.00 16.96 509 THR D C 1
ATOM 16862 O O . THR D 1 509 ? 30.573 80.601 9.877 1.00 17.16 509 THR D O 1
ATOM 16866 N N . HIS D 1 510 ? 31.322 78.511 10.302 1.00 16.22 510 HIS D N 1
ATOM 16867 C CA . HIS D 1 510 ? 32.416 78.938 11.163 1.00 16.74 510 HIS D CA 1
ATOM 16868 C C . HIS D 1 510 ? 33.611 78.078 10.874 1.00 16.83 510 HIS D C 1
ATOM 16869 O O . HIS D 1 510 ? 33.472 76.903 10.554 1.00 16.29 510 HIS D O 1
ATOM 16876 N N . ARG D 1 511 ? 34.799 78.656 11.018 1.00 17.42 511 ARG D N 1
ATOM 16877 C CA . ARG D 1 511 ? 36.031 77.899 10.961 1.00 18.04 511 ARG D CA 1
ATOM 16878 C C . ARG D 1 511 ? 36.792 78.134 12.262 1.00 18.18 511 ARG D C 1
ATOM 16879 O O . ARG D 1 511 ? 36.856 79.271 12.748 1.00 19.51 511 ARG D O 1
ATOM 16887 N N . VAL D 1 512 ? 37.347 77.069 12.820 1.00 17.54 512 VAL D N 1
ATOM 16888 C CA . VAL D 1 512 ? 38.124 77.170 14.056 1.00 18.11 512 VAL D CA 1
ATOM 16889 C C . VAL D 1 512 ? 39.453 76.445 13.908 1.00 17.96 512 VAL D C 1
ATOM 16890 O O . VAL D 1 512 ? 39.514 75.307 13.434 1.00 17.89 512 VAL D O 1
ATOM 16894 N N . ALA D 1 513 ? 40.528 77.113 14.331 1.00 18.19 513 ALA D N 1
ATOM 16895 C CA . ALA D 1 513 ? 41.888 76.609 14.147 1.00 18.46 513 ALA D CA 1
ATOM 16896 C C . ALA D 1 513 ? 42.701 76.656 15.440 1.00 18.39 513 ALA D C 1
ATOM 16897 O O . ALA D 1 513 ? 43.752 76.016 15.552 1.00 19.23 513 ALA D O 1
ATOM 16899 N N . THR D 1 514 ? 42.199 77.410 16.415 1.00 18.06 514 THR D N 1
ATOM 16900 C CA . THR D 1 514 ? 42.904 77.579 17.678 1.00 18.17 514 THR D CA 1
ATOM 16901 C C . THR D 1 514 ? 41.988 77.286 18.851 1.00 18.44 514 THR D C 1
ATOM 16902 O O . THR D 1 514 ? 40.761 77.277 18.722 1.00 18.88 514 THR D O 1
ATOM 16906 N N . THR D 1 515 ? 42.615 77.102 20.016 1.00 18.17 515 THR D N 1
ATOM 16907 C CA . THR D 1 515 ? 41.918 76.909 21.275 1.00 18.72 515 THR D CA 1
ATOM 16908 C C . THR D 1 515 ? 41.085 78.135 21.587 1.00 18.51 515 THR D C 1
ATOM 16909 O O . THR D 1 515 ? 39.978 78.042 22.033 1.00 17.71 515 THR D O 1
ATOM 16913 N N . GLY D 1 516 ? 41.640 79.300 21.341 1.00 17.78 516 GLY D N 1
ATOM 16914 C CA . GLY D 1 516 ? 40.875 80.531 21.521 1.00 18.00 516 GLY D CA 1
ATOM 16915 C C . GLY D 1 516 ? 39.613 80.633 20.677 1.00 17.78 516 GLY D C 1
ATOM 16916 O O . GLY D 1 516 ? 38.552 81.041 21.168 1.00 18.28 516 GLY D O 1
ATOM 16917 N N . GLU D 1 517 ? 39.728 80.293 19.396 1.00 18.35 517 GLU D N 1
ATOM 16918 C CA . GLU D 1 517 ? 38.576 80.311 18.498 1.00 18.20 517 GLU D CA 1
ATOM 16919 C C . GLU D 1 517 ? 37.529 79.274 18.916 1.00 17.24 517 GLU D C 1
ATOM 16920 O O . GLU D 1 517 ? 36.330 79.557 18.895 1.00 17.73 517 GLU D O 1
ATOM 16926 N N . TRP D 1 518 ? 38.001 78.094 19.312 1.00 17.19 518 TRP D N 1
ATOM 16927 C CA . TRP D 1 518 ? 37.119 77.043 19.814 1.00 16.91 518 TRP D CA 1
ATOM 16928 C C . TRP D 1 518 ? 36.316 77.536 21.015 1.00 17.18 518 TRP D C 1
ATOM 16929 O O . TRP D 1 518 ? 35.090 77.413 21.033 1.00 17.46 518 TRP D O 1
ATOM 16940 N N . ASP D 1 519 ? 36.997 78.097 22.012 1.00 17.42 519 ASP D N 1
ATOM 16941 C CA . ASP D 1 519 ? 36.298 78.545 23.222 1.00 17.59 519 ASP D CA 1
ATOM 16942 C C . ASP D 1 519 ? 35.361 79.717 22.943 1.00 17.51 519 ASP D C 1
ATOM 16943 O O . ASP D 1 519 ? 34.236 79.750 23.443 1.00 18.09 519 ASP D O 1
ATOM 16948 N N . LYS D 1 520 ? 35.812 80.682 22.142 1.00 17.59 520 LYS D N 1
ATOM 16949 C CA . LYS D 1 520 ? 34.996 81.849 21.833 1.00 18.70 520 LYS D CA 1
ATOM 16950 C C . LYS D 1 520 ? 33.677 81.460 21.169 1.00 18.05 520 LYS D C 1
ATOM 16951 O O . LYS D 1 520 ? 32.616 81.979 21.520 1.00 18.80 520 LYS D O 1
ATOM 16957 N N . LEU D 1 521 ? 33.746 80.523 20.229 1.00 17.81 521 LEU D N 1
ATOM 16958 C CA . LEU D 1 521 ? 32.555 80.090 19.497 1.00 17.16 521 LEU D CA 1
ATOM 16959 C C . LEU D 1 521 ? 31.627 79.247 20.364 1.00 16.47 521 LEU D C 1
ATOM 16960 O O . LEU D 1 521 ? 30.436 79.558 20.491 1.00 16.65 521 LEU D O 1
ATOM 16965 N N . THR D 1 522 ? 32.193 78.210 20.977 1.00 16.88 522 THR D N 1
ATOM 16966 C CA . THR D 1 522 ? 31.391 77.213 21.683 1.00 17.46 522 THR D CA 1
ATOM 16967 C C . THR D 1 522 ? 30.861 77.689 23.039 1.00 18.30 522 THR D C 1
ATOM 16968 O O . THR D 1 522 ? 29.934 77.085 23.584 1.00 18.51 522 THR D O 1
ATOM 16972 N N . GLN D 1 523 ? 31.437 78.769 23.570 1.00 18.98 523 GLN D N 1
ATOM 16973 C CA . GLN D 1 523 ? 30.939 79.400 24.800 1.00 19.95 523 GLN D CA 1
ATOM 16974 C C . GLN D 1 523 ? 29.913 80.502 24.531 1.00 20.14 523 GLN D C 1
ATOM 16975 O O . GLN D 1 523 ? 29.229 80.957 25.458 1.00 20.54 523 GLN D O 1
ATOM 16981 N N . ASP D 1 524 ? 29.793 80.929 23.275 1.00 19.68 524 ASP D N 1
ATOM 16982 C CA . ASP D 1 524 ? 28.885 82.006 22.904 1.00 20.38 524 ASP D CA 1
ATOM 16983 C C . ASP D 1 524 ? 27.434 81.605 23.153 1.00 20.54 524 ASP D C 1
ATOM 16984 O O . ASP D 1 524 ? 27.000 80.533 22.723 1.00 20.46 524 ASP D O 1
ATOM 16989 N N . LYS D 1 525 ? 26.679 82.461 23.840 1.00 21.39 525 LYS D N 1
ATOM 16990 C CA . LYS D 1 525 ? 25.296 82.129 24.171 1.00 22.09 525 LYS D CA 1
ATOM 16991 C C . LYS D 1 525 ? 24.412 81.911 22.932 1.00 21.40 525 LYS D C 1
ATOM 16992 O O . LYS D 1 525 ? 23.634 80.948 22.893 1.00 20.98 525 LYS D O 1
ATOM 16998 N N . SER D 1 526 ? 24.546 82.761 21.910 1.00 21.10 526 SER D N 1
ATOM 16999 C CA . SER D 1 526 ? 23.720 82.603 20.715 1.00 20.97 526 SER D CA 1
ATOM 17000 C C . SER D 1 526 ? 24.062 81.301 19.980 1.00 20.14 526 SER D C 1
ATOM 17001 O O . SER D 1 526 ? 23.161 80.612 19.490 1.00 20.40 526 SER D O 1
ATOM 17004 N N . PHE D 1 527 ? 25.351 80.968 19.928 1.00 18.44 527 PHE D N 1
ATOM 17005 C CA . PHE D 1 527 ? 25.801 79.732 19.283 1.00 17.94 527 PHE D CA 1
ATOM 17006 C C . PHE D 1 527 ? 25.175 78.513 19.950 1.00 17.77 527 PHE D C 1
ATOM 17007 O O . PHE D 1 527 ? 24.851 77.530 19.276 1.00 17.31 527 PHE D O 1
ATOM 17015 N N . ASN D 1 528 ? 24.996 78.581 21.266 1.00 17.51 528 ASN D N 1
ATOM 17016 C CA . ASN D 1 528 ? 24.428 77.473 22.029 1.00 17.73 528 ASN D CA 1
ATOM 17017 C C . ASN D 1 528 ? 22.925 77.259 21.857 1.00 18.27 528 ASN D C 1
ATOM 17018 O O . ASN D 1 528 ? 22.387 76.244 22.314 1.00 18.57 528 ASN D O 1
ATOM 17023 N N . ASP D 1 529 ? 22.255 78.205 21.218 1.00 18.51 529 ASP D N 1
ATOM 17024 C CA . ASP D 1 529 ? 20.845 78.049 20.899 1.00 18.98 529 ASP D CA 1
ATOM 17025 C C . ASP D 1 529 ? 20.755 77.393 19.529 1.00 18.62 529 ASP D C 1
ATOM 17026 O O . ASP D 1 529 ? 21.392 77.866 18.587 1.00 17.84 529 ASP D O 1
ATOM 17031 N N . ASN D 1 530 ? 19.963 76.321 19.421 1.00 18.16 530 ASN D N 1
ATOM 17032 C CA . ASN D 1 530 ? 19.756 75.615 18.145 1.00 17.77 530 ASN D CA 1
ATOM 17033 C C . ASN D 1 530 ? 18.751 76.330 17.235 1.00 17.22 530 ASN D C 1
ATOM 17034 O O . ASN D 1 530 ? 17.714 75.778 16.872 1.00 17.78 530 ASN D O 1
ATOM 17039 N N . SER D 1 531 ? 19.084 77.568 16.863 1.00 16.75 531 SER D N 1
ATOM 17040 C CA . SER D 1 531 ? 18.175 78.436 16.101 1.00 16.96 531 SER D CA 1
ATOM 17041 C C . SER D 1 531 ? 18.297 78.294 14.587 1.00 16.58 531 SER D C 1
ATOM 17042 O O . SER D 1 531 ? 17.399 78.703 13.851 1.00 16.77 531 SER D O 1
ATOM 17045 N N . LYS D 1 532 ? 19.410 77.724 14.133 1.00 15.75 532 LYS D N 1
ATOM 17046 C CA . LYS D 1 532 ? 19.639 77.500 12.711 1.00 15.75 532 LYS D CA 1
ATOM 17047 C C . LYS D 1 532 ? 20.693 76.412 12.527 1.00 14.91 532 LYS D C 1
ATOM 17048 O O . LYS D 1 532 ? 21.452 76.116 13.447 1.00 14.74 532 LYS D O 1
ATOM 17054 N N . ILE D 1 533 ? 20.728 75.823 11.329 1.00 14.33 533 ILE D N 1
ATOM 17055 C CA . ILE D 1 533 ? 21.734 74.825 11.001 1.00 13.91 533 ILE D CA 1
ATOM 17056 C C . ILE D 1 533 ? 23.109 75.510 10.935 1.00 13.64 533 ILE D C 1
ATOM 17057 O O . ILE D 1 533 ? 23.211 76.651 10.485 1.00 13.96 533 ILE D O 1
ATOM 17062 N N . ARG D 1 534 ? 24.141 74.821 11.392 1.00 13.59 534 ARG D N 1
ATOM 17063 C CA . ARG D 1 534 ? 25.482 75.385 11.417 1.00 13.32 534 ARG D CA 1
ATOM 17064 C C . ARG D 1 534 ? 26.489 74.357 10.964 1.00 13.24 534 ARG D C 1
ATOM 17065 O O . ARG D 1 534 ? 26.370 73.172 11.281 1.00 13.42 534 ARG D O 1
ATOM 17073 N N . MET D 1 535 ? 27.491 74.805 10.218 1.00 13.59 535 MET D N 1
ATOM 17074 C CA . MET D 1 535 ? 28.665 73.992 9.954 1.00 13.95 535 MET D CA 1
ATOM 17075 C C . MET D 1 535 ? 29.896 74.666 10.542 1.00 13.47 535 MET D C 1
ATOM 17076 O O . MET D 1 535 ? 30.087 75.882 10.362 1.00 14.75 535 MET D O 1
ATOM 17081 N N . ILE D 1 536 ? 30.695 73.865 11.236 1.00 13.65 536 ILE D N 1
ATOM 17082 C CA . ILE D 1 536 ? 31.913 74.331 11.872 1.00 13.60 536 ILE D CA 1
ATOM 17083 C C . ILE D 1 536 ? 33.042 73.496 11.310 1.00 13.63 536 ILE D C 1
ATOM 17084 O O . ILE D 1 536 ? 33.115 72.293 11.555 1.00 14.66 536 ILE D O 1
ATOM 17089 N N . GLU D 1 537 ? 33.910 74.128 10.517 1.00 14.37 537 GLU D N 1
ATOM 17090 C CA . GLU D 1 537 ? 35.070 73.410 10.013 1.00 15.24 537 GLU D CA 1
ATOM 17091 C C . GLU D 1 537 ? 36.210 73.499 11.023 1.00 15.44 537 GLU D C 1
ATOM 17092 O O . GLU D 1 537 ? 36.659 74.605 11.366 1.00 16.42 537 GLU D O 1
ATOM 17098 N N . VAL D 1 538 ? 36.643 72.345 11.516 1.00 15.08 538 VAL D N 1
ATOM 17099 C CA . VAL D 1 538 ? 37.690 72.267 12.536 1.00 15.47 538 VAL D CA 1
ATOM 17100 C C . VAL D 1 538 ? 39.003 71.889 11.861 1.00 16.13 538 VAL D C 1
ATOM 17101 O O . VAL D 1 538 ? 39.121 70.820 11.266 1.00 16.39 538 VAL D O 1
ATOM 17105 N N . MET D 1 539 ? 39.991 72.781 11.962 1.00 17.23 539 MET D N 1
ATOM 17106 C CA . MET D 1 539 ? 41.284 72.542 11.328 1.00 18.28 539 MET D CA 1
ATOM 17107 C C . MET D 1 539 ? 42.236 71.795 12.269 1.00 18.46 539 MET D C 1
ATOM 17108 O O . MET D 1 539 ? 42.614 72.305 13.331 1.00 19.04 539 MET D O 1
ATOM 17113 N N . LEU D 1 540 ? 42.606 70.579 11.888 1.00 18.50 540 LEU D N 1
ATOM 17114 C CA . LEU D 1 540 ? 43.413 69.698 12.720 1.00 19.19 540 LEU D CA 1
ATOM 17115 C C . LEU D 1 540 ? 44.629 69.151 11.956 1.00 19.23 540 LEU D C 1
ATOM 17116 O O . LEU D 1 540 ? 44.605 69.088 10.721 1.00 19.98 540 LEU D O 1
ATOM 17121 N N . PRO D 1 541 ? 45.694 68.766 12.679 1.00 19.55 541 PRO D N 1
ATOM 17122 C CA . PRO D 1 541 ? 46.865 68.227 11.982 1.00 19.65 541 PRO D CA 1
ATOM 17123 C C . PRO D 1 541 ? 46.581 66.890 11.316 1.00 20.18 541 PRO D C 1
ATOM 17124 O O . PRO D 1 541 ? 45.717 66.130 11.766 1.00 19.90 541 PRO D O 1
ATOM 17128 N N . VAL D 1 542 ? 47.319 66.606 10.248 1.00 20.30 542 VAL D N 1
ATOM 17129 C CA . VAL D 1 542 ? 47.129 65.392 9.458 1.00 20.71 542 VAL D CA 1
ATOM 17130 C C . VAL D 1 542 ? 47.286 64.086 10.244 1.00 21.08 542 VAL D C 1
ATOM 17131 O O . VAL D 1 542 ? 46.507 63.152 10.058 1.00 21.42 542 VAL D O 1
ATOM 17135 N N . PHE D 1 543 ? 48.284 64.003 11.122 1.00 21.07 543 PHE D N 1
ATOM 17136 C CA . PHE D 1 543 ? 48.562 62.737 11.798 1.00 21.36 543 PHE D CA 1
ATOM 17137 C C . PHE D 1 543 ? 48.091 62.687 13.255 1.00 21.10 543 PHE D C 1
ATOM 17138 O O . PHE D 1 543 ? 48.332 61.712 13.969 1.00 21.75 543 PHE D O 1
ATOM 17146 N N . ASP D 1 544 ? 47.378 63.731 13.658 1.00 20.39 544 ASP D N 1
ATOM 17147 C CA . ASP D 1 544 ? 46.895 63.892 15.022 1.00 20.07 544 ASP D CA 1
ATOM 17148 C C . ASP D 1 544 ? 45.685 62.996 15.259 1.00 20.03 544 ASP D C 1
ATOM 17149 O O . ASP D 1 544 ? 44.756 62.946 14.439 1.00 19.56 544 ASP D O 1
ATOM 17154 N N . ALA D 1 545 ? 45.706 62.276 16.375 1.00 20.49 545 ALA D N 1
ATOM 17155 C CA . ALA D 1 545 ? 44.632 61.340 16.697 1.00 20.59 545 ALA D CA 1
ATOM 17156 C C . ALA D 1 545 ? 44.597 61.062 18.193 1.00 21.48 545 ALA D C 1
ATOM 17157 O O . ALA D 1 545 ? 45.618 61.185 18.867 1.00 21.89 545 ALA D O 1
ATOM 17159 N N . PRO D 1 546 ? 43.419 60.681 18.725 1.00 21.60 546 PRO D N 1
ATOM 17160 C CA . PRO D 1 546 ? 43.395 60.249 20.125 1.00 22.36 546 PRO D CA 1
ATOM 17161 C C . PRO D 1 546 ? 44.282 59.015 20.349 1.00 22.79 546 PRO D C 1
ATOM 17162 O O . PRO D 1 546 ? 44.413 58.169 19.457 1.00 22.59 546 PRO D O 1
ATOM 17166 N N . GLN D 1 547 ? 44.886 58.913 21.531 1.00 24.09 547 GLN D N 1
ATOM 17167 C CA . GLN D 1 547 ? 45.875 57.862 21.781 1.00 25.18 547 GLN D CA 1
ATOM 17168 C C . GLN D 1 547 ? 45.315 56.444 21.653 1.00 24.94 547 GLN D C 1
ATOM 17169 O O . GLN D 1 547 ? 46.013 55.542 21.180 1.00 24.46 547 GLN D O 1
ATOM 17175 N N . ASN D 1 548 ? 44.057 56.254 22.058 1.00 24.48 548 ASN D N 1
ATOM 17176 C CA . ASN D 1 548 ? 43.398 54.954 21.917 1.00 24.77 548 ASN D CA 1
ATOM 17177 C C . ASN D 1 548 ? 43.302 54.479 20.468 1.00 24.66 548 ASN D C 1
ATOM 17178 O O . ASN D 1 548 ? 43.415 53.277 20.197 1.00 24.47 548 ASN D O 1
ATOM 17183 N N . LEU D 1 549 ? 43.126 55.419 19.536 1.00 24.51 549 LEU D N 1
ATOM 17184 C CA . LEU D 1 549 ? 43.120 55.076 18.111 1.00 24.78 549 LEU D CA 1
ATOM 17185 C C . LEU D 1 549 ? 44.515 54.715 17.587 1.00 24.66 549 LEU D C 1
ATOM 17186 O O . LEU D 1 549 ? 44.653 53.782 16.793 1.00 24.20 549 LEU D O 1
ATOM 17191 N N . VAL D 1 550 ? 45.534 55.460 18.017 1.00 24.65 550 VAL D N 1
ATOM 17192 C CA . VAL D 1 550 ? 46.915 55.140 17.668 1.00 25.12 550 VAL D CA 1
ATOM 17193 C C . VAL D 1 550 ? 47.195 53.673 18.014 1.00 25.26 550 VAL D C 1
ATOM 17194 O O . VAL D 1 550 ? 47.718 52.905 17.195 1.00 25.17 550 VAL D O 1
ATOM 17198 N N . GLU D 1 551 ? 46.798 53.285 19.223 1.00 25.57 551 GLU D N 1
ATOM 17199 C CA . GLU D 1 551 ? 46.968 51.924 19.702 1.00 26.28 551 GLU D CA 1
ATOM 17200 C C . GLU D 1 551 ? 46.132 50.909 18.936 1.00 25.60 551 GLU D C 1
ATOM 17201 O O . GLU D 1 551 ? 46.635 49.860 18.527 1.00 25.71 551 GLU D O 1
ATOM 17207 N N . GLN D 1 552 ? 44.846 51.217 18.740 1.00 24.81 552 GLN D N 1
ATOM 17208 C CA . GLN D 1 552 ? 43.944 50.309 18.028 1.00 24.28 552 GLN D CA 1
ATOM 17209 C C . GLN D 1 552 ? 44.389 50.056 16.583 1.00 24.27 552 GLN D C 1
ATOM 17210 O O . GLN D 1 552 ? 44.306 48.924 16.092 1.00 23.72 552 GLN D O 1
ATOM 17216 N N . ALA D 1 553 ? 44.858 51.111 15.914 1.00 24.36 553 ALA D N 1
ATOM 17217 C CA . ALA D 1 553 ? 45.321 51.014 14.528 1.00 24.67 553 ALA D CA 1
ATOM 17218 C C . ALA D 1 553 ? 46.410 49.957 14.370 1.00 25.27 553 ALA D C 1
ATOM 17219 O O . ALA D 1 553 ? 46.380 49.158 13.428 1.00 25.18 553 ALA D O 1
ATOM 17221 N N . LYS D 1 554 ? 47.356 49.942 15.310 1.00 25.67 554 LYS D N 1
ATOM 17222 C CA . LYS D 1 554 ? 48.448 48.967 15.303 1.00 26.22 554 LYS D CA 1
ATOM 17223 C C . LYS D 1 554 ? 47.925 47.540 15.467 1.00 25.63 554 LYS D C 1
ATOM 17224 O O . LYS D 1 554 ? 48.377 46.624 14.774 1.00 25.55 554 LYS D O 1
ATOM 17230 N N . LEU D 1 555 ? 46.956 47.358 16.366 1.00 25.12 555 LEU D N 1
ATOM 17231 C CA . LEU D 1 555 ? 46.364 46.045 16.618 1.00 24.69 555 LEU D CA 1
ATOM 17232 C C . LEU D 1 555 ? 45.617 45.515 15.398 1.00 24.65 555 LEU D C 1
ATOM 17233 O O . LEU D 1 555 ? 45.731 44.335 15.043 1.00 24.61 555 LEU D O 1
ATOM 17238 N N . THR D 1 556 ? 44.857 46.404 14.763 1.00 24.40 556 THR D N 1
ATOM 17239 C CA . THR D 1 556 ? 44.080 46.077 13.573 1.00 24.42 556 THR D CA 1
ATOM 17240 C C . THR D 1 556 ? 44.977 45.704 12.378 1.00 24.50 556 THR D C 1
ATOM 17241 O O . THR D 1 556 ? 44.752 44.679 11.730 1.00 23.84 556 THR D O 1
ATOM 17245 N N . ALA D 1 557 ? 45.991 46.520 12.117 1.00 24.79 557 ALA D N 1
ATOM 17246 C CA . ALA D 1 557 ? 46.982 46.217 11.075 1.00 25.25 557 ALA D CA 1
ATOM 17247 C C . ALA D 1 557 ? 47.615 44.836 11.281 1.00 25.71 557 ALA D C 1
ATOM 17248 O O . ALA D 1 557 ? 47.739 44.054 10.333 1.00 25.39 557 ALA D O 1
ATOM 17250 N N . ALA D 1 558 ? 47.996 44.530 12.522 1.00 25.95 558 ALA D N 1
ATOM 17251 C CA . ALA D 1 558 ? 48.594 43.236 12.847 1.00 26.59 558 ALA D CA 1
ATOM 17252 C C . ALA D 1 558 ? 47.608 42.086 12.629 1.00 26.99 558 ALA D C 1
ATOM 17253 O O . ALA D 1 558 ? 47.982 41.028 12.114 1.00 27.03 558 ALA D O 1
ATOM 17255 N N . THR D 1 559 ? 46.349 42.303 13.014 1.00 27.24 559 THR D N 1
ATOM 17256 C CA . THR D 1 559 ? 45.295 41.308 12.825 1.00 27.54 559 THR D CA 1
ATOM 17257 C C . THR D 1 559 ? 45.138 40.937 11.347 1.00 27.57 559 THR D C 1
ATOM 17258 O O . THR D 1 559 ? 45.030 39.759 11.002 1.00 27.49 559 THR D O 1
ATOM 17262 N N . ASN D 1 560 ? 45.147 41.943 10.478 1.00 27.82 560 ASN D N 1
ATOM 17263 C CA . ASN D 1 560 ? 44.910 41.716 9.056 1.00 28.08 560 ASN D CA 1
ATOM 17264 C C . ASN D 1 560 ? 46.081 41.077 8.329 1.00 28.74 560 ASN D C 1
ATOM 17265 O O . ASN D 1 560 ? 45.882 40.328 7.372 1.00 28.66 560 ASN D O 1
ATOM 17270 N N . ALA D 1 561 ? 47.295 41.360 8.799 1.00 29.78 561 ALA D N 1
ATOM 17271 C CA . ALA D 1 561 ? 48.514 40.893 8.133 1.00 30.78 561 ALA D CA 1
ATOM 17272 C C . ALA D 1 561 ? 49.005 39.534 8.644 1.00 31.61 561 ALA D C 1
ATOM 17273 O O . ALA D 1 561 ? 49.905 38.934 8.045 1.00 32.06 561 ALA D O 1
ATOM 17275 N N . LYS D 1 562 ? 48.409 39.050 9.735 1.00 32.62 562 LYS D N 1
ATOM 17276 C CA . LYS D 1 562 ? 48.835 37.807 10.374 1.00 33.67 562 LYS D CA 1
ATOM 17277 C C . LYS D 1 562 ? 48.600 36.580 9.489 1.00 34.08 562 LYS D C 1
ATOM 17278 O O . LYS D 1 562 ? 47.518 36.405 8.923 1.00 34.27 562 LYS D O 1
ATOM 17284 N N . GLN D 1 563 ? 49.625 35.735 9.390 1.00 34.53 563 GLN D N 1
ATOM 17285 C CA . GLN D 1 563 ? 49.572 34.518 8.578 1.00 34.91 563 GLN D CA 1
ATOM 17286 C C . GLN D 1 563 ? 49.301 33.272 9.426 1.00 35.34 563 GLN D C 1
ATOM 17287 O O . GLN D 1 563 ? 48.887 33.366 10.588 1.00 35.93 563 GLN D O 1
#

CATH classification: 3.40.50.970 (+2 more: 3.40.50.1220, 3.40.50.970)